Protein AF-0000000083825231 (afdb_homodimer)

Structure (mmCIF, N/CA/C/O backbone):
data_AF-0000000083825231-model_v1
#
loop_
_entity.id
_entity.type
_entity.pdbx_description
1 polymer 'Heat shock protein 4a'
#
loop_
_atom_site.group_PDB
_atom_site.id
_atom_site.type_symbol
_atom_site.label_atom_id
_atom_site.label_alt_id
_atom_site.label_comp_id
_atom_site.label_asym_id
_atom_site.label_entity_id
_atom_site.label_seq_id
_atom_site.pdbx_PDB_ins_code
_atom_site.Cartn_x
_atom_site.Cartn_y
_atom_site.Cartn_z
_atom_site.occupancy
_atom_site.B_iso_or_equiv
_atom_site.auth_seq_id
_atom_site.auth_comp_id
_atom_site.auth_asym_id
_atom_site.auth_atom_id
_atom_site.pdbx_PDB_model_num
ATOM 1 N N . MET A 1 1 ? 21.328 23.125 -15.773 1 60.28 1 MET A N 1
ATOM 2 C CA . MET A 1 1 ? 21.047 23 -14.344 1 60.28 1 MET A CA 1
ATOM 3 C C . MET A 1 1 ? 19.672 22.359 -14.117 1 60.28 1 MET A C 1
ATOM 5 O O . MET A 1 1 ? 18.734 22.625 -14.867 1 60.28 1 MET A O 1
ATOM 9 N N . SER A 1 2 ? 19.531 21.344 -13.203 1 77.12 2 SER A N 1
ATOM 10 C CA . SER A 1 2 ? 18.281 20.594 -13.016 1 77.12 2 SER A CA 1
ATOM 11 C C . SER A 1 2 ? 17.312 21.359 -12.117 1 77.12 2 SER A C 1
ATOM 13 O O . SER A 1 2 ? 17.734 22.125 -11.242 1 77.12 2 SER A O 1
ATOM 15 N N . VAL A 1 3 ? 16.078 21.453 -12.57 1 84.31 3 VAL A N 1
ATOM 16 C CA . VAL A 1 3 ? 14.977 22.078 -11.836 1 84.31 3 VAL A CA 1
ATOM 17 C C . VAL A 1 3 ? 14.312 21.031 -10.938 1 84.31 3 VAL A C 1
ATOM 19 O O . VAL A 1 3 ? 13.758 20.047 -11.43 1 84.31 3 VAL A O 1
ATOM 22 N N . VAL A 1 4 ? 14.5 21.297 -9.57 1 93.75 4 VAL A N 1
ATOM 23 C CA . VAL A 1 4 ? 13.922 20.328 -8.641 1 93.75 4 VAL A CA 1
ATOM 24 C C . VAL A 1 4 ? 13.109 21.062 -7.578 1 93.75 4 VAL A C 1
ATOM 26 O O . VAL A 1 4 ? 13.422 22.203 -7.219 1 93.75 4 VAL A O 1
ATOM 29 N N . ALA A 1 5 ? 12.07 20.422 -7.18 1 97.19 5 ALA A N 1
ATOM 30 C CA . ALA A 1 5 ? 11.219 20.969 -6.129 1 97.19 5 ALA A CA 1
ATOM 31 C C . ALA A 1 5 ? 11.016 19.953 -5.008 1 97.19 5 ALA A C 1
ATOM 33 O O . ALA A 1 5 ? 10.898 18.75 -5.262 1 97.19 5 ALA A O 1
ATOM 34 N N . PHE A 1 6 ? 11.008 20.484 -3.814 1 97.88 6 PHE A N 1
ATOM 35 C CA . PHE A 1 6 ? 10.797 19.641 -2.643 1 97.88 6 PHE A CA 1
ATOM 36 C C . PHE A 1 6 ? 9.562 20.078 -1.868 1 97.88 6 PHE A C 1
ATOM 38 O O . PHE A 1 6 ? 9.5 21.219 -1.381 1 97.88 6 PHE A O 1
ATOM 45 N N . ASP A 1 7 ? 8.602 19.203 -1.784 1 97.75 7 ASP A N 1
ATOM 46 C CA . ASP A 1 7 ? 7.547 19.359 -0.787 1 97.75 7 ASP A CA 1
ATOM 47 C C . ASP A 1 7 ? 7.98 18.812 0.567 1 97.75 7 ASP A C 1
ATOM 49 O O . ASP A 1 7 ? 7.891 17.609 0.809 1 97.75 7 ASP A O 1
ATOM 53 N N . LEU A 1 8 ? 8.406 19.656 1.373 1 97.06 8 LEU A N 1
ATOM 54 C CA . LEU A 1 8 ? 8.852 19.281 2.707 1 97.06 8 LEU A CA 1
ATOM 55 C C . LEU A 1 8 ? 7.68 19.172 3.672 1 97.06 8 LEU A C 1
ATOM 57 O O . LEU A 1 8 ? 7.406 20.109 4.426 1 97.06 8 LEU A O 1
ATOM 61 N N . GLY A 1 9 ? 7.086 18 3.721 1 94.31 9 GLY A N 1
ATOM 62 C CA . GLY A 1 9 ? 5.945 17.812 4.605 1 94.31 9 GLY A CA 1
ATOM 63 C C . GLY A 1 9 ? 6.348 17.5 6.031 1 94.31 9 GLY A C 1
ATOM 64 O O . GLY A 1 9 ? 7.52 17.219 6.309 1 94.31 9 GLY A O 1
ATOM 65 N N . PHE A 1 10 ? 5.348 17.547 6.953 1 95.56 10 PHE A N 1
ATOM 66 C CA . PHE A 1 10 ? 5.59 17.266 8.367 1 95.56 10 PHE A CA 1
ATOM 67 C C . PHE A 1 10 ? 5.852 15.789 8.586 1 95.56 10 PHE A C 1
ATOM 69 O O . PHE A 1 10 ? 6.613 15.414 9.484 1 95.56 10 PHE A O 1
ATOM 76 N N . GLN A 1 11 ? 5.227 14.961 7.777 1 94.75 11 GLN A N 1
ATOM 77 C CA . GLN A 1 11 ? 5.375 13.516 7.941 1 94.75 11 GLN A CA 1
ATOM 78 C C . GLN A 1 11 ? 6.008 12.883 6.703 1 94.75 11 GLN A C 1
ATOM 80 O O . GLN A 1 11 ? 6.684 11.859 6.801 1 94.75 11 GLN A O 1
ATOM 85 N N . SER A 1 12 ? 5.703 13.492 5.582 1 95.19 12 SER A N 1
ATOM 86 C CA . SER A 1 12 ? 6.176 12.914 4.328 1 95.19 12 SER A CA 1
ATOM 87 C C . SER A 1 12 ? 6.629 14.008 3.359 1 95.19 12 SER A C 1
ATOM 89 O O . SER A 1 12 ? 6.145 15.133 3.416 1 95.19 12 SER A O 1
ATOM 91 N N . CYS A 1 13 ? 7.492 13.617 2.508 1 97.62 13 CYS A N 1
ATOM 92 C CA . CYS A 1 13 ? 8.031 14.523 1.499 1 97.62 13 CYS A CA 1
ATOM 93 C C . CYS A 1 13 ? 7.809 13.969 0.096 1 97.62 13 CYS A C 1
ATOM 95 O O . CYS A 1 13 ? 7.664 12.758 -0.085 1 97.62 13 CYS A O 1
ATOM 97 N N . TYR A 1 14 ? 7.746 14.883 -0.874 1 97.31 14 TYR A N 1
ATOM 98 C CA . TYR A 1 14 ? 7.629 14.539 -2.287 1 97.31 14 TYR A CA 1
ATOM 99 C C . TYR A 1 14 ? 8.617 15.336 -3.127 1 97.31 14 TYR A C 1
ATOM 101 O O . TYR A 1 14 ? 8.922 16.484 -2.814 1 97.31 14 TYR A O 1
ATOM 109 N N . ILE A 1 15 ? 9.148 14.734 -4.156 1 97.5 15 ILE A N 1
ATOM 110 C CA . ILE A 1 15 ? 10.102 15.359 -5.07 1 97.5 15 ILE A CA 1
ATOM 111 C C . ILE A 1 15 ? 9.492 15.453 -6.465 1 97.5 15 ILE A C 1
ATOM 113 O O . ILE A 1 15 ? 8.945 14.469 -6.98 1 97.5 15 ILE A O 1
ATOM 117 N N . ALA A 1 16 ? 9.531 16.594 -7.02 1 96.75 16 ALA A N 1
ATOM 118 C CA . ALA A 1 16 ? 9.086 16.781 -8.398 1 96.75 16 ALA A CA 1
ATOM 119 C C . ALA A 1 16 ? 10.172 17.469 -9.234 1 96.75 16 ALA A C 1
ATOM 121 O O . ALA A 1 16 ? 10.914 18.312 -8.727 1 96.75 16 ALA A O 1
ATOM 122 N N . VAL A 1 17 ? 10.211 17.094 -10.516 1 93.62 17 VAL A N 1
ATOM 123 C CA . VAL A 1 17 ? 11.219 17.641 -11.414 1 93.62 17 VAL A CA 1
ATOM 124 C C . VAL A 1 17 ? 10.57 18.047 -12.734 1 93.62 17 VAL A C 1
ATOM 126 O O . VAL A 1 17 ? 9.523 17.516 -13.109 1 93.62 17 VAL A O 1
ATOM 129 N N . ALA A 1 18 ? 11.172 19.031 -13.305 1 87 18 ALA A N 1
ATOM 130 C CA . ALA A 1 18 ? 10.758 19.438 -14.648 1 87 18 ALA A CA 1
ATOM 131 C C . ALA A 1 18 ? 11.609 18.766 -15.719 1 87 18 ALA A C 1
ATOM 133 O O . ALA A 1 18 ? 12.836 18.844 -15.68 1 87 18 ALA A O 1
ATOM 134 N N . ARG A 1 19 ? 11 17.922 -16.594 1 78.88 19 ARG A N 1
ATOM 135 C CA . ARG A 1 19 ? 11.664 17.266 -17.719 1 78.88 19 ARG A CA 1
ATOM 136 C C . ARG A 1 19 ? 11.023 17.656 -19.047 1 78.88 19 ARG A C 1
ATOM 138 O O . ARG A 1 19 ? 10.094 18.469 -19.078 1 78.88 19 ARG A O 1
ATOM 145 N N . ALA A 1 20 ? 11.766 16.984 -20.156 1 69.69 20 ALA A N 1
ATOM 146 C CA . ALA A 1 20 ? 11.227 17.219 -21.5 1 69.69 20 ALA A CA 1
ATOM 147 C C . ALA A 1 20 ? 9.82 16.641 -21.625 1 69.69 20 ALA A C 1
ATOM 149 O O . ALA A 1 20 ? 9.594 15.453 -21.406 1 69.69 20 ALA A O 1
ATOM 150 N N . GLY A 1 21 ? 8.852 17.406 -21.359 1 67.88 21 GLY A N 1
ATOM 151 C CA . GLY A 1 21 ? 7.477 16.984 -21.516 1 67.88 21 GLY A CA 1
ATOM 152 C C . GLY A 1 21 ? 6.598 17.359 -20.344 1 67.88 21 GLY A C 1
ATOM 153 O O . GLY A 1 21 ? 5.41 17.016 -20.297 1 67.88 21 GLY A O 1
ATOM 154 N N . GLY A 1 22 ? 7.148 17.797 -19.359 1 82.44 22 GLY A N 1
ATOM 155 C CA . GLY A 1 22 ? 6.301 18.281 -18.281 1 82.44 22 GLY A CA 1
ATOM 156 C C . GLY A 1 22 ? 6.867 17.969 -16.906 1 82.44 22 GLY A C 1
ATOM 157 O O . GLY A 1 22 ? 8.078 17.828 -16.75 1 82.44 22 GLY A O 1
ATOM 158 N N . ILE A 1 23 ? 5.984 18.031 -15.844 1 89.25 23 ILE A N 1
ATOM 159 C CA . ILE A 1 23 ? 6.391 17.828 -14.453 1 89.25 23 ILE A CA 1
ATOM 160 C C . ILE A 1 23 ? 6.203 16.375 -14.062 1 89.25 23 ILE A C 1
ATOM 162 O O . ILE A 1 23 ? 5.156 15.781 -14.336 1 89.25 23 ILE A O 1
ATOM 166 N N . GLU A 1 24 ? 7.258 15.812 -13.492 1 90.38 24 GLU A N 1
ATOM 167 C CA . GLU A 1 24 ? 7.203 14.422 -13.039 1 90.38 24 GLU A CA 1
ATOM 168 C C . GLU A 1 24 ? 7.613 14.305 -11.578 1 90.38 24 GLU A C 1
ATOM 170 O O . GLU A 1 24 ? 8.516 15.016 -11.117 1 90.38 24 GLU A O 1
ATOM 175 N N . THR A 1 25 ? 6.953 13.43 -10.844 1 93.81 25 THR A N 1
ATOM 176 C CA . THR A 1 25 ? 7.352 13.133 -9.477 1 93.81 25 THR A CA 1
ATOM 177 C C . THR A 1 25 ? 8.305 11.945 -9.43 1 93.81 25 THR A C 1
ATOM 179 O O . THR A 1 25 ? 8.172 11.008 -10.211 1 93.81 25 THR A O 1
ATOM 182 N N . ILE A 1 26 ? 9.234 11.953 -8.531 1 93.19 26 ILE A N 1
ATOM 183 C CA . ILE A 1 26 ? 10.312 10.977 -8.477 1 93.19 26 ILE A CA 1
ATOM 184 C C . ILE A 1 26 ? 10.078 10.008 -7.324 1 93.19 26 ILE A C 1
ATOM 186 O O . ILE A 1 26 ? 9.656 10.414 -6.238 1 93.19 26 ILE A O 1
ATOM 190 N N . ALA A 1 27 ? 10.32 8.695 -7.629 1 89.88 27 ALA A N 1
ATOM 191 C CA . ALA A 1 27 ? 10.25 7.672 -6.59 1 89.88 27 ALA A CA 1
ATOM 192 C C . ALA A 1 27 ? 11.586 7.531 -5.867 1 89.88 27 ALA A C 1
ATOM 194 O O . ALA A 1 27 ? 12.648 7.766 -6.453 1 89.88 27 ALA A O 1
ATOM 195 N N . ASN A 1 28 ? 11.578 7.168 -4.598 1 91.31 28 ASN A N 1
ATOM 196 C CA . ASN A 1 28 ? 12.789 6.934 -3.812 1 91.31 28 ASN A CA 1
ATOM 197 C C . ASN A 1 28 ? 13.336 5.531 -4.039 1 91.31 28 ASN A C 1
ATOM 199 O O . ASN A 1 28 ? 12.922 4.836 -4.969 1 91.31 28 ASN A O 1
ATOM 203 N N . GLU A 1 29 ? 14.336 5.102 -3.215 1 84.69 29 GLU A N 1
ATOM 204 C CA . GLU A 1 29 ? 15.047 3.834 -3.391 1 84.69 29 GLU A CA 1
ATOM 205 C C . GLU A 1 29 ? 14.141 2.648 -3.072 1 84.69 29 GLU A C 1
ATOM 207 O O . GLU A 1 29 ? 14.461 1.507 -3.408 1 84.69 29 GLU A O 1
ATOM 212 N N . TYR A 1 30 ? 13.008 2.943 -2.5 1 82.88 30 TYR A N 1
ATOM 213 C CA . TYR A 1 30 ? 12.039 1.896 -2.197 1 82.88 30 TYR A CA 1
ATOM 214 C C . TYR A 1 30 ? 10.898 1.897 -3.209 1 82.88 30 TYR A C 1
ATOM 216 O O . TYR A 1 30 ? 9.836 1.328 -2.955 1 82.88 30 TYR A O 1
ATOM 224 N N . SER A 1 31 ? 11.094 2.645 -4.32 1 80.81 31 SER A N 1
ATOM 225 C CA . SER A 1 31 ? 10.133 2.766 -5.414 1 80.81 31 SER A CA 1
ATOM 226 C C . SER A 1 31 ? 8.836 3.414 -4.941 1 80.81 31 SER A C 1
ATOM 228 O O . SER A 1 31 ? 7.754 3.061 -5.41 1 80.81 31 SER A O 1
ATOM 230 N N . ASP A 1 32 ? 8.93 4.156 -4.035 1 88.94 32 ASP A N 1
ATOM 231 C CA . ASP A 1 32 ? 7.82 4.926 -3.486 1 88.94 32 ASP A CA 1
ATOM 232 C C . ASP A 1 32 ? 7.988 6.418 -3.77 1 88.94 32 ASP A C 1
ATOM 234 O O . ASP A 1 32 ? 9.086 6.957 -3.641 1 88.94 32 ASP A O 1
ATOM 238 N N . ARG A 1 33 ? 6.969 7.066 -4.191 1 91.88 33 ARG A N 1
ATOM 239 C CA . ARG A 1 33 ? 7.031 8.5 -4.453 1 91.88 33 ARG A CA 1
ATOM 240 C C . ARG A 1 33 ? 6.973 9.297 -3.152 1 91.88 33 ARG A C 1
ATOM 242 O O . ARG A 1 33 ? 7.348 10.469 -3.121 1 91.88 33 ARG A O 1
ATOM 249 N N . CYS A 1 34 ? 6.504 8.641 -2.129 1 93.94 34 CYS A N 1
ATOM 250 C CA . CYS A 1 34 ? 6.41 9.25 -0.807 1 93.94 34 CYS A CA 1
ATOM 251 C C . CYS A 1 34 ? 7.645 8.93 0.028 1 93.94 34 CYS A C 1
ATOM 253 O O . CYS A 1 34 ? 7.984 7.766 0.226 1 93.94 34 CYS A O 1
ATOM 255 N N . THR A 1 35 ? 8.398 9.969 0.458 1 96.69 35 THR A N 1
ATOM 256 C CA . THR A 1 35 ? 9.539 9.805 1.352 1 96.69 35 THR A CA 1
ATOM 257 C C . THR A 1 35 ? 9.203 10.312 2.752 1 96.69 35 THR A C 1
ATOM 259 O O . THR A 1 35 ? 8.945 11.5 2.941 1 96.69 35 THR A O 1
ATOM 262 N N . PRO A 1 36 ? 9.289 9.438 3.721 1 97.06 36 PRO A N 1
ATOM 263 C CA . PRO A 1 36 ? 8.977 9.852 5.09 1 97.06 36 PRO A CA 1
ATOM 264 C C . PRO A 1 36 ? 9.953 10.906 5.625 1 97.06 36 PRO A C 1
ATOM 266 O O . PRO A 1 36 ? 11.156 10.82 5.367 1 97.06 36 PRO A O 1
ATOM 269 N N . SER A 1 37 ? 9.422 11.859 6.387 1 97.62 37 SER A N 1
ATOM 270 C CA . SER A 1 37 ? 10.242 12.875 7.035 1 97.62 37 SER A CA 1
ATOM 271 C C . SER A 1 37 ? 10.82 12.359 8.352 1 97.62 37 SER A C 1
ATOM 273 O O . SER A 1 37 ? 10.492 12.875 9.422 1 97.62 37 SER A O 1
ATOM 275 N N . PHE A 1 38 ? 11.773 11.375 8.273 1 97.75 38 PHE A N 1
ATOM 276 C CA . PHE A 1 38 ? 12.375 10.703 9.422 1 97.75 38 PHE A CA 1
ATOM 277 C C . PHE A 1 38 ? 13.891 10.727 9.328 1 97.75 38 PHE A C 1
ATOM 279 O O . PHE A 1 38 ? 14.453 10.617 8.234 1 97.75 38 PHE A O 1
ATOM 286 N N . VAL A 1 39 ? 14.531 10.922 10.406 1 98.25 39 VAL A N 1
ATOM 287 C CA . VAL A 1 39 ? 15.977 10.781 10.531 1 98.25 39 VAL A CA 1
ATOM 288 C C . VAL A 1 39 ? 16.312 9.906 11.727 1 98.25 39 VAL A C 1
ATOM 290 O O . VAL A 1 39 ? 15.875 10.18 12.852 1 98.25 39 VAL A O 1
ATOM 293 N N . SER A 1 40 ? 17.031 8.812 11.508 1 97.81 40 SER A N 1
ATOM 294 C CA . SER A 1 40 ? 17.453 7.906 12.57 1 97.81 40 SER A CA 1
ATOM 295 C C . SER A 1 40 ? 18.953 7.941 12.766 1 97.81 40 SER A C 1
ATOM 297 O O . SER A 1 40 ? 19.719 7.891 11.797 1 97.81 40 SER A O 1
ATOM 299 N N . PHE A 1 41 ? 19.375 8.102 13.992 1 98 41 PHE A N 1
ATOM 300 C CA . PHE A 1 41 ? 20.797 8.164 14.344 1 98 41 PHE A CA 1
ATOM 301 C C . PHE A 1 41 ? 21.266 6.836 14.93 1 98 41 PHE A C 1
ATOM 303 O O . PHE A 1 41 ? 20.734 6.383 15.945 1 98 41 PHE A O 1
ATOM 310 N N . GLY A 1 42 ? 22.25 6.266 14.289 1 94.69 42 GLY A N 1
ATOM 311 C CA . GLY A 1 42 ? 22.766 4.984 14.742 1 94.69 42 GLY A CA 1
ATOM 312 C C . GLY A 1 42 ? 24.172 5.07 15.305 1 94.69 42 GLY A C 1
ATOM 313 O O . GLY A 1 42 ? 24.75 6.152 15.375 1 94.69 42 GLY A O 1
ATOM 314 N N . PRO A 1 43 ? 24.656 3.967 15.734 1 93.06 43 PRO A N 1
ATOM 315 C CA . PRO A 1 43 ? 26 3.934 16.328 1 93.06 43 PRO A CA 1
ATOM 316 C C . PRO A 1 43 ? 27.109 4.113 15.297 1 93.06 43 PRO A C 1
ATOM 318 O O . PRO A 1 43 ? 28.234 4.496 15.641 1 93.06 43 PRO A O 1
ATOM 321 N N . ARG A 1 44 ? 26.797 3.945 14.008 1 91.31 44 ARG A N 1
ATOM 322 C CA . ARG A 1 44 ? 27.859 4.031 13.008 1 91.31 44 ARG A CA 1
ATOM 323 C C . ARG A 1 44 ? 27.469 4.98 11.875 1 91.31 44 ARG A C 1
ATOM 325 O O . ARG A 1 44 ? 28.344 5.492 11.164 1 91.31 44 ARG A O 1
ATOM 332 N N . ASN A 1 45 ? 26.234 5.039 11.633 1 94.19 45 ASN A N 1
ATOM 333 C CA . ASN A 1 45 ? 25.766 5.895 10.547 1 94.19 45 ASN A CA 1
ATOM 334 C C . ASN A 1 45 ? 24.344 6.367 10.789 1 94.19 45 ASN A C 1
ATOM 336 O O . ASN A 1 45 ? 23.703 5.98 11.773 1 94.19 45 ASN A O 1
ATOM 340 N N . ARG A 1 46 ? 23.891 7.191 9.914 1 95.62 46 ARG A N 1
ATOM 341 C CA . ARG A 1 46 ? 22.5 7.672 9.945 1 95.62 46 ARG A CA 1
ATOM 342 C C . ARG A 1 46 ? 21.656 6.969 8.883 1 95.62 46 ARG A C 1
ATOM 344 O O . ARG A 1 46 ? 22.172 6.523 7.859 1 95.62 46 ARG A O 1
ATOM 351 N N . SER A 1 47 ? 20.406 6.855 9.258 1 94.56 47 SER A N 1
ATOM 352 C CA . SER A 1 47 ? 19.391 6.449 8.289 1 94.56 47 SER A CA 1
ATOM 353 C C . SER A 1 47 ? 18.344 7.539 8.102 1 94.56 47 SER A C 1
ATOM 355 O O . SER A 1 47 ? 17.875 8.141 9.078 1 94.56 47 SER A O 1
ATOM 357 N N . ILE A 1 48 ? 18.031 7.84 6.855 1 96.94 48 ILE A N 1
ATOM 358 C CA . ILE A 1 48 ? 17.109 8.938 6.59 1 96.94 48 ILE A CA 1
ATOM 359 C C . ILE A 1 48 ? 15.992 8.469 5.672 1 96.94 48 ILE A C 1
ATOM 361 O O . ILE A 1 48 ? 16.172 7.539 4.879 1 96.94 48 ILE A O 1
ATOM 365 N N . GLY A 1 49 ? 14.789 9.055 5.777 1 95.62 49 GLY A N 1
ATOM 366 C CA . GLY A 1 49 ? 13.656 8.734 4.922 1 95.62 49 GLY A CA 1
ATOM 367 C C . GLY A 1 49 ? 13.016 7.402 5.27 1 95.62 49 GLY A C 1
ATOM 368 O O . GLY A 1 49 ? 12.68 7.152 6.426 1 95.62 49 GLY A O 1
ATOM 369 N N . ALA A 1 50 ? 12.859 6.578 4.266 1 92 50 ALA A N 1
ATOM 370 C CA . ALA A 1 50 ? 12.195 5.289 4.438 1 92 50 ALA A CA 1
ATOM 371 C C . ALA A 1 50 ? 13.008 4.371 5.344 1 92 50 ALA A C 1
ATOM 373 O O . ALA A 1 50 ? 12.438 3.631 6.152 1 92 50 ALA A O 1
ATOM 374 N N . ALA A 1 51 ? 14.297 4.418 5.219 1 90.81 51 ALA A N 1
ATOM 375 C CA . ALA A 1 51 ? 15.172 3.609 6.066 1 90.81 51 ALA A CA 1
ATOM 376 C C . ALA A 1 51 ? 15.016 3.996 7.535 1 90.81 51 ALA A C 1
ATOM 378 O O . ALA A 1 51 ? 15.023 3.131 8.414 1 90.81 51 ALA A O 1
ATOM 379 N N . ALA A 1 52 ? 14.945 5.273 7.762 1 95.75 52 ALA A N 1
ATOM 380 C CA . ALA A 1 52 ? 14.758 5.758 9.125 1 95.75 52 ALA A CA 1
ATOM 381 C C . ALA A 1 52 ? 13.406 5.324 9.688 1 95.75 52 ALA A C 1
ATOM 383 O O . ALA A 1 52 ? 13.305 4.934 10.852 1 95.75 52 ALA A O 1
ATOM 384 N N . LYS A 1 53 ? 12.359 5.422 8.898 1 94.31 53 LYS A N 1
ATOM 385 C CA . LYS A 1 53 ? 11.023 5.035 9.328 1 94.31 53 LYS A CA 1
ATOM 386 C C . LYS A 1 53 ? 10.992 3.576 9.781 1 94.31 53 LYS A C 1
ATOM 388 O O . LYS A 1 53 ? 10.273 3.229 10.727 1 94.31 53 LYS A O 1
ATOM 393 N N . SER A 1 54 ? 11.734 2.754 9.156 1 87.62 54 SER A N 1
ATOM 394 C CA . SER A 1 54 ? 11.781 1.335 9.492 1 87.62 54 SER A CA 1
ATOM 395 C C . SER A 1 54 ? 12.406 1.112 10.867 1 87.62 54 SER A C 1
ATOM 397 O O . SER A 1 54 ? 12.25 0.045 11.461 1 87.62 54 SER A O 1
ATOM 399 N N . GLN A 1 55 ? 13.102 2.098 11.406 1 91.25 55 GLN A N 1
ATOM 400 C CA . GLN A 1 55 ? 13.797 1.979 12.688 1 91.25 55 GLN A CA 1
ATOM 401 C C . GLN A 1 55 ? 13.031 2.705 13.789 1 91.25 55 GLN A C 1
ATOM 403 O O . GLN A 1 55 ? 13.5 2.781 14.93 1 91.25 55 GLN A O 1
ATOM 408 N N . VAL A 1 56 ? 11.875 3.158 13.461 1 92.56 56 VAL A N 1
ATOM 409 C CA . VAL A 1 56 ? 11.148 4.027 14.383 1 92.56 56 VAL A CA 1
ATOM 410 C C . VAL A 1 56 ? 10.797 3.256 15.656 1 92.56 56 VAL A C 1
ATOM 412 O O . VAL A 1 56 ? 10.727 3.834 16.734 1 92.56 56 VAL A O 1
ATOM 415 N N . VAL A 1 57 ? 10.578 1.941 15.578 1 89.44 57 VAL A N 1
ATOM 416 C CA . VAL A 1 57 ? 10.211 1.131 16.734 1 89.44 57 VAL A CA 1
ATOM 417 C C . VAL A 1 57 ? 11.461 0.628 17.438 1 89.44 57 VAL A C 1
ATOM 419 O O . VAL A 1 57 ? 11.586 0.739 18.672 1 89.44 57 VAL A O 1
ATOM 422 N N . THR A 1 58 ? 12.523 0.172 16.719 1 87.56 58 THR A N 1
ATOM 423 C CA . THR A 1 58 ? 13.711 -0.451 17.281 1 87.56 58 THR A CA 1
ATOM 424 C C . THR A 1 58 ? 14.664 0.607 17.828 1 87.56 58 THR A C 1
ATOM 426 O O . THR A 1 58 ? 15.414 0.349 18.781 1 87.56 58 THR A O 1
ATOM 429 N N . ASN A 1 59 ? 14.672 1.757 17.188 1 93.12 59 ASN A N 1
ATOM 430 C CA . ASN A 1 59 ? 15.523 2.873 17.594 1 93.12 59 ASN A CA 1
ATOM 431 C C . ASN A 1 59 ? 14.703 4.117 17.906 1 93.12 59 ASN A C 1
ATOM 433 O O . ASN A 1 59 ? 15.031 5.219 17.469 1 93.12 59 ASN A O 1
ATOM 437 N N . TYR A 1 60 ? 13.68 3.859 18.734 1 92.69 60 TYR A N 1
ATOM 438 C CA . TYR A 1 60 ? 12.648 4.875 18.953 1 92.69 60 TYR A CA 1
ATOM 439 C C . TYR A 1 60 ? 13.242 6.113 19.609 1 92.69 60 TYR A C 1
ATOM 441 O O . TYR A 1 60 ? 12.773 7.23 19.391 1 92.69 60 TYR A O 1
ATOM 449 N N . LYS A 1 61 ? 14.312 6.051 20.375 1 94.88 61 LYS A N 1
ATOM 450 C CA . LYS A 1 61 ? 14.883 7.18 21.094 1 94.88 61 LYS A CA 1
ATOM 451 C C . LYS A 1 61 ? 15.695 8.07 20.172 1 94.88 61 LYS A C 1
ATOM 453 O O . LYS A 1 61 ? 15.883 9.258 20.438 1 94.88 61 LYS A O 1
ATOM 458 N N . ASN A 1 62 ? 16.156 7.445 19.094 1 97.44 62 ASN A N 1
ATOM 459 C CA . ASN A 1 62 ? 17.078 8.18 18.234 1 97.44 62 ASN A CA 1
ATOM 460 C C . ASN A 1 62 ? 16.516 8.367 16.844 1 97.44 62 ASN A C 1
ATOM 462 O O . ASN A 1 62 ? 17.234 8.719 15.906 1 97.44 62 ASN A O 1
ATOM 466 N N . THR A 1 63 ? 15.281 7.996 16.641 1 97.31 63 THR A N 1
ATOM 467 C CA . THR A 1 63 ? 14.602 8.258 15.367 1 97.31 63 THR A CA 1
ATOM 468 C C . THR A 1 63 ? 13.648 9.438 15.5 1 97.31 63 THR A C 1
ATOM 470 O O . THR A 1 63 ? 12.664 9.367 16.234 1 97.31 63 THR A O 1
ATOM 473 N N . VAL A 1 64 ? 14 10.445 14.781 1 97.56 64 VAL A N 1
ATOM 474 C CA . VAL A 1 64 ? 13.281 11.711 14.938 1 97.56 64 VAL A CA 1
ATOM 475 C C . VAL A 1 64 ? 12.289 11.883 13.789 1 97.56 64 VAL A C 1
ATOM 477 O O . VAL A 1 64 ? 12.594 11.555 12.641 1 97.56 64 VAL A O 1
ATOM 480 N N . GLN A 1 65 ? 11.055 12.367 14.172 1 95.19 65 GLN A N 1
ATOM 481 C CA . GLN A 1 65 ? 10.008 12.641 13.195 1 95.19 65 GLN A CA 1
ATOM 482 C C . GLN A 1 65 ? 9.242 13.914 13.562 1 95.19 65 GLN A C 1
ATOM 484 O O . GLN A 1 65 ? 9.289 14.367 14.703 1 95.19 65 GLN A O 1
ATOM 489 N N . GLY A 1 66 ? 8.617 14.578 12.648 1 93.31 66 GLY A N 1
ATOM 490 C CA . GLY A 1 66 ? 7.773 15.742 12.867 1 93.31 66 GLY A CA 1
ATOM 491 C C . GLY A 1 66 ? 8.555 16.969 13.32 1 93.31 66 GLY A C 1
ATOM 492 O O . GLY A 1 66 ? 8.016 17.828 14.016 1 93.31 66 GLY A O 1
ATOM 493 N N . PHE A 1 67 ? 9.766 17.125 13.016 1 96.88 67 PHE A N 1
ATOM 494 C CA . PHE A 1 67 ? 10.617 18.172 13.547 1 96.88 67 PHE A CA 1
ATOM 495 C C . PHE A 1 67 ? 10.43 19.469 12.758 1 96.88 67 PHE A C 1
ATOM 497 O O . PHE A 1 67 ? 10.859 20.531 13.195 1 96.88 67 PHE A O 1
ATOM 504 N N . LYS A 1 68 ? 9.742 19.438 11.625 1 96.25 68 LYS A N 1
ATOM 505 C CA . LYS A 1 68 ? 9.477 20.641 10.844 1 96.25 68 LYS A CA 1
ATOM 506 C C . LYS A 1 68 ? 8.727 21.672 11.68 1 96.25 68 LYS A C 1
ATOM 508 O O . LYS A 1 68 ? 8.898 22.891 11.484 1 96.25 68 LYS A O 1
ATOM 513 N N . ARG A 1 69 ? 7.949 21.281 12.641 1 94.81 69 ARG A N 1
ATOM 514 C CA . ARG A 1 69 ? 7.121 22.156 13.453 1 94.81 69 ARG A CA 1
ATOM 515 C C . ARG A 1 69 ? 7.969 22.922 14.461 1 94.81 69 ARG A C 1
ATOM 517 O O . ARG A 1 69 ? 7.5 23.891 15.062 1 94.81 69 ARG A O 1
ATOM 524 N N . PHE A 1 70 ? 9.25 22.594 14.57 1 96.62 70 PHE A N 1
ATOM 525 C CA . PHE A 1 70 ? 10.086 23.203 15.609 1 96.62 70 PHE A CA 1
ATOM 526 C C . PHE A 1 70 ? 11.008 24.266 15.008 1 96.62 70 PHE A C 1
ATOM 528 O O . PHE A 1 70 ? 11.781 24.891 15.734 1 96.62 70 PHE A O 1
ATOM 535 N N . HIS A 1 71 ? 10.875 24.5 13.758 1 96.31 71 HIS A N 1
ATOM 536 C CA . HIS A 1 71 ? 11.742 25.469 13.109 1 96.31 71 HIS A CA 1
ATOM 537 C C . HIS A 1 71 ? 11.562 26.859 13.719 1 96.31 71 HIS A C 1
ATOM 539 O O . HIS A 1 71 ? 10.438 27.328 13.906 1 96.31 71 HIS A O 1
ATOM 545 N N . GLY A 1 72 ? 12.68 27.516 14.008 1 94.25 72 GLY A N 1
ATOM 546 C CA . GLY A 1 72 ? 12.695 28.906 14.414 1 94.25 72 GLY A CA 1
ATOM 547 C C . GLY A 1 72 ? 12.055 29.141 15.773 1 94.25 72 GLY A C 1
ATOM 548 O O . GLY A 1 72 ? 11.664 30.266 16.094 1 94.25 72 GLY A O 1
ATOM 549 N N . ARG A 1 73 ? 11.922 28.125 16.562 1 95.31 73 ARG A N 1
ATOM 550 C CA . ARG A 1 73 ? 11.227 28.266 17.828 1 95.31 73 ARG A CA 1
ATOM 551 C C . ARG A 1 73 ? 12.188 28.078 19 1 95.31 73 ARG A C 1
ATOM 553 O O . ARG A 1 73 ? 13.086 27.25 18.953 1 95.31 73 ARG A O 1
ATOM 560 N N . ALA A 1 74 ? 11.906 28.891 19.953 1 95.19 74 ALA A N 1
ATOM 561 C CA . ALA A 1 74 ? 12.703 28.797 21.188 1 95.19 74 ALA A CA 1
ATOM 562 C C . ALA A 1 74 ? 12.289 27.594 22.016 1 95.19 74 ALA A C 1
ATOM 564 O O . ALA A 1 74 ? 11.133 27.172 21.984 1 95.19 74 ALA A O 1
ATOM 565 N N . PHE A 1 75 ? 13.258 27.031 22.781 1 95.69 75 PHE A N 1
ATOM 566 C CA . PHE A 1 75 ? 12.977 25.891 23.641 1 95.69 75 PHE A CA 1
ATOM 567 C C . PHE A 1 75 ? 11.945 26.25 24.703 1 95.69 75 PHE A C 1
ATOM 569 O O . PHE A 1 75 ? 11.156 25.406 25.125 1 95.69 75 PHE A O 1
ATOM 576 N N . SER A 1 76 ? 11.891 27.484 25.062 1 94.31 76 SER A N 1
ATOM 577 C CA . SER A 1 76 ? 10.992 27.969 26.109 1 94.31 76 SER A CA 1
ATOM 578 C C . SER A 1 76 ? 9.594 28.234 25.562 1 94.31 76 SER A C 1
ATOM 580 O O . SER A 1 76 ? 8.672 28.547 26.328 1 94.31 76 SER A O 1
ATOM 582 N N . ASP A 1 77 ? 9.43 28.156 24.25 1 94.31 77 ASP A N 1
ATOM 583 C CA . ASP A 1 77 ? 8.125 28.328 23.609 1 94.31 77 ASP A CA 1
ATOM 584 C C . ASP A 1 77 ? 7.094 27.359 24.188 1 94.31 77 ASP A C 1
ATOM 586 O O . ASP A 1 77 ? 7.348 26.156 24.266 1 94.31 77 ASP A O 1
ATOM 590 N N . PRO A 1 78 ? 5.953 27.891 24.625 1 92.31 78 PRO A N 1
ATOM 591 C CA . PRO A 1 78 ? 4.91 27.031 25.172 1 92.31 78 PRO A CA 1
ATOM 592 C C . PRO A 1 78 ? 4.484 25.922 24.203 1 92.31 78 PRO A C 1
ATOM 594 O O . PRO A 1 78 ? 4.152 24.812 24.641 1 92.31 78 PRO A O 1
ATOM 597 N N . TYR A 1 79 ? 4.453 26.25 22.984 1 92.06 79 TYR A N 1
ATOM 598 C CA . TYR A 1 79 ? 4.137 25.25 21.969 1 92.06 79 TYR A CA 1
ATOM 599 C C . TYR A 1 79 ? 5.109 24.078 22.047 1 92.06 79 TYR A C 1
ATOM 601 O O . TYR A 1 79 ? 4.703 22.922 21.969 1 92.06 79 TYR A O 1
ATOM 609 N N . ILE A 1 80 ? 6.363 24.344 22.172 1 94.88 80 ILE A N 1
ATOM 610 C CA . ILE A 1 80 ? 7.41 23.328 22.234 1 94.88 80 ILE A CA 1
ATOM 611 C C . ILE A 1 80 ? 7.273 22.516 23.516 1 94.88 80 ILE A C 1
ATOM 613 O O . ILE A 1 80 ? 7.434 21.297 23.516 1 94.88 80 ILE A O 1
ATOM 617 N N . GLN A 1 81 ? 6.934 23.188 24.562 1 93.31 81 GLN A N 1
ATOM 618 C CA . GLN A 1 81 ? 6.793 22.516 25.859 1 93.31 81 GLN A CA 1
ATOM 619 C C . GLN A 1 81 ? 5.633 21.516 25.828 1 93.31 81 GLN A C 1
ATOM 621 O O . GLN A 1 81 ? 5.742 20.422 26.375 1 93.31 81 GLN A O 1
ATOM 626 N N . THR A 1 82 ? 4.625 21.906 25.172 1 90.19 82 THR A N 1
ATOM 627 C CA . THR A 1 82 ? 3.479 21.016 25.031 1 90.19 82 THR A CA 1
ATOM 628 C C . THR A 1 82 ? 3.811 19.828 24.141 1 90.19 82 THR A C 1
ATOM 630 O O . THR A 1 82 ? 3.422 18.703 24.422 1 90.19 82 THR A O 1
ATOM 633 N N . ALA A 1 83 ? 4.5 20.094 23.094 1 89.81 83 ALA A N 1
ATOM 634 C CA . ALA A 1 83 ? 4.855 19.062 22.125 1 89.81 83 ALA A CA 1
ATOM 635 C C . ALA A 1 83 ? 5.824 18.047 22.75 1 89.81 83 ALA A C 1
ATOM 637 O O . ALA A 1 83 ? 5.77 16.859 22.438 1 89.81 83 ALA A O 1
ATOM 638 N N . LYS A 1 84 ? 6.688 18.484 23.641 1 91.38 84 LYS A N 1
ATOM 639 C CA . LYS A 1 84 ? 7.73 17.672 24.266 1 91.38 84 LYS A CA 1
ATOM 640 C C . LYS A 1 84 ? 7.129 16.516 25.047 1 91.38 84 LYS A C 1
ATOM 642 O O . LYS A 1 84 ? 7.68 15.406 25.047 1 91.38 84 LYS A O 1
ATOM 647 N N . SER A 1 85 ? 5.926 16.641 25.594 1 85 85 SER A N 1
ATOM 648 C CA . SER A 1 85 ? 5.301 15.641 26.453 1 85 85 SER A CA 1
ATOM 649 C C . SER A 1 85 ? 4.766 14.469 25.641 1 85 85 SER A C 1
ATOM 651 O O . SER A 1 85 ? 4.617 13.359 26.156 1 85 85 SER A O 1
ATOM 653 N N . ASN A 1 86 ? 4.598 14.68 24.406 1 82.69 86 ASN A N 1
ATOM 654 C CA . ASN A 1 86 ? 3.986 13.648 23.594 1 82.69 86 ASN A CA 1
ATOM 655 C C . ASN A 1 86 ? 5.004 13.008 22.641 1 82.69 86 ASN A C 1
ATOM 657 O O . ASN A 1 86 ? 4.645 12.172 21.812 1 82.69 86 ASN A O 1
ATOM 661 N N . LEU A 1 87 ? 6.246 13.391 22.812 1 90.38 87 LEU A N 1
ATOM 662 C CA . LEU A 1 87 ? 7.281 12.867 21.938 1 90.38 87 LEU A CA 1
ATOM 663 C C . LEU A 1 87 ? 8.031 11.719 22.594 1 90.38 87 LEU A C 1
ATOM 665 O O . LEU A 1 87 ? 8.172 11.688 23.812 1 90.38 87 LEU A O 1
ATOM 669 N N . VAL A 1 88 ? 8.453 10.781 21.828 1 91.88 88 VAL A N 1
ATOM 670 C CA . VAL A 1 88 ? 9.203 9.641 22.328 1 91.88 88 VAL A CA 1
ATOM 671 C C . VAL A 1 88 ? 10.688 9.992 22.406 1 91.88 88 VAL A C 1
ATOM 673 O O . VAL A 1 88 ? 11.406 9.508 23.281 1 91.88 88 VAL A O 1
ATOM 676 N N . TYR A 1 89 ? 11.172 10.82 21.422 1 95.31 89 TYR A N 1
ATOM 677 C CA . TYR A 1 89 ? 12.547 11.289 21.484 1 95.31 89 TYR A CA 1
ATOM 678 C C . TYR A 1 89 ? 12.664 12.555 22.328 1 95.31 89 TYR A C 1
ATOM 680 O O . TYR A 1 89 ? 11.648 13.148 22.703 1 95.31 89 TYR A O 1
ATOM 688 N N . GLU A 1 90 ? 13.898 13.039 22.547 1 96.06 90 GLU A N 1
ATOM 689 C CA . GLU A 1 90 ? 14.102 14.117 23.5 1 96.06 90 GLU A CA 1
ATOM 690 C C . GLU A 1 90 ? 14.5 15.414 22.797 1 96.06 90 GLU A C 1
ATOM 692 O O . GLU A 1 90 ? 15.359 15.406 21.922 1 96.06 90 GLU A O 1
ATOM 697 N N . LEU A 1 91 ? 13.789 16.469 23.203 1 97.25 91 LEU A N 1
ATOM 698 C CA . LEU A 1 91 ? 14.188 17.812 22.781 1 97.25 91 LEU A CA 1
ATOM 699 C C . LEU A 1 91 ? 15.133 18.438 23.812 1 97.25 91 LEU A C 1
ATOM 701 O O . LEU A 1 91 ? 15.117 18.078 24.984 1 97.25 91 LEU A O 1
ATOM 705 N N . ALA A 1 92 ? 15.992 19.281 23.297 1 97.12 92 ALA A N 1
ATOM 706 C CA . ALA A 1 92 ? 16.938 19.969 24.172 1 97.12 92 ALA A CA 1
ATOM 707 C C . ALA A 1 92 ? 17.172 21.406 23.734 1 97.12 92 ALA A C 1
ATOM 709 O O . ALA A 1 92 ? 16.859 21.766 22.594 1 97.12 92 ALA A O 1
ATOM 710 N N . GLN A 1 93 ? 17.672 22.188 24.656 1 96.38 93 GLN A N 1
ATOM 711 C CA . GLN A 1 93 ? 17.953 23.578 24.375 1 96.38 93 GLN A CA 1
ATOM 712 C C . GLN A 1 93 ? 19.344 23.75 23.766 1 96.38 93 GLN A C 1
ATOM 714 O O . GLN A 1 93 ? 20.328 23.234 24.312 1 96.38 93 GLN A O 1
ATOM 719 N N . MET A 1 94 ? 19.359 24.453 22.688 1 94.69 94 MET A N 1
ATOM 720 C CA . MET A 1 94 ? 20.641 24.812 22.078 1 94.69 94 MET A CA 1
ATOM 721 C C . MET A 1 94 ? 21.312 25.953 22.844 1 94.69 94 MET A C 1
ATOM 723 O O . MET A 1 94 ? 20.656 26.672 23.609 1 94.69 94 MET A O 1
ATOM 727 N N . PRO A 1 95 ? 22.609 26.172 22.594 1 90.62 95 PRO A N 1
ATOM 728 C CA . PRO A 1 95 ? 23.281 27.297 23.25 1 90.62 95 PRO A CA 1
ATOM 729 C C . PRO A 1 95 ? 22.656 28.641 22.875 1 90.62 95 PRO A C 1
ATOM 731 O O . PRO A 1 95 ? 22.656 29.578 23.688 1 90.62 95 PRO A O 1
ATOM 734 N N . SER A 1 96 ? 22.109 28.719 21.75 1 88.94 96 SER A N 1
ATOM 735 C CA . SER A 1 96 ? 21.484 29.953 21.281 1 88.94 96 SER A CA 1
ATOM 736 C C . SER A 1 96 ? 20.125 30.156 21.938 1 88.94 96 SER A C 1
ATOM 738 O O . SER A 1 96 ? 19.578 31.266 21.891 1 88.94 96 SER A O 1
ATOM 740 N N . GLY A 1 97 ? 19.562 29.156 22.562 1 92.19 97 GLY A N 1
ATOM 741 C CA . GLY A 1 97 ? 18.219 29.219 23.141 1 92.19 97 GLY A CA 1
ATOM 742 C C . GLY A 1 97 ? 17.156 28.578 22.266 1 92.19 97 GLY A C 1
ATOM 743 O O . GLY A 1 97 ? 16.047 28.312 22.719 1 92.19 97 GLY A O 1
ATOM 744 N N . SER A 1 98 ? 17.531 28.359 21.031 1 94.25 98 SER A N 1
ATOM 745 C CA . SER A 1 98 ? 16.609 27.719 20.109 1 94.25 98 SER A CA 1
ATOM 746 C C . SER A 1 98 ? 16.406 26.25 20.469 1 94.25 98 SER A C 1
ATOM 748 O O . SER A 1 98 ? 17.062 25.734 21.375 1 94.25 98 SER A O 1
ATOM 750 N N . THR A 1 99 ? 15.461 25.578 19.844 1 96.44 99 THR A N 1
ATOM 751 C CA . THR A 1 99 ? 15.133 24.188 20.125 1 96.44 99 THR A CA 1
ATOM 752 C C . THR A 1 99 ? 16.047 23.25 19.344 1 96.44 99 THR A C 1
ATOM 754 O O . THR A 1 99 ? 16.359 23.516 18.172 1 96.44 99 THR A O 1
ATOM 757 N N . GLY A 1 100 ? 16.578 22.281 20.031 1 97.25 100 GLY A N 1
ATOM 758 C CA . GLY A 1 100 ? 17.375 21.234 19.422 1 97.25 100 GLY A CA 1
ATOM 759 C C . GLY A 1 100 ? 16.875 19.828 19.75 1 97.25 100 GLY A C 1
ATOM 760 O O . GLY A 1 100 ? 15.867 19.672 20.438 1 97.25 100 GLY A O 1
ATOM 761 N N . ILE A 1 101 ? 17.5 18.828 19.156 1 98.06 101 ILE A N 1
ATOM 762 C CA . ILE A 1 101 ? 17.125 17.438 19.375 1 98.06 101 ILE A CA 1
ATOM 763 C C . ILE A 1 101 ? 18.328 16.656 19.938 1 98.06 101 ILE A C 1
ATOM 765 O O . ILE A 1 101 ? 19.422 16.688 19.359 1 98.06 101 ILE A O 1
ATOM 769 N N . LYS A 1 102 ? 18.094 16.047 21.047 1 98 102 LYS A N 1
ATOM 770 C CA . LYS A 1 102 ? 19.125 15.258 21.703 1 98 102 LYS A CA 1
ATOM 771 C C . LYS A 1 102 ? 19.047 13.797 21.281 1 98 102 LYS A C 1
ATOM 773 O O . LYS A 1 102 ? 18 13.156 21.422 1 98 102 LYS A O 1
ATOM 778 N N . VAL A 1 103 ? 20.141 13.219 20.719 1 97.88 103 VAL A N 1
ATOM 779 C CA . VAL A 1 103 ? 20.156 11.844 20.234 1 97.88 103 VAL A CA 1
ATOM 780 C C . VAL A 1 103 ? 21.516 11.203 20.531 1 97.88 103 VAL A C 1
ATOM 782 O O . VAL A 1 103 ? 22.469 11.898 20.891 1 97.88 103 VAL A O 1
ATOM 785 N N . MET A 1 104 ? 21.516 9.883 20.5 1 97.56 104 MET A N 1
ATOM 786 C CA . MET A 1 104 ? 22.766 9.125 20.547 1 97.56 104 MET A CA 1
ATOM 787 C C . MET A 1 104 ? 23.281 8.828 19.141 1 97.56 104 MET A C 1
ATOM 789 O O . MET A 1 104 ? 22.656 8.078 18.406 1 97.56 104 MET A O 1
ATOM 793 N N . TYR A 1 105 ? 24.359 9.531 18.75 1 96.56 105 TYR A N 1
ATOM 794 C CA . TYR A 1 105 ? 24.969 9.328 17.453 1 96.56 105 TYR A CA 1
ATOM 795 C C . TYR A 1 105 ? 26.438 8.922 17.594 1 96.56 105 TYR A C 1
ATOM 797 O O . TYR A 1 105 ? 27.188 9.547 18.344 1 96.56 105 TYR A O 1
ATOM 805 N N . MET A 1 106 ? 26.844 7.848 16.969 1 95.38 106 MET A N 1
ATOM 806 C CA . MET A 1 106 ? 28.219 7.328 17.078 1 95.38 106 MET A CA 1
ATOM 807 C C . MET A 1 106 ? 28.562 7.031 18.531 1 95.38 106 MET A C 1
ATOM 809 O O . MET A 1 106 ? 29.641 7.402 19 1 95.38 106 MET A O 1
ATOM 813 N N . GLU A 1 107 ? 27.578 6.625 19.297 1 93.5 107 GLU A N 1
ATOM 814 C CA . GLU A 1 107 ? 27.703 6.207 20.688 1 93.5 107 GLU A CA 1
ATOM 815 C C . GLU A 1 107 ? 28.016 7.391 21.594 1 93.5 107 GLU A C 1
ATOM 817 O O . GLU A 1 107 ? 28.562 7.219 22.688 1 93.5 107 GLU A O 1
ATOM 822 N N . GLU A 1 108 ? 27.688 8.516 21.062 1 96.44 108 GLU A N 1
ATOM 823 C CA . GLU A 1 108 ? 27.828 9.734 21.844 1 96.44 108 GLU A CA 1
ATOM 824 C C . GLU A 1 108 ? 26.531 10.539 21.844 1 96.44 108 GLU A C 1
ATOM 826 O O . GLU A 1 108 ? 25.828 10.578 20.828 1 96.44 108 GLU A O 1
ATOM 831 N N . GLU A 1 109 ? 26.297 11.156 22.953 1 96.81 109 GLU A N 1
ATOM 832 C CA . GLU A 1 109 ? 25.141 12.031 23.031 1 96.81 109 GLU A CA 1
ATOM 833 C C . GLU A 1 109 ? 25.391 13.344 22.297 1 96.81 109 GLU A C 1
ATOM 835 O O . GLU A 1 109 ? 26.375 14.031 22.547 1 96.81 109 GLU A O 1
ATOM 840 N N . LYS A 1 110 ? 24.625 13.641 21.391 1 96.81 110 LYS A N 1
ATOM 841 C CA . LYS A 1 110 ? 24.75 14.859 20.609 1 96.81 110 LYS A CA 1
ATOM 842 C C . LYS A 1 110 ? 23.422 15.625 20.562 1 96.81 110 LYS A C 1
ATOM 844 O O . LYS A 1 110 ? 22.344 15.023 20.656 1 96.81 110 LYS A O 1
ATOM 849 N N . VAL A 1 111 ? 23.562 16.922 20.438 1 97.5 111 VAL A N 1
ATOM 850 C CA . VAL A 1 111 ? 22.391 17.766 20.234 1 97.5 111 VAL A CA 1
ATOM 851 C C . VAL A 1 111 ? 22.469 18.453 18.875 1 97.5 111 VAL A C 1
ATOM 853 O O . VAL A 1 111 ? 23.422 19.172 18.578 1 97.5 111 VAL A O 1
ATOM 856 N N . PHE A 1 112 ? 21.516 18.203 18.094 1 98 112 PHE A N 1
ATOM 857 C CA . PHE A 1 112 ? 21.453 18.812 16.766 1 98 112 PHE A CA 1
ATOM 858 C C . PHE A 1 112 ? 20.359 19.891 16.719 1 98 112 PHE A C 1
ATOM 860 O O . PHE A 1 112 ? 19.297 19.734 17.328 1 98 112 PHE A O 1
ATOM 867 N N . SER A 1 113 ? 20.672 20.953 16.016 1 97.44 113 SER A N 1
ATOM 868 C CA . SER A 1 113 ? 19.641 21.938 15.773 1 97.44 113 SER A CA 1
ATOM 869 C C . SER A 1 113 ? 18.594 21.438 14.789 1 97.44 113 SER A C 1
ATOM 871 O O . SER A 1 113 ? 18.828 20.438 14.086 1 97.44 113 SER A O 1
ATOM 873 N N . ILE A 1 114 ? 17.469 22.094 14.781 1 97.81 114 ILE A N 1
ATOM 874 C CA . ILE A 1 114 ? 16.391 21.703 13.859 1 97.81 114 ILE A CA 1
ATOM 875 C C . ILE A 1 114 ? 16.859 21.922 12.422 1 97.81 114 ILE A C 1
ATOM 877 O O . ILE A 1 114 ? 16.531 21.125 11.539 1 97.81 114 ILE A O 1
ATOM 881 N N . GLU A 1 115 ? 17.594 22.953 12.18 1 97.81 115 GLU A N 1
ATOM 882 C CA . GLU A 1 115 ? 18.141 23.25 10.859 1 97.81 115 GLU A CA 1
ATOM 883 C C . GLU A 1 115 ? 19.047 22.125 10.367 1 97.81 115 GLU A C 1
ATOM 885 O O . GLU A 1 115 ? 18.984 21.734 9.203 1 97.81 115 GLU A O 1
ATOM 890 N N . GLN A 1 116 ? 19.797 21.625 11.281 1 98.12 116 GLN A N 1
ATOM 891 C CA . GLN A 1 116 ? 20.703 20.531 10.93 1 98.12 116 GLN A CA 1
ATOM 892 C C . GLN A 1 116 ? 19.922 19.281 10.555 1 98.12 116 GLN A C 1
ATOM 894 O O . GLN A 1 116 ? 20.219 18.641 9.547 1 98.12 116 GLN A O 1
ATOM 899 N N . VAL A 1 117 ? 18.953 18.938 11.375 1 98.44 117 VAL A N 1
ATOM 900 C CA . VAL A 1 117 ? 18.156 17.734 11.133 1 98.44 117 VAL A CA 1
ATOM 901 C C . VAL A 1 117 ? 17.422 17.875 9.805 1 98.44 117 VAL A C 1
ATOM 903 O O . VAL A 1 117 ? 17.375 16.922 9.008 1 98.44 117 VAL A O 1
ATOM 906 N N . THR A 1 118 ? 16.812 19 9.609 1 98.56 118 THR A N 1
ATOM 907 C CA . THR A 1 118 ? 16.125 19.25 8.344 1 98.56 118 THR A CA 1
ATOM 908 C C . THR A 1 118 ? 17.109 19.219 7.18 1 98.56 118 THR A C 1
ATOM 910 O O . THR A 1 118 ? 16.781 18.75 6.09 1 98.56 118 THR A O 1
ATOM 913 N N . GLY A 1 119 ? 18.297 19.797 7.418 1 98.38 119 GLY A N 1
ATOM 914 C CA . GLY A 1 119 ? 19.328 19.719 6.406 1 98.38 119 GLY A CA 1
ATOM 915 C C . GLY A 1 119 ? 19.688 18.297 6.02 1 98.38 119 GLY A C 1
ATOM 916 O O . GLY A 1 119 ? 19.938 18 4.848 1 98.38 119 GLY A O 1
ATOM 917 N N . MET A 1 120 ? 19.703 17.422 7.012 1 98.56 120 MET A N 1
ATOM 918 C CA . MET A 1 120 ? 19.969 16 6.746 1 98.56 120 MET A CA 1
ATOM 919 C C . MET A 1 120 ? 18.906 15.422 5.816 1 98.56 120 MET A C 1
ATOM 921 O O . MET A 1 120 ? 19.234 14.688 4.883 1 98.56 120 MET A O 1
ATOM 925 N N . LEU A 1 121 ? 17.672 15.695 6.121 1 98.44 121 LEU A N 1
ATOM 926 C CA . LEU A 1 121 ? 16.562 15.211 5.305 1 98.44 121 LEU A CA 1
ATOM 927 C C . LEU A 1 121 ? 16.656 15.766 3.885 1 98.44 121 LEU A C 1
ATOM 929 O O . LEU A 1 121 ? 16.469 15.023 2.914 1 98.44 121 LEU A O 1
ATOM 933 N N . LEU A 1 122 ? 16.969 17.047 3.768 1 98.38 122 LEU A N 1
ATOM 934 C CA . LEU A 1 122 ? 17.094 17.688 2.459 1 98.38 122 LEU A CA 1
ATOM 935 C C . LEU A 1 122 ? 18.25 17.078 1.67 1 98.38 122 LEU A C 1
ATOM 937 O O . LEU A 1 122 ? 18.172 16.953 0.445 1 98.38 122 LEU A O 1
ATOM 941 N N . THR A 1 123 ? 19.297 16.766 2.381 1 97.81 123 THR A N 1
ATOM 942 C CA . THR A 1 123 ? 20.406 16.094 1.733 1 97.81 123 THR A CA 1
ATOM 943 C C . THR A 1 123 ? 19.953 14.781 1.104 1 97.81 123 THR A C 1
ATOM 945 O O . THR A 1 123 ? 20.328 14.469 -0.028 1 97.81 123 THR A O 1
ATOM 948 N N . LYS A 1 124 ? 19.172 14.031 1.843 1 97.25 124 LYS A N 1
ATOM 949 C CA . LYS A 1 124 ? 18.656 12.758 1.335 1 97.25 124 LYS A CA 1
ATOM 950 C C . LYS A 1 124 ? 17.766 12.977 0.114 1 97.25 124 LYS A C 1
ATOM 952 O O . LYS A 1 124 ? 17.844 12.227 -0.863 1 97.25 124 LYS A O 1
ATOM 957 N N . LEU A 1 125 ? 16.906 13.938 0.156 1 97.69 125 LEU A N 1
ATOM 958 C CA . LEU A 1 125 ? 16.031 14.242 -0.969 1 97.69 125 LEU A CA 1
ATOM 959 C C . LEU A 1 125 ? 16.844 14.672 -2.188 1 97.69 125 LEU A C 1
ATOM 961 O O . LEU A 1 125 ? 16.531 14.289 -3.314 1 97.69 125 LEU A O 1
ATOM 965 N N . LYS A 1 126 ? 17.828 15.484 -1.927 1 96.81 126 LYS A N 1
ATOM 966 C CA . LYS A 1 126 ? 18.734 15.914 -2.984 1 96.81 126 LYS A CA 1
ATOM 967 C C . LYS A 1 126 ? 19.422 14.719 -3.652 1 96.81 126 LYS A C 1
ATOM 969 O O . LYS A 1 126 ? 19.453 14.625 -4.879 1 96.81 126 LYS A O 1
ATOM 974 N N . GLU A 1 127 ? 19.875 13.82 -2.828 1 95.06 127 GLU A N 1
ATOM 975 C CA . GLU A 1 127 ? 20.531 12.625 -3.344 1 95.06 127 GLU A CA 1
ATOM 976 C C . GLU A 1 127 ? 19.562 11.789 -4.191 1 95.06 127 GLU A C 1
ATOM 978 O O . GLU A 1 127 ? 19.953 11.258 -5.23 1 95.06 127 GLU A O 1
ATOM 983 N N . THR A 1 128 ? 18.391 11.609 -3.746 1 94.81 128 THR A N 1
ATOM 984 C CA . THR A 1 128 ? 17.375 10.859 -4.48 1 94.81 128 THR A CA 1
ATOM 985 C C . THR A 1 128 ? 17.094 11.508 -5.836 1 94.81 128 THR A C 1
ATOM 987 O O . THR A 1 128 ? 17 10.82 -6.852 1 94.81 128 THR A O 1
ATOM 990 N N . ALA A 1 129 ? 16.969 12.828 -5.824 1 95.44 129 ALA A N 1
ATOM 991 C CA . ALA A 1 129 ? 16.734 13.555 -7.062 1 95.44 129 ALA A CA 1
ATOM 992 C C . ALA A 1 129 ? 17.906 13.414 -8.016 1 95.44 129 ALA A C 1
ATOM 994 O O . ALA A 1 129 ? 17.734 13.211 -9.219 1 95.44 129 ALA A O 1
ATOM 995 N N . GLU A 1 130 ? 19.078 13.508 -7.512 1 94.94 130 GLU A N 1
ATOM 996 C CA . GLU A 1 130 ? 20.297 13.391 -8.32 1 94.94 130 GLU A CA 1
ATOM 997 C C . GLU A 1 130 ? 20.422 11.992 -8.93 1 94.94 130 GLU A C 1
ATOM 999 O O . GLU A 1 130 ? 20.828 11.852 -10.086 1 94.94 130 GLU A O 1
ATOM 1004 N N . SER A 1 131 ? 20.109 11.055 -8.141 1 90.5 131 SER A N 1
ATOM 1005 C CA . SER A 1 131 ? 20.156 9.68 -8.625 1 90.5 131 SER A CA 1
ATOM 1006 C C . SER A 1 131 ? 19.172 9.445 -9.758 1 90.5 131 SER A C 1
ATOM 1008 O O . SER A 1 131 ? 19.453 8.695 -10.695 1 90.5 131 SER A O 1
ATOM 1010 N N . ALA A 1 132 ? 18.031 10.008 -9.656 1 87.56 132 ALA A N 1
ATOM 1011 C CA . ALA A 1 132 ? 17 9.852 -10.68 1 87.56 132 ALA A CA 1
ATOM 1012 C C . ALA A 1 132 ? 17.344 10.641 -11.938 1 87.56 132 ALA A C 1
ATOM 1014 O O . ALA A 1 132 ? 17.094 10.18 -13.055 1 87.56 132 ALA A O 1
ATOM 1015 N N . LEU A 1 133 ? 17.953 11.852 -11.766 1 89.5 133 LEU A N 1
ATOM 1016 C CA . LEU A 1 133 ? 18.25 12.742 -12.883 1 89.5 133 LEU A CA 1
ATOM 1017 C C . LEU A 1 133 ? 19.6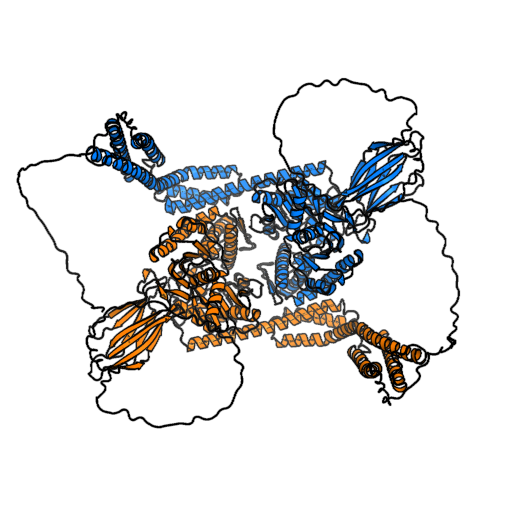25 12.445 -13.469 1 89.5 133 LEU A C 1
ATOM 1019 O O . LEU A 1 133 ? 19.922 12.836 -14.602 1 89.5 133 LEU A O 1
ATOM 1023 N N . LYS A 1 134 ? 20.484 11.812 -12.688 1 89.38 134 LYS A N 1
ATOM 1024 C CA . LYS A 1 134 ? 21.875 11.547 -13.055 1 89.38 134 LYS A CA 1
ATOM 1025 C C . LYS A 1 134 ? 22.641 12.844 -13.305 1 89.38 134 LYS A C 1
ATOM 1027 O O . LYS A 1 134 ? 23.453 12.922 -14.227 1 89.38 134 LYS A O 1
ATOM 1032 N N . LYS A 1 135 ? 22.156 13.906 -12.656 1 90.19 135 LYS A N 1
ATOM 1033 C CA . LYS A 1 135 ? 22.781 15.227 -12.664 1 90.19 135 LYS A CA 1
ATOM 1034 C C . LYS A 1 135 ? 22.781 15.844 -11.266 1 90.19 135 LYS A C 1
ATOM 1036 O O . LYS A 1 135 ? 21.922 15.523 -10.438 1 90.19 135 LYS A O 1
ATOM 1041 N N . PRO A 1 136 ? 23.75 16.641 -11.023 1 91.88 136 PRO A N 1
ATOM 1042 C CA . PRO A 1 136 ? 23.75 17.312 -9.719 1 91.88 136 PRO A CA 1
ATOM 1043 C C . PRO A 1 136 ? 22.578 18.297 -9.57 1 91.88 136 PRO A C 1
ATOM 1045 O O . PRO A 1 136 ? 22.188 18.938 -10.539 1 91.88 136 PRO A O 1
ATOM 1048 N N . VAL A 1 137 ? 22.109 18.422 -8.398 1 92.88 137 VAL A N 1
ATOM 1049 C CA . VAL A 1 137 ? 20.984 19.281 -8.07 1 92.88 137 VAL A CA 1
ATOM 1050 C C . VAL A 1 137 ? 21.422 20.375 -7.102 1 92.88 137 VAL A C 1
ATOM 1052 O O . VAL A 1 137 ? 21.938 20.078 -6.02 1 92.88 137 VAL A O 1
ATOM 1055 N N . VAL A 1 138 ? 21.25 21.641 -7.48 1 92.5 138 VAL A N 1
ATOM 1056 C CA . VAL A 1 138 ? 21.625 22.766 -6.617 1 92.5 138 VAL A CA 1
ATOM 1057 C C . VAL A 1 138 ? 20.438 23.688 -6.422 1 92.5 138 VAL A C 1
ATOM 1059 O O . VAL A 1 138 ? 20.016 23.953 -5.289 1 92.5 138 VAL A O 1
ATOM 1062 N N . ASP A 1 139 ? 19.828 24.156 -7.531 1 92.94 139 ASP A N 1
ATOM 1063 C CA . ASP A 1 139 ? 18.688 25.078 -7.473 1 92.94 139 ASP A CA 1
ATOM 1064 C C . ASP A 1 139 ? 17.406 24.328 -7.168 1 92.94 139 ASP A C 1
ATOM 1066 O O . ASP A 1 139 ? 17.125 23.281 -7.758 1 92.94 139 ASP A O 1
ATOM 1070 N N . CYS A 1 140 ? 16.688 24.875 -6.199 1 95.88 140 CYS A N 1
ATOM 1071 C CA . CYS A 1 140 ? 15.453 24.188 -5.852 1 95.88 140 CYS A CA 1
ATOM 1072 C C . CYS A 1 140 ? 14.43 25.172 -5.293 1 95.88 140 CYS A C 1
ATOM 1074 O O . CYS A 1 140 ? 14.766 26.312 -4.973 1 95.88 140 CYS A O 1
ATOM 1076 N N . VAL A 1 141 ? 13.203 24.781 -5.332 1 97.56 141 VAL A N 1
ATOM 1077 C CA . VAL A 1 141 ? 12.117 25.438 -4.625 1 97.56 141 VAL A CA 1
ATOM 1078 C C . VAL A 1 141 ? 11.586 24.547 -3.516 1 97.56 141 VAL A C 1
ATOM 1080 O O . VAL A 1 141 ? 11.445 23.328 -3.705 1 97.56 141 VAL A O 1
ATOM 1083 N N . ILE A 1 142 ? 11.383 25.062 -2.332 1 98.25 142 ILE A N 1
ATOM 1084 C CA . ILE A 1 142 ? 10.938 24.297 -1.172 1 98.25 142 ILE A CA 1
ATOM 1085 C C . ILE A 1 142 ? 9.602 24.844 -0.675 1 98.25 142 ILE A C 1
ATOM 1087 O O . ILE A 1 142 ? 9.406 26.062 -0.607 1 98.25 142 ILE A O 1
ATOM 1091 N N . SER A 1 143 ? 8.727 23.969 -0.371 1 97.81 143 SER A N 1
ATOM 1092 C CA . SER A 1 143 ? 7.422 24.391 0.118 1 97.81 143 SER A CA 1
ATOM 1093 C C . SER A 1 143 ? 7.445 24.625 1.624 1 97.81 143 SER A C 1
ATOM 1095 O O . SER A 1 143 ? 8.156 23.938 2.355 1 97.81 143 SER A O 1
ATOM 1097 N N . VAL A 1 144 ? 6.691 25.578 2.082 1 97.69 144 VAL A N 1
ATOM 1098 C CA . VAL A 1 144 ? 6.492 25.844 3.502 1 97.69 144 VAL A CA 1
ATOM 1099 C C . VAL A 1 144 ? 5.027 26.188 3.764 1 97.69 144 VAL A C 1
ATOM 1101 O O . VAL A 1 144 ? 4.316 26.625 2.857 1 97.69 144 VAL A O 1
ATOM 1104 N N . PRO A 1 145 ? 4.57 25.953 4.98 1 97.06 145 PRO A N 1
ATOM 1105 C CA . PRO A 1 145 ? 3.211 26.406 5.305 1 97.06 145 PRO A CA 1
ATOM 1106 C C . PRO A 1 145 ? 3.041 27.922 5.172 1 97.06 145 PRO A C 1
ATOM 1108 O O . PRO A 1 145 ? 3.979 28.672 5.438 1 97.06 145 PRO A O 1
ATOM 1111 N N . SER A 1 146 ? 1.846 28.375 4.844 1 95.94 146 SER A N 1
ATOM 1112 C CA . SER A 1 146 ? 1.583 29.797 4.641 1 95.94 146 SER A CA 1
ATOM 1113 C C . SER A 1 146 ? 1.678 30.562 5.953 1 95.94 146 SER A C 1
ATOM 1115 O O . SER A 1 146 ? 1.92 31.781 5.953 1 95.94 146 SER A O 1
ATOM 1117 N N . TYR A 1 147 ? 1.55 29.906 7.066 1 96.31 147 TYR A N 1
ATOM 1118 C CA . TYR A 1 147 ? 1.49 30.609 8.344 1 96.31 147 TYR A CA 1
ATOM 1119 C C . TYR A 1 147 ? 2.879 30.734 8.961 1 96.31 147 TYR A C 1
ATOM 1121 O O . TYR A 1 147 ? 3.033 31.297 10.047 1 96.31 147 TYR A O 1
ATOM 1129 N N . PHE A 1 148 ? 3.939 30.234 8.344 1 96.94 148 PHE A N 1
ATOM 1130 C CA . PHE A 1 148 ? 5.293 30.359 8.867 1 96.94 148 PHE A CA 1
ATOM 1131 C C . PHE A 1 148 ? 5.688 31.828 8.984 1 96.94 148 PHE A C 1
ATOM 1133 O O . PHE A 1 148 ? 5.445 32.625 8.07 1 96.94 148 PHE A O 1
ATOM 1140 N N . THR A 1 149 ? 6.262 32.219 10.078 1 95.94 149 THR A N 1
ATOM 1141 C CA . THR A 1 149 ? 6.77 33.562 10.297 1 95.94 149 THR A CA 1
ATOM 1142 C C . THR A 1 149 ? 8.133 33.75 9.633 1 95.94 149 THR A C 1
ATOM 1144 O O . THR A 1 149 ? 8.68 32.781 9.062 1 95.94 149 THR A O 1
ATOM 1147 N N . ASP A 1 150 ? 8.586 34.938 9.719 1 96.12 150 ASP A N 1
ATOM 1148 C CA . ASP A 1 150 ? 9.883 35.25 9.148 1 96.12 150 ASP A CA 1
ATOM 1149 C C . ASP A 1 150 ? 10.984 34.375 9.734 1 96.12 150 ASP A C 1
ATOM 1151 O O . ASP A 1 150 ? 11.797 33.812 9 1 96.12 150 ASP A O 1
ATOM 1155 N N . ALA A 1 151 ? 10.961 34.219 11.047 1 94.81 151 ALA A N 1
ATOM 1156 C CA . ALA A 1 151 ? 11.977 33.438 11.734 1 94.81 151 ALA A CA 1
ATOM 1157 C C . ALA A 1 151 ? 11.938 31.969 11.273 1 94.81 151 ALA A C 1
ATOM 1159 O O . ALA A 1 151 ? 12.977 31.344 11.078 1 94.81 151 ALA A O 1
ATOM 1160 N N . GLU A 1 152 ? 10.781 31.422 11.172 1 96.44 152 GLU A N 1
ATOM 1161 C CA . GLU A 1 152 ? 10.625 30.031 10.75 1 96.44 152 GLU A CA 1
ATOM 1162 C C . GLU A 1 152 ? 11.102 29.828 9.312 1 96.44 152 GLU A C 1
ATOM 1164 O O . GLU A 1 152 ? 11.758 28.828 9.008 1 96.44 152 GLU A O 1
ATOM 1169 N N . ARG A 1 153 ? 10.75 30.719 8.469 1 97.38 153 ARG A N 1
ATOM 1170 C CA . ARG A 1 153 ? 11.156 30.641 7.07 1 97.38 153 ARG A CA 1
ATOM 1171 C C . ARG A 1 153 ? 12.68 30.719 6.945 1 97.38 153 ARG A C 1
ATOM 1173 O O . ARG A 1 153 ? 13.273 29.953 6.184 1 97.38 153 ARG A O 1
ATOM 1180 N N . ARG A 1 154 ? 13.297 31.625 7.637 1 96.19 154 ARG A N 1
ATOM 1181 C CA . ARG A 1 154 ? 14.75 31.766 7.598 1 96.19 154 ARG A CA 1
ATOM 1182 C C . ARG A 1 154 ? 15.43 30.5 8.109 1 96.19 154 ARG A C 1
ATOM 1184 O O . ARG A 1 154 ? 16.5 30.109 7.621 1 96.19 154 ARG A O 1
ATOM 1191 N N . SER A 1 155 ? 14.797 29.938 9.141 1 96.5 155 SER A N 1
ATOM 1192 C CA . SER A 1 155 ? 15.312 28.672 9.656 1 96.5 155 SER A CA 1
ATOM 1193 C C . SER A 1 155 ? 15.328 27.594 8.578 1 96.5 155 SER A C 1
ATOM 1195 O O . SER A 1 155 ? 16.281 26.828 8.469 1 96.5 155 SER A O 1
ATOM 1197 N N . VAL A 1 156 ? 14.312 27.516 7.738 1 97.94 156 VAL A N 1
ATOM 1198 C CA . VAL A 1 156 ? 14.234 26.531 6.656 1 97.94 156 VAL A CA 1
ATOM 1199 C C . VAL A 1 156 ? 15.281 26.859 5.594 1 97.94 156 VAL A C 1
ATOM 1201 O O . VAL A 1 156 ? 15.914 25.969 5.031 1 97.94 156 VAL A O 1
ATOM 1204 N N . MET A 1 157 ? 15.469 28.094 5.312 1 96.94 157 MET A N 1
ATOM 1205 C CA . MET A 1 157 ? 16.469 28.5 4.34 1 96.94 157 MET A CA 1
ATOM 1206 C C . MET A 1 157 ? 17.875 28.094 4.789 1 96.94 157 MET A C 1
ATOM 1208 O O . MET A 1 157 ? 18.688 27.641 3.973 1 96.94 157 MET A O 1
ATOM 1212 N N . ASP A 1 158 ? 18.094 28.297 6.098 1 97 158 ASP A N 1
ATOM 1213 C CA . ASP A 1 158 ? 19.375 27.844 6.648 1 97 158 ASP A CA 1
ATOM 1214 C C . ASP A 1 158 ? 19.562 26.344 6.457 1 97 158 ASP A C 1
ATOM 1216 O O . ASP A 1 158 ? 20.672 25.891 6.148 1 97 158 ASP A O 1
ATOM 1220 N N . ALA A 1 159 ? 18.531 25.609 6.707 1 98.06 159 ALA A N 1
ATOM 1221 C CA . ALA A 1 159 ? 18.594 24.172 6.516 1 98.06 159 ALA A CA 1
ATOM 1222 C C . ALA A 1 159 ? 18.938 23.828 5.074 1 98.06 159 ALA A C 1
ATOM 1224 O O . ALA A 1 159 ? 19.688 22.875 4.816 1 98.06 159 ALA A O 1
ATOM 1225 N N . ALA A 1 160 ? 18.312 24.516 4.125 1 97.94 160 ALA A N 1
ATOM 1226 C CA . ALA A 1 160 ? 18.594 24.297 2.711 1 97.94 160 ALA A CA 1
ATOM 1227 C C . ALA A 1 160 ? 20.078 24.531 2.41 1 97.94 160 ALA A C 1
ATOM 1229 O O . ALA A 1 160 ? 20.688 23.781 1.653 1 97.94 160 ALA A O 1
ATOM 1230 N N . GLN A 1 161 ? 20.641 25.562 2.994 1 97.12 161 GLN A N 1
ATOM 1231 C CA . GLN A 1 161 ? 22.062 25.875 2.789 1 97.12 161 GLN A CA 1
ATOM 1232 C C . GLN A 1 161 ? 22.953 24.781 3.369 1 97.12 161 GLN A C 1
ATOM 1234 O O . GLN A 1 161 ? 23.984 24.438 2.789 1 97.12 161 GLN A O 1
ATOM 1239 N N . ILE A 1 162 ? 22.594 24.328 4.504 1 97.88 162 ILE A N 1
ATOM 1240 C CA . ILE A 1 162 ? 23.359 23.25 5.145 1 97.88 162 ILE A CA 1
ATOM 1241 C C . ILE A 1 162 ? 23.438 22.047 4.215 1 97.88 162 ILE A C 1
ATOM 1243 O O . ILE A 1 162 ? 24.469 21.359 4.16 1 97.88 162 ILE A O 1
ATOM 1247 N N . ALA A 1 163 ? 22.344 21.812 3.467 1 97.75 163 ALA A N 1
ATOM 1248 C CA . ALA A 1 163 ? 22.281 20.672 2.545 1 97.75 163 ALA A CA 1
ATOM 1249 C C . ALA A 1 163 ? 23 21 1.233 1 97.75 163 ALA A C 1
ATOM 1251 O O . ALA A 1 163 ? 23.062 20.156 0.336 1 97.75 163 ALA A O 1
ATOM 1252 N N . GLY A 1 164 ? 23.484 22.188 1.075 1 95.38 164 GLY A N 1
ATOM 1253 C CA . GLY A 1 164 ? 24.156 22.594 -0.152 1 95.38 164 GLY A CA 1
ATOM 1254 C C . GLY A 1 164 ? 23.188 22.953 -1.267 1 95.38 164 GLY A C 1
ATOM 1255 O O . GLY A 1 164 ? 23.516 22.797 -2.447 1 95.38 164 GLY A O 1
ATOM 1256 N N . LEU A 1 165 ? 22.031 23.391 -0.918 1 96.5 165 LEU A N 1
ATOM 1257 C CA . LEU A 1 165 ? 21.016 23.766 -1.894 1 96.5 165 LEU A CA 1
ATOM 1258 C C . LEU A 1 165 ? 20.891 25.281 -1.998 1 96.5 165 LEU A C 1
ATOM 1260 O O . LEU A 1 165 ? 21.109 25.984 -1.016 1 96.5 165 LEU A O 1
ATOM 1264 N N . ASN A 1 166 ? 20.656 25.641 -3.174 1 94.56 166 ASN A N 1
ATOM 1265 C CA . ASN A 1 166 ? 20.312 27.031 -3.426 1 94.56 166 ASN A CA 1
ATOM 1266 C C . ASN A 1 166 ? 18.797 27.203 -3.604 1 94.56 166 ASN A C 1
ATOM 1268 O O . ASN A 1 166 ? 18.281 27.016 -4.703 1 94.56 166 ASN A O 1
ATOM 1272 N N . CYS A 1 167 ? 18.234 27.641 -2.578 1 95.69 167 CYS A N 1
ATOM 1273 C CA . CYS A 1 167 ? 16.781 27.812 -2.604 1 95.69 167 CYS A CA 1
ATOM 1274 C C . CYS A 1 167 ? 16.391 29.062 -3.365 1 95.69 167 CYS A C 1
ATOM 1276 O O . CYS A 1 167 ? 16.641 30.188 -2.902 1 95.69 167 CYS A O 1
ATOM 1278 N N . LEU A 1 168 ? 15.734 28.891 -4.461 1 95 168 LEU A N 1
ATOM 1279 C CA . LEU A 1 168 ? 15.32 30.016 -5.285 1 95 168 LEU A CA 1
ATOM 1280 C C . LEU A 1 168 ? 14.078 30.688 -4.699 1 95 168 LEU A C 1
ATOM 1282 O O . LEU A 1 168 ? 13.875 31.891 -4.887 1 95 168 LEU A O 1
ATOM 1286 N N . ARG A 1 169 ? 13.281 29.844 -4.062 1 96.75 169 ARG A N 1
ATOM 1287 C CA . ARG A 1 169 ? 12.07 30.375 -3.443 1 96.75 169 ARG A CA 1
ATOM 1288 C C . ARG A 1 169 ? 11.547 29.422 -2.373 1 96.75 169 ARG A C 1
ATOM 1290 O O . ARG A 1 169 ? 11.523 28.203 -2.572 1 96.75 169 ARG A O 1
ATOM 1297 N N . LEU A 1 170 ? 11.234 29.984 -1.257 1 97.81 170 LEU A N 1
ATOM 1298 C CA . LEU A 1 170 ? 10.32 29.297 -0.339 1 97.81 170 LEU A CA 1
ATOM 1299 C C . LEU A 1 170 ? 8.867 29.562 -0.721 1 97.81 170 LEU A C 1
ATOM 1301 O O . LEU A 1 170 ? 8.398 30.703 -0.654 1 97.81 170 LEU A O 1
ATOM 1305 N N . MET A 1 171 ? 8.203 28.562 -1.087 1 97.62 171 MET A N 1
ATOM 1306 C CA . MET A 1 171 ? 6.867 28.766 -1.638 1 97.62 171 MET A CA 1
ATOM 1307 C C . MET A 1 171 ? 5.801 28.266 -0.67 1 97.62 171 MET A C 1
ATOM 1309 O O . MET A 1 171 ? 5.926 27.172 -0.108 1 97.62 171 MET A O 1
ATOM 1313 N N . ASN A 1 172 ? 4.766 29.141 -0.458 1 97.81 172 ASN A N 1
ATOM 1314 C CA . ASN A 1 172 ? 3.639 28.703 0.35 1 97.81 172 ASN A CA 1
ATOM 1315 C C . ASN A 1 172 ? 2.951 27.484 -0.269 1 97.81 172 ASN A C 1
ATOM 1317 O O . ASN A 1 172 ? 2.715 27.453 -1.478 1 97.81 172 ASN A O 1
ATOM 1321 N N . GLU A 1 173 ? 2.652 26.516 0.527 1 96.88 173 GLU A N 1
ATOM 1322 C CA . GLU A 1 173 ? 1.993 25.297 0.059 1 96.88 173 GLU A CA 1
ATOM 1323 C C . GLU A 1 173 ? 0.696 25.625 -0.676 1 96.88 173 GLU A C 1
ATOM 1325 O O . GLU A 1 173 ? 0.405 25.031 -1.721 1 96.88 173 GLU A O 1
ATOM 1330 N N . THR A 1 174 ? -0.045 26.562 -0.162 1 95.44 174 THR A N 1
ATOM 1331 C CA . THR A 1 174 ? -1.313 26.953 -0.77 1 95.44 174 THR A CA 1
ATOM 1332 C C . THR A 1 174 ? -1.09 27.547 -2.156 1 95.44 174 THR A C 1
ATOM 1334 O O . THR A 1 174 ? -1.831 27.25 -3.094 1 95.44 174 THR A O 1
ATOM 1337 N N . THR A 1 175 ? -0.098 28.375 -2.285 1 96.94 175 THR A N 1
ATOM 1338 C CA . THR A 1 175 ? 0.214 28.984 -3.57 1 96.94 175 THR A CA 1
ATOM 1339 C C . THR A 1 175 ? 0.695 27.938 -4.57 1 96.94 175 THR A C 1
ATOM 1341 O O . THR A 1 175 ? 0.375 28 -5.758 1 96.94 175 THR A O 1
ATOM 1344 N N . ALA A 1 176 ? 1.504 27.031 -4.062 1 96.69 176 ALA A N 1
ATOM 1345 C CA . ALA A 1 176 ? 1.991 25.953 -4.922 1 96.69 176 ALA A CA 1
ATOM 1346 C C . ALA A 1 176 ? 0.832 25.156 -5.504 1 96.69 176 ALA A C 1
ATOM 1348 O O . ALA A 1 176 ? 0.811 24.875 -6.703 1 96.69 176 ALA A O 1
ATOM 1349 N N . VAL A 1 177 ? -0.119 24.781 -4.707 1 95.81 177 VAL A N 1
ATOM 1350 C CA . VAL A 1 177 ? -1.28 24.016 -5.145 1 95.81 177 VAL A CA 1
ATOM 1351 C C . VAL A 1 177 ? -2.082 24.812 -6.164 1 95.81 177 VAL A C 1
ATOM 1353 O O . VAL A 1 177 ? -2.559 24.281 -7.16 1 95.81 177 VAL A O 1
ATOM 1356 N N . THR A 1 178 ? -2.219 26.109 -5.875 1 95.38 178 THR A N 1
ATOM 1357 C CA . THR A 1 178 ? -2.953 27 -6.758 1 95.38 178 THR A CA 1
ATOM 1358 C C . THR A 1 178 ? -2.295 27.062 -8.133 1 95.38 178 THR A C 1
ATOM 1360 O O . THR A 1 178 ? -2.98 27.047 -9.156 1 95.38 178 THR A O 1
ATOM 1363 N N . LEU A 1 179 ? -1.03 27.156 -8.125 1 94.25 179 LEU A N 1
ATOM 1364 C CA . LEU A 1 179 ? -0.282 27.188 -9.375 1 94.25 179 LEU A CA 1
ATOM 1365 C C . LEU A 1 179 ? -0.458 25.891 -10.148 1 94.25 179 LEU A C 1
ATOM 1367 O O . LEU A 1 179 ? -0.656 25.906 -11.367 1 94.25 179 LEU A O 1
ATOM 1371 N N . ALA A 1 180 ? -0.333 24.766 -9.469 1 93.12 180 ALA A N 1
ATOM 1372 C CA . ALA A 1 180 ? -0.5 23.453 -10.102 1 93.12 180 ALA A CA 1
ATOM 1373 C C . ALA A 1 180 ? -1.884 23.328 -10.734 1 93.12 180 ALA A C 1
ATOM 1375 O O . ALA A 1 180 ? -2.043 22.672 -11.766 1 93.12 180 ALA A O 1
ATOM 1376 N N . TYR A 1 181 ? -2.854 23.938 -10.133 1 92.25 181 TYR A N 1
ATOM 1377 C CA . TYR A 1 181 ? -4.227 23.922 -10.625 1 92.25 181 TYR A CA 1
ATOM 1378 C C . TYR A 1 181 ? -4.379 24.828 -11.836 1 92.25 181 TYR A C 1
ATOM 1380 O O . TYR A 1 181 ? -4.941 24.422 -12.859 1 92.25 181 TYR A O 1
ATOM 1388 N N . GLY A 1 182 ? -3.939 26.016 -11.859 1 88.12 182 GLY A N 1
ATOM 1389 C CA . GLY A 1 182 ? -4.242 27.094 -12.797 1 88.12 182 GLY A CA 1
ATOM 1390 C C . GLY A 1 182 ? -3.475 26.984 -14.102 1 88.12 182 GLY A C 1
ATOM 1391 O O . GLY A 1 182 ? -4 27.312 -15.164 1 88.12 182 GLY A O 1
ATOM 1392 N N . ILE A 1 183 ? -2.377 26.531 -14.039 1 81.88 183 ILE A N 1
ATOM 1393 C CA . ILE A 1 183 ? -1.488 26.609 -15.188 1 81.88 183 ILE A CA 1
ATOM 1394 C C . ILE A 1 183 ? -2.004 25.703 -16.297 1 81.88 183 ILE A C 1
ATOM 1396 O O . ILE A 1 183 ? -1.786 25.969 -17.484 1 81.88 183 ILE A O 1
ATOM 1400 N N . TYR A 1 184 ? -2.691 24.625 -15.938 1 77.81 184 TYR A N 1
ATOM 1401 C CA . TYR A 1 184 ? -3.129 23.656 -16.938 1 77.81 184 TYR A CA 1
ATOM 1402 C C . TYR A 1 184 ? -4.555 23.953 -17.391 1 77.81 184 TYR A C 1
ATOM 1404 O O . TYR A 1 184 ? -5.043 23.344 -18.359 1 77.81 184 TYR A O 1
ATOM 1412 N N . LYS A 1 185 ? -5.172 24.938 -16.781 1 84.56 185 LYS A N 1
ATOM 1413 C CA . LYS A 1 185 ? -6.547 25.266 -17.141 1 84.56 185 LYS A CA 1
ATOM 1414 C C . LYS A 1 185 ? -6.59 26.203 -18.344 1 84.56 185 LYS A C 1
ATOM 1416 O O . LYS A 1 185 ? -5.934 27.25 -18.359 1 84.56 185 LYS A O 1
ATOM 1421 N N . GLN A 1 186 ? -7.328 25.844 -19.375 1 82.06 186 GLN A N 1
ATOM 1422 C CA . GLN A 1 186 ? -7.398 26.609 -20.625 1 82.06 186 GLN A CA 1
ATOM 1423 C C . GLN A 1 186 ? -8.625 27.5 -20.641 1 82.06 186 GLN A C 1
ATOM 1425 O O . GLN A 1 186 ? -8.695 28.453 -21.422 1 82.06 186 GLN A O 1
ATOM 1430 N N . ASP A 1 187 ? -9.5 27.25 -19.812 1 87.94 187 ASP A N 1
ATOM 1431 C CA . ASP A 1 187 ? -10.773 27.969 -19.844 1 87.94 187 ASP A CA 1
ATOM 1432 C C . ASP A 1 187 ? -10.797 29.094 -18.828 1 87.94 187 ASP A C 1
ATOM 1434 O O . ASP A 1 187 ? -11.859 29.453 -18.297 1 87.94 187 ASP A O 1
ATOM 1438 N N . LEU A 1 188 ? -9.664 29.734 -18.562 1 90.69 188 LEU A N 1
ATOM 1439 C CA . LEU A 1 188 ? -9.625 30.844 -17.609 1 90.69 188 LEU A CA 1
ATOM 1440 C C . LEU A 1 188 ? -10.062 32.156 -18.281 1 90.69 188 LEU A C 1
ATOM 1442 O O . LEU A 1 188 ? -9.828 32.344 -19.484 1 90.69 188 LEU A O 1
ATOM 1446 N N . PRO A 1 189 ? -10.656 33 -17.516 1 93.5 189 PRO A N 1
ATOM 1447 C CA . PRO A 1 189 ? -11.078 34.281 -18.078 1 93.5 189 PRO A CA 1
ATOM 1448 C C . PRO A 1 189 ? -9.906 35.156 -18.531 1 93.5 189 PRO A C 1
ATOM 1450 O O . PRO A 1 189 ? -8.82 35.062 -17.953 1 93.5 189 PRO A O 1
ATOM 1453 N N . ALA A 1 190 ? -10.203 36 -19.5 1 91.12 190 ALA A N 1
ATOM 1454 C CA . ALA A 1 190 ? -9.188 36.938 -20 1 91.12 190 ALA A CA 1
ATOM 1455 C C . ALA A 1 190 ? -8.797 37.938 -18.922 1 91.12 190 ALA A C 1
ATOM 1457 O O . ALA A 1 190 ? -9.531 38.156 -17.953 1 91.12 190 ALA A O 1
ATOM 1458 N N . PRO A 1 191 ? -7.676 38.594 -19.016 1 88 191 PRO A N 1
ATOM 1459 C CA . PRO A 1 191 ? -7.164 39.5 -17.984 1 88 191 PRO A CA 1
ATOM 1460 C C . PRO A 1 191 ? -8.117 40.656 -17.703 1 88 191 PRO A C 1
ATOM 1462 O O . PRO A 1 191 ? -8.133 41.188 -16.594 1 88 191 PRO A O 1
ATOM 1465 N N . GLU A 1 192 ? -9.008 40.969 -18.719 1 89 192 GLU A N 1
ATOM 1466 C CA . GLU A 1 192 ? -9.898 42.094 -18.578 1 89 192 GLU A CA 1
ATOM 1467 C C . GLU A 1 192 ? -11.25 41.688 -18.016 1 89 192 GLU A C 1
ATOM 1469 O O . GLU A 1 192 ? -12.023 42.531 -17.547 1 89 192 GLU A O 1
ATOM 1474 N N . GLU A 1 193 ? -11.375 40.406 -17.906 1 91.5 193 GLU A N 1
ATOM 1475 C CA . GLU A 1 193 ? -12.648 39.875 -17.422 1 91.5 193 GLU A CA 1
ATOM 1476 C C . GLU A 1 193 ? -12.602 39.625 -15.914 1 91.5 193 GLU A C 1
ATOM 1478 O O . GLU A 1 193 ? -11.531 39.688 -15.305 1 91.5 193 GLU A O 1
ATOM 1483 N N . LYS A 1 194 ? -13.797 39.406 -15.406 1 93.06 194 LYS A N 1
ATOM 1484 C CA . LYS A 1 194 ? -13.883 39.062 -13.992 1 93.06 194 LYS A CA 1
ATOM 1485 C C . LYS A 1 194 ? -13.156 37.75 -13.703 1 93.06 194 LYS A C 1
ATOM 1487 O O . LYS A 1 194 ? -13.359 36.75 -14.398 1 93.06 194 LYS A O 1
ATOM 1492 N N . PRO A 1 195 ? -12.297 37.844 -12.703 1 95.44 195 PRO A N 1
ATOM 1493 C CA . PRO A 1 195 ? -11.508 36.656 -12.414 1 95.44 195 PRO A CA 1
ATOM 1494 C C . PRO A 1 195 ? -12.352 35.5 -11.883 1 95.44 195 PRO A C 1
ATOM 1496 O O . PRO A 1 195 ? -13.422 35.719 -11.32 1 95.44 195 PRO A O 1
ATOM 1499 N N . ARG A 1 196 ? -11.875 34.344 -12.102 1 95.88 196 ARG A N 1
ATOM 1500 C CA . ARG A 1 196 ? -12.461 33.156 -11.523 1 95.88 196 ARG A CA 1
ATOM 1501 C C . ARG A 1 196 ? -11.922 32.906 -10.117 1 95.88 196 ARG A C 1
ATOM 1503 O O . ARG A 1 196 ? -10.711 32.812 -9.914 1 95.88 196 ARG A O 1
ATOM 1510 N N . ILE A 1 197 ? -12.828 32.781 -9.18 1 97.12 197 ILE A N 1
ATOM 1511 C CA . ILE A 1 197 ? -12.43 32.656 -7.785 1 97.12 197 ILE A CA 1
ATOM 1512 C C . ILE A 1 197 ? -12.508 31.172 -7.363 1 97.12 197 ILE A C 1
ATOM 1514 O O . ILE A 1 197 ? -13.57 30.547 -7.465 1 97.12 197 ILE A O 1
ATOM 1518 N N . VAL A 1 198 ? -11.453 30.688 -6.91 1 96.38 198 VAL A N 1
ATOM 1519 C CA . VAL A 1 198 ? -11.383 29.297 -6.465 1 96.38 198 VAL A CA 1
ATOM 1520 C C . VAL A 1 198 ? -10.828 29.234 -5.043 1 96.38 198 VAL A C 1
ATOM 1522 O O . VAL A 1 198 ? -9.922 29.984 -4.691 1 96.38 198 VAL A O 1
ATOM 1525 N N . VAL A 1 199 ? -11.367 28.359 -4.215 1 97.38 199 VAL A N 1
ATOM 1526 C CA . VAL A 1 199 ? -10.898 28.156 -2.848 1 97.38 199 VAL A CA 1
ATOM 1527 C C . VAL A 1 199 ? -10.109 26.859 -2.752 1 97.38 199 VAL A C 1
ATOM 1529 O O . VAL A 1 199 ? -10.523 25.828 -3.305 1 97.38 199 VAL A O 1
ATOM 1532 N N . PHE A 1 200 ? -9 26.953 -2.137 1 96.88 200 PHE A N 1
ATOM 1533 C CA . PHE A 1 200 ? -8.18 25.766 -1.908 1 96.88 200 PHE A CA 1
ATOM 1534 C C . PHE A 1 200 ? -8.109 25.438 -0.423 1 96.88 200 PHE A C 1
ATOM 1536 O O . PHE A 1 200 ? -7.723 26.281 0.391 1 96.88 200 PHE A O 1
ATOM 1543 N N . VAL A 1 201 ? -8.5 24.234 -0.031 1 96.81 201 VAL A N 1
ATOM 1544 C CA . VAL A 1 201 ? -8.477 23.75 1.349 1 96.81 201 VAL A CA 1
ATOM 1545 C C . VAL A 1 201 ? -7.441 22.641 1.493 1 96.81 201 VAL A C 1
ATOM 1547 O O . VAL A 1 201 ? -7.555 21.594 0.852 1 96.81 201 VAL A O 1
ATOM 1550 N N . ASP A 1 202 ? -6.438 22.875 2.334 1 95.94 202 ASP A N 1
ATOM 1551 C CA . ASP A 1 202 ? -5.355 21.922 2.537 1 95.94 202 ASP A CA 1
ATOM 1552 C C . ASP A 1 202 ? -5.281 21.469 3.996 1 95.94 202 ASP A C 1
ATOM 1554 O O . ASP A 1 202 ? -4.852 22.234 4.863 1 95.94 202 ASP A O 1
ATOM 1558 N N . LEU A 1 203 ? -5.715 20.312 4.227 1 95.88 203 LEU A N 1
ATOM 1559 C CA . LEU A 1 203 ? -5.566 19.734 5.555 1 95.88 203 LEU A CA 1
ATOM 1560 C C . LEU A 1 203 ? -4.555 18.594 5.543 1 95.88 203 LEU A C 1
ATOM 1562 O O . LEU A 1 203 ? -4.863 17.484 5.086 1 95.88 203 LEU A O 1
ATOM 1566 N N . GLY A 1 204 ? -3.385 18.844 6.125 1 94.19 204 GLY A N 1
ATOM 1567 C CA . GLY A 1 204 ? -2.311 17.875 6.141 1 94.19 204 GLY A CA 1
ATOM 1568 C C . GLY A 1 204 ? -2.174 17.156 7.473 1 94.19 204 GLY A C 1
ATOM 1569 O O . GLY A 1 204 ? -3.148 17.031 8.219 1 94.19 204 GLY A O 1
ATOM 1570 N N . HIS A 1 205 ? -0.98 16.703 7.754 1 94.69 205 HIS A N 1
ATOM 1571 C CA . HIS A 1 205 ? -0.691 15.938 8.953 1 94.69 205 HIS A CA 1
ATOM 1572 C C . HIS A 1 205 ? -0.692 16.828 10.195 1 94.69 205 HIS A C 1
ATOM 1574 O O . HIS A 1 205 ? -1.187 16.422 11.25 1 94.69 205 HIS A O 1
ATOM 1580 N N . SER A 1 206 ? -0.117 18.031 10.07 1 93.94 206 SER A N 1
ATOM 1581 C CA . SER A 1 206 ? 0.037 18.859 11.258 1 93.94 206 SER A CA 1
ATOM 1582 C C . SER A 1 206 ? -0.435 20.297 11 1 93.94 206 SER A C 1
ATOM 1584 O O . SER A 1 206 ? -0.164 21.188 11.797 1 93.94 206 SER A O 1
ATOM 1586 N N . GLY A 1 207 ? -1.139 20.469 9.898 1 94 207 GLY A N 1
ATOM 1587 C CA . GLY A 1 207 ? -1.546 21.828 9.578 1 94 207 GLY A CA 1
ATOM 1588 C C . GLY A 1 207 ? -2.785 21.891 8.711 1 94 207 GLY A C 1
ATOM 1589 O O . GLY A 1 207 ? -2.99 21.031 7.848 1 94 207 GLY A O 1
ATOM 1590 N N . TYR A 1 208 ? -3.562 22.953 9.016 1 96.81 208 TYR A N 1
ATOM 1591 C CA . TYR A 1 208 ? -4.777 23.25 8.266 1 96.81 208 TYR A CA 1
ATOM 1592 C C . TYR A 1 208 ? -4.73 24.641 7.672 1 96.81 208 TYR A C 1
ATOM 1594 O O . TYR A 1 208 ? -4.516 25.625 8.391 1 96.81 208 TYR A O 1
ATOM 1602 N N . GLN A 1 209 ? -4.805 24.688 6.293 1 97.5 209 GLN A N 1
ATOM 1603 C CA . GLN A 1 209 ? -4.688 25.953 5.602 1 97.5 209 GLN A CA 1
ATOM 1604 C C . GLN A 1 209 ? -5.762 26.109 4.527 1 97.5 209 GLN A C 1
ATOM 1606 O O . GLN A 1 209 ? -6.109 25.141 3.855 1 97.5 209 GLN A O 1
ATOM 1611 N N . VAL A 1 210 ? -6.215 27.328 4.41 1 97.75 210 VAL A N 1
ATOM 1612 C CA . VAL A 1 210 ? -7.203 27.672 3.389 1 97.75 210 VAL A CA 1
ATOM 1613 C C . VAL A 1 210 ? -6.773 28.938 2.658 1 97.75 210 VAL A C 1
ATOM 1615 O O . VAL A 1 210 ? -6.23 29.859 3.27 1 97.75 210 VAL A O 1
ATOM 1618 N N . SER A 1 211 ? -6.953 28.953 1.35 1 97.62 211 SER A N 1
ATOM 1619 C CA . SER A 1 211 ? -6.641 30.141 0.564 1 97.62 211 SER A CA 1
ATOM 1620 C C . SER A 1 211 ? -7.695 30.391 -0.512 1 97.62 211 SER A C 1
ATOM 1622 O O . SER A 1 211 ? -8.328 29.453 -0.988 1 97.62 211 SER A O 1
ATOM 1624 N N . VAL A 1 212 ? -7.926 31.609 -0.793 1 97.69 212 VAL A N 1
ATOM 1625 C CA . VAL A 1 212 ? -8.805 32.031 -1.882 1 97.69 212 VAL A CA 1
ATOM 1626 C C . VAL A 1 212 ? -7.977 32.688 -2.979 1 97.69 212 VAL A C 1
ATOM 1628 O O . VAL A 1 212 ? -7.184 33.594 -2.703 1 97.69 212 VAL A O 1
ATOM 1631 N N . CYS A 1 213 ? -8.242 32.25 -4.164 1 97.25 213 CYS A N 1
ATOM 1632 C CA . CYS A 1 213 ? -7.41 32.719 -5.27 1 97.25 213 CYS A CA 1
ATOM 1633 C C . CYS A 1 213 ? -8.273 33.219 -6.422 1 97.25 213 CYS A C 1
ATOM 1635 O O . CYS A 1 213 ? -9.344 32.656 -6.684 1 97.25 213 CYS A O 1
ATOM 1637 N N . ALA A 1 214 ? -7.766 34.25 -7.059 1 96.88 214 ALA A N 1
ATOM 1638 C CA . ALA A 1 214 ? -8.367 34.781 -8.281 1 96.88 214 ALA A CA 1
ATOM 1639 C C . ALA A 1 214 ? -7.523 34.406 -9.5 1 96.88 214 ALA A C 1
ATOM 1641 O O . ALA A 1 214 ? -6.316 34.656 -9.523 1 96.88 214 ALA A O 1
ATOM 1642 N N . PHE A 1 215 ? -8.234 33.844 -10.523 1 95.94 215 PHE A N 1
ATOM 1643 C CA . PHE A 1 215 ? -7.535 33.406 -11.719 1 95.94 215 PHE A CA 1
ATOM 1644 C C . PHE A 1 215 ? -7.949 34.219 -12.93 1 95.94 215 PHE A C 1
ATOM 1646 O O . PHE A 1 215 ? -9.141 34.469 -13.141 1 95.94 215 PHE A O 1
ATOM 1653 N N . ASN A 1 216 ? -7.027 34.688 -13.602 1 94.94 216 ASN A N 1
ATOM 1654 C CA . ASN A 1 216 ? -7.129 35.156 -14.977 1 94.94 216 ASN A CA 1
ATOM 1655 C C . ASN A 1 216 ? -6.113 34.469 -15.891 1 94.94 216 ASN A C 1
ATOM 1657 O O . ASN A 1 216 ? -5.199 33.812 -15.414 1 94.94 216 ASN A O 1
ATOM 1661 N N . LYS A 1 217 ? -6.324 34.625 -17.141 1 90.75 217 LYS A N 1
ATOM 1662 C CA . LYS A 1 217 ? -5.383 34 -18.062 1 90.75 217 LYS A CA 1
ATOM 1663 C C . LYS A 1 217 ? -3.957 34.5 -17.812 1 90.75 217 LYS A C 1
ATOM 1665 O O . LYS A 1 217 ? -3.68 35.688 -17.875 1 90.75 217 LYS A O 1
ATOM 1670 N N . GLY A 1 218 ? -3.096 33.562 -17.328 1 89.06 218 GLY A N 1
ATOM 1671 C CA . GLY A 1 218 ? -1.68 33.844 -17.141 1 89.06 218 GLY A CA 1
ATOM 1672 C C . GLY A 1 218 ? -1.361 34.469 -15.789 1 89.06 218 GLY A C 1
ATOM 1673 O O . GLY A 1 218 ? -0.218 34.844 -15.531 1 89.06 218 GLY A O 1
ATOM 1674 N N . LYS A 1 219 ? -2.396 34.594 -15.07 1 92.44 219 LYS A N 1
ATOM 1675 C CA . LYS A 1 219 ? -2.15 35.25 -13.797 1 92.44 219 LYS A CA 1
ATOM 1676 C C . LYS A 1 219 ? -2.945 34.594 -12.672 1 92.44 219 LYS A C 1
ATOM 1678 O O . LYS A 1 219 ? -4.094 34.219 -12.867 1 92.44 219 LYS A O 1
ATOM 1683 N N . LEU A 1 220 ? -2.283 34.469 -11.531 1 94.81 220 LEU A N 1
ATOM 1684 C CA . LEU A 1 220 ? -2.961 34.031 -10.305 1 94.81 220 LEU A CA 1
ATOM 1685 C C . LEU A 1 220 ? -2.662 35 -9.164 1 94.81 220 LEU A C 1
ATOM 1687 O O . LEU A 1 220 ? -1.54 35.5 -9.039 1 94.81 220 LEU A O 1
ATOM 1691 N N . LYS A 1 221 ? -3.648 35.344 -8.43 1 96.25 221 LYS A N 1
ATOM 1692 C CA . LYS A 1 221 ? -3.518 36.25 -7.293 1 96.25 221 LYS A CA 1
ATOM 1693 C C . LYS A 1 221 ? -4.203 35.688 -6.055 1 96.25 221 LYS A C 1
ATOM 1695 O O . LYS A 1 221 ? -5.41 35.438 -6.059 1 96.25 221 LYS A O 1
ATOM 1700 N N . ILE A 1 222 ? -3.408 35.531 -5.027 1 97.75 222 ILE A N 1
ATOM 1701 C CA . ILE A 1 222 ? -3.99 35.094 -3.758 1 97.75 222 ILE A CA 1
ATOM 1702 C C . ILE A 1 222 ? -4.672 36.281 -3.08 1 97.75 222 ILE A C 1
ATOM 1704 O O . ILE A 1 222 ? -4.059 37.344 -2.895 1 97.75 222 ILE A O 1
ATOM 1708 N N . LEU A 1 223 ? -5.891 36.125 -2.742 1 97.31 223 LEU A N 1
ATOM 1709 C CA . LEU A 1 223 ? -6.66 37.188 -2.15 1 97.31 223 LEU A CA 1
ATOM 1710 C C . LEU A 1 223 ? -6.539 37.188 -0.629 1 97.31 223 LEU A C 1
ATOM 1712 O O . LEU A 1 223 ? -6.496 38.25 0.005 1 97.31 223 LEU A O 1
ATOM 1716 N N . ALA A 1 224 ? -6.605 36 -0.094 1 97.31 224 ALA A N 1
ATOM 1717 C CA . ALA A 1 224 ? -6.527 35.844 1.356 1 97.31 224 ALA A CA 1
ATOM 1718 C C . ALA A 1 224 ? -6.121 34.438 1.737 1 97.31 224 ALA A C 1
ATOM 1720 O O . ALA A 1 224 ? -6.289 33.5 0.948 1 97.31 224 ALA A O 1
ATOM 1721 N N . THR A 1 225 ? -5.551 34.312 2.93 1 96.75 225 THR A N 1
ATOM 1722 C CA . THR A 1 225 ? -5.207 33 3.492 1 96.75 225 THR A CA 1
ATOM 1723 C C . THR A 1 225 ? -5.652 32.906 4.949 1 96.75 225 THR A C 1
ATOM 1725 O O . THR A 1 225 ? -5.672 33.938 5.664 1 96.75 225 THR A O 1
ATOM 1728 N N . ALA A 1 226 ? -6.109 31.828 5.363 1 97.12 226 ALA A N 1
ATOM 1729 C CA . ALA A 1 226 ? -6.461 31.516 6.742 1 97.12 226 ALA A CA 1
ATOM 1730 C C . ALA A 1 226 ? -5.949 30.125 7.125 1 97.12 226 ALA A C 1
ATOM 1732 O O . ALA A 1 226 ? -5.73 29.281 6.258 1 97.12 226 ALA A O 1
ATOM 1733 N N . PHE A 1 227 ? -5.723 29.969 8.43 1 97.19 227 PHE A N 1
ATOM 1734 C CA . PHE A 1 227 ? -5.105 28.703 8.805 1 97.19 227 PHE A CA 1
ATOM 1735 C C . PHE A 1 227 ? -5.391 28.375 10.266 1 97.19 227 PHE A C 1
ATOM 1737 O O . PHE A 1 227 ? -5.859 29.219 11.023 1 97.19 227 PHE A O 1
ATOM 1744 N N . ASP A 1 228 ? -5.258 27.141 10.609 1 95.94 228 ASP A N 1
ATOM 1745 C CA . ASP A 1 228 ? -5.152 26.594 11.953 1 95.94 228 ASP A CA 1
ATOM 1746 C C . ASP A 1 228 ? -3.922 25.703 12.086 1 95.94 228 ASP A C 1
ATOM 1748 O O . ASP A 1 228 ? -3.959 24.531 11.711 1 95.94 228 ASP A O 1
ATOM 1752 N N . SER A 1 229 ? -2.838 26.234 12.711 1 93.19 229 SER A N 1
ATOM 1753 C CA . SER A 1 229 ? -1.558 25.531 12.789 1 93.19 229 SER A CA 1
ATOM 1754 C C . SER A 1 229 ? -1.606 24.406 13.805 1 93.19 229 SER A C 1
ATOM 1756 O O . SER A 1 229 ? -0.673 23.594 13.891 1 93.19 229 SER A O 1
ATOM 1758 N N . GLU A 1 230 ? -2.709 24.219 14.531 1 91.56 230 GLU A N 1
ATOM 1759 C CA . GLU A 1 230 ? -2.799 23.188 15.57 1 91.56 230 GLU A CA 1
ATOM 1760 C C . GLU A 1 230 ? -3.793 22.109 15.172 1 91.56 230 GLU A C 1
ATOM 1762 O O . GLU A 1 230 ? -4.184 21.281 16.016 1 91.56 230 GLU A O 1
ATOM 1767 N N . LEU A 1 231 ? -4.203 22.219 13.977 1 95.31 231 LEU A N 1
ATOM 1768 C CA . LEU A 1 231 ? -5.133 21.203 13.492 1 95.31 231 LEU A CA 1
ATOM 1769 C C . LEU A 1 231 ? -4.531 20.422 12.328 1 95.31 231 LEU A C 1
ATOM 1771 O O . LEU A 1 231 ? -4.109 21.016 11.336 1 95.31 231 LEU A O 1
ATOM 1775 N N . GLY A 1 232 ? -4.488 19.141 12.477 1 95.56 232 GLY A N 1
ATOM 1776 C CA . GLY A 1 232 ? -3.992 18.266 11.43 1 95.56 232 GLY A CA 1
ATOM 1777 C C . GLY A 1 232 ? -4.332 16.812 11.656 1 95.56 232 GLY A C 1
ATOM 1778 O O . GLY A 1 232 ? -4.98 16.469 12.648 1 95.56 232 GLY A O 1
ATOM 1779 N N . GLY A 1 233 ? -3.953 15.984 10.727 1 95.62 233 GLY A N 1
ATOM 1780 C CA . GLY A 1 233 ? -4.219 14.555 10.836 1 95.62 233 GLY A CA 1
ATOM 1781 C C . GLY A 1 233 ? -3.67 13.945 12.109 1 95.62 233 GLY A C 1
ATOM 1782 O O . GLY A 1 233 ? -4.238 12.984 12.641 1 95.62 233 GLY A O 1
ATOM 1783 N N . LYS A 1 234 ? -2.631 14.461 12.609 1 94.75 234 LYS A N 1
ATOM 1784 C CA . LYS A 1 234 ? -1.99 13.945 13.82 1 94.75 234 LYS A CA 1
ATOM 1785 C C . LYS A 1 234 ? -2.918 14.055 15.023 1 94.75 234 LYS A C 1
ATOM 1787 O O . LYS A 1 234 ? -2.889 13.211 15.914 1 94.75 234 LYS A O 1
ATOM 1792 N N . ASP A 1 235 ? -3.713 15.07 15.016 1 96.12 235 ASP A N 1
ATOM 1793 C CA . ASP A 1 235 ? -4.617 15.281 16.141 1 96.12 235 ASP A CA 1
ATOM 1794 C C . ASP A 1 235 ? -5.715 14.219 16.172 1 96.12 235 ASP A C 1
ATOM 1796 O O . ASP A 1 235 ? -6.148 13.797 17.25 1 96.12 235 ASP A O 1
ATOM 1800 N N . PHE A 1 236 ? -6.105 13.836 15 1 97.06 236 PHE A N 1
ATOM 1801 C CA . PHE A 1 236 ? -7.062 12.742 14.914 1 97.06 236 PHE A CA 1
ATOM 1802 C C . PHE A 1 236 ? -6.426 11.43 15.359 1 97.06 236 PHE A C 1
ATOM 1804 O O . PHE A 1 236 ? -7.074 10.609 16.016 1 97.06 236 PHE A O 1
ATOM 1811 N N . ASP A 1 237 ? -5.203 11.242 15.008 1 96.5 237 ASP A N 1
ATOM 1812 C CA . ASP A 1 237 ? -4.465 10.07 15.461 1 96.5 237 ASP A CA 1
ATOM 1813 C C . ASP A 1 237 ? -4.359 10.047 16.984 1 96.5 237 ASP A C 1
ATOM 1815 O O . ASP A 1 237 ? -4.477 8.984 17.594 1 96.5 237 ASP A O 1
ATOM 1819 N N . ASP A 1 238 ? -4.137 11.18 17.562 1 95.06 238 ASP A N 1
ATOM 1820 C CA . ASP A 1 238 ? -3.996 11.281 19.016 1 95.06 238 ASP A CA 1
ATOM 1821 C C . ASP A 1 238 ? -5.273 10.836 19.719 1 95.06 238 ASP A C 1
ATOM 1823 O O . ASP A 1 238 ? -5.211 10.18 20.766 1 95.06 238 ASP A O 1
ATOM 1827 N N . ILE A 1 239 ? -6.363 11.219 19.172 1 95.38 239 ILE A N 1
ATOM 1828 C CA . ILE A 1 239 ? -7.641 10.836 19.766 1 95.38 239 ILE A CA 1
ATOM 1829 C C . ILE A 1 239 ? -7.789 9.312 19.703 1 95.38 239 ILE A C 1
ATOM 1831 O O . ILE A 1 239 ? -8.211 8.688 20.688 1 95.38 239 ILE A O 1
ATOM 1835 N N . LEU A 1 240 ? -7.441 8.688 18.578 1 96.12 240 LEU A N 1
ATOM 1836 C CA . LEU A 1 240 ? -7.512 7.234 18.422 1 96.12 240 LEU A CA 1
ATOM 1837 C C . LEU A 1 240 ? -6.57 6.539 19.406 1 96.12 240 LEU A C 1
ATOM 1839 O O . LEU A 1 240 ? -6.957 5.566 20.062 1 96.12 240 LEU A O 1
ATOM 1843 N N . VAL A 1 241 ? -5.359 7.031 19.516 1 96.06 241 VAL A N 1
ATOM 1844 C CA . VAL A 1 241 ? -4.355 6.434 20.391 1 96.06 241 VAL A CA 1
ATOM 1845 C C . VAL A 1 241 ? -4.828 6.492 21.828 1 96.06 241 VAL A C 1
ATOM 1847 O O . VAL A 1 241 ? -4.719 5.508 22.562 1 96.06 241 VAL A O 1
ATOM 1850 N N . ASN A 1 242 ? -5.348 7.668 22.203 1 94 242 ASN A N 1
ATOM 1851 C CA . ASN A 1 242 ? -5.848 7.809 23.562 1 94 242 ASN A CA 1
ATOM 1852 C C . ASN A 1 242 ? -7.004 6.852 23.844 1 94 242 ASN A C 1
ATOM 1854 O O . ASN A 1 242 ? -7.086 6.258 24.922 1 94 242 ASN A O 1
ATOM 1858 N N . HIS A 1 243 ? -7.852 6.742 22.875 1 92.62 243 HIS A N 1
ATOM 1859 C CA . HIS A 1 243 ? -8.984 5.828 23 1 92.62 243 HIS A CA 1
ATOM 1860 C C . HIS A 1 243 ? -8.508 4.395 23.219 1 92.62 243 HIS A C 1
ATOM 1862 O O . HIS A 1 243 ? -8.984 3.711 24.125 1 92.62 243 HIS A O 1
ATOM 1868 N N . PHE A 1 244 ? -7.613 3.898 22.453 1 95.12 244 PHE A N 1
ATOM 1869 C CA . PHE A 1 244 ? -7.164 2.512 22.531 1 95.12 244 PHE A CA 1
ATOM 1870 C C . PHE A 1 244 ? -6.281 2.299 23.766 1 95.12 244 PHE A C 1
ATOM 1872 O O . PHE A 1 244 ? -6.258 1.206 24.328 1 95.12 244 PHE A O 1
ATOM 1879 N N . CYS A 1 245 ? -5.52 3.365 24.172 1 94.44 245 CYS A N 1
ATOM 1880 C CA . CYS A 1 245 ? -4.773 3.264 25.422 1 94.44 245 CYS A CA 1
ATOM 1881 C C . CYS A 1 245 ? -5.711 2.982 26.594 1 94.44 245 CYS A C 1
ATOM 1883 O O . CYS A 1 245 ? -5.422 2.131 27.422 1 94.44 245 CYS A O 1
ATOM 1885 N N . GLU A 1 246 ? -6.805 3.736 26.562 1 90 246 GLU A N 1
ATOM 1886 C CA . GLU A 1 246 ? -7.789 3.535 27.625 1 90 246 GLU A CA 1
ATOM 1887 C C . GLU A 1 246 ? -8.43 2.154 27.531 1 90 246 GLU A C 1
ATOM 1889 O O . GLU A 1 246 ? -8.578 1.455 28.531 1 90 246 GLU A O 1
ATOM 1894 N N . GLN A 1 247 ? -8.781 1.763 26.359 1 89.44 247 GLN A N 1
ATOM 1895 C CA . GLN A 1 247 ? -9.438 0.479 26.141 1 89.44 247 GLN A CA 1
ATOM 1896 C C . GLN A 1 247 ? -8.516 -0.681 26.5 1 89.44 247 GLN A C 1
ATOM 1898 O O . GLN A 1 247 ? -8.93 -1.641 27.141 1 89.44 247 GLN A O 1
ATOM 1903 N N . PHE A 1 248 ? -7.289 -0.658 26.078 1 93.06 248 PHE A N 1
ATOM 1904 C CA . PHE A 1 248 ? -6.344 -1.743 26.312 1 93.06 248 PHE A CA 1
ATOM 1905 C C . PHE A 1 248 ? -5.93 -1.781 27.781 1 93.06 248 PHE A C 1
ATOM 1907 O O . PHE A 1 248 ? -5.574 -2.84 28.312 1 93.06 248 PHE A O 1
ATOM 1914 N N . GLY A 1 249 ? -5.91 -0.587 28.391 1 90.81 249 GLY A N 1
ATOM 1915 C CA . GLY A 1 249 ? -5.695 -0.55 29.828 1 90.81 249 GLY A CA 1
ATOM 1916 C C . GLY A 1 249 ? -6.762 -1.29 30.609 1 90.81 249 GLY A C 1
ATOM 1917 O O . GLY A 1 249 ? -6.461 -1.946 31.609 1 90.81 249 GLY A O 1
ATOM 1918 N N . LYS A 1 250 ? -7.965 -1.155 30.125 1 84.5 250 LYS A N 1
ATOM 1919 C CA . LYS A 1 250 ? -9.086 -1.794 30.797 1 84.5 250 LYS A CA 1
ATOM 1920 C C . LYS A 1 250 ? -9.227 -3.256 30.391 1 84.5 250 LYS A C 1
ATOM 1922 O O . LYS A 1 250 ? -9.398 -4.133 31.234 1 84.5 250 LYS A O 1
ATOM 1927 N N . LYS A 1 251 ? -9.078 -3.471 29.109 1 85 251 LYS A N 1
ATOM 1928 C CA . LYS A 1 251 ? -9.32 -4.789 28.531 1 85 251 LYS A CA 1
ATOM 1929 C C . LYS A 1 251 ? -8.18 -5.75 28.844 1 85 251 LYS A C 1
ATOM 1931 O O . LYS A 1 251 ? -8.414 -6.926 29.125 1 85 251 LYS A O 1
ATOM 1936 N N . TYR A 1 252 ? -6.918 -5.266 28.75 1 90.5 252 TYR A N 1
ATOM 1937 C CA . TYR A 1 252 ? -5.754 -6.133 28.891 1 90.5 252 TYR A CA 1
ATOM 1938 C C . TYR A 1 252 ? -4.906 -5.727 30.094 1 90.5 252 TYR A C 1
ATOM 1940 O O . TYR A 1 252 ? -3.875 -6.344 30.359 1 90.5 252 TYR A O 1
ATOM 1948 N N . LYS A 1 253 ? -5.301 -4.66 30.812 1 90.12 253 LYS A N 1
ATOM 1949 C CA . LYS A 1 253 ? -4.59 -4.156 32 1 90.12 253 LYS A CA 1
ATOM 1950 C C . LYS A 1 253 ? -3.17 -3.73 31.641 1 90.12 253 LYS A C 1
ATOM 1952 O O . LYS A 1 253 ? -2.217 -4.09 32.344 1 90.12 253 LYS A O 1
ATOM 1957 N N . LEU A 1 254 ? -3.059 -3.127 30.469 1 92.94 254 LEU A N 1
ATOM 1958 C CA . LEU A 1 254 ? -1.771 -2.656 29.969 1 92.94 254 LEU A CA 1
ATOM 1959 C C . LEU A 1 254 ? -1.657 -1.141 30.109 1 92.94 254 LEU A C 1
ATOM 1961 O O . LEU A 1 254 ? -2.623 -0.417 29.844 1 92.94 254 LEU A O 1
ATOM 1965 N N . ASP A 1 255 ? -0.539 -0.735 30.609 1 93.12 255 ASP A N 1
ATOM 1966 C CA . ASP A 1 255 ? -0.235 0.692 30.609 1 93.12 255 ASP A CA 1
ATOM 1967 C C . ASP A 1 255 ? 0.616 1.062 29.391 1 93.12 255 ASP A C 1
ATOM 1969 O O . ASP A 1 255 ? 1.833 1.221 29.5 1 93.12 255 ASP A O 1
ATOM 1973 N N . VAL A 1 256 ? 0.011 1.351 28.359 1 92.38 256 VAL A N 1
ATOM 1974 C CA . VAL A 1 256 ? 0.662 1.525 27.062 1 92.38 256 VAL A CA 1
ATOM 1975 C C . VAL A 1 256 ? 1.476 2.816 27.062 1 92.38 256 VAL A C 1
ATOM 1977 O O . VAL A 1 256 ? 2.559 2.877 26.469 1 92.38 256 VAL A O 1
ATOM 1980 N N . LYS A 1 257 ? 1.044 3.873 27.766 1 90.88 257 LYS A N 1
ATOM 1981 C CA . LYS A 1 257 ? 1.674 5.191 27.75 1 90.88 257 LYS A CA 1
ATOM 1982 C C . LYS A 1 257 ? 3.039 5.156 28.438 1 90.88 257 LYS A C 1
ATOM 1984 O O . LYS A 1 257 ? 3.893 6.008 28.172 1 90.88 257 LYS A O 1
ATOM 1989 N N . SER A 1 258 ? 3.229 4.113 29.203 1 91.19 258 SER A N 1
ATOM 1990 C CA . SER A 1 258 ? 4.488 4.008 29.938 1 91.19 258 SER A CA 1
ATOM 1991 C C . SER A 1 258 ? 5.559 3.314 29.094 1 91.19 258 SER A C 1
ATOM 1993 O O . SER A 1 258 ? 6.746 3.373 29.422 1 91.19 258 SER A O 1
ATOM 1995 N N . LYS A 1 259 ? 5.176 2.684 28.062 1 91.94 259 LYS A N 1
ATOM 1996 C CA . LYS A 1 259 ? 6.109 1.972 27.188 1 91.94 259 LYS A CA 1
ATOM 1997 C C . LYS A 1 259 ? 6.191 2.625 25.812 1 91.94 259 LYS A C 1
ATOM 1999 O O . LYS A 1 259 ? 5.344 2.379 24.953 1 91.94 259 LYS A O 1
ATOM 2004 N N . PRO A 1 260 ? 7.32 3.34 25.578 1 91.62 260 PRO A N 1
ATOM 2005 C CA . PRO A 1 260 ? 7.426 4.109 24.328 1 91.62 260 PRO A CA 1
ATOM 2006 C C . PRO A 1 260 ? 7.332 3.234 23.078 1 91.62 260 PRO A C 1
ATOM 2008 O O . PRO A 1 260 ? 6.75 3.648 22.078 1 91.62 260 PRO A O 1
ATOM 2011 N N . ARG A 1 261 ? 7.902 2.115 23.156 1 90.31 261 ARG A N 1
ATOM 2012 C CA . ARG A 1 261 ? 7.871 1.228 22 1 90.31 261 ARG A CA 1
ATOM 2013 C C . ARG A 1 261 ? 6.438 0.853 21.641 1 90.31 261 ARG A C 1
ATOM 2015 O O . ARG A 1 261 ? 6.062 0.874 20.469 1 90.31 261 ARG A O 1
ATOM 2022 N N . ALA A 1 262 ? 5.688 0.428 22.625 1 92.81 262 ALA A N 1
ATOM 2023 C CA . ALA A 1 262 ? 4.285 0.079 22.422 1 92.81 262 ALA A CA 1
ATOM 2024 C C . ALA A 1 262 ? 3.488 1.279 21.922 1 92.81 262 ALA A C 1
ATOM 2026 O O . ALA A 1 262 ? 2.621 1.137 21.062 1 92.81 262 ALA A O 1
ATOM 2027 N N . LEU A 1 263 ? 3.822 2.391 22.453 1 93.69 263 LEU A N 1
ATOM 2028 C CA . LEU A 1 263 ? 3.127 3.611 22.062 1 93.69 263 LEU A CA 1
ATOM 2029 C C . LEU A 1 263 ? 3.359 3.926 20.578 1 93.69 263 LEU A C 1
ATOM 2031 O O . LEU A 1 263 ? 2.422 4.289 19.875 1 93.69 263 LEU A O 1
ATOM 2035 N N . VAL A 1 264 ? 4.598 3.818 20.109 1 93.56 264 VAL A N 1
ATOM 2036 C CA . VAL A 1 264 ? 4.938 4.102 18.719 1 93.56 264 VAL A CA 1
ATOM 2037 C C . VAL A 1 264 ? 4.203 3.131 17.797 1 93.56 264 VAL A C 1
ATOM 2039 O O . VAL A 1 264 ? 3.686 3.529 16.75 1 93.56 264 VAL A O 1
ATOM 2042 N N . ARG A 1 265 ? 4.137 1.904 18.141 1 93.25 265 ARG A N 1
ATOM 2043 C CA . ARG A 1 265 ? 3.432 0.898 17.359 1 93.25 265 ARG A CA 1
ATOM 2044 C C . ARG A 1 265 ? 1.941 1.209 17.281 1 93.25 265 ARG A C 1
ATOM 2046 O O . ARG A 1 265 ? 1.321 1.038 16.219 1 93.25 265 ARG A O 1
ATOM 2053 N N . LEU A 1 266 ? 1.41 1.562 18.406 1 95.38 266 LEU A N 1
ATOM 2054 C CA . LEU A 1 266 ? -0.004 1.92 18.438 1 95.38 266 LEU A CA 1
ATOM 2055 C C . LEU A 1 266 ? -0.287 3.107 17.516 1 95.38 266 LEU A C 1
ATOM 2057 O O . LEU A 1 266 ? -1.302 3.131 16.812 1 95.38 266 LEU A O 1
ATOM 2061 N N . TYR A 1 267 ? 0.586 4.117 17.516 1 94.88 267 TYR A N 1
ATOM 2062 C CA . TYR A 1 267 ? 0.431 5.262 16.625 1 94.88 267 TYR A CA 1
ATOM 2063 C C . TYR A 1 267 ? 0.404 4.82 15.164 1 94.88 267 TYR A C 1
ATOM 2065 O O . TYR A 1 267 ? -0.416 5.305 14.383 1 94.88 267 TYR A O 1
ATOM 2073 N N . GLN A 1 268 ? 1.278 3.947 14.812 1 93.44 268 GLN A N 1
ATOM 2074 C CA . GLN A 1 268 ? 1.349 3.463 13.438 1 93.44 268 GLN A CA 1
ATOM 2075 C C . GLN A 1 268 ? 0.057 2.754 13.039 1 93.44 268 GLN A C 1
ATOM 2077 O O . GLN A 1 268 ? -0.478 2.99 11.953 1 93.44 268 GLN A O 1
ATOM 2082 N N . GLU A 1 269 ? -0.444 1.931 13.891 1 94.31 269 GLU A N 1
ATOM 2083 C CA . GLU A 1 269 ? -1.654 1.173 13.586 1 94.31 269 GLU A CA 1
ATOM 2084 C C . GLU A 1 269 ? -2.881 2.08 13.555 1 94.31 269 GLU A C 1
ATOM 2086 O O . GLU A 1 269 ? -3.814 1.847 12.789 1 94.31 269 GLU A O 1
ATOM 2091 N N . CYS A 1 270 ? -2.912 3.039 14.438 1 96.12 270 CYS A N 1
ATOM 2092 C CA . CYS A 1 270 ? -4.027 3.979 14.469 1 96.12 270 CYS A CA 1
ATOM 2093 C C . CYS A 1 270 ? -4.074 4.816 13.203 1 96.12 270 CYS A C 1
ATOM 2095 O O . CYS A 1 270 ? -5.152 5.117 12.688 1 96.12 270 CYS A O 1
ATOM 2097 N N . GLU A 1 271 ? -2.91 5.273 12.742 1 94.81 271 GLU A N 1
ATOM 2098 C CA . GLU A 1 271 ? -2.859 6.004 11.484 1 94.81 271 GLU A CA 1
ATOM 2099 C C . GLU A 1 271 ? -3.404 5.164 10.336 1 94.81 271 GLU A C 1
ATOM 2101 O O . GLU A 1 271 ? -4.172 5.656 9.508 1 94.81 271 GLU A O 1
ATOM 2106 N N . LYS A 1 272 ? -2.969 3.936 10.289 1 92.44 272 LYS A N 1
ATOM 2107 C CA . LYS A 1 272 ? -3.469 3.023 9.266 1 92.44 272 LYS A CA 1
ATOM 2108 C C . LYS A 1 272 ? -4.984 2.859 9.367 1 92.44 272 LYS A C 1
ATOM 2110 O O . LYS A 1 272 ? -5.68 2.852 8.352 1 92.44 272 LYS A O 1
ATOM 2115 N N . LEU A 1 273 ? -5.488 2.658 10.555 1 94.44 273 LEU A N 1
ATOM 2116 C CA . LEU A 1 273 ? -6.914 2.482 10.805 1 94.44 273 LEU A CA 1
ATOM 2117 C C . LEU A 1 273 ? -7.699 3.705 10.344 1 94.44 273 LEU A C 1
ATOM 2119 O O . LEU A 1 273 ? -8.766 3.568 9.734 1 94.44 273 LEU A O 1
ATOM 2123 N N . LYS A 1 274 ? -7.199 4.867 10.68 1 95 274 LYS A N 1
ATOM 2124 C CA . LYS A 1 274 ? -7.824 6.117 10.25 1 95 274 LYS A CA 1
ATOM 2125 C C . LYS A 1 274 ? -7.953 6.176 8.734 1 95 274 LYS A C 1
ATOM 2127 O O . LYS A 1 274 ? -9 6.559 8.211 1 95 274 LYS A O 1
ATOM 2132 N N . LYS A 1 275 ? -6.922 5.855 8.016 1 91.75 275 LYS A N 1
ATOM 2133 C CA . LYS A 1 275 ? -6.941 5.863 6.559 1 91.75 275 LYS A CA 1
ATOM 2134 C C . LYS A 1 275 ? -7.957 4.863 6.016 1 91.75 275 LYS A C 1
ATOM 2136 O O . LYS A 1 275 ? -8.688 5.164 5.07 1 91.75 275 LYS A O 1
ATOM 2141 N N . LEU A 1 276 ? -8.008 3.719 6.617 1 89.12 276 LEU A N 1
ATOM 2142 C CA . LEU A 1 276 ? -8.961 2.697 6.199 1 89.12 276 LEU A CA 1
ATOM 2143 C C . LEU A 1 276 ? -10.391 3.158 6.434 1 89.12 276 LEU A C 1
ATOM 2145 O O . LEU A 1 276 ? -11.273 2.908 5.609 1 89.12 276 LEU A O 1
ATOM 2149 N N . MET A 1 277 ? -10.609 3.812 7.5 1 91.94 277 MET A N 1
ATOM 2150 C CA . MET A 1 277 ? -11.945 4.289 7.844 1 91.94 277 MET A CA 1
ATOM 2151 C C . MET A 1 277 ? -12.383 5.414 6.906 1 91.94 277 MET A C 1
ATOM 2153 O O . MET A 1 277 ? -13.578 5.668 6.75 1 91.94 277 MET A O 1
ATOM 2157 N N . SER A 1 278 ? -11.391 6.086 6.367 1 89.56 278 SER A N 1
ATOM 2158 C CA . SER A 1 278 ? -11.719 7.121 5.395 1 89.56 278 SER A CA 1
ATOM 2159 C C . SER A 1 278 ? -12.328 6.523 4.133 1 89.56 278 SER A C 1
ATOM 2161 O O . SER A 1 278 ? -13.141 7.16 3.465 1 89.56 278 SER A O 1
ATOM 2163 N N . ALA A 1 279 ? -11.953 5.371 3.869 1 80.19 279 ALA A N 1
ATOM 2164 C CA . ALA A 1 279 ? -12.43 4.711 2.656 1 80.19 279 ALA A CA 1
ATOM 2165 C C . ALA A 1 279 ? -13.625 3.809 2.955 1 80.19 279 ALA A C 1
ATOM 2167 O O . ALA A 1 279 ? -14.438 3.527 2.07 1 80.19 279 ALA A O 1
ATOM 2168 N N . ASN A 1 280 ? -13.68 3.338 4.254 1 78.31 280 ASN A N 1
ATOM 2169 C CA . ASN A 1 280 ? -14.672 2.334 4.613 1 78.31 280 ASN A CA 1
ATOM 2170 C C . ASN A 1 280 ? -15.43 2.729 5.879 1 78.31 280 ASN A C 1
ATOM 2172 O O . ASN A 1 280 ? -14.836 3.207 6.844 1 78.31 280 ASN A O 1
ATOM 2176 N N . SER A 1 281 ? -16.75 2.408 5.836 1 79 281 SER A N 1
ATOM 2177 C CA . SER A 1 281 ? -17.562 2.809 6.977 1 79 281 SER A CA 1
ATOM 2178 C C . SER A 1 281 ? -17.844 1.625 7.898 1 79 281 SER A C 1
ATOM 2180 O O . SER A 1 281 ? -18.375 1.798 8.992 1 79 281 SER A O 1
ATOM 2182 N N . SER A 1 282 ? -17.438 0.464 7.484 1 77 282 SER A N 1
ATOM 2183 C CA . SER A 1 282 ? -17.734 -0.743 8.25 1 77 282 SER A CA 1
ATOM 2184 C C . SER A 1 282 ? -16.781 -0.894 9.43 1 77 282 SER A C 1
ATOM 2186 O O . SER A 1 282 ? -15.867 -0.085 9.609 1 77 282 SER A O 1
ATOM 2188 N N . ASP A 1 283 ? -17.094 -1.8 10.258 1 82.81 283 ASP A N 1
ATOM 2189 C CA . ASP A 1 283 ? -16.219 -2.119 11.383 1 82.81 283 ASP A CA 1
ATOM 2190 C C . ASP A 1 283 ? -14.875 -2.643 10.891 1 82.81 283 ASP A C 1
ATOM 2192 O O . ASP A 1 283 ? -14.82 -3.57 10.078 1 82.81 283 ASP A O 1
ATOM 2196 N N . LEU A 1 284 ? -13.906 -1.925 11.375 1 85.94 284 LEU A N 1
ATOM 2197 C CA . LEU A 1 284 ? -12.555 -2.299 10.984 1 85.94 284 LEU A CA 1
ATOM 2198 C C . LEU A 1 284 ? -11.742 -2.766 12.188 1 85.94 284 LEU A C 1
ATOM 2200 O O . LEU A 1 284 ? -11.859 -2.199 13.273 1 85.94 284 LEU A O 1
ATOM 2204 N N . PRO A 1 285 ? -10.992 -3.812 11.984 1 86.31 285 PRO A N 1
ATOM 2205 C CA . PRO A 1 285 ? -10.219 -4.355 13.102 1 86.31 285 PRO A CA 1
ATOM 2206 C C . PRO A 1 285 ? -8.883 -3.648 13.289 1 86.31 285 PRO A C 1
ATOM 2208 O O . PRO A 1 285 ? -8.312 -3.125 12.328 1 86.31 285 PRO A O 1
ATOM 2211 N N . LEU A 1 286 ? -8.414 -3.559 14.477 1 90.44 286 LEU A N 1
ATOM 2212 C CA . LEU A 1 286 ? -7.062 -3.186 14.875 1 90.44 286 LEU A CA 1
ATOM 2213 C C . LEU A 1 286 ? -6.387 -4.32 15.641 1 90.44 286 LEU A C 1
ATOM 2215 O O . LEU A 1 286 ? -6.871 -4.738 16.688 1 90.44 286 LEU A O 1
ATOM 2219 N N . ASN A 1 287 ? -5.34 -4.906 15.008 1 88.31 287 ASN A N 1
ATOM 2220 C CA . ASN A 1 287 ? -4.605 -6.008 15.617 1 88.31 287 ASN A CA 1
ATOM 2221 C C . ASN A 1 287 ? -3.109 -5.719 15.688 1 88.31 287 ASN A C 1
ATOM 2223 O O . ASN A 1 287 ? -2.506 -5.312 14.695 1 88.31 287 ASN A O 1
ATOM 2227 N N . ILE A 1 288 ? -2.521 -5.781 16.859 1 89.56 288 ILE A N 1
ATOM 2228 C CA . ILE A 1 288 ? -1.08 -5.633 17.031 1 89.56 288 ILE A CA 1
ATOM 2229 C C . ILE A 1 288 ? -0.516 -6.863 17.75 1 89.56 288 ILE A C 1
ATOM 2231 O O . ILE A 1 288 ? -0.915 -7.176 18.859 1 89.56 288 ILE A O 1
ATOM 2235 N N . GLU A 1 289 ? 0.411 -7.52 17.062 1 83.75 289 GLU A N 1
ATOM 2236 C CA . GLU A 1 289 ? 1.043 -8.703 17.656 1 83.75 289 GLU A CA 1
ATOM 2237 C C . GLU A 1 289 ? 2.164 -8.312 18.609 1 83.75 289 GLU A C 1
ATOM 2239 O O . GLU A 1 289 ? 2.898 -7.352 18.359 1 83.75 289 GLU A O 1
ATOM 2244 N N . CYS A 1 290 ? 2.273 -9.117 19.688 1 83.31 290 CYS A N 1
ATOM 2245 C CA . CYS A 1 290 ? 3.33 -8.891 20.656 1 83.31 290 CYS A CA 1
ATOM 2246 C C . CYS A 1 290 ? 3.434 -7.418 21.031 1 83.31 290 CYS A C 1
ATOM 2248 O O . CYS A 1 290 ? 4.512 -6.824 20.938 1 83.31 290 CYS A O 1
ATOM 2250 N N . PHE A 1 291 ? 2.309 -6.91 21.453 1 87.75 291 PHE A N 1
ATOM 2251 C CA . PHE A 1 291 ? 2.172 -5.477 21.688 1 87.75 291 PHE A CA 1
ATOM 2252 C C . PHE A 1 291 ? 2.965 -5.051 22.922 1 87.75 291 PHE A C 1
ATOM 2254 O O . PHE A 1 291 ? 3.742 -4.098 22.859 1 87.75 291 PHE A O 1
ATOM 2261 N N . MET A 1 292 ? 2.771 -5.703 23.891 1 86.81 292 MET A N 1
ATOM 2262 C CA . MET A 1 292 ? 3.424 -5.445 25.172 1 86.81 292 MET A CA 1
ATOM 2263 C C . MET A 1 292 ? 3.373 -6.676 26.078 1 86.81 292 MET A C 1
ATOM 2265 O O . MET A 1 292 ? 2.33 -7.32 26.203 1 86.81 292 MET A O 1
ATOM 2269 N N . ASN A 1 293 ? 4.555 -7.004 26.688 1 83.31 293 ASN A N 1
ATOM 2270 C CA . ASN A 1 293 ? 4.637 -8.156 27.578 1 83.31 293 ASN A CA 1
ATOM 2271 C C . ASN A 1 293 ? 4.16 -9.43 26.906 1 83.31 293 ASN A C 1
ATOM 2273 O O . ASN A 1 293 ? 3.414 -10.219 27.5 1 83.31 293 ASN A O 1
ATOM 2277 N N . ASP A 1 294 ? 4.387 -9.562 25.578 1 79.25 294 ASP A N 1
ATOM 2278 C CA . ASP A 1 294 ? 4.09 -10.742 24.781 1 79.25 294 ASP A CA 1
ATOM 2279 C C . ASP A 1 294 ? 2.582 -10.945 24.625 1 79.25 294 ASP A C 1
ATOM 2281 O O . ASP A 1 294 ? 2.111 -12.07 24.469 1 79.25 294 ASP A O 1
ATOM 2285 N N . ILE A 1 295 ? 1.853 -9.859 24.766 1 87.25 295 ILE A N 1
ATOM 2286 C CA . ILE A 1 295 ? 0.403 -9.938 24.625 1 87.25 295 ILE A CA 1
ATOM 2287 C C . ILE A 1 295 ? -0.008 -9.344 23.266 1 87.25 295 ILE A C 1
ATOM 2289 O O . ILE A 1 295 ? 0.493 -8.289 22.875 1 87.25 295 ILE A O 1
ATOM 2293 N N . ASP A 1 296 ? -0.897 -10.07 22.562 1 87 296 ASP A N 1
ATOM 2294 C CA . ASP A 1 296 ? -1.532 -9.539 21.359 1 87 296 ASP A CA 1
ATOM 2295 C C . ASP A 1 296 ? -2.795 -8.758 21.703 1 87 296 ASP A C 1
ATOM 2297 O O . ASP A 1 296 ? -3.541 -9.141 22.609 1 87 296 ASP A O 1
ATOM 2301 N N . VAL A 1 297 ? -2.938 -7.676 21.109 1 91.5 297 VAL A N 1
ATOM 2302 C CA . VAL A 1 297 ? -4.125 -6.875 21.391 1 91.5 297 VAL A CA 1
ATOM 2303 C C . VAL A 1 297 ? -4.992 -6.777 20.141 1 91.5 297 VAL A C 1
ATOM 2305 O O . VAL A 1 297 ? -4.477 -6.816 19.016 1 91.5 297 VAL A O 1
ATOM 2308 N N . SER A 1 298 ? -6.262 -6.77 20.344 1 87.75 298 SER A N 1
ATOM 2309 C CA . SER A 1 298 ? -7.215 -6.66 19.25 1 87.75 298 SER A CA 1
ATOM 2310 C C . SER A 1 298 ? -8.406 -5.789 19.625 1 87.75 298 SER A C 1
ATOM 2312 O O . SER A 1 298 ? -8.805 -5.758 20.797 1 87.75 298 SER A O 1
ATOM 2314 N N . SER A 1 299 ? -8.883 -4.996 18.703 1 88.81 299 SER A N 1
ATOM 2315 C CA . SER A 1 299 ? -10.07 -4.164 18.875 1 88.81 299 SER A CA 1
ATOM 2316 C C . SER A 1 299 ? -10.719 -3.85 17.531 1 88.81 299 SER A C 1
ATOM 2318 O O . SER A 1 299 ? -10.211 -4.254 16.484 1 88.81 299 SER A O 1
ATOM 2320 N N . THR A 1 300 ? -11.906 -3.264 17.609 1 85.69 300 THR A N 1
ATOM 2321 C CA . THR A 1 300 ? -12.633 -2.861 16.406 1 85.69 300 THR A CA 1
ATOM 2322 C C . THR A 1 300 ? -13.156 -1.436 16.547 1 85.69 300 THR A C 1
ATOM 2324 O O . THR A 1 300 ? -13.469 -0.989 17.656 1 85.69 300 THR A O 1
ATOM 2327 N N . LEU A 1 301 ? -13.148 -0.701 15.453 1 90.06 301 LEU A N 1
ATOM 2328 C CA . LEU A 1 301 ? -13.68 0.656 15.414 1 90.06 301 LEU A CA 1
ATOM 2329 C C . LEU A 1 301 ? -14.312 0.951 14.062 1 90.06 301 LEU A C 1
ATOM 2331 O O . LEU A 1 301 ? -13.875 0.423 13.039 1 90.06 301 LEU A O 1
ATOM 2335 N N . ASN A 1 302 ? -15.367 1.703 14.047 1 87.94 302 ASN A N 1
ATOM 2336 C CA . ASN A 1 302 ? -15.969 2.123 12.789 1 87.94 302 ASN A CA 1
ATOM 2337 C C . ASN A 1 302 ? -15.945 3.641 12.633 1 87.94 302 ASN A C 1
ATOM 2339 O O . ASN A 1 302 ? -15.656 4.363 13.586 1 87.94 302 ASN A O 1
ATOM 2343 N N . ARG A 1 303 ? -16.234 4.125 11.445 1 90.12 303 ARG A N 1
ATOM 2344 C CA . ARG A 1 303 ? -16.109 5.535 11.094 1 90.12 303 ARG A CA 1
ATOM 2345 C C . ARG A 1 303 ? -17.078 6.387 11.906 1 90.12 303 ARG A C 1
ATOM 2347 O O . ARG A 1 303 ? -16.719 7.48 12.359 1 90.12 303 ARG A O 1
ATOM 2354 N N . GLY A 1 304 ? -18.297 5.938 12.039 1 87.56 304 GLY A N 1
ATOM 2355 C CA . GLY A 1 304 ? -19.297 6.711 12.773 1 87.56 304 GLY A CA 1
ATOM 2356 C C . GLY A 1 304 ? -18.859 7.043 14.188 1 87.56 304 GLY A C 1
ATOM 2357 O O . GLY A 1 304 ? -18.938 8.195 14.617 1 87.56 304 GLY A O 1
ATOM 2358 N N . HIS A 1 305 ? -18.375 6.031 14.859 1 87.19 305 HIS A N 1
ATOM 2359 C CA . HIS A 1 305 ? -17.891 6.215 16.219 1 87.19 305 HIS A CA 1
ATOM 2360 C C . HIS A 1 305 ? -16.672 7.133 16.25 1 87.19 305 HIS A C 1
ATOM 2362 O O . HIS A 1 305 ? -16.531 7.961 17.156 1 87.19 305 HIS A O 1
ATOM 2368 N N . PHE A 1 306 ? -15.859 6.93 15.336 1 94.69 306 PHE A N 1
ATOM 2369 C CA . PHE A 1 306 ? -14.656 7.75 15.242 1 94.69 306 PHE A CA 1
ATOM 2370 C C . PHE A 1 306 ? -15.016 9.219 15.055 1 94.69 306 PHE A C 1
ATOM 2372 O O . PHE A 1 306 ? -14.453 10.086 15.719 1 94.69 306 PHE A O 1
ATOM 2379 N N . GLU A 1 307 ? -15.906 9.484 14.172 1 91.88 307 GLU A N 1
ATOM 2380 C CA . GLU A 1 307 ? -16.328 10.852 13.898 1 91.88 307 GLU A CA 1
ATOM 2381 C C . GLU A 1 307 ? -16.969 11.492 15.125 1 91.88 307 GLU A C 1
ATOM 2383 O O . GLU A 1 307 ? -16.812 12.688 15.375 1 91.88 307 GLU A O 1
ATOM 2388 N N . GLU A 1 308 ? -17.609 10.703 15.875 1 86.94 308 GLU A N 1
ATOM 2389 C CA . GLU A 1 308 ? -18.219 11.195 17.109 1 86.94 308 GLU A CA 1
ATOM 2390 C C . GLU A 1 308 ? -17.141 11.578 18.125 1 86.94 308 GLU A C 1
ATOM 2392 O O . GLU A 1 308 ? -17.25 12.617 18.797 1 86.94 308 GLU A O 1
ATOM 2397 N N . MET A 1 309 ? -16.141 10.758 18.219 1 89.69 309 MET A N 1
ATOM 2398 C CA . MET A 1 309 ? -15.031 11.031 19.125 1 89.69 309 MET A CA 1
ATOM 2399 C C . MET A 1 309 ? -14.289 12.305 18.734 1 89.69 309 MET A C 1
ATOM 2401 O O . MET A 1 309 ? -13.766 13.016 19.594 1 89.69 309 MET A O 1
ATOM 2405 N N . CYS A 1 310 ? -14.32 12.602 17.391 1 93.44 310 CYS A N 1
ATOM 2406 C CA . CYS A 1 310 ? -13.539 13.719 16.875 1 93.44 310 CYS A CA 1
ATOM 2407 C C . CYS A 1 310 ? -14.422 14.945 16.672 1 93.44 310 CYS A C 1
ATOM 2409 O O . CYS A 1 310 ? -14.031 15.891 15.992 1 93.44 310 CYS A O 1
ATOM 2411 N N . ALA A 1 311 ? -15.562 15.07 17.266 1 89.88 311 ALA A N 1
ATOM 2412 C CA . ALA A 1 311 ? -16.547 16.125 17 1 89.88 311 ALA A CA 1
ATOM 2413 C C . ALA A 1 311 ? -15.961 17.5 17.297 1 89.88 311 ALA A C 1
ATOM 2415 O O . ALA A 1 311 ? -16.172 18.453 16.547 1 89.88 311 ALA A O 1
ATOM 2416 N N . GLU A 1 312 ? -15.25 17.578 18.375 1 89.81 312 GLU A N 1
ATOM 2417 C CA . GLU A 1 312 ? -14.664 18.859 18.766 1 89.81 312 GLU A CA 1
ATOM 2418 C C . GLU A 1 312 ? -13.633 19.328 17.734 1 89.81 312 GLU A C 1
ATOM 2420 O O . GLU A 1 312 ? -13.57 20.516 17.406 1 89.81 312 GLU A O 1
ATOM 2425 N N . LEU A 1 313 ? -12.805 18.438 17.297 1 94.31 313 LEU A N 1
ATOM 2426 C CA . LEU A 1 313 ? -11.797 18.781 16.297 1 94.31 313 LEU A CA 1
ATOM 2427 C C . LEU A 1 313 ? -12.453 19.125 14.969 1 94.31 313 LEU A C 1
ATOM 2429 O O . LEU A 1 313 ? -12 20.047 14.273 1 94.31 313 LEU A O 1
ATOM 2433 N N . LEU A 1 314 ? -13.508 18.406 14.641 1 95.19 314 LEU A N 1
ATOM 2434 C CA . LEU A 1 314 ? -14.203 18.625 13.383 1 95.19 314 LEU A CA 1
ATOM 2435 C C . LEU A 1 314 ? -14.875 20 13.367 1 95.19 314 LEU A C 1
ATOM 2437 O O . LEU A 1 314 ? -14.984 20.641 12.32 1 95.19 314 LEU A O 1
ATOM 2441 N N . ALA A 1 315 ? -15.25 20.453 14.492 1 93 315 ALA A N 1
ATOM 2442 C CA . ALA A 1 315 ? -15.883 21.766 14.602 1 93 315 ALA A CA 1
ATOM 2443 C C . ALA A 1 315 ? -14.898 22.891 14.266 1 93 315 ALA A C 1
ATOM 2445 O O . ALA A 1 315 ? -15.289 23.938 13.766 1 93 315 ALA A O 1
ATOM 2446 N N . LYS A 1 316 ? -13.664 22.641 14.43 1 95.62 316 LYS A N 1
ATOM 2447 C CA . LYS A 1 316 ? -12.633 23.641 14.195 1 95.62 316 LYS A CA 1
ATOM 2448 C C . LYS A 1 316 ? -12.422 23.875 12.703 1 95.62 316 LYS A C 1
ATOM 2450 O O . LYS A 1 316 ? -11.82 24.875 12.305 1 95.62 316 LYS A O 1
ATOM 2455 N N . VAL A 1 317 ? -12.945 23 11.859 1 96.19 317 VAL A N 1
ATOM 2456 C CA . VAL A 1 317 ? -12.719 23.062 10.422 1 96.19 317 VAL A CA 1
ATOM 2457 C C . VAL A 1 317 ? -13.375 24.312 9.844 1 96.19 317 VAL A C 1
ATOM 2459 O O . VAL A 1 317 ? -12.875 24.906 8.891 1 96.19 317 VAL A O 1
ATOM 2462 N N . GLU A 1 318 ? -14.383 24.828 10.398 1 96.19 318 GLU A N 1
ATOM 2463 C CA . GLU A 1 318 ? -15.148 25.938 9.844 1 96.19 318 GLU A CA 1
ATOM 2464 C C . GLU A 1 318 ? -14.492 27.281 10.164 1 96.19 318 GLU A C 1
ATOM 2466 O O . GLU A 1 318 ? -14.695 28.25 9.445 1 96.19 318 GLU A O 1
ATOM 2471 N N . GLY A 1 319 ? -13.719 27.312 11.164 1 96.06 319 GLY A N 1
ATOM 2472 C CA . GLY A 1 319 ? -13.078 28.562 11.57 1 96.06 319 GLY A CA 1
ATOM 2473 C C . GLY A 1 319 ? -12.305 29.219 10.445 1 96.06 319 GLY A C 1
ATOM 2474 O O . GLY A 1 319 ? -12.648 30.328 10.016 1 96.06 319 GLY A O 1
ATOM 2475 N N . PRO A 1 320 ? -11.32 28.531 9.938 1 97.12 320 PRO A N 1
ATOM 2476 C CA . PRO A 1 320 ? -10.531 29.125 8.852 1 97.12 320 PRO A CA 1
ATOM 2477 C C . PRO A 1 320 ? -11.367 29.391 7.602 1 97.12 320 PRO A C 1
ATOM 2479 O O . PRO A 1 320 ? -11.078 30.344 6.863 1 97.12 320 PRO A O 1
ATOM 2482 N N . LEU A 1 321 ? -12.391 28.609 7.355 1 97.69 321 LEU A N 1
ATOM 2483 C CA . LEU A 1 321 ? -13.258 28.844 6.207 1 97.69 321 LEU A CA 1
ATOM 2484 C C . LEU A 1 321 ? -13.992 30.172 6.336 1 97.69 321 LEU A C 1
ATOM 2486 O O . LEU A 1 321 ? -14.055 30.953 5.383 1 97.69 321 LEU A O 1
ATOM 2490 N N . ARG A 1 322 ? -14.469 30.453 7.477 1 96.88 322 ARG A N 1
ATOM 2491 C CA . ARG A 1 322 ? -15.156 31.719 7.734 1 96.88 322 ARG A CA 1
ATOM 2492 C C . ARG A 1 322 ? -14.188 32.906 7.672 1 96.88 322 ARG A C 1
ATOM 2494 O O . ARG A 1 322 ? -14.492 33.938 7.086 1 96.88 322 ARG A O 1
ATOM 2501 N N . SER A 1 323 ? -13.078 32.688 8.195 1 96.31 323 SER A N 1
ATOM 2502 C CA . SER A 1 323 ? -12.078 33.75 8.273 1 96.31 323 SER A CA 1
ATOM 2503 C C . SER A 1 323 ? -11.625 34.188 6.887 1 96.31 323 SER A C 1
ATOM 2505 O O . SER A 1 323 ? -11.5 35.406 6.617 1 96.31 323 SER A O 1
ATOM 2507 N N . VAL A 1 324 ? -11.391 33.219 6.043 1 96.88 324 VAL A N 1
ATOM 2508 C CA . VAL A 1 324 ? -10.867 33.531 4.723 1 96.88 324 VAL A CA 1
ATOM 2509 C C . VAL A 1 324 ? -11.938 34.281 3.906 1 96.88 324 VAL A C 1
ATOM 2511 O O . VAL A 1 324 ? -11.625 35.188 3.139 1 96.88 324 VAL A O 1
ATOM 2514 N N . MET A 1 325 ? -13.156 33.938 4.086 1 96.75 325 MET A N 1
ATOM 2515 C CA . MET A 1 325 ? -14.258 34.594 3.381 1 96.75 325 MET A CA 1
ATOM 2516 C C . MET A 1 325 ? -14.453 36.031 3.875 1 96.75 325 MET A C 1
ATOM 2518 O O . MET A 1 325 ? -14.695 36.938 3.08 1 96.75 325 MET A O 1
ATOM 2522 N N . GLU A 1 326 ? -14.328 36.188 5.121 1 96.31 326 GLU A N 1
ATOM 2523 C CA . GLU A 1 326 ? -14.445 37.5 5.711 1 96.31 326 GLU A CA 1
ATOM 2524 C C . GLU A 1 326 ? -13.305 38.406 5.258 1 96.31 326 GLU A C 1
ATOM 2526 O O . GLU A 1 326 ? -13.523 39.594 4.922 1 96.31 326 GLU A O 1
ATOM 2531 N N . GLN A 1 327 ? -12.156 37.844 5.23 1 96.12 327 GLN A N 1
ATOM 2532 C CA . GLN A 1 327 ? -10.984 38.625 4.832 1 96.12 327 GLN A CA 1
ATOM 2533 C C . GLN A 1 327 ? -11.078 39.062 3.371 1 96.12 327 GLN A C 1
ATOM 2535 O O . GLN A 1 327 ? -10.719 40.188 3.029 1 96.12 327 GLN A O 1
ATOM 2540 N N . ALA A 1 328 ? -11.5 38.125 2.574 1 95.81 328 ALA A N 1
ATOM 2541 C CA . ALA A 1 328 ? -11.578 38.406 1.14 1 95.81 328 ALA A CA 1
ATOM 2542 C C . ALA A 1 328 ? -12.852 39.156 0.793 1 95.81 328 ALA A C 1
ATOM 2544 O O . ALA A 1 328 ? -13.023 39.625 -0.337 1 95.81 328 ALA A O 1
ATOM 2545 N N . LYS A 1 329 ? -13.75 39.312 1.709 1 95 329 LYS A N 1
ATOM 2546 C CA . LYS A 1 329 ? -15.023 40 1.517 1 95 329 LYS A CA 1
ATOM 2547 C C . LYS A 1 329 ? -15.82 39.375 0.368 1 95 329 LYS A C 1
ATOM 2549 O O . LYS A 1 329 ? -16.266 40.094 -0.538 1 95 329 LYS A O 1
ATOM 2554 N N . LEU A 1 330 ? -15.867 38.094 0.417 1 95.62 330 LEU A N 1
ATOM 2555 C CA . LEU A 1 330 ? -16.562 37.344 -0.617 1 95.62 330 LEU A CA 1
ATOM 2556 C C . LEU A 1 330 ? -17.781 36.625 -0.041 1 95.62 330 LEU A C 1
ATOM 2558 O O . LEU A 1 330 ? -17.844 36.375 1.161 1 95.62 330 LEU A O 1
ATOM 2562 N N . LYS A 1 331 ? -18.688 36.406 -0.951 1 94 331 LYS A N 1
ATOM 2563 C CA . LYS A 1 331 ? -19.844 35.562 -0.629 1 94 331 LYS A CA 1
ATOM 2564 C C . LYS A 1 331 ? -19.703 34.156 -1.196 1 94 331 LYS A C 1
ATOM 2566 O O . LYS A 1 331 ? -18.875 33.938 -2.088 1 94 331 LYS A O 1
ATOM 2571 N N . LYS A 1 332 ? -20.484 33.312 -0.689 1 93.56 332 LYS A N 1
ATOM 2572 C CA . LYS A 1 332 ? -20.391 31.906 -1.098 1 93.56 332 LYS A CA 1
ATOM 2573 C C . LYS A 1 332 ? -20.703 31.734 -2.582 1 93.56 332 LYS A C 1
ATOM 2575 O O . LYS A 1 332 ? -20.141 30.875 -3.252 1 93.56 332 LYS A O 1
ATOM 2580 N N . GLU A 1 333 ? -21.5 32.594 -3.068 1 92.19 333 GLU A N 1
ATOM 2581 C CA . GLU A 1 333 ? -21.922 32.531 -4.465 1 92.19 333 GLU A CA 1
ATOM 2582 C C . GLU A 1 333 ? -20.812 33 -5.402 1 92.19 333 GLU A C 1
ATOM 2584 O O . GLU A 1 333 ? -20.812 32.656 -6.586 1 92.19 333 GLU A O 1
ATOM 2589 N N . ASP A 1 334 ? -19.922 33.719 -4.891 1 94.75 334 ASP A N 1
ATOM 2590 C CA . ASP A 1 334 ? -18.828 34.25 -5.699 1 94.75 334 ASP A CA 1
ATOM 2591 C C . ASP A 1 334 ? -17.797 33.156 -6.008 1 94.75 334 ASP A C 1
ATOM 2593 O O . ASP A 1 334 ? -16.969 33.312 -6.906 1 94.75 334 ASP A O 1
ATOM 2597 N N . ILE A 1 335 ? -17.859 32.125 -5.281 1 96.5 335 ILE A N 1
ATOM 2598 C CA . ILE A 1 335 ? -16.859 31.062 -5.391 1 96.5 335 ILE A CA 1
ATOM 2599 C C . ILE A 1 335 ? -17.219 30.141 -6.559 1 96.5 335 ILE A C 1
ATOM 2601 O O . ILE A 1 335 ? -18.328 29.609 -6.617 1 96.5 335 ILE A O 1
ATOM 2605 N N . TYR A 1 336 ? -16.297 29.984 -7.43 1 94.81 336 TYR A N 1
ATOM 2606 C CA . TYR A 1 336 ? -16.5 29.125 -8.586 1 94.81 336 TYR A CA 1
ATOM 2607 C C . TYR A 1 336 ? -16.359 27.656 -8.203 1 94.81 336 TYR A C 1
ATOM 2609 O O . TYR A 1 336 ? -17.219 26.828 -8.562 1 94.81 336 TYR A O 1
ATOM 2617 N N . ALA A 1 337 ? -15.25 27.359 -7.527 1 94.94 337 ALA A N 1
ATOM 2618 C CA . ALA A 1 337 ? -14.984 25.969 -7.156 1 94.94 337 ALA A CA 1
ATOM 2619 C C . ALA A 1 337 ? -14.195 25.891 -5.855 1 94.94 337 ALA A C 1
ATOM 2621 O O . ALA A 1 337 ? -13.523 26.844 -5.469 1 94.94 337 ALA A O 1
ATOM 2622 N N . VAL A 1 338 ? -14.328 24.75 -5.199 1 96.38 338 VAL A N 1
ATOM 2623 C CA . VAL A 1 338 ? -13.57 24.453 -3.984 1 96.38 338 VAL A CA 1
ATOM 2624 C C . VAL A 1 338 ? -12.719 23.203 -4.195 1 96.38 338 VAL A C 1
ATOM 2626 O O . VAL A 1 338 ? -13.25 22.125 -4.48 1 96.38 338 VAL A O 1
ATOM 2629 N N . GLU A 1 339 ? -11.438 23.438 -4.109 1 95.12 339 GLU A N 1
ATOM 2630 C CA . GLU A 1 339 ? -10.5 22.328 -4.281 1 95.12 339 GLU A CA 1
ATOM 2631 C C . GLU A 1 339 ? -9.93 21.875 -2.943 1 95.12 339 GLU A C 1
ATOM 2633 O O . GLU A 1 339 ? -9.586 22.703 -2.096 1 95.12 339 GLU A O 1
ATOM 2638 N N . ILE A 1 340 ? -9.867 20.562 -2.748 1 94.5 340 ILE A N 1
ATOM 2639 C CA . ILE A 1 340 ? -9.367 20 -1.496 1 94.5 340 ILE A CA 1
ATOM 2640 C C . ILE A 1 340 ? -8.062 19.25 -1.749 1 94.5 340 ILE A C 1
ATOM 2642 O O . ILE A 1 340 ? -7.93 18.531 -2.742 1 94.5 340 ILE A O 1
ATOM 2646 N N . VAL A 1 341 ? -7.105 19.484 -0.913 1 92.94 341 VAL A N 1
ATOM 2647 C CA . VAL A 1 341 ? -5.816 18.812 -0.999 1 92.94 341 VAL A CA 1
ATOM 2648 C C . VAL A 1 341 ? -5.355 18.406 0.397 1 92.94 341 VAL A C 1
ATOM 2650 O O . VAL A 1 341 ? -5.965 18.781 1.398 1 92.94 341 VAL A O 1
ATOM 2653 N N . GLY A 1 342 ? -4.348 17.453 0.479 1 91.81 342 GLY A N 1
ATOM 2654 C CA . GLY A 1 342 ? -3.838 16.969 1.753 1 91.81 342 GLY A CA 1
ATOM 2655 C C . GLY A 1 342 ? -4.379 15.609 2.137 1 91.81 342 GLY A C 1
ATOM 2656 O O . GLY A 1 342 ? -5.535 15.289 1.851 1 91.81 342 GLY A O 1
ATOM 2657 N N . GLY A 1 343 ? -3.635 14.906 2.898 1 90.06 343 GLY A N 1
ATOM 2658 C CA . GLY A 1 343 ? -3.998 13.547 3.266 1 90.06 343 GLY A CA 1
ATOM 2659 C C . GLY A 1 343 ? -5.191 13.484 4.199 1 90.06 343 GLY A C 1
ATOM 2660 O O . GLY A 1 343 ? -6.062 12.625 4.043 1 90.06 343 GLY A O 1
ATOM 2661 N N . ALA A 1 344 ? -5.258 14.352 5.168 1 93.38 344 ALA A N 1
ATOM 2662 C CA . ALA A 1 344 ? -6.309 14.305 6.184 1 93.38 344 ALA A CA 1
ATOM 2663 C C . ALA A 1 344 ? -7.641 14.789 5.617 1 93.38 344 ALA A C 1
ATOM 2665 O O . ALA A 1 344 ? -8.703 14.523 6.191 1 93.38 344 ALA A O 1
ATOM 2666 N N . SER A 1 345 ? -7.637 15.516 4.512 1 92.88 345 SER A N 1
ATOM 2667 C CA . SER A 1 345 ? -8.859 16 3.885 1 92.88 345 SER A CA 1
ATOM 2668 C C . SER A 1 345 ? -9.656 14.852 3.266 1 92.88 345 SER A C 1
ATOM 2670 O O . SER A 1 345 ? -10.828 15.023 2.926 1 92.88 345 SER A O 1
ATOM 2672 N N . ARG A 1 346 ? -9.07 13.742 3.174 1 90.56 346 ARG A N 1
ATOM 2673 C CA . ARG A 1 346 ? -9.719 12.578 2.582 1 90.56 346 ARG A CA 1
ATOM 2674 C C . ARG A 1 346 ? -10.82 12.039 3.498 1 90.56 346 ARG A C 1
ATOM 2676 O O . ARG A 1 346 ? -11.672 11.266 3.064 1 90.56 346 ARG A O 1
ATOM 2683 N N . MET A 1 347 ? -10.781 12.438 4.75 1 94.19 347 MET A N 1
ATOM 2684 C CA . MET A 1 347 ? -11.812 11.992 5.68 1 94.19 347 MET A CA 1
ATOM 2685 C C . MET A 1 347 ? -13.188 12.5 5.25 1 94.19 347 MET A C 1
ATOM 2687 O O . MET A 1 347 ? -13.375 13.695 5.031 1 94.19 347 MET A O 1
ATOM 2691 N N . PRO A 1 348 ? -14.133 11.68 5.121 1 93.25 348 PRO A N 1
ATOM 2692 C CA . PRO A 1 348 ? -15.461 12.078 4.645 1 93.25 348 PRO A CA 1
ATOM 2693 C C . PRO A 1 348 ? -16.094 13.164 5.504 1 93.25 348 PRO A C 1
ATOM 2695 O O . PRO A 1 348 ? -16.766 14.062 4.98 1 93.25 348 PRO A O 1
ATOM 2698 N N . ALA A 1 349 ? -15.914 13.109 6.781 1 95.12 349 ALA A N 1
ATOM 2699 C CA . ALA A 1 349 ? -16.5 14.102 7.68 1 95.12 349 ALA A CA 1
ATOM 2700 C C . ALA A 1 349 ? -15.969 15.5 7.371 1 95.12 349 ALA A C 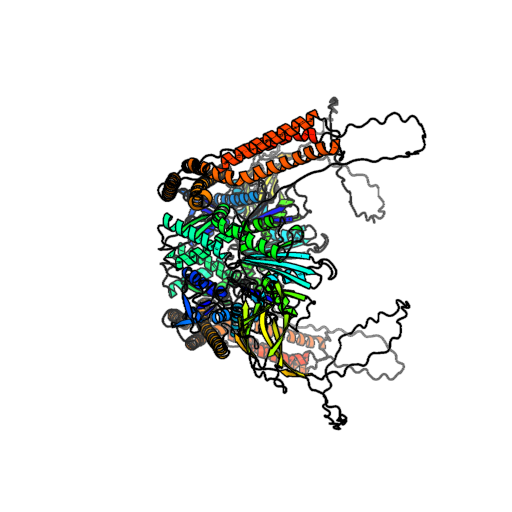1
ATOM 2702 O O . ALA A 1 349 ? -16.703 16.484 7.48 1 95.12 349 ALA A O 1
ATOM 2703 N N . ILE A 1 350 ? -14.742 15.594 7 1 96.06 350 ILE A N 1
ATOM 2704 C CA . ILE A 1 350 ? -14.117 16.875 6.652 1 96.06 350 ILE A CA 1
ATOM 2705 C C . ILE A 1 350 ? -14.672 17.359 5.316 1 96.06 350 ILE A C 1
ATOM 2707 O O . ILE A 1 350 ? -15.039 18.531 5.184 1 96.06 350 ILE A O 1
ATOM 2711 N N . LYS A 1 351 ? -14.742 16.516 4.383 1 94.5 351 LYS A N 1
ATOM 2712 C CA . LYS A 1 351 ? -15.273 16.859 3.066 1 94.5 351 LYS A CA 1
ATOM 2713 C C . LYS A 1 351 ? -16.719 17.359 3.162 1 94.5 351 LYS A C 1
ATOM 2715 O O . LYS A 1 351 ? -17.078 18.344 2.535 1 94.5 351 LYS A O 1
ATOM 2720 N N . GLU A 1 352 ? -17.422 16.672 3.961 1 94.5 352 GLU A N 1
ATOM 2721 C CA . GLU A 1 352 ? -18.828 17.016 4.121 1 94.5 352 GLU A CA 1
ATOM 2722 C C . GLU A 1 352 ? -18.984 18.391 4.762 1 94.5 352 GLU A C 1
ATOM 2724 O O . GLU A 1 352 ? -19.844 19.188 4.359 1 94.5 352 GLU A O 1
ATOM 2729 N N . ARG A 1 353 ? -18.234 18.656 5.688 1 95.12 353 ARG A N 1
ATOM 2730 C CA . ARG A 1 353 ? -18.297 19.938 6.375 1 95.12 353 ARG A CA 1
ATOM 2731 C C . ARG A 1 353 ? -17.922 21.094 5.441 1 95.12 353 ARG A C 1
ATOM 2733 O O . ARG A 1 353 ? -18.547 22.156 5.457 1 95.12 353 ARG A O 1
ATOM 2740 N N . ILE A 1 354 ? -16.891 20.891 4.684 1 96.44 354 ILE A N 1
ATOM 2741 C CA . ILE A 1 354 ? -16.453 21.906 3.738 1 96.44 354 ILE A CA 1
ATOM 2742 C C . ILE A 1 354 ? -17.516 22.125 2.664 1 96.44 354 ILE A C 1
ATOM 2744 O O . ILE A 1 354 ? -17.844 23.25 2.314 1 96.44 354 ILE A O 1
ATOM 2748 N N . SER A 1 355 ? -18.031 21.016 2.16 1 95.62 355 SER A N 1
ATOM 2749 C CA . SER A 1 355 ? -19.078 21.078 1.144 1 95.62 355 SER A CA 1
ATOM 2750 C C . SER A 1 355 ? -20.328 21.797 1.672 1 95.62 355 SER A C 1
ATOM 2752 O O . SER A 1 355 ? -20.922 22.609 0.974 1 95.62 355 SER A O 1
ATOM 2754 N N . ARG A 1 356 ? -20.688 21.484 2.869 1 93.88 356 ARG A N 1
ATOM 2755 C CA . ARG A 1 356 ? -21.859 22.094 3.498 1 93.88 356 ARG A CA 1
ATOM 2756 C C . ARG A 1 356 ? -21.641 23.578 3.727 1 93.88 356 ARG A C 1
ATOM 2758 O O . ARG A 1 356 ? -22.578 24.375 3.582 1 93.88 356 ARG A O 1
ATOM 2765 N N . PHE A 1 357 ? -20.531 24 4.109 1 95.94 357 PHE A N 1
ATOM 2766 C CA . PHE A 1 357 ? -20.219 25.406 4.363 1 95.94 357 PHE A CA 1
ATOM 2767 C C . PHE A 1 357 ? -20.391 26.234 3.096 1 95.94 357 PHE A C 1
ATOM 2769 O O . PHE A 1 357 ? -20.984 27.312 3.127 1 95.94 357 PHE A O 1
ATOM 2776 N N . PHE A 1 358 ? -19.828 25.703 2.006 1 95.88 358 PHE A N 1
ATOM 2777 C CA . PHE A 1 358 ? -19.844 26.469 0.764 1 95.88 358 PHE A CA 1
ATOM 2778 C C . PHE A 1 358 ? -21.109 26.188 -0.039 1 95.88 358 PHE A C 1
ATOM 2780 O O . PHE A 1 358 ? -21.453 26.938 -0.952 1 95.88 358 PHE A O 1
ATOM 2787 N N . GLY A 1 359 ? -21.75 25.062 0.278 1 92.12 359 GLY A N 1
ATOM 2788 C CA . GLY A 1 359 ? -22.938 24.656 -0.473 1 92.12 359 GLY A CA 1
ATOM 2789 C C . GLY A 1 359 ? -22.609 24.219 -1.887 1 92.12 359 GLY A C 1
ATOM 2790 O O . GLY A 1 359 ? -23.375 24.484 -2.816 1 92.12 359 GLY A O 1
ATOM 2791 N N . LYS A 1 360 ? -21.422 23.766 -2.064 1 92.25 360 LYS A N 1
ATOM 2792 C CA . LYS A 1 360 ? -20.938 23.328 -3.373 1 92.25 360 LYS A CA 1
ATOM 2793 C C . LYS A 1 360 ? -20.266 21.953 -3.283 1 92.25 360 LYS A C 1
ATOM 2795 O O . LYS A 1 360 ? -19.781 21.578 -2.223 1 92.25 360 LYS A O 1
ATOM 2800 N N . GLU A 1 361 ? -20.312 21.266 -4.43 1 91.69 361 GLU A N 1
ATOM 2801 C CA . GLU A 1 361 ? -19.578 20 -4.516 1 91.69 361 GLU A CA 1
ATOM 2802 C C . GLU A 1 361 ? -18.078 20.25 -4.617 1 91.69 361 GLU A C 1
ATOM 2804 O O . GLU A 1 361 ? -17.625 21.156 -5.312 1 91.69 361 GLU A O 1
ATOM 2809 N N . LEU A 1 362 ? -17.375 19.453 -3.967 1 92.94 362 LEU A N 1
ATOM 2810 C CA . LEU A 1 362 ? -15.922 19.609 -3.914 1 92.94 362 LEU A CA 1
ATOM 2811 C C . LEU A 1 362 ? -15.266 19.047 -5.172 1 92.94 362 LEU A C 1
ATOM 2813 O O . LEU A 1 362 ? -15.719 18.047 -5.715 1 92.94 362 LEU A O 1
ATOM 2817 N N . SER A 1 363 ? -14.297 19.719 -5.582 1 87.25 363 SER A N 1
ATOM 2818 C CA . SER A 1 363 ? -13.539 19.281 -6.754 1 87.25 363 SER A CA 1
ATOM 2819 C C . SER A 1 363 ? -12.266 18.547 -6.355 1 87.25 363 SER A C 1
ATOM 2821 O O . SER A 1 363 ? -11.578 18.953 -5.418 1 87.25 363 SER A O 1
ATOM 2823 N N . THR A 1 364 ? -12 17.312 -6.98 1 80.94 364 THR A N 1
ATOM 2824 C CA . THR A 1 364 ? -10.805 16.516 -6.699 1 80.94 364 THR A CA 1
ATOM 2825 C C . THR A 1 364 ? -10.008 16.281 -7.977 1 80.94 364 THR A C 1
ATOM 2827 O O . THR A 1 364 ? -9.594 15.148 -8.25 1 80.94 364 THR A O 1
ATOM 2830 N N . THR A 1 365 ? -9.695 17.266 -8.656 1 78.38 365 THR A N 1
ATOM 2831 C CA . THR A 1 365 ? -9.016 17.141 -9.938 1 78.38 365 THR A CA 1
ATOM 2832 C C . THR A 1 365 ? -7.512 17 -9.75 1 78.38 365 THR A C 1
ATOM 2834 O O . THR A 1 365 ? -6.809 16.516 -10.641 1 78.38 365 THR A O 1
ATOM 2837 N N . LEU A 1 366 ? -6.988 17.406 -8.641 1 81.19 366 LEU A N 1
ATOM 2838 C CA . LEU A 1 366 ? -5.559 17.375 -8.359 1 81.19 366 LEU A CA 1
ATOM 2839 C C . LEU A 1 366 ? -5.199 16.109 -7.574 1 81.19 366 LEU A C 1
ATOM 2841 O O . LEU A 1 366 ? -6.02 15.594 -6.816 1 81.19 366 LEU A O 1
ATOM 2845 N N . ASN A 1 367 ? -3.951 15.555 -7.93 1 83.06 367 ASN A N 1
ATOM 2846 C CA . ASN A 1 367 ? -3.426 14.547 -7.016 1 83.06 367 ASN A CA 1
ATOM 2847 C C . ASN A 1 367 ? -3.104 15.141 -5.648 1 83.06 367 ASN A C 1
ATOM 2849 O O . ASN A 1 367 ? -2.127 15.883 -5.508 1 83.06 367 ASN A O 1
ATOM 2853 N N . ALA A 1 368 ? -3.809 14.82 -4.727 1 85.06 368 ALA A N 1
ATOM 2854 C CA . ALA A 1 368 ? -3.791 15.469 -3.42 1 85.06 368 ALA A CA 1
ATOM 2855 C C . ALA A 1 368 ? -2.416 15.344 -2.766 1 85.06 368 ALA A C 1
ATOM 2857 O O . ALA A 1 368 ? -2 16.234 -2.014 1 85.06 368 ALA A O 1
ATOM 2858 N N . ASP A 1 369 ? -1.654 14.391 -3.061 1 88.06 369 ASP A N 1
ATOM 2859 C CA . ASP A 1 369 ? -0.375 14.164 -2.395 1 88.06 369 ASP A CA 1
ATOM 2860 C C . ASP A 1 369 ? 0.764 14.844 -3.15 1 88.06 369 ASP A C 1
ATOM 2862 O O . ASP A 1 369 ? 1.737 15.297 -2.543 1 88.06 369 ASP A O 1
ATOM 2866 N N . GLU A 1 370 ? 0.632 15.023 -4.379 1 92.19 370 GLU A N 1
ATOM 2867 C CA . GLU A 1 370 ? 1.756 15.477 -5.191 1 92.19 370 GLU A CA 1
ATOM 2868 C C . GLU A 1 370 ? 1.548 16.906 -5.668 1 92.19 370 GLU A C 1
ATOM 2870 O O . GLU A 1 370 ? 2.465 17.531 -6.215 1 92.19 370 GLU A O 1
ATOM 2875 N N . ALA A 1 371 ? 0.435 17.469 -5.414 1 93.88 371 ALA A N 1
ATOM 2876 C CA . ALA A 1 371 ? 0.067 18.781 -5.965 1 93.88 371 ALA A CA 1
ATOM 2877 C C . ALA A 1 371 ? 1.049 19.859 -5.523 1 93.88 371 ALA A C 1
ATOM 2879 O O . ALA A 1 371 ? 1.453 20.703 -6.324 1 93.88 371 ALA A O 1
ATOM 2880 N N . VAL A 1 372 ? 1.417 19.844 -4.332 1 96.5 372 VAL A N 1
ATOM 2881 C CA . VAL A 1 372 ? 2.32 20.859 -3.799 1 96.5 372 VAL A CA 1
ATOM 2882 C C . VAL A 1 372 ? 3.682 20.75 -4.484 1 96.5 372 VAL A C 1
ATOM 2884 O O . VAL A 1 372 ? 4.25 21.766 -4.914 1 96.5 372 VAL A O 1
ATOM 2887 N N . ALA A 1 373 ? 4.215 19.562 -4.535 1 97.12 373 ALA A N 1
ATOM 2888 C CA . ALA A 1 373 ? 5.512 19.344 -5.172 1 97.12 373 ALA A CA 1
ATOM 2889 C C . ALA A 1 373 ? 5.477 19.766 -6.641 1 97.12 373 ALA A C 1
ATOM 2891 O O . ALA A 1 373 ? 6.426 20.359 -7.141 1 97.12 373 ALA A O 1
ATOM 2892 N N . ARG A 1 374 ? 4.438 19.484 -7.301 1 94.75 374 ARG A N 1
ATOM 2893 C CA . ARG A 1 374 ? 4.289 19.844 -8.711 1 94.75 374 ARG A CA 1
ATOM 2894 C C . ARG A 1 374 ? 4.242 21.359 -8.891 1 94.75 374 ARG A C 1
ATOM 2896 O O . ARG A 1 374 ? 4.855 21.906 -9.812 1 94.75 374 ARG A O 1
ATOM 2903 N N . GLY A 1 375 ? 3.512 22 -8.047 1 95.62 375 GLY A N 1
ATOM 2904 C CA . GLY A 1 375 ? 3.482 23.453 -8.094 1 95.62 375 GLY A CA 1
ATOM 2905 C C . GLY A 1 375 ? 4.844 24.078 -7.875 1 95.62 375 GLY A C 1
ATOM 2906 O O . GLY A 1 375 ? 5.203 25.047 -8.555 1 95.62 375 GLY A O 1
ATOM 2907 N N . CYS A 1 376 ? 5.543 23.578 -6.945 1 96.62 376 CYS A N 1
ATOM 2908 C CA . CYS A 1 376 ? 6.883 24.078 -6.668 1 96.62 376 CYS A CA 1
ATOM 2909 C C . CYS A 1 376 ? 7.812 23.844 -7.855 1 96.62 376 CYS A C 1
ATOM 2911 O O . CYS A 1 376 ? 8.672 24.688 -8.148 1 96.62 376 CYS A O 1
ATOM 2913 N N . ALA A 1 377 ? 7.668 22.703 -8.422 1 95 377 ALA A N 1
ATOM 2914 C CA . ALA A 1 377 ? 8.5 22.406 -9.594 1 95 377 ALA A CA 1
ATOM 2915 C C . ALA A 1 377 ? 8.203 23.391 -10.727 1 95 377 ALA A C 1
ATOM 2917 O O . ALA A 1 377 ? 9.125 23.812 -11.438 1 95 377 ALA A O 1
ATOM 2918 N N . LEU A 1 378 ? 6.984 23.719 -10.93 1 92.44 378 LEU A N 1
ATOM 2919 C CA . LEU A 1 378 ? 6.594 24.703 -11.938 1 92.44 378 LEU A CA 1
ATOM 2920 C C . LEU A 1 378 ? 7.227 26.062 -11.641 1 92.44 378 LEU A C 1
ATOM 2922 O O . LEU A 1 378 ? 7.738 26.719 -12.547 1 92.44 378 LEU A O 1
ATOM 2926 N N . GLN A 1 379 ? 7.152 26.422 -10.406 1 93.19 379 GLN A N 1
ATOM 2927 C CA . GLN A 1 379 ? 7.77 27.688 -9.992 1 93.19 379 GLN A CA 1
ATOM 2928 C C . GLN A 1 379 ? 9.273 27.656 -10.25 1 93.19 379 GLN A C 1
ATOM 2930 O O . GLN A 1 379 ? 9.852 28.672 -10.664 1 93.19 379 GLN A O 1
ATOM 2935 N N . CYS A 1 380 ? 9.859 26.578 -9.898 1 92.19 380 CYS A N 1
ATOM 2936 C CA . CYS A 1 380 ? 11.297 26.453 -10.117 1 92.19 380 CYS A CA 1
ATOM 2937 C C . CYS A 1 380 ? 11.633 26.578 -11.594 1 92.19 380 CYS A C 1
ATOM 2939 O O . CYS A 1 380 ? 12.641 27.188 -11.953 1 92.19 380 CYS A O 1
ATOM 2941 N N . ALA A 1 381 ? 10.859 26.031 -12.43 1 89.88 381 ALA A N 1
ATOM 2942 C CA . ALA A 1 381 ? 11.055 26.125 -13.875 1 89.88 381 ALA A CA 1
ATOM 2943 C C . ALA A 1 381 ? 10.906 27.562 -14.367 1 89.88 381 ALA A C 1
ATOM 2945 O O . ALA A 1 381 ? 11.633 28 -15.258 1 89.88 381 ALA A O 1
ATOM 2946 N N . ILE A 1 382 ? 9.984 28.266 -13.844 1 87.75 382 ILE A N 1
ATOM 2947 C CA . ILE A 1 382 ? 9.719 29.656 -14.219 1 87.75 382 ILE A CA 1
ATOM 2948 C C . ILE A 1 382 ? 10.914 30.516 -13.836 1 87.75 382 ILE A C 1
ATOM 2950 O O . ILE A 1 382 ? 11.273 31.453 -14.57 1 87.75 382 ILE A O 1
ATOM 2954 N N . LEU A 1 383 ? 11.531 30.219 -12.727 1 88.38 383 LEU A N 1
ATOM 2955 C CA . LEU A 1 383 ? 12.633 31.016 -12.219 1 88.38 383 LEU A CA 1
ATOM 2956 C C . LEU A 1 383 ? 13.945 30.625 -12.891 1 88.38 383 LEU A C 1
ATOM 2958 O O . LEU A 1 383 ? 14.914 31.391 -12.867 1 88.38 383 LEU A O 1
ATOM 2962 N N . SER A 1 384 ? 13.914 29.406 -13.375 1 82.62 384 SER A N 1
ATOM 2963 C CA . SER A 1 384 ? 15.141 28.922 -13.984 1 82.62 384 SER A CA 1
ATOM 2964 C C . SER A 1 384 ? 15.289 29.406 -15.414 1 82.62 384 SER A C 1
ATOM 2966 O O . SER A 1 384 ? 14.32 29.422 -16.172 1 82.62 384 SER A O 1
ATOM 2968 N N . PRO A 1 385 ? 16.469 29.844 -15.797 1 78.12 385 PRO A N 1
ATOM 2969 C CA . PRO A 1 385 ? 16.703 30.297 -17.172 1 78.12 385 PRO A CA 1
ATOM 2970 C C . PRO A 1 385 ? 16.781 29.141 -18.156 1 78.12 385 PRO A C 1
ATOM 2972 O O . PRO A 1 385 ? 16.641 29.359 -19.375 1 78.12 385 PRO A O 1
ATOM 2975 N N . ALA A 1 386 ? 16.906 27.984 -17.672 1 70.69 386 ALA A N 1
ATOM 2976 C CA . ALA A 1 386 ? 17.141 26.828 -18.531 1 70.69 386 ALA A CA 1
ATOM 2977 C C . ALA A 1 386 ? 15.844 26.359 -19.188 1 70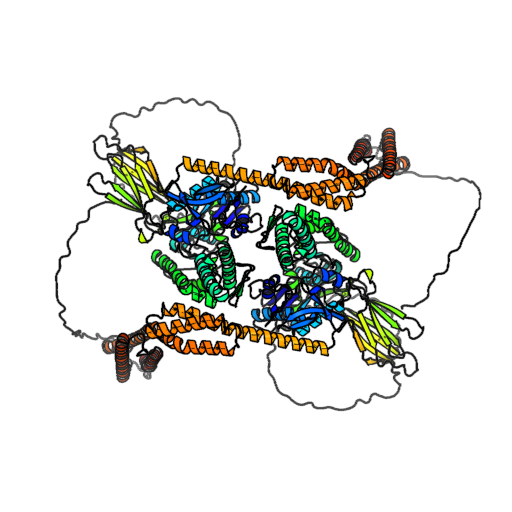.69 386 ALA A C 1
ATOM 2979 O O . ALA A 1 386 ? 15.875 25.672 -20.203 1 70.69 386 ALA A O 1
ATOM 2980 N N . PHE A 1 387 ? 14.688 26.766 -18.625 1 74.69 387 PHE A N 1
ATOM 2981 C CA . PHE A 1 387 ? 13.422 26.266 -19.141 1 74.69 387 PHE A CA 1
ATOM 2982 C C . PHE A 1 387 ? 12.562 27.406 -19.672 1 74.69 387 PHE A C 1
ATOM 2984 O O . PHE A 1 387 ? 12.508 28.469 -19.078 1 74.69 387 PHE A O 1
ATOM 2991 N N . LYS A 1 388 ? 12.094 27.234 -20.906 1 74 388 LYS A N 1
ATOM 2992 C CA . LYS A 1 388 ? 11.117 28.172 -21.438 1 74 388 LYS A CA 1
ATOM 2993 C C . LYS A 1 388 ? 9.703 27.812 -20.984 1 74 388 LYS A C 1
ATOM 2995 O O . LYS A 1 388 ? 9.172 26.766 -21.344 1 74 388 LYS A O 1
ATOM 3000 N N . VAL A 1 389 ? 9.25 28.484 -19.984 1 74.12 389 VAL A N 1
ATOM 3001 C CA . VAL A 1 389 ? 7.914 28.234 -19.469 1 74.12 389 VAL A CA 1
ATOM 3002 C C . VAL A 1 389 ? 7.004 29.422 -19.781 1 74.12 389 VAL A C 1
ATOM 3004 O O . VAL A 1 389 ? 7.473 30.562 -19.906 1 74.12 389 VAL A O 1
ATOM 3007 N N . ARG A 1 390 ? 5.762 29.031 -20.125 1 75.19 390 ARG A N 1
ATOM 3008 C CA . ARG A 1 390 ? 4.746 30.062 -20.328 1 75.19 390 ARG A CA 1
ATOM 3009 C C . ARG A 1 390 ? 4.738 31.062 -19.156 1 75.19 390 ARG A C 1
ATOM 3011 O O . ARG A 1 390 ? 4.93 30.672 -18 1 75.19 390 ARG A O 1
ATOM 3018 N N . GLU A 1 391 ? 4.613 32.25 -19.578 1 75.56 391 GLU A N 1
ATOM 3019 C CA . GLU A 1 391 ? 4.629 33.312 -18.562 1 75.56 391 GLU A CA 1
ATOM 3020 C C . GLU A 1 391 ? 3.4 33.219 -17.656 1 75.56 391 GLU A C 1
ATOM 3022 O O . GLU A 1 391 ? 2.271 33.125 -18.141 1 75.56 391 GLU A O 1
ATOM 3027 N N . PHE A 1 392 ? 3.578 33.031 -16.422 1 84.81 392 PHE A N 1
ATOM 3028 C CA . PHE A 1 392 ? 2.52 32.938 -15.422 1 84.81 392 PHE A CA 1
ATOM 3029 C C . PHE A 1 392 ? 2.875 33.781 -14.188 1 84.81 392 PHE A C 1
ATOM 3031 O O . PHE A 1 392 ? 3.836 33.469 -13.484 1 84.81 392 PHE A O 1
ATOM 3038 N N . SER A 1 393 ? 2.127 34.906 -14 1 90.94 393 SER A N 1
ATOM 3039 C CA . SER A 1 393 ? 2.406 35.812 -12.883 1 90.94 393 SER A CA 1
ATOM 3040 C C . SER A 1 393 ? 1.763 35.312 -11.594 1 90.94 393 SER A C 1
ATOM 3042 O O . SER A 1 393 ? 0.578 34.969 -11.578 1 90.94 393 SER A O 1
ATOM 3044 N N . ILE A 1 394 ? 2.611 35.25 -10.594 1 94.5 394 ILE A N 1
ATOM 3045 C CA . ILE A 1 394 ? 2.141 34.781 -9.297 1 94.5 394 ILE A CA 1
ATOM 3046 C C . ILE A 1 394 ? 2.229 35.875 -8.258 1 94.5 394 ILE A C 1
ATOM 3048 O O . ILE A 1 394 ? 3.303 36.438 -8.031 1 94.5 394 ILE A O 1
ATOM 3052 N N . THR A 1 395 ? 1.103 36.188 -7.672 1 95.44 395 THR A N 1
ATOM 3053 C CA . THR A 1 395 ? 1.073 37.156 -6.586 1 95.44 395 THR A CA 1
ATOM 3054 C C . THR A 1 395 ? 0.607 36.5 -5.285 1 95.44 395 THR A C 1
ATOM 3056 O O . THR A 1 395 ? -0.542 36.094 -5.18 1 95.44 395 THR A O 1
ATOM 3059 N N . ASP A 1 396 ? 1.49 36.469 -4.336 1 96.19 396 ASP A N 1
ATOM 3060 C CA . ASP A 1 396 ? 1.18 35.938 -3.018 1 96.19 396 ASP A CA 1
ATOM 3061 C C . ASP A 1 396 ? 0.752 37.031 -2.053 1 96.19 396 ASP A C 1
ATOM 3063 O O . ASP A 1 396 ? 0.608 38.188 -2.449 1 96.19 396 ASP A O 1
ATOM 3067 N N . VAL A 1 397 ? 0.494 36.688 -0.784 1 95.69 397 VAL A N 1
ATOM 3068 C CA . VAL A 1 397 ? 0.06 37.688 0.196 1 95.69 397 VAL A CA 1
ATOM 3069 C C . VAL A 1 397 ? 0.881 37.531 1.476 1 95.69 397 VAL A C 1
ATOM 3071 O O . VAL A 1 397 ? 1.438 36.469 1.745 1 95.69 397 VAL A O 1
ATOM 3074 N N . VAL A 1 398 ? 0.967 38.625 2.207 1 94.81 398 VAL A N 1
ATOM 3075 C CA . VAL A 1 398 ? 1.574 38.594 3.535 1 94.81 398 VAL A CA 1
ATOM 3076 C C . VAL A 1 398 ? 0.548 38.156 4.57 1 94.81 398 VAL A C 1
ATOM 3078 O O . VAL A 1 398 ? -0.498 38.781 4.734 1 94.81 398 VAL A O 1
ATOM 3081 N N . PRO A 1 399 ? 0.829 37.094 5.238 1 94 399 PRO A N 1
ATOM 3082 C CA . PRO A 1 399 ? -0.169 36.531 6.164 1 94 399 PRO A CA 1
ATOM 3083 C C . PRO A 1 399 ? -0.309 37.375 7.438 1 94 399 PRO A C 1
ATOM 3085 O O . PRO A 1 399 ? -1.354 37.344 8.094 1 94 399 PRO A O 1
ATOM 3088 N N . TYR A 1 400 ? 0.724 38.156 7.832 1 96.56 400 TYR A N 1
ATOM 3089 C CA . TYR A 1 400 ? 0.732 38.969 9.039 1 96.56 400 TYR A CA 1
ATOM 3090 C C . TYR A 1 400 ? 1.111 40.406 8.719 1 96.56 400 TYR A C 1
ATOM 3092 O O . TYR A 1 400 ? 1.991 40.656 7.895 1 96.56 400 TYR A O 1
ATOM 3100 N N . SER A 1 401 ? 0.47 41.281 9.391 1 95.94 401 SER A N 1
ATOM 3101 C CA . SER A 1 401 ? 0.808 42.688 9.195 1 95.94 401 SER A CA 1
ATOM 3102 C C . SER A 1 401 ? 2.184 43.031 9.766 1 95.94 401 SER A C 1
ATOM 3104 O O . SER A 1 401 ? 2.508 42.625 10.883 1 95.94 401 SER A O 1
ATOM 3106 N N . ILE A 1 402 ? 2.986 43.812 9.016 1 96.94 402 ILE A N 1
ATOM 3107 C CA . ILE A 1 402 ? 4.34 44.156 9.422 1 96.94 402 ILE A CA 1
ATOM 3108 C C . ILE A 1 402 ? 4.438 45.688 9.641 1 96.94 402 ILE A C 1
ATOM 3110 O O . ILE A 1 402 ? 4.02 46.469 8.781 1 96.94 402 ILE A O 1
ATOM 3114 N N . SER A 1 403 ? 4.992 46.031 10.758 1 96.38 403 SER A N 1
ATOM 3115 C CA . SER A 1 403 ? 5.172 47.438 11.094 1 96.38 403 SER A CA 1
ATOM 3116 C C . SER A 1 403 ? 6.625 47.719 11.438 1 96.38 403 SER A C 1
ATOM 3118 O O . SER A 1 403 ? 7.398 46.812 11.75 1 96.38 403 SER A O 1
ATOM 3120 N N . LEU A 1 404 ? 7 49 11.289 1 95.31 404 LEU A N 1
ATOM 3121 C CA . LEU A 1 404 ? 8.32 49.5 11.664 1 95.31 404 LEU A CA 1
ATOM 3122 C C . LEU A 1 404 ? 8.203 50.531 12.766 1 95.31 404 LEU A C 1
ATOM 3124 O O . LEU A 1 404 ? 7.289 51.375 12.758 1 95.31 404 LEU A O 1
ATOM 3128 N N . LYS A 1 405 ? 9.016 50.438 13.719 1 94.19 405 LYS A N 1
ATOM 3129 C CA . LYS A 1 405 ? 9.086 51.469 14.758 1 94.19 405 LYS A CA 1
ATOM 3130 C C . LYS A 1 405 ? 10.492 52.062 14.859 1 94.19 405 LYS A C 1
ATOM 3132 O O . LYS A 1 405 ? 11.477 51.375 14.586 1 94.19 405 LYS A O 1
ATOM 3137 N N . TRP A 1 406 ? 10.617 53.312 15.07 1 91.06 406 TRP A N 1
ATOM 3138 C CA . TRP A 1 406 ? 11.898 54 15.195 1 91.06 406 TRP A CA 1
ATOM 3139 C C . TRP A 1 406 ? 11.797 55.156 16.203 1 91.06 406 TRP A C 1
ATOM 3141 O O . TRP A 1 406 ? 10.695 55.531 16.609 1 91.06 406 TRP A O 1
ATOM 3151 N N . ASN A 1 407 ? 12.992 55.562 16.766 1 85.44 407 ASN A N 1
ATOM 3152 C CA . ASN A 1 407 ? 13.031 56.688 17.688 1 85.44 407 ASN A CA 1
ATOM 3153 C C . ASN A 1 407 ? 12.906 58.031 16.938 1 85.44 407 ASN A C 1
ATOM 3155 O O . ASN A 1 407 ? 13.578 58.25 15.938 1 85.44 407 ASN A O 1
ATOM 3159 N N . SER A 1 408 ? 11.805 58.875 17.188 1 72.75 408 SER A N 1
ATOM 3160 C CA . SER A 1 408 ? 11.578 60.156 16.516 1 72.75 408 SER A CA 1
ATOM 3161 C C . SER A 1 408 ? 12.609 61.188 16.938 1 72.75 408 SER A C 1
ATOM 3163 O O . SER A 1 408 ? 13.07 61.188 18.078 1 72.75 408 SER A O 1
ATOM 3165 N N . ALA A 1 409 ? 13.375 61.906 16 1 59.91 409 ALA A N 1
ATOM 3166 C CA . ALA A 1 409 ? 14.359 62.938 16.281 1 59.91 409 ALA A CA 1
ATOM 3167 C C . ALA A 1 409 ? 13.742 64.062 17.109 1 59.91 409 ALA A C 1
ATOM 3169 O O . ALA A 1 409 ? 14.406 64.688 17.953 1 59.91 409 ALA A O 1
ATOM 3170 N N . ALA A 1 410 ? 12.586 64.688 16.641 1 54.03 410 ALA A N 1
ATOM 3171 C CA . ALA A 1 410 ? 12.07 65.938 17.234 1 54.03 410 ALA A CA 1
ATOM 3172 C C . ALA A 1 410 ? 11.539 65.625 18.656 1 54.03 410 ALA A C 1
ATOM 3174 O O . ALA A 1 410 ? 11.719 66.5 19.547 1 54.03 410 ALA A O 1
ATOM 3175 N N . GLU A 1 411 ? 10.461 64.812 18.797 1 49.56 411 GLU A N 1
ATOM 3176 C CA . GLU A 1 411 ? 9.828 64.562 20.094 1 49.56 411 GLU A CA 1
ATOM 3177 C C . GLU A 1 411 ? 10.195 63.219 20.688 1 49.56 411 GLU A C 1
ATOM 3179 O O . GLU A 1 411 ? 10.523 62.281 19.953 1 49.56 411 GLU A O 1
ATOM 3184 N N . ASP A 1 412 ? 10.703 63.188 21.969 1 54.41 412 ASP A N 1
ATOM 3185 C CA . ASP A 1 412 ? 11.07 62.094 22.859 1 54.41 412 ASP A CA 1
ATOM 3186 C C . ASP A 1 412 ? 10.141 60.906 22.672 1 54.41 412 ASP A C 1
ATOM 3188 O O . ASP A 1 412 ? 10 60.062 23.578 1 54.41 412 ASP A O 1
ATOM 3192 N N . GLY A 1 413 ? 9.516 60.562 21.438 1 68.56 413 GLY A N 1
ATOM 3193 C CA . GLY A 1 413 ? 8.578 59.469 21.453 1 68.56 413 GLY A CA 1
ATOM 3194 C C . GLY A 1 413 ? 8.875 58.406 20.391 1 68.56 413 GLY A C 1
ATOM 3195 O O . GLY A 1 413 ? 9.797 58.594 19.594 1 68.56 413 GLY A O 1
ATOM 3196 N N . VAL A 1 414 ? 8.43 57.125 20.484 1 81 414 VAL A N 1
ATOM 3197 C CA . VAL A 1 414 ? 8.508 56 19.578 1 81 414 VAL A CA 1
ATOM 3198 C C . VAL A 1 414 ? 7.43 56.125 18.5 1 81 414 VAL A C 1
ATOM 3200 O O . VAL A 1 414 ? 6.25 56.281 18.812 1 81 414 VAL A O 1
ATOM 3203 N N . SER A 1 415 ? 7.852 56.375 17.266 1 86 415 SER A N 1
ATOM 3204 C CA . SER A 1 415 ? 6.926 56.406 16.125 1 86 415 SER A CA 1
ATOM 3205 C C . SER A 1 415 ? 6.836 55 15.484 1 86 415 SER A C 1
ATOM 3207 O O . SER A 1 415 ? 7.785 54.219 15.539 1 86 415 SER A O 1
ATOM 3209 N N . ASP A 1 416 ? 5.598 54.625 15.047 1 89.69 416 ASP A N 1
ATOM 3210 C CA . ASP A 1 416 ? 5.391 53.344 14.383 1 89.69 416 ASP A CA 1
ATOM 3211 C C . ASP A 1 416 ? 4.566 53.531 13.109 1 89.69 416 ASP A C 1
ATOM 3213 O O . ASP A 1 416 ? 3.785 54.469 12.984 1 89.69 416 ASP A O 1
ATOM 3217 N N . CYS A 1 417 ? 4.863 52.75 12.094 1 92.5 417 CYS A N 1
ATOM 3218 C CA . CYS A 1 417 ? 4.148 52.75 10.82 1 92.5 417 CYS A CA 1
ATOM 3219 C C . CYS A 1 417 ? 3.902 51.344 10.312 1 92.5 417 CYS A C 1
ATOM 3221 O O . CYS A 1 417 ? 4.828 50.531 10.258 1 92.5 417 CYS A O 1
ATOM 3223 N N . GLU A 1 418 ? 2.668 51.125 9.961 1 94.69 418 GLU A N 1
ATOM 3224 C CA . GLU A 1 418 ? 2.346 49.844 9.312 1 94.69 418 GLU A CA 1
ATOM 3225 C C . GLU A 1 418 ? 2.768 49.844 7.844 1 94.69 418 GLU A C 1
ATOM 3227 O O . GLU A 1 418 ? 2.209 50.594 7.035 1 94.69 418 GLU A O 1
ATOM 3232 N N . VAL A 1 419 ? 3.713 49.094 7.492 1 95.31 419 VAL A N 1
ATOM 3233 C CA . VAL A 1 419 ? 4.289 49.094 6.152 1 95.31 419 VAL A CA 1
ATOM 3234 C C . VAL A 1 419 ? 3.514 48.156 5.246 1 95.31 419 VAL A C 1
ATOM 3236 O O . VAL A 1 419 ? 3.127 48.5 4.133 1 95.31 419 VAL A O 1
ATOM 3239 N N . PHE A 1 420 ? 3.361 46.906 5.719 1 96.75 420 PHE A N 1
ATOM 3240 C CA . PHE A 1 420 ? 2.623 45.906 4.949 1 96.75 420 PHE A CA 1
ATOM 3241 C C . PHE A 1 420 ? 1.438 45.406 5.75 1 96.75 420 PHE A C 1
ATOM 3243 O O . PHE A 1 420 ? 1.61 44.594 6.664 1 96.75 420 PHE A O 1
ATOM 3250 N N . PRO A 1 421 ? 0.228 45.75 5.41 1 95.5 421 PRO A N 1
ATOM 3251 C CA . PRO A 1 421 ? -0.953 45.219 6.102 1 95.5 421 PRO A CA 1
ATOM 3252 C C . PRO A 1 421 ? -1.241 43.781 5.75 1 95.5 421 PRO A C 1
ATOM 3254 O O . PRO A 1 421 ? -0.646 43.219 4.816 1 95.5 421 PRO A O 1
ATOM 3257 N N . LYS A 1 422 ? -2.121 43.219 6.488 1 95.06 422 LYS A N 1
ATOM 3258 C CA . LYS A 1 422 ? -2.521 41.844 6.25 1 95.06 422 LYS A CA 1
ATOM 3259 C C . LYS A 1 422 ? -3.084 41.656 4.844 1 95.06 422 LYS A C 1
ATOM 3261 O O . LYS A 1 422 ? -3.865 42.5 4.375 1 95.06 422 LYS A O 1
ATOM 3266 N N . ASN A 1 423 ? -2.648 40.594 4.113 1 95.12 423 ASN A N 1
ATOM 3267 C CA . ASN A 1 423 ? -3.072 40.219 2.771 1 95.12 423 ASN A CA 1
ATOM 3268 C C . ASN A 1 423 ? -2.51 41.156 1.711 1 95.12 423 ASN A C 1
ATOM 3270 O O . ASN A 1 423 ? -2.988 41.156 0.576 1 95.12 423 ASN A O 1
ATOM 3274 N N . HIS A 1 424 ? -1.529 41.938 2.127 1 95.62 424 HIS A N 1
ATOM 3275 C CA . HIS A 1 424 ? -0.829 42.75 1.134 1 95.62 424 HIS A CA 1
ATOM 3276 C C . HIS A 1 424 ? -0.08 41.875 0.138 1 95.62 424 HIS A C 1
ATOM 3278 O O . HIS A 1 424 ? 0.415 40.781 0.499 1 95.62 424 HIS A O 1
ATOM 3284 N N . ALA A 1 425 ? 0.027 42.312 -1.061 1 95.25 425 ALA A N 1
ATOM 3285 C CA . ALA A 1 425 ? 0.685 41.562 -2.119 1 95.25 425 ALA A CA 1
ATOM 3286 C C . ALA A 1 425 ? 2.16 41.344 -1.802 1 95.25 425 ALA A C 1
ATOM 3288 O O . ALA A 1 425 ? 2.824 42.219 -1.264 1 95.25 425 ALA A O 1
ATOM 3289 N N . ALA A 1 426 ? 2.664 40.281 -2.049 1 95.12 426 ALA A N 1
ATOM 3290 C CA . ALA A 1 426 ? 4.07 39.906 -1.908 1 95.12 426 ALA A CA 1
ATOM 3291 C C . ALA A 1 426 ? 4.555 39.125 -3.127 1 95.12 426 ALA A C 1
ATOM 3293 O O . ALA A 1 426 ? 3.807 38.312 -3.703 1 95.12 426 ALA A O 1
ATOM 3294 N N . PRO A 1 427 ? 5.672 39.281 -3.496 1 94.81 427 PRO A N 1
ATOM 3295 C CA . PRO A 1 427 ? 6.703 40.188 -3.008 1 94.81 427 PRO A CA 1
ATOM 3296 C C . PRO A 1 427 ? 6.402 41.656 -3.352 1 94.81 427 PRO A C 1
ATOM 3298 O O . PRO A 1 427 ? 5.688 41.938 -4.32 1 94.81 427 PRO A O 1
ATOM 3301 N N . PHE A 1 428 ? 6.914 42.562 -2.531 1 95.75 428 PHE A N 1
ATOM 3302 C CA . PHE A 1 428 ? 6.66 44 -2.74 1 95.75 428 PHE A CA 1
ATOM 3303 C C . PHE A 1 428 ? 7.699 44.844 -2.02 1 95.75 428 PHE A C 1
ATOM 3305 O O . PHE A 1 428 ? 8.195 44.438 -0.96 1 95.75 428 PHE A O 1
ATOM 3312 N N . SER A 1 429 ? 8.039 45.969 -2.615 1 96 429 SER A N 1
ATOM 3313 C CA . SER A 1 429 ? 8.977 46.938 -2.021 1 96 429 SER A CA 1
ATOM 3314 C C . SER A 1 429 ? 8.328 48.281 -1.773 1 96 429 SER A C 1
ATOM 3316 O O . SER A 1 429 ? 7.492 48.719 -2.564 1 96 429 SER A O 1
ATOM 3318 N N . LYS A 1 430 ? 8.57 48.844 -0.686 1 95.38 430 LYS A N 1
ATOM 3319 C CA . LYS A 1 430 ? 8.125 50.188 -0.323 1 95.38 430 LYS A CA 1
ATOM 3320 C C . LYS A 1 430 ? 9.297 51.094 0.078 1 95.38 430 LYS A C 1
ATOM 3322 O O . LYS A 1 430 ? 10.281 50.594 0.645 1 95.38 430 LYS A O 1
ATOM 3327 N N . VAL A 1 431 ? 9.195 52.375 -0.276 1 95 431 VAL A N 1
ATOM 3328 C CA . VAL A 1 431 ? 10.242 53.312 0.085 1 95 431 VAL A CA 1
ATOM 3329 C C . VAL A 1 431 ? 9.727 54.281 1.152 1 95 431 VAL A C 1
ATOM 3331 O O . VAL A 1 431 ? 8.672 54.875 0.982 1 95 431 VAL A O 1
ATOM 3334 N N . LEU A 1 432 ? 10.352 54.344 2.229 1 93.56 432 LEU A N 1
ATOM 3335 C CA . LEU A 1 432 ? 10.023 55.25 3.324 1 93.56 432 LEU A CA 1
ATOM 3336 C C . LEU A 1 432 ? 11.047 56.375 3.424 1 93.56 432 LEU A C 1
ATOM 3338 O O . LEU A 1 432 ? 12.242 56.156 3.209 1 93.56 432 LEU A O 1
ATOM 3342 N N . THR A 1 433 ? 10.523 57.531 3.787 1 92.5 433 THR A N 1
ATOM 3343 C CA . THR A 1 433 ? 11.406 58.688 3.9 1 92.5 433 THR A CA 1
ATOM 3344 C C . THR A 1 433 ? 11.516 59.125 5.352 1 92.5 433 THR A C 1
ATOM 3346 O O . THR A 1 433 ? 10.5 59.375 6.012 1 92.5 433 THR A O 1
ATOM 3349 N N . PHE A 1 434 ? 12.727 59.281 5.789 1 90.44 434 PHE A N 1
ATOM 3350 C CA . PHE A 1 434 ? 13.008 59.75 7.148 1 90.44 434 PHE A CA 1
ATOM 3351 C C . PHE A 1 434 ? 13.859 61 7.137 1 90.44 434 PHE A C 1
ATOM 3353 O O . PHE A 1 434 ? 14.727 61.156 6.277 1 90.44 434 PHE A O 1
ATOM 3360 N N . TYR A 1 435 ? 13.594 61.875 8.086 1 88.31 435 TYR A N 1
ATOM 3361 C CA . TYR A 1 435 ? 14.445 63.031 8.281 1 88.31 435 TYR A CA 1
ATOM 3362 C C . TYR A 1 435 ? 15.25 62.938 9.57 1 88.31 435 TYR A C 1
ATOM 3364 O O . TYR A 1 435 ? 14.688 62.906 10.664 1 88.31 435 TYR A O 1
ATOM 3372 N N . ARG A 1 436 ? 16.609 62.781 9.367 1 89.06 436 ARG A N 1
ATOM 3373 C CA . ARG A 1 436 ? 17.453 62.469 10.516 1 89.06 436 ARG A CA 1
ATOM 3374 C C . ARG A 1 436 ? 18.781 63.188 10.43 1 89.06 436 ARG A C 1
ATOM 3376 O O . ARG A 1 436 ? 19.234 63.531 9.336 1 89.06 436 ARG A O 1
ATOM 3383 N N . LYS A 1 437 ? 19.391 63.344 11.641 1 88 437 LYS A N 1
ATOM 3384 C CA . LYS A 1 437 ? 20.719 63.969 11.711 1 88 437 LYS A CA 1
ATOM 3385 C C . LYS A 1 437 ? 21.781 62.938 12.102 1 88 437 LYS A C 1
ATOM 3387 O O . LYS A 1 437 ? 22.969 63.188 11.922 1 88 437 LYS A O 1
ATOM 3392 N N . GLU A 1 438 ? 21.375 61.875 12.641 1 89.44 438 GLU A N 1
ATOM 3393 C CA . GLU A 1 438 ? 22.266 60.844 13.125 1 89.44 438 GLU A CA 1
ATOM 3394 C C . GLU A 1 438 ? 21.734 59.438 12.742 1 89.44 438 GLU A C 1
ATOM 3396 O O . GLU A 1 438 ? 20.578 59.312 12.352 1 89.44 438 GLU A O 1
ATOM 3401 N N . PRO A 1 439 ? 22.656 58.531 12.812 1 91 439 PRO A N 1
ATOM 3402 C CA . PRO A 1 439 ? 22.188 57.156 12.57 1 91 439 PRO A CA 1
ATOM 3403 C C . PRO A 1 439 ? 21.016 56.75 13.461 1 91 439 PRO A C 1
ATOM 3405 O O . PRO A 1 439 ? 20.922 57.219 14.602 1 91 439 PRO A O 1
ATOM 3408 N N . PHE A 1 440 ? 20.156 55.906 12.953 1 91 440 PHE A N 1
ATOM 3409 C CA . PHE A 1 440 ? 18.969 55.5 13.711 1 91 440 PHE A CA 1
ATOM 3410 C C . PHE A 1 440 ? 18.625 54.031 13.422 1 91 440 PHE A C 1
ATOM 3412 O O . PHE A 1 440 ? 19.094 53.469 12.422 1 91 440 PHE A O 1
ATOM 3419 N N . THR A 1 441 ? 17.906 53.531 14.336 1 93.31 441 THR A N 1
ATOM 3420 C CA . THR A 1 441 ? 17.562 52.094 14.258 1 93.31 441 THR A CA 1
ATOM 3421 C C . THR A 1 441 ? 16.078 51.906 13.945 1 93.31 441 THR A C 1
ATOM 3423 O O . THR A 1 441 ? 15.234 52.625 14.5 1 93.31 441 THR A O 1
ATOM 3426 N N . LEU A 1 442 ? 15.836 51 12.938 1 93.75 442 LEU A N 1
ATOM 3427 C CA . LEU A 1 442 ? 14.484 50.594 12.617 1 93.75 442 LEU A CA 1
ATOM 3428 C C . LEU A 1 442 ? 14.195 49.188 13.195 1 93.75 442 LEU A C 1
ATOM 3430 O O . LEU A 1 442 ? 15.008 48.281 13.047 1 93.75 442 LEU A O 1
ATOM 3434 N N . GLU A 1 443 ? 13.109 49.125 13.844 1 95 443 GLU A N 1
ATOM 3435 C CA . GLU A 1 443 ? 12.695 47.812 14.367 1 95 443 GLU A CA 1
ATOM 3436 C C . GLU A 1 443 ? 11.438 47.312 13.672 1 95 443 GLU A C 1
ATOM 3438 O O . GLU A 1 443 ? 10.398 47.969 13.688 1 95 443 GLU A O 1
ATOM 3443 N N . ALA A 1 444 ? 11.562 46.188 13.039 1 96.06 444 ALA A N 1
ATOM 3444 C CA . ALA A 1 444 ? 10.422 45.562 12.367 1 96.06 444 ALA A CA 1
ATOM 3445 C C . ALA A 1 444 ? 9.742 44.562 13.273 1 96.06 444 ALA A C 1
ATOM 3447 O O . ALA A 1 444 ? 10.414 43.781 13.969 1 96.06 444 ALA A O 1
ATOM 3448 N N . TYR A 1 445 ? 8.406 44.531 13.367 1 96 445 TYR A N 1
ATOM 3449 C CA . TYR A 1 445 ? 7.656 43.594 14.203 1 96 445 TYR A CA 1
ATOM 3450 C C . TYR A 1 445 ? 6.266 43.344 13.633 1 96 445 TYR A C 1
ATOM 3452 O O . TYR A 1 445 ? 5.793 44.125 12.781 1 96 445 TYR A O 1
ATOM 3460 N N . TYR A 1 446 ? 5.617 42.312 14.008 1 95.94 446 TYR A N 1
ATOM 3461 C CA . TYR A 1 446 ? 4.234 42 13.656 1 95.94 446 TYR A CA 1
ATOM 3462 C C . TYR A 1 446 ? 3.268 42.781 14.539 1 95.94 446 TYR A C 1
ATOM 3464 O O . TYR A 1 446 ? 3.365 42.75 15.773 1 95.94 446 TYR A O 1
ATOM 3472 N N . ASN A 1 447 ? 2.283 43.406 14 1 92.12 447 ASN A N 1
ATOM 3473 C CA . ASN A 1 447 ? 1.417 44.344 14.711 1 92.12 447 ASN A CA 1
ATOM 3474 C C . ASN A 1 447 ? 0.293 43.625 15.453 1 92.12 447 ASN A C 1
ATOM 3476 O O . ASN A 1 447 ? -0.266 44.156 16.406 1 92.12 447 ASN A O 1
ATOM 3480 N N . ASN A 1 448 ? -0.086 42.438 15.016 1 91.25 448 ASN A N 1
ATOM 3481 C CA . ASN A 1 448 ? -1.207 41.75 15.633 1 91.25 448 ASN A CA 1
ATOM 3482 C C . ASN A 1 448 ? -0.761 40.438 16.297 1 91.25 448 ASN A C 1
ATOM 3484 O O . ASN A 1 448 ? -0.916 39.375 15.719 1 91.25 448 ASN A O 1
ATOM 3488 N N . PRO A 1 449 ? -0.408 40.531 17.562 1 90.81 449 PRO A N 1
ATOM 3489 C CA . PRO A 1 449 ? 0.116 39.344 18.266 1 90.81 449 PRO A CA 1
ATOM 3490 C C . PRO A 1 449 ? -0.939 38.25 18.453 1 90.81 449 PRO A C 1
ATOM 3492 O O . PRO A 1 449 ? -0.603 37.062 18.562 1 90.81 449 PRO A O 1
ATOM 3495 N N . LYS A 1 450 ? -2.199 38.625 18.5 1 87.75 450 LYS A N 1
ATOM 3496 C CA . LYS A 1 450 ? -3.27 37.656 18.75 1 87.75 450 LYS A CA 1
ATOM 3497 C C . LYS A 1 450 ? -3.434 36.688 17.578 1 87.75 450 LYS A C 1
ATOM 3499 O O . LYS A 1 450 ? -3.834 35.531 17.766 1 87.75 450 LYS A O 1
ATOM 3504 N N . GLU A 1 451 ? -3.094 37.125 16.469 1 88.94 451 GLU A N 1
ATOM 3505 C CA . GLU A 1 451 ? -3.262 36.312 15.273 1 88.94 451 GLU A CA 1
ATOM 3506 C C . GLU A 1 451 ? -1.979 35.562 14.93 1 88.94 451 GLU A C 1
ATOM 3508 O O . GLU A 1 451 ? -1.967 34.719 14.031 1 88.94 451 GLU A O 1
ATOM 3513 N N . LEU A 1 452 ? -0.995 35.75 15.719 1 91.56 452 LEU A N 1
ATOM 3514 C CA . LEU A 1 452 ? 0.317 35.188 15.43 1 91.56 452 LEU A CA 1
ATOM 3515 C C . LEU A 1 452 ? 0.522 33.875 16.172 1 91.56 452 LEU A C 1
ATOM 3517 O O . LEU A 1 452 ? 0.518 33.875 17.406 1 91.56 452 LEU A O 1
ATOM 3521 N N . PRO A 1 453 ? 0.589 32.719 15.43 1 90.06 453 PRO A N 1
ATOM 3522 C CA . PRO A 1 453 ? 0.883 31.453 16.094 1 90.06 453 PRO A CA 1
ATOM 3523 C C . PRO A 1 453 ? 2.35 31.328 16.5 1 90.06 453 PRO A C 1
ATOM 3525 O O . PRO A 1 453 ? 2.975 30.297 16.266 1 90.06 453 PRO A O 1
ATOM 3528 N N . TYR A 1 454 ? 2.906 32.406 17.031 1 89.31 454 TYR A N 1
ATOM 3529 C CA . TYR A 1 454 ? 4.301 32.531 17.438 1 89.31 454 TYR A CA 1
ATOM 3530 C C . TYR A 1 454 ? 4.422 33.469 18.625 1 89.31 454 TYR A C 1
ATOM 3532 O O . TYR A 1 454 ? 3.721 34.5 18.719 1 89.31 454 TYR A O 1
ATOM 3540 N N . PRO A 1 455 ? 5.215 33.156 19.562 1 88.62 455 PRO A N 1
ATOM 3541 C CA . PRO A 1 455 ? 5.242 33.938 20.812 1 88.62 455 PRO A CA 1
ATOM 3542 C C . PRO A 1 455 ? 5.891 35.312 20.641 1 88.62 455 PRO A C 1
ATOM 3544 O O . PRO A 1 455 ? 5.492 36.25 21.312 1 88.62 455 PRO A O 1
ATOM 3547 N N . SER A 1 456 ? 6.895 35.469 19.828 1 89.31 456 SER A N 1
ATOM 3548 C CA . SER A 1 456 ? 7.582 36.719 19.641 1 89.31 456 SER A CA 1
ATOM 3549 C C . SER A 1 456 ? 7.078 37.469 18.406 1 89.31 456 SER A C 1
ATOM 3551 O O . SER A 1 456 ? 6.867 36.844 17.359 1 89.31 456 SER A O 1
ATOM 3553 N N . THR A 1 457 ? 6.914 38.75 18.562 1 93 457 THR A N 1
ATOM 3554 C CA . THR A 1 457 ? 6.461 39.531 17.422 1 93 457 THR A CA 1
ATOM 3555 C C . THR A 1 457 ? 7.645 40.156 16.688 1 93 457 THR A C 1
ATOM 3557 O O . THR A 1 457 ? 7.492 40.688 15.594 1 93 457 THR A O 1
ATOM 3560 N N . THR A 1 458 ? 8.789 40 17.219 1 93.31 458 THR A N 1
ATOM 3561 C CA . THR A 1 458 ? 9.969 40.688 16.688 1 93.31 458 THR A CA 1
ATOM 3562 C C . THR A 1 458 ? 10.477 40.031 15.422 1 93.31 458 THR A C 1
ATOM 3564 O O . THR A 1 458 ? 10.641 38.781 15.391 1 93.31 458 THR A O 1
ATOM 3567 N N . ILE A 1 459 ? 10.688 40.781 14.414 1 94.94 459 ILE A N 1
ATOM 3568 C CA . ILE A 1 459 ? 11.297 40.312 13.18 1 94.94 459 ILE A CA 1
ATOM 3569 C C . ILE A 1 459 ? 12.797 40.594 13.195 1 94.94 459 ILE A C 1
ATOM 3571 O O . ILE A 1 459 ? 13.609 39.688 12.969 1 94.94 459 ILE A O 1
ATOM 3575 N N . GLY A 1 460 ? 13.141 41.875 13.453 1 94 460 GLY A N 1
ATOM 3576 C CA . GLY A 1 460 ? 14.547 42.25 13.5 1 94 460 GLY A CA 1
ATOM 3577 C C . GLY A 1 460 ? 14.758 43.75 13.648 1 94 460 GLY A C 1
ATOM 3578 O O . GLY A 1 460 ? 13.797 44.531 13.664 1 94 460 GLY A O 1
ATOM 3579 N N . GLN A 1 461 ? 16.031 44.062 13.844 1 94.38 461 GLN A N 1
ATOM 3580 C CA . GLN A 1 461 ? 16.469 45.438 13.945 1 94.38 461 GLN A CA 1
ATOM 3581 C C . GLN A 1 461 ? 17.438 45.812 12.836 1 94.38 461 GLN A C 1
ATOM 3583 O O . GLN A 1 461 ? 18.281 45 12.453 1 94.38 461 GLN A O 1
ATOM 3588 N N . PHE A 1 462 ? 17.234 46.969 12.352 1 94.81 462 PHE A N 1
ATOM 3589 C CA . PHE A 1 462 ? 18.062 47.438 11.25 1 94.81 462 PHE A CA 1
ATOM 3590 C C . PHE A 1 462 ? 18.641 48.812 11.57 1 94.81 462 PHE A C 1
ATOM 3592 O O . PHE A 1 462 ? 17.922 49.812 11.672 1 94.81 462 PHE A O 1
ATOM 3599 N N . LEU A 1 463 ? 19.953 48.875 11.664 1 94 463 LEU A N 1
ATOM 3600 C CA . LEU A 1 463 ? 20.641 50.125 11.961 1 94 463 LEU A CA 1
ATOM 3601 C C . LEU A 1 463 ? 21.141 50.812 10.688 1 94 463 LEU A C 1
ATOM 3603 O O . LEU A 1 463 ? 21.953 50.219 9.953 1 94 463 LEU A O 1
ATOM 3607 N N . ILE A 1 464 ? 20.609 51.938 10.414 1 93.44 464 ILE A N 1
ATOM 3608 C CA . ILE A 1 464 ? 21.062 52.719 9.281 1 93.44 464 ILE A CA 1
ATOM 3609 C C . ILE A 1 464 ? 22.25 53.594 9.703 1 93.44 464 ILE A C 1
ATOM 3611 O O . ILE A 1 464 ? 22.078 54.531 10.484 1 93.44 464 ILE A O 1
ATOM 3615 N N . GLN A 1 465 ? 23.312 53.375 9.086 1 92.38 465 GLN A N 1
ATOM 3616 C CA . GLN A 1 465 ? 24.547 54 9.531 1 92.38 465 GLN A CA 1
ATOM 3617 C C . GLN A 1 465 ? 24.891 55.219 8.648 1 92.38 465 GLN A C 1
ATOM 3619 O O . GLN A 1 465 ? 24.266 55.406 7.605 1 92.38 465 GLN A O 1
ATOM 3624 N N . ASN A 1 466 ? 25.812 56.031 9.062 1 90.38 466 ASN A N 1
ATOM 3625 C CA . ASN A 1 466 ? 26.484 57.094 8.352 1 90.38 466 ASN A CA 1
ATOM 3626 C C . ASN A 1 466 ? 25.516 58.188 7.922 1 90.38 466 ASN A C 1
ATOM 3628 O O . ASN A 1 466 ? 25.594 58.719 6.809 1 90.38 466 ASN A O 1
ATOM 3632 N N . VAL A 1 467 ? 24.547 58.344 8.758 1 90.19 467 VAL A N 1
ATOM 3633 C CA . VAL A 1 467 ? 23.641 59.469 8.5 1 90.19 467 VAL A CA 1
ATOM 3634 C C . VAL A 1 467 ? 24.25 60.75 9.039 1 90.19 467 VAL A C 1
ATOM 3636 O O . VAL A 1 467 ? 24.609 60.844 10.219 1 90.19 467 VAL A O 1
ATOM 3639 N N . VAL A 1 468 ? 24.453 61.75 8.172 1 87.62 468 VAL A N 1
ATOM 3640 C CA . VAL A 1 468 ? 25.047 63.031 8.57 1 87.62 468 VAL A CA 1
ATOM 3641 C C . VAL A 1 468 ? 24.078 64.188 8.227 1 87.62 468 VAL A C 1
ATOM 3643 O O . VAL A 1 468 ? 23.312 64.062 7.27 1 87.62 468 VAL A O 1
ATOM 3646 N N . PRO A 1 469 ? 24.094 65.188 9.039 1 87.56 469 PRO A N 1
ATOM 3647 C CA . PRO A 1 469 ? 23.234 66.312 8.727 1 87.56 469 PRO A CA 1
ATOM 3648 C C . PRO A 1 469 ? 23.656 67 7.445 1 87.56 469 PRO A C 1
ATOM 3650 O O . PRO A 1 469 ? 24.781 66.875 6.977 1 87.56 469 PRO A O 1
ATOM 3653 N N . GLN A 1 470 ? 22.781 67.75 7.055 1 83 470 GLN A N 1
ATOM 3654 C CA . GLN A 1 470 ? 23.094 68.625 5.895 1 83 470 GLN A CA 1
ATOM 3655 C C . GLN A 1 470 ? 24.125 69.688 6.242 1 83 470 GLN A C 1
ATOM 3657 O O . GLN A 1 470 ? 24.406 69.875 7.418 1 83 470 GLN A O 1
ATOM 3662 N N . ALA A 1 471 ? 24.656 70.25 5.301 1 80.06 471 ALA A N 1
ATOM 3663 C CA . ALA A 1 471 ? 25.656 71.312 5.508 1 80.06 471 ALA A CA 1
ATOM 3664 C C . ALA A 1 471 ? 25.078 72.438 6.32 1 80.06 471 ALA A C 1
ATOM 3666 O O . ALA A 1 471 ? 25.797 73.125 7.07 1 80.06 471 ALA A O 1
ATOM 3667 N N . SER A 1 472 ? 23.781 72.688 6.184 1 83 472 SER A N 1
ATOM 3668 C CA . SER A 1 472 ? 23.078 73.75 6.895 1 83 472 SER A CA 1
ATOM 3669 C C . SER A 1 472 ? 22.859 73.375 8.352 1 83 472 SER A C 1
ATOM 3671 O O . SER A 1 472 ? 22.453 74.25 9.156 1 83 472 SER A O 1
ATOM 3673 N N . GLY A 1 473 ? 23.172 72.125 8.633 1 81.5 473 GLY A N 1
ATOM 3674 C CA . GLY A 1 473 ? 22.938 71.688 9.992 1 81.5 473 GLY A CA 1
ATOM 3675 C C . GLY A 1 473 ? 21.578 71.062 10.195 1 81.5 473 GLY A C 1
ATOM 3676 O O . GLY A 1 473 ? 21.312 70.438 11.242 1 81.5 473 GLY A O 1
ATOM 3677 N N . GLU A 1 474 ? 20.75 71.188 9.164 1 83.75 474 GLU A N 1
ATOM 3678 C CA . GLU A 1 474 ? 19.406 70.688 9.258 1 83.75 474 GLU A CA 1
ATOM 3679 C C . GLU A 1 474 ? 19.422 69.125 9.039 1 83.75 474 GLU A C 1
ATOM 3681 O O . GLU A 1 474 ? 20.438 68.562 8.648 1 83.75 474 GLU A O 1
ATOM 3686 N N . SER A 1 475 ? 18.234 68.5 9.359 1 88.12 475 SER A N 1
ATOM 3687 C CA . SER A 1 475 ? 18.109 67.062 9.195 1 88.12 475 SER A CA 1
ATOM 3688 C C . SER A 1 475 ? 18.25 66.625 7.73 1 88.12 475 SER A C 1
ATOM 3690 O O . SER A 1 475 ? 17.797 67.375 6.836 1 88.12 475 SER A O 1
ATOM 3692 N N . ALA A 1 476 ? 18.906 65.562 7.465 1 86.69 476 ALA A N 1
ATOM 3693 C CA . ALA A 1 476 ? 19.047 64.938 6.129 1 86.69 476 ALA A CA 1
ATOM 3694 C C . ALA A 1 476 ? 17.875 64.062 5.777 1 86.69 476 ALA A C 1
ATOM 3696 O O . ALA A 1 476 ? 17.297 63.438 6.656 1 86.69 476 ALA A O 1
ATOM 3697 N N . LYS A 1 477 ? 17.5 64.188 4.562 1 89.94 477 LYS A N 1
ATOM 3698 C CA . LYS A 1 477 ? 16.453 63.312 4.043 1 89.94 477 LYS A CA 1
ATOM 3699 C C . LYS A 1 477 ? 17 61.938 3.693 1 89.94 477 LYS A C 1
ATOM 3701 O O . LYS A 1 477 ? 17.844 61.781 2.805 1 89.94 477 LYS A O 1
ATOM 3706 N N . VAL A 1 478 ? 16.547 60.906 4.43 1 91.88 478 VAL A N 1
ATOM 3707 C CA . VAL A 1 478 ? 17 59.531 4.227 1 91.88 478 VAL A CA 1
ATOM 3708 C C . VAL A 1 478 ? 15.852 58.688 3.664 1 91.88 478 VAL A C 1
ATOM 3710 O O . VAL A 1 478 ? 14.789 58.594 4.277 1 91.88 478 VAL A O 1
ATOM 3713 N N . LYS A 1 479 ? 16.062 58.094 2.492 1 93.44 479 LYS A N 1
ATOM 3714 C CA . LYS A 1 479 ? 15.102 57.156 1.88 1 93.44 479 LYS A CA 1
ATOM 3715 C C . LYS A 1 479 ? 15.469 55.719 2.16 1 93.44 479 LYS A C 1
ATOM 3717 O O . LYS A 1 479 ? 16.562 55.281 1.821 1 93.44 479 LYS A O 1
ATOM 3722 N N . VAL A 1 480 ? 14.586 55.062 2.809 1 94.75 480 VAL A N 1
ATOM 3723 C CA . VAL A 1 480 ? 14.812 53.656 3.154 1 94.75 480 VAL A CA 1
ATOM 3724 C C . VAL A 1 480 ? 13.852 52.781 2.369 1 94.75 480 VAL A C 1
ATOM 3726 O O . VAL A 1 480 ? 12.633 52.969 2.424 1 94.75 480 VAL A O 1
ATOM 3729 N N . LYS A 1 481 ? 14.398 51.812 1.647 1 95 481 LYS A N 1
ATOM 3730 C CA . LYS A 1 481 ? 13.609 50.844 0.89 1 95 481 LYS A CA 1
ATOM 3731 C C . LYS A 1 481 ? 13.414 49.562 1.681 1 95 481 LYS A C 1
ATOM 3733 O O . LYS A 1 481 ? 14.391 48.875 2.006 1 95 481 LYS A O 1
ATOM 3738 N N . VAL A 1 482 ? 12.227 49.25 2.021 1 95.88 482 VAL A N 1
ATOM 3739 C CA . VAL A 1 482 ? 11.891 48.031 2.727 1 95.88 482 VAL A CA 1
ATOM 3740 C C . VAL A 1 482 ? 11.156 47.094 1.781 1 95.88 482 VAL A C 1
ATOM 3742 O O . VAL A 1 482 ? 10.484 47.531 0.85 1 95.88 482 VAL A O 1
ATOM 3745 N N . ARG A 1 483 ? 11.367 45.719 2.047 1 96.25 483 ARG A N 1
ATOM 3746 C CA . ARG A 1 483 ? 10.789 44.75 1.101 1 96.25 483 ARG A CA 1
ATOM 3747 C C . ARG A 1 483 ? 10.445 43.438 1.788 1 96.25 483 ARG A C 1
ATOM 3749 O O . ARG A 1 483 ? 11.094 43.062 2.758 1 96.25 483 ARG A O 1
ATOM 3756 N N . VAL A 1 484 ? 9.344 42.875 1.329 1 96.44 484 VAL A N 1
ATOM 3757 C CA . VAL A 1 484 ? 9.102 41.438 1.494 1 96.44 484 VAL A CA 1
ATOM 3758 C C . VAL A 1 484 ? 9.492 40.688 0.216 1 96.44 484 VAL A C 1
ATOM 3760 O O . VAL A 1 484 ? 8.898 40.938 -0.843 1 96.44 484 VAL A O 1
ATOM 3763 N N . ASN A 1 485 ? 10.406 39.875 0.361 1 95.12 485 ASN A N 1
ATOM 3764 C CA . ASN A 1 485 ? 10.992 39.281 -0.841 1 95.12 485 ASN A CA 1
ATOM 3765 C C . ASN A 1 485 ? 10.227 38.031 -1.282 1 95.12 485 ASN A C 1
ATOM 3767 O O . ASN A 1 485 ? 9.133 37.75 -0.778 1 95.12 485 ASN A O 1
ATOM 3771 N N . ILE A 1 486 ? 10.75 37.344 -2.223 1 94.44 486 ILE A N 1
ATOM 3772 C CA . ILE A 1 486 ? 10.094 36.219 -2.869 1 94.44 486 ILE A CA 1
ATOM 3773 C C . ILE A 1 486 ? 9.984 35.031 -1.885 1 94.44 486 ILE A C 1
ATOM 3775 O O . ILE A 1 486 ? 9.125 34.156 -2.043 1 94.44 486 ILE A O 1
ATOM 3779 N N . HIS A 1 487 ? 10.852 34.969 -0.856 1 96.31 487 HIS A N 1
ATOM 3780 C CA . HIS A 1 487 ? 10.82 33.906 0.157 1 96.31 487 HIS A CA 1
ATOM 3781 C C . HIS A 1 487 ? 9.789 34.219 1.238 1 96.31 487 HIS A C 1
ATOM 3783 O O . HIS A 1 487 ? 9.539 33.406 2.113 1 96.31 487 HIS A O 1
ATOM 3789 N N . GLY A 1 488 ? 9.188 35.406 1.147 1 95.56 488 GLY A N 1
ATOM 3790 C CA . GLY A 1 488 ? 8.234 35.844 2.156 1 95.56 488 GLY A CA 1
ATOM 3791 C C . GLY A 1 488 ? 8.898 36.406 3.402 1 95.56 488 GLY A C 1
ATOM 3792 O O . GLY A 1 488 ? 8.305 36.406 4.48 1 95.56 488 GLY A O 1
ATOM 3793 N N . VAL A 1 489 ? 10.141 36.844 3.289 1 96.19 489 VAL A N 1
ATOM 3794 C CA . VAL A 1 489 ? 10.875 37.375 4.438 1 96.19 489 VAL A CA 1
ATOM 3795 C C . VAL A 1 489 ? 11.07 38.875 4.281 1 96.19 489 VAL A C 1
ATOM 3797 O O . VAL A 1 489 ? 11.25 39.375 3.168 1 96.19 489 VAL A O 1
ATOM 3800 N N . PHE A 1 490 ? 11.055 39.562 5.363 1 96.38 490 PHE A N 1
ATOM 3801 C CA . PHE A 1 490 ? 11.195 41.031 5.402 1 96.38 490 PHE A CA 1
ATOM 3802 C C . PHE A 1 490 ? 12.664 41.438 5.422 1 96.38 490 PHE A C 1
ATOM 3804 O O . PHE A 1 490 ? 13.484 40.781 6.059 1 96.38 490 PHE A O 1
ATOM 3811 N N . SER A 1 491 ? 13.016 42.469 4.68 1 94.06 491 SER A N 1
ATOM 3812 C CA . SER A 1 491 ? 14.375 43.031 4.699 1 94.06 491 SER A CA 1
ATOM 3813 C C . SER A 1 491 ? 14.383 44.5 4.355 1 94.06 491 SER A C 1
ATOM 3815 O O . SER A 1 491 ? 13.43 45.031 3.754 1 94.06 491 SER A O 1
ATOM 3817 N N . VAL A 1 492 ? 15.344 45.125 4.875 1 93.88 492 VAL A N 1
ATOM 3818 C CA . VAL A 1 492 ? 15.656 46.5 4.43 1 93.88 492 VAL A CA 1
ATOM 3819 C C . VAL A 1 492 ? 16.672 46.438 3.293 1 93.88 492 VAL A C 1
ATOM 3821 O O . VAL A 1 492 ? 17.859 46.156 3.523 1 93.88 492 VAL A O 1
ATOM 3824 N N . SER A 1 493 ? 16.203 46.688 2.174 1 90.81 493 SER A N 1
ATOM 3825 C CA . SER A 1 493 ? 17 46.469 0.975 1 90.81 493 SER A CA 1
ATOM 3826 C C . SER A 1 493 ? 18.078 47.531 0.81 1 90.81 493 SER A C 1
ATOM 3828 O O . SER A 1 493 ? 19.203 47.219 0.441 1 90.81 493 SER A O 1
ATOM 3830 N N . SER A 1 494 ? 17.625 48.844 0.964 1 92.12 494 SER A N 1
ATOM 3831 C CA . SER A 1 494 ? 18.594 49.906 0.767 1 92.12 494 SER A CA 1
ATOM 3832 C C . SER A 1 494 ? 18.172 51.188 1.514 1 92.12 494 SER A C 1
ATOM 3834 O O . SER A 1 494 ? 17.016 51.312 1.9 1 92.12 494 SER A O 1
ATOM 3836 N N . ALA A 1 495 ? 19.203 51.938 1.817 1 93 495 ALA A N 1
ATOM 3837 C CA . ALA A 1 495 ? 19.031 53.281 2.408 1 93 495 ALA A CA 1
ATOM 3838 C C . ALA A 1 495 ? 19.922 54.312 1.721 1 93 495 ALA A C 1
ATOM 3840 O O . ALA A 1 495 ? 21.078 54 1.394 1 93 495 ALA A O 1
ATOM 3841 N N . SER A 1 496 ? 19.281 55.438 1.379 1 92.31 496 SER A N 1
ATOM 3842 C CA . SER A 1 496 ? 20.047 56.469 0.666 1 92.31 496 SER A CA 1
ATOM 3843 C C . SER A 1 496 ? 19.797 57.844 1.237 1 92.31 496 SER A C 1
ATOM 3845 O O . SER A 1 496 ? 18.672 58.156 1.65 1 92.31 496 SER A O 1
ATOM 3847 N N . LEU A 1 497 ? 20.859 58.656 1.231 1 88.94 497 LEU A N 1
ATOM 3848 C CA . LEU A 1 497 ? 20.797 60.062 1.625 1 88.94 497 LEU A CA 1
ATOM 3849 C C . LEU A 1 497 ? 20.641 60.969 0.405 1 88.94 497 LEU A C 1
ATOM 3851 O O . LEU A 1 497 ? 21.391 60.844 -0.57 1 88.94 497 LEU A O 1
ATOM 3855 N N . VAL A 1 498 ? 19.688 61.812 0.443 1 83.69 498 VAL A N 1
ATOM 3856 C CA . VAL A 1 498 ? 19.453 62.719 -0.679 1 83.69 498 VAL A CA 1
ATOM 3857 C C . VAL A 1 498 ? 19.984 64.125 -0.352 1 83.69 498 VAL A C 1
ATOM 3859 O O . VAL A 1 498 ? 19.578 64.75 0.635 1 83.69 498 VAL A O 1
ATOM 3862 N N . GLU A 1 499 ? 21.078 64.562 -1.07 1 74.81 499 GLU A N 1
ATOM 3863 C CA . GLU A 1 499 ? 21.641 65.875 -0.895 1 74.81 499 GLU A CA 1
ATOM 3864 C C . GLU A 1 499 ? 21.266 66.812 -2.066 1 74.81 499 GLU A C 1
ATOM 3866 O O . GLU A 1 499 ? 21.312 66.375 -3.223 1 74.81 499 GLU A O 1
ATOM 3871 N N . VAL A 1 500 ? 20.719 67.938 -1.841 1 65.94 500 VAL A N 1
ATOM 3872 C CA . VAL A 1 500 ? 20.422 68.938 -2.867 1 65.94 500 VAL A CA 1
ATOM 3873 C C . VAL A 1 500 ? 21.672 69.75 -3.195 1 65.94 500 VAL A C 1
ATOM 3875 O O . VAL A 1 500 ? 22.312 70.312 -2.303 1 65.94 500 VAL A O 1
ATOM 3878 N N . ILE A 1 501 ? 22.359 69.5 -4.41 1 58.06 501 ILE A N 1
ATOM 3879 C CA . ILE A 1 501 ? 23.516 70.312 -4.816 1 58.06 501 ILE A CA 1
ATOM 3880 C C . ILE A 1 501 ? 23.031 71.625 -5.43 1 58.06 501 ILE A C 1
ATOM 3882 O O . ILE A 1 501 ? 22.25 71.625 -6.387 1 58.06 501 ILE A O 1
ATOM 3886 N N . LYS A 1 502 ? 23.141 72.625 -4.863 1 49.06 502 LYS A N 1
ATOM 3887 C CA . LYS A 1 502 ? 22.906 73.938 -5.461 1 49.06 502 LYS A CA 1
ATOM 3888 C C . LYS A 1 502 ? 23.891 74.25 -6.59 1 49.06 502 LYS A C 1
ATOM 3890 O O . LYS A 1 502 ? 25.109 74.125 -6.402 1 49.06 502 LYS A O 1
ATOM 3895 N N . THR A 1 503 ? 23.562 73.938 -7.836 1 45.06 503 THR A N 1
ATOM 3896 C CA . THR A 1 503 ? 24.406 74.312 -8.977 1 45.06 503 THR A CA 1
ATOM 3897 C C . THR A 1 503 ? 24.844 75.75 -8.906 1 45.06 503 THR A C 1
ATOM 3899 O O . THR A 1 503 ? 24 76.688 -8.828 1 45.06 503 THR A O 1
ATOM 3902 N N . PRO A 1 504 ? 26.016 76.062 -8.508 1 40.12 504 PRO A N 1
ATOM 3903 C CA . PRO A 1 504 ? 26.453 77.375 -8.797 1 40.12 504 PRO A CA 1
ATOM 3904 C C . PRO A 1 504 ? 26.281 77.812 -10.266 1 40.12 504 PRO A C 1
ATOM 3906 O O . PRO A 1 504 ? 26.25 76.938 -11.133 1 40.12 504 PRO A O 1
ATOM 3909 N N . GLU A 1 505 ? 25.906 79 -10.648 1 36.97 505 GLU A N 1
ATOM 3910 C CA . GLU A 1 505 ? 25.641 79.625 -11.953 1 36.97 505 GLU A CA 1
ATOM 3911 C C . GLU A 1 505 ? 26.797 79.375 -12.914 1 36.97 505 GLU A C 1
ATOM 3913 O O . GLU A 1 505 ? 26.672 79.625 -14.117 1 36.97 505 GLU A O 1
ATOM 3918 N N . GLY A 1 506 ? 28.047 79.438 -12.43 1 30.55 506 GLY A N 1
ATOM 3919 C CA . GLY A 1 506 ? 29.031 80 -13.359 1 30.55 506 GLY A CA 1
ATOM 3920 C C . GLY A 1 506 ? 29.312 79.062 -14.523 1 30.55 506 GLY A C 1
ATOM 3921 O O . GLY A 1 506 ? 29.359 79.5 -15.68 1 30.55 506 GLY A O 1
ATOM 3922 N N . GLU A 1 507 ? 30.219 77.938 -14.352 1 29.03 507 GLU A N 1
ATOM 3923 C CA . GLU A 1 507 ? 31.281 77.562 -15.289 1 29.03 507 GLU A CA 1
ATOM 3924 C C . GLU A 1 507 ? 30.719 76.812 -16.469 1 29.03 507 GLU A C 1
ATOM 3926 O O . GLU A 1 507 ? 29.828 75.938 -16.297 1 29.03 507 GLU A O 1
ATOM 3931 N N . GLU A 1 508 ? 30.906 77.375 -17.766 1 29.59 508 GLU A N 1
ATOM 3932 C CA . GLU A 1 508 ? 30.688 76.875 -19.125 1 29.59 508 GLU A CA 1
ATOM 3933 C C . GLU A 1 508 ? 31.359 75.5 -19.359 1 29.59 508 GLU A C 1
ATOM 3935 O O . GLU A 1 508 ? 32.531 75.375 -19.031 1 29.59 508 GLU A O 1
ATOM 3940 N N . PRO A 1 509 ? 30.641 74.438 -19.391 1 27.3 509 PRO A N 1
ATOM 3941 C CA . PRO A 1 509 ? 31.219 73.125 -19.547 1 27.3 509 PRO A CA 1
ATOM 3942 C C . PRO A 1 509 ? 32.125 73 -20.766 1 27.3 509 PRO A C 1
ATOM 3944 O O . PRO A 1 509 ? 31.781 73.438 -21.859 1 27.3 509 PRO A O 1
ATOM 3947 N N . MET A 1 510 ? 33.469 73.188 -20.625 1 22.02 510 MET A N 1
ATOM 3948 C CA . MET A 1 510 ? 34.5 73.125 -21.656 1 22.02 510 MET A CA 1
ATOM 3949 C C . MET A 1 510 ? 34.438 71.75 -22.344 1 22.02 510 MET A C 1
ATOM 3951 O O . MET A 1 510 ? 34.25 70.75 -21.688 1 22.02 510 MET A O 1
ATOM 3955 N N . GLU A 1 511 ? 34.312 71.625 -23.703 1 22.47 511 GLU A N 1
ATOM 3956 C CA . GLU A 1 511 ? 34.125 70.625 -24.75 1 22.47 511 GLU A CA 1
ATOM 3957 C C . GLU A 1 511 ? 35.406 69.812 -24.906 1 22.47 511 GLU A C 1
ATOM 3959 O O . GLU A 1 511 ? 36.125 69.938 -25.906 1 22.47 511 GLU A O 1
ATOM 3964 N N . THR A 1 512 ? 36.031 69.312 -23.875 1 19.02 512 THR A N 1
ATOM 3965 C CA . THR A 1 512 ? 37.312 68.75 -24.188 1 19.02 512 THR A CA 1
ATOM 3966 C C . THR A 1 512 ? 37.156 67.562 -25.125 1 19.02 512 THR A C 1
ATOM 3968 O O . THR A 1 512 ? 36.312 66.688 -24.891 1 19.02 512 THR A O 1
ATOM 3971 N N . ASP A 1 513 ? 37.781 67.562 -26.375 1 20.23 513 ASP A N 1
ATOM 3972 C CA . ASP A 1 513 ? 37.906 66.875 -27.672 1 20.23 513 ASP A CA 1
ATOM 3973 C C . ASP A 1 513 ? 38.656 65.562 -27.531 1 20.23 513 ASP A C 1
ATOM 3975 O O . ASP A 1 513 ? 39.031 64.938 -28.531 1 20.23 513 ASP A O 1
ATOM 3979 N N . GLN A 1 514 ? 38.812 64.938 -26.359 1 18.08 514 GLN A N 1
ATOM 3980 C CA . GLN A 1 514 ? 40 64.062 -26.484 1 18.08 514 GLN A CA 1
ATOM 3981 C C . GLN A 1 514 ? 39.75 62.969 -27.531 1 18.08 514 GLN A C 1
ATOM 3983 O O . GLN A 1 514 ? 38.625 62.469 -27.656 1 18.08 514 GLN A O 1
ATOM 3988 N N . THR A 1 515 ? 40.719 62.719 -28.375 1 18.86 515 THR A N 1
ATOM 3989 C CA . THR A 1 515 ? 41.094 62.031 -29.594 1 18.86 515 THR A CA 1
ATOM 3990 C C . THR A 1 515 ? 41.188 60.5 -29.359 1 18.86 515 THR A C 1
ATOM 3992 O O . THR A 1 515 ? 42.25 59.969 -29.094 1 18.86 515 THR A O 1
ATOM 3995 N N . VAL A 1 516 ? 40.219 59.906 -28.656 1 18.17 516 VAL A N 1
ATOM 3996 C CA . VAL A 1 516 ? 40.531 58.5 -28.484 1 18.17 516 VAL A CA 1
ATOM 3997 C C . VAL A 1 516 ? 40.625 57.812 -29.844 1 18.17 516 VAL A C 1
ATOM 3999 O O . VAL A 1 516 ? 39.688 57.844 -30.641 1 18.17 516 VAL A O 1
ATOM 4002 N N . LYS A 1 517 ? 41.688 57.594 -30.203 1 18.31 517 LYS A N 1
ATOM 4003 C CA . LYS A 1 517 ? 42.188 56.906 -31.406 1 18.31 517 LYS A CA 1
ATOM 4004 C C . LYS A 1 517 ? 41.625 55.5 -31.484 1 18.31 517 LYS A C 1
ATOM 4006 O O . LYS A 1 517 ? 41.375 54.844 -30.453 1 18.31 517 LYS A O 1
ATOM 4011 N N . GLU A 1 518 ? 41.312 54.875 -32.688 1 16.97 518 GLU A N 1
ATOM 4012 C CA . GLU A 1 518 ? 40.594 53.938 -33.531 1 16.97 518 GLU A CA 1
ATOM 4013 C C . GLU A 1 518 ? 41.094 52.5 -33.375 1 16.97 518 GLU A C 1
ATOM 4015 O O . GLU A 1 518 ? 40.562 51.562 -33.938 1 16.97 518 GLU A O 1
ATOM 4020 N N . GLU A 1 519 ? 42.094 52.156 -32.562 1 17.73 519 GLU A N 1
ATOM 4021 C CA . GLU A 1 519 ? 42.719 51.125 -33.375 1 17.73 519 GLU A CA 1
ATOM 4022 C C . GLU A 1 519 ? 41.781 49.906 -33.5 1 17.73 519 GLU A C 1
ATOM 4024 O O . GLU A 1 519 ? 40.906 49.688 -32.688 1 17.73 519 GLU A O 1
ATOM 4029 N N . GLU A 1 520 ? 42.156 48.844 -34.375 1 17.34 520 GLU A N 1
ATOM 4030 C CA . GLU A 1 520 ? 41.75 47.969 -35.469 1 17.34 520 GLU A CA 1
ATOM 4031 C C . GLU A 1 520 ? 41.312 46.594 -34.969 1 17.34 520 GLU A C 1
ATOM 4033 O O . GLU A 1 520 ? 41.125 45.688 -35.75 1 17.34 520 GLU A O 1
ATOM 4038 N N . VAL A 1 521 ? 40.844 46.531 -33.781 1 16.81 521 VAL A N 1
ATOM 4039 C CA . VAL A 1 521 ? 41 45.156 -33.406 1 16.81 521 VAL A CA 1
ATOM 4040 C C . VAL A 1 521 ? 40.062 44.25 -34.188 1 16.81 521 VAL A C 1
ATOM 4042 O O . VAL A 1 521 ? 38.906 44.625 -34.438 1 16.81 521 VAL A O 1
ATOM 4045 N N . GLY A 1 522 ? 40.406 43.094 -34.594 1 16.72 522 GLY A N 1
ATOM 4046 C CA . GLY A 1 522 ? 40.188 42.062 -35.625 1 16.72 522 GLY A CA 1
ATOM 4047 C C . GLY A 1 522 ? 38.875 41.344 -35.469 1 16.72 522 GLY A C 1
ATOM 4048 O O . GLY A 1 522 ? 38.031 41.344 -36.375 1 16.72 522 GLY A O 1
ATOM 4049 N N . ASN A 1 523 ? 38.812 40.25 -34.812 1 16.55 523 ASN A N 1
ATOM 4050 C CA . ASN A 1 523 ? 38.344 39.094 -35.594 1 16.55 523 ASN A CA 1
ATOM 4051 C C . ASN A 1 523 ? 36.844 38.938 -35.5 1 16.55 523 ASN A C 1
ATOM 4053 O O . ASN A 1 523 ? 36.188 39.5 -34.625 1 16.55 523 ASN A O 1
ATOM 4057 N N . PRO A 1 524 ? 36.188 37.781 -35.062 1 16.81 524 PRO A N 1
ATOM 4058 C CA . PRO A 1 524 ? 35.438 36.844 -35.875 1 16.81 524 PRO A CA 1
ATOM 4059 C C . PRO A 1 524 ? 33.906 36.969 -35.719 1 16.81 524 PRO A C 1
ATOM 4061 O O . PRO A 1 524 ? 33.219 37.375 -36.656 1 16.81 524 PRO A O 1
ATOM 4064 N N . LYS A 1 525 ? 33.188 35.812 -35.094 1 16.86 525 LYS A N 1
ATOM 4065 C CA . LYS A 1 525 ? 32.219 34.969 -35.781 1 16.86 525 LYS A CA 1
ATOM 4066 C C . LYS A 1 525 ? 30.812 35.469 -35.562 1 16.86 525 LYS A C 1
ATOM 4068 O O . LYS A 1 525 ? 30.562 36.281 -34.656 1 16.86 525 LYS A O 1
ATOM 4073 N N . ILE A 1 526 ? 29.734 34.688 -34.969 1 17.05 526 ILE A N 1
ATOM 4074 C CA . ILE A 1 526 ? 28.562 34.125 -35.625 1 17.05 526 ILE A CA 1
ATOM 4075 C C . ILE A 1 526 ? 27.312 34.875 -35.188 1 17.05 526 ILE A C 1
ATOM 4077 O O . ILE A 1 526 ? 27.141 35.156 -34 1 17.05 526 ILE A O 1
ATOM 4081 N N . GLN A 1 527 ? 26.422 35.312 -36.094 1 16.2 527 GLN A N 1
ATOM 4082 C CA . GLN A 1 527 ? 25.328 36.281 -36.281 1 16.2 527 GLN A CA 1
ATOM 4083 C C . GLN A 1 527 ? 24 35.688 -35.844 1 16.2 527 GLN A C 1
ATOM 4085 O O . GLN A 1 527 ? 23.203 35.219 -36.656 1 16.2 527 GLN A O 1
ATOM 4090 N N . SER A 1 528 ? 23.828 34.969 -34.688 1 17.56 528 SER A N 1
ATOM 4091 C CA . SER A 1 528 ? 22.562 34.25 -34.688 1 17.56 528 SER A CA 1
ATOM 4092 C C . SER A 1 528 ? 21.375 35.188 -34.625 1 17.56 528 SER A C 1
ATOM 4094 O O . SER A 1 528 ? 21.438 36.25 -33.969 1 17.56 528 SER A O 1
ATOM 4096 N N . THR A 1 529 ? 20.266 35.031 -35.406 1 16.55 529 THR A N 1
ATOM 4097 C CA . THR A 1 529 ? 19.156 35.688 -36.094 1 16.55 529 THR A CA 1
ATOM 4098 C C . THR A 1 529 ? 17.938 35.781 -35.188 1 16.55 529 THR A C 1
ATOM 4100 O O . THR A 1 529 ? 16.875 36.219 -35.594 1 16.55 529 THR A O 1
ATOM 4103 N N . VAL A 1 530 ? 17.891 35.75 -33.875 1 16.75 530 VAL A N 1
ATOM 4104 C CA . VAL A 1 530 ? 16.594 35.375 -33.312 1 16.75 530 VAL A CA 1
ATOM 4105 C C . VAL A 1 530 ? 15.594 36.531 -33.531 1 16.75 530 VAL A C 1
ATOM 4107 O O . VAL A 1 530 ? 15.883 37.688 -33.219 1 16.75 530 VAL A O 1
ATOM 4110 N N . LYS A 1 531 ? 14.445 36.25 -34.25 1 16.36 531 LYS A N 1
ATOM 4111 C CA . LYS A 1 531 ? 13.344 36.969 -34.875 1 16.36 531 LYS A CA 1
ATOM 4112 C C . LYS A 1 531 ? 12.398 37.562 -33.844 1 16.36 531 LYS A C 1
ATOM 4114 O O . LYS A 1 531 ? 11.875 36.844 -33 1 16.36 531 LYS A O 1
ATOM 4119 N N . GLN A 1 532 ? 12.422 38.875 -33.5 1 16.53 532 GLN A N 1
ATOM 4120 C CA . GLN A 1 532 ? 11.758 39.719 -32.531 1 16.53 532 GLN A CA 1
ATOM 4121 C C . GLN A 1 532 ? 10.32 40 -32.938 1 16.53 532 GLN A C 1
ATOM 4123 O O . GLN A 1 532 ? 10.086 40.844 -33.812 1 16.53 532 GLN A O 1
ATOM 4128 N N . SER A 1 533 ? 9.43 39.062 -33.094 1 16.94 533 SER A N 1
ATOM 4129 C CA . SER A 1 533 ? 8.164 39.406 -33.719 1 16.94 533 SER A CA 1
ATOM 4130 C C . SER A 1 533 ? 7.391 40.406 -32.875 1 16.94 533 SER A C 1
ATOM 4132 O O . SER A 1 533 ? 7.352 40.344 -31.656 1 16.94 533 SER A O 1
ATOM 4134 N N . SER A 1 534 ? 7.016 41.656 -33.344 1 17.91 534 SER A N 1
ATOM 4135 C CA . SER A 1 534 ? 6.543 43 -33 1 17.91 534 SER A CA 1
ATOM 4136 C C . SER A 1 534 ? 5.031 43 -32.812 1 17.91 534 SER A C 1
ATOM 4138 O O . SER A 1 534 ? 4.438 44.094 -32.625 1 17.91 534 SER A O 1
ATOM 4140 N N . VAL A 1 535 ? 4.34 42.062 -32.281 1 16.69 535 VAL A N 1
ATOM 4141 C CA . VAL A 1 535 ? 2.934 42.125 -32.688 1 16.69 535 VAL A CA 1
ATOM 4142 C C . VAL A 1 535 ? 2.24 43.281 -31.969 1 16.69 535 VAL A C 1
ATOM 4144 O O . VAL A 1 535 ? 1.881 43.188 -30.781 1 16.69 535 VAL A O 1
ATOM 4147 N N . THR A 1 536 ? 2.799 44.531 -31.672 1 16.34 536 THR A N 1
ATOM 4148 C CA . THR A 1 536 ? 2.088 45.5 -30.859 1 16.34 536 THR A CA 1
ATOM 4149 C C . THR A 1 536 ? 0.834 46 -31.578 1 16.34 536 THR A C 1
ATOM 4151 O O . THR A 1 536 ? 0.901 46.438 -32.719 1 16.34 536 THR A O 1
ATOM 4154 N N . PHE A 1 537 ? -0.476 45.594 -31.172 1 16.73 537 PHE A N 1
ATOM 4155 C CA . PHE A 1 537 ? -1.856 45.719 -31.609 1 16.73 537 PHE A CA 1
ATOM 4156 C C . PHE A 1 537 ? -2.24 47.188 -31.781 1 16.73 537 PHE A C 1
ATOM 4158 O O . PHE A 1 537 ? -1.378 48.062 -31.766 1 16.73 537 PHE A O 1
ATOM 4165 N N . LEU A 1 538 ? -3.377 47.75 -30.938 1 16.39 538 LEU A N 1
ATOM 4166 C CA . LEU A 1 538 ? -4.664 48.406 -31.078 1 16.39 538 LEU A CA 1
ATOM 4167 C C . LEU A 1 538 ? -4.496 49.938 -31.016 1 16.39 538 LEU A C 1
ATOM 4169 O O . LEU A 1 538 ? -3.932 50.469 -30.062 1 16.39 538 LEU A O 1
ATOM 4173 N N . THR A 1 539 ? -4.695 50.781 -32.125 1 17.67 539 THR A N 1
ATOM 4174 C CA . THR A 1 539 ? -4.742 52.156 -32.594 1 17.67 539 THR A CA 1
ATOM 4175 C C . THR A 1 539 ? -6.059 52.812 -32.188 1 17.67 539 THR A C 1
ATOM 4177 O O . THR A 1 539 ? -6.184 54.031 -32.25 1 17.67 539 THR A O 1
ATOM 4180 N N . THR A 1 540 ? -7.27 52.469 -31.656 1 18.97 540 THR A N 1
ATOM 4181 C CA . THR A 1 540 ? -8.289 53.25 -32.344 1 18.97 540 THR A CA 1
ATOM 4182 C C . THR A 1 540 ? -8.273 54.688 -31.906 1 18.97 540 THR A C 1
ATOM 4184 O O . THR A 1 540 ? -8.289 54.969 -30.703 1 18.97 540 THR A O 1
ATOM 4187 N N . GLU A 1 541 ? -7.984 55.75 -32.812 1 17.39 541 GLU A N 1
ATOM 4188 C CA . GLU A 1 541 ? -7.727 57.156 -33.031 1 17.39 541 GLU A CA 1
ATOM 4189 C C . GLU A 1 541 ? -9.016 57.969 -32.969 1 17.39 541 GLU A C 1
ATOM 4191 O O . GLU A 1 541 ? -9.008 59.188 -33.219 1 17.39 541 GLU A O 1
ATOM 4196 N N . ASP A 1 542 ? -10.094 57.906 -32.219 1 19.23 542 ASP A N 1
ATOM 4197 C CA . ASP A 1 542 ? -11.07 58.969 -32.5 1 19.23 542 ASP A CA 1
ATOM 4198 C C . ASP A 1 542 ? -10.594 60.312 -31.969 1 19.23 542 ASP A C 1
ATOM 4200 O O . ASP A 1 542 ? -11.328 61 -31.266 1 19.23 542 ASP A O 1
ATOM 4204 N N . ALA A 1 543 ? -9.422 60.719 -32.062 1 17.95 543 ALA A N 1
ATOM 4205 C CA . ALA A 1 543 ? -8.844 62.031 -31.828 1 17.95 543 ALA A CA 1
ATOM 4206 C C . ALA A 1 543 ? -9.438 63.062 -32.812 1 17.95 543 ALA A C 1
ATOM 4208 O O . ALA A 1 543 ? -9.148 63.031 -34 1 17.95 543 ALA A O 1
ATOM 4209 N N . ARG A 1 544 ? -10.648 63.469 -32.562 1 20.66 544 ARG A N 1
ATOM 4210 C CA . ARG A 1 544 ? -11.234 64.75 -32.969 1 20.66 544 ARG A CA 1
ATOM 4211 C C . ARG A 1 544 ? -10.281 65.875 -32.688 1 20.66 544 ARG A C 1
ATOM 4213 O O . ARG A 1 544 ? -9.414 65.812 -31.812 1 20.66 544 ARG A O 1
ATOM 4220 N N . GLN A 1 545 ? -10.398 67.188 -33.406 1 19.06 545 GLN A N 1
ATOM 4221 C CA . GLN A 1 545 ? -9.719 68.375 -33.906 1 19.06 545 GLN A CA 1
ATOM 4222 C C . GLN A 1 545 ? -9.555 69.438 -32.812 1 19.06 545 GLN A C 1
ATOM 4224 O O . GLN A 1 545 ? -9.547 70.625 -33.094 1 19.06 545 GLN A O 1
ATOM 4229 N N . GLU A 1 546 ? -9.461 69.312 -31.562 1 19.47 546 GLU A N 1
ATOM 4230 C CA . GLU A 1 546 ? -9.453 70.562 -30.844 1 19.47 546 GLU A CA 1
ATOM 4231 C C . GLU A 1 546 ? -8.305 71.438 -31.312 1 19.47 546 GLU A C 1
ATOM 4233 O O . GLU A 1 546 ? -7.207 70.938 -31.594 1 19.47 546 GLU A O 1
ATOM 4238 N N . LYS A 1 547 ? -8.688 72.75 -31.828 1 22.02 547 LYS A N 1
ATOM 4239 C CA . LYS A 1 547 ? -7.879 73.875 -32.25 1 22.02 547 LYS A CA 1
ATOM 4240 C C . LYS A 1 547 ? -6.883 74.312 -31.172 1 22.02 547 LYS A C 1
ATOM 4242 O O . LYS A 1 547 ? -7.234 74.375 -29.984 1 22.02 547 LYS A O 1
ATOM 4247 N N . LYS A 1 548 ? -5.586 74.188 -31.453 1 23.55 548 LYS A N 1
ATOM 4248 C CA . LYS A 1 548 ? -4.266 74.5 -30.891 1 23.55 548 LYS A CA 1
ATOM 4249 C C . LYS A 1 548 ? -4.102 75.938 -30.562 1 23.55 548 LYS A C 1
ATOM 4251 O O . LYS A 1 548 ? -3.842 76.75 -31.453 1 23.55 548 LYS A O 1
ATOM 4256 N N . ASN A 1 549 ? -5.082 76.5 -29.719 1 23.3 549 ASN A N 1
ATOM 4257 C CA . ASN A 1 549 ? -4.648 77.812 -29.469 1 23.3 549 ASN A CA 1
ATOM 4258 C C . ASN A 1 549 ? -3.254 77.875 -28.844 1 23.3 549 ASN A C 1
ATOM 4260 O O . ASN A 1 549 ? -2.891 77 -28.062 1 23.3 549 ASN A O 1
ATOM 4264 N N . ASP A 1 550 ? -2.199 78.562 -29.438 1 24.23 550 ASP A N 1
ATOM 4265 C CA . ASP A 1 550 ? -0.779 78.938 -29.453 1 24.23 550 ASP A CA 1
ATOM 4266 C C . ASP A 1 550 ? -0.348 79.562 -28.109 1 24.23 550 ASP A C 1
ATOM 4268 O O . ASP A 1 550 ? 0.645 80.25 -28.047 1 24.23 550 ASP A O 1
ATOM 4272 N N . GLN A 1 551 ? -0.995 79.188 -26.922 1 26.8 551 GLN A N 1
ATOM 4273 C CA . GLN A 1 551 ? -0.501 80.125 -25.891 1 26.8 551 GLN A CA 1
ATOM 4274 C C . GLN A 1 551 ? 0.94 79.812 -25.516 1 26.8 551 GLN A C 1
ATOM 4276 O O . GLN A 1 551 ? 1.354 78.625 -25.562 1 26.8 551 GLN A O 1
ATOM 4281 N N . PRO A 1 552 ? 2.01 80.75 -25.297 1 30.42 552 PRO A N 1
ATOM 4282 C CA . PRO A 1 552 ? 3.471 80.688 -25.25 1 30.42 552 PRO A CA 1
ATOM 4283 C C . PRO A 1 552 ? 3.977 79.812 -24.125 1 30.42 552 PRO A C 1
ATOM 4285 O O . PRO A 1 552 ? 3.283 79.625 -23.125 1 30.42 552 PRO A O 1
ATOM 4288 N N . PRO A 1 553 ? 4.91 78.812 -24.328 1 31.19 553 PRO A N 1
ATOM 4289 C CA . PRO A 1 553 ? 5.496 77.75 -23.5 1 31.19 553 PRO A CA 1
ATOM 4290 C C . PRO A 1 553 ? 6.121 78.25 -22.219 1 31.19 553 PRO A C 1
ATOM 4292 O O . PRO A 1 553 ? 6.887 79.25 -22.25 1 31.19 553 PRO A O 1
ATOM 4295 N N . GLN A 1 554 ? 5.406 78.312 -21.109 1 28.62 554 GLN A N 1
ATOM 4296 C CA . GLN A 1 554 ? 5.93 78.812 -19.859 1 28.62 554 GLN A CA 1
ATOM 4297 C C . GLN A 1 554 ? 7.25 78.188 -19.484 1 28.62 554 GLN A C 1
ATOM 4299 O O . GLN A 1 554 ? 7.449 77 -19.734 1 28.62 554 GLN A O 1
ATOM 4304 N N . ALA A 1 555 ? 8.414 78.875 -19.031 1 32.47 555 ALA A N 1
ATOM 4305 C CA . ALA A 1 555 ? 9.836 78.688 -18.734 1 32.47 555 ALA A CA 1
ATOM 4306 C C . ALA A 1 555 ? 10.039 77.625 -17.672 1 32.47 555 ALA A C 1
ATOM 4308 O O . ALA A 1 555 ? 9.359 77.625 -16.641 1 32.47 555 ALA A O 1
ATOM 4309 N N . LYS A 1 556 ? 10.578 76.5 -18.031 1 33.34 556 LYS A N 1
ATOM 4310 C CA . LYS A 1 556 ? 10.969 75.312 -17.281 1 33.34 556 LYS A CA 1
ATOM 4311 C C . LYS A 1 556 ? 11.867 75.688 -16.094 1 33.34 556 LYS A C 1
ATOM 4313 O O . LYS A 1 556 ? 12.859 76.375 -16.266 1 33.34 556 LYS A O 1
ATOM 4318 N N . LYS A 1 557 ? 11.422 75.688 -14.844 1 38.56 557 LYS A N 1
ATOM 4319 C CA . LYS A 1 557 ? 12.164 75.938 -13.617 1 38.56 557 LYS A CA 1
ATOM 4320 C C . LYS A 1 557 ? 13.375 75 -13.516 1 38.56 557 LYS A C 1
ATOM 4322 O O . LYS A 1 557 ? 13.336 73.875 -13.969 1 38.56 557 LYS A O 1
ATOM 4327 N N . PRO A 1 558 ? 14.695 75.438 -13.312 1 38.22 558 PRO A N 1
ATOM 4328 C CA . PRO A 1 558 ? 16 74.75 -13.289 1 38.22 558 PRO A CA 1
ATOM 4329 C C . PRO A 1 558 ? 16.031 73.562 -12.352 1 38.22 558 PRO A C 1
ATOM 4331 O O . PRO A 1 558 ? 15.469 73.625 -11.258 1 38.22 558 PRO A O 1
ATOM 4334 N N . LYS A 1 559 ? 16.156 72.25 -12.773 1 42.47 559 LYS A N 1
ATOM 4335 C CA . LYS A 1 559 ? 16.266 70.938 -12.133 1 42.47 559 LYS A CA 1
ATOM 4336 C C . LYS A 1 559 ? 17.375 70.938 -11.078 1 42.47 559 LYS A C 1
ATOM 4338 O O . LYS A 1 559 ? 18.531 71.25 -11.383 1 42.47 559 LYS A O 1
ATOM 4343 N N . VAL A 1 560 ? 17.047 71.188 -9.828 1 49.97 560 VAL A N 1
ATOM 4344 C CA . VAL A 1 560 ? 17.984 71.062 -8.719 1 49.97 560 VAL A CA 1
ATOM 4345 C C . VAL A 1 560 ? 18.609 69.688 -8.711 1 49.97 560 VAL A C 1
ATOM 4347 O O . VAL A 1 560 ? 17.875 68.688 -8.719 1 49.97 560 VAL A O 1
ATOM 4350 N N . LYS A 1 561 ? 19.781 69.375 -9.188 1 57.09 561 LYS A N 1
ATOM 4351 C CA . LYS A 1 561 ? 20.562 68.125 -9.242 1 57.09 561 LYS A CA 1
ATOM 4352 C C . LYS A 1 561 ? 20.75 67.562 -7.848 1 57.09 561 LYS A C 1
ATOM 4354 O O . LYS A 1 561 ? 21.219 68.25 -6.938 1 57.09 561 LYS A O 1
ATOM 4359 N N . THR A 1 562 ? 20 66.5 -7.359 1 69.19 562 THR A N 1
ATOM 4360 C CA . THR A 1 562 ? 20.125 65.875 -6.066 1 69.19 562 THR A CA 1
ATOM 4361 C C . THR A 1 562 ? 21.109 64.688 -6.148 1 69.19 562 THR A C 1
ATOM 4363 O O . THR A 1 562 ? 21.141 63.969 -7.141 1 69.19 562 THR A O 1
ATOM 4366 N N . LYS A 1 563 ? 22.25 64.688 -5.453 1 76.62 563 LYS A N 1
ATOM 4367 C CA . LYS A 1 563 ? 23.188 63.562 -5.324 1 76.62 563 LYS A CA 1
ATOM 4368 C C . LYS A 1 563 ? 22.75 62.594 -4.25 1 76.62 563 LYS A C 1
ATOM 4370 O O . LYS A 1 563 ? 22.375 63 -3.146 1 76.62 563 LYS A O 1
ATOM 4375 N N . THR A 1 564 ? 22.578 61.25 -4.633 1 83.38 564 THR A N 1
ATOM 4376 C CA . THR A 1 564 ? 22.141 60.219 -3.705 1 83.38 564 THR A CA 1
ATOM 4377 C C . THR A 1 564 ? 23.328 59.375 -3.234 1 83.38 564 THR A C 1
ATOM 4379 O O . THR A 1 564 ? 24.125 58.906 -4.051 1 83.38 564 THR A O 1
ATOM 4382 N N . VAL A 1 565 ? 23.609 59.344 -1.923 1 87.25 565 VAL A N 1
ATOM 4383 C CA . VAL A 1 565 ? 24.672 58.531 -1.343 1 87.25 565 VAL A CA 1
ATOM 4384 C C . VAL A 1 565 ? 24.062 57.312 -0.642 1 87.25 565 VAL A C 1
ATOM 4386 O O . VAL A 1 565 ? 23.156 57.438 0.187 1 87.25 565 VAL A O 1
ATOM 4389 N N . GLU A 1 566 ? 24.594 56.156 -0.963 1 90.25 566 GLU A N 1
ATOM 4390 C CA . GLU A 1 566 ? 24.109 54.906 -0.347 1 90.25 566 GLU A CA 1
ATOM 4391 C C . GLU A 1 566 ? 24.656 54.75 1.07 1 90.25 566 GLU A C 1
ATOM 4393 O O . GLU A 1 566 ? 25.828 55.031 1.324 1 90.25 566 GLU A O 1
ATOM 4398 N N . LEU A 1 567 ? 23.734 54.375 1.999 1 92.56 567 LEU A N 1
ATOM 4399 C CA . LEU A 1 567 ? 24.094 54.188 3.4 1 92.56 567 LEU A CA 1
ATOM 4400 C C . LEU A 1 567 ? 24.188 52.719 3.768 1 92.56 567 LEU A C 1
ATOM 4402 O O . LEU A 1 567 ? 23.359 51.906 3.324 1 92.56 567 LEU A O 1
ATOM 4406 N N . PRO A 1 568 ? 25.156 52.344 4.488 1 92.44 568 PRO A N 1
ATOM 4407 C CA . PRO A 1 568 ? 25.25 50.969 4.953 1 92.44 568 PRO A CA 1
ATOM 4408 C C . PRO A 1 568 ? 24.203 50.625 6.004 1 92.44 568 PRO A C 1
ATOM 4410 O O . PRO A 1 568 ? 23.875 51.469 6.852 1 92.44 568 PRO A O 1
ATOM 4413 N N . ILE A 1 569 ? 23.703 49.375 5.906 1 93.12 569 ILE A N 1
ATOM 4414 C CA . ILE A 1 569 ? 22.672 48.906 6.832 1 93.12 569 ILE A CA 1
ATOM 4415 C C . ILE A 1 569 ? 23.188 47.719 7.609 1 93.12 569 ILE A C 1
ATOM 4417 O O . ILE A 1 569 ? 23.688 46.75 7.016 1 93.12 569 ILE A O 1
ATOM 4421 N N . GLU A 1 570 ? 23.156 47.719 8.875 1 90.94 570 GLU A N 1
ATOM 4422 C CA . GLU A 1 570 ? 23.469 46.594 9.727 1 90.94 570 GLU A CA 1
ATOM 4423 C C . GLU A 1 570 ? 22.219 45.844 10.18 1 90.94 570 GLU A C 1
ATOM 4425 O O . GLU A 1 570 ? 21.359 46.438 10.844 1 90.94 570 GLU A O 1
ATOM 4430 N N . ASN A 1 571 ? 22.188 44.594 9.812 1 90 571 ASN A N 1
ATOM 4431 C CA . ASN A 1 571 ? 21 43.781 10.094 1 90 571 ASN A CA 1
ATOM 4432 C C . ASN A 1 571 ? 21.188 42.938 11.336 1 90 571 ASN A C 1
ATOM 4434 O O . ASN A 1 571 ? 22.234 42.344 11.539 1 90 571 ASN A O 1
ATOM 4438 N N . SER A 1 572 ? 20.234 42.938 12.258 1 89.31 572 SER A N 1
ATOM 4439 C CA . SER A 1 572 ? 20.125 42.031 13.398 1 89.31 572 SER A CA 1
ATOM 4440 C C . SER A 1 572 ? 18.766 41.344 13.43 1 89.31 572 SER A C 1
ATOM 4442 O O . SER A 1 572 ? 17.797 41.875 13.977 1 89.31 572 SER A O 1
ATOM 4444 N N . LEU A 1 573 ? 18.797 40.219 12.859 1 88.06 573 LEU A N 1
ATOM 4445 C CA . LEU A 1 573 ? 17.531 39.5 12.711 1 88.06 573 LEU A CA 1
ATOM 4446 C C . LEU A 1 573 ? 17.312 38.531 13.859 1 88.06 573 LEU A C 1
ATOM 4448 O O . LEU A 1 573 ? 18.281 38 14.438 1 88.06 573 LEU A O 1
ATOM 4452 N N . HIS A 1 574 ? 16.062 38.281 14.164 1 83.69 574 HIS A N 1
ATOM 4453 C CA . HIS A 1 574 ? 15.688 37.406 15.266 1 83.69 574 HIS A CA 1
ATOM 4454 C C . HIS A 1 574 ? 16 35.938 14.93 1 83.69 574 HIS A C 1
ATOM 4456 O O . HIS A 1 574 ? 15.523 35.406 13.922 1 83.69 574 HIS A O 1
ATOM 4462 N N . TRP A 1 575 ? 16.859 35.188 15.656 1 78.19 575 TRP A N 1
ATOM 4463 C CA . TRP A 1 575 ? 17.141 33.75 15.625 1 78.19 575 TRP A CA 1
ATOM 4464 C C . TRP A 1 575 ? 17.922 33.375 14.375 1 78.19 575 TRP A C 1
ATOM 4466 O O . TRP A 1 575 ? 18.031 32.219 14.031 1 78.19 575 TRP A O 1
ATOM 4476 N N . GLN A 1 576 ? 18.375 34.312 13.664 1 82.88 576 GLN A N 1
ATOM 4477 C CA . GLN A 1 576 ? 19.156 33.969 12.469 1 82.88 576 GLN A CA 1
ATOM 4478 C C . GLN A 1 576 ? 20.531 33.438 12.852 1 82.88 576 GLN A C 1
ATOM 4480 O O . GLN A 1 576 ? 21.172 33.938 13.758 1 82.88 576 GLN A O 1
ATOM 4485 N N . LEU A 1 577 ? 20.891 32.406 12.203 1 89.25 577 LEU A N 1
ATOM 4486 C CA . LEU A 1 577 ? 22.203 31.812 12.43 1 89.25 577 LEU A CA 1
ATOM 4487 C C . LEU A 1 577 ? 23.297 32.688 11.836 1 89.25 577 LEU A C 1
ATOM 4489 O O . LEU A 1 577 ? 23.125 33.25 10.75 1 89.25 577 LEU A O 1
ATOM 4493 N N . SER A 1 578 ? 24.344 32.781 12.555 1 90 578 SER A N 1
ATOM 4494 C CA . SER A 1 578 ? 25.484 33.5 12.016 1 90 578 SER A CA 1
ATOM 4495 C C . SER A 1 578 ? 26.156 32.719 10.891 1 90 578 SER A C 1
ATOM 4497 O O . SER A 1 578 ? 25.984 31.484 10.797 1 90 578 SER A O 1
ATOM 4499 N N . SER A 1 579 ? 26.812 33.406 10.117 1 91.38 579 SER A N 1
ATOM 4500 C CA . SER A 1 579 ? 27.516 32.781 9 1 91.38 579 SER A CA 1
ATOM 4501 C C . SER A 1 579 ? 28.531 31.75 9.492 1 91.38 579 SER A C 1
ATOM 4503 O O . SER A 1 579 ? 28.734 30.719 8.859 1 91.38 579 SER A O 1
ATOM 4505 N N . GLU A 1 580 ? 29.125 32.062 10.57 1 92.88 580 GLU A N 1
ATOM 4506 C CA . GLU A 1 580 ? 30.125 31.141 11.133 1 92.88 580 GLU A CA 1
ATOM 4507 C C . GLU A 1 580 ? 29.484 29.828 11.586 1 92.88 580 GLU A C 1
ATOM 4509 O O . GLU A 1 580 ? 30 28.75 11.297 1 92.88 580 GLU A O 1
ATOM 4514 N N . VAL A 1 581 ? 28.422 30.016 12.258 1 93.75 581 VAL A N 1
ATOM 4515 C CA . VAL A 1 581 ? 27.719 28.828 12.734 1 93.75 581 VAL A CA 1
ATOM 4516 C C . VAL A 1 581 ? 27.188 28.031 11.555 1 93.75 581 VAL A C 1
ATOM 4518 O O . VAL A 1 581 ? 27.25 26.797 11.539 1 93.75 581 VAL A O 1
ATOM 4521 N N . LEU A 1 582 ? 26.625 28.703 10.602 1 95.38 582 LEU A N 1
ATOM 4522 C CA . LEU A 1 582 ? 26.094 28.062 9.406 1 95.38 582 LEU A CA 1
ATOM 4523 C C . LEU A 1 582 ? 27.188 27.281 8.68 1 95.38 582 LEU A C 1
ATOM 4525 O O . LEU A 1 582 ? 26.953 26.141 8.25 1 95.38 582 LEU A O 1
ATOM 4529 N N . ASN A 1 583 ? 28.312 27.828 8.523 1 95.38 583 ASN A N 1
ATOM 4530 C CA . ASN A 1 583 ? 29.422 27.141 7.871 1 95.38 583 ASN A CA 1
ATOM 4531 C C . ASN A 1 583 ? 29.859 25.906 8.648 1 95.38 583 ASN A C 1
ATOM 4533 O O . ASN A 1 583 ? 30.234 24.891 8.047 1 95.38 583 ASN A O 1
ATOM 4537 N N . MET A 1 584 ? 29.859 26.078 9.875 1 96.06 584 MET A N 1
ATOM 4538 C CA . MET A 1 584 ? 30.172 24.922 10.719 1 96.06 584 MET A CA 1
ATOM 4539 C C . MET A 1 584 ? 29.172 23.797 10.508 1 96.06 584 MET A C 1
ATOM 4541 O O . MET A 1 584 ? 29.562 22.625 10.422 1 96.06 584 MET A O 1
ATOM 4545 N N . PHE A 1 585 ? 27.922 24.156 10.445 1 96.81 585 PHE A N 1
ATOM 4546 C CA . PHE A 1 585 ? 26.891 23.156 10.227 1 96.81 585 PHE A CA 1
ATOM 4547 C C . PHE A 1 585 ? 27.047 22.5 8.859 1 96.81 585 PHE A C 1
ATOM 4549 O O . PHE A 1 585 ? 26.812 21.297 8.719 1 96.81 585 PHE A O 1
ATOM 4556 N N . VAL A 1 586 ? 27.391 23.266 7.879 1 97.12 586 VAL A N 1
ATOM 4557 C CA . VAL A 1 586 ? 27.641 22.734 6.539 1 97.12 586 VAL A CA 1
ATOM 4558 C C . VAL A 1 586 ? 28.781 21.734 6.574 1 97.12 586 VAL A C 1
ATOM 4560 O O . VAL A 1 586 ? 28.703 20.656 5.969 1 97.12 586 VAL A O 1
ATOM 4563 N N . GLU A 1 587 ? 29.812 22.094 7.281 1 96.81 587 GLU A N 1
ATOM 4564 C CA . GLU A 1 587 ? 30.969 21.203 7.414 1 96.81 587 GLU A CA 1
ATOM 4565 C C . GLU A 1 587 ? 30.594 19.922 8.156 1 96.81 587 GLU A C 1
ATOM 4567 O O . GLU A 1 587 ? 31.031 18.828 7.766 1 96.81 587 GLU A O 1
ATOM 4572 N N . ASN A 1 588 ? 29.906 20.125 9.188 1 96.5 588 ASN A N 1
ATOM 4573 C CA . ASN A 1 588 ? 29.469 18.953 9.953 1 96.5 588 ASN A CA 1
ATOM 4574 C C . ASN A 1 588 ? 28.625 18.016 9.102 1 96.5 588 ASN A C 1
ATOM 4576 O O . ASN A 1 588 ? 28.75 16.781 9.211 1 96.5 588 ASN A O 1
ATOM 4580 N N . GLU A 1 589 ? 27.719 18.578 8.32 1 97.81 589 GLU A N 1
ATOM 4581 C CA . GLU A 1 589 ? 26.906 17.766 7.422 1 97.81 589 GLU A CA 1
ATOM 4582 C C . GLU A 1 589 ? 27.781 17 6.426 1 97.81 589 GLU A C 1
ATOM 4584 O O . GLU A 1 589 ? 27.547 15.836 6.141 1 97.81 589 GLU A O 1
ATOM 4589 N N . GLY A 1 590 ? 28.781 17.656 5.926 1 96.75 590 GLY A N 1
ATOM 4590 C CA . GLY A 1 590 ? 29.719 17 5.027 1 96.75 590 GLY A CA 1
ATOM 4591 C C . GLY A 1 590 ? 30.422 15.812 5.668 1 96.75 590 GLY A C 1
ATOM 4592 O O . GLY A 1 590 ? 30.594 14.766 5.035 1 96.75 590 GLY A O 1
ATOM 4593 N N . LYS A 1 591 ? 30.844 16 6.906 1 96.62 591 LYS A N 1
ATOM 4594 C CA . LYS A 1 591 ? 31.5 14.93 7.645 1 96.62 591 LYS A CA 1
ATOM 4595 C C . LYS A 1 591 ? 30.562 13.75 7.848 1 96.62 591 LYS A C 1
ATOM 4597 O O . LYS A 1 591 ? 30.984 12.594 7.758 1 96.62 591 LYS A O 1
ATOM 4602 N N . MET A 1 592 ? 29.391 14.07 8.18 1 97 592 MET A N 1
ATOM 4603 C CA . MET A 1 592 ? 28.406 13.008 8.43 1 97 592 MET A CA 1
ATOM 4604 C C . MET A 1 592 ? 28.078 12.266 7.141 1 97 592 MET A C 1
ATOM 4606 O O . MET A 1 592 ? 27.891 11.047 7.156 1 97 592 MET A O 1
ATOM 4610 N N . ILE A 1 593 ? 27.984 13 6.039 1 96.94 593 ILE A N 1
ATOM 4611 C CA . ILE A 1 593 ? 27.766 12.367 4.742 1 96.94 593 ILE A CA 1
ATOM 4612 C C . ILE A 1 593 ? 28.906 11.398 4.441 1 96.94 593 ILE A C 1
ATOM 4614 O O . ILE A 1 593 ? 28.672 10.281 3.973 1 96.94 593 ILE A O 1
ATOM 4618 N N . MET A 1 594 ? 30.141 11.805 4.691 1 96.12 594 MET A N 1
ATOM 4619 C CA . MET A 1 594 ? 31.328 10.977 4.449 1 96.12 594 MET A CA 1
ATOM 4620 C C . MET A 1 594 ? 31.312 9.742 5.348 1 96.12 594 MET A C 1
ATOM 4622 O O . MET A 1 594 ? 31.672 8.648 4.914 1 96.12 594 MET A O 1
ATOM 4626 N N . GLN A 1 595 ? 30.938 9.992 6.582 1 95.75 595 GLN A N 1
ATOM 4627 C CA . GLN A 1 595 ? 30.844 8.875 7.512 1 95.75 595 GLN A CA 1
ATOM 4628 C C . GLN A 1 595 ? 29.828 7.844 7.023 1 95.75 595 GLN A C 1
ATOM 4630 O O . GLN A 1 595 ? 30.062 6.641 7.098 1 95.75 595 GLN A O 1
ATOM 4635 N N . ASP A 1 596 ? 28.656 8.312 6.578 1 95.5 596 ASP A N 1
ATOM 4636 C CA . ASP A 1 596 ? 27.641 7.422 6.023 1 95.5 596 ASP A CA 1
ATOM 4637 C C . ASP A 1 596 ? 28.203 6.625 4.844 1 95.5 596 ASP A C 1
ATOM 4639 O O . ASP A 1 596 ? 27.922 5.434 4.707 1 95.5 596 ASP A O 1
ATOM 4643 N N . LYS A 1 597 ? 28.906 7.297 3.986 1 93.94 597 LYS A N 1
ATOM 4644 C CA . LYS A 1 597 ? 29.484 6.66 2.805 1 93.94 597 LYS A CA 1
ATOM 4645 C C . LYS A 1 597 ? 30.5 5.594 3.199 1 93.94 597 LYS A C 1
ATOM 4647 O O . LYS A 1 597 ? 30.531 4.508 2.613 1 93.94 597 LYS A O 1
ATOM 4652 N N . LEU A 1 598 ? 31.344 5.922 4.145 1 94.19 598 LEU A N 1
ATOM 4653 C CA . LEU A 1 598 ? 32.344 4.988 4.621 1 94.19 598 LEU A CA 1
ATOM 4654 C C . LEU A 1 598 ? 31.719 3.736 5.207 1 94.19 598 LEU A C 1
ATOM 4656 O O . LEU A 1 598 ? 32.156 2.619 4.938 1 94.19 598 LEU A O 1
ATOM 4660 N N . GLU A 1 599 ? 30.719 3.959 6.012 1 93.31 599 GLU A N 1
ATOM 4661 C CA . GLU A 1 599 ? 30.031 2.816 6.602 1 93.31 599 GLU A CA 1
ATOM 4662 C C . GLU A 1 599 ? 29.328 1.978 5.535 1 93.31 599 GLU A C 1
ATOM 4664 O O . GLU A 1 599 ? 29.297 0.749 5.633 1 93.31 599 GLU A O 1
ATOM 4669 N N . LYS A 1 600 ? 28.75 2.617 4.582 1 90.69 600 LYS A N 1
ATOM 4670 C CA . LYS A 1 600 ? 28.109 1.897 3.48 1 90.69 600 LYS A CA 1
ATOM 4671 C C . LYS A 1 600 ? 29.125 1.037 2.734 1 90.69 600 LYS A C 1
ATOM 4673 O O . LYS A 1 600 ? 28.859 -0.125 2.426 1 90.69 600 LYS A O 1
ATOM 4678 N N . GLU A 1 601 ? 30.266 1.573 2.428 1 93.38 601 GLU A N 1
ATOM 4679 C CA . GLU A 1 601 ? 31.297 0.837 1.724 1 93.38 601 GLU A CA 1
ATOM 4680 C C . GLU A 1 601 ? 31.797 -0.342 2.553 1 93.38 601 GLU A C 1
ATOM 4682 O O . GLU A 1 601 ? 32.094 -1.407 2.01 1 93.38 601 GLU A O 1
ATOM 4687 N N . ARG A 1 602 ? 31.938 -0.054 3.805 1 94.19 602 ARG A N 1
ATOM 4688 C CA . ARG A 1 602 ? 32.344 -1.128 4.707 1 94.19 602 ARG A CA 1
ATOM 4689 C C . ARG A 1 602 ? 31.344 -2.27 4.688 1 94.19 602 ARG A C 1
ATOM 4691 O O . ARG A 1 602 ? 31.719 -3.436 4.555 1 94.19 602 ARG A O 1
ATOM 4698 N N . ASN A 1 603 ? 30.125 -1.899 4.84 1 89.06 603 ASN A N 1
ATOM 4699 C CA . ASN A 1 603 ? 29.062 -2.902 4.82 1 89.06 603 ASN A CA 1
ATOM 4700 C C . ASN A 1 603 ? 28.984 -3.619 3.477 1 89.06 603 ASN A C 1
ATOM 4702 O O . ASN A 1 603 ? 28.703 -4.816 3.42 1 89.06 603 ASN A O 1
ATOM 4706 N N . ASP A 1 604 ? 29.172 -2.883 2.426 1 89.56 604 ASP A N 1
ATOM 4707 C CA . ASP A 1 604 ? 29.203 -3.496 1.101 1 89.56 604 ASP A CA 1
ATOM 4708 C C . ASP A 1 604 ? 30.312 -4.539 0.994 1 89.56 604 ASP A C 1
ATOM 4710 O O . ASP A 1 604 ? 30.109 -5.613 0.422 1 89.56 604 ASP A O 1
ATOM 4714 N N . ALA A 1 605 ? 31.438 -4.141 1.471 1 93.69 605 ALA A N 1
ATOM 4715 C CA . ALA A 1 605 ? 32.562 -5.074 1.463 1 93.69 605 ALA A CA 1
ATOM 4716 C C . ALA A 1 605 ? 32.25 -6.34 2.252 1 93.69 605 ALA A C 1
ATOM 4718 O O . ALA A 1 605 ? 32.562 -7.449 1.824 1 93.69 605 ALA A O 1
ATOM 4719 N N . LYS A 1 606 ? 31.688 -6.148 3.402 1 91.94 606 LYS A N 1
ATOM 4720 C CA . LYS A 1 606 ? 31.25 -7.285 4.215 1 91.94 606 LYS A CA 1
ATOM 4721 C C . LYS A 1 606 ? 30.25 -8.156 3.459 1 91.94 606 LYS A C 1
ATOM 4723 O O . LYS A 1 606 ? 30.391 -9.383 3.424 1 91.94 606 LYS A O 1
ATOM 4728 N N . ASN A 1 607 ? 29.281 -7.531 2.846 1 86.19 607 ASN A N 1
ATOM 4729 C CA . ASN A 1 607 ? 28.25 -8.234 2.092 1 86.19 607 ASN A CA 1
ATOM 4730 C C . ASN A 1 607 ? 28.844 -8.992 0.907 1 86.19 607 ASN A C 1
ATOM 4732 O O . ASN A 1 607 ? 28.344 -10.062 0.545 1 86.19 607 ASN A O 1
ATOM 4736 N N . ASN A 1 608 ? 29.781 -8.414 0.32 1 90.69 608 ASN A N 1
ATOM 4737 C CA . ASN A 1 608 ? 30.438 -9.078 -0.802 1 90.69 608 ASN A CA 1
ATOM 4738 C C . ASN A 1 608 ? 31.094 -10.391 -0.375 1 90.69 608 ASN A C 1
ATOM 4740 O O . ASN A 1 608 ? 31.062 -11.367 -1.116 1 90.69 608 ASN A O 1
ATOM 4744 N N . VAL A 1 609 ? 31.688 -10.312 0.779 1 93.81 609 VAL A N 1
ATOM 4745 C CA . VAL A 1 609 ? 32.281 -11.531 1.304 1 93.81 609 VAL A CA 1
ATOM 4746 C C . VAL A 1 609 ? 31.203 -12.578 1.558 1 93.81 609 VAL A C 1
ATOM 4748 O O . VAL A 1 609 ? 31.344 -13.742 1.181 1 93.81 609 VAL A O 1
ATOM 4751 N N . GLU A 1 610 ? 30.188 -12.109 2.225 1 88.31 610 GLU A N 1
ATOM 4752 C CA . GLU A 1 610 ? 29.078 -13 2.547 1 88.31 610 GLU A CA 1
ATOM 4753 C C . GLU A 1 610 ? 28.469 -13.594 1.282 1 88.31 610 GLU A C 1
ATOM 4755 O O . GLU A 1 610 ? 28.203 -14.797 1.22 1 88.31 610 GLU A O 1
ATOM 4760 N N . GLU A 1 611 ? 28.266 -12.797 0.332 1 85.69 611 GLU A N 1
ATOM 4761 C CA . GLU A 1 611 ? 27.688 -13.227 -0.939 1 85.69 611 GLU A CA 1
ATOM 4762 C C . GLU A 1 611 ? 28.578 -14.25 -1.633 1 85.69 611 GLU A C 1
ATOM 4764 O O . GLU A 1 611 ? 28.094 -15.242 -2.18 1 85.69 611 GLU A O 1
ATOM 4769 N N . TYR A 1 612 ? 29.844 -13.945 -1.663 1 92.25 612 TYR A N 1
ATOM 4770 C CA . TYR A 1 612 ? 30.781 -14.852 -2.305 1 92.25 612 TYR A CA 1
ATOM 4771 C C . TYR A 1 612 ? 30.781 -16.219 -1.622 1 92.25 612 TYR A C 1
ATOM 4773 O O . TYR A 1 612 ? 30.844 -17.25 -2.289 1 92.25 612 TYR A O 1
ATOM 4781 N N . VAL A 1 613 ? 30.75 -16.172 -0.322 1 91.81 613 VAL A N 1
ATOM 4782 C CA . VAL A 1 613 ? 30.766 -17.406 0.451 1 91.81 613 VAL A CA 1
ATOM 4783 C C . VAL A 1 613 ? 29.547 -18.25 0.089 1 91.81 613 VAL A C 1
ATOM 4785 O O . VAL A 1 613 ? 29.656 -19.453 -0.184 1 91.81 613 VAL A O 1
ATOM 4788 N N . TYR A 1 614 ? 28.422 -17.672 0.039 1 82.44 614 TYR A N 1
ATOM 4789 C CA . TYR A 1 614 ? 27.203 -18.391 -0.267 1 82.44 614 TYR A CA 1
ATOM 4790 C C . TYR A 1 614 ? 27.203 -18.875 -1.714 1 82.44 614 TYR A C 1
ATOM 4792 O O . TYR A 1 614 ? 26.797 -20 -1.998 1 82.44 614 TYR A O 1
ATOM 4800 N N . ASP A 1 615 ? 27.656 -18.094 -2.578 1 85.62 615 ASP A N 1
ATOM 4801 C CA . ASP A 1 615 ? 27.688 -18.406 -4.004 1 85.62 615 ASP A CA 1
ATOM 4802 C C . ASP A 1 615 ? 28.625 -19.578 -4.289 1 85.62 615 ASP A C 1
ATOM 4804 O O . ASP A 1 615 ? 28.234 -20.516 -4.984 1 85.62 615 ASP A O 1
ATOM 4808 N N . MET A 1 616 ? 29.75 -19.453 -3.727 1 91.38 616 MET A N 1
ATOM 4809 C CA . MET A 1 616 ? 30.766 -20.469 -3.984 1 91.38 616 MET A CA 1
ATOM 4810 C C . MET A 1 616 ? 30.391 -21.781 -3.314 1 91.38 616 MET A C 1
ATOM 4812 O O . MET A 1 616 ? 30.688 -22.859 -3.838 1 91.38 616 MET A O 1
ATOM 4816 N N . ARG A 1 617 ? 29.891 -21.672 -2.193 1 88.81 617 ARG A N 1
ATOM 4817 C CA . ARG A 1 617 ? 29.469 -22.891 -1.521 1 88.81 617 ARG A CA 1
ATOM 4818 C C . ARG A 1 617 ? 28.438 -23.656 -2.363 1 88.81 617 ARG A C 1
ATOM 4820 O O . ARG A 1 617 ? 28.531 -24.875 -2.506 1 88.81 617 ARG A O 1
ATOM 4827 N N . ASP A 1 618 ? 27.531 -22.969 -2.941 1 83.38 618 ASP A N 1
ATOM 4828 C CA . ASP A 1 618 ? 26.5 -23.562 -3.783 1 83.38 618 ASP A CA 1
ATOM 4829 C C . ASP A 1 618 ? 27.094 -24.109 -5.078 1 83.38 618 ASP A C 1
ATOM 4831 O O . ASP A 1 618 ? 26.766 -25.219 -5.5 1 83.38 618 ASP A O 1
ATOM 4835 N N . LYS A 1 619 ? 28.016 -23.391 -5.633 1 88.75 619 LYS A N 1
ATOM 4836 C CA . LYS A 1 619 ? 28.578 -23.75 -6.926 1 88.75 619 LYS A CA 1
ATOM 4837 C C . LYS A 1 619 ? 29.562 -24.906 -6.789 1 88.75 619 LYS A C 1
ATOM 4839 O O . LYS A 1 619 ? 29.719 -25.719 -7.699 1 88.75 619 LYS A O 1
ATOM 4844 N N . LEU A 1 620 ? 30.281 -24.922 -5.664 1 92.5 620 LEU A N 1
ATOM 4845 C CA . LEU A 1 620 ? 31.297 -25.953 -5.438 1 92.5 620 LEU A CA 1
ATOM 4846 C C . LEU A 1 620 ? 30.672 -27.344 -5.43 1 92.5 620 LEU A C 1
ATOM 4848 O O . LEU A 1 620 ? 31.328 -28.328 -5.805 1 92.5 620 LEU A O 1
ATOM 4852 N N . HIS A 1 621 ? 29.469 -27.453 -5.07 1 87 621 HIS A N 1
ATOM 4853 C CA . HIS A 1 621 ? 28.781 -28.734 -5.051 1 87 621 HIS A CA 1
ATOM 4854 C C . HIS A 1 621 ? 27.766 -28.828 -6.18 1 87 621 HIS A C 1
ATOM 4856 O O . HIS A 1 621 ? 26.875 -29.672 -6.156 1 87 621 HIS A O 1
ATOM 4862 N N . GLY A 1 622 ? 27.859 -27.984 -7.047 1 87.62 622 GLY A N 1
ATOM 4863 C CA . GLY A 1 622 ? 27.016 -27.953 -8.219 1 87.62 622 GLY A CA 1
ATOM 4864 C C . GLY A 1 622 ? 27.781 -27.922 -9.523 1 87.62 622 GLY A C 1
ATOM 4865 O O . GLY A 1 622 ? 28.438 -28.891 -9.898 1 87.62 622 GLY A O 1
ATOM 4866 N N . VAL A 1 623 ? 27.859 -26.719 -10.102 1 87.25 623 VAL A N 1
ATOM 4867 C CA . VAL A 1 623 ? 28.375 -26.562 -11.453 1 87.25 623 VAL A CA 1
ATOM 4868 C C . VAL A 1 623 ? 29.906 -26.656 -11.438 1 87.25 623 VAL A C 1
ATOM 4870 O O . VAL A 1 623 ? 30.516 -27 -12.453 1 87.25 623 VAL A O 1
ATOM 4873 N N . LEU A 1 624 ? 30.547 -26.391 -10.266 1 93.88 624 LEU A N 1
ATOM 4874 C CA . LEU A 1 624 ? 32 -26.328 -10.219 1 93.88 624 LEU A CA 1
ATOM 4875 C C . LEU A 1 624 ? 32.594 -27.641 -9.711 1 93.88 624 LEU A C 1
ATOM 4877 O O . LEU A 1 624 ? 33.812 -27.812 -9.688 1 93.88 624 LEU A O 1
ATOM 4881 N N . GLU A 1 625 ? 31.766 -28.547 -9.352 1 92.06 625 GLU A N 1
ATOM 4882 C CA . GLU A 1 625 ? 32.188 -29.781 -8.727 1 92.06 625 GLU A CA 1
ATOM 4883 C C . GLU A 1 625 ? 33.188 -30.547 -9.625 1 92.06 625 GLU A C 1
ATOM 4885 O O . GLU A 1 625 ? 34.156 -31.109 -9.148 1 92.06 625 GLU A O 1
ATOM 4890 N N . LYS A 1 626 ? 32.969 -30.516 -10.953 1 93.5 626 LYS A N 1
ATOM 4891 C CA . LYS A 1 626 ? 33.781 -31.266 -11.906 1 93.5 626 LYS A CA 1
ATOM 4892 C C . LYS A 1 626 ? 35.094 -30.562 -12.156 1 93.5 626 LYS A C 1
ATOM 4894 O O . LYS A 1 626 ? 36.031 -31.172 -12.688 1 93.5 626 LYS A O 1
ATOM 4899 N N . PHE A 1 627 ? 35.312 -29.422 -11.656 1 95.56 627 PHE A N 1
ATOM 4900 C CA . PHE A 1 627 ? 36.469 -28.625 -12.023 1 95.56 627 PHE A CA 1
ATOM 4901 C C . PHE A 1 627 ? 37.406 -28.469 -10.828 1 95.56 627 PHE A C 1
ATOM 4903 O O . PHE A 1 627 ? 38.312 -27.656 -10.859 1 95.56 627 PHE A O 1
ATOM 4910 N N . VAL A 1 628 ? 37.156 -29.156 -9.781 1 95.06 628 VAL A N 1
ATOM 4911 C CA . VAL A 1 628 ? 37.969 -29.141 -8.586 1 95.06 628 VAL A CA 1
ATOM 4912 C C . VAL A 1 628 ? 38.125 -30.547 -8.023 1 95.06 628 VAL A C 1
ATOM 4914 O O . VAL A 1 628 ? 37.156 -31.328 -8.039 1 95.06 628 VAL A O 1
ATOM 4917 N N . ASN A 1 629 ? 39.375 -30.844 -7.645 1 93.38 629 ASN A N 1
ATOM 4918 C CA . ASN A 1 629 ? 39.531 -32.156 -7.043 1 93.38 629 ASN A CA 1
ATOM 4919 C C . ASN A 1 629 ? 38.906 -32.25 -5.656 1 93.38 629 ASN A C 1
ATOM 4921 O O . ASN A 1 629 ? 38.688 -31.219 -5.016 1 93.38 629 ASN A O 1
ATOM 4925 N N . GLU A 1 630 ? 38.688 -33.344 -5.141 1 92.94 630 GLU A N 1
ATOM 4926 C CA . GLU A 1 630 ? 37.906 -33.594 -3.922 1 92.94 630 GLU A CA 1
ATOM 4927 C C . GLU A 1 630 ? 38.625 -32.969 -2.707 1 92.94 630 GLU A C 1
ATOM 4929 O O . GLU A 1 630 ? 37.969 -32.375 -1.844 1 92.94 630 GLU A O 1
ATOM 4934 N N . ALA A 1 631 ? 39.906 -33.125 -2.695 1 93.69 631 ALA A N 1
ATOM 4935 C CA . ALA A 1 631 ? 40.656 -32.625 -1.558 1 93.69 631 ALA A CA 1
ATOM 4936 C C . ALA A 1 631 ? 40.594 -31.094 -1.499 1 93.69 631 ALA A C 1
ATOM 4938 O O . ALA A 1 631 ? 40.375 -30.516 -0.43 1 93.69 631 ALA A O 1
ATOM 4939 N N . ASP A 1 632 ? 40.75 -30.516 -2.65 1 94.56 632 ASP A N 1
ATOM 4940 C CA . ASP A 1 632 ? 40.688 -29.062 -2.721 1 94.56 632 ASP A CA 1
ATOM 4941 C C . ASP A 1 632 ? 39.281 -28.547 -2.469 1 94.56 632 ASP A C 1
ATOM 4943 O O . ASP A 1 632 ? 39.094 -27.484 -1.868 1 94.56 632 ASP A O 1
ATOM 4947 N N . ARG A 1 633 ? 38.312 -29.234 -2.988 1 95.38 633 ARG A N 1
ATOM 4948 C CA . ARG A 1 633 ? 36.906 -28.859 -2.781 1 95.38 633 ARG A CA 1
ATOM 4949 C C . ARG A 1 633 ? 36.562 -28.859 -1.297 1 95.38 633 ARG A C 1
ATOM 4951 O O . ARG A 1 633 ? 35.969 -27.891 -0.802 1 95.38 633 ARG A O 1
ATOM 4958 N N . ASP A 1 634 ? 37.031 -29.859 -0.634 1 95.06 634 ASP A N 1
ATOM 4959 C CA . ASP A 1 634 ? 36.75 -29.984 0.791 1 95.06 634 ASP A CA 1
ATOM 4960 C C . ASP A 1 634 ? 37.469 -28.922 1.596 1 95.06 634 ASP A C 1
ATOM 4962 O O . ASP A 1 634 ? 36.938 -28.344 2.537 1 95.06 634 ASP A O 1
ATOM 4966 N N . ALA A 1 635 ? 38.719 -28.719 1.239 1 95.56 635 ALA A N 1
ATOM 4967 C CA . ALA A 1 635 ? 39.5 -27.703 1.921 1 95.56 635 ALA A CA 1
ATOM 4968 C C . ALA A 1 635 ? 38.875 -26.312 1.727 1 95.56 635 ALA A C 1
ATOM 4970 O O . ALA A 1 635 ? 38.844 -25.516 2.664 1 95.56 635 ALA A O 1
ATOM 4971 N N . PHE A 1 636 ? 38.469 -26.062 0.523 1 96.44 636 PHE A N 1
ATOM 4972 C CA . PHE A 1 636 ? 37.875 -24.766 0.233 1 96.44 636 PHE A CA 1
ATOM 4973 C C . PHE A 1 636 ? 36.531 -24.625 0.923 1 96.44 636 PHE A C 1
ATOM 4975 O O . PHE A 1 636 ? 36.188 -23.562 1.416 1 96.44 636 PHE A O 1
ATOM 4982 N N . SER A 1 637 ? 35.75 -25.703 0.907 1 95.56 637 SER A N 1
ATOM 4983 C CA . SER A 1 637 ? 34.438 -25.688 1.577 1 95.56 637 SER A CA 1
ATOM 4984 C C . SER A 1 637 ? 34.594 -25.391 3.064 1 95.56 637 SER A C 1
ATOM 4986 O O . SER A 1 637 ? 33.781 -24.641 3.633 1 95.56 637 SER A O 1
ATOM 4988 N N . LEU A 1 638 ? 35.594 -25.969 3.656 1 95.62 638 LEU A N 1
ATOM 4989 C CA . LEU A 1 638 ? 35.875 -25.719 5.066 1 95.62 638 LEU A CA 1
ATOM 4990 C C . LEU A 1 638 ? 36.281 -24.266 5.301 1 95.62 638 LEU A C 1
ATOM 4992 O O . LEU A 1 638 ? 35.875 -23.656 6.285 1 95.62 638 LEU A O 1
ATOM 4996 N N . LYS A 1 639 ? 37.094 -23.75 4.402 1 96.38 639 LYS A N 1
ATOM 4997 C CA . LYS A 1 639 ? 37.5 -22.359 4.512 1 96.38 639 LYS A CA 1
ATOM 4998 C C . LYS A 1 639 ? 36.312 -21.422 4.391 1 96.38 639 LYS A C 1
ATOM 5000 O O . LYS A 1 639 ? 36.219 -20.406 5.086 1 96.38 639 LYS A O 1
ATOM 5005 N N . LEU A 1 640 ? 35.375 -21.719 3.467 1 96.38 640 LEU A N 1
ATOM 5006 C CA . LEU A 1 640 ? 34.156 -20.922 3.295 1 96.38 640 LEU A CA 1
ATOM 5007 C C . LEU A 1 640 ? 33.312 -20.969 4.555 1 96.38 640 LEU A C 1
ATOM 5009 O O . LEU A 1 640 ? 32.781 -19.938 4.984 1 96.38 640 LEU A O 1
ATOM 5013 N N . GLU A 1 641 ? 33.188 -22.094 5.105 1 92 641 GLU A N 1
ATOM 5014 C CA . GLU A 1 641 ? 32.438 -22.266 6.34 1 92 641 GLU A CA 1
ATOM 5015 C C . GLU A 1 641 ? 33.062 -21.469 7.484 1 92 641 GLU A C 1
ATOM 5017 O O . GLU A 1 641 ? 32.375 -20.844 8.273 1 92 641 GLU A O 1
ATOM 5022 N N . ASP A 1 642 ? 34.312 -21.531 7.555 1 94.69 642 ASP A N 1
ATOM 5023 C CA . ASP A 1 642 ? 35.062 -20.797 8.578 1 94.69 642 ASP A CA 1
ATOM 5024 C C . ASP A 1 642 ? 34.875 -19.297 8.406 1 94.69 642 ASP A C 1
ATOM 5026 O O . ASP A 1 642 ? 34.75 -18.562 9.391 1 94.69 642 ASP A O 1
ATOM 5030 N N . THR A 1 643 ? 34.906 -18.891 7.211 1 95.62 643 THR A N 1
ATOM 5031 C CA . THR A 1 643 ? 34.719 -17.484 6.934 1 95.62 643 THR A CA 1
ATOM 5032 C C . THR A 1 643 ? 33.312 -17.031 7.301 1 95.62 643 THR A C 1
ATOM 5034 O O . THR A 1 643 ? 33.125 -15.914 7.801 1 95.62 643 THR A O 1
ATOM 5037 N N . GLU A 1 644 ? 32.344 -17.828 6.977 1 90.56 644 GLU A N 1
ATOM 5038 C CA . GLU A 1 644 ? 30.969 -17.516 7.336 1 90.56 644 GLU A CA 1
ATOM 5039 C C . GLU A 1 644 ? 30.828 -17.359 8.844 1 90.56 644 GLU A C 1
ATOM 5041 O O . GLU A 1 644 ? 30.188 -16.406 9.312 1 90.56 644 GLU A O 1
ATOM 5046 N N . ASN A 1 645 ? 31.422 -18.281 9.586 1 88.56 645 ASN A N 1
ATOM 5047 C CA . ASN A 1 645 ? 31.391 -18.203 11.039 1 88.56 645 ASN A CA 1
ATOM 5048 C C . ASN A 1 645 ? 32.125 -16.953 11.547 1 88.56 645 ASN A C 1
ATOM 5050 O O . ASN A 1 645 ? 31.656 -16.312 12.5 1 88.56 645 ASN A O 1
ATOM 5054 N N . TRP A 1 646 ? 33.188 -16.688 10.891 1 93.75 646 TRP A N 1
ATOM 5055 C CA . TRP A 1 646 ? 33.969 -15.516 11.242 1 93.75 646 TRP A CA 1
ATOM 5056 C C . TRP A 1 646 ? 33.125 -14.242 11.039 1 93.75 646 TRP A C 1
ATOM 5058 O O . TRP A 1 646 ? 33.188 -13.328 11.875 1 93.75 646 TRP A O 1
ATOM 5068 N N . LEU A 1 647 ? 32.375 -14.18 9.992 1 92.31 647 LEU A N 1
ATOM 5069 C CA . LEU A 1 647 ? 31.594 -13 9.641 1 92.31 647 LEU A CA 1
ATOM 5070 C C . LEU A 1 647 ? 30.609 -12.656 10.758 1 92.31 647 LEU A C 1
ATOM 5072 O O . LEU A 1 647 ? 30.328 -11.484 11 1 92.31 647 LEU A O 1
ATOM 5076 N N . TYR A 1 648 ? 30.094 -13.672 11.523 1 86.31 648 TYR A N 1
ATOM 5077 C CA . TYR A 1 648 ? 29.031 -13.445 12.477 1 86.31 648 TYR A CA 1
ATOM 5078 C C . TYR A 1 648 ? 29.562 -13.422 13.906 1 86.31 648 TYR A C 1
ATOM 5080 O O . TYR A 1 648 ? 28.812 -13.156 14.852 1 86.31 648 TYR A O 1
ATOM 5088 N N . GLU A 1 649 ? 30.812 -13.633 14.055 1 88.69 649 GLU A N 1
ATOM 5089 C CA . GLU A 1 649 ? 31.453 -13.57 15.367 1 88.69 649 GLU A CA 1
ATOM 5090 C C . GLU A 1 649 ? 32.5 -12.477 15.406 1 88.69 649 GLU A C 1
ATOM 5092 O O . GLU A 1 649 ? 32.188 -11.289 15.43 1 88.69 649 GLU A O 1
ATOM 5097 N N . ASP A 1 650 ? 33.75 -12.883 15.062 1 88.88 650 ASP A N 1
ATOM 5098 C CA . ASP A 1 650 ? 34.844 -11.953 15.172 1 88.88 650 ASP A CA 1
ATOM 5099 C C . ASP A 1 650 ? 34.875 -10.977 14 1 88.88 650 ASP A C 1
ATOM 5101 O O . ASP A 1 650 ? 35.469 -9.891 14.094 1 88.88 650 ASP A O 1
ATOM 5105 N N . GLY A 1 651 ? 34.25 -11.336 13.031 1 89.88 651 GLY A N 1
ATOM 5106 C CA . GLY A 1 651 ? 34.281 -10.539 11.82 1 89.88 651 GLY A CA 1
ATOM 5107 C C . GLY A 1 651 ? 33.125 -9.562 11.695 1 89.88 651 GLY A C 1
ATOM 5108 O O . GLY A 1 651 ? 33.031 -8.859 10.695 1 89.88 651 GLY A O 1
ATOM 5109 N N . GLU A 1 652 ? 32.281 -9.406 12.625 1 84.81 652 GLU A N 1
ATOM 5110 C CA . GLU A 1 652 ? 31.078 -8.594 12.508 1 84.81 652 GLU A CA 1
ATOM 5111 C C . GLU A 1 652 ? 31.406 -7.109 12.422 1 84.81 652 GLU A C 1
ATOM 5113 O O . GLU A 1 652 ? 30.75 -6.363 11.695 1 84.81 652 GLU A O 1
ATOM 5118 N N . ASP A 1 653 ? 32.406 -6.629 13.164 1 87.12 653 ASP A N 1
ATOM 5119 C CA . ASP A 1 653 ? 32.75 -5.207 13.219 1 87.12 653 ASP A CA 1
ATOM 5120 C C . ASP A 1 653 ? 34.188 -4.953 12.859 1 87.12 653 ASP A C 1
ATOM 5122 O O . ASP A 1 653 ? 34.938 -4.324 13.633 1 87.12 653 ASP A O 1
ATOM 5126 N N . GLN A 1 654 ? 34.531 -5.402 11.602 1 93.12 654 GLN A N 1
ATOM 5127 C CA . GLN A 1 654 ? 35.906 -5.188 11.148 1 93.12 654 GLN A CA 1
ATOM 5128 C C . GLN A 1 654 ? 36 -4.016 10.18 1 93.12 654 GLN A C 1
ATOM 5130 O O . GLN A 1 654 ? 34.969 -3.498 9.734 1 93.12 654 GLN A O 1
ATOM 5135 N N . GLN A 1 655 ? 37.188 -3.611 9.93 1 94 655 GLN A N 1
ATOM 5136 C CA . GLN A 1 655 ? 37.406 -2.52 8.992 1 94 655 GLN A CA 1
ATOM 5137 C C . GLN A 1 655 ? 37.188 -2.982 7.551 1 94 655 GLN A C 1
ATOM 5139 O O . GLN A 1 655 ? 37.312 -4.176 7.254 1 94 655 GLN A O 1
ATOM 5144 N N . LYS A 1 656 ? 36.969 -2.033 6.734 1 95.25 656 LYS A N 1
ATOM 5145 C CA . LYS A 1 656 ? 36.688 -2.289 5.324 1 95.25 656 LYS A CA 1
ATOM 5146 C C . LYS A 1 656 ? 37.781 -3.129 4.68 1 95.25 656 LYS A C 1
ATOM 5148 O O . LYS A 1 656 ? 37.5 -4.098 3.977 1 95.25 656 LYS A O 1
ATOM 5153 N N . GLN A 1 657 ? 39 -2.828 5 1 95.69 657 GLN A N 1
ATOM 5154 C CA . GLN A 1 657 ? 40.125 -3.471 4.363 1 95.69 657 GLN A CA 1
ATOM 5155 C C . GLN A 1 657 ? 40.219 -4.945 4.742 1 95.69 657 GLN A C 1
ATOM 5157 O O . GLN A 1 657 ? 40.656 -5.777 3.934 1 95.69 657 GLN A O 1
ATOM 5162 N N . VAL A 1 658 ? 39.812 -5.215 5.906 1 96.69 658 VAL A N 1
ATOM 5163 C CA . VAL A 1 658 ? 39.844 -6.602 6.363 1 96.69 658 VAL A CA 1
ATOM 5164 C C . VAL A 1 658 ? 38.875 -7.449 5.52 1 96.69 658 VAL A C 1
ATOM 5166 O O . VAL A 1 658 ? 39.219 -8.578 5.148 1 96.69 658 VAL A O 1
ATOM 5169 N N . TYR A 1 659 ? 37.75 -6.938 5.227 1 96.81 659 TYR A N 1
ATOM 5170 C CA . TYR A 1 659 ? 36.781 -7.652 4.398 1 96.81 659 TYR A CA 1
ATOM 5171 C C . TYR A 1 659 ? 37.312 -7.82 2.975 1 96.81 659 TYR A C 1
ATOM 5173 O O . TYR A 1 659 ? 37.156 -8.883 2.371 1 96.81 659 TYR A O 1
ATOM 5181 N N . ILE A 1 660 ? 37.906 -6.766 2.457 1 96.75 660 ILE A N 1
ATOM 5182 C CA . ILE A 1 660 ? 38.469 -6.797 1.109 1 96.75 660 ILE A CA 1
ATOM 5183 C C . ILE A 1 660 ? 39.562 -7.871 1.023 1 96.75 660 ILE A C 1
ATOM 5185 O O . ILE A 1 660 ? 39.594 -8.633 0.058 1 96.75 660 ILE A O 1
ATOM 5189 N N . ASP A 1 661 ? 40.344 -7.906 2.053 1 96.5 661 ASP A N 1
ATOM 5190 C CA . ASP A 1 661 ? 41.438 -8.883 2.088 1 96.5 661 ASP A CA 1
ATOM 5191 C C . ASP A 1 661 ? 40.875 -10.305 2.209 1 96.5 661 ASP A C 1
ATOM 5193 O O . ASP A 1 661 ? 41.406 -11.227 1.585 1 96.5 661 ASP A O 1
ATOM 5197 N N . LYS A 1 662 ? 39.938 -10.414 3.086 1 96.38 662 LYS A N 1
ATOM 5198 C CA . LYS A 1 662 ? 39.344 -11.727 3.254 1 96.38 662 LYS A CA 1
ATOM 5199 C C . LYS A 1 662 ? 38.75 -12.234 1.939 1 96.38 662 LYS A C 1
ATOM 5201 O O . LYS A 1 662 ? 38.875 -13.414 1.608 1 96.38 662 LYS A O 1
ATOM 5206 N N . LEU A 1 663 ? 38.094 -11.375 1.178 1 96.75 663 LEU A N 1
ATOM 5207 C CA . LEU A 1 663 ? 37.5 -11.727 -0.111 1 96.75 663 LEU A CA 1
ATOM 5208 C C . LEU A 1 663 ? 38.594 -12.086 -1.119 1 96.75 663 LEU A C 1
ATOM 5210 O O . LEU A 1 663 ? 38.438 -13.055 -1.875 1 96.75 663 LEU A O 1
ATOM 5214 N N . ALA A 1 664 ? 39.656 -11.312 -1.074 1 96.5 664 ALA A N 1
ATOM 5215 C CA . ALA A 1 664 ? 40.781 -11.57 -1.979 1 96.5 664 ALA A CA 1
ATOM 5216 C C . ALA A 1 664 ? 41.406 -12.938 -1.706 1 96.5 664 ALA A C 1
ATOM 5218 O O . ALA A 1 664 ? 41.781 -13.641 -2.637 1 96.5 664 ALA A O 1
ATOM 5219 N N . GLU A 1 665 ? 41.5 -13.25 -0.49 1 96.12 665 GLU A N 1
ATOM 5220 C CA . GLU A 1 665 ? 42.031 -14.555 -0.091 1 96.12 665 GLU A CA 1
ATOM 5221 C C . GLU A 1 665 ? 41.156 -15.688 -0.615 1 96.12 665 GLU A C 1
ATOM 5223 O O . GLU A 1 665 ? 41.656 -16.703 -1.094 1 96.12 665 GLU A O 1
ATOM 5228 N N . LEU A 1 666 ? 39.875 -15.531 -0.478 1 97.12 666 LEU A N 1
ATOM 5229 C CA . LEU A 1 666 ? 38.938 -16.547 -0.958 1 97.12 666 LEU A CA 1
ATOM 5230 C C . LEU A 1 666 ? 38.969 -16.641 -2.48 1 97.12 666 LEU A C 1
ATOM 5232 O O . LEU A 1 666 ? 38.906 -17.734 -3.041 1 97.12 666 LEU A O 1
ATOM 5236 N N . LYS A 1 667 ? 39.062 -15.5 -3.131 1 96.31 667 LYS A N 1
ATOM 5237 C CA . LYS A 1 667 ? 39.062 -15.453 -4.59 1 96.31 667 LYS A CA 1
ATOM 5238 C C . LYS A 1 667 ? 40.312 -16.094 -5.164 1 96.31 667 LYS A C 1
ATOM 5240 O O . LYS A 1 667 ? 40.312 -16.625 -6.27 1 96.31 667 LYS A O 1
ATOM 5245 N N . LYS A 1 668 ? 41.438 -15.992 -4.453 1 95.62 668 LYS A N 1
ATOM 5246 C CA . LYS A 1 668 ? 42.688 -16.625 -4.879 1 95.62 668 LYS A CA 1
ATOM 5247 C C . LYS A 1 668 ? 42.5 -18.141 -5.055 1 95.62 668 LYS A C 1
ATOM 5249 O O . LYS A 1 668 ? 43.125 -18.75 -5.93 1 95.62 668 LYS A O 1
ATOM 5254 N N . ILE A 1 669 ? 41.656 -18.641 -4.266 1 95.19 669 ILE A N 1
ATOM 5255 C CA . ILE A 1 669 ? 41.375 -20.078 -4.324 1 95.19 669 ILE A CA 1
ATOM 5256 C C . ILE A 1 669 ? 40.25 -20.359 -5.301 1 95.19 669 ILE A C 1
ATOM 5258 O O . ILE A 1 669 ? 40.344 -21.266 -6.121 1 95.19 669 ILE A O 1
ATOM 5262 N N . GLY A 1 670 ? 39.219 -19.625 -5.238 1 95.12 670 GLY A N 1
ATOM 5263 C CA . GLY A 1 670 ? 38 -19.891 -5.984 1 95.12 670 GLY A CA 1
ATOM 5264 C C . GLY A 1 670 ? 38.094 -19.453 -7.438 1 95.12 670 GLY A C 1
ATOM 5265 O O . GLY A 1 670 ? 37.469 -20.062 -8.305 1 95.12 670 GLY A O 1
ATOM 5266 N N . GLN A 1 671 ? 38.812 -18.438 -7.742 1 94.56 671 GLN A N 1
ATOM 5267 C CA . GLN A 1 671 ? 38.844 -17.828 -9.07 1 94.56 671 GLN A CA 1
ATOM 5268 C C . GLN A 1 671 ? 39.375 -18.812 -10.109 1 94.56 671 GLN A C 1
ATOM 5270 O O . GLN A 1 671 ? 38.844 -18.922 -11.211 1 94.56 671 GLN A O 1
ATOM 5275 N N . PRO A 1 672 ? 40.438 -19.469 -9.766 1 94.69 672 PRO A N 1
ATOM 5276 C CA . PRO A 1 672 ? 40.938 -20.453 -10.734 1 94.69 672 PRO A CA 1
ATOM 5277 C C . PRO A 1 672 ? 39.938 -21.547 -11.062 1 94.69 672 PRO A C 1
ATOM 5279 O O . PRO A 1 672 ? 39.844 -21.984 -12.211 1 94.69 672 PRO A O 1
ATOM 5282 N N . ILE A 1 673 ? 39.281 -21.969 -10.094 1 95.19 673 ILE A N 1
ATOM 5283 C CA . ILE A 1 673 ? 38.25 -22.984 -10.297 1 95.19 673 ILE A CA 1
ATOM 5284 C C . ILE A 1 673 ? 37.156 -22.438 -11.211 1 95.19 673 ILE A C 1
ATOM 5286 O O . ILE A 1 673 ? 36.719 -23.125 -12.141 1 95.19 673 ILE A O 1
ATOM 5290 N N . TYR A 1 674 ? 36.75 -21.25 -10.906 1 94.12 674 TYR A N 1
ATOM 5291 C CA . TYR A 1 674 ? 35.719 -20.609 -11.68 1 94.12 674 TYR A CA 1
ATOM 5292 C C . TYR A 1 674 ? 36.156 -20.375 -13.117 1 94.12 674 TYR A C 1
ATOM 5294 O O . TYR A 1 674 ? 35.375 -20.547 -14.055 1 94.12 674 TYR A O 1
ATOM 5302 N N . GLU A 1 675 ? 37.375 -20.016 -13.312 1 93.81 675 GLU A N 1
ATOM 5303 C CA . GLU A 1 675 ? 37.938 -19.766 -14.641 1 93.81 675 GLU A CA 1
ATOM 5304 C C . GLU A 1 675 ? 37.969 -21.047 -15.469 1 93.81 675 GLU A C 1
ATOM 5306 O O . GLU A 1 675 ? 37.719 -21.016 -16.672 1 93.81 675 GLU A O 1
ATOM 5311 N N . ARG A 1 676 ? 38.281 -22.141 -14.812 1 94.38 676 ARG A N 1
ATOM 5312 C CA . ARG A 1 676 ? 38.25 -23.422 -15.492 1 94.38 676 ARG A CA 1
ATOM 5313 C C . ARG A 1 676 ? 36.875 -23.75 -16.016 1 94.38 676 ARG A C 1
ATOM 5315 O O . ARG A 1 676 ? 36.719 -24.266 -17.125 1 94.38 676 ARG A O 1
ATOM 5322 N N . TYR A 1 677 ? 35.938 -23.453 -15.172 1 93.69 677 TYR A N 1
ATOM 5323 C CA . TYR A 1 677 ? 34.531 -23.688 -15.547 1 93.69 677 TYR A CA 1
ATOM 5324 C C . TYR A 1 677 ? 34.156 -22.828 -16.75 1 93.69 677 TYR A C 1
ATOM 5326 O O . TYR A 1 677 ? 33.594 -23.328 -17.719 1 93.69 677 TYR A O 1
ATOM 5334 N N . ILE A 1 678 ? 34.469 -21.516 -16.688 1 93.56 678 ILE A N 1
ATOM 5335 C CA . ILE A 1 678 ? 34.094 -20.562 -17.75 1 93.56 678 ILE A CA 1
ATOM 5336 C C . ILE A 1 678 ? 34.781 -20.969 -19.047 1 93.56 678 ILE A C 1
ATOM 5338 O O . ILE A 1 678 ? 34.156 -20.922 -20.125 1 93.56 678 ILE A O 1
ATOM 5342 N N . GLU A 1 679 ? 36 -21.375 -18.969 1 93.5 679 GLU A N 1
ATOM 5343 C CA . GLU A 1 679 ? 36.781 -21.812 -20.141 1 93.5 679 GLU A CA 1
ATOM 5344 C C . GLU A 1 679 ? 36.125 -23.031 -20.797 1 93.5 679 GLU A C 1
ATOM 5346 O O . GLU A 1 679 ? 36.062 -23.125 -22.016 1 93.5 679 GLU A O 1
ATOM 5351 N N . SER A 1 680 ? 35.75 -23.844 -19.938 1 92.88 680 SER A N 1
ATOM 5352 C CA . SER A 1 680 ? 35.125 -25.062 -20.438 1 92.88 680 SER A CA 1
ATOM 5353 C C . SER A 1 680 ? 33.781 -24.781 -21.109 1 92.88 680 SER A C 1
ATOM 5355 O O . SER A 1 680 ? 33.406 -25.438 -22.094 1 92.88 680 SER A O 1
ATOM 5357 N N . GLU A 1 681 ? 33.094 -23.812 -20.625 1 91 681 GLU A N 1
ATOM 5358 C CA . GLU A 1 681 ? 31.781 -23.484 -21.156 1 91 681 GLU A CA 1
ATOM 5359 C C . GLU A 1 681 ? 31.906 -22.688 -22.453 1 91 681 GLU A C 1
ATOM 5361 O O . GLU A 1 681 ? 31.062 -22.828 -23.344 1 91 681 GLU A O 1
ATOM 5366 N N . GLU A 1 682 ? 32.969 -21.906 -22.562 1 93.19 682 GLU A N 1
ATOM 5367 C CA . GLU A 1 682 ? 33.125 -21 -23.703 1 93.19 682 GLU A CA 1
ATOM 5368 C C . GLU A 1 682 ? 33.938 -21.625 -24.828 1 93.19 682 GLU A C 1
ATOM 5370 O O . GLU A 1 682 ? 33.812 -21.219 -25.984 1 93.19 682 GLU A O 1
ATOM 5375 N N . ARG A 1 683 ? 34.688 -22.641 -24.578 1 93.12 683 ARG A N 1
ATOM 5376 C CA . ARG A 1 683 ? 35.625 -23.219 -25.531 1 93.12 683 ARG A CA 1
ATOM 5377 C C . ARG A 1 683 ? 34.906 -23.844 -26.703 1 93.12 683 ARG A C 1
ATOM 5379 O O . ARG A 1 683 ? 35.281 -23.625 -27.859 1 93.12 683 ARG A O 1
ATOM 5386 N N . PRO A 1 684 ? 33.812 -24.578 -26.406 1 91.69 684 PRO A N 1
ATOM 5387 C CA . PRO A 1 684 ? 33.125 -25.172 -27.547 1 91.69 684 PRO A CA 1
ATOM 5388 C C . PRO A 1 684 ? 32.562 -24.109 -28.516 1 91.69 684 PRO A C 1
ATOM 5390 O O . PRO A 1 684 ? 32.625 -24.297 -29.719 1 91.69 684 PRO A O 1
ATOM 5393 N N . LYS A 1 685 ? 32.188 -23.062 -28.047 1 92.44 685 LYS A N 1
ATOM 5394 C CA . LYS A 1 685 ? 31.688 -21.984 -28.906 1 92.44 685 LYS A CA 1
ATOM 5395 C C . LYS A 1 685 ? 32.844 -21.359 -29.703 1 92.44 685 LYS A C 1
ATOM 5397 O O . LYS A 1 685 ? 32.656 -21.016 -30.891 1 92.44 685 LYS A O 1
ATOM 5402 N N . ALA A 1 686 ? 33.969 -21.234 -29.094 1 94.06 686 ALA A N 1
ATOM 5403 C CA . ALA A 1 686 ? 35.156 -20.672 -29.766 1 94.06 686 ALA A CA 1
ATOM 5404 C C . ALA A 1 686 ? 35.625 -21.578 -30.875 1 94.06 686 ALA A C 1
ATOM 5406 O O . ALA A 1 686 ? 36 -21.109 -31.969 1 94.06 686 ALA A O 1
ATOM 5407 N N . PHE A 1 687 ? 35.594 -22.828 -30.688 1 93.69 687 PHE A N 1
ATOM 5408 C CA . PHE A 1 687 ? 36 -23.812 -31.703 1 93.69 687 PHE A CA 1
ATOM 5409 C C . PHE A 1 687 ? 34.969 -23.859 -32.844 1 93.69 687 PHE A C 1
ATOM 5411 O O . PHE A 1 687 ? 35.344 -24.047 -34 1 93.69 687 PHE A O 1
ATOM 5418 N N . GLU A 1 688 ? 33.781 -23.688 -32.406 1 92.56 688 GLU A N 1
ATOM 5419 C CA . GLU A 1 688 ? 32.719 -23.656 -33.438 1 92.56 688 GLU A CA 1
ATOM 5420 C C . GLU A 1 688 ? 32.906 -22.453 -34.375 1 92.56 688 GLU A C 1
ATOM 5422 O O . GLU A 1 688 ? 32.75 -22.578 -35.594 1 92.56 688 GLU A O 1
ATOM 5427 N N . ASP A 1 689 ? 33.281 -21.406 -33.812 1 93.94 689 ASP A N 1
ATOM 5428 C CA . ASP A 1 689 ? 33.5 -20.203 -34.625 1 93.94 689 ASP A CA 1
ATOM 5429 C C . ASP A 1 689 ? 34.719 -20.375 -35.531 1 93.94 689 ASP A C 1
ATOM 5431 O O . ASP A 1 689 ? 34.688 -19.984 -36.719 1 93.94 689 ASP A O 1
ATOM 5435 N N . LEU A 1 690 ? 35.75 -20.922 -35.031 1 94.88 690 LEU A N 1
ATOM 5436 C CA . LEU A 1 690 ? 36.938 -21.203 -35.812 1 94.88 690 LEU A CA 1
ATOM 5437 C C . LEU A 1 690 ? 36.656 -22.219 -36.906 1 94.88 690 LEU A C 1
ATOM 5439 O O . LEU A 1 690 ? 37.094 -22.047 -38.062 1 94.88 690 LEU A O 1
ATOM 5443 N N . GLY A 1 691 ? 35.844 -23.156 -36.531 1 92.81 691 GLY A N 1
ATOM 5444 C CA . GLY A 1 691 ? 35.406 -24.156 -37.5 1 92.81 691 GLY A CA 1
ATOM 5445 C C . GLY A 1 691 ? 34.562 -23.578 -38.625 1 92.81 691 GLY A C 1
ATOM 5446 O O . GLY A 1 691 ? 34.75 -23.938 -39.781 1 92.81 691 GLY A O 1
ATOM 5447 N N . ARG A 1 692 ? 33.812 -22.703 -38.281 1 93.56 692 ARG A N 1
ATOM 5448 C CA . ARG A 1 692 ? 32.969 -22.047 -39.281 1 93.56 692 ARG A CA 1
ATOM 5449 C C . ARG A 1 692 ? 33.844 -21.266 -40.281 1 93.56 692 ARG A C 1
ATOM 5451 O O . ARG A 1 692 ? 33.594 -21.281 -41.469 1 93.56 692 ARG A O 1
ATOM 5458 N N . GLN A 1 693 ? 34.812 -20.625 -39.781 1 93.12 693 GLN A N 1
ATOM 5459 C CA . GLN A 1 693 ? 35.719 -19.844 -40.625 1 93.12 693 GLN A CA 1
ATOM 5460 C C . GLN A 1 693 ? 36.531 -20.75 -41.531 1 93.12 693 GLN A C 1
ATOM 5462 O O . GLN A 1 693 ? 36.75 -20.469 -42.719 1 93.12 693 GLN A O 1
ATOM 5467 N N . LEU A 1 694 ? 36.938 -21.812 -40.969 1 94.06 694 LEU A N 1
ATOM 5468 C CA . LEU A 1 694 ? 37.719 -22.797 -41.719 1 94.06 694 LEU A CA 1
ATOM 5469 C C . LEU A 1 694 ? 36.906 -23.391 -42.844 1 94.06 694 LEU A C 1
ATOM 5471 O O . LEU A 1 694 ? 37.375 -23.531 -44 1 94.06 694 LEU A O 1
ATOM 5475 N N . GLN A 1 695 ? 35.688 -23.641 -42.5 1 92.44 695 GLN A N 1
ATOM 5476 C CA . GLN A 1 695 ? 34.781 -24.203 -43.5 1 92.44 695 GLN A CA 1
ATOM 5477 C C . GLN A 1 695 ? 34.5 -23.188 -44.594 1 92.44 695 GLN A C 1
ATOM 5479 O O . GLN A 1 695 ? 34.406 -23.562 -45.781 1 92.44 695 GLN A O 1
ATOM 5484 N N . MET A 1 696 ? 34.438 -22.062 -44.25 1 92.5 696 MET A N 1
ATOM 5485 C CA . MET A 1 696 ? 34.188 -21 -45.25 1 92.5 696 MET A CA 1
ATOM 5486 C C . MET A 1 696 ? 35.344 -20.891 -46.219 1 92.5 696 MET A C 1
ATOM 5488 O O . MET A 1 696 ? 35.156 -20.875 -47.438 1 92.5 696 MET A O 1
ATOM 5492 N N . TYR A 1 697 ? 36.562 -20.859 -45.781 1 93.19 697 TYR A N 1
ATOM 5493 C CA . TYR A 1 697 ? 37.75 -20.719 -46.625 1 93.19 697 TYR A CA 1
ATOM 5494 C C . TYR A 1 697 ? 37.969 -21.984 -47.438 1 93.19 697 TYR A C 1
ATOM 5496 O O . TYR A 1 697 ? 38.406 -21.922 -48.594 1 93.19 697 TYR A O 1
ATOM 5504 N N . MET A 1 698 ? 37.625 -23.094 -46.812 1 91.56 698 MET A N 1
ATOM 5505 C CA . MET A 1 698 ? 37.719 -24.359 -47.531 1 91.56 698 MET A CA 1
ATOM 5506 C C . MET A 1 698 ? 36.781 -24.391 -48.719 1 91.56 698 MET A C 1
ATOM 5508 O O . MET A 1 698 ? 37.125 -24.875 -49.812 1 91.56 698 MET A O 1
ATOM 5512 N N . LYS A 1 699 ? 35.656 -23.891 -48.469 1 90.31 699 LYS A N 1
ATOM 5513 C CA . LYS A 1 699 ? 34.688 -23.828 -49.531 1 90.31 699 LYS A CA 1
ATOM 5514 C C . LYS A 1 699 ? 35.156 -22.922 -50.656 1 90.31 699 LYS A C 1
ATOM 5516 O O . LYS A 1 699 ? 35 -23.234 -51.844 1 90.31 699 LYS A O 1
ATOM 5521 N N . ILE A 1 700 ? 35.781 -21.938 -50.312 1 88.5 700 ILE A N 1
ATOM 5522 C CA . ILE A 1 700 ? 36.312 -20.984 -51.281 1 88.5 700 ILE A CA 1
ATOM 5523 C C . ILE A 1 700 ? 37.469 -21.609 -52.062 1 88.5 700 ILE A C 1
ATOM 5525 O O . ILE A 1 700 ? 37.562 -21.469 -53.281 1 88.5 700 ILE A O 1
ATOM 5529 N N . ILE A 1 701 ? 38.281 -22.281 -51.406 1 88.69 701 ILE A N 1
ATOM 5530 C CA . ILE A 1 701 ? 39.438 -22.953 -52.031 1 88.69 701 ILE A CA 1
ATOM 5531 C C . ILE A 1 701 ? 38.969 -24.062 -52.969 1 88.69 701 ILE A C 1
ATOM 5533 O O . ILE A 1 701 ? 39.469 -24.219 -54.062 1 88.69 701 ILE A O 1
ATOM 5537 N N . GLU A 1 702 ? 37.938 -24.734 -52.5 1 87.25 702 GLU A N 1
ATOM 5538 C CA . GLU A 1 702 ? 37.375 -25.781 -53.344 1 87.25 702 GLU A CA 1
ATOM 5539 C C . GLU A 1 702 ? 36.719 -25.203 -54.594 1 87.25 702 GLU A C 1
ATOM 5541 O O . GLU A 1 702 ? 36.844 -25.75 -55.688 1 87.25 702 GLU A O 1
ATOM 5546 N N . ALA A 1 703 ? 36.094 -24.172 -54.406 1 85.75 703 ALA A N 1
ATOM 5547 C CA . ALA A 1 703 ? 35.5 -23.484 -55.562 1 85.75 703 ALA A CA 1
ATOM 5548 C C . ALA A 1 703 ? 36.562 -23 -56.531 1 85.75 703 ALA A C 1
ATOM 5550 O O . ALA A 1 703 ? 36.375 -23.047 -57.75 1 85.75 703 ALA A O 1
ATOM 5551 N N . TYR A 1 704 ? 37.625 -22.547 -56.094 1 85.69 704 TYR A N 1
ATOM 5552 C CA . TYR A 1 704 ? 38.75 -22.094 -56.906 1 85.69 704 TYR A CA 1
ATOM 5553 C C . TYR A 1 704 ? 39.344 -23.266 -57.688 1 85.69 704 TYR A C 1
ATOM 5555 O O . TYR A 1 704 ? 39.656 -23.141 -58.875 1 85.69 704 TYR A O 1
ATOM 5563 N N . LYS A 1 705 ? 39.5 -24.328 -57.094 1 80.25 705 LYS A N 1
ATOM 5564 C CA . LYS A 1 705 ? 40.094 -25.5 -57.719 1 80.25 705 LYS A CA 1
ATOM 5565 C C . LYS A 1 705 ? 39.156 -26.094 -58.781 1 80.25 705 LYS A C 1
ATOM 5567 O O . LYS A 1 705 ? 39.594 -26.547 -59.812 1 80.25 705 LYS A O 1
ATOM 5572 N N . LEU A 1 706 ? 37.844 -26.031 -58.438 1 75.38 706 LEU A N 1
ATOM 5573 C CA . LEU A 1 706 ? 36.875 -26.5 -59.406 1 75.38 706 LEU A CA 1
ATOM 5574 C C . LEU A 1 706 ? 36.688 -25.516 -60.562 1 75.38 706 LEU A C 1
ATOM 5576 O O . LEU A 1 706 ? 36.438 -25.906 -61.688 1 75.38 706 LEU A O 1
ATOM 5580 N N . GLY A 1 707 ? 36.688 -24.234 -60.344 1 63.59 707 GLY A N 1
ATOM 5581 C CA . GLY A 1 707 ? 36.5 -23.188 -61.312 1 63.59 707 GLY A CA 1
ATOM 5582 C C . GLY A 1 707 ? 37.656 -23.094 -62.312 1 63.59 707 GLY A C 1
ATOM 5583 O O . GLY A 1 707 ? 37.531 -22.422 -63.344 1 63.59 707 GLY A O 1
ATOM 5584 N N . ARG A 1 708 ? 38.938 -23.219 -62.062 1 57.06 708 ARG A N 1
ATOM 5585 C CA . ARG A 1 708 ? 39.906 -23.375 -63.125 1 57.06 708 ARG A CA 1
ATOM 5586 C C . ARG A 1 708 ? 39.406 -24.328 -64.188 1 57.06 708 ARG A C 1
ATOM 5588 O O . ARG A 1 708 ? 39.844 -24.281 -65.312 1 57.06 708 ARG A O 1
ATOM 5595 N N . THR A 1 709 ? 38.406 -25.188 -63.875 1 51.28 709 THR A N 1
ATOM 5596 C CA . THR A 1 709 ? 37.75 -26.016 -64.938 1 51.28 709 THR A CA 1
ATOM 5597 C C . THR A 1 709 ? 36.375 -25.484 -65.25 1 51.28 709 THR A C 1
ATOM 5599 O O . THR A 1 709 ? 35.906 -25.609 -66.375 1 51.28 709 THR A O 1
ATOM 5602 N N . GLN A 1 710 ? 35.438 -25.031 -64.25 1 51.44 710 GLN A N 1
ATOM 5603 C CA . GLN A 1 710 ? 34.094 -24.672 -64.562 1 51.44 710 GLN A CA 1
ATOM 5604 C C . GLN A 1 710 ? 33.719 -23.312 -64 1 51.44 710 GLN A C 1
ATOM 5606 O O . GLN A 1 710 ? 33.031 -22.516 -64.688 1 51.44 710 GLN A O 1
ATOM 5611 N N . ASN A 1 711 ? 33.531 -23.062 -62.594 1 52 711 ASN A N 1
ATOM 5612 C CA . ASN A 1 711 ? 32.844 -21.969 -61.938 1 52 711 ASN A CA 1
ATOM 5613 C C . ASN A 1 711 ? 33.75 -20.766 -61.719 1 52 711 ASN A C 1
ATOM 5615 O O . ASN A 1 711 ? 34.75 -20.844 -61 1 52 711 ASN A O 1
ATOM 5619 N N . LYS A 1 712 ? 33.688 -19.578 -62.375 1 59.38 712 LYS A N 1
ATOM 5620 C CA . LYS A 1 712 ? 34.531 -18.438 -62.719 1 59.38 712 LYS A CA 1
ATOM 5621 C C . LYS A 1 712 ? 34.562 -17.422 -61.562 1 59.38 712 LYS A C 1
ATOM 5623 O O . LYS A 1 712 ? 35.156 -16.344 -61.688 1 59.38 712 LYS A O 1
ATOM 5628 N N . THR A 1 713 ? 33.906 -17.625 -60.344 1 67.62 713 THR A N 1
ATOM 5629 C CA . THR A 1 713 ? 33.719 -16.531 -59.406 1 67.62 713 THR A CA 1
ATOM 5630 C C . THR A 1 713 ? 35.062 -16.188 -58.719 1 67.62 713 THR A C 1
ATOM 5632 O O . THR A 1 713 ? 35.344 -15.008 -58.469 1 67.62 713 THR A O 1
ATOM 5635 N N . TYR A 1 714 ? 36.094 -17.094 -58.594 1 73.56 714 TYR A N 1
ATOM 5636 C CA . TYR A 1 714 ? 37.344 -16.844 -57.875 1 73.56 714 TYR A CA 1
ATOM 5637 C C . TYR A 1 714 ? 38.562 -17.109 -58.75 1 73.56 714 TYR A C 1
ATOM 5639 O O . TYR A 1 714 ? 39.688 -17.234 -58.281 1 73.56 714 TYR A O 1
ATOM 5647 N N . ALA A 1 715 ? 38.219 -17.266 -60 1 75.06 715 ALA A N 1
ATOM 5648 C CA . ALA A 1 715 ? 39.219 -17.625 -61 1 75.06 715 ALA A CA 1
ATOM 5649 C C . ALA 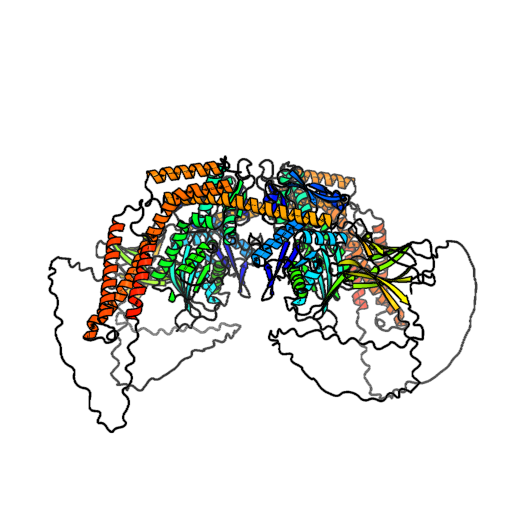A 1 715 ? 40.281 -16.531 -61.125 1 75.06 715 ALA A C 1
ATOM 5651 O O . ALA A 1 715 ? 41.375 -16.781 -61.594 1 75.06 715 ALA A O 1
ATOM 5652 N N . HIS A 1 716 ? 39.875 -15.328 -60.75 1 78.5 716 HIS A N 1
ATOM 5653 C CA . HIS A 1 716 ? 40.781 -14.195 -60.906 1 78.5 716 HIS A CA 1
ATOM 5654 C C . HIS A 1 716 ? 41.875 -14.211 -59.844 1 78.5 716 HIS A C 1
ATOM 5656 O O . HIS A 1 716 ? 42.844 -13.438 -59.906 1 78.5 716 HIS A O 1
ATOM 5662 N N . LEU A 1 717 ? 41.844 -15.047 -58.906 1 82.38 717 LEU A N 1
ATOM 5663 C CA . LEU A 1 717 ? 42.781 -15.039 -57.781 1 82.38 717 LEU A CA 1
ATOM 5664 C C . LEU A 1 717 ? 44.094 -15.695 -58.188 1 82.38 717 LEU A C 1
ATOM 5666 O O . LEU A 1 717 ? 44.125 -16.609 -59 1 82.38 717 LEU A O 1
ATOM 5670 N N . ASP A 1 718 ? 45.156 -15.172 -57.719 1 84.19 718 ASP A N 1
ATOM 5671 C CA . ASP A 1 718 ? 46.5 -15.672 -58.062 1 84.19 718 ASP A CA 1
ATOM 5672 C C . ASP A 1 718 ? 46.719 -17.062 -57.438 1 84.19 718 ASP A C 1
ATOM 5674 O O . ASP A 1 718 ? 46.406 -17.297 -56.281 1 84.19 718 ASP A O 1
ATOM 5678 N N . GLU A 1 719 ? 47.156 -17.969 -58.219 1 82.94 719 GLU A N 1
ATOM 5679 C CA . GLU A 1 719 ? 47.312 -19.359 -57.812 1 82.94 719 GLU A CA 1
ATOM 5680 C C . GLU A 1 719 ? 48.25 -19.484 -56.625 1 82.94 719 GLU A C 1
ATOM 5682 O O . GLU A 1 719 ? 48.031 -20.312 -55.719 1 82.94 719 GLU A O 1
ATOM 5687 N N . LEU A 1 720 ? 49.312 -18.656 -56.562 1 87.44 720 LEU A N 1
ATOM 5688 C CA . LEU A 1 720 ? 50.281 -18.719 -55.469 1 87.44 720 LEU A CA 1
ATOM 5689 C C . LEU A 1 720 ? 49.625 -18.25 -54.156 1 87.44 720 LEU A C 1
ATOM 5691 O O . LEU A 1 720 ? 49.875 -18.844 -53.094 1 87.44 720 LEU A O 1
ATOM 5695 N N . GLU A 1 721 ? 48.719 -17.328 -54.281 1 88.44 721 GLU A N 1
ATOM 5696 C CA . GLU A 1 721 ? 48.031 -16.812 -53.094 1 88.44 721 GLU A CA 1
ATOM 5697 C C . GLU A 1 721 ? 47 -17.797 -52.562 1 88.44 721 GLU A C 1
ATOM 5699 O O . GLU A 1 721 ? 46.875 -17.969 -51.344 1 88.44 721 GLU A O 1
ATOM 5704 N N . VAL A 1 722 ? 46.406 -18.391 -53.438 1 88.94 722 VAL A N 1
ATOM 5705 C CA . VAL A 1 722 ? 45.375 -19.359 -53.031 1 88.94 722 VAL A CA 1
ATOM 5706 C C . VAL A 1 722 ? 46.031 -20.578 -52.406 1 88.94 722 VAL A C 1
ATOM 5708 O O . VAL A 1 722 ? 45.531 -21.156 -51.438 1 88.94 722 VAL A O 1
ATOM 5711 N N . THR A 1 723 ? 47.188 -20.906 -52.969 1 89.81 723 THR A N 1
ATOM 5712 C CA . THR A 1 723 ? 47.938 -22.016 -52.375 1 89.81 723 THR A CA 1
ATOM 5713 C C . THR A 1 723 ? 48.406 -21.688 -50.969 1 89.81 723 THR A C 1
ATOM 5715 O O . THR A 1 723 ? 48.406 -22.547 -50.094 1 89.81 723 THR A O 1
ATOM 5718 N N . ARG A 1 724 ? 48.719 -20.422 -50.75 1 90.81 724 ARG A N 1
ATOM 5719 C CA . ARG A 1 724 ? 49.125 -19.969 -49.438 1 90.81 724 ARG A CA 1
ATOM 5720 C C . ARG A 1 724 ? 47.969 -20.031 -48.438 1 90.81 724 ARG A C 1
ATOM 5722 O O . ARG A 1 724 ? 48.125 -20.422 -47.281 1 90.81 724 ARG A O 1
ATOM 5729 N N . VAL A 1 725 ? 46.812 -19.625 -48.844 1 92.94 725 VAL A N 1
ATOM 5730 C CA . VAL A 1 725 ? 45.594 -19.672 -48.031 1 92.94 725 VAL A CA 1
ATOM 5731 C C . VAL A 1 725 ? 45.25 -21.125 -47.688 1 92.94 725 VAL A C 1
ATOM 5733 O O . VAL A 1 725 ? 44.875 -21.438 -46.562 1 92.94 725 VAL A O 1
ATOM 5736 N N . ASP A 1 726 ? 45.406 -21.938 -48.719 1 92.44 726 ASP A N 1
ATOM 5737 C CA . ASP A 1 726 ? 45.125 -23.359 -48.531 1 92.44 726 ASP A CA 1
ATOM 5738 C C . ASP A 1 726 ? 46.031 -23.953 -47.469 1 92.44 726 ASP A C 1
ATOM 5740 O O . ASP A 1 726 ? 45.625 -24.734 -46.625 1 92.44 726 ASP A O 1
ATOM 5744 N N . LYS A 1 727 ? 47.25 -23.594 -47.531 1 92.31 727 LYS A N 1
ATOM 5745 C CA . LYS A 1 727 ? 48.219 -24.078 -46.562 1 92.31 727 LYS A CA 1
ATOM 5746 C C . LYS A 1 727 ? 47.906 -23.562 -45.156 1 92.31 727 LYS A C 1
ATOM 5748 O O . LYS A 1 727 ? 47.969 -24.328 -44.188 1 92.31 727 LYS A O 1
ATOM 5753 N N . HIS A 1 728 ? 47.531 -22.328 -45.031 1 93.25 728 HIS A N 1
ATOM 5754 C CA . HIS A 1 728 ? 47.219 -21.734 -43.719 1 93.25 728 HIS A CA 1
ATOM 5755 C C . HIS A 1 728 ? 45.969 -22.391 -43.125 1 93.25 728 HIS A C 1
ATOM 5757 O O . HIS A 1 728 ? 45.906 -22.609 -41.906 1 93.25 728 HIS A O 1
ATOM 5763 N N . VAL A 1 729 ? 44.969 -22.594 -43.875 1 94.5 729 VAL A N 1
ATOM 5764 C CA . VAL A 1 729 ? 43.719 -23.219 -43.438 1 94.5 729 VAL A CA 1
ATOM 5765 C C . VAL A 1 729 ? 43.969 -24.641 -42.969 1 94.5 729 VAL A C 1
ATOM 5767 O O . VAL A 1 729 ? 43.469 -25.047 -41.906 1 94.5 729 VAL A O 1
ATOM 5770 N N . ASN A 1 730 ? 44.844 -25.328 -43.781 1 93.44 730 ASN A N 1
ATOM 5771 C CA . ASN A 1 730 ? 45.188 -26.703 -43.375 1 93.44 730 ASN A CA 1
ATOM 5772 C C . ASN A 1 730 ? 46 -26.734 -42.094 1 93.44 730 ASN A C 1
ATOM 5774 O O . ASN A 1 730 ? 45.781 -27.594 -41.25 1 93.44 730 ASN A O 1
ATOM 5778 N N . ASP A 1 731 ? 46.906 -25.812 -42 1 94.19 731 ASP A N 1
ATOM 5779 C CA . ASP A 1 731 ? 47.719 -25.719 -40.781 1 94.19 731 ASP A CA 1
ATOM 5780 C C . ASP A 1 731 ? 46.844 -25.422 -39.562 1 94.19 731 ASP A C 1
ATOM 5782 O O . ASP A 1 731 ? 47.062 -26 -38.5 1 94.19 731 ASP A O 1
ATOM 5786 N N . THR A 1 732 ? 45.938 -24.516 -39.656 1 95.31 732 THR A N 1
ATOM 5787 C CA . THR A 1 732 ? 45.031 -24.156 -38.594 1 95.31 732 THR A CA 1
ATOM 5788 C C . THR A 1 732 ? 44.094 -25.312 -38.219 1 95.31 732 THR A C 1
ATOM 5790 O O . THR A 1 732 ? 43.75 -25.5 -37.062 1 95.31 732 THR A O 1
ATOM 5793 N N . MET A 1 733 ? 43.656 -26.031 -39.188 1 94.38 733 MET A N 1
ATOM 5794 C CA . MET A 1 733 ? 42.812 -27.188 -38.969 1 94.38 733 MET A CA 1
ATOM 5795 C C . MET A 1 733 ? 43.531 -28.266 -38.188 1 94.38 733 MET A C 1
ATOM 5797 O O . MET A 1 733 ? 42.969 -28.875 -37.281 1 94.38 733 MET A O 1
ATOM 5801 N N . VAL A 1 734 ? 44.812 -28.5 -38.594 1 94.38 734 VAL A N 1
ATOM 5802 C CA . VAL A 1 734 ? 45.625 -29.469 -37.875 1 94.38 734 VAL A CA 1
ATOM 5803 C C . VAL A 1 734 ? 45.844 -29.016 -36.438 1 94.38 734 VAL A C 1
ATOM 5805 O O . VAL A 1 734 ? 45.75 -29.812 -35.5 1 94.38 734 VAL A O 1
ATOM 5808 N N . TRP A 1 735 ? 46.062 -27.75 -36.25 1 95.62 735 TRP A N 1
ATOM 5809 C CA . TRP A 1 735 ? 46.219 -27.172 -34.938 1 95.62 735 TRP A CA 1
ATOM 5810 C C . TRP A 1 735 ? 44.969 -27.359 -34.094 1 95.62 735 TRP A C 1
ATOM 5812 O O . TRP A 1 735 ? 45.031 -27.781 -32.938 1 95.62 735 TRP A O 1
ATOM 5822 N N . MET A 1 736 ? 43.812 -26.969 -34.594 1 95.12 736 MET A N 1
ATOM 5823 C CA . MET A 1 736 ? 42.531 -27.078 -33.906 1 95.12 736 MET A CA 1
ATOM 5824 C C . MET A 1 736 ? 42.281 -28.516 -33.469 1 95.12 736 MET A C 1
ATOM 5826 O O . MET A 1 736 ? 41.906 -28.766 -32.312 1 95.12 736 MET A O 1
ATOM 5830 N N . ASN A 1 737 ? 42.531 -29.453 -34.438 1 93.56 737 ASN A N 1
ATOM 5831 C CA . ASN A 1 737 ? 42.281 -30.859 -34.125 1 93.56 737 ASN A CA 1
ATOM 5832 C C . ASN A 1 737 ? 43.219 -31.391 -33.062 1 93.56 737 ASN A C 1
ATOM 5834 O O . ASN A 1 737 ? 42.844 -32.188 -32.219 1 93.56 737 ASN A O 1
ATOM 5838 N N . SER A 1 738 ? 44.438 -30.938 -33.188 1 94.12 738 SER A N 1
ATOM 5839 C CA . SER A 1 738 ? 45.438 -31.344 -32.188 1 94.12 738 SER A CA 1
ATOM 5840 C C . SER A 1 738 ? 45.062 -30.844 -30.797 1 94.12 738 SER A C 1
ATOM 5842 O O . SER A 1 738 ? 45.094 -31.594 -29.828 1 94.12 738 SER A O 1
ATOM 5844 N N . LYS A 1 739 ? 44.75 -29.609 -30.719 1 94.75 739 LYS A N 1
ATOM 5845 C CA . LYS A 1 739 ? 44.406 -29 -29.438 1 94.75 739 LYS A CA 1
ATOM 5846 C C . LYS A 1 739 ? 43.125 -29.562 -28.875 1 94.75 739 LYS A C 1
ATOM 5848 O O . LYS A 1 739 ? 42.969 -29.75 -27.672 1 94.75 739 LYS A O 1
ATOM 5853 N N . MET A 1 740 ? 42.156 -29.828 -29.688 1 93.12 740 MET A N 1
ATOM 5854 C CA . MET A 1 740 ? 40.875 -30.406 -29.266 1 93.12 740 MET A CA 1
ATOM 5855 C C . MET A 1 740 ? 41.094 -31.797 -28.672 1 93.12 740 MET A C 1
ATOM 5857 O O . MET A 1 740 ? 40.5 -32.125 -27.641 1 93.12 740 MET A O 1
ATOM 5861 N N . ASN A 1 741 ? 41.969 -32.562 -29.344 1 92.62 741 ASN A N 1
ATOM 5862 C CA . ASN A 1 741 ? 42.25 -33.906 -28.859 1 92.62 741 ASN A CA 1
ATOM 5863 C C . ASN A 1 741 ? 43 -33.875 -27.531 1 92.62 741 ASN A C 1
ATOM 5865 O O . ASN A 1 741 ? 42.688 -34.688 -26.641 1 92.62 741 ASN A O 1
ATOM 5869 N N . GLN A 1 742 ? 43.938 -33 -27.438 1 93.38 742 GLN A N 1
ATOM 5870 C CA . GLN A 1 742 ? 44.688 -32.844 -26.188 1 93.38 742 GLN A CA 1
ATOM 5871 C C . GLN A 1 742 ? 43.75 -32.406 -25.047 1 93.38 742 GLN A C 1
ATOM 5873 O O . GLN A 1 742 ? 43.875 -32.875 -23.922 1 93.38 742 GLN A O 1
ATOM 5878 N N . GLN A 1 743 ? 42.938 -31.484 -25.359 1 93.25 743 GLN A N 1
ATOM 5879 C CA . GLN A 1 743 ? 42 -30.953 -24.359 1 93.25 743 GLN A CA 1
ATOM 5880 C C . GLN A 1 743 ? 41 -32.031 -23.922 1 93.25 743 GLN A C 1
ATOM 5882 O O . GLN A 1 743 ? 40.656 -32.094 -22.734 1 93.25 743 GLN A O 1
ATOM 5887 N N . ASN A 1 744 ? 40.531 -32.812 -24.812 1 90.38 744 ASN A N 1
ATOM 5888 C CA . ASN A 1 744 ? 39.562 -33.875 -24.516 1 90.38 744 ASN A CA 1
ATOM 5889 C C . ASN A 1 744 ? 40.156 -34.906 -23.562 1 90.38 744 ASN A C 1
ATOM 5891 O O . ASN A 1 744 ? 39.438 -35.562 -22.828 1 90.38 744 ASN A O 1
ATOM 5895 N N . SER A 1 745 ? 41.5 -35.031 -23.578 1 90.5 745 SER A N 1
ATOM 5896 C CA . SER A 1 745 ? 42.188 -36 -22.719 1 90.5 745 SER A CA 1
ATOM 5897 C C . SER A 1 745 ? 42.625 -35.375 -21.406 1 90.5 745 SER A C 1
ATOM 5899 O O . SER A 1 745 ? 43.062 -36.062 -20.5 1 90.5 745 SER A O 1
ATOM 5901 N N . GLN A 1 746 ? 42.438 -34.062 -21.266 1 91 746 GLN A N 1
ATOM 5902 C CA . GLN A 1 746 ? 42.875 -33.344 -20.078 1 91 746 GLN A CA 1
ATOM 5903 C C . GLN A 1 746 ? 41.812 -33.375 -18.984 1 91 746 GLN A C 1
ATOM 5905 O O . GLN A 1 746 ? 40.625 -33.281 -19.266 1 91 746 GLN A O 1
ATOM 5910 N N . ASN A 1 747 ? 42.344 -33.625 -17.75 1 91.81 747 ASN A N 1
ATOM 5911 C CA . ASN A 1 747 ? 41.438 -33.594 -16.594 1 91.81 747 ASN A CA 1
ATOM 5912 C C . ASN A 1 747 ? 40.875 -32.188 -16.375 1 91.81 747 ASN A C 1
ATOM 5914 O O . ASN A 1 747 ? 41.594 -31.203 -16.453 1 91.81 747 ASN A O 1
ATOM 5918 N N . LEU A 1 748 ? 39.594 -32.062 -16.125 1 93.12 748 LEU A N 1
ATOM 5919 C CA . LEU A 1 748 ? 38.875 -30.781 -15.992 1 93.12 748 LEU A CA 1
ATOM 5920 C C . LEU A 1 748 ? 39.375 -30.016 -14.766 1 93.12 748 LEU A C 1
ATOM 5922 O O . LEU A 1 748 ? 39.125 -28.797 -14.664 1 93.12 748 LEU A O 1
ATOM 5926 N N . THR A 1 749 ? 40 -30.734 -13.828 1 93.88 749 THR A N 1
ATOM 5927 C CA . THR A 1 749 ? 40.469 -30.094 -12.602 1 93.88 749 THR A CA 1
ATOM 5928 C C . THR A 1 749 ? 41.812 -29.422 -12.828 1 93.88 749 THR A C 1
ATOM 5930 O O . THR A 1 749 ? 42.312 -28.688 -11.953 1 93.88 749 THR A O 1
ATOM 5933 N N . MET A 1 750 ? 42.375 -29.594 -14.016 1 92.44 750 MET A N 1
ATOM 5934 C CA . MET A 1 750 ? 43.656 -29.016 -14.352 1 92.44 750 MET A CA 1
ATOM 5935 C C . MET A 1 750 ? 43.5 -27.844 -15.328 1 92.44 750 MET A C 1
ATOM 5937 O O . MET A 1 750 ? 42.406 -27.641 -15.875 1 92.44 750 MET A O 1
ATOM 5941 N N . GLU A 1 751 ? 44.531 -27.062 -15.469 1 91.88 751 GLU A N 1
ATOM 5942 C CA . GLU A 1 751 ? 44.5 -25.938 -16.406 1 91.88 751 GLU A CA 1
ATOM 5943 C C . GLU A 1 751 ? 44.281 -26.422 -17.828 1 91.88 751 GLU A C 1
ATOM 5945 O O . GLU A 1 751 ? 44.812 -27.453 -18.25 1 91.88 751 GLU A O 1
ATOM 5950 N N . PRO A 1 752 ? 43.406 -25.766 -18.5 1 93.38 752 PRO A N 1
ATOM 5951 C CA . PRO A 1 752 ? 43.125 -26.188 -19.875 1 93.38 752 PRO A CA 1
ATOM 5952 C C . PRO A 1 752 ? 44.344 -26.125 -20.781 1 93.38 752 PRO A C 1
ATOM 5954 O O . PRO A 1 752 ? 45.25 -25.312 -20.562 1 93.38 752 PRO A O 1
ATOM 5957 N N . VAL A 1 753 ? 44.344 -27.031 -21.734 1 93.25 753 VAL A N 1
ATOM 5958 C CA . VAL A 1 753 ? 45.469 -27.141 -22.672 1 93.25 753 VAL A CA 1
ATOM 5959 C C . VAL A 1 753 ? 45.438 -25.938 -23.609 1 93.25 753 VAL A C 1
ATOM 5961 O O . VAL A 1 753 ? 46.5 -25.438 -24.016 1 93.25 753 VAL A O 1
ATOM 5964 N N . VAL A 1 754 ? 44.281 -25.5 -23.938 1 94.25 754 VAL A N 1
ATOM 5965 C CA . VAL A 1 754 ? 44.094 -24.344 -24.812 1 94.25 754 VAL A CA 1
ATOM 5966 C C . VAL A 1 754 ? 43.031 -23.406 -24.219 1 94.25 754 VAL A C 1
ATOM 5968 O O . VAL A 1 754 ? 41.938 -23.844 -23.859 1 94.25 754 VAL A O 1
ATOM 5971 N N . LYS A 1 755 ? 43.469 -22.188 -24.156 1 94.88 755 LYS A N 1
ATOM 5972 C CA . LYS A 1 755 ? 42.531 -21.188 -23.594 1 94.88 755 LYS A CA 1
ATOM 5973 C C . LYS A 1 755 ? 41.688 -20.547 -24.688 1 94.88 755 LYS A C 1
ATOM 5975 O O . LYS A 1 755 ? 42.094 -20.516 -25.844 1 94.88 755 LYS A O 1
ATOM 5980 N N . VAL A 1 756 ? 40.562 -20.094 -24.359 1 95.25 756 VAL A N 1
ATOM 5981 C CA . VAL A 1 756 ? 39.625 -19.453 -25.281 1 95.25 756 VAL A CA 1
ATOM 5982 C C . VAL A 1 756 ? 40.312 -18.266 -25.953 1 95.25 756 VAL A C 1
ATOM 5984 O O . VAL A 1 756 ? 40.125 -18.031 -27.156 1 95.25 756 VAL A O 1
ATOM 5987 N N . GLU A 1 757 ? 41.125 -17.609 -25.234 1 94.81 757 GLU A N 1
ATOM 5988 C CA . GLU A 1 757 ? 41.844 -16.453 -25.781 1 94.81 757 GLU A CA 1
ATOM 5989 C C . GLU A 1 757 ? 42.781 -16.859 -26.906 1 94.81 757 GLU A C 1
ATOM 5991 O O . GLU A 1 757 ? 42.938 -16.125 -27.891 1 94.81 757 GLU A O 1
ATOM 5996 N N . GLU A 1 758 ? 43.312 -17.938 -26.812 1 94.19 758 GLU A N 1
ATOM 5997 C CA . GLU A 1 758 ? 44.219 -18.453 -27.844 1 94.19 758 GLU A CA 1
ATOM 5998 C C . GLU A 1 758 ? 43.469 -18.844 -29.094 1 94.19 758 GLU A C 1
ATOM 6000 O O . GLU A 1 758 ? 43.938 -18.641 -30.219 1 94.19 758 GLU A O 1
ATOM 6005 N N . ILE A 1 759 ? 42.344 -19.438 -28.859 1 95.44 759 ILE A N 1
ATOM 6006 C CA . ILE A 1 759 ? 41.5 -19.828 -30 1 95.44 759 ILE A CA 1
ATOM 6007 C C . ILE A 1 759 ? 41.031 -18.594 -30.75 1 95.44 759 ILE A C 1
ATOM 6009 O O . ILE A 1 759 ? 41.031 -18.547 -31.969 1 95.44 759 ILE A O 1
ATOM 6013 N N . LYS A 1 760 ? 40.688 -17.672 -30.047 1 95.31 760 LYS A N 1
ATOM 6014 C CA . LYS A 1 760 ? 40.25 -16.422 -30.656 1 95.31 760 LYS A CA 1
ATOM 6015 C C . LYS A 1 760 ? 41.406 -15.742 -31.406 1 95.31 760 LYS A C 1
ATOM 6017 O O . LYS A 1 760 ? 41.188 -15.164 -32.469 1 95.31 760 LYS A O 1
ATOM 6022 N N . ALA A 1 761 ? 42.5 -15.82 -30.766 1 94.69 761 ALA A N 1
ATOM 6023 C CA . ALA A 1 761 ? 43.688 -15.266 -31.422 1 94.69 761 ALA A CA 1
ATOM 6024 C C . ALA A 1 761 ? 44 -15.992 -32.719 1 94.69 761 ALA A C 1
ATOM 6026 O O . ALA A 1 761 ? 44.375 -15.359 -33.719 1 94.69 761 ALA A O 1
ATOM 6027 N N . LYS A 1 762 ? 43.844 -17.297 -32.75 1 94.69 762 LYS A N 1
ATOM 6028 C CA . LYS A 1 762 ? 44.031 -18.109 -33.969 1 94.69 762 LYS A CA 1
ATOM 6029 C C . LYS A 1 762 ? 43 -17.781 -35.031 1 94.69 762 LYS A C 1
ATOM 6031 O O . LYS A 1 762 ? 43.281 -17.781 -36.219 1 94.69 762 LYS A O 1
ATOM 6036 N N . THR A 1 763 ? 41.812 -17.516 -34.562 1 94.25 763 THR A N 1
ATOM 6037 C CA . THR A 1 763 ? 40.75 -17.125 -35.469 1 94.25 763 THR A CA 1
ATOM 6038 C C . THR A 1 763 ? 41.031 -15.781 -36.125 1 94.25 763 THR A C 1
ATOM 6040 O O . THR A 1 763 ? 40.812 -15.602 -37.312 1 94.25 763 THR A O 1
ATOM 6043 N N . LYS A 1 764 ? 41.625 -14.961 -35.344 1 94.44 764 LYS A N 1
ATOM 6044 C CA . LYS A 1 764 ? 41.969 -13.648 -35.844 1 94.44 764 LYS A CA 1
ATOM 6045 C C . LYS A 1 764 ? 43.156 -13.75 -36.844 1 94.44 764 LYS A C 1
ATOM 6047 O O . LYS A 1 764 ? 43.188 -13.039 -37.844 1 94.44 764 LYS A O 1
ATOM 6052 N N . GLU A 1 765 ? 44.062 -14.477 -36.5 1 94.19 765 GLU A N 1
ATOM 6053 C CA . GLU A 1 765 ? 45.219 -14.711 -37.375 1 94.19 765 GLU A CA 1
ATOM 6054 C C . GLU A 1 765 ? 44.75 -15.289 -38.719 1 94.19 765 GLU A C 1
ATOM 6056 O O . GLU A 1 765 ? 45.25 -14.867 -39.781 1 94.19 765 GLU A O 1
ATOM 6061 N N . LEU A 1 766 ? 43.812 -16.234 -38.688 1 93.75 766 LEU A N 1
ATOM 6062 C CA . LEU A 1 766 ? 43.281 -16.828 -39.906 1 93.75 766 LEU A CA 1
ATOM 6063 C C . LEU A 1 766 ? 42.562 -15.781 -40.75 1 93.75 766 LEU A C 1
ATOM 6065 O O . LEU A 1 766 ? 42.719 -15.719 -41.969 1 93.75 766 LEU A O 1
ATOM 6069 N N . TYR A 1 767 ? 41.875 -15 -40.062 1 93.19 767 TYR A N 1
ATOM 6070 C CA . TYR A 1 767 ? 41.125 -13.953 -40.75 1 93.19 767 TYR A CA 1
ATOM 6071 C C . TYR A 1 767 ? 42.062 -12.945 -41.406 1 93.19 767 TYR A C 1
ATOM 6073 O O . TYR A 1 767 ? 41.875 -12.547 -42.562 1 93.19 767 TYR A O 1
ATOM 6081 N N . SER A 1 768 ? 43.062 -12.586 -40.719 1 92.94 768 SER A N 1
ATOM 6082 C CA . SER A 1 768 ? 44.031 -11.586 -41.219 1 92.94 768 SER A CA 1
ATOM 6083 C C . SER A 1 768 ? 44.844 -12.141 -42.375 1 92.94 768 SER A C 1
ATOM 6085 O O . SER A 1 768 ? 45.25 -11.383 -43.281 1 92.94 768 SER A O 1
ATOM 6087 N N . ALA A 1 769 ? 45.062 -13.375 -42.406 1 91.69 769 ALA A N 1
ATOM 6088 C CA . ALA A 1 769 ? 45.906 -14 -43.438 1 91.69 769 ALA A CA 1
ATOM 6089 C C . ALA A 1 769 ? 45.094 -14.352 -44.688 1 91.69 769 ALA A C 1
ATOM 6091 O O . ALA A 1 769 ? 45.594 -14.234 -45.812 1 91.69 769 ALA A O 1
ATOM 6092 N N . CYS A 1 770 ? 43.844 -14.672 -44.5 1 91.75 770 CYS A N 1
ATOM 6093 C CA . CYS A 1 770 ? 43.094 -15.25 -45.625 1 91.75 770 CYS A CA 1
ATOM 6094 C C . CYS A 1 770 ? 42.094 -14.242 -46.188 1 91.75 770 CYS A C 1
ATOM 6096 O O . CYS A 1 770 ? 41.875 -14.219 -47.406 1 91.75 770 CYS A O 1
ATOM 6098 N N . ASN A 1 771 ? 41.594 -13.414 -45.375 1 89.5 771 ASN A N 1
ATOM 6099 C CA . ASN A 1 771 ? 40.5 -12.57 -45.812 1 89.5 771 ASN A CA 1
ATOM 6100 C C . ASN A 1 771 ? 40.938 -11.586 -46.875 1 89.5 771 ASN A C 1
ATOM 6102 O O . ASN A 1 771 ? 40.25 -11.375 -47.875 1 89.5 771 ASN A O 1
ATOM 6106 N N . PRO A 1 772 ? 42.125 -11.031 -46.812 1 89.38 772 PRO A N 1
ATOM 6107 C CA . PRO A 1 772 ? 42.562 -10.109 -47.844 1 89.38 772 PRO A CA 1
ATOM 6108 C C . PRO A 1 772 ? 42.812 -10.797 -49.188 1 89.38 772 PRO A C 1
ATOM 6110 O O . PRO A 1 772 ? 42.656 -10.164 -50.25 1 89.38 772 PRO A O 1
ATOM 6113 N N . VAL A 1 773 ? 43.094 -12.016 -49.281 1 88.75 773 VAL A N 1
ATOM 6114 C CA . VAL A 1 773 ? 43.375 -12.766 -50.5 1 88.75 773 VAL A CA 1
ATOM 6115 C C . VAL A 1 773 ? 42.062 -13.156 -51.188 1 88.75 773 VAL A C 1
ATOM 6117 O O . VAL A 1 773 ? 41.938 -13.008 -52.375 1 88.75 773 VAL A O 1
ATOM 6120 N N . VAL A 1 774 ? 41.125 -13.508 -50.406 1 84 774 VAL A N 1
ATOM 6121 C CA . VAL A 1 774 ? 39.906 -14.078 -50.938 1 84 774 VAL A CA 1
ATOM 6122 C C . VAL A 1 774 ? 38.938 -12.953 -51.344 1 84 774 VAL A C 1
ATOM 6124 O O . VAL A 1 774 ? 38.062 -13.133 -52.156 1 84 774 VAL A O 1
ATOM 6127 N N . THR A 1 775 ? 39.094 -11.781 -50.75 1 80.31 775 THR A N 1
ATOM 6128 C CA . THR A 1 775 ? 38.188 -10.68 -51.062 1 80.31 775 THR A CA 1
ATOM 6129 C C . THR A 1 775 ? 38.812 -9.727 -52.062 1 80.31 775 THR A C 1
ATOM 6131 O O . THR A 1 775 ? 38.281 -8.633 -52.312 1 80.31 775 THR A O 1
ATOM 6134 N N . LYS A 1 776 ? 39.938 -10.086 -52.688 1 77.62 776 LYS A N 1
ATOM 6135 C CA . LYS A 1 776 ? 40.562 -9.258 -53.719 1 77.62 776 LYS A CA 1
ATOM 6136 C C . LYS A 1 776 ? 39.625 -9.086 -54.906 1 77.62 776 LYS A C 1
ATOM 6138 O O . LYS A 1 776 ? 39.062 -10.055 -55.406 1 77.62 776 LYS A O 1
ATOM 6143 N N . PRO A 1 777 ? 39.344 -7.926 -55.312 1 76.44 777 PRO A N 1
ATOM 6144 C CA . PRO A 1 777 ? 38.438 -7.684 -56.438 1 76.44 777 PRO A CA 1
ATOM 6145 C C . PRO A 1 777 ? 38.969 -8.188 -57.75 1 76.44 777 PRO A C 1
ATOM 6147 O O . PRO A 1 777 ? 40.188 -8.273 -57.938 1 76.44 777 PRO A O 1
ATOM 6150 N N . LYS A 1 778 ? 38.312 -8.586 -58.812 1 70.06 778 LYS A N 1
ATOM 6151 C CA . LYS A 1 778 ? 38.688 -9.008 -60.156 1 70.06 778 LYS A CA 1
ATOM 6152 C C . LYS A 1 778 ? 39.406 -7.887 -60.906 1 70.06 778 LYS A C 1
ATOM 6154 O O . LYS A 1 778 ? 39.031 -6.719 -60.812 1 70.06 778 LYS A O 1
ATOM 6159 N N . PRO A 1 779 ? 40.625 -8.047 -61.375 1 62.56 779 PRO A N 1
ATOM 6160 C CA . PRO A 1 779 ? 41.25 -6.969 -62.156 1 62.56 779 PRO A CA 1
ATOM 6161 C C . PRO A 1 779 ? 40.312 -6.398 -63.219 1 62.56 779 PRO A C 1
ATOM 6163 O O . PRO A 1 779 ? 39.531 -7.148 -63.812 1 62.56 779 PRO A O 1
ATOM 6166 N N . LYS A 1 780 ? 40.156 -5.156 -63.219 1 48.78 780 LYS A N 1
ATOM 6167 C CA . LYS A 1 780 ? 39.406 -4.504 -64.25 1 48.78 780 LYS A CA 1
ATOM 6168 C C . LYS A 1 780 ? 40 -4.793 -65.625 1 48.78 780 LYS A C 1
ATOM 6170 O O . LYS A 1 780 ? 41.188 -4.543 -65.875 1 48.78 780 LYS A O 1
ATOM 6175 N N . VAL A 1 781 ? 39.781 -5.656 -66.438 1 46.56 781 VAL A N 1
ATOM 6176 C CA . VAL A 1 781 ? 40.188 -5.762 -67.812 1 46.56 781 VAL A CA 1
ATOM 6177 C C . VAL A 1 781 ? 39.938 -4.438 -68.562 1 46.56 781 VAL A C 1
ATOM 6179 O O . VAL A 1 781 ? 38.844 -3.891 -68.5 1 46.56 781 VAL A O 1
ATOM 6182 N N . GLU A 1 782 ? 41 -3.572 -68.625 1 41.94 782 GLU A N 1
ATOM 6183 C CA . GLU A 1 782 ? 40.812 -2.445 -69.562 1 41.94 782 GLU A CA 1
ATOM 6184 C C . GLU A 1 782 ? 40.094 -2.875 -70.812 1 41.94 782 GLU A C 1
ATOM 6186 O O . GLU A 1 782 ? 40.406 -3.904 -71.438 1 41.94 782 GLU A O 1
ATOM 6191 N N . PRO A 1 783 ? 39.062 -2.27 -71.125 1 39.22 783 PRO A N 1
ATOM 6192 C CA . PRO A 1 783 ? 38.469 -2.627 -72.438 1 39.22 783 PRO A CA 1
ATOM 6193 C C . PRO A 1 783 ? 39.406 -2.48 -73.625 1 39.22 783 PRO A C 1
ATOM 6195 O O . PRO A 1 783 ? 40.281 -1.591 -73.625 1 39.22 783 PRO A O 1
ATOM 6198 N N . PRO A 1 784 ? 39.969 -3.365 -74.25 1 34.78 784 PRO A N 1
ATOM 6199 C CA . PRO A 1 784 ? 40.688 -3.027 -75.5 1 34.78 784 PRO A CA 1
ATOM 6200 C C . PRO A 1 784 ? 40.031 -1.86 -76.188 1 34.78 784 PRO A C 1
ATOM 6202 O O . PRO A 1 784 ? 38.844 -1.59 -76.062 1 34.78 784 PRO A O 1
ATOM 6205 N N . LYS A 1 785 ? 40.812 -0.924 -76.625 1 32.97 785 LYS A N 1
ATOM 6206 C CA . LYS A 1 785 ? 40.312 0.116 -77.562 1 32.97 785 LYS A CA 1
ATOM 6207 C C . LYS A 1 785 ? 39.344 -0.464 -78.562 1 32.97 785 LYS A C 1
ATOM 6209 O O . LYS A 1 785 ? 39.625 -1.482 -79.188 1 32.97 785 LYS A O 1
ATOM 6214 N N . GLU A 1 786 ? 38.188 -0.105 -78.562 1 25.69 786 GLU A N 1
ATOM 6215 C CA . GLU A 1 786 ? 37.156 -0.447 -79.562 1 25.69 786 GLU A CA 1
ATOM 6216 C C . GLU A 1 786 ? 37.625 -0.098 -81 1 25.69 786 GLU A C 1
ATOM 6218 O O . GLU A 1 786 ? 37.781 1.078 -81.312 1 25.69 786 GLU A O 1
ATOM 6223 N N . GLU A 1 787 ? 38.719 -0.458 -81.625 1 26.77 787 GLU A N 1
ATOM 6224 C CA . GLU A 1 787 ? 38.438 -0.251 -83 1 26.77 787 GLU A CA 1
ATOM 6225 C C . GLU A 1 787 ? 37.031 -0.774 -83.375 1 26.77 787 GLU A C 1
ATOM 6227 O O . GLU A 1 787 ? 36.531 -1.715 -82.75 1 26.77 787 GLU A O 1
ATOM 6232 N N . LYS A 1 788 ? 36.281 0.131 -84.062 1 26.56 788 LYS A N 1
ATOM 6233 C CA . LYS A 1 788 ? 34.938 0.006 -84.625 1 26.56 788 LYS A CA 1
ATOM 6234 C C . LYS A 1 788 ? 34.75 -1.324 -85.312 1 26.56 788 LYS A C 1
ATOM 6236 O O . LYS A 1 788 ? 33.75 -1.527 -86 1 26.56 788 LYS A O 1
ATOM 6241 N N . THR A 1 789 ? 35.656 -2.383 -85.312 1 22.39 789 THR A N 1
ATOM 6242 C CA . THR A 1 789 ? 35.219 -3.305 -86.375 1 22.39 789 THR A CA 1
ATOM 6243 C C . THR A 1 789 ? 33.812 -3.809 -86.062 1 22.39 789 THR A C 1
ATOM 6245 O O . THR A 1 789 ? 33.5 -4.223 -85 1 22.39 789 THR A O 1
ATOM 6248 N N . GLU A 1 790 ? 32.688 -3.283 -86.75 1 23.67 790 GLU A N 1
ATOM 6249 C CA . GLU A 1 790 ? 31.266 -3.672 -86.812 1 23.67 790 GLU A CA 1
ATOM 6250 C C . GLU A 1 790 ? 31.125 -5.176 -87.062 1 23.67 790 GLU A C 1
ATOM 6252 O O . GLU A 1 790 ? 30.016 -5.664 -87.312 1 23.67 790 GLU A O 1
ATOM 6257 N N . ASN A 1 791 ? 32.188 -5.957 -86.812 1 22.03 791 ASN A N 1
ATOM 6258 C CA . ASN A 1 791 ? 32.156 -7.297 -87.375 1 22.03 791 ASN A CA 1
ATOM 6259 C C . ASN A 1 791 ? 30.984 -8.117 -86.875 1 22.03 791 ASN A C 1
ATOM 6261 O O . ASN A 1 791 ? 30.625 -8.008 -85.688 1 22.03 791 ASN A O 1
ATOM 6265 N N . GLY A 1 792 ? 29.812 -8.516 -87.688 1 21.17 792 GLY A N 1
ATOM 6266 C CA . GLY A 1 792 ? 28.578 -9.25 -87.438 1 21.17 792 GLY A CA 1
ATOM 6267 C C . GLY A 1 792 ? 28.797 -10.523 -86.625 1 21.17 792 GLY A C 1
ATOM 6268 O O . GLY A 1 792 ? 29.906 -11.031 -86.562 1 21.17 792 GLY A O 1
ATOM 6269 N N . PRO A 1 793 ? 28.078 -10.938 -85.625 1 19.14 793 PRO A N 1
ATOM 6270 C CA . PRO A 1 793 ? 28.172 -12.086 -84.75 1 19.14 793 PRO A CA 1
ATOM 6271 C C . PRO A 1 793 ? 28.031 -13.422 -85.438 1 19.14 793 PRO A C 1
ATOM 6273 O O . PRO A 1 793 ? 27.859 -14.461 -84.812 1 19.14 793 PRO A O 1
ATOM 6276 N N . VAL A 1 794 ? 28.562 -13.797 -86.562 1 18.62 794 VAL A N 1
ATOM 6277 C CA . VAL A 1 794 ? 28.25 -15.141 -87.062 1 18.62 794 VAL A CA 1
ATOM 6278 C C . VAL A 1 794 ? 28.812 -16.172 -86.062 1 18.62 794 VAL A C 1
ATOM 6280 O O . VAL A 1 794 ? 30.031 -16.266 -85.875 1 18.62 794 VAL A O 1
ATOM 6283 N N . ASN A 1 795 ? 28.547 -16.297 -84.875 1 17.39 795 ASN A N 1
ATOM 6284 C CA . ASN A 1 795 ? 29.266 -17.375 -84.188 1 17.39 795 ASN A CA 1
ATOM 6285 C C . ASN A 1 795 ? 29.016 -18.719 -84.875 1 17.39 795 ASN A C 1
ATOM 6287 O O . ASN A 1 795 ? 27.875 -19.109 -85.062 1 17.39 795 ASN A O 1
ATOM 6291 N N . GLY A 1 796 ? 29.906 -19.438 -85.312 1 16.31 796 GLY A N 1
ATOM 6292 C CA . GLY A 1 796 ? 30.266 -20.484 -86.25 1 16.31 796 GLY A CA 1
ATOM 6293 C C . GLY A 1 796 ? 29.812 -21.859 -85.812 1 16.31 796 GLY A C 1
ATOM 6294 O O . GLY A 1 796 ? 29.453 -22.047 -84.625 1 16.31 796 GLY A O 1
ATOM 6295 N N . GLN A 1 797 ? 30.172 -22.953 -86.5 1 16.45 797 GLN A N 1
ATOM 6296 C CA . GLN A 1 797 ? 29.734 -24.125 -87.188 1 16.45 797 GLN A CA 1
ATOM 6297 C C . GLN A 1 797 ? 29.781 -25.375 -86.312 1 16.45 797 GLN A C 1
ATOM 6299 O O . GLN A 1 797 ? 28.781 -26.094 -86.188 1 16.45 797 GLN A O 1
ATOM 6304 N N . GLU A 1 798 ? 30.734 -26.312 -86.5 1 15.15 798 GLU A N 1
ATOM 6305 C CA . GLU A 1 798 ? 30.578 -27.625 -87.125 1 15.15 798 GLU A CA 1
ATOM 6306 C C . GLU A 1 798 ? 30.531 -28.734 -86.062 1 15.15 798 GLU A C 1
ATOM 6308 O O . GLU A 1 798 ? 29.609 -29.547 -86.062 1 15.15 798 GLU A O 1
ATOM 6313 N N . ALA A 1 799 ? 31.703 -29.719 -86 1 14.7 799 ALA A N 1
ATOM 6314 C CA . ALA A 1 799 ? 31.781 -31.094 -86.438 1 14.7 799 ALA A CA 1
ATOM 6315 C C . ALA A 1 799 ? 31.438 -32.094 -85.375 1 14.7 799 ALA A C 1
ATOM 6317 O O . ALA A 1 799 ? 31.391 -31.703 -84.188 1 14.7 799 ALA A O 1
ATOM 6318 N N . THR A 1 800 ? 32.281 -33.312 -85.25 1 15.19 800 THR A N 1
ATOM 6319 C CA . THR A 1 800 ? 32.188 -34.75 -85.5 1 15.19 800 THR A CA 1
ATOM 6320 C C . THR A 1 800 ? 32.188 -35.562 -84.25 1 15.19 800 THR A C 1
ATOM 6322 O O . THR A 1 800 ? 31.297 -36.406 -84.062 1 15.19 800 THR A O 1
ATOM 6325 N N . GLU A 1 801 ? 33.375 -36.281 -83.812 1 15.17 801 GLU A N 1
ATOM 6326 C CA . GLU A 1 801 ? 33.594 -37.719 -83.938 1 15.17 801 GLU A CA 1
ATOM 6327 C C . GLU A 1 801 ? 33.281 -38.438 -82.625 1 15.17 801 GLU A C 1
ATOM 6329 O O . GLU A 1 801 ? 33.219 -37.844 -81.562 1 15.17 801 GLU A O 1
ATOM 6334 N N . ASN A 1 802 ? 33.938 -39.844 -82.375 1 15.73 802 ASN A N 1
ATOM 6335 C CA . ASN A 1 802 ? 33.656 -41.281 -82.312 1 15.73 802 ASN A CA 1
ATOM 6336 C C . ASN A 1 802 ? 33.844 -41.812 -80.875 1 15.73 802 ASN A C 1
ATOM 6338 O O . ASN A 1 802 ? 32.969 -42.531 -80.375 1 15.73 802 ASN A O 1
ATOM 6342 N N . GLN A 1 803 ? 35.125 -42.125 -80.25 1 14.95 803 GLN A N 1
ATOM 6343 C CA . GLN A 1 803 ? 35.469 -43.531 -80.125 1 14.95 803 GLN A CA 1
ATOM 6344 C C . GLN A 1 803 ? 35.094 -44.094 -78.812 1 14.95 803 GLN A C 1
ATOM 6346 O O . GLN A 1 803 ? 34.594 -43.344 -77.938 1 14.95 803 GLN A O 1
ATOM 6351 N N . PRO A 1 804 ? 36.125 -44.75 -77.938 1 15.66 804 PRO A N 1
ATOM 6352 C CA . PRO A 1 804 ? 36.344 -46.156 -77.688 1 15.66 804 PRO A CA 1
ATOM 6353 C C . PRO A 1 804 ? 35.781 -46.625 -76.312 1 15.66 804 PRO A C 1
ATOM 6355 O O . PRO A 1 804 ? 35.375 -45.781 -75.5 1 15.66 804 PRO A O 1
ATOM 6358 N N . CYS A 1 805 ? 36.469 -47.656 -75.562 1 15.22 805 CYS A N 1
ATOM 6359 C CA . CYS A 1 805 ? 36.375 -49.094 -75.25 1 15.22 805 CYS A CA 1
ATOM 6360 C C . CYS A 1 805 ? 36.094 -49.344 -73.812 1 15.22 805 CYS A C 1
ATOM 6362 O O . CYS A 1 805 ? 35.188 -50.094 -73.438 1 15.22 805 CYS A O 1
ATOM 6364 N N . ASN A 1 806 ? 37.125 -49.406 -72.75 1 15.01 806 ASN A N 1
ATOM 6365 C CA . ASN A 1 806 ? 37.5 -50.719 -72.25 1 15.01 806 ASN A CA 1
ATOM 6366 C C . ASN A 1 806 ? 36.688 -51.062 -71 1 15.01 806 ASN A C 1
ATOM 6368 O O . ASN A 1 806 ? 36.188 -50.188 -70.312 1 15.01 806 ASN A O 1
ATOM 6372 N N . PRO A 1 807 ? 37.156 -52.156 -70 1 15.9 807 PRO A N 1
ATOM 6373 C CA . PRO A 1 807 ? 36.844 -53.531 -69.688 1 15.9 807 PRO A CA 1
ATOM 6374 C C . PRO A 1 807 ? 36.25 -53.656 -68.25 1 15.9 807 PRO A C 1
ATOM 6376 O O . PRO A 1 807 ? 35.156 -54.188 -68.062 1 15.9 807 PRO A O 1
ATOM 6379 N N . ASP A 1 808 ? 37.031 -54.094 -67.062 1 15.01 808 ASP A N 1
ATOM 6380 C CA . ASP A 1 808 ? 37 -55.438 -66.5 1 15.01 808 ASP A CA 1
ATOM 6381 C C . ASP A 1 808 ? 36.156 -55.438 -65.188 1 15.01 808 ASP A C 1
ATOM 6383 O O . ASP A 1 808 ? 35.844 -54.375 -64.688 1 15.01 808 ASP A O 1
ATOM 6387 N N . THR A 1 809 ? 36.625 -56.156 -63.906 1 15.39 809 THR A N 1
ATOM 6388 C CA . THR A 1 809 ? 36.344 -57.438 -63.281 1 15.39 809 THR A CA 1
ATOM 6389 C C . THR A 1 809 ? 35.531 -57.281 -62 1 15.39 809 THR A C 1
ATOM 6391 O O . THR A 1 809 ? 35.406 -56.156 -61.469 1 15.39 809 THR A O 1
ATOM 6394 N N . THR A 1 810 ? 35.812 -58.031 -60.688 1 15.3 810 THR A N 1
ATOM 6395 C CA . THR A 1 810 ? 35.281 -59.25 -60.062 1 15.3 810 THR A CA 1
ATOM 6396 C C . THR A 1 810 ? 34.5 -58.906 -58.781 1 15.3 810 THR A C 1
ATOM 6398 O O . THR A 1 810 ? 33.375 -59.344 -58.594 1 15.3 810 THR A O 1
ATOM 6401 N N . THR A 1 811 ? 35.062 -59.062 -57.312 1 15.35 811 THR A N 1
ATOM 6402 C CA . THR A 1 811 ? 34.844 -60.219 -56.469 1 15.35 811 THR A CA 1
ATOM 6403 C C . THR A 1 811 ? 33.75 -59.938 -55.438 1 15.35 811 THR A C 1
ATOM 6405 O O . THR A 1 811 ? 33.469 -58.781 -55.125 1 15.35 811 THR A O 1
ATOM 6408 N N . SER A 1 812 ? 33.594 -60.75 -54.125 1 15.05 812 SER A N 1
ATOM 6409 C CA . SER A 1 812 ? 32.781 -61.812 -53.5 1 15.05 812 SER A CA 1
ATOM 6410 C C . SER A 1 812 ? 32 -61.281 -52.312 1 15.05 812 SER A C 1
ATOM 6412 O O . SER A 1 812 ? 30.781 -61.469 -52.219 1 15.05 812 SER A O 1
ATOM 6414 N N . THR A 1 813 ? 32.469 -61.125 -50.969 1 15.76 813 THR A N 1
ATOM 6415 C CA . THR A 1 813 ? 32.156 -62.125 -49.938 1 15.76 813 THR A CA 1
ATOM 6416 C C . THR A 1 813 ? 30.938 -61.688 -49.125 1 15.76 813 THR A C 1
ATOM 6418 O O . THR A 1 813 ? 30.547 -60.531 -49.156 1 15.76 813 THR A O 1
ATOM 6421 N N . GLY A 1 814 ? 30.828 -61.844 -47.656 1 15.58 814 GLY A N 1
ATOM 6422 C CA . GLY A 1 814 ? 30.172 -62.812 -46.812 1 15.58 814 GLY A CA 1
ATOM 6423 C C . GLY A 1 814 ? 28.922 -62.281 -46.125 1 15.58 814 GLY A C 1
ATOM 6424 O O . GLY A 1 814 ? 27.922 -62 -46.812 1 15.58 814 GLY A O 1
ATOM 6425 N N . THR A 1 815 ? 28.812 -62.156 -44.688 1 15.84 815 THR A N 1
ATOM 6426 C CA . THR A 1 815 ? 28.078 -63.062 -43.812 1 15.84 815 THR A CA 1
ATOM 6427 C C . THR A 1 815 ? 26.719 -62.469 -43.438 1 15.84 815 THR A C 1
ATOM 6429 O O . THR A 1 815 ? 26.516 -61.25 -43.562 1 15.84 815 THR A O 1
ATOM 6432 N N . GLU A 1 816 ? 26.281 -62.438 -42.031 1 15.68 816 GLU A N 1
ATOM 6433 C CA . GLU A 1 816 ? 25.281 -63.281 -41.344 1 15.68 816 GLU A CA 1
ATOM 6434 C C . GLU A 1 816 ? 24 -62.5 -41.094 1 15.68 816 GLU A C 1
ATOM 6436 O O . GLU A 1 816 ? 23.938 -61.281 -41.281 1 15.68 816 GLU A O 1
ATOM 6441 N N . GLN A 1 817 ? 23.453 -62.344 -39.75 1 16.08 817 GLN A N 1
ATOM 6442 C CA . GLN A 1 817 ? 22.359 -63.125 -39.188 1 16.08 817 GLN A CA 1
ATOM 6443 C C . GLN A 1 817 ? 21.062 -62.344 -39.156 1 16.08 817 GLN A C 1
ATOM 6445 O O . GLN A 1 817 ? 21.078 -61.125 -39.344 1 16.08 817 GLN A O 1
ATOM 6450 N N . GLU A 1 818 ? 20.219 -62.281 -37.969 1 15.64 818 GLU A N 1
ATOM 6451 C CA . GLU A 1 818 ? 18.984 -63 -37.625 1 15.64 818 GLU A CA 1
ATOM 6452 C C . GLU A 1 818 ? 17.812 -62.031 -37.531 1 15.64 818 GLU A C 1
ATOM 6454 O O . GLU A 1 818 ? 16.719 -62.344 -38.031 1 15.64 818 GLU A O 1
ATOM 6459 N N . THR A 1 819 ? 17.812 -60.844 -36.812 1 18.2 819 THR A N 1
ATOM 6460 C CA . THR A 1 819 ? 16.812 -60.969 -35.75 1 18.2 819 THR A CA 1
ATOM 6461 C C . THR A 1 819 ? 15.43 -60.625 -36.281 1 18.2 819 THR A C 1
ATOM 6463 O O . THR A 1 819 ? 15.289 -59.906 -37.25 1 18.2 819 THR A O 1
ATOM 6466 N N . VAL A 1 820 ? 14.297 -60.938 -35.5 1 16.97 820 VAL A N 1
ATOM 6467 C CA . VAL A 1 820 ? 12.961 -61.531 -35.531 1 16.97 820 VAL A CA 1
ATOM 6468 C C . VAL A 1 820 ? 11.93 -60.469 -35.906 1 16.97 820 VAL A C 1
ATOM 6470 O O . VAL A 1 820 ? 12.195 -59.281 -35.781 1 16.97 820 VAL A O 1
ATOM 6473 N N . GLU A 1 821 ? 10.633 -60.688 -35.531 1 15.65 821 GLU A N 1
ATOM 6474 C CA . GLU A 1 821 ? 9.289 -61 -36 1 15.65 821 GLU A CA 1
ATOM 6475 C C . GLU A 1 821 ? 8.328 -59.844 -35.75 1 15.65 821 GLU A C 1
ATOM 6477 O O . GLU A 1 821 ? 7.18 -59.875 -36.188 1 15.65 821 GLU A O 1
ATOM 6482 N N . LYS A 1 822 ? 8.523 -58.594 -35.312 1 18.11 822 LYS A N 1
ATOM 6483 C CA . LYS A 1 822 ? 7.426 -58.156 -34.438 1 18.11 822 LYS A CA 1
ATOM 6484 C C . LYS A 1 822 ? 6.227 -57.688 -35.25 1 18.11 822 LYS A C 1
ATOM 6486 O O . LYS A 1 822 ? 5.27 -57.125 -34.719 1 18.11 822 LYS A O 1
ATOM 6491 N N . LYS A 1 823 ? 5.688 -58.156 -36.344 1 16.45 823 LYS A N 1
ATOM 6492 C CA . LYS A 1 823 ? 4.766 -57.312 -37.062 1 16.45 823 LYS A CA 1
ATOM 6493 C C . LYS A 1 823 ? 3.383 -57.312 -36.438 1 16.45 823 LYS A C 1
ATOM 6495 O O . LYS A 1 823 ? 2.691 -58.344 -36.438 1 16.45 823 LYS A O 1
ATOM 6500 N N . LEU A 1 824 ? 3.334 -56.625 -35.469 1 17.58 824 LEU A N 1
ATOM 6501 C CA . LEU A 1 824 ? 1.972 -56.844 -34.969 1 17.58 824 LEU A CA 1
ATOM 6502 C C . LEU A 1 824 ? 0.957 -56.312 -36 1 17.58 824 LEU A C 1
ATOM 6504 O O . LEU A 1 824 ? 1.271 -55.406 -36.781 1 17.58 824 LEU A O 1
ATOM 6508 N N . PRO A 1 825 ? -0.402 -56.625 -35.812 1 18.09 825 PRO A N 1
ATOM 6509 C CA . PRO A 1 825 ? -1.597 -56.875 -36.625 1 18.09 825 PRO A CA 1
ATOM 6510 C C . PRO A 1 825 ? -2.258 -55.594 -37.125 1 18.09 825 PRO A C 1
ATOM 6512 O O . PRO A 1 825 ? -1.969 -54.531 -36.594 1 18.09 825 PRO A O 1
ATOM 6515 N N . GLN A 1 826 ? -3.6 -55.594 -37.719 1 19 826 GLN A N 1
ATOM 6516 C CA . GLN A 1 826 ? -4.375 -55.281 -38.938 1 19 826 GLN A CA 1
ATOM 6517 C C . GLN A 1 826 ? -5.402 -54.188 -38.656 1 19 826 GLN A C 1
ATOM 6519 O O . GLN A 1 826 ? -6.074 -53.719 -39.562 1 19 826 GLN A O 1
ATOM 6524 N N . MET A 1 827 ? -5.559 -53.406 -37.469 1 22.81 827 MET A N 1
ATOM 6525 C CA . MET A 1 827 ? -6.953 -53 -37.344 1 22.81 827 MET A CA 1
ATOM 6526 C C . MET A 1 827 ? -7.297 -51.875 -38.312 1 22.81 827 MET A C 1
ATOM 6528 O O . MET A 1 827 ? -6.449 -51.031 -38.625 1 22.81 827 MET A O 1
ATOM 6532 N N . ASP A 1 828 ? -8.398 -51.906 -39.156 1 20.89 828 ASP A N 1
ATOM 6533 C CA . ASP A 1 828 ? -8.93 -51.219 -40.344 1 20.89 828 ASP A CA 1
ATOM 6534 C C . ASP A 1 828 ? -9.641 -49.938 -39.969 1 20.89 828 ASP A C 1
ATOM 6536 O O . ASP A 1 828 ? -10.625 -49.938 -39.219 1 20.89 828 ASP A O 1
ATOM 6540 N N . ILE A 1 829 ? -9.055 -48.969 -39.344 1 21.55 829 ILE A N 1
ATOM 6541 C CA . ILE A 1 829 ? -9.781 -47.75 -38.969 1 21.55 829 ILE A CA 1
ATOM 6542 C C . ILE A 1 829 ? -10.25 -47 -40.219 1 21.55 829 ILE A C 1
ATOM 6544 O O . ILE A 1 829 ? -9.43 -46.594 -41.031 1 21.55 829 ILE A O 1
ATOM 6548 N N . ASP A 1 830 ? -11.477 -47.406 -40.812 1 20.34 830 ASP A N 1
ATOM 6549 C CA . ASP A 1 830 ? -12.039 -46.594 -41.875 1 20.34 830 ASP A CA 1
ATOM 6550 C C . ASP A 1 830 ? -12.336 -45.188 -41.406 1 20.34 830 ASP A C 1
ATOM 6552 O O . ASP A 1 830 ? -12.781 -44.969 -40.281 1 20.34 830 ASP A O 1
ATOM 6556 N N . MET B 1 1 ? -29.984 -9.539 -14.594 1 60.69 1 MET B N 1
ATOM 6557 C CA . MET B 1 1 ? -29.047 -10.398 -13.891 1 60.69 1 MET B CA 1
ATOM 6558 C C . MET B 1 1 ? -27.625 -9.828 -13.969 1 60.69 1 MET B C 1
ATOM 6560 O O . MET B 1 1 ? -27.234 -9.258 -14.984 1 60.69 1 MET B O 1
ATOM 6564 N N . SER B 1 2 ? -26.844 -9.766 -12.836 1 77.38 2 SER B N 1
ATOM 6565 C CA . SER B 1 2 ? -25.547 -9.117 -12.797 1 77.38 2 SER B CA 1
ATOM 6566 C C . SER B 1 2 ? -24.453 -10.039 -13.336 1 77.38 2 SER B C 1
ATOM 6568 O O . SER B 1 2 ? -24.547 -11.266 -13.227 1 77.38 2 SER B O 1
ATOM 6570 N N . VAL B 1 3 ? -23.656 -9.508 -14.242 1 84.31 3 VAL B N 1
ATOM 6571 C CA . VAL B 1 3 ? -22.516 -10.188 -14.828 1 84.31 3 VAL B CA 1
ATOM 6572 C C . VAL B 1 3 ? -21.281 -9.969 -13.945 1 84.31 3 VAL B C 1
ATOM 6574 O O . VAL B 1 3 ? -20.828 -8.836 -13.773 1 84.31 3 VAL B O 1
ATOM 6577 N N . VAL B 1 4 ? -20.844 -11.156 -13.328 1 93.88 4 VAL B N 1
ATOM 6578 C CA . VAL B 1 4 ? -19.703 -11.031 -12.43 1 93.88 4 VAL B CA 1
ATOM 6579 C C . VAL B 1 4 ? -18.656 -12.086 -12.789 1 93.88 4 VAL B C 1
ATOM 6581 O O . VAL B 1 4 ? -19 -13.18 -13.242 1 93.88 4 VAL B O 1
ATOM 6584 N N . ALA B 1 5 ? -17.438 -11.711 -12.633 1 97.19 5 ALA B N 1
ATOM 6585 C CA . ALA B 1 5 ? -16.328 -12.625 -12.875 1 97.19 5 ALA B CA 1
ATOM 6586 C C . ALA B 1 5 ? -15.391 -12.68 -11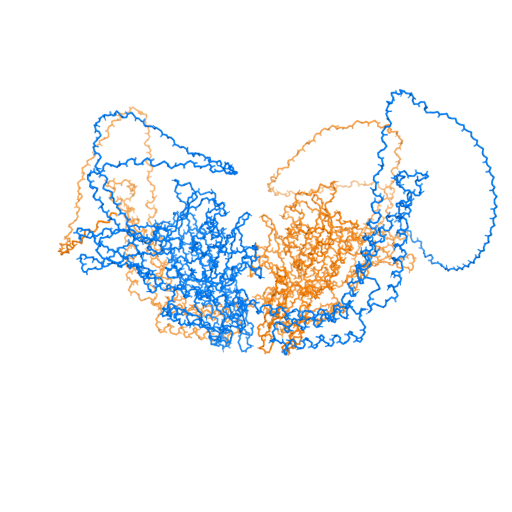.672 1 97.19 5 ALA B C 1
ATOM 6588 O O . ALA B 1 5 ? -15.148 -11.664 -11.023 1 97.19 5 ALA B O 1
ATOM 6589 N N . PHE B 1 6 ? -14.922 -13.883 -11.43 1 97.94 6 PHE B N 1
ATOM 6590 C CA . PHE B 1 6 ? -14 -14.094 -10.32 1 97.94 6 PHE B CA 1
ATOM 6591 C C . PHE B 1 6 ? -12.672 -14.656 -10.828 1 97.94 6 PHE B C 1
ATOM 6593 O O . PHE B 1 6 ? -12.641 -15.75 -11.398 1 97.94 6 PHE B O 1
ATOM 6600 N N . ASP B 1 7 ? -11.617 -13.898 -10.617 1 97.75 7 ASP B N 1
ATOM 6601 C CA . ASP B 1 7 ? -10.281 -14.477 -10.719 1 97.75 7 ASP B CA 1
ATOM 6602 C C . ASP B 1 7 ? -9.875 -15.141 -9.414 1 97.75 7 ASP B C 1
ATOM 6604 O O . ASP B 1 7 ? -9.398 -14.477 -8.492 1 97.75 7 ASP B O 1
ATOM 6608 N N . LEU B 1 8 ? -10.031 -16.375 -9.383 1 97.12 8 LEU B N 1
ATOM 6609 C CA . LEU B 1 8 ? -9.68 -17.156 -8.203 1 97.12 8 LEU B CA 1
ATOM 6610 C C . LEU B 1 8 ? -8.195 -17.5 -8.195 1 97.12 8 LEU B C 1
ATOM 6612 O O . LEU B 1 8 ? -7.809 -18.609 -8.602 1 97.12 8 LEU B O 1
ATOM 6616 N N . GLY B 1 9 ? -7.41 -16.625 -7.633 1 94.38 9 GLY B N 1
ATOM 6617 C CA . GLY B 1 9 ? -5.977 -16.859 -7.586 1 94.38 9 GLY B CA 1
ATOM 6618 C C . GLY B 1 9 ? -5.555 -17.734 -6.422 1 94.38 9 GLY B C 1
ATOM 6619 O O . GLY B 1 9 ? -6.352 -18.016 -5.523 1 94.38 9 GLY B O 1
ATOM 6620 N N . PHE B 1 10 ? -4.27 -18.188 -6.461 1 95.56 10 PHE B N 1
ATOM 6621 C CA . PHE B 1 10 ? -3.729 -19.047 -5.41 1 95.56 10 PHE B CA 1
ATOM 6622 C C . PHE B 1 10 ? -3.51 -18.25 -4.129 1 95.56 10 PHE B C 1
ATOM 6624 O O . PHE B 1 10 ? -3.652 -18.781 -3.027 1 95.56 10 PHE B O 1
ATOM 6631 N N . GLN B 1 11 ? -3.182 -16.984 -4.277 1 94.81 11 GLN B N 1
ATOM 6632 C CA . GLN B 1 11 ? -2.908 -16.156 -3.109 1 94.81 11 GLN B CA 1
ATOM 6633 C C . GLN B 1 11 ? -3.906 -15 -3.008 1 94.81 11 GLN B C 1
ATOM 6635 O O . GLN B 1 11 ? -4.207 -14.531 -1.908 1 94.81 11 GLN B O 1
ATOM 6640 N N . SER B 1 12 ? -4.32 -14.555 -4.164 1 95.31 12 SER B N 1
ATOM 6641 C CA . SER B 1 12 ? -5.199 -13.391 -4.191 1 95.31 12 SER B CA 1
ATOM 6642 C C . SER B 1 12 ? -6.297 -13.555 -5.238 1 95.31 12 SER B C 1
ATOM 6644 O O . SER B 1 12 ? -6.113 -14.25 -6.238 1 95.31 12 SER B O 1
ATOM 6646 N N . CYS B 1 13 ? -7.355 -12.883 -4.992 1 97.69 13 CYS B N 1
ATOM 6647 C CA . CYS B 1 13 ? -8.5 -12.906 -5.887 1 97.69 13 CYS B CA 1
ATOM 6648 C C . CYS B 1 13 ? -8.867 -11.5 -6.344 1 97.69 13 CYS B C 1
ATOM 6650 O O . CYS B 1 13 ? -8.562 -10.523 -5.66 1 97.69 13 CYS B O 1
ATOM 6652 N N . TYR B 1 14 ? -9.492 -11.422 -7.527 1 97.38 14 TYR B N 1
ATOM 6653 C CA . TYR B 1 14 ? -10 -10.172 -8.086 1 97.38 14 TYR B CA 1
ATOM 6654 C C . TYR B 1 14 ? -11.422 -10.344 -8.602 1 97.38 14 TYR B C 1
ATOM 6656 O O . TYR B 1 14 ? -11.789 -11.414 -9.102 1 97.38 14 TYR B O 1
ATOM 6664 N N . ILE B 1 15 ? -12.242 -9.328 -8.461 1 97.56 15 ILE B N 1
ATOM 6665 C CA . ILE B 1 15 ? -13.625 -9.32 -8.914 1 97.56 15 ILE B CA 1
ATOM 6666 C C . ILE B 1 15 ? -13.805 -8.266 -10.008 1 97.56 15 ILE B C 1
ATOM 6668 O O . ILE B 1 15 ? -13.375 -7.125 -9.852 1 97.56 15 ILE B O 1
ATOM 6672 N N . ALA B 1 16 ? -14.359 -8.664 -11.086 1 96.75 16 ALA B N 1
ATOM 6673 C CA . ALA B 1 16 ? -14.695 -7.727 -12.156 1 96.75 16 ALA B CA 1
ATOM 6674 C C . ALA B 1 16 ? -16.172 -7.84 -12.547 1 96.75 16 ALA B C 1
ATOM 6676 O O . ALA B 1 16 ? -16.734 -8.93 -12.508 1 96.75 16 ALA B O 1
ATOM 6677 N N . VAL B 1 17 ? -16.734 -6.688 -12.938 1 93.69 17 VAL B N 1
ATOM 6678 C CA . VAL B 1 17 ? -18.141 -6.656 -13.305 1 93.69 17 VAL B CA 1
ATOM 6679 C C . VAL B 1 17 ? -18.312 -5.855 -14.602 1 93.69 17 VAL B C 1
ATOM 6681 O O . VAL B 1 17 ? -17.484 -5.004 -14.93 1 93.69 17 VAL B O 1
ATOM 6684 N N . ALA B 1 18 ? -19.328 -6.242 -15.297 1 87.12 18 ALA B N 1
ATOM 6685 C CA . ALA B 1 18 ? -19.703 -5.473 -16.484 1 87.12 18 ALA B CA 1
ATOM 6686 C C . ALA B 1 18 ? -20.797 -4.453 -16.141 1 87.12 18 ALA B C 1
ATOM 6688 O O . ALA B 1 18 ? -21.844 -4.801 -15.594 1 87.12 18 ALA B O 1
ATOM 6689 N N . ARG B 1 19 ? -20.516 -3.111 -16.312 1 79.12 19 ARG B N 1
ATOM 6690 C CA . ARG B 1 19 ? -21.469 -2.023 -16.109 1 79.12 19 ARG B CA 1
ATOM 6691 C C . ARG B 1 19 ? -21.656 -1.216 -17.391 1 79.12 19 ARG B C 1
ATOM 6693 O O . ARG B 1 19 ? -21.062 -1.528 -18.422 1 79.12 19 ARG B O 1
ATOM 6700 N N . ALA B 1 20 ? -22.672 -0.131 -17.156 1 69.62 20 ALA B N 1
ATOM 6701 C CA . ALA B 1 20 ? -22.938 0.775 -18.266 1 69.62 20 ALA B CA 1
ATOM 6702 C C . ALA B 1 20 ? -21.672 1.559 -18.641 1 69.62 20 ALA B C 1
ATOM 6704 O O . ALA B 1 20 ? -21.125 2.295 -17.828 1 69.62 20 ALA B O 1
ATOM 6705 N N . GLY B 1 21 ? -20.844 1.033 -19.375 1 67.81 21 GLY B N 1
ATOM 6706 C CA . GLY B 1 21 ? -19.656 1.738 -19.828 1 67.81 21 GLY B CA 1
ATOM 6707 C C . GLY B 1 21 ? -18.438 0.845 -19.922 1 67.81 21 GLY B C 1
ATOM 6708 O O . GLY B 1 21 ? -17.344 1.315 -20.25 1 67.81 21 GLY B O 1
ATOM 6709 N N . GLY B 1 22 ? -18.547 -0.257 -19.5 1 82.44 22 GLY B N 1
ATOM 6710 C CA . GLY B 1 22 ? -17.406 -1.155 -19.688 1 82.44 22 GLY B CA 1
ATOM 6711 C C . GLY B 1 22 ? -17.172 -2.049 -18.484 1 82.44 22 GLY B C 1
ATOM 6712 O O . GLY B 1 22 ? -18.078 -2.328 -17.719 1 82.44 22 GLY B O 1
ATOM 6713 N N . ILE B 1 23 ? -15.922 -2.643 -18.422 1 89.25 23 ILE B N 1
ATOM 6714 C CA . ILE B 1 23 ? -15.562 -3.58 -17.359 1 89.25 23 ILE B CA 1
ATOM 6715 C C . ILE B 1 23 ? -14.883 -2.832 -16.219 1 89.25 23 ILE B C 1
ATOM 6717 O O . ILE B 1 23 ? -13.992 -2.01 -16.453 1 89.25 23 ILE B O 1
ATOM 6721 N N . GLU B 1 24 ? -15.375 -3.078 -15.016 1 90.44 24 GLU B N 1
ATOM 6722 C CA . GLU B 1 24 ? -14.797 -2.447 -13.828 1 90.44 24 GLU B CA 1
ATOM 6723 C C . GLU B 1 24 ? -14.414 -3.488 -12.781 1 90.44 24 GLU B C 1
ATOM 6725 O O . GLU B 1 24 ? -15.109 -4.488 -12.602 1 90.44 24 GLU B O 1
ATOM 6730 N N . THR B 1 25 ? -13.305 -3.26 -12.102 1 93.88 25 THR B N 1
ATOM 6731 C CA . THR B 1 25 ? -12.914 -4.117 -10.984 1 93.88 25 THR B CA 1
ATOM 6732 C C . THR B 1 25 ? -13.438 -3.553 -9.664 1 93.88 25 THR B C 1
ATOM 6734 O O . THR B 1 25 ? -13.477 -2.336 -9.477 1 93.88 25 THR B O 1
ATOM 6737 N N . ILE B 1 26 ? -13.797 -4.391 -8.758 1 93.25 26 ILE B N 1
ATOM 6738 C CA . ILE B 1 26 ? -14.469 -4.008 -7.52 1 93.25 26 ILE B CA 1
ATOM 6739 C C . ILE B 1 26 ? -13.492 -4.109 -6.352 1 93.25 26 ILE B C 1
ATOM 6741 O O . ILE B 1 26 ? -12.703 -5.051 -6.273 1 93.25 26 ILE B O 1
ATOM 6745 N N . ALA B 1 27 ? -13.555 -3.07 -5.477 1 89.81 27 ALA B N 1
ATOM 6746 C CA . ALA B 1 27 ? -12.758 -3.084 -4.25 1 89.81 27 ALA B CA 1
ATOM 6747 C C . ALA B 1 27 ? -13.508 -3.793 -3.125 1 89.81 27 ALA B C 1
ATOM 6749 O O . ALA B 1 27 ? -14.742 -3.775 -3.08 1 89.81 27 ALA B O 1
ATOM 6750 N N . ASN B 1 28 ? -12.805 -4.434 -2.207 1 91.38 28 ASN B N 1
ATOM 6751 C CA . ASN B 1 28 ? -13.391 -5.09 -1.048 1 91.38 28 ASN B CA 1
ATOM 6752 C C . ASN B 1 28 ? -13.648 -4.105 0.087 1 91.38 28 ASN B C 1
ATOM 6754 O O . ASN B 1 28 ? -13.578 -2.891 -0.113 1 91.38 28 ASN B O 1
ATOM 6758 N N . GLU B 1 29 ? -14.016 -4.609 1.301 1 84.88 29 GLU B N 1
ATOM 6759 C CA . GLU B 1 29 ? -14.414 -3.787 2.438 1 84.88 29 GLU B CA 1
ATOM 6760 C C . GLU B 1 29 ? -13.227 -3.006 2.996 1 84.88 29 GLU B C 1
ATOM 6762 O O . GLU B 1 29 ? -13.406 -2.068 3.775 1 84.88 29 GLU B O 1
ATOM 6767 N N . TYR B 1 30 ? -12.062 -3.359 2.537 1 83 30 TYR B N 1
ATOM 6768 C CA . TYR B 1 30 ? -10.859 -2.648 2.963 1 83 30 TYR B CA 1
ATOM 6769 C C . TYR B 1 30 ? -10.383 -1.689 1.878 1 83 30 TYR B C 1
ATOM 6771 O O . TYR B 1 30 ? -9.234 -1.252 1.893 1 83 30 TYR B O 1
ATOM 6779 N N . SER B 1 31 ? -11.25 -1.455 0.869 1 80.94 31 SER B N 1
ATOM 6780 C CA . SER B 1 31 ? -10.984 -0.558 -0.252 1 80.94 31 SER B CA 1
ATOM 6781 C C . SER B 1 31 ? -9.805 -1.043 -1.084 1 80.94 31 SER B C 1
ATOM 6783 O O . SER B 1 31 ? -9.031 -0.236 -1.601 1 80.94 31 SER B O 1
ATOM 6785 N N . ASP B 1 32 ? -9.625 -2.209 -1.09 1 89.12 32 ASP B N 1
ATOM 6786 C CA . ASP B 1 32 ? -8.586 -2.867 -1.88 1 89.12 32 ASP B CA 1
ATOM 6787 C C . ASP B 1 32 ? -9.203 -3.717 -2.99 1 89.12 32 ASP B C 1
ATOM 6789 O O . ASP B 1 32 ? -10.188 -4.418 -2.768 1 89.12 32 ASP B O 1
ATOM 6793 N N . ARG B 1 33 ? -8.688 -3.631 -4.16 1 92.06 33 ARG B N 1
ATOM 6794 C CA . ARG B 1 33 ? -9.188 -4.434 -5.27 1 92.06 33 ARG B CA 1
ATOM 6795 C C . ARG B 1 33 ? -8.688 -5.871 -5.18 1 92.06 33 ARG B C 1
ATOM 6797 O O . ARG B 1 33 ? -9.25 -6.77 -5.809 1 92.06 33 ARG B O 1
ATOM 6804 N N . CYS B 1 34 ? -7.645 -6.039 -4.418 1 93.94 34 CYS B N 1
ATOM 6805 C CA . CYS B 1 34 ? -7.062 -7.355 -4.199 1 93.94 34 CYS B CA 1
ATOM 6806 C C . CYS B 1 34 ? -7.629 -8 -2.941 1 93.94 34 CYS B C 1
ATOM 6808 O O . CYS B 1 34 ? -7.559 -7.43 -1.854 1 93.94 34 CYS B O 1
ATOM 6810 N N . THR B 1 35 ? -8.297 -9.18 -3.072 1 96.69 35 THR B N 1
ATOM 6811 C CA . THR B 1 35 ? -8.797 -9.945 -1.936 1 96.69 35 THR B CA 1
ATOM 6812 C C . THR B 1 35 ? -7.949 -11.195 -1.719 1 96.69 35 THR B C 1
ATOM 6814 O O . THR B 1 35 ? -7.902 -12.078 -2.58 1 96.69 35 THR B O 1
ATOM 6817 N N . PRO B 1 36 ? -7.359 -11.297 -0.557 1 97.06 36 PRO B N 1
ATOM 6818 C CA . PRO B 1 36 ? -6.527 -12.477 -0.286 1 97.06 36 PRO B CA 1
ATOM 6819 C C . PRO B 1 36 ? -7.324 -13.773 -0.27 1 97.06 36 PRO B C 1
ATOM 6821 O O . PRO B 1 36 ? -8.453 -13.805 0.234 1 97.06 36 PRO B O 1
ATOM 6824 N N . SER B 1 37 ? -6.727 -14.844 -0.797 1 97.62 37 SER B N 1
ATOM 6825 C CA . SER B 1 37 ? -7.332 -16.172 -0.773 1 97.62 37 SER B CA 1
ATOM 6826 C C . SER B 1 37 ? -7.074 -16.875 0.555 1 97.62 37 SER B C 1
ATOM 6828 O O . SER B 1 37 ? -6.395 -17.906 0.597 1 97.62 37 SER B O 1
ATOM 6830 N N . PHE B 1 38 ? -7.695 -16.359 1.674 1 97.75 38 PHE B N 1
ATOM 6831 C CA . PHE B 1 38 ? -7.5 -16.844 3.037 1 97.75 38 PHE B CA 1
ATOM 6832 C C . PHE B 1 38 ? -8.836 -17.125 3.707 1 97.75 38 PHE B C 1
ATOM 6834 O O . PHE B 1 38 ? -9.82 -16.422 3.479 1 97.75 38 PHE B O 1
ATOM 6841 N N . VAL B 1 39 ? -8.898 -18.156 4.441 1 98.25 39 VAL B N 1
ATOM 6842 C CA . VAL B 1 39 ? -10.031 -18.484 5.305 1 98.25 39 VAL B CA 1
ATOM 6843 C C . VAL B 1 39 ? -9.539 -18.797 6.715 1 98.25 39 VAL B C 1
ATOM 6845 O O . VAL B 1 39 ? -8.688 -19.672 6.895 1 98.25 39 VAL B O 1
ATOM 6848 N N . SER B 1 40 ? -10 -18.062 7.711 1 97.81 40 SER B N 1
ATOM 6849 C CA . SER B 1 40 ? -9.641 -18.281 9.102 1 97.81 40 SER B CA 1
ATOM 6850 C C . SER B 1 40 ? -10.828 -18.781 9.914 1 97.81 40 SER B C 1
ATOM 6852 O O . SER B 1 40 ? -11.93 -18.234 9.812 1 97.81 40 SER B O 1
ATOM 6854 N N . PHE B 1 41 ? -10.633 -19.844 10.641 1 98 41 PHE B N 1
ATOM 6855 C CA . PHE B 1 41 ? -11.672 -20.438 11.469 1 98 41 PHE B CA 1
ATOM 6856 C C . PHE B 1 41 ? -11.484 -20.062 12.93 1 98 41 PHE B C 1
ATOM 6858 O O . PHE B 1 41 ? -10.438 -20.344 13.523 1 98 41 PHE B O 1
ATOM 6865 N N . GLY B 1 42 ? -12.516 -19.453 13.484 1 94.75 42 GLY B N 1
ATOM 6866 C CA . GLY B 1 42 ? -12.445 -19.016 14.867 1 94.75 42 GLY B CA 1
ATOM 6867 C C . GLY B 1 42 ? -13.383 -19.781 15.789 1 94.75 42 GLY B C 1
ATOM 6868 O O . GLY B 1 42 ? -14.078 -20.688 15.344 1 94.75 42 GLY B O 1
ATOM 6869 N N . PRO B 1 43 ? -13.336 -19.438 17.031 1 93.06 43 PRO B N 1
ATOM 6870 C CA . PRO B 1 43 ? -14.172 -20.125 18.016 1 93.06 43 PRO B CA 1
ATOM 6871 C C . PRO B 1 43 ? -15.656 -19.766 17.875 1 93.06 43 PRO B C 1
ATOM 6873 O O . PRO B 1 43 ? -16.516 -20.516 18.344 1 93.06 43 PRO B O 1
ATOM 6876 N N . ARG B 1 44 ? -15.977 -18.672 17.172 1 91.38 44 ARG B N 1
ATOM 6877 C CA . ARG B 1 44 ? -17.375 -18.266 17.094 1 91.38 44 ARG B CA 1
ATOM 6878 C C . ARG B 1 44 ? -17.812 -18.031 15.648 1 91.38 44 ARG B C 1
ATOM 6880 O O . ARG B 1 44 ? -19 -18.078 15.336 1 91.38 44 ARG B O 1
ATOM 6887 N N . ASN B 1 45 ? -16.891 -17.641 14.891 1 94.31 45 ASN B N 1
ATOM 6888 C CA . ASN B 1 45 ? -17.203 -17.344 13.492 1 94.31 45 ASN B CA 1
ATOM 6889 C C . ASN B 1 45 ? -15.992 -17.516 12.594 1 94.31 45 ASN B C 1
ATOM 6891 O O . ASN B 1 45 ? -14.891 -17.812 13.078 1 94.31 45 ASN B O 1
ATOM 6895 N N . ARG B 1 46 ? -16.219 -17.359 11.336 1 95.69 46 ARG B N 1
ATOM 6896 C CA . ARG B 1 46 ? -15.148 -17.406 10.344 1 95.69 46 ARG B CA 1
ATOM 6897 C C . ARG B 1 46 ? -14.781 -16 9.875 1 95.69 46 ARG B C 1
ATOM 6899 O O . ARG B 1 46 ? -15.617 -15.094 9.906 1 95.69 46 ARG B O 1
ATOM 6906 N N . SER B 1 47 ? -13.508 -15.898 9.539 1 94.56 47 SER B N 1
ATOM 6907 C CA . SER B 1 47 ? -13.031 -14.727 8.828 1 94.56 47 SER B CA 1
ATOM 6908 C C . SER B 1 47 ? -12.477 -15.094 7.457 1 94.56 47 SER B C 1
ATOM 6910 O O . SER B 1 47 ? -11.75 -16.078 7.324 1 94.56 47 SER B O 1
ATOM 6912 N N . ILE B 1 48 ? -12.883 -14.359 6.441 1 96.94 48 ILE B N 1
ATOM 6913 C CA . ILE B 1 48 ? -12.484 -14.711 5.086 1 96.94 48 ILE B CA 1
ATOM 6914 C C . ILE B 1 48 ? -11.867 -13.492 4.391 1 96.94 48 ILE B C 1
ATOM 6916 O O . ILE B 1 48 ? -12.203 -12.352 4.719 1 96.94 48 ILE B O 1
ATOM 6920 N N . GLY B 1 49 ? -10.93 -13.703 3.443 1 95.62 49 GLY B N 1
ATOM 6921 C CA . GLY B 1 49 ? -10.312 -12.633 2.678 1 95.62 49 GLY B CA 1
ATOM 6922 C C . GLY B 1 49 ? -9.305 -11.836 3.477 1 95.62 49 GLY B C 1
ATOM 6923 O O . GLY B 1 49 ? -8.398 -12.406 4.094 1 95.62 49 GLY B O 1
ATOM 6924 N N . ALA B 1 50 ? -9.469 -10.539 3.455 1 92.06 50 ALA B N 1
ATOM 6925 C CA . ALA B 1 50 ? -8.539 -9.641 4.129 1 92.06 50 ALA B CA 1
ATOM 6926 C C . ALA B 1 50 ? -8.578 -9.836 5.641 1 92.06 50 ALA B C 1
ATOM 6928 O O . ALA B 1 50 ? -7.547 -9.781 6.312 1 92.06 50 ALA B O 1
ATOM 6929 N N . ALA B 1 51 ? -9.75 -10.062 6.172 1 90.88 51 ALA B N 1
ATOM 6930 C CA . ALA B 1 51 ? -9.898 -10.305 7.605 1 90.88 51 ALA B CA 1
ATOM 6931 C C . ALA B 1 51 ? -9.148 -11.562 8.031 1 90.88 51 ALA B C 1
ATOM 6933 O O . ALA B 1 51 ? -8.539 -11.594 9.102 1 90.88 51 ALA B O 1
ATOM 6934 N N . ALA B 1 52 ? -9.266 -12.562 7.219 1 95.75 52 ALA B N 1
ATOM 6935 C CA . ALA B 1 52 ? -8.562 -13.812 7.508 1 95.75 52 ALA B CA 1
ATOM 6936 C C . ALA B 1 52 ? -7.051 -13.609 7.449 1 95.75 52 ALA B C 1
ATOM 6938 O O . ALA B 1 52 ? -6.316 -14.141 8.289 1 95.75 52 ALA B O 1
ATOM 6939 N N . LYS B 1 53 ? -6.559 -12.898 6.457 1 94.38 53 LYS B N 1
ATOM 6940 C CA . LYS B 1 53 ? -5.129 -12.641 6.309 1 94.38 53 LYS B CA 1
ATOM 6941 C C . LYS B 1 53 ? -4.559 -11.961 7.551 1 94.38 53 LYS B C 1
ATOM 6943 O O . LYS B 1 53 ? -3.42 -12.227 7.941 1 94.38 53 LYS B O 1
ATOM 6948 N N . SER B 1 54 ? -5.309 -11.133 8.156 1 87.62 54 SER B N 1
ATOM 6949 C CA . SER B 1 54 ? -4.871 -10.414 9.352 1 87.62 54 SER B CA 1
ATOM 6950 C C . SER B 1 54 ? -4.688 -11.367 10.531 1 87.62 54 SER B C 1
ATOM 6952 O O . SER B 1 54 ? -4.023 -11.031 11.516 1 87.62 54 SER B O 1
ATOM 6954 N N . GLN B 1 55 ? -5.223 -12.57 10.461 1 91.31 55 GLN B N 1
ATOM 6955 C CA . GLN B 1 55 ? -5.16 -13.547 11.547 1 91.31 55 GLN B CA 1
ATOM 6956 C C . GLN B 1 55 ? -4.145 -14.641 11.242 1 91.31 55 GLN B C 1
ATOM 6958 O O . GLN B 1 55 ? -4.008 -15.602 12.008 1 91.31 55 GLN B O 1
ATOM 6963 N N . VAL B 1 56 ? -3.43 -14.469 10.203 1 92.62 56 VAL B N 1
ATOM 6964 C CA . VAL B 1 56 ? -2.561 -15.539 9.719 1 92.62 56 VAL B CA 1
ATOM 6965 C C . VAL B 1 56 ? -1.478 -15.828 10.758 1 92.62 56 VAL B C 1
ATOM 6967 O O . VAL B 1 56 ? -1.025 -16.969 10.883 1 92.62 56 VAL B O 1
ATOM 6970 N N . VAL B 1 57 ? -1.034 -14.828 11.539 1 89.5 57 VAL B N 1
ATOM 6971 C CA . VAL B 1 57 ? 0.018 -15.008 12.531 1 89.5 57 VAL B CA 1
ATOM 6972 C C . VAL B 1 57 ? -0.595 -15.445 13.867 1 89.5 57 VAL B C 1
ATOM 6974 O O . VAL B 1 57 ? -0.134 -16.406 14.484 1 89.5 57 VAL B O 1
ATOM 6977 N N . THR B 1 58 ? -1.74 -14.859 14.32 1 87.56 58 THR B N 1
ATOM 6978 C CA . THR B 1 58 ? -2.336 -15.102 15.625 1 87.56 58 THR B CA 1
ATOM 6979 C C . THR B 1 58 ? -3.117 -16.406 15.633 1 87.56 58 THR B C 1
ATOM 6981 O O . THR B 1 58 ? -3.232 -17.062 16.672 1 87.56 58 THR B O 1
ATOM 6984 N N . ASN B 1 59 ? -3.678 -16.75 14.492 1 93.06 59 ASN B N 1
ATOM 6985 C CA . ASN B 1 59 ? -4.457 -17.969 14.328 1 93.06 59 ASN B CA 1
ATOM 6986 C C . ASN B 1 59 ? -3.881 -18.859 13.227 1 93.06 59 ASN B C 1
ATOM 6988 O O . ASN B 1 59 ? -4.625 -19.359 12.391 1 93.06 59 ASN B O 1
ATOM 6992 N N . TYR B 1 60 ? -2.564 -19.031 13.344 1 92.81 60 TYR B N 1
ATOM 6993 C CA . TYR B 1 60 ? -1.816 -19.641 12.25 1 92.81 60 TYR B CA 1
ATOM 6994 C C . TYR B 1 60 ? -2.27 -21.078 12.016 1 92.81 60 TYR B C 1
ATOM 6996 O O . TYR B 1 60 ? -2.223 -21.578 10.883 1 92.81 60 TYR B O 1
ATOM 7004 N N . LYS B 1 61 ? -2.795 -21.797 12.969 1 94.88 61 LYS B N 1
ATOM 7005 C CA . LYS B 1 61 ? -3.176 -23.203 12.828 1 94.88 61 LYS B CA 1
ATOM 7006 C C . LYS B 1 61 ? -4.516 -23.344 12.109 1 94.88 61 LYS B C 1
ATOM 7008 O O . LYS B 1 61 ? -4.801 -24.375 11.508 1 94.88 61 LYS B O 1
ATOM 7013 N N . ASN B 1 62 ? -5.285 -22.281 12.219 1 97.44 62 ASN B N 1
ATOM 7014 C CA . ASN B 1 62 ? -6.645 -22.375 11.703 1 97.44 62 ASN B CA 1
ATOM 7015 C C . ASN B 1 62 ? -6.883 -21.391 10.562 1 97.44 62 ASN B C 1
ATOM 7017 O O . ASN B 1 62 ? -8.031 -21.141 10.18 1 97.44 62 ASN B O 1
ATOM 7021 N N . THR B 1 63 ? -5.859 -20.719 10.125 1 97.31 63 THR B N 1
ATOM 7022 C CA . THR B 1 63 ? -5.961 -19.859 8.953 1 97.31 63 THR B CA 1
ATOM 7023 C C . THR B 1 63 ? -5.352 -20.531 7.727 1 97.31 63 THR B C 1
ATOM 7025 O O . THR B 1 63 ? -4.148 -20.781 7.688 1 97.31 63 THR B O 1
ATOM 7028 N N . VAL B 1 64 ? -6.219 -20.797 6.816 1 97.56 64 VAL B N 1
ATOM 7029 C CA . VAL B 1 64 ? -5.82 -21.594 5.664 1 97.56 64 VAL B CA 1
ATOM 7030 C C . VAL B 1 64 ? -5.578 -20.688 4.461 1 97.56 64 VAL B C 1
ATOM 7032 O O . VAL B 1 64 ? -6.316 -19.719 4.242 1 97.56 64 VAL B O 1
ATOM 7035 N N . GLN B 1 65 ? -4.449 -21 3.723 1 95.19 65 GLN B N 1
ATOM 7036 C CA . GLN B 1 65 ? -4.098 -20.281 2.508 1 95.19 65 GLN B CA 1
ATOM 7037 C C . GLN B 1 65 ? -3.559 -21.219 1.437 1 95.19 65 GLN B C 1
ATOM 7039 O O . GLN B 1 65 ? -3.156 -22.344 1.738 1 95.19 65 GLN B O 1
ATOM 7044 N N . GLY B 1 66 ? -3.621 -20.891 0.185 1 93.38 66 GLY B N 1
ATOM 7045 C CA . GLY B 1 66 ? -3.062 -21.656 -0.923 1 93.38 66 GLY B CA 1
ATOM 7046 C C . GLY B 1 66 ? -3.775 -22.969 -1.163 1 93.38 66 GLY B C 1
ATOM 7047 O O . GLY B 1 66 ? -3.174 -23.922 -1.658 1 93.38 66 GLY B O 1
ATOM 7048 N N . PHE B 1 67 ? -4.98 -23.125 -0.842 1 96.88 67 PHE B N 1
ATOM 7049 C CA . PHE B 1 67 ? -5.684 -24.406 -0.894 1 96.88 67 PHE B CA 1
ATOM 7050 C C . PHE B 1 67 ? -6.195 -24.672 -2.303 1 96.88 67 PHE B C 1
ATOM 7052 O O . PHE B 1 67 ? -6.582 -25.812 -2.617 1 96.88 67 PHE B O 1
ATOM 7059 N N . LYS B 1 68 ? -6.156 -23.719 -3.217 1 96.25 68 LYS B N 1
ATOM 7060 C CA . LYS B 1 68 ? -6.582 -23.938 -4.598 1 96.25 68 LYS B CA 1
ATOM 7061 C C . LYS B 1 68 ? -5.777 -25.047 -5.25 1 96.25 68 LYS B C 1
ATOM 7063 O O . LYS B 1 68 ? -6.289 -25.766 -6.109 1 96.25 68 LYS B O 1
ATOM 7068 N N . ARG B 1 69 ? -4.551 -25.266 -4.852 1 94.81 69 ARG B N 1
ATOM 7069 C CA . ARG B 1 69 ? -3.654 -26.266 -5.445 1 94.81 69 ARG B CA 1
ATOM 7070 C C . ARG B 1 69 ? -4.051 -27.672 -5.035 1 94.81 69 ARG B C 1
ATOM 7072 O O . ARG B 1 69 ? -3.578 -28.656 -5.625 1 94.81 69 ARG B O 1
ATOM 7079 N N . PHE B 1 70 ? -5.016 -27.828 -4.125 1 96.56 70 PHE B N 1
ATOM 7080 C CA . PHE B 1 70 ? -5.355 -29.141 -3.6 1 96.56 70 PHE B CA 1
ATOM 7081 C C . PHE B 1 70 ? -6.66 -29.641 -4.207 1 96.56 70 PHE B C 1
ATOM 7083 O O . PHE B 1 70 ? -7.105 -30.75 -3.904 1 96.56 70 PHE B O 1
ATOM 7090 N N . HIS B 1 71 ? -7.211 -28.891 -5.098 1 96.31 71 HIS B N 1
ATOM 7091 C CA . HIS B 1 71 ? -8.477 -29.281 -5.707 1 96.31 71 HIS B CA 1
ATOM 7092 C C . HIS B 1 71 ? -8.336 -30.609 -6.441 1 96.31 71 HIS B C 1
ATOM 7094 O O . HIS B 1 71 ? -7.398 -30.812 -7.219 1 96.31 71 HIS B O 1
ATOM 7100 N N . GLY B 1 72 ? -9.289 -31.516 -6.211 1 94.25 72 GLY B N 1
ATOM 7101 C CA . GLY B 1 72 ? -9.414 -32.75 -6.969 1 94.25 72 GLY B CA 1
ATOM 7102 C C . GLY B 1 72 ? -8.273 -33.719 -6.734 1 94.25 72 GLY B C 1
ATOM 7103 O O . GLY B 1 72 ? -8.031 -34.625 -7.543 1 94.25 72 GLY B O 1
ATOM 7104 N N . ARG B 1 73 ? -7.547 -33.531 -5.672 1 95.31 73 ARG B N 1
ATOM 7105 C CA . ARG B 1 73 ? -6.375 -34.375 -5.445 1 95.31 73 ARG B CA 1
ATOM 7106 C C . ARG B 1 73 ? -6.578 -35.281 -4.238 1 95.31 73 ARG B C 1
ATOM 7108 O O . ARG B 1 73 ? -7.18 -34.875 -3.242 1 95.31 73 ARG B O 1
ATOM 7115 N N . ALA B 1 74 ? -6.059 -36.469 -4.438 1 95.19 74 ALA B N 1
ATOM 7116 C CA . ALA B 1 74 ? -6.117 -37.438 -3.35 1 95.19 74 ALA B CA 1
ATOM 7117 C C . ALA B 1 74 ? -5.094 -37.094 -2.264 1 95.19 74 ALA B C 1
ATOM 7119 O O . ALA B 1 74 ? -4.031 -36.531 -2.551 1 95.19 74 ALA B O 1
ATOM 7120 N N . PHE B 1 75 ? -5.414 -37.469 -1.006 1 95.75 75 PHE B N 1
ATOM 7121 C CA . PHE B 1 75 ? -4.508 -37.25 0.111 1 95.75 75 PHE B CA 1
ATOM 7122 C C . PHE B 1 75 ? -3.203 -38 -0.081 1 95.75 75 PHE B C 1
ATOM 7124 O O . PHE B 1 75 ? -2.141 -37.562 0.35 1 95.75 75 PHE B O 1
ATOM 7131 N N . SER B 1 76 ? -3.248 -39.094 -0.8 1 94.31 76 SER B N 1
ATOM 7132 C CA . SER B 1 76 ? -2.09 -39.938 -1.021 1 94.31 76 SER B CA 1
ATOM 7133 C C . SER B 1 76 ? -1.231 -39.438 -2.172 1 94.31 76 SER B C 1
ATOM 7135 O O . SER B 1 76 ? -0.153 -39.969 -2.436 1 94.31 76 SER B O 1
ATOM 7137 N N . ASP B 1 77 ? -1.714 -38.406 -2.877 1 94.31 77 ASP B N 1
ATOM 7138 C CA . ASP B 1 77 ? -0.96 -37.812 -3.969 1 94.31 77 ASP B CA 1
ATOM 7139 C C . ASP B 1 77 ? 0.405 -37.312 -3.488 1 94.31 77 ASP B C 1
ATOM 7141 O O . ASP B 1 77 ? 0.5 -36.625 -2.477 1 94.31 77 ASP B O 1
ATOM 7145 N N . PRO B 1 78 ? 1.469 -37.75 -4.176 1 92.31 78 PRO B N 1
ATOM 7146 C CA . PRO B 1 78 ? 2.812 -37.312 -3.785 1 92.31 78 PRO B CA 1
ATOM 7147 C C . PRO B 1 78 ? 2.949 -35.781 -3.725 1 92.31 78 PRO B C 1
ATOM 7149 O O . PRO B 1 78 ? 3.686 -35.25 -2.885 1 92.31 78 PRO B O 1
ATOM 7152 N N . TYR B 1 79 ? 2.309 -35.156 -4.617 1 92.06 79 TYR B N 1
ATOM 7153 C CA . TYR B 1 79 ? 2.314 -33.688 -4.594 1 92.06 79 TYR B CA 1
ATOM 7154 C C . TYR B 1 79 ? 1.783 -33.156 -3.268 1 92.06 79 TYR B C 1
ATOM 7156 O O . TYR B 1 79 ? 2.35 -32.219 -2.689 1 92.06 79 TYR B O 1
ATOM 7164 N N . ILE B 1 80 ? 0.728 -33.719 -2.775 1 94.94 80 ILE B N 1
ATOM 7165 C CA . ILE B 1 80 ? 0.094 -33.312 -1.526 1 94.94 80 ILE B CA 1
ATOM 7166 C C . ILE B 1 80 ? 1.013 -33.625 -0.351 1 94.94 80 ILE B C 1
ATOM 7168 O O . ILE B 1 80 ? 1.15 -32.812 0.577 1 94.94 80 ILE B O 1
ATOM 7172 N N . GLN B 1 81 ? 1.662 -34.719 -0.435 1 93.38 81 GLN B N 1
ATOM 7173 C CA . GLN B 1 81 ? 2.555 -35.156 0.641 1 93.38 81 GLN B CA 1
ATOM 7174 C C . GLN B 1 81 ? 3.744 -34.188 0.767 1 93.38 81 GLN B C 1
ATOM 7176 O O . GLN B 1 81 ? 4.164 -33.875 1.877 1 93.38 81 GLN B O 1
ATOM 7181 N N . THR B 1 82 ? 4.188 -33.75 -0.337 1 90.25 82 THR B N 1
ATOM 7182 C CA . THR B 1 82 ? 5.297 -32.812 -0.335 1 90.25 82 THR B CA 1
ATOM 7183 C C . THR B 1 82 ? 4.844 -31.453 0.184 1 90.25 82 THR B C 1
ATOM 7185 O O . THR B 1 82 ? 5.566 -30.797 0.939 1 90.25 82 THR B O 1
ATOM 7188 N N . ALA B 1 83 ? 3.693 -31.062 -0.214 1 89.94 83 ALA B N 1
ATOM 7189 C CA . ALA B 1 83 ? 3.162 -29.766 0.19 1 89.94 83 ALA B CA 1
ATOM 7190 C C . ALA B 1 83 ? 2.867 -29.734 1.688 1 89.94 83 ALA B C 1
ATOM 7192 O O . ALA B 1 83 ? 3.029 -28.688 2.338 1 89.94 83 ALA B O 1
ATOM 7193 N N . LYS B 1 84 ? 2.467 -30.828 2.268 1 91.5 84 LYS B N 1
ATOM 7194 C CA . LYS B 1 84 ? 2.068 -30.953 3.666 1 91.5 84 LYS B CA 1
ATOM 7195 C C . LYS B 1 84 ? 3.211 -30.578 4.602 1 91.5 84 LYS B C 1
ATOM 7197 O O . LYS B 1 84 ? 2.988 -29.953 5.645 1 91.5 84 LYS B O 1
ATOM 7202 N N . SER B 1 85 ? 4.461 -30.781 4.219 1 85.12 85 SER B N 1
ATOM 7203 C CA . SER B 1 85 ? 5.625 -30.578 5.07 1 85.12 85 SER B CA 1
ATOM 7204 C C . SER B 1 85 ? 5.945 -29.094 5.211 1 85.12 85 SER B C 1
ATOM 7206 O O . SER B 1 85 ? 6.57 -28.672 6.191 1 85.12 85 SER B O 1
ATOM 7208 N N . ASN B 1 86 ? 5.461 -28.344 4.336 1 82.94 86 ASN B N 1
ATOM 7209 C CA . ASN B 1 86 ? 5.812 -26.922 4.34 1 82.94 86 ASN B CA 1
ATOM 7210 C C . ASN B 1 86 ? 4.637 -26.062 4.781 1 82.94 86 ASN B C 1
ATOM 7212 O O . ASN B 1 86 ? 4.73 -24.828 4.77 1 82.94 86 ASN B O 1
ATOM 7216 N N . LEU B 1 87 ? 3.578 -26.719 5.203 1 90.44 87 LEU B N 1
ATOM 7217 C CA . LEU B 1 87 ? 2.391 -25.969 5.605 1 90.44 87 LEU B CA 1
ATOM 7218 C C . LEU B 1 87 ? 2.33 -25.828 7.121 1 90.44 87 LEU B C 1
ATOM 7220 O O . LEU B 1 87 ? 2.805 -26.688 7.855 1 90.44 87 LEU B O 1
ATOM 7224 N N . VAL B 1 88 ? 1.818 -24.734 7.578 1 91.94 88 VAL B N 1
ATOM 7225 C CA . VAL B 1 88 ? 1.681 -24.484 9.008 1 91.94 88 VAL B CA 1
ATOM 7226 C C . VAL B 1 88 ? 0.378 -25.094 9.516 1 91.94 88 VAL B C 1
ATOM 7228 O O . VAL B 1 88 ? 0.298 -25.547 10.664 1 91.94 88 VAL B O 1
ATOM 7231 N N . TYR B 1 89 ? -0.69 -25.094 8.648 1 95.38 89 TYR B N 1
ATOM 7232 C CA . TYR B 1 89 ? -1.934 -25.75 9.023 1 95.38 89 TYR B CA 1
ATOM 7233 C C . TYR B 1 89 ? -1.905 -27.219 8.625 1 95.38 89 TYR B C 1
ATOM 7235 O O . TYR B 1 89 ? -0.997 -27.672 7.922 1 95.38 89 TYR B O 1
ATOM 7243 N N . GLU B 1 90 ? -2.953 -27.969 9.008 1 96.06 90 GLU B N 1
ATOM 7244 C CA . GLU B 1 90 ? -2.902 -29.422 8.859 1 96.06 90 GLU B CA 1
ATOM 7245 C C . GLU B 1 90 ? -3.867 -29.906 7.777 1 96.06 90 GLU B C 1
ATOM 7247 O O . GLU B 1 90 ? -5.02 -29.469 7.73 1 96.06 90 GLU B O 1
ATOM 7252 N N . LEU B 1 91 ? -3.309 -30.75 6.895 1 97.31 91 LEU B N 1
ATOM 7253 C CA . LEU B 1 91 ? -4.148 -31.453 5.93 1 97.31 91 LEU B CA 1
ATOM 7254 C C . LEU B 1 91 ? -4.598 -32.812 6.477 1 97.31 91 LEU B C 1
ATOM 7256 O O . LEU B 1 91 ? -3.934 -33.375 7.336 1 97.31 91 LEU B O 1
ATOM 7260 N N . ALA B 1 92 ? -5.762 -33.188 6.035 1 97.12 92 ALA B N 1
ATOM 7261 C CA . ALA B 1 92 ? -6.297 -34.5 6.477 1 97.12 92 ALA B CA 1
ATOM 7262 C C . ALA B 1 92 ? -7.02 -35.188 5.34 1 97.12 92 ALA B C 1
ATOM 7264 O O . ALA B 1 92 ? -7.387 -34.594 4.34 1 97.12 92 ALA B O 1
ATOM 7265 N N . GLN B 1 93 ? -7.16 -36.5 5.516 1 96.31 93 GLN B N 1
ATOM 7266 C CA . GLN B 1 93 ? -7.848 -37.312 4.516 1 96.31 93 GLN B CA 1
ATOM 7267 C C . GLN B 1 93 ? -9.359 -37.312 4.754 1 96.31 93 GLN B C 1
ATOM 7269 O O . GLN B 1 93 ? -9.812 -37.562 5.871 1 96.31 93 GLN B O 1
ATOM 7274 N N . MET B 1 94 ? -10.055 -37.031 3.717 1 94.62 94 MET B N 1
ATOM 7275 C CA . MET B 1 94 ? -11.508 -37.125 3.766 1 94.62 94 MET B CA 1
ATOM 7276 C C . MET B 1 94 ? -11.961 -38.594 3.688 1 94.62 94 MET B C 1
ATOM 7278 O O . MET B 1 94 ? -11.203 -39.469 3.258 1 94.62 94 MET B O 1
ATOM 7282 N N . PRO B 1 95 ? -13.234 -38.844 4.051 1 90.56 95 PRO B N 1
ATOM 7283 C CA . PRO B 1 95 ? -13.727 -40.219 3.922 1 90.56 95 PRO B CA 1
ATOM 7284 C C . PRO B 1 95 ? -13.695 -40.719 2.48 1 90.56 95 PRO B C 1
ATOM 7286 O O . PRO B 1 95 ? -13.5 -41.938 2.248 1 90.56 95 PRO B O 1
ATOM 7289 N N . SER B 1 96 ? -13.789 -39.875 1.571 1 88.81 96 SER B N 1
ATOM 7290 C CA . SER B 1 96 ? -13.766 -40.25 0.158 1 88.81 96 SER B CA 1
ATOM 7291 C C . SER B 1 96 ? -12.344 -40.531 -0.31 1 88.81 96 SER B C 1
ATOM 7293 O O . SER B 1 96 ? -12.148 -41.125 -1.376 1 88.81 96 SER B O 1
ATOM 7295 N N . GLY B 1 97 ? -11.328 -40.156 0.436 1 92.25 97 GLY B N 1
ATOM 7296 C CA . GLY B 1 97 ? -9.938 -40.312 0.052 1 92.25 97 GLY B CA 1
ATOM 7297 C C . GLY B 1 97 ? -9.32 -39.031 -0.478 1 92.25 97 GLY B C 1
ATOM 7298 O O . GLY B 1 97 ? -8.094 -38.938 -0.591 1 92.25 97 GLY B O 1
ATOM 7299 N N . SER B 1 98 ? -10.188 -38.125 -0.788 1 94.19 98 SER B N 1
ATOM 7300 C CA . SER B 1 98 ? -9.711 -36.812 -1.269 1 94.19 98 SER B CA 1
ATOM 7301 C C . SER B 1 98 ? -9.031 -36.031 -0.153 1 94.19 98 SER B C 1
ATOM 7303 O O . SER B 1 98 ? -9.031 -36.469 1.003 1 94.19 98 SER B O 1
ATOM 7305 N N . THR B 1 99 ? -8.391 -34.938 -0.453 1 96.38 99 THR B N 1
ATOM 7306 C CA . THR B 1 99 ? -7.664 -34.094 0.505 1 96.38 99 THR B CA 1
ATOM 7307 C C . THR B 1 99 ? -8.609 -33.125 1.199 1 96.38 99 THR B C 1
ATOM 7309 O O . THR B 1 99 ? -9.484 -32.531 0.559 1 96.38 99 THR B O 1
ATOM 7312 N N . GLY B 1 100 ? -8.508 -33.062 2.49 1 97.25 100 GLY B N 1
ATOM 7313 C CA . GLY B 1 100 ? -9.242 -32.094 3.297 1 97.25 100 GLY B CA 1
ATOM 7314 C C . GLY B 1 100 ? -8.352 -31.281 4.207 1 97.25 100 GLY B C 1
ATOM 7315 O O . GLY B 1 100 ? -7.129 -31.422 4.188 1 97.25 100 GLY B O 1
ATOM 7316 N N . ILE B 1 101 ? -8.93 -30.328 4.914 1 98.06 101 ILE B N 1
ATOM 7317 C CA . ILE B 1 101 ? -8.203 -29.453 5.828 1 98.06 101 ILE B CA 1
ATOM 7318 C C . ILE B 1 101 ? -8.766 -29.594 7.238 1 98.06 101 ILE B C 1
ATOM 7320 O O . ILE B 1 101 ? -9.977 -29.453 7.449 1 98.06 101 ILE B O 1
ATOM 7324 N N . LYS B 1 102 ? -7.902 -29.891 8.125 1 98 102 LYS B N 1
ATOM 7325 C CA . LYS B 1 102 ? -8.281 -30.031 9.523 1 98 102 LYS B CA 1
ATOM 7326 C C . LYS B 1 102 ? -8.086 -28.734 10.289 1 98 102 LYS B C 1
ATOM 7328 O O . LYS B 1 102 ? -6.992 -28.172 10.305 1 98 102 LYS B O 1
ATOM 7333 N N . VAL B 1 103 ? -9.156 -28.203 10.945 1 97.88 103 VAL B N 1
ATOM 7334 C CA . VAL B 1 103 ? -9.094 -26.938 11.664 1 97.88 103 VAL B CA 1
ATOM 7335 C C . VAL B 1 103 ? -9.953 -27.016 12.922 1 97.88 103 VAL B C 1
ATOM 7337 O O . VAL B 1 103 ? -10.758 -27.938 13.078 1 97.88 103 VAL B O 1
ATOM 7340 N N . MET B 1 104 ? -9.68 -26.094 13.836 1 97.56 104 MET B N 1
ATOM 7341 C CA . MET B 1 104 ? -10.547 -25.891 14.992 1 97.56 104 MET B CA 1
ATOM 7342 C C . MET B 1 104 ? -11.594 -24.828 14.703 1 97.56 104 MET B C 1
ATOM 7344 O O . MET B 1 104 ? -11.258 -23.656 14.531 1 97.56 104 MET B O 1
ATOM 7348 N N . TYR B 1 105 ? -12.859 -25.266 14.547 1 96.56 105 TYR B N 1
ATOM 7349 C CA . TYR B 1 105 ? -13.969 -24.344 14.305 1 96.56 105 TYR B CA 1
ATOM 7350 C C . TYR B 1 105 ? -15.039 -24.5 15.375 1 96.56 105 TYR B C 1
ATOM 7352 O O . TYR B 1 105 ? -15.453 -25.609 15.695 1 96.56 105 TYR B O 1
ATOM 7360 N N . MET B 1 106 ? -15.453 -23.406 16 1 95.44 106 MET B N 1
ATOM 7361 C CA . MET B 1 106 ? -16.438 -23.438 17.094 1 95.44 106 MET B CA 1
ATOM 7362 C C . MET B 1 106 ? -15.961 -24.328 18.234 1 95.44 106 MET B C 1
ATOM 7364 O O . MET B 1 106 ? -16.734 -25.141 18.75 1 95.44 106 MET B O 1
ATOM 7368 N N . GLU B 1 107 ? -14.664 -24.375 18.438 1 93.44 107 GLU B N 1
ATOM 7369 C CA . GLU B 1 107 ? -14 -25.109 19.516 1 93.44 107 GLU B CA 1
ATOM 7370 C C . GLU B 1 107 ? -14.086 -26.609 19.297 1 93.44 107 GLU B C 1
ATOM 7372 O O . GLU B 1 107 ? -13.977 -27.391 20.266 1 93.44 107 GLU B O 1
ATOM 7377 N N . GLU B 1 108 ? -14.328 -26.922 18.078 1 96.38 108 GLU B N 1
ATOM 7378 C CA . GLU B 1 108 ? -14.328 -28.344 17.703 1 96.38 108 GLU B CA 1
ATOM 7379 C C . GLU B 1 108 ? -13.422 -28.594 16.516 1 96.38 108 GLU B C 1
ATOM 7381 O O . GLU B 1 108 ? -13.32 -27.75 15.609 1 96.38 108 GLU B O 1
ATOM 7386 N N . GLU B 1 109 ? -12.82 -29.75 16.547 1 96.81 109 GLU B N 1
ATOM 7387 C CA . GLU B 1 109 ? -12 -30.125 15.414 1 96.81 109 GLU B CA 1
ATOM 7388 C C . GLU B 1 109 ? -12.859 -30.562 14.227 1 96.81 109 GLU B C 1
ATOM 7390 O O . GLU B 1 109 ? -13.727 -31.422 14.359 1 96.81 109 GLU B O 1
ATOM 7395 N N . LYS B 1 110 ? -12.711 -29.953 13.172 1 96.81 110 LYS B N 1
ATOM 7396 C CA . LYS B 1 110 ? -13.477 -30.25 11.969 1 96.81 110 LYS B CA 1
ATOM 7397 C C . LYS B 1 110 ? -12.547 -30.438 10.766 1 96.81 110 LYS B C 1
ATOM 7399 O O . LYS B 1 110 ? -11.453 -29.875 10.719 1 96.81 110 LYS B O 1
ATOM 7404 N N . VAL B 1 111 ? -13.023 -31.266 9.859 1 97.5 111 VAL B N 1
ATOM 7405 C CA . VAL B 1 111 ? -12.32 -31.438 8.594 1 97.5 111 VAL B CA 1
ATOM 7406 C C . VAL B 1 111 ? -13.195 -30.969 7.441 1 97.5 111 VAL B C 1
ATOM 7408 O O . VAL B 1 111 ? -14.305 -31.453 7.25 1 97.5 111 VAL B O 1
ATOM 7411 N N . PHE B 1 112 ? -12.711 -30.047 6.742 1 97.94 112 PHE B N 1
ATOM 7412 C CA . PHE B 1 112 ? -13.43 -29.516 5.59 1 97.94 112 PHE B CA 1
ATOM 7413 C C . PHE B 1 112 ? -12.773 -29.969 4.289 1 97.94 112 PHE B C 1
ATOM 7415 O O . PHE B 1 112 ? -11.547 -30.047 4.199 1 97.94 112 PHE B O 1
ATOM 7422 N N . SER B 1 113 ? -13.617 -30.25 3.322 1 97.38 113 SER B N 1
ATOM 7423 C CA . SER B 1 113 ? -13.078 -30.531 1.994 1 97.38 113 SER B CA 1
ATOM 7424 C C . SER B 1 113 ? -12.555 -29.266 1.332 1 97.38 113 SER B C 1
ATOM 7426 O O . SER B 1 113 ? -12.867 -28.156 1.772 1 97.38 113 SER B O 1
ATOM 7428 N N . ILE B 1 114 ? -11.75 -29.453 0.321 1 97.81 114 ILE B N 1
ATOM 7429 C CA . ILE B 1 114 ? -11.211 -28.312 -0.41 1 97.81 114 ILE B CA 1
ATOM 7430 C C . ILE B 1 114 ? -12.336 -27.547 -1.09 1 97.81 114 ILE B C 1
ATOM 7432 O O . ILE B 1 114 ? -12.312 -26.312 -1.15 1 97.81 114 ILE B O 1
ATOM 7436 N N . GLU B 1 115 ? -13.312 -28.25 -1.589 1 97.81 115 GLU B N 1
ATOM 7437 C CA . GLU B 1 115 ? -14.477 -27.625 -2.225 1 97.81 115 GLU B CA 1
ATOM 7438 C C . GLU B 1 115 ? -15.227 -26.734 -1.25 1 97.81 115 GLU B C 1
ATOM 7440 O O . GLU B 1 115 ? -15.648 -25.625 -1.614 1 97.81 115 GLU B O 1
ATOM 7445 N N . GLN B 1 116 ? -15.312 -27.203 -0.059 1 98.12 116 GLN B N 1
ATOM 7446 C CA . GLN B 1 116 ? -16 -26.422 0.957 1 98.12 116 GLN B CA 1
ATOM 7447 C C . GLN B 1 116 ? -15.242 -25.125 1.26 1 98.12 116 GLN B C 1
ATOM 7449 O O . GLN B 1 116 ? -15.844 -24.047 1.332 1 98.12 116 GLN B O 1
ATOM 7454 N N . VAL B 1 117 ? -13.953 -25.25 1.466 1 98.44 117 VAL B N 1
ATOM 7455 C CA . VAL B 1 117 ? -13.133 -24.094 1.799 1 98.44 117 VAL B CA 1
ATOM 7456 C C . VAL B 1 117 ? -13.172 -23.078 0.65 1 98.44 117 VAL B C 1
ATOM 7458 O O . VAL B 1 117 ? -13.32 -21.875 0.875 1 98.44 117 VAL B O 1
ATOM 7461 N N . THR B 1 118 ? -13.016 -23.578 -0.541 1 98.56 118 THR B N 1
ATOM 7462 C CA . THR B 1 118 ? -13.102 -22.719 -1.706 1 98.56 118 THR B CA 1
ATOM 7463 C C . THR B 1 118 ? -14.492 -22.094 -1.818 1 98.56 118 THR B C 1
ATOM 7465 O O . THR B 1 118 ? -14.633 -20.938 -2.223 1 98.56 118 THR B O 1
ATOM 7468 N N . GLY B 1 119 ? -15.5 -22.906 -1.524 1 98.38 119 GLY B N 1
ATOM 7469 C CA . GLY B 1 119 ? -16.859 -22.375 -1.493 1 98.38 119 GLY B CA 1
ATOM 7470 C C . GLY B 1 119 ? -17.016 -21.219 -0.528 1 98.38 119 GLY B C 1
ATOM 7471 O O . GLY B 1 119 ? -17.734 -20.266 -0.821 1 98.38 119 GLY B O 1
ATOM 7472 N N . MET B 1 120 ? -16.375 -21.328 0.619 1 98.56 120 MET B N 1
ATOM 7473 C CA . MET B 1 120 ? -16.406 -20.25 1.597 1 98.56 120 MET B CA 1
ATOM 7474 C C . MET B 1 120 ? -15.828 -18.969 1.006 1 98.56 120 MET B C 1
ATOM 7476 O O . MET B 1 120 ? -16.391 -17.891 1.183 1 98.56 120 MET B O 1
ATOM 7480 N N . LEU B 1 121 ? -14.695 -19.094 0.368 1 98.5 121 LEU B N 1
ATOM 7481 C CA . LEU B 1 121 ? -14.047 -17.938 -0.26 1 98.5 121 LEU B CA 1
ATOM 7482 C C . LEU B 1 121 ? -14.938 -17.344 -1.342 1 98.5 121 LEU B C 1
ATOM 7484 O O . LEU B 1 121 ? -15.086 -16.125 -1.421 1 98.5 121 LEU B O 1
ATOM 7488 N N . LEU B 1 122 ? -15.531 -18.188 -2.154 1 98.44 122 LEU B N 1
ATOM 7489 C CA . LEU B 1 122 ? -16.422 -17.734 -3.223 1 98.44 122 LEU B CA 1
ATOM 7490 C C . LEU B 1 122 ? -17.641 -17.031 -2.65 1 98.44 122 LEU B C 1
ATOM 7492 O O . LEU B 1 122 ? -18.141 -16.062 -3.244 1 98.44 122 LEU B O 1
ATOM 7496 N N . THR B 1 123 ? -18.109 -17.547 -1.564 1 97.88 123 THR B N 1
ATOM 7497 C CA . THR B 1 123 ? -19.219 -16.891 -0.887 1 97.88 123 THR B CA 1
ATOM 7498 C C . THR B 1 123 ? -18.844 -15.453 -0.514 1 97.88 123 THR B C 1
ATOM 7500 O O . THR B 1 123 ? -19.641 -14.531 -0.705 1 97.88 123 THR B O 1
ATOM 7503 N N . LYS B 1 124 ? -17.656 -15.289 0.027 1 97.25 124 LYS B N 1
ATOM 7504 C CA . LYS B 1 124 ? -17.188 -13.953 0.402 1 97.25 124 LYS B CA 1
ATOM 7505 C C . LYS B 1 124 ? -17.062 -13.047 -0.819 1 97.25 124 LYS B C 1
ATOM 7507 O O . LYS B 1 124 ? -17.438 -11.875 -0.765 1 97.25 124 LYS B O 1
ATOM 7512 N N . LEU B 1 125 ? -16.547 -13.539 -1.879 1 97.69 125 LEU B N 1
ATOM 7513 C CA . LEU B 1 125 ? -16.406 -12.766 -3.107 1 97.69 125 LEU B CA 1
ATOM 7514 C C . LEU B 1 125 ? -17.781 -12.375 -3.654 1 97.69 125 LEU B C 1
ATOM 7516 O O . LEU B 1 125 ? -17.969 -11.258 -4.125 1 97.69 125 LEU B O 1
ATOM 7520 N N . LYS B 1 126 ? -18.672 -13.328 -3.613 1 96.81 126 LYS B N 1
ATOM 7521 C CA . LYS B 1 126 ? -20.047 -13.086 -4.031 1 96.81 126 LYS B CA 1
ATOM 7522 C C . LYS B 1 126 ? -20.672 -11.961 -3.215 1 96.81 126 LYS B C 1
ATOM 7524 O O . LYS B 1 126 ? -21.281 -11.039 -3.773 1 96.81 126 LYS B O 1
ATOM 7529 N N . GLU B 1 127 ? -20.469 -12.023 -1.934 1 95.06 127 GLU B N 1
ATOM 7530 C CA . GLU B 1 127 ? -21 -11 -1.046 1 95.06 127 GLU B CA 1
ATOM 7531 C C . GLU B 1 127 ? -20.406 -9.625 -1.37 1 95.06 127 GLU B C 1
ATOM 7533 O O . GLU B 1 127 ? -21.125 -8.625 -1.352 1 95.06 127 GLU B O 1
ATOM 7538 N N . THR B 1 128 ? -19.156 -9.555 -1.582 1 94.94 128 THR B N 1
ATOM 7539 C CA . THR B 1 128 ? -18.484 -8.305 -1.93 1 94.94 128 THR B CA 1
ATOM 7540 C C . THR B 1 128 ? -19.047 -7.73 -3.229 1 94.94 128 THR B C 1
ATOM 7542 O O . THR B 1 128 ? -19.312 -6.527 -3.328 1 94.94 128 THR B O 1
ATOM 7545 N N . ALA B 1 129 ? -19.234 -8.594 -4.211 1 95.44 129 ALA B N 1
ATOM 7546 C CA . ALA B 1 129 ? -19.797 -8.172 -5.488 1 95.44 129 ALA B CA 1
ATOM 7547 C C . ALA B 1 129 ? -21.234 -7.668 -5.316 1 95.44 129 ALA B C 1
ATOM 7549 O O . ALA B 1 129 ? -21.609 -6.645 -5.891 1 95.44 129 ALA B O 1
ATOM 7550 N N . GLU B 1 130 ? -21.984 -8.352 -4.547 1 95 130 GLU B N 1
ATOM 7551 C CA . GLU B 1 130 ? -23.375 -7.973 -4.305 1 95 130 GLU B CA 1
ATOM 7552 C C . GLU B 1 130 ? -23.469 -6.629 -3.584 1 95 130 GLU B C 1
ATOM 7554 O O . GLU B 1 130 ? -24.344 -5.816 -3.885 1 95 130 GLU B O 1
ATOM 7559 N N . SER B 1 131 ? -22.609 -6.469 -2.664 1 90.62 131 SER B N 1
ATOM 7560 C CA . SER B 1 131 ? -22.578 -5.211 -1.925 1 90.62 131 SER B CA 1
ATOM 7561 C C . SER B 1 131 ? -22.234 -4.039 -2.838 1 90.62 131 SER B C 1
ATOM 7563 O O . SER B 1 131 ? -22.766 -2.936 -2.664 1 90.62 131 SER B O 1
ATOM 7565 N N . ALA B 1 132 ? -21.359 -4.246 -3.723 1 87.69 132 ALA B N 1
ATOM 7566 C CA . ALA B 1 132 ? -20.938 -3.197 -4.648 1 87.69 132 ALA B CA 1
ATOM 7567 C C . ALA B 1 132 ? -22.016 -2.924 -5.695 1 87.69 132 ALA B C 1
ATOM 7569 O O . ALA B 1 132 ? -22.234 -1.771 -6.07 1 87.69 132 ALA B O 1
ATOM 7570 N N . LEU B 1 133 ? -22.703 -3.994 -6.168 1 89.44 133 LEU B N 1
ATOM 7571 C CA . LEU B 1 133 ? -23.688 -3.881 -7.234 1 89.44 133 LEU B CA 1
ATOM 7572 C C . LEU B 1 133 ? -25.078 -3.572 -6.664 1 89.44 133 LEU B C 1
ATOM 7574 O O . LEU B 1 133 ? -25.953 -3.111 -7.391 1 89.44 133 LEU B O 1
ATOM 7578 N N . LYS B 1 134 ? -25.297 -3.883 -5.391 1 89.44 134 LYS B N 1
ATOM 7579 C CA . LYS B 1 134 ? -26.594 -3.76 -4.727 1 89.44 134 LYS B CA 1
ATOM 7580 C C . LYS B 1 134 ? -27.656 -4.629 -5.406 1 89.44 134 LYS B C 1
ATOM 7582 O O . LYS B 1 134 ? -28.812 -4.223 -5.547 1 89.44 134 LYS B O 1
ATOM 7587 N N . LYS B 1 135 ? -27.172 -5.691 -6.043 1 90.19 135 LYS B N 1
ATOM 7588 C CA . LYS B 1 135 ? -27.984 -6.715 -6.676 1 90.19 135 LYS B CA 1
ATOM 7589 C C . LYS B 1 135 ? -27.453 -8.117 -6.371 1 90.19 135 LYS B C 1
ATOM 7591 O O . LYS B 1 135 ? -26.266 -8.289 -6.129 1 90.19 135 LYS B O 1
ATOM 7596 N N . PRO B 1 136 ? -28.328 -9.031 -6.34 1 91.94 136 PRO B N 1
ATOM 7597 C CA . PRO B 1 136 ? -27.859 -10.406 -6.129 1 91.94 136 PRO B CA 1
ATOM 7598 C C . PRO B 1 136 ? -27.016 -10.922 -7.293 1 91.94 136 PRO B C 1
ATOM 7600 O O . PRO B 1 136 ? -27.281 -10.586 -8.453 1 91.94 136 PRO B O 1
ATOM 7603 N N . VAL B 1 137 ? -26.078 -11.719 -6.996 1 93 137 VAL B N 1
ATOM 7604 C CA . VAL B 1 137 ? -25.156 -12.281 -7.973 1 93 137 VAL B CA 1
ATOM 7605 C C . VAL B 1 137 ? -25.297 -13.797 -8.016 1 93 137 VAL B C 1
ATOM 7607 O O . VAL B 1 137 ? -25.141 -14.469 -6.996 1 93 137 VAL B O 1
ATOM 7610 N N . VAL B 1 138 ? -25.625 -14.359 -9.188 1 92.69 138 VAL B N 1
ATOM 7611 C CA . VAL B 1 138 ? -25.766 -15.805 -9.336 1 92.69 138 VAL B CA 1
ATOM 7612 C C . VAL B 1 138 ? -24.875 -16.312 -10.469 1 92.69 138 VAL B C 1
ATOM 7614 O O . VAL B 1 138 ? -24.031 -17.188 -10.25 1 92.69 138 VAL B O 1
ATOM 7617 N N . ASP B 1 139 ? -25.016 -15.719 -11.664 1 93 139 ASP B N 1
ATOM 7618 C CA . ASP B 1 139 ? -24.234 -16.125 -12.828 1 93 139 ASP B CA 1
ATOM 7619 C C . ASP B 1 139 ? -22.828 -15.547 -12.766 1 93 139 ASP B C 1
ATOM 7621 O O . ASP B 1 139 ? -22.656 -14.359 -12.477 1 93 139 ASP B O 1
ATOM 7625 N N . CYS B 1 140 ? -21.875 -16.438 -12.992 1 95.88 140 CYS B N 1
ATOM 7626 C CA . CYS B 1 140 ? -20.5 -15.945 -12.938 1 95.88 140 CYS B CA 1
ATOM 7627 C C . CYS B 1 140 ? -19.594 -16.781 -13.828 1 95.88 140 CYS B C 1
ATOM 7629 O O . CYS B 1 140 ? -19.969 -17.844 -14.289 1 95.88 140 CYS B O 1
ATOM 7631 N N . VAL B 1 141 ? -18.484 -16.203 -14.164 1 97.56 141 VAL B N 1
ATOM 7632 C CA . VAL B 1 141 ? -17.375 -16.906 -14.789 1 97.56 141 VAL B CA 1
ATOM 7633 C C . VAL B 1 141 ? -16.188 -16.969 -13.836 1 97.56 141 VAL B C 1
ATOM 7635 O O . VAL B 1 141 ? -15.891 -15.977 -13.148 1 97.56 141 VAL B O 1
ATOM 7638 N N . ILE B 1 142 ? -15.562 -18.109 -13.672 1 98.25 142 ILE B N 1
ATOM 7639 C CA . ILE B 1 142 ? -14.453 -18.312 -12.75 1 98.25 142 ILE B CA 1
ATOM 7640 C C . ILE B 1 142 ? -13.203 -18.734 -13.516 1 98.25 142 ILE B C 1
ATOM 7642 O O . ILE B 1 142 ? -13.273 -19.562 -14.422 1 98.25 142 ILE B O 1
ATOM 7646 N N . SER B 1 143 ? -12.117 -18.141 -13.164 1 97.88 143 SER B N 1
ATOM 7647 C CA . SER B 1 143 ? -10.867 -18.484 -13.836 1 97.88 143 SER B CA 1
ATOM 7648 C C . SER B 1 143 ? -10.211 -19.703 -13.203 1 97.88 143 SER B C 1
ATOM 7650 O O . SER B 1 143 ? -10.297 -19.906 -11.992 1 97.88 143 SER B O 1
ATOM 7652 N N . VAL B 1 144 ? -9.555 -20.5 -14 1 97.69 144 VAL B N 1
ATOM 7653 C CA . VAL B 1 144 ? -8.766 -21.641 -13.547 1 97.69 144 VAL B CA 1
ATOM 7654 C C . VAL B 1 144 ? -7.473 -21.734 -14.359 1 97.69 144 VAL B C 1
ATOM 7656 O O . VAL B 1 144 ? -7.41 -21.234 -15.484 1 97.69 144 VAL B O 1
ATOM 7659 N N . PRO B 1 145 ? -6.445 -22.328 -13.781 1 97.06 145 PRO B N 1
ATOM 7660 C CA . PRO B 1 145 ? -5.242 -22.547 -14.578 1 97.06 145 PRO B CA 1
ATOM 7661 C C . PRO B 1 145 ? -5.496 -23.438 -15.789 1 97.06 145 PRO B C 1
ATOM 7663 O O . PRO B 1 145 ? -6.328 -24.359 -15.727 1 97.06 145 PRO B O 1
ATOM 7666 N N . SER B 1 146 ? -4.738 -23.266 -16.859 1 96 146 SER B N 1
ATOM 7667 C CA . SER B 1 146 ? -4.934 -24.031 -18.094 1 96 146 SER B CA 1
ATOM 7668 C C . SER B 1 146 ? -4.551 -25.5 -17.891 1 96 146 SER B C 1
ATOM 7670 O O . SER B 1 146 ? -5.023 -26.359 -18.625 1 96 146 SER B O 1
ATOM 7672 N N . TYR B 1 147 ? -3.758 -25.812 -16.922 1 96.31 147 TYR B N 1
ATOM 7673 C CA . TYR B 1 147 ? -3.248 -27.172 -16.766 1 96.31 147 TYR B CA 1
ATOM 7674 C C . TYR B 1 147 ? -4.152 -27.984 -15.867 1 96.31 147 TYR B C 1
ATOM 7676 O O . TYR B 1 147 ? -3.889 -29.172 -15.617 1 96.31 147 TYR B O 1
ATOM 7684 N N . PHE B 1 148 ? -5.234 -27.438 -15.32 1 96.94 148 PHE B N 1
ATOM 7685 C CA . PHE B 1 148 ? -6.156 -28.203 -14.484 1 96.94 148 PHE B CA 1
ATOM 7686 C C . PHE B 1 148 ? -6.766 -29.359 -15.258 1 96.94 148 PHE B C 1
ATOM 7688 O O . PHE B 1 148 ? -7.176 -29.203 -16.406 1 96.94 148 PHE B O 1
ATOM 7695 N N . THR B 1 149 ? -6.805 -30.516 -14.672 1 95.94 149 THR B N 1
ATOM 7696 C CA . THR B 1 149 ? -7.43 -31.703 -15.25 1 95.94 149 THR B CA 1
ATOM 7697 C C . THR B 1 149 ? -8.945 -31.656 -15.07 1 95.94 149 THR B C 1
ATOM 7699 O O . THR B 1 149 ? -9.477 -30.75 -14.43 1 95.94 149 THR B O 1
ATOM 7702 N N . ASP B 1 150 ? -9.555 -32.625 -15.641 1 96.19 150 ASP B N 1
ATOM 7703 C CA . ASP B 1 150 ? -11.008 -32.75 -15.539 1 96.19 150 ASP B CA 1
ATOM 7704 C C . ASP B 1 150 ? -11.453 -32.812 -14.078 1 96.19 150 ASP B C 1
ATOM 7706 O O . ASP B 1 150 ? -12.375 -32.094 -13.68 1 96.19 150 ASP B O 1
ATOM 7710 N N . ALA B 1 151 ? -10.773 -33.594 -13.297 1 94.75 151 ALA B N 1
ATOM 7711 C CA . ALA B 1 151 ? -11.125 -33.781 -11.891 1 94.75 151 ALA B CA 1
ATOM 7712 C C . ALA B 1 151 ? -10.984 -32.469 -11.125 1 94.75 151 ALA B C 1
ATOM 7714 O O . ALA B 1 151 ? -11.828 -32.125 -10.289 1 94.75 151 ALA B O 1
ATOM 7715 N N . GLU B 1 152 ? -9.93 -31.766 -11.352 1 96.44 152 GLU B N 1
ATOM 7716 C CA . GLU B 1 152 ? -9.688 -30.484 -10.672 1 96.44 152 GLU B CA 1
ATOM 7717 C C . GLU B 1 152 ? -10.742 -29.453 -11.062 1 96.44 152 GLU B C 1
ATOM 7719 O O . GLU B 1 152 ? -11.227 -28.703 -10.203 1 96.44 152 GLU B O 1
ATOM 7724 N N . ARG B 1 153 ? -11.055 -29.375 -12.297 1 97.38 153 ARG B N 1
ATOM 7725 C CA . ARG B 1 153 ? -12.062 -28.438 -12.781 1 97.38 153 ARG B CA 1
ATOM 7726 C C . ARG B 1 153 ? -13.422 -28.734 -12.156 1 97.38 153 ARG B C 1
ATOM 7728 O O . ARG B 1 153 ? -14.125 -27.812 -11.727 1 97.38 153 ARG B O 1
ATOM 7735 N N . ARG B 1 154 ? -13.82 -29.969 -12.141 1 96.19 154 ARG B N 1
ATOM 7736 C CA . ARG B 1 154 ? -15.094 -30.359 -11.547 1 96.19 154 ARG B CA 1
ATOM 7737 C C . ARG B 1 154 ? -15.141 -30.016 -10.062 1 96.19 154 ARG B C 1
ATOM 7739 O O . ARG B 1 154 ? -16.188 -29.641 -9.539 1 96.19 154 ARG B O 1
ATOM 7746 N N . SER B 1 155 ? -13.984 -30.219 -9.43 1 96.5 155 SER B N 1
ATOM 7747 C CA . SER B 1 155 ? -13.883 -29.844 -8.023 1 96.5 155 SER B CA 1
ATOM 7748 C C . SER B 1 155 ? -14.18 -28.359 -7.832 1 96.5 155 SER B C 1
ATOM 7750 O O . SER B 1 155 ? -14.875 -27.969 -6.887 1 96.5 155 SER B O 1
ATOM 7752 N N . VAL B 1 156 ? -13.703 -27.484 -8.695 1 97.94 156 VAL B N 1
ATOM 7753 C CA . VAL B 1 156 ? -13.945 -26.047 -8.617 1 97.94 156 VAL B CA 1
ATOM 7754 C C . VAL B 1 156 ? -15.422 -25.75 -8.898 1 97.94 156 VAL B C 1
ATOM 7756 O O . VAL B 1 156 ? -16.031 -24.891 -8.258 1 97.94 156 VAL B O 1
ATOM 7759 N N . MET B 1 157 ? -15.984 -26.438 -9.812 1 96.94 157 MET B N 1
ATOM 7760 C CA . MET B 1 157 ? -17.406 -26.25 -10.125 1 96.94 157 MET B CA 1
ATOM 7761 C C . MET B 1 157 ? -18.266 -26.594 -8.922 1 96.94 157 MET B C 1
ATOM 7763 O O . MET B 1 157 ? -19.25 -25.906 -8.648 1 96.94 157 MET B O 1
ATOM 7767 N N . ASP B 1 158 ? -17.875 -27.688 -8.266 1 97 158 ASP B N 1
ATOM 7768 C CA . ASP B 1 158 ? -18.594 -28.062 -7.051 1 97 158 ASP B CA 1
ATOM 7769 C C . ASP B 1 158 ? -18.516 -26.953 -6.004 1 97 158 ASP B C 1
ATOM 7771 O O . ASP B 1 158 ? -19.484 -26.672 -5.316 1 97 158 ASP B O 1
ATOM 7775 N N . ALA B 1 159 ? -17.359 -26.406 -5.863 1 98.06 159 ALA B N 1
ATOM 7776 C CA . ALA B 1 159 ? -17.172 -25.312 -4.926 1 98.06 159 ALA B CA 1
ATOM 7777 C C . ALA B 1 159 ? -18.078 -24.141 -5.27 1 98.06 159 ALA B C 1
ATOM 7779 O O . ALA B 1 159 ? -18.641 -23.484 -4.375 1 98.06 159 ALA B O 1
ATOM 7780 N N . ALA B 1 160 ? -18.172 -23.797 -6.547 1 97.94 160 ALA B N 1
ATOM 7781 C CA . ALA B 1 160 ? -19.047 -22.734 -6.996 1 97.94 160 ALA B CA 1
ATOM 7782 C C . ALA B 1 160 ? -20.5 -23 -6.602 1 97.94 160 ALA B C 1
ATOM 7784 O O . ALA B 1 160 ? -21.219 -22.094 -6.172 1 97.94 160 ALA B O 1
ATOM 7785 N N . GLN B 1 161 ? -20.922 -24.25 -6.746 1 97.12 161 GLN B N 1
ATOM 7786 C CA . GLN B 1 161 ? -22.281 -24.625 -6.391 1 97.12 161 GLN B CA 1
ATOM 7787 C C . GLN B 1 161 ? -22.516 -24.5 -4.887 1 97.12 161 GLN B C 1
ATOM 7789 O O . GLN B 1 161 ? -23.594 -24.094 -4.457 1 97.12 161 GLN B O 1
ATOM 7794 N N . ILE B 1 162 ? -21.562 -24.891 -4.145 1 97.88 162 ILE B N 1
ATOM 7795 C CA . ILE B 1 162 ? -21.656 -24.781 -2.691 1 97.88 162 ILE B CA 1
ATOM 7796 C C . ILE B 1 162 ? -21.906 -23.328 -2.295 1 97.88 162 ILE B C 1
ATOM 7798 O O . ILE B 1 162 ? -22.656 -23.062 -1.353 1 97.88 162 ILE B O 1
ATOM 7802 N N . ALA B 1 163 ? -21.297 -22.406 -3.045 1 97.75 163 ALA B N 1
ATOM 7803 C CA . ALA B 1 163 ? -21.438 -20.969 -2.766 1 97.75 163 ALA B CA 1
ATOM 7804 C C . ALA B 1 163 ? -22.75 -20.422 -3.328 1 97.75 163 ALA B C 1
ATOM 7806 O O . ALA B 1 163 ? -23.047 -19.234 -3.176 1 97.75 163 ALA B O 1
ATOM 7807 N N . GLY B 1 164 ? -23.5 -21.234 -4.008 1 95.31 164 GLY B N 1
ATOM 7808 C CA . GLY B 1 164 ? -24.75 -20.781 -4.605 1 95.31 164 GLY B CA 1
ATOM 7809 C C . GLY B 1 164 ? -24.562 -20.031 -5.91 1 95.31 164 GLY B C 1
ATOM 7810 O O . GLY B 1 164 ? -25.359 -19.172 -6.258 1 95.31 164 GLY B O 1
ATOM 7811 N N . LEU B 1 165 ? -23.516 -20.328 -6.598 1 96.5 165 LEU B N 1
ATOM 7812 C CA . LEU B 1 165 ? -23.219 -19.672 -7.863 1 96.5 165 LEU B CA 1
ATOM 7813 C C . LEU B 1 165 ? -23.5 -20.594 -9.039 1 96.5 165 LEU B C 1
ATOM 7815 O O . LEU B 1 165 ? -23.359 -21.812 -8.922 1 96.5 165 LEU B O 1
ATOM 7819 N N . ASN B 1 166 ? -23.938 -19.969 -10.023 1 94.62 166 ASN B N 1
ATOM 7820 C CA . ASN B 1 166 ? -24.078 -20.656 -11.305 1 94.62 166 ASN B CA 1
ATOM 7821 C C . ASN B 1 166 ? -22.922 -20.312 -12.25 1 94.62 166 ASN B C 1
ATOM 7823 O O . ASN B 1 166 ? -22.969 -19.297 -12.945 1 94.62 166 ASN B O 1
ATOM 7827 N N . CYS B 1 167 ? -22.047 -21.203 -12.297 1 95.75 167 CYS B N 1
ATOM 7828 C CA . CYS B 1 167 ? -20.875 -20.984 -13.125 1 95.75 167 CYS B CA 1
ATOM 7829 C C . CYS B 1 167 ? -21.188 -21.219 -14.594 1 95.75 167 CYS B C 1
ATOM 7831 O O . CYS B 1 167 ? -21.422 -22.344 -15.016 1 95.75 167 CYS B O 1
ATOM 7833 N N . LEU B 1 168 ? -21.125 -20.172 -15.359 1 95 168 LEU B N 1
ATOM 7834 C CA . LEU B 1 168 ? -21.422 -20.266 -16.781 1 95 168 LEU B CA 1
ATOM 7835 C C . LEU B 1 168 ? -20.234 -20.844 -17.547 1 95 168 LEU B C 1
ATOM 7837 O O . LEU B 1 168 ? -20.422 -21.5 -18.594 1 95 168 LEU B O 1
ATOM 7841 N N . ARG B 1 169 ? -19.062 -20.547 -17.031 1 96.75 169 ARG B N 1
ATOM 7842 C CA . ARG B 1 169 ? -17.859 -21.062 -17.656 1 96.75 169 ARG B CA 1
ATOM 7843 C C . ARG B 1 169 ? -16.688 -21.062 -16.688 1 96.75 169 ARG B C 1
ATOM 7845 O O . ARG B 1 169 ? -16.484 -20.078 -15.961 1 96.75 169 ARG B O 1
ATOM 7852 N N . LEU B 1 170 ? -16 -22.156 -16.641 1 97.81 170 LEU B N 1
ATOM 7853 C CA . LEU B 1 170 ? -14.641 -22.141 -16.125 1 97.81 170 LEU B CA 1
ATOM 7854 C C . LEU B 1 170 ? -13.648 -21.734 -17.203 1 97.81 170 LEU B C 1
ATOM 7856 O O . LEU B 1 170 ? -13.469 -22.438 -18.203 1 97.81 170 LEU B O 1
ATOM 7860 N N . MET B 1 171 ? -13.047 -20.641 -17.016 1 97.62 171 MET B N 1
ATOM 7861 C CA . MET B 1 171 ? -12.227 -20.094 -18.094 1 97.62 171 MET B CA 1
ATOM 7862 C C . MET B 1 171 ? -10.742 -20.188 -17.75 1 97.62 171 MET B C 1
ATOM 7864 O O . MET B 1 171 ? -10.336 -19.875 -16.641 1 97.62 171 MET B O 1
ATOM 7868 N N . ASN B 1 172 ? -9.961 -20.719 -18.766 1 97.88 172 ASN B N 1
ATOM 7869 C CA . ASN B 1 172 ? -8.516 -20.719 -18.562 1 97.88 172 ASN B CA 1
ATOM 7870 C C . ASN B 1 172 ? -7.965 -19.312 -18.375 1 97.88 172 ASN B C 1
ATOM 7872 O O . ASN B 1 172 ? -8.344 -18.391 -19.094 1 97.88 172 ASN B O 1
ATOM 7876 N N . GLU B 1 173 ? -7.109 -19.156 -17.422 1 96.94 173 GLU B N 1
ATOM 7877 C CA . GLU B 1 173 ? -6.508 -17.859 -17.141 1 96.94 173 GLU B CA 1
ATOM 7878 C C . GLU B 1 173 ? -5.836 -17.266 -18.375 1 96.94 173 GLU B C 1
ATOM 7880 O O . GLU B 1 173 ? -5.961 -16.078 -18.656 1 96.94 173 GLU B O 1
ATOM 7885 N N . THR B 1 174 ? -5.168 -18.094 -19.125 1 95.56 174 THR B N 1
ATOM 7886 C CA . THR B 1 174 ? -4.473 -17.656 -20.328 1 95.56 174 THR B CA 1
ATOM 7887 C C . THR B 1 174 ? -5.465 -17.141 -21.359 1 95.56 174 THR B C 1
ATOM 7889 O O . THR B 1 174 ? -5.223 -16.109 -22 1 95.56 174 THR B O 1
ATOM 7892 N N . THR B 1 175 ? -6.555 -17.812 -21.531 1 96.94 175 THR B N 1
ATOM 7893 C CA . THR B 1 175 ? -7.574 -17.391 -22.484 1 96.94 175 THR B CA 1
ATOM 7894 C C . THR B 1 175 ? -8.234 -16.094 -22.031 1 96.94 175 THR B C 1
ATOM 7896 O O . THR B 1 175 ? -8.547 -15.234 -22.859 1 96.94 175 THR B O 1
ATOM 7899 N N . ALA B 1 176 ? -8.461 -16.031 -20.75 1 96.75 176 ALA B N 1
ATOM 7900 C CA . ALA B 1 176 ? -9.047 -14.805 -20.203 1 96.75 176 ALA B CA 1
ATOM 7901 C C . ALA B 1 176 ? -8.172 -13.594 -20.5 1 96.75 176 ALA B C 1
ATOM 7903 O O . ALA B 1 176 ? -8.664 -12.555 -20.938 1 96.75 176 ALA B O 1
ATOM 7904 N N . VAL B 1 177 ? -6.898 -13.68 -20.281 1 95.81 177 VAL B N 1
ATOM 7905 C CA . VAL B 1 177 ? -5.953 -12.594 -20.531 1 95.81 177 VAL B CA 1
ATOM 7906 C C . VAL B 1 177 ? -5.945 -12.25 -22.016 1 95.81 177 VAL B C 1
ATOM 7908 O O . VAL B 1 177 ? -5.902 -11.078 -22.391 1 95.81 177 VAL B O 1
ATOM 7911 N N . THR B 1 178 ? -5.98 -13.289 -22.844 1 95.44 178 THR B N 1
ATOM 7912 C CA . THR B 1 178 ? -5.984 -13.109 -24.281 1 95.44 178 THR B CA 1
ATOM 7913 C C . THR B 1 178 ? -7.223 -12.336 -24.734 1 95.44 178 THR B C 1
ATOM 7915 O O . THR B 1 178 ? -7.133 -11.461 -25.594 1 95.44 178 THR B O 1
ATOM 7918 N N . LEU B 1 179 ? -8.297 -12.688 -24.172 1 94.31 179 LEU B N 1
ATOM 7919 C CA . LEU B 1 179 ? -9.547 -12 -24.5 1 94.31 179 LEU B CA 1
ATOM 7920 C C . LEU B 1 179 ? -9.484 -10.539 -24.078 1 94.31 179 LEU B C 1
ATOM 7922 O O . LEU B 1 179 ? -9.898 -9.648 -24.812 1 94.31 179 LEU B O 1
ATOM 7926 N N . ALA B 1 180 ? -9.008 -10.281 -22.859 1 93.12 180 ALA B N 1
ATOM 7927 C CA . ALA B 1 180 ? -8.875 -8.914 -22.359 1 93.12 180 ALA B CA 1
ATOM 7928 C C . ALA B 1 180 ? -7.98 -8.078 -23.266 1 93.12 180 ALA B C 1
ATOM 7930 O O . ALA B 1 180 ? -8.195 -6.871 -23.422 1 93.12 180 ALA B O 1
ATOM 7931 N N . TYR B 1 181 ? -7.016 -8.695 -23.844 1 92.31 181 TYR B N 1
ATOM 7932 C CA . TYR B 1 181 ? -6.086 -8.031 -24.766 1 92.31 181 TYR B CA 1
ATOM 7933 C C . TYR B 1 181 ? -6.746 -7.766 -26.109 1 92.31 181 TYR B C 1
ATOM 7935 O O . TYR B 1 181 ? -6.672 -6.652 -26.625 1 92.31 181 TYR B O 1
ATOM 7943 N N . GLY B 1 182 ? -7.402 -8.641 -26.734 1 88.19 182 GLY B N 1
ATOM 7944 C CA . GLY B 1 182 ? -7.84 -8.648 -28.125 1 88.19 182 GLY B CA 1
ATOM 7945 C C . GLY B 1 182 ? -9.094 -7.828 -28.359 1 88.19 182 GLY B C 1
ATOM 7946 O O . GLY B 1 182 ? -9.242 -7.195 -29.406 1 88.19 182 GLY B O 1
ATOM 7947 N N . ILE B 1 183 ? -9.883 -7.809 -27.469 1 81.81 183 ILE B N 1
ATOM 7948 C CA . ILE B 1 183 ? -11.211 -7.254 -27.703 1 81.81 183 ILE B CA 1
ATOM 7949 C C . ILE B 1 183 ? -11.109 -5.742 -27.891 1 81.81 183 ILE B C 1
ATOM 7951 O O . ILE B 1 183 ? -11.93 -5.145 -28.594 1 81.81 183 ILE B O 1
ATOM 7955 N N . TYR B 1 184 ? -10.117 -5.121 -27.297 1 77.88 184 TYR B N 1
ATOM 7956 C CA . TYR B 1 184 ? -10.016 -3.666 -27.344 1 77.88 184 TYR B CA 1
ATOM 7957 C C . TYR B 1 184 ? -9.102 -3.227 -28.484 1 77.88 184 TYR B C 1
ATOM 7959 O O . TYR B 1 184 ? -9.008 -2.035 -28.797 1 77.88 184 TYR B O 1
ATOM 7967 N N . LYS B 1 185 ? -8.508 -4.188 -29.156 1 84.56 185 LYS B N 1
ATOM 7968 C CA . LYS B 1 185 ? -7.586 -3.848 -30.234 1 84.56 185 LYS B CA 1
ATOM 7969 C C . LYS B 1 185 ? -8.336 -3.623 -31.547 1 84.56 185 LYS B C 1
ATOM 7971 O O . LYS B 1 185 ? -9.125 -4.469 -31.969 1 84.56 185 LYS B O 1
ATOM 7976 N N . GLN B 1 186 ? -8.125 -2.486 -32.188 1 82.19 186 GLN B N 1
ATOM 7977 C CA . GLN B 1 186 ? -8.836 -2.115 -33.406 1 82.19 186 GLN B CA 1
ATOM 7978 C C . GLN B 1 186 ? -8.008 -2.438 -34.656 1 82.19 186 GLN B C 1
ATOM 7980 O O . GLN B 1 186 ? -8.547 -2.516 -35.75 1 82.19 186 GLN B O 1
ATOM 7985 N N . ASP B 1 187 ? -6.812 -2.66 -34.469 1 87.88 187 ASP B N 1
ATOM 7986 C CA . ASP B 1 187 ? -5.91 -2.838 -35.594 1 87.88 187 ASP B CA 1
ATOM 7987 C C . ASP B 1 187 ? -5.648 -4.316 -35.875 1 87.88 187 ASP B C 1
ATOM 7989 O O . ASP B 1 187 ? -4.578 -4.688 -36.344 1 87.88 187 ASP B O 1
ATOM 7993 N N . LEU B 1 188 ? -6.629 -5.184 -35.625 1 90.69 188 LEU B N 1
ATOM 7994 C CA . LEU B 1 188 ? -6.457 -6.609 -35.906 1 90.69 188 LEU B CA 1
ATOM 7995 C C . LEU B 1 188 ? -6.699 -6.922 -37.375 1 90.69 188 LEU B C 1
ATOM 7997 O O . LEU B 1 188 ? -7.516 -6.27 -38.031 1 90.69 188 LEU B O 1
ATOM 8001 N N . PRO B 1 189 ? -6.012 -7.898 -37.844 1 93.56 189 PRO B N 1
ATOM 8002 C CA . PRO B 1 189 ? -6.207 -8.289 -39.25 1 93.56 189 PRO B CA 1
ATOM 8003 C C . PRO B 1 189 ? -7.609 -8.82 -39.531 1 93.56 189 PRO B C 1
ATOM 8005 O O . PRO B 1 189 ? -8.242 -9.406 -38.625 1 93.56 189 PRO B O 1
ATOM 8008 N N . ALA B 1 190 ? -8.023 -8.672 -40.781 1 91.12 190 ALA B N 1
ATOM 8009 C CA . ALA B 1 190 ? -9.328 -9.172 -41.188 1 91.12 190 ALA B CA 1
ATOM 8010 C C . ALA B 1 190 ? -9.367 -10.695 -41.156 1 91.12 190 ALA B C 1
ATOM 8012 O O . ALA B 1 190 ? -8.32 -11.352 -41.156 1 91.12 190 ALA B O 1
ATOM 8013 N N . PRO B 1 191 ? -10.508 -11.32 -41.125 1 88 191 PRO B N 1
ATOM 8014 C CA . PRO B 1 191 ? -10.641 -12.766 -40.969 1 88 191 PRO B CA 1
ATOM 8015 C C . PRO B 1 191 ? -9.953 -13.547 -42.094 1 88 191 PRO B C 1
ATOM 8017 O O . PRO B 1 191 ? -9.523 -14.68 -41.875 1 88 191 PRO B O 1
ATOM 8020 N N . GLU B 1 192 ? -9.766 -12.828 -43.25 1 89.06 192 GLU B N 1
ATOM 8021 C CA . GLU B 1 192 ? -9.195 -13.508 -44.438 1 89.06 192 GLU B CA 1
ATOM 8022 C C . GLU B 1 192 ? -7.684 -13.32 -44.469 1 89.06 192 GLU B C 1
ATOM 8024 O O . GLU B 1 192 ? -6.992 -14.031 -45.219 1 89.06 192 GLU B O 1
ATOM 8029 N N . GLU B 1 193 ? -7.254 -12.477 -43.594 1 91.56 193 GLU B N 1
ATOM 8030 C CA . GLU B 1 193 ? -5.824 -12.18 -43.594 1 91.56 193 GLU B CA 1
ATOM 8031 C C . GLU B 1 193 ? -5.078 -13.078 -42.594 1 91.56 193 GLU B C 1
ATOM 8033 O O . GLU B 1 193 ? -5.699 -13.789 -41.812 1 91.56 193 GLU B O 1
ATOM 8038 N N . LYS B 1 194 ? -3.77 -13.031 -42.781 1 93.12 194 LYS B N 1
ATOM 8039 C CA . LYS B 1 194 ? -2.934 -13.766 -41.844 1 93.12 194 LYS B CA 1
ATOM 8040 C C . LYS B 1 194 ? -3.113 -13.25 -40.406 1 93.12 194 LYS B C 1
ATOM 8042 O O . LYS B 1 194 ? -3.061 -12.039 -40.188 1 93.12 194 LYS B O 1
ATOM 8047 N N . PRO B 1 195 ? -3.385 -14.195 -39.531 1 95.44 195 PRO B N 1
ATOM 8048 C CA . PRO B 1 195 ? -3.646 -13.773 -38.156 1 95.44 195 PRO B CA 1
ATOM 8049 C C . PRO B 1 195 ? -2.414 -13.18 -37.5 1 95.44 195 PRO B C 1
ATOM 8051 O O . PRO B 1 195 ? -1.283 -13.492 -37.875 1 95.44 195 PRO B O 1
ATOM 8054 N N . ARG B 1 196 ? -2.664 -12.359 -36.562 1 95.88 196 ARG B N 1
ATOM 8055 C CA . ARG B 1 196 ? -1.62 -11.82 -35.688 1 95.88 196 ARG B CA 1
ATOM 8056 C C . ARG B 1 196 ? -1.339 -12.758 -34.531 1 95.88 196 ARG B C 1
ATOM 8058 O O . ARG B 1 196 ? -2.25 -13.109 -33.781 1 95.88 196 ARG B O 1
ATOM 8065 N N . ILE B 1 197 ? -0.089 -13.125 -34.375 1 97.12 197 ILE B N 1
ATOM 8066 C CA . ILE B 1 197 ? 0.274 -14.102 -33.375 1 97.12 197 ILE B CA 1
ATOM 8067 C C . ILE B 1 197 ? 0.871 -13.383 -32.156 1 97.12 197 ILE B C 1
ATOM 8069 O O . ILE B 1 197 ? 1.857 -12.656 -32.281 1 97.12 197 ILE B O 1
ATOM 8073 N N . VAL B 1 198 ? 0.305 -13.609 -31.062 1 96.38 198 VAL B N 1
ATOM 8074 C CA . VAL B 1 198 ? 0.771 -13 -29.828 1 96.38 198 VAL B CA 1
ATOM 8075 C C . VAL B 1 198 ? 1.006 -14.078 -28.766 1 96.38 198 VAL B C 1
ATOM 8077 O O . VAL B 1 198 ? 0.235 -15.031 -28.672 1 96.38 198 VAL B O 1
ATOM 8080 N N . VAL B 1 199 ? 2.057 -13.945 -27.984 1 97.38 199 VAL B N 1
ATOM 8081 C CA . VAL B 1 199 ? 2.371 -14.875 -26.906 1 97.38 199 VAL B CA 1
ATOM 8082 C C . VAL B 1 199 ? 2.037 -14.234 -25.562 1 97.38 199 VAL B C 1
ATOM 8084 O O . VAL B 1 199 ? 2.342 -13.062 -25.328 1 97.38 199 VAL B O 1
ATOM 8087 N N . PHE B 1 200 ? 1.377 -14.977 -24.766 1 96.81 200 PHE B N 1
ATOM 8088 C CA . PHE B 1 200 ? 1.059 -14.523 -23.422 1 96.81 200 PHE B CA 1
ATOM 8089 C C . PHE B 1 200 ? 1.796 -15.352 -22.375 1 96.81 200 PHE B C 1
ATOM 8091 O O . PHE B 1 200 ? 1.669 -16.578 -22.344 1 96.81 200 PHE B O 1
ATOM 8098 N N . VAL B 1 201 ? 2.596 -14.719 -21.5 1 96.88 201 VAL B N 1
ATOM 8099 C CA . VAL B 1 201 ? 3.346 -15.375 -20.438 1 96.88 201 VAL B CA 1
ATOM 8100 C C . VAL B 1 201 ? 2.789 -14.953 -19.078 1 96.88 201 VAL B C 1
ATOM 8102 O O . VAL B 1 201 ? 2.816 -13.773 -18.734 1 96.88 201 VAL B O 1
ATOM 8105 N N . ASP B 1 202 ? 2.287 -15.922 -18.312 1 96 202 ASP B N 1
ATOM 8106 C CA . ASP B 1 202 ? 1.681 -15.664 -17.016 1 96 202 ASP B CA 1
ATOM 8107 C C . ASP B 1 202 ? 2.424 -16.406 -15.906 1 96 202 ASP B C 1
ATOM 8109 O O . ASP B 1 202 ? 2.312 -17.625 -15.781 1 96 202 ASP B O 1
ATOM 8113 N N . LEU B 1 203 ? 3.156 -15.68 -15.188 1 95.94 203 LEU B N 1
ATOM 8114 C CA . LEU B 1 203 ? 3.805 -16.25 -14.008 1 95.94 203 LEU B CA 1
ATOM 8115 C C . LEU B 1 203 ? 3.195 -15.695 -12.727 1 95.94 203 LEU B C 1
ATOM 8117 O O . LEU B 1 203 ? 3.477 -14.555 -12.352 1 95.94 203 LEU B O 1
ATOM 8121 N N . GLY B 1 204 ? 2.441 -16.547 -12.031 1 94.31 204 GLY B N 1
ATOM 8122 C CA . GLY B 1 204 ? 1.759 -16.125 -10.812 1 94.31 204 GLY B CA 1
ATOM 8123 C C . GLY B 1 204 ? 2.445 -16.609 -9.555 1 94.31 204 GLY B C 1
ATOM 8124 O O . GLY B 1 204 ? 3.658 -16.828 -9.547 1 94.31 204 GLY B O 1
ATOM 8125 N N . HIS B 1 205 ? 1.672 -16.766 -8.516 1 94.81 205 HIS B N 1
ATOM 8126 C CA . HIS B 1 205 ? 2.178 -17.156 -7.207 1 94.81 205 HIS B CA 1
ATOM 8127 C C . HIS B 1 205 ? 2.58 -18.625 -7.188 1 94.81 205 HIS B C 1
ATOM 8129 O O . HIS B 1 205 ? 3.607 -18.984 -6.605 1 94.81 205 HIS B O 1
ATOM 8135 N N . SER B 1 206 ? 1.763 -19.484 -7.809 1 94 206 SER B N 1
ATOM 8136 C CA . SER B 1 206 ? 2.021 -20.922 -7.695 1 94 206 SER B CA 1
ATOM 8137 C C . SER B 1 206 ? 1.972 -21.594 -9.062 1 94 206 SER B C 1
ATOM 8139 O O . SER B 1 206 ? 1.914 -22.828 -9.148 1 94 206 SER B O 1
ATOM 8141 N N . GLY B 1 207 ? 2.01 -20.781 -10.094 1 94.06 207 GLY B N 1
ATOM 8142 C CA . GLY B 1 207 ? 1.89 -21.391 -11.414 1 94.06 207 GLY B CA 1
ATOM 8143 C C . GLY B 1 207 ? 2.504 -20.547 -12.516 1 94.06 207 GLY B C 1
ATOM 8144 O O . GLY B 1 207 ? 2.463 -19.312 -12.461 1 94.06 207 GLY B O 1
ATOM 8145 N N . TYR B 1 208 ? 3.068 -21.312 -13.477 1 96.81 208 TYR B N 1
ATOM 8146 C CA . TYR B 1 208 ? 3.666 -20.703 -14.664 1 96.81 208 TYR B CA 1
ATOM 8147 C C . TYR B 1 208 ? 3.023 -21.25 -15.93 1 96.81 208 TYR B C 1
ATOM 8149 O O . TYR B 1 208 ? 2.973 -22.469 -16.141 1 96.81 208 TYR B O 1
ATOM 8157 N N . GLN B 1 209 ? 2.41 -20.297 -16.719 1 97.5 209 GLN B N 1
ATOM 8158 C CA . GLN B 1 209 ? 1.69 -20.703 -17.922 1 97.5 209 GLN B CA 1
ATOM 8159 C C . GLN B 1 209 ? 2.047 -19.797 -19.109 1 97.5 209 GLN B C 1
ATOM 8161 O O . GLN B 1 209 ? 2.23 -18.594 -18.938 1 97.5 209 GLN B O 1
ATOM 8166 N N . VAL B 1 210 ? 2.104 -20.453 -20.25 1 97.75 210 VAL B N 1
ATOM 8167 C CA . VAL B 1 210 ? 2.369 -19.75 -21.5 1 97.75 210 VAL B CA 1
ATOM 8168 C C . VAL B 1 210 ? 1.371 -20.188 -22.562 1 97.75 210 VAL B C 1
ATOM 8170 O O . VAL B 1 210 ? 1.001 -21.359 -22.625 1 97.75 210 VAL B O 1
ATOM 8173 N N . SER B 1 211 ? 0.888 -19.234 -23.344 1 97.69 211 SER B N 1
ATOM 8174 C CA . SER B 1 211 ? -0.022 -19.562 -24.453 1 97.69 211 SER B CA 1
ATOM 8175 C C . SER B 1 211 ? 0.294 -18.734 -25.688 1 97.69 211 SER B C 1
ATOM 8177 O O . SER B 1 211 ? 0.813 -17.625 -25.594 1 97.69 211 SER B O 1
ATOM 8179 N N . VAL B 1 212 ? 0.085 -19.312 -26.797 1 97.69 212 VAL B N 1
ATOM 8180 C CA . VAL B 1 212 ? 0.204 -18.641 -28.094 1 97.69 212 VAL B CA 1
ATOM 8181 C C . VAL B 1 212 ? -1.174 -18.5 -28.734 1 97.69 212 VAL B C 1
ATOM 8183 O O . VAL B 1 212 ? -1.908 -19.484 -28.844 1 97.69 212 VAL B O 1
ATOM 8186 N N . CYS B 1 213 ? -1.424 -17.312 -29.172 1 97.25 213 CYS B N 1
ATOM 8187 C CA . CYS B 1 213 ? -2.764 -17.047 -29.672 1 97.25 213 CYS B CA 1
ATOM 8188 C C . CYS B 1 213 ? -2.705 -16.375 -31.047 1 97.25 213 CYS B C 1
ATOM 8190 O O . CYS B 1 213 ? -1.805 -15.57 -31.312 1 97.25 213 CYS B O 1
ATOM 8192 N N . ALA B 1 214 ? -3.682 -16.734 -31.859 1 96.88 214 ALA B N 1
ATOM 8193 C CA . ALA B 1 214 ? -3.887 -16.109 -33.156 1 96.88 214 ALA B CA 1
ATOM 8194 C C . ALA B 1 214 ? -5.105 -15.188 -33.125 1 96.88 214 ALA B C 1
ATOM 8196 O O . ALA B 1 214 ? -6.195 -15.602 -32.719 1 96.88 214 ALA B O 1
ATOM 8197 N N . PHE B 1 215 ? -4.855 -13.93 -33.594 1 95.94 215 PHE B N 1
ATOM 8198 C CA . PHE B 1 215 ? -5.93 -12.945 -33.594 1 95.94 215 PHE B CA 1
ATOM 8199 C C . PHE B 1 215 ? -6.352 -12.57 -35 1 95.94 215 PHE B C 1
ATOM 8201 O O . PHE B 1 215 ? -5.5 -12.312 -35.844 1 95.94 215 PHE B O 1
ATOM 8208 N N . ASN B 1 216 ? -7.562 -12.586 -35.219 1 94.94 216 ASN B N 1
ATOM 8209 C CA . ASN B 1 216 ? -8.25 -11.93 -36.344 1 94.94 216 ASN B CA 1
ATOM 8210 C C . ASN B 1 216 ? -9.398 -11.055 -35.844 1 94.94 216 ASN B C 1
ATOM 8212 O O . ASN B 1 216 ? -9.789 -11.141 -34.688 1 94.94 216 ASN B O 1
ATOM 8216 N N . LYS B 1 217 ? -9.867 -10.242 -36.719 1 90.81 217 LYS B N 1
ATOM 8217 C CA . LYS B 1 217 ? -10.969 -9.383 -36.312 1 90.81 217 LYS B CA 1
ATOM 8218 C C . LYS B 1 217 ? -12.156 -10.211 -35.812 1 90.81 217 LYS B C 1
ATOM 8220 O O . LYS B 1 217 ? -12.688 -11.039 -36.562 1 90.81 217 LYS B O 1
ATOM 8225 N N . GLY B 1 218 ? -12.445 -10.109 -34.5 1 89 218 GLY B N 1
ATOM 8226 C CA . GLY B 1 218 ? -13.617 -10.742 -33.906 1 89 218 GLY B CA 1
ATOM 8227 C C . GLY B 1 218 ? -13.367 -12.172 -33.469 1 89 218 GLY B C 1
ATOM 8228 O O . GLY B 1 218 ? -14.297 -12.867 -33.031 1 89 218 GLY B O 1
ATOM 8229 N N . LYS B 1 219 ? -12.172 -12.539 -33.688 1 92.5 219 LYS B N 1
ATOM 8230 C CA . LYS B 1 219 ? -11.906 -13.945 -33.375 1 92.5 219 LYS B CA 1
ATOM 8231 C C . LYS B 1 219 ? -10.547 -14.109 -32.719 1 92.5 219 LYS B C 1
ATOM 8233 O O . LYS B 1 219 ? -9.578 -13.438 -33.094 1 92.5 219 LYS B O 1
ATOM 8238 N N . LEU B 1 220 ? -10.531 -14.969 -31.688 1 94.81 220 LEU B N 1
ATOM 8239 C CA . LEU B 1 220 ? -9.266 -15.391 -31.094 1 94.81 220 LEU B CA 1
ATOM 8240 C C . LEU B 1 220 ? -9.18 -16.906 -31.016 1 94.81 220 LEU B C 1
ATOM 8242 O O . LEU B 1 220 ? -10.18 -17.578 -30.766 1 94.81 220 LEU B O 1
ATOM 8246 N N . LYS B 1 221 ? -8.07 -17.438 -31.359 1 96.25 221 LYS B N 1
ATOM 8247 C CA . LYS B 1 221 ? -7.828 -18.875 -31.344 1 96.25 221 LYS B CA 1
ATOM 8248 C C . LYS B 1 221 ? -6.52 -19.203 -30.625 1 96.25 221 LYS B C 1
ATOM 8250 O O . LYS B 1 221 ? -5.445 -18.781 -31.047 1 96.25 221 LYS B O 1
ATOM 8255 N N . ILE B 1 222 ? -6.66 -20 -29.578 1 97.75 222 ILE B N 1
ATOM 8256 C CA . ILE B 1 222 ? -5.457 -20.484 -28.891 1 97.75 222 ILE B CA 1
ATOM 8257 C C . ILE B 1 222 ? -4.816 -21.609 -29.688 1 97.75 222 ILE B C 1
ATOM 8259 O O . ILE B 1 222 ? -5.48 -22.594 -30.031 1 97.75 222 ILE B O 1
ATOM 8263 N N . LEU B 1 223 ? -3.584 -21.438 -30 1 97.31 223 LEU B N 1
ATOM 8264 C CA . LEU B 1 223 ? -2.889 -22.422 -30.828 1 97.31 223 LEU B CA 1
ATOM 8265 C C . LEU B 1 223 ? -2.252 -23.5 -29.953 1 97.31 223 LEU B C 1
ATOM 8267 O O . LEU B 1 223 ? -2.246 -24.688 -30.328 1 97.31 223 LEU B O 1
ATOM 8271 N N . ALA B 1 224 ? -1.68 -23.078 -28.891 1 97.38 224 ALA B N 1
ATOM 8272 C CA . ALA B 1 224 ? -1.011 -24 -27.984 1 97.38 224 ALA B CA 1
ATOM 8273 C C . ALA B 1 224 ? -0.856 -23.406 -26.594 1 97.38 224 ALA B C 1
ATOM 8275 O O . ALA B 1 224 ? -0.893 -22.188 -26.438 1 97.38 224 ALA B O 1
ATOM 8276 N N . THR B 1 225 ? -0.731 -24.281 -25.609 1 96.81 225 THR B N 1
ATOM 8277 C CA . THR B 1 225 ? -0.461 -23.875 -24.234 1 96.81 225 THR B CA 1
ATOM 8278 C C . THR B 1 225 ? 0.64 -24.734 -23.625 1 96.81 225 THR B C 1
ATOM 8280 O O . THR B 1 225 ? 0.772 -25.922 -23.953 1 96.81 225 THR B O 1
ATOM 8283 N N . ALA B 1 226 ? 1.479 -24.188 -22.875 1 97.25 226 ALA B N 1
ATOM 8284 C CA . ALA B 1 226 ? 2.516 -24.859 -22.094 1 97.25 226 ALA B CA 1
ATOM 8285 C C . ALA B 1 226 ? 2.578 -24.312 -20.672 1 97.25 226 ALA B C 1
ATOM 8287 O O . ALA B 1 226 ? 2.164 -23.172 -20.422 1 97.25 226 ALA B O 1
ATOM 8288 N N . PHE B 1 227 ? 3.043 -25.172 -19.766 1 97.19 227 PHE B N 1
ATOM 8289 C CA . PHE B 1 227 ? 2.986 -24.719 -18.375 1 97.19 227 PHE B CA 1
ATOM 8290 C C . PHE B 1 227 ? 4.004 -25.453 -17.516 1 97.19 227 PHE B C 1
ATOM 8292 O O . PHE B 1 227 ? 4.574 -26.453 -17.953 1 97.19 227 PHE B O 1
ATOM 8299 N N . ASP B 1 228 ? 4.34 -24.891 -16.422 1 96 228 ASP B N 1
ATOM 8300 C CA . ASP B 1 228 ? 5.023 -25.484 -15.273 1 96 228 ASP B CA 1
ATOM 8301 C C . ASP B 1 228 ? 4.246 -25.25 -13.977 1 96 228 ASP B C 1
ATOM 8303 O O . ASP B 1 228 ? 4.359 -24.172 -13.375 1 96 228 ASP B O 1
ATOM 8307 N N . SER B 1 229 ? 3.512 -26.281 -13.5 1 93.31 229 SER B N 1
ATOM 8308 C CA . SER B 1 229 ? 2.621 -26.156 -12.352 1 93.31 229 SER B CA 1
ATOM 8309 C C . SER B 1 229 ? 3.408 -26.078 -11.047 1 93.31 229 SER B C 1
ATOM 8311 O O . SER B 1 229 ? 2.84 -25.812 -9.984 1 93.31 229 SER B O 1
ATOM 8313 N N . GLU B 1 230 ? 4.727 -26.234 -11.062 1 91.62 230 GLU B N 1
ATOM 8314 C CA . GLU B 1 230 ? 5.535 -26.234 -9.852 1 91.62 230 GLU B CA 1
ATOM 8315 C C . GLU B 1 230 ? 6.43 -25 -9.773 1 91.62 230 GLU B C 1
ATOM 8317 O O . GLU B 1 230 ? 7.348 -24.938 -8.945 1 91.62 230 GLU B O 1
ATOM 8322 N N . LEU B 1 231 ? 6.18 -24.141 -10.68 1 95.38 231 LEU B N 1
ATOM 8323 C CA . LEU B 1 231 ? 6.957 -22.906 -10.672 1 95.38 231 LEU B CA 1
ATOM 8324 C C . LEU B 1 231 ? 6.055 -21.703 -10.445 1 95.38 231 LEU B C 1
ATOM 8326 O O . LEU B 1 231 ? 5.086 -21.5 -11.188 1 95.38 231 LEU B O 1
ATOM 8330 N N . GLY B 1 232 ? 6.375 -20.953 -9.445 1 95.62 232 GLY B N 1
ATOM 8331 C CA . GLY B 1 232 ? 5.641 -19.734 -9.141 1 95.62 232 GLY B CA 1
ATOM 8332 C C . GLY B 1 232 ? 6.367 -18.828 -8.164 1 95.62 232 GLY B C 1
ATOM 8333 O O . GLY B 1 232 ? 7.473 -19.156 -7.723 1 95.62 232 GLY B O 1
ATOM 8334 N N . GLY B 1 233 ? 5.789 -17.703 -7.887 1 95.69 233 GLY B N 1
ATOM 8335 C CA . GLY B 1 233 ? 6.383 -16.75 -6.961 1 95.69 233 GLY B CA 1
ATOM 8336 C C . GLY B 1 233 ? 6.672 -17.359 -5.598 1 95.69 233 GLY B C 1
ATOM 8337 O O . GLY B 1 233 ? 7.625 -16.953 -4.926 1 95.69 233 GLY B O 1
ATOM 8338 N N . LYS B 1 234 ? 5.922 -18.281 -5.191 1 94.75 234 LYS B N 1
ATOM 8339 C CA . LYS B 1 234 ? 6.078 -18.922 -3.891 1 94.75 234 LYS B CA 1
ATOM 8340 C C . LYS B 1 234 ? 7.422 -19.641 -3.787 1 94.75 234 LYS B C 1
ATOM 8342 O O . LYS B 1 234 ? 8.016 -19.703 -2.711 1 94.75 234 LYS B O 1
ATOM 8347 N N . ASP B 1 235 ? 7.859 -20.141 -4.883 1 96.12 235 ASP B N 1
ATOM 8348 C CA . ASP B 1 235 ? 9.125 -20.875 -4.883 1 96.12 235 ASP B CA 1
ATOM 8349 C C . ASP B 1 235 ? 10.305 -19.938 -4.652 1 96.12 235 ASP B C 1
ATOM 8351 O O . ASP B 1 235 ? 11.281 -20.312 -4.008 1 96.12 235 ASP B O 1
ATOM 8355 N N . PHE B 1 236 ? 10.156 -18.766 -5.184 1 97.06 236 PHE B N 1
ATOM 8356 C CA . PHE B 1 236 ? 11.172 -17.75 -4.926 1 97.06 236 PHE B CA 1
ATOM 8357 C C . PHE B 1 236 ? 11.141 -17.312 -3.465 1 97.06 236 PHE B C 1
ATOM 8359 O O . PHE B 1 236 ? 12.188 -17.094 -2.857 1 97.06 236 PHE B O 1
ATOM 8366 N N . ASP B 1 237 ? 9.977 -17.219 -2.928 1 96.5 237 ASP B N 1
ATOM 8367 C CA . ASP B 1 237 ? 9.836 -16.906 -1.51 1 96.5 237 ASP B CA 1
ATOM 8368 C C . ASP B 1 237 ? 10.492 -17.969 -0.642 1 96.5 237 ASP B C 1
ATOM 8370 O O . ASP B 1 237 ? 11.125 -17.656 0.368 1 96.5 237 ASP B O 1
ATOM 8374 N N . ASP B 1 238 ? 10.328 -19.203 -1.022 1 95.12 238 ASP B N 1
ATOM 8375 C CA . ASP B 1 238 ? 10.891 -20.312 -0.266 1 95.12 238 ASP B CA 1
ATOM 8376 C C . ASP B 1 238 ? 12.414 -20.219 -0.196 1 95.12 238 ASP B C 1
ATOM 8378 O O . ASP B 1 238 ? 13.016 -20.531 0.838 1 95.12 238 ASP B O 1
ATOM 8382 N N . ILE B 1 239 ? 12.977 -19.859 -1.287 1 95.38 239 ILE B N 1
ATOM 8383 C CA . ILE B 1 239 ? 14.43 -19.719 -1.321 1 95.38 239 ILE B CA 1
ATOM 8384 C C . ILE B 1 239 ? 14.875 -18.625 -0.357 1 95.38 239 ILE B C 1
ATOM 8386 O O . ILE B 1 239 ? 15.836 -18.797 0.389 1 95.38 239 ILE B O 1
ATOM 8390 N N . LEU B 1 240 ? 14.164 -17.484 -0.341 1 96.12 240 LEU B N 1
ATOM 8391 C CA . LEU B 1 240 ? 14.469 -16.375 0.562 1 96.12 240 LEU B CA 1
ATOM 8392 C C . LEU B 1 240 ? 14.305 -16.797 2.018 1 96.12 240 LEU B C 1
ATOM 8394 O O . LEU B 1 240 ? 15.164 -16.516 2.854 1 96.12 240 LEU B O 1
ATOM 8398 N N . VAL B 1 241 ? 13.234 -17.484 2.312 1 96.06 241 VAL B N 1
ATOM 8399 C CA . VAL B 1 241 ? 12.938 -17.922 3.676 1 96.06 241 VAL B CA 1
ATOM 8400 C C . VAL B 1 241 ? 14.023 -18.859 4.164 1 96.06 241 VAL B C 1
ATOM 8402 O O . VAL B 1 241 ? 14.508 -18.734 5.293 1 96.06 241 VAL B O 1
ATOM 8405 N N . ASN B 1 242 ? 14.375 -19.797 3.287 1 94 242 ASN B N 1
ATOM 8406 C CA . ASN B 1 242 ? 15.43 -20.75 3.66 1 94 242 ASN B CA 1
ATOM 8407 C C . ASN B 1 242 ? 16.75 -20.031 3.912 1 94 242 ASN B C 1
ATOM 8409 O O . ASN B 1 242 ? 17.469 -20.359 4.855 1 94 242 ASN B O 1
ATOM 8413 N N . HIS B 1 243 ? 17.031 -19.094 3.078 1 92.56 243 HIS B N 1
ATOM 8414 C CA . HIS B 1 243 ? 18.25 -18.297 3.234 1 92.56 243 HIS B CA 1
ATOM 8415 C C . HIS B 1 243 ? 18.281 -17.594 4.582 1 92.56 243 HIS B C 1
ATOM 8417 O O . HIS B 1 243 ? 19.266 -17.656 5.305 1 92.56 243 HIS B O 1
ATOM 8423 N N . PHE B 1 244 ? 17.25 -16.922 4.965 1 95.12 244 PHE B N 1
ATOM 8424 C CA . PHE B 1 244 ? 17.219 -16.125 6.195 1 95.12 244 PHE B CA 1
ATOM 8425 C C . PHE B 1 244 ? 17.125 -17.031 7.414 1 95.12 244 PHE B C 1
ATOM 8427 O O . PHE B 1 244 ? 17.625 -16.703 8.492 1 95.12 244 PHE B O 1
ATOM 8434 N N . CYS B 1 245 ? 16.422 -18.219 7.25 1 94.5 245 CYS B N 1
ATOM 8435 C CA . CYS B 1 245 ? 16.422 -19.188 8.336 1 94.5 245 CYS B CA 1
ATOM 8436 C C . CYS B 1 245 ? 17.844 -19.609 8.695 1 94.5 245 CYS B C 1
ATOM 8438 O O . CYS B 1 245 ? 18.203 -19.688 9.875 1 94.5 245 CYS B O 1
ATOM 8440 N N . GLU B 1 246 ? 18.594 -19.859 7.625 1 89.94 246 GLU B N 1
ATOM 8441 C CA . GLU B 1 246 ? 19.984 -20.25 7.844 1 89.94 246 GLU B CA 1
ATOM 8442 C C . GLU B 1 246 ? 20.797 -19.094 8.445 1 89.94 246 GLU B C 1
ATOM 8444 O O . GLU B 1 246 ? 21.547 -19.297 9.391 1 89.94 246 GLU B O 1
ATOM 8449 N N . GLN B 1 247 ? 20.609 -17.938 7.938 1 89.38 247 GLN B N 1
ATOM 8450 C CA . GLN B 1 247 ? 21.344 -16.766 8.406 1 89.38 247 GLN B CA 1
ATOM 8451 C C . GLN B 1 247 ? 20.984 -16.438 9.852 1 89.38 247 GLN B C 1
ATOM 8453 O O . GLN B 1 247 ? 21.875 -16.156 10.656 1 89.38 247 GLN B O 1
ATOM 8458 N N . PHE B 1 248 ? 19.75 -16.438 10.211 1 93.06 248 PHE B N 1
ATOM 8459 C CA . PHE B 1 248 ? 19.312 -16.078 11.555 1 93.06 248 PHE B CA 1
ATOM 8460 C C . PHE B 1 248 ? 19.688 -17.172 12.555 1 93.06 248 PHE B C 1
ATOM 8462 O O . PHE B 1 248 ? 19.859 -16.891 13.742 1 93.06 248 PHE B O 1
ATOM 8469 N N . GLY B 1 249 ? 19.703 -18.406 12.039 1 90.75 249 GLY B N 1
ATOM 8470 C CA . GLY B 1 249 ? 20.203 -19.484 12.875 1 90.75 249 GLY B CA 1
ATOM 8471 C C . GLY B 1 249 ? 21.656 -19.297 13.281 1 90.75 249 GLY B C 1
ATOM 8472 O O . GLY B 1 249 ? 22.031 -19.609 14.414 1 90.75 249 GLY B O 1
ATOM 8473 N N . LYS B 1 250 ? 22.391 -18.781 12.352 1 84.38 250 LYS B N 1
ATOM 8474 C CA . LYS B 1 250 ? 23.812 -18.562 12.609 1 84.38 250 LYS B CA 1
ATOM 8475 C C . LYS B 1 250 ? 24.062 -17.25 13.352 1 84.38 250 LYS B C 1
ATOM 8477 O O . LYS B 1 250 ? 24.812 -17.219 14.32 1 84.38 250 LYS B O 1
ATOM 8482 N N . LYS B 1 251 ? 23.359 -16.234 12.898 1 84.88 251 LYS B N 1
ATOM 8483 C CA . LYS B 1 251 ? 23.578 -14.891 13.406 1 84.88 251 LYS B CA 1
ATOM 8484 C C . LYS B 1 251 ? 22.984 -14.719 14.797 1 84.88 251 LYS B C 1
ATOM 8486 O O . LYS B 1 251 ? 23.578 -14.062 15.664 1 84.88 251 LYS B O 1
ATOM 8491 N N . TYR B 1 252 ? 21.766 -15.266 15.031 1 90.5 252 TYR B N 1
ATOM 8492 C CA . TYR B 1 252 ? 21.031 -15.031 16.266 1 90.5 252 TYR B CA 1
ATOM 8493 C C . TYR B 1 252 ? 20.812 -16.344 17.031 1 90.5 252 TYR B C 1
ATOM 8495 O O . TYR B 1 252 ? 20.203 -16.344 18.094 1 90.5 252 TYR B O 1
ATOM 8503 N N . LYS B 1 253 ? 21.266 -17.484 16.469 1 90.25 253 LYS B N 1
ATOM 8504 C CA . LYS B 1 253 ? 21.125 -18.797 17.078 1 90.25 253 LYS B CA 1
ATOM 8505 C C . LYS B 1 253 ? 19.656 -19.156 17.281 1 90.25 253 LYS B C 1
ATOM 8507 O O . LYS B 1 253 ? 19.266 -19.609 18.359 1 90.25 253 LYS B O 1
ATOM 8512 N N . LEU B 1 254 ? 18.844 -18.781 16.297 1 93 254 LEU B N 1
ATOM 8513 C CA . LEU B 1 254 ? 17.422 -19.031 16.328 1 93 254 LEU B CA 1
ATOM 8514 C C . LEU B 1 254 ? 17.047 -20.188 15.391 1 93 254 LEU B C 1
ATOM 8516 O O . LEU B 1 254 ? 17.594 -20.281 14.289 1 93 254 LEU B O 1
ATOM 8520 N N . ASP B 1 255 ? 16.25 -21.078 15.914 1 93.19 255 ASP B N 1
ATOM 8521 C CA . ASP B 1 255 ? 15.672 -22.094 15.047 1 93.19 255 ASP B CA 1
ATOM 8522 C C . ASP B 1 255 ? 14.281 -21.688 14.57 1 93.19 255 ASP B C 1
ATOM 8524 O O . ASP B 1 255 ? 13.266 -22.141 15.109 1 93.19 255 ASP B O 1
ATOM 8528 N N . VAL B 1 256 ? 14.234 -21.031 13.531 1 92.44 256 VAL B N 1
ATOM 8529 C CA . VAL B 1 256 ? 13.016 -20.391 13.047 1 92.44 256 VAL B CA 1
ATOM 8530 C C . VAL B 1 256 ? 12.039 -21.438 12.531 1 92.44 256 VAL B C 1
ATOM 8532 O O . VAL B 1 256 ? 10.828 -21.312 12.703 1 92.44 256 VAL B O 1
ATOM 8535 N N . LYS B 1 257 ? 12.508 -22.547 11.953 1 90.94 257 LYS B N 1
ATOM 8536 C CA . LYS B 1 257 ? 11.672 -23.578 11.32 1 90.94 257 LYS B CA 1
ATOM 8537 C C . LYS B 1 257 ? 10.852 -24.328 12.367 1 90.94 257 LYS B C 1
ATOM 8539 O O . LYS B 1 257 ? 9.812 -24.922 12.047 1 90.94 257 LYS B O 1
ATOM 8544 N N . SER B 1 258 ? 11.305 -24.203 13.594 1 91.19 258 SER B N 1
ATOM 8545 C CA . SER B 1 258 ? 10.617 -24.938 14.664 1 91.19 258 SER B CA 1
ATOM 8546 C C . SER B 1 258 ? 9.461 -24.109 15.227 1 91.19 258 SER B C 1
ATOM 8548 O O . SER B 1 258 ? 8.602 -24.656 15.938 1 91.19 258 SER B O 1
ATOM 8550 N N . LYS B 1 259 ? 9.414 -22.875 14.938 1 92 259 LYS B N 1
ATOM 8551 C CA . LYS B 1 259 ? 8.359 -22 15.438 1 92 259 LYS B CA 1
ATOM 8552 C C . LYS B 1 259 ? 7.48 -21.5 14.297 1 92 259 LYS B C 1
ATOM 8554 O O . LYS B 1 259 ? 7.832 -20.531 13.609 1 92 259 LYS B O 1
ATOM 8559 N N . PRO B 1 260 ? 6.25 -22.047 14.211 1 91.62 260 PRO B N 1
ATOM 8560 C CA . PRO B 1 260 ? 5.387 -21.734 13.07 1 91.62 260 PRO B CA 1
ATOM 8561 C C . PRO B 1 260 ? 5.055 -20.234 12.984 1 91.62 260 PRO B C 1
ATOM 8563 O O . PRO B 1 260 ? 4.969 -19.688 11.891 1 91.62 260 PRO B O 1
ATOM 8566 N N . ARG B 1 261 ? 4.867 -19.672 14.094 1 90.31 261 ARG B N 1
ATOM 8567 C CA . ARG B 1 261 ? 4.527 -18.25 14.094 1 90.31 261 ARG B CA 1
ATOM 8568 C C . ARG B 1 261 ? 5.648 -17.422 13.477 1 90.31 261 ARG B C 1
ATOM 8570 O O . ARG B 1 261 ? 5.391 -16.516 12.664 1 90.31 261 ARG B O 1
ATOM 8577 N N . ALA B 1 262 ? 6.859 -17.656 13.93 1 92.81 262 ALA B N 1
ATOM 8578 C CA . ALA B 1 262 ? 8.023 -16.953 13.391 1 92.81 262 ALA B CA 1
ATOM 8579 C C . ALA B 1 262 ? 8.188 -17.234 11.898 1 92.81 262 ALA B C 1
ATOM 8581 O O . ALA B 1 262 ? 8.531 -16.344 11.125 1 92.81 262 ALA B O 1
ATOM 8582 N N . LEU B 1 263 ? 7.914 -18.438 11.562 1 93.69 263 LEU B N 1
ATOM 8583 C CA . LEU B 1 263 ? 8.047 -18.844 10.164 1 93.69 263 LEU B CA 1
ATOM 8584 C C . LEU B 1 263 ? 7.066 -18.062 9.281 1 93.69 263 LEU B C 1
ATOM 8586 O O . LEU B 1 263 ? 7.43 -17.609 8.203 1 93.69 263 LEU B O 1
ATOM 8590 N N . VAL B 1 264 ? 5.809 -17.953 9.711 1 93.62 264 VAL B N 1
ATOM 8591 C CA . VAL B 1 264 ? 4.785 -17.234 8.945 1 93.62 264 VAL B CA 1
ATOM 8592 C C . VAL B 1 264 ? 5.176 -15.773 8.789 1 93.62 264 VAL B C 1
ATOM 8594 O O . VAL B 1 264 ? 5.02 -15.195 7.707 1 93.62 264 VAL B O 1
ATOM 8597 N N . ARG B 1 265 ? 5.668 -15.164 9.789 1 93.25 265 ARG B N 1
ATOM 8598 C CA . ARG B 1 265 ? 6.105 -13.773 9.742 1 93.25 265 ARG B CA 1
ATOM 8599 C C . ARG B 1 265 ? 7.262 -13.594 8.766 1 93.25 265 ARG B C 1
ATOM 8601 O O . ARG B 1 265 ? 7.316 -12.602 8.039 1 93.25 265 ARG B O 1
ATOM 8608 N N . LEU B 1 266 ? 8.172 -14.5 8.844 1 95.44 266 LEU B N 1
ATOM 8609 C CA . LEU B 1 266 ? 9.305 -14.445 7.93 1 95.44 266 LEU B CA 1
ATOM 8610 C C . LEU B 1 266 ? 8.836 -14.547 6.48 1 95.44 266 LEU B C 1
ATOM 8612 O O . LEU B 1 266 ? 9.352 -13.852 5.609 1 95.44 266 LEU B O 1
ATOM 8616 N N . TYR B 1 267 ? 7.875 -15.43 6.195 1 94.94 267 TYR B N 1
ATOM 8617 C CA . TYR B 1 267 ? 7.32 -15.555 4.852 1 94.94 267 TYR B CA 1
ATOM 8618 C C . TYR B 1 267 ? 6.734 -14.227 4.383 1 94.94 267 TYR B C 1
ATOM 8620 O O . TYR B 1 267 ? 6.945 -13.812 3.238 1 94.94 267 TYR B O 1
ATOM 8628 N N . GLN B 1 268 ? 6.027 -13.57 5.234 1 93.44 268 GLN B N 1
ATOM 8629 C CA . GLN B 1 268 ? 5.41 -12.297 4.887 1 93.44 268 GLN B CA 1
ATOM 8630 C C . GLN B 1 268 ? 6.469 -11.25 4.551 1 93.44 268 GLN B C 1
ATOM 8632 O O . GLN B 1 268 ? 6.344 -10.531 3.557 1 93.44 268 GLN B O 1
ATOM 8637 N N . GLU B 1 269 ? 7.484 -11.18 5.328 1 94.31 269 GLU B N 1
ATOM 8638 C CA . GLU B 1 269 ? 8.531 -10.18 5.113 1 94.31 269 GLU B CA 1
ATOM 8639 C C . GLU B 1 269 ? 9.352 -10.5 3.871 1 94.31 269 GLU B C 1
ATOM 8641 O O . GLU B 1 269 ? 9.82 -9.594 3.178 1 94.31 269 GLU B O 1
ATOM 8646 N N . CYS B 1 270 ? 9.586 -11.758 3.645 1 96.19 270 CYS B N 1
ATOM 8647 C CA . CYS B 1 270 ? 10.344 -12.172 2.465 1 96.19 270 CYS B CA 1
ATOM 8648 C C . CYS B 1 270 ? 9.578 -11.836 1.188 1 96.19 270 CYS B C 1
ATOM 8650 O O . CYS B 1 270 ? 10.172 -11.438 0.188 1 96.19 270 CYS B O 1
ATOM 8652 N N . GLU B 1 271 ? 8.273 -12.086 1.194 1 94.81 271 GLU B N 1
ATOM 8653 C CA . GLU B 1 271 ? 7.453 -11.711 0.044 1 94.81 271 GLU B CA 1
ATOM 8654 C C . GLU B 1 271 ? 7.543 -10.211 -0.23 1 94.81 271 GLU B C 1
ATOM 8656 O O . GLU B 1 271 ? 7.684 -9.797 -1.381 1 94.81 271 GLU B O 1
ATOM 8661 N N . LYS B 1 272 ? 7.426 -9.445 0.821 1 92.38 272 LYS B N 1
ATOM 8662 C CA . LYS B 1 272 ? 7.555 -8 0.683 1 92.38 272 LYS B CA 1
ATOM 8663 C C . LYS B 1 272 ? 8.922 -7.621 0.119 1 92.38 272 LYS B C 1
ATOM 8665 O O . LYS B 1 272 ? 9.016 -6.746 -0.747 1 92.38 272 LYS B O 1
ATOM 8670 N N . LEU B 1 273 ? 9.969 -8.211 0.633 1 94.56 273 LEU B N 1
ATOM 8671 C CA . LEU B 1 273 ? 11.336 -7.941 0.196 1 94.56 273 LEU B CA 1
ATOM 8672 C C . LEU B 1 273 ? 11.508 -8.273 -1.283 1 94.56 273 LEU B C 1
ATOM 8674 O O . LEU B 1 273 ? 12.148 -7.52 -2.021 1 94.56 273 LEU B O 1
ATOM 8678 N N . LYS B 1 274 ? 10.984 -9.406 -1.68 1 95 274 LYS B N 1
ATOM 8679 C CA . LYS B 1 274 ? 11.031 -9.82 -3.08 1 95 274 LYS B CA 1
ATOM 8680 C C . LYS B 1 274 ? 10.383 -8.766 -3.982 1 95 274 LYS B C 1
ATOM 8682 O O . LYS B 1 274 ? 10.938 -8.422 -5.027 1 95 274 LYS B O 1
ATOM 8687 N N . LYS B 1 275 ? 9.242 -8.289 -3.625 1 91.81 275 LYS B N 1
ATOM 8688 C CA . LYS B 1 275 ? 8.547 -7.266 -4.406 1 91.81 275 LYS B CA 1
ATOM 8689 C C . LYS B 1 275 ? 9.367 -5.98 -4.48 1 91.81 275 LYS B C 1
ATOM 8691 O O . LYS B 1 275 ? 9.453 -5.355 -5.539 1 91.81 275 LYS B O 1
ATOM 8696 N N . LEU B 1 276 ? 9.953 -5.617 -3.389 1 89.12 276 LEU B N 1
ATOM 8697 C CA . LEU B 1 276 ? 10.781 -4.418 -3.352 1 89.12 276 LEU B CA 1
ATOM 8698 C C . LEU B 1 276 ? 12.008 -4.574 -4.25 1 89.12 276 LEU B C 1
ATOM 8700 O O . LEU B 1 276 ? 12.398 -3.629 -4.934 1 89.12 276 LEU B O 1
ATOM 8704 N N . MET B 1 277 ? 12.562 -5.707 -4.262 1 91.94 277 MET B N 1
ATOM 8705 C CA . MET B 1 277 ? 13.75 -5.973 -5.066 1 91.94 277 MET B CA 1
ATOM 8706 C C . MET B 1 277 ? 13.414 -5.977 -6.551 1 91.94 277 MET B C 1
ATOM 8708 O O . MET B 1 277 ? 14.289 -5.773 -7.395 1 91.94 277 MET B O 1
ATOM 8712 N N . SER B 1 278 ? 12.156 -6.277 -6.824 1 89.56 278 SER B N 1
ATOM 8713 C CA . SER B 1 278 ? 11.734 -6.227 -8.219 1 89.56 278 SER B CA 1
ATOM 8714 C C . SER B 1 278 ? 11.773 -4.797 -8.758 1 89.56 278 SER B C 1
ATOM 8716 O O . SER B 1 278 ? 11.992 -4.578 -9.945 1 89.56 278 SER B O 1
ATOM 8718 N N . ALA B 1 279 ? 11.586 -3.91 -7.898 1 80 279 ALA B N 1
ATOM 8719 C CA . ALA B 1 279 ? 11.547 -2.506 -8.297 1 80 279 ALA B CA 1
ATOM 8720 C C . ALA B 1 279 ? 12.906 -1.839 -8.086 1 80 279 ALA B C 1
ATOM 8722 O O . ALA B 1 279 ? 13.227 -0.849 -8.75 1 80 279 ALA B O 1
ATOM 8723 N N . ASN B 1 280 ? 13.688 -2.418 -7.109 1 78.25 280 ASN B N 1
ATOM 8724 C CA . ASN B 1 280 ? 14.93 -1.77 -6.699 1 78.25 280 ASN B CA 1
ATOM 8725 C C . ASN B 1 280 ? 16.094 -2.756 -6.672 1 78.25 280 ASN B C 1
ATOM 8727 O O . ASN B 1 280 ? 15.945 -3.887 -6.207 1 78.25 280 ASN B O 1
ATOM 8731 N N . SER B 1 281 ? 17.25 -2.219 -7.113 1 79.19 281 SER B N 1
ATOM 8732 C CA . SER B 1 281 ? 18.406 -3.111 -7.188 1 79.19 281 SER B CA 1
ATOM 8733 C C . SER B 1 281 ? 19.359 -2.891 -6.016 1 79.19 281 SER B C 1
ATOM 8735 O O . SER B 1 281 ? 20.297 -3.656 -5.824 1 79.19 281 SER B O 1
ATOM 8737 N N . SER B 1 282 ? 19.062 -1.909 -5.219 1 76.88 282 SER B N 1
ATOM 8738 C CA . SER B 1 282 ? 19.953 -1.563 -4.113 1 76.88 282 SER B CA 1
ATOM 8739 C C . SER B 1 282 ? 19.75 -2.502 -2.93 1 76.88 282 SER B C 1
ATOM 8741 O O . SER B 1 282 ? 18.891 -3.377 -2.963 1 76.88 282 SER B O 1
ATOM 8743 N N . ASP B 1 283 ? 20.625 -2.398 -2.018 1 82.75 283 ASP B N 1
ATOM 8744 C CA . ASP B 1 283 ? 20.5 -3.164 -0.782 1 82.75 283 ASP B CA 1
ATOM 8745 C C . ASP B 1 283 ? 19.25 -2.766 -0.017 1 82.75 283 ASP B C 1
ATOM 8747 O O . ASP B 1 283 ? 19.016 -1.58 0.234 1 82.75 283 ASP B O 1
ATOM 8751 N N . LEU B 1 284 ? 18.516 -3.803 0.193 1 85.81 284 LEU B N 1
ATOM 8752 C CA . LEU B 1 284 ? 17.25 -3.572 0.905 1 85.81 284 LEU B CA 1
ATOM 8753 C C . LEU B 1 284 ? 17.266 -4.277 2.256 1 85.81 284 LEU B C 1
ATOM 8755 O O . LEU B 1 284 ? 17.766 -5.402 2.373 1 85.81 284 LEU B O 1
ATOM 8759 N N . PRO B 1 285 ? 16.766 -3.588 3.248 1 86.19 285 PRO B N 1
ATOM 8760 C CA . PRO B 1 285 ? 16.766 -4.176 4.59 1 86.19 285 PRO B CA 1
ATOM 8761 C C . PRO B 1 285 ? 15.57 -5.086 4.844 1 86.19 285 PRO B C 1
ATOM 8763 O O . PRO B 1 285 ? 14.508 -4.898 4.246 1 86.19 285 PRO B O 1
ATOM 8766 N N . LEU B 1 286 ? 15.727 -6.09 5.625 1 90.5 286 LEU B N 1
ATOM 8767 C CA . LEU B 1 286 ? 14.695 -6.926 6.23 1 90.5 286 LEU B CA 1
ATOM 8768 C C . LEU B 1 286 ? 14.75 -6.84 7.754 1 90.5 286 LEU B C 1
ATOM 8770 O O . LEU B 1 286 ? 15.766 -7.18 8.359 1 90.5 286 LEU B O 1
ATOM 8774 N N . ASN B 1 287 ? 13.688 -6.23 8.344 1 88.31 287 ASN B N 1
ATOM 8775 C CA . ASN B 1 287 ? 13.609 -6.082 9.797 1 88.31 287 ASN B CA 1
ATOM 8776 C C . ASN B 1 287 ? 12.312 -6.66 10.352 1 88.31 287 ASN B C 1
ATOM 8778 O O . ASN B 1 287 ? 11.227 -6.375 9.836 1 88.31 287 ASN B O 1
ATOM 8782 N N . ILE B 1 288 ? 12.391 -7.57 11.297 1 89.62 288 ILE B N 1
ATOM 8783 C CA . ILE B 1 288 ? 11.227 -8.109 11.977 1 89.62 288 ILE B CA 1
ATOM 8784 C C . ILE B 1 288 ? 11.359 -7.902 13.484 1 89.62 288 ILE B C 1
ATOM 8786 O O . ILE B 1 288 ? 12.312 -8.391 14.102 1 89.62 288 ILE B O 1
ATOM 8790 N N . GLU B 1 289 ? 10.406 -7.191 14.047 1 83.75 289 GLU B N 1
ATOM 8791 C CA . GLU B 1 289 ? 10.422 -6.938 15.484 1 83.75 289 GLU B CA 1
ATOM 8792 C C . GLU B 1 289 ? 9.852 -8.125 16.25 1 83.75 289 GLU B C 1
ATOM 8794 O O . GLU B 1 289 ? 8.891 -8.758 15.812 1 83.75 289 GLU B O 1
ATOM 8799 N N . CYS B 1 290 ? 10.445 -8.344 17.438 1 83.31 290 CYS B N 1
ATOM 8800 C CA . CYS B 1 290 ? 9.977 -9.422 18.297 1 83.31 290 CYS B CA 1
ATOM 8801 C C . CYS B 1 290 ? 9.734 -10.695 17.516 1 83.31 290 CYS B C 1
ATOM 8803 O O . CYS B 1 290 ? 8.648 -11.273 17.578 1 83.31 290 CYS B O 1
ATOM 8805 N N . PHE B 1 291 ? 10.797 -11.086 16.828 1 87.69 291 PHE B N 1
ATOM 8806 C CA . PHE B 1 291 ? 10.695 -12.195 15.875 1 87.69 291 PHE B CA 1
ATOM 8807 C C . PHE B 1 291 ? 10.523 -13.523 16.609 1 87.69 291 PHE B C 1
ATOM 8809 O O . PHE B 1 291 ? 9.617 -14.297 16.297 1 87.69 291 PHE B O 1
ATOM 8816 N N . MET B 1 292 ? 11.312 -13.727 17.484 1 86.75 292 MET B N 1
ATOM 8817 C CA . MET B 1 292 ? 11.32 -14.945 18.281 1 86.75 292 MET B CA 1
ATOM 8818 C C . MET B 1 292 ? 12.07 -14.727 19.594 1 86.75 292 MET B C 1
ATOM 8820 O O . MET B 1 292 ? 13.156 -14.148 19.609 1 86.75 292 MET B O 1
ATOM 8824 N N . ASN B 1 293 ? 11.43 -15.188 20.703 1 83.31 293 ASN B N 1
ATOM 8825 C CA . ASN B 1 293 ? 12.047 -15.055 22.031 1 83.31 293 ASN B CA 1
ATOM 8826 C C . ASN B 1 293 ? 12.406 -13.609 22.328 1 83.31 293 ASN B C 1
ATOM 8828 O O . ASN B 1 293 ? 13.5 -13.328 22.828 1 83.31 293 ASN B O 1
ATOM 8832 N N . ASP B 1 294 ? 11.602 -12.641 21.828 1 79.25 294 ASP B N 1
ATOM 8833 C CA . ASP B 1 294 ? 11.727 -11.211 22.109 1 79.25 294 ASP B CA 1
ATOM 8834 C C . ASP B 1 294 ? 12.977 -10.641 21.438 1 79.25 294 ASP B C 1
ATOM 8836 O O . ASP B 1 294 ? 13.547 -9.656 21.906 1 79.25 294 ASP B O 1
ATOM 8840 N N . ILE B 1 295 ? 13.43 -11.305 20.406 1 87.31 295 ILE B N 1
ATOM 8841 C CA . ILE B 1 295 ? 14.602 -10.828 19.672 1 87.31 295 ILE B CA 1
ATOM 8842 C C . ILE B 1 295 ? 14.164 -10.195 18.359 1 87.31 295 ILE B C 1
ATOM 8844 O O . ILE B 1 295 ? 13.312 -10.734 17.641 1 87.31 295 ILE B O 1
ATOM 8848 N N . ASP B 1 296 ? 14.734 -9.008 18.078 1 87 296 ASP B N 1
ATOM 8849 C CA . ASP B 1 296 ? 14.578 -8.383 16.766 1 87 296 ASP B CA 1
ATOM 8850 C C . ASP B 1 296 ? 15.641 -8.883 15.789 1 87 296 ASP B C 1
ATOM 8852 O O . ASP B 1 296 ? 16.797 -9.094 16.172 1 87 296 ASP B O 1
ATOM 8856 N N . VAL B 1 297 ? 15.227 -9.156 14.641 1 91.5 297 VAL B N 1
ATOM 8857 C CA . VAL B 1 297 ? 16.188 -9.633 13.656 1 91.5 297 VAL B CA 1
ATOM 8858 C C . VAL B 1 297 ? 16.281 -8.625 12.508 1 91.5 297 VAL B C 1
ATOM 8860 O O . VAL B 1 297 ? 15.32 -7.922 12.203 1 91.5 297 VAL B O 1
ATOM 8863 N N . SER B 1 298 ? 17.469 -8.508 11.992 1 87.69 298 SER B N 1
ATOM 8864 C CA . SER B 1 298 ? 17.703 -7.598 10.875 1 87.69 298 SER B CA 1
ATOM 8865 C C . SER B 1 298 ? 18.719 -8.188 9.891 1 87.69 298 SER B C 1
ATOM 8867 O O . SER B 1 298 ? 19.609 -8.938 10.281 1 87.69 298 SER B O 1
ATOM 8869 N N . SER B 1 299 ? 18.484 -7.977 8.617 1 88.69 299 SER B N 1
ATOM 8870 C CA . SER B 1 299 ? 19.391 -8.391 7.547 1 88.69 299 SER B CA 1
ATOM 8871 C C . SER B 1 299 ? 19.219 -7.516 6.309 1 88.69 299 SER B C 1
ATOM 8873 O O . SER B 1 299 ? 18.359 -6.625 6.289 1 88.69 299 SER B O 1
ATOM 8875 N N . THR B 1 300 ? 20.141 -7.703 5.371 1 85.56 300 THR B N 1
ATOM 8876 C CA . THR B 1 300 ? 20.078 -6.973 4.109 1 85.56 300 THR B CA 1
ATOM 8877 C C . THR B 1 300 ? 20.281 -7.918 2.93 1 85.56 300 THR B C 1
ATOM 8879 O O . THR B 1 300 ? 20.969 -8.93 3.043 1 85.56 300 THR B O 1
ATOM 8882 N N . LEU B 1 301 ? 19.578 -7.652 1.845 1 90 301 LEU B N 1
ATOM 8883 C CA . LEU B 1 301 ? 19.703 -8.43 0.615 1 90 301 LEU B CA 1
ATOM 8884 C C . LEU B 1 301 ? 19.516 -7.539 -0.61 1 90 301 LEU B C 1
ATOM 8886 O O . LEU B 1 301 ? 18.766 -6.566 -0.568 1 90 301 LEU B O 1
ATOM 8890 N N . ASN B 1 302 ? 20.25 -7.801 -1.659 1 87.88 302 ASN B N 1
ATOM 8891 C CA . ASN B 1 302 ? 20.047 -7.07 -2.906 1 87.88 302 ASN B CA 1
ATOM 8892 C C . ASN B 1 302 ? 19.609 -7.996 -4.039 1 87.88 302 ASN B C 1
ATOM 8894 O O . ASN B 1 302 ? 19.672 -9.219 -3.9 1 87.88 302 ASN B O 1
ATOM 8898 N N . ARG B 1 303 ? 19.172 -7.426 -5.137 1 90 303 ARG B N 1
ATOM 8899 C CA . ARG B 1 303 ? 18.578 -8.156 -6.25 1 90 303 ARG B CA 1
ATOM 8900 C C . ARG B 1 303 ? 19.594 -9.102 -6.887 1 90 303 ARG B C 1
ATOM 8902 O O . ARG B 1 303 ? 19.266 -10.234 -7.238 1 90 303 ARG B O 1
ATOM 8909 N N . GLY B 1 304 ? 20.812 -8.617 -7.098 1 87.56 304 GLY B N 1
ATOM 8910 C CA . GLY B 1 304 ? 21.828 -9.438 -7.734 1 87.56 304 GLY B CA 1
ATOM 8911 C C . GLY B 1 304 ? 22.078 -10.75 -7.012 1 87.56 304 GLY B C 1
ATOM 8912 O O . GLY B 1 304 ? 22.094 -11.812 -7.637 1 87.56 304 GLY B O 1
ATOM 8913 N N . HIS B 1 305 ? 22.203 -10.641 -5.723 1 86.94 305 HIS B N 1
ATOM 8914 C CA . HIS B 1 305 ? 22.406 -11.828 -4.902 1 86.94 305 HIS B CA 1
ATOM 8915 C C . HIS B 1 305 ? 21.188 -12.742 -4.941 1 86.94 305 HIS B C 1
ATOM 8917 O O . HIS B 1 305 ? 21.328 -13.969 -4.98 1 86.94 305 HIS B O 1
ATOM 8923 N N . PHE B 1 306 ? 20.109 -12.156 -4.871 1 94.69 306 PHE B N 1
ATOM 8924 C CA . PHE B 1 306 ? 18.859 -12.914 -4.914 1 94.69 306 PHE B CA 1
ATOM 8925 C C . PHE B 1 306 ? 18.75 -13.695 -6.215 1 94.69 306 PHE B C 1
ATOM 8927 O O . PHE B 1 306 ? 18.406 -14.883 -6.207 1 94.69 306 PHE B O 1
ATOM 8934 N N . GLU B 1 307 ? 19.016 -13.047 -7.305 1 91.81 307 GLU B N 1
ATOM 8935 C CA . GLU B 1 307 ? 18.938 -13.695 -8.609 1 91.81 307 GLU B CA 1
ATOM 8936 C C . GLU B 1 307 ? 19.938 -14.844 -8.727 1 91.81 307 GLU B C 1
ATOM 8938 O O . GLU B 1 307 ? 19.656 -15.867 -9.352 1 91.81 307 GLU B O 1
ATOM 8943 N N . GLU B 1 308 ? 21.016 -14.688 -8.094 1 86.62 308 GLU B N 1
ATOM 8944 C CA . GLU B 1 308 ? 22.016 -15.758 -8.086 1 86.62 308 GLU B CA 1
ATOM 8945 C C . GLU B 1 308 ? 21.516 -16.969 -7.305 1 86.62 308 GLU B C 1
ATOM 8947 O O . GLU B 1 308 ? 21.703 -18.109 -7.738 1 86.62 308 GLU B O 1
ATOM 8952 N N . MET B 1 309 ? 20.875 -16.703 -6.195 1 89.56 309 MET B N 1
ATOM 8953 C CA . MET B 1 309 ? 20.328 -17.766 -5.367 1 89.56 309 MET B CA 1
ATOM 8954 C C . MET B 1 309 ? 19.234 -18.516 -6.109 1 89.56 309 MET B C 1
ATOM 8956 O O . MET B 1 309 ? 19.047 -19.719 -5.902 1 89.56 309 MET B O 1
ATOM 8960 N N . CYS B 1 310 ? 18.531 -17.781 -7.031 1 93.44 310 CYS B N 1
ATOM 8961 C CA . CYS B 1 310 ? 17.375 -18.344 -7.711 1 93.44 310 CYS B CA 1
ATOM 8962 C C . CYS B 1 310 ? 17.75 -18.844 -9.102 1 93.44 310 CYS B C 1
ATOM 8964 O O . CYS B 1 310 ? 16.875 -19.078 -9.938 1 93.44 310 CYS B O 1
ATOM 8966 N N . ALA B 1 311 ? 18.969 -19.078 -9.43 1 89.88 311 ALA B N 1
ATOM 8967 C CA . ALA B 1 311 ? 19.453 -19.406 -10.773 1 89.88 311 ALA B CA 1
ATOM 8968 C C . ALA B 1 311 ? 18.781 -20.672 -11.297 1 89.88 311 ALA B C 1
ATOM 8970 O O . ALA B 1 311 ? 18.391 -20.734 -12.469 1 89.88 311 ALA B O 1
ATOM 8971 N N . GLU B 1 312 ? 18.672 -21.625 -10.453 1 89.94 312 GLU B N 1
ATOM 8972 C CA . GLU B 1 312 ? 18.078 -22.906 -10.867 1 89.94 312 GLU B CA 1
ATOM 8973 C C . GLU B 1 312 ? 16.609 -22.719 -11.234 1 89.94 312 GLU B C 1
ATOM 8975 O O . GLU B 1 312 ? 16.141 -23.312 -12.211 1 89.94 312 GLU B O 1
ATOM 8980 N N . LEU B 1 313 ? 15.891 -22 -10.445 1 94.38 313 LEU B N 1
ATOM 8981 C CA . LEU B 1 313 ? 14.484 -21.75 -10.719 1 94.38 313 LEU B CA 1
ATOM 8982 C C . LEU B 1 313 ? 14.312 -20.906 -11.984 1 94.38 313 LEU B C 1
ATOM 8984 O O . LEU B 1 313 ? 13.391 -21.141 -12.766 1 94.38 313 LEU B O 1
ATOM 8988 N N . LEU B 1 314 ? 15.219 -19.953 -12.148 1 95.19 314 LEU B N 1
ATOM 8989 C CA . LEU B 1 314 ? 15.148 -19.078 -13.305 1 95.19 314 LEU B CA 1
ATOM 8990 C C . LEU B 1 314 ? 15.406 -19.844 -14.602 1 95.19 314 LEU B C 1
ATOM 8992 O O . LEU B 1 314 ? 14.844 -19.516 -15.648 1 95.19 314 LEU B O 1
ATOM 8996 N N . ALA B 1 315 ? 16.156 -20.859 -14.516 1 92.94 315 ALA B N 1
ATOM 8997 C CA . ALA B 1 315 ? 16.453 -21.688 -15.68 1 92.94 315 ALA B CA 1
ATOM 8998 C C . ALA B 1 315 ? 15.211 -22.422 -16.156 1 92.94 315 ALA B C 1
ATOM 9000 O O . ALA B 1 315 ? 15.07 -22.703 -17.359 1 92.94 315 ALA B O 1
ATOM 9001 N N . LYS B 1 316 ? 14.312 -22.656 -15.305 1 95.69 316 LYS B N 1
ATOM 9002 C CA . LYS B 1 316 ? 13.094 -23.391 -15.633 1 95.69 316 LYS B CA 1
ATOM 9003 C C . LYS B 1 316 ? 12.148 -22.547 -16.469 1 95.69 316 LYS B C 1
ATOM 9005 O O . LYS B 1 316 ? 11.227 -23.078 -17.094 1 95.69 316 LYS B O 1
ATOM 9010 N N . VAL B 1 317 ? 12.367 -21.25 -16.562 1 96.19 317 VAL B N 1
ATOM 9011 C CA . VAL B 1 317 ? 11.469 -20.328 -17.25 1 96.19 317 VAL B CA 1
ATOM 9012 C C . VAL B 1 317 ? 11.469 -20.625 -18.75 1 96.19 317 VAL B C 1
ATOM 9014 O O . VAL B 1 317 ? 10.453 -20.469 -19.422 1 96.19 317 VAL B O 1
ATOM 9017 N N . GLU B 1 318 ? 12.469 -21.141 -19.297 1 96.19 318 GLU B N 1
ATOM 9018 C CA . GLU B 1 318 ? 12.609 -21.328 -20.734 1 96.19 318 GLU B CA 1
ATOM 9019 C C . GLU B 1 318 ? 11.906 -22.609 -21.188 1 96.19 318 GLU B C 1
ATOM 9021 O O . GLU B 1 318 ? 11.508 -22.734 -22.359 1 96.19 318 GLU B O 1
ATOM 9026 N N . GLY B 1 319 ? 11.719 -23.516 -20.328 1 96.06 319 GLY B N 1
ATOM 9027 C CA . GLY B 1 319 ? 11.094 -24.781 -20.672 1 96.06 319 GLY B CA 1
ATOM 9028 C C . GLY B 1 319 ? 9.742 -24.625 -21.359 1 96.06 319 GLY B C 1
ATOM 9029 O O . GLY B 1 319 ? 9.586 -24.984 -22.531 1 96.06 319 GLY B O 1
ATOM 9030 N N . PRO B 1 320 ? 8.828 -24.016 -20.672 1 97.19 320 PRO B N 1
ATOM 9031 C CA . PRO B 1 320 ? 7.5 -23.812 -21.266 1 97.19 320 PRO B CA 1
ATOM 9032 C C . PRO B 1 320 ? 7.539 -22.938 -22.531 1 97.19 320 PRO B C 1
ATOM 9034 O O . PRO B 1 320 ? 6.734 -23.141 -23.438 1 97.19 320 PRO B O 1
ATOM 9037 N N . LEU B 1 321 ? 8.469 -22.016 -22.594 1 97.69 321 LEU B N 1
ATOM 9038 C CA . LEU B 1 321 ? 8.594 -21.172 -23.781 1 97.69 321 LEU B CA 1
ATOM 9039 C C . LEU B 1 321 ? 8.984 -22 -25 1 97.69 321 LEU B C 1
ATOM 9041 O O . LEU B 1 321 ? 8.398 -21.844 -26.078 1 97.69 321 LEU B O 1
ATOM 9045 N N . ARG B 1 322 ? 9.875 -22.891 -24.844 1 96.94 322 ARG B N 1
ATOM 9046 C CA . ARG B 1 322 ? 10.297 -23.766 -25.922 1 96.94 322 ARG B CA 1
ATOM 9047 C C . ARG B 1 322 ? 9.188 -24.734 -26.312 1 96.94 322 ARG B C 1
ATOM 9049 O O . ARG B 1 322 ? 8.93 -24.953 -27.484 1 96.94 322 ARG B O 1
ATOM 9056 N N . SER B 1 323 ? 8.547 -25.219 -25.359 1 96.38 323 SER B N 1
ATOM 9057 C CA . SER B 1 323 ? 7.496 -26.219 -25.578 1 96.38 323 SER B CA 1
ATOM 9058 C C . SER B 1 323 ? 6.348 -25.641 -26.391 1 96.38 323 SER B C 1
ATOM 9060 O O . SER B 1 323 ? 5.848 -26.281 -27.312 1 96.38 323 SER B O 1
ATOM 9062 N N . VAL B 1 324 ? 5.957 -24.438 -26.031 1 96.94 324 VAL B N 1
ATOM 9063 C CA . VAL B 1 324 ? 4.801 -23.844 -26.703 1 96.94 324 VAL B CA 1
ATOM 9064 C C . VAL B 1 324 ? 5.148 -23.531 -28.156 1 96.94 324 VAL B C 1
ATOM 9066 O O . VAL B 1 324 ? 4.309 -23.672 -29.047 1 96.94 324 VAL B O 1
ATOM 9069 N N . MET B 1 325 ? 6.344 -23.156 -28.422 1 96.81 325 MET B N 1
ATOM 9070 C CA . MET B 1 325 ? 6.789 -22.859 -29.781 1 96.81 325 MET B CA 1
ATOM 9071 C C . MET B 1 325 ? 6.875 -24.125 -30.625 1 96.81 325 MET B C 1
ATOM 9073 O O . MET B 1 325 ? 6.492 -24.141 -31.781 1 96.81 325 MET B O 1
ATOM 9077 N N . GLU B 1 326 ? 7.336 -25.141 -30.016 1 96.38 326 GLU B N 1
ATOM 9078 C CA . GLU B 1 326 ? 7.418 -26.422 -30.688 1 96.38 326 GLU B CA 1
ATOM 9079 C C . GLU B 1 326 ? 6.031 -26.969 -31.016 1 96.38 326 GLU B C 1
ATOM 9081 O O . GLU B 1 326 ? 5.797 -27.484 -32.125 1 96.38 326 GLU B O 1
ATOM 9086 N N . GLN B 1 327 ? 5.172 -26.828 -30.078 1 96.19 327 GLN B N 1
ATOM 9087 C CA . GLN B 1 327 ? 3.812 -27.328 -30.266 1 96.19 327 GLN B CA 1
ATOM 9088 C C . GLN B 1 327 ? 3.09 -26.578 -31.375 1 96.19 327 GLN B C 1
ATOM 9090 O O . GLN B 1 327 ? 2.373 -27.188 -32.188 1 96.19 327 GLN B O 1
ATOM 9095 N N . ALA B 1 328 ? 3.27 -25.297 -31.359 1 95.81 328 ALA B N 1
ATOM 9096 C CA . ALA B 1 328 ? 2.58 -24.453 -32.344 1 95.81 328 ALA B CA 1
ATOM 9097 C C . ALA B 1 328 ? 3.32 -24.438 -33.656 1 95.81 328 ALA B C 1
ATOM 9099 O O . ALA B 1 328 ? 2.811 -23.922 -34.656 1 95.81 328 ALA B O 1
ATOM 9100 N N . LYS B 1 329 ? 4.5 -24.984 -33.719 1 95.06 329 LYS B N 1
ATOM 9101 C CA . LYS B 1 329 ? 5.328 -25.031 -34.906 1 95.06 329 LYS B CA 1
ATOM 9102 C C . LYS B 1 329 ? 5.582 -23.625 -35.469 1 95.06 329 LYS B C 1
ATOM 9104 O O . LYS B 1 329 ? 5.363 -23.375 -36.656 1 95.06 329 LYS B O 1
ATOM 9109 N N . LEU B 1 330 ? 5.926 -22.781 -34.562 1 95.62 330 LEU B N 1
ATOM 9110 C CA . LEU B 1 330 ? 6.188 -21.391 -34.938 1 95.62 330 LEU B CA 1
ATOM 9111 C C . LEU B 1 330 ? 7.656 -21.047 -34.719 1 95.62 330 LEU B C 1
ATOM 9113 O O . LEU B 1 330 ? 8.352 -21.688 -33.938 1 95.62 330 LEU B O 1
ATOM 9117 N N . LYS B 1 331 ? 8.039 -20.047 -35.469 1 94 331 LYS B N 1
ATOM 9118 C CA . LYS B 1 331 ? 9.359 -19.453 -35.281 1 94 331 LYS B CA 1
ATOM 9119 C C . LYS B 1 331 ? 9.273 -18.125 -34.5 1 94 331 LYS B C 1
ATOM 9121 O O . LYS B 1 331 ? 8.195 -17.531 -34.406 1 94 331 LYS B O 1
ATOM 9126 N N . LYS B 1 332 ? 10.383 -17.734 -34.031 1 93.56 332 LYS B N 1
ATOM 9127 C CA . LYS B 1 332 ? 10.422 -16.516 -33.219 1 93.56 332 LYS B CA 1
ATOM 9128 C C . LYS B 1 332 ? 10 -15.297 -34.031 1 93.56 332 LYS B C 1
ATOM 9130 O O . LYS B 1 332 ? 9.391 -14.367 -33.5 1 93.56 332 LYS B O 1
ATOM 9135 N N . GLU B 1 333 ? 10.25 -15.359 -35.281 1 92.19 333 GLU B N 1
ATOM 9136 C CA . GLU B 1 333 ? 9.945 -14.242 -36.156 1 92.19 333 GLU B CA 1
ATOM 9137 C C . GLU B 1 333 ? 8.445 -14.141 -36.438 1 92.19 333 GLU B C 1
ATOM 9139 O O . GLU B 1 333 ? 7.945 -13.086 -36.812 1 92.19 333 GLU B O 1
ATOM 9144 N N . ASP B 1 334 ? 7.766 -15.195 -36.25 1 94.81 334 ASP B N 1
ATOM 9145 C CA . ASP B 1 334 ? 6.332 -15.234 -36.5 1 94.81 334 ASP B CA 1
ATOM 9146 C C . ASP B 1 334 ? 5.555 -14.508 -35.406 1 94.81 334 ASP B C 1
ATOM 9148 O O . ASP B 1 334 ? 4.383 -14.172 -35.594 1 94.81 334 ASP B O 1
ATOM 9152 N N . ILE B 1 335 ? 6.188 -14.297 -34.312 1 96.5 335 ILE B N 1
ATOM 9153 C CA . ILE B 1 335 ? 5.531 -13.719 -33.156 1 96.5 335 ILE B CA 1
ATOM 9154 C C . ILE B 1 335 ? 5.473 -12.203 -33.281 1 96.5 335 ILE B C 1
ATOM 9156 O O . ILE B 1 335 ? 6.5 -11.555 -33.5 1 96.5 335 ILE B O 1
ATOM 9160 N N . TYR B 1 336 ? 4.312 -11.688 -33.188 1 94.81 336 TYR B N 1
ATOM 9161 C CA . TYR B 1 336 ? 4.109 -10.25 -33.281 1 94.81 336 TYR B CA 1
ATOM 9162 C C . TYR B 1 336 ? 4.508 -9.555 -32 1 94.81 336 TYR B C 1
ATOM 9164 O O . TYR B 1 336 ? 5.234 -8.555 -32.031 1 94.81 336 TYR B O 1
ATOM 9172 N N . ALA B 1 337 ? 3.963 -10.078 -30.891 1 94.88 337 ALA B N 1
ATOM 9173 C CA . ALA B 1 337 ? 4.23 -9.453 -29.594 1 94.88 337 ALA B CA 1
ATOM 9174 C C . ALA B 1 337 ? 4.211 -10.492 -28.469 1 94.88 337 ALA B C 1
ATOM 9176 O O . ALA B 1 337 ? 3.615 -11.562 -28.625 1 94.88 337 ALA B O 1
ATOM 9177 N N . VAL B 1 338 ? 4.895 -10.156 -27.391 1 96.44 338 VAL B N 1
ATOM 9178 C CA . VAL B 1 338 ? 4.91 -10.977 -26.188 1 96.44 338 VAL B CA 1
ATOM 9179 C C . VAL B 1 338 ? 4.367 -10.172 -25.016 1 96.44 338 VAL B C 1
ATOM 9181 O O . VAL B 1 338 ? 4.922 -9.125 -24.656 1 96.44 338 VAL B O 1
ATOM 9184 N N . GLU B 1 339 ? 3.271 -10.672 -24.516 1 95.19 339 GLU B N 1
ATOM 9185 C CA . GLU B 1 339 ? 2.641 -10.016 -23.375 1 95.19 339 GLU B CA 1
ATOM 9186 C C . GLU B 1 339 ? 2.91 -10.766 -22.078 1 95.19 339 GLU B C 1
ATOM 9188 O O . GLU B 1 339 ? 2.838 -12 -22.031 1 95.19 339 GLU B O 1
ATOM 9193 N N . ILE B 1 340 ? 3.248 -10.031 -21.016 1 94.5 340 ILE B N 1
ATOM 9194 C CA . ILE B 1 340 ? 3.553 -10.641 -19.719 1 94.5 340 ILE B CA 1
ATOM 9195 C C . ILE B 1 340 ? 2.49 -10.25 -18.703 1 94.5 340 ILE B C 1
ATOM 9197 O O . ILE B 1 340 ? 2.057 -9.094 -18.656 1 94.5 340 ILE B O 1
ATOM 9201 N N . VAL B 1 341 ? 2.035 -11.211 -17.969 1 93.06 341 VAL B N 1
ATOM 9202 C CA . VAL B 1 341 ? 1.05 -10.984 -16.922 1 93.06 341 VAL B CA 1
ATOM 9203 C C . VAL B 1 341 ? 1.426 -11.781 -15.68 1 93.06 341 VAL B C 1
ATOM 9205 O O . VAL B 1 341 ? 2.336 -12.617 -15.719 1 93.06 341 VAL B O 1
ATOM 9208 N N . GLY B 1 342 ? 0.829 -11.414 -14.477 1 91.94 342 GLY B N 1
ATOM 9209 C CA . GLY B 1 342 ? 1.12 -12.094 -13.227 1 91.94 342 GLY B CA 1
ATOM 9210 C C . GLY B 1 342 ? 2.066 -11.32 -12.328 1 91.94 342 GLY B C 1
ATOM 9211 O O . GLY B 1 342 ? 2.975 -10.641 -12.812 1 91.94 342 GLY B O 1
ATOM 9212 N N . GLY B 1 343 ? 1.966 -11.547 -11.086 1 90.31 343 GLY B N 1
ATOM 9213 C CA . GLY B 1 343 ? 2.754 -10.797 -10.109 1 90.31 343 GLY B CA 1
ATOM 9214 C C . GLY B 1 343 ? 4.23 -11.141 -10.156 1 90.31 343 GLY B C 1
ATOM 9215 O O . GLY B 1 343 ? 5.082 -10.258 -10.062 1 90.31 343 GLY B O 1
ATOM 9216 N N . ALA B 1 344 ? 4.559 -12.406 -10.289 1 93.5 344 ALA B N 1
ATOM 9217 C CA . ALA B 1 344 ? 5.949 -12.852 -10.234 1 93.5 344 ALA B CA 1
ATOM 9218 C C . ALA B 1 344 ? 6.695 -12.477 -11.516 1 93.5 344 ALA B C 1
ATOM 9220 O O . ALA B 1 344 ? 7.93 -12.461 -11.539 1 93.5 344 ALA B O 1
ATOM 9221 N N . SER B 1 345 ? 5.992 -12.195 -12.586 1 92.94 345 SER B N 1
ATOM 9222 C CA . SER B 1 345 ? 6.617 -11.812 -13.852 1 92.94 345 SER B CA 1
ATOM 9223 C C . SER B 1 345 ? 7.246 -10.422 -13.75 1 92.94 345 SER B C 1
ATOM 9225 O O . SER B 1 345 ? 8.031 -10.031 -14.617 1 92.94 345 SER B O 1
ATOM 9227 N N . ARG B 1 346 ? 6.953 -9.734 -12.742 1 90.69 346 ARG B N 1
ATOM 9228 C CA . ARG B 1 346 ? 7.484 -8.391 -12.547 1 90.69 346 ARG B CA 1
ATOM 9229 C C . ARG B 1 346 ? 8.977 -8.43 -12.219 1 90.69 346 ARG B C 1
ATOM 9231 O O . ARG B 1 346 ? 9.664 -7.414 -12.312 1 90.69 346 ARG B O 1
ATOM 9238 N N . MET B 1 347 ? 9.461 -9.594 -11.828 1 94.19 347 MET B N 1
ATOM 9239 C CA . MET B 1 347 ? 10.883 -9.719 -11.531 1 94.19 347 MET B CA 1
ATOM 9240 C C . MET B 1 347 ? 11.719 -9.453 -12.773 1 94.19 347 MET B C 1
ATOM 9242 O O . MET B 1 347 ? 11.508 -10.07 -13.82 1 94.19 347 MET B O 1
ATOM 9246 N N . PRO B 1 348 ? 12.641 -8.586 -12.719 1 93.31 348 PRO B N 1
ATOM 9247 C CA . PRO B 1 348 ? 13.445 -8.219 -13.891 1 93.31 348 PRO B CA 1
ATOM 9248 C C . PRO B 1 348 ? 14.156 -9.422 -14.516 1 93.31 348 PRO B C 1
ATOM 9250 O O . PRO B 1 348 ? 14.258 -9.516 -15.742 1 93.31 348 PRO B O 1
ATOM 9253 N N . ALA B 1 349 ? 14.633 -10.32 -13.727 1 95.12 349 ALA B N 1
ATOM 9254 C CA . ALA B 1 349 ? 15.344 -11.5 -14.234 1 95.12 349 ALA B CA 1
ATOM 9255 C C . ALA B 1 349 ? 14.438 -12.344 -15.117 1 95.12 349 ALA B C 1
ATOM 9257 O O . ALA B 1 349 ? 14.883 -12.922 -16.109 1 95.12 349 ALA B O 1
ATOM 9258 N N . ILE B 1 350 ? 13.188 -12.43 -14.789 1 96.12 350 ILE B N 1
ATOM 9259 C CA . ILE B 1 350 ? 12.211 -13.188 -15.562 1 96.12 350 ILE B CA 1
ATOM 9260 C C . ILE B 1 350 ? 11.922 -12.461 -16.875 1 96.12 350 ILE B C 1
ATOM 9262 O O . ILE B 1 350 ? 11.906 -13.078 -17.938 1 96.12 350 ILE B O 1
ATOM 9266 N N . LYS B 1 351 ? 11.711 -11.203 -16.797 1 94.5 351 LYS B N 1
ATOM 9267 C CA . LYS B 1 351 ? 11.445 -10.398 -17.984 1 94.5 351 LYS B CA 1
ATOM 9268 C C . LYS B 1 351 ? 12.602 -10.477 -18.984 1 94.5 351 LYS B C 1
ATOM 9270 O O . LYS B 1 351 ? 12.391 -10.625 -20.188 1 94.5 351 LYS B O 1
ATOM 9275 N N . GLU B 1 352 ? 13.75 -10.406 -18.422 1 94.5 352 GLU B N 1
ATOM 9276 C CA . GLU B 1 352 ? 14.938 -10.453 -19.266 1 94.5 352 GLU B CA 1
ATOM 9277 C C . GLU B 1 352 ? 15.062 -11.797 -19.969 1 94.5 352 GLU B C 1
ATOM 9279 O O . GLU B 1 352 ? 15.422 -11.852 -21.141 1 94.5 352 GLU B O 1
ATOM 9284 N N . ARG B 1 353 ? 14.82 -12.797 -19.312 1 95.06 353 ARG B N 1
ATOM 9285 C CA . ARG B 1 353 ? 14.922 -14.141 -19.891 1 95.06 353 ARG B CA 1
ATOM 9286 C C . ARG B 1 353 ? 13.891 -14.344 -20.984 1 95.06 353 ARG B C 1
ATOM 9288 O O . ARG B 1 353 ? 14.195 -14.93 -22.031 1 95.06 353 ARG B O 1
ATOM 9295 N N . ILE B 1 354 ? 12.703 -13.898 -20.75 1 96.5 354 ILE B N 1
ATOM 9296 C CA . ILE B 1 354 ? 11.641 -14.031 -21.75 1 96.5 354 ILE B CA 1
ATOM 9297 C C . ILE B 1 354 ? 11.977 -13.18 -22.969 1 96.5 354 ILE B C 1
ATOM 9299 O O . ILE B 1 354 ? 11.828 -13.633 -24.109 1 96.5 354 ILE B O 1
ATOM 9303 N N . SER B 1 355 ? 12.422 -11.953 -22.703 1 95.62 355 SER B N 1
ATOM 9304 C CA . SER B 1 355 ? 12.805 -11.055 -23.797 1 95.62 355 SER B CA 1
ATOM 9305 C C . SER B 1 355 ? 13.953 -11.633 -24.625 1 95.62 355 SER B C 1
ATOM 9307 O O . SER B 1 355 ? 13.93 -11.578 -25.844 1 95.62 355 SER B O 1
ATOM 9309 N N . ARG B 1 356 ? 14.906 -12.188 -23.953 1 93.88 356 ARG B N 1
ATOM 9310 C CA . ARG B 1 356 ? 16.062 -12.781 -24.625 1 93.88 356 ARG B CA 1
ATOM 9311 C C . ARG B 1 356 ? 15.648 -14 -25.438 1 93.88 356 ARG B C 1
ATOM 9313 O O . ARG B 1 356 ? 16.188 -14.242 -26.516 1 93.88 356 ARG B O 1
ATOM 9320 N N . PHE B 1 357 ? 14.797 -14.805 -24.984 1 95.94 357 PHE B N 1
ATOM 9321 C CA . PHE B 1 357 ? 14.336 -16 -25.672 1 95.94 357 PHE B CA 1
ATOM 9322 C C . PHE B 1 357 ? 13.68 -15.641 -27 1 95.94 357 PHE B C 1
ATOM 9324 O O . PHE B 1 357 ? 13.961 -16.25 -28.031 1 95.94 357 PHE B O 1
ATOM 9331 N N . PHE B 1 358 ? 12.812 -14.633 -26.953 1 95.88 358 PHE B N 1
ATOM 9332 C CA . PHE B 1 358 ? 12.055 -14.273 -28.156 1 95.88 358 PHE B CA 1
ATOM 9333 C C . PHE B 1 358 ? 12.797 -13.234 -28.984 1 95.88 358 PHE B C 1
ATOM 9335 O O . PHE B 1 358 ? 12.484 -13.023 -30.156 1 95.88 358 PHE B O 1
ATOM 9342 N N . GLY B 1 359 ? 13.75 -12.547 -28.344 1 92.06 359 GLY B N 1
ATOM 9343 C CA . GLY B 1 359 ? 14.477 -11.484 -29.016 1 92.06 359 GLY B CA 1
ATOM 9344 C C . GLY B 1 359 ? 13.625 -10.258 -29.297 1 92.06 359 GLY B C 1
ATOM 9345 O O . GLY B 1 359 ? 13.758 -9.625 -30.344 1 92.06 359 GLY B O 1
ATOM 9346 N N . LYS B 1 360 ? 12.633 -10.102 -28.5 1 92.31 360 LYS B N 1
ATOM 9347 C CA . LYS B 1 360 ? 11.688 -8.992 -28.656 1 92.31 360 LYS B CA 1
ATOM 9348 C C . LYS B 1 360 ? 11.469 -8.281 -27.328 1 92.31 360 LYS B C 1
ATOM 9350 O O . LYS B 1 360 ? 11.656 -8.867 -26.25 1 92.31 360 LYS B O 1
ATOM 9355 N N . GLU B 1 361 ? 11.109 -7.004 -27.453 1 91.75 361 GLU B N 1
ATOM 9356 C CA . GLU B 1 361 ? 10.727 -6.254 -26.266 1 91.75 361 GLU B CA 1
ATOM 9357 C C . GLU B 1 361 ? 9.352 -6.68 -25.766 1 91.75 361 GLU B C 1
ATOM 9359 O O . GLU B 1 361 ? 8.438 -6.918 -26.562 1 91.75 361 GLU B O 1
ATOM 9364 N N . LEU B 1 362 ? 9.242 -6.762 -24.531 1 92.81 362 LEU B N 1
ATOM 9365 C CA . LEU B 1 362 ? 8.008 -7.23 -23.906 1 92.81 362 LEU B CA 1
ATOM 9366 C C . LEU B 1 362 ? 6.969 -6.113 -23.844 1 92.81 362 LEU B C 1
ATOM 9368 O O . LEU B 1 362 ? 7.32 -4.945 -23.672 1 92.81 362 LEU B O 1
ATOM 9372 N N . SER B 1 363 ? 5.805 -6.492 -24.062 1 87.38 363 SER B N 1
ATOM 9373 C CA . SER B 1 363 ? 4.691 -5.551 -24 1 87.38 363 SER B CA 1
ATOM 9374 C C . SER B 1 363 ? 3.977 -5.613 -22.656 1 87.38 363 SER B C 1
ATOM 9376 O O . SER B 1 363 ? 3.756 -6.699 -22.125 1 87.38 363 SER B O 1
ATOM 9378 N N . THR B 1 364 ? 3.729 -4.402 -22 1 80.94 364 THR B N 1
ATOM 9379 C CA . THR B 1 364 ? 3.031 -4.328 -20.719 1 80.94 364 THR B CA 1
ATOM 9380 C C . THR B 1 364 ? 1.792 -3.443 -20.828 1 80.94 364 THR B C 1
ATOM 9382 O O . THR B 1 364 ? 1.566 -2.574 -19.984 1 80.94 364 THR B O 1
ATOM 9385 N N . THR B 1 365 ? 0.968 -3.699 -21.719 1 78.69 365 THR B N 1
ATOM 9386 C CA . THR B 1 365 ? -0.196 -2.859 -21.969 1 78.69 365 THR B CA 1
ATOM 9387 C C . THR B 1 365 ? -1.351 -3.234 -21.047 1 78.69 365 THR B C 1
ATOM 9389 O O . THR B 1 365 ? -2.273 -2.443 -20.844 1 78.69 365 THR B O 1
ATOM 9392 N N . LEU B 1 366 ? -1.347 -4.41 -20.516 1 81.44 366 LEU B N 1
ATOM 9393 C CA . LEU B 1 366 ? -2.412 -4.898 -19.641 1 81.44 366 LEU B CA 1
ATOM 9394 C C . LEU B 1 366 ? -2.061 -4.676 -18.172 1 81.44 366 LEU B C 1
ATOM 9396 O O . LEU B 1 366 ? -0.883 -4.664 -17.812 1 81.44 366 LEU B O 1
ATOM 9400 N N . ASN B 1 367 ? -3.17 -4.324 -17.359 1 83.19 367 ASN B N 1
ATOM 9401 C CA . ASN B 1 367 ? -2.945 -4.395 -15.922 1 83.19 367 ASN B CA 1
ATOM 9402 C C . ASN B 1 367 ? -2.689 -5.828 -15.469 1 83.19 367 ASN B C 1
ATOM 9404 O O . ASN B 1 367 ? -3.611 -6.645 -15.422 1 83.19 367 ASN B O 1
ATOM 9408 N N . ALA B 1 368 ? -1.562 -6.094 -15.102 1 85.38 368 ALA B N 1
ATOM 9409 C CA . ALA B 1 368 ? -1.086 -7.453 -14.867 1 85.38 368 ALA B CA 1
ATOM 9410 C C . ALA B 1 368 ? -1.899 -8.141 -13.773 1 85.38 368 ALA B C 1
ATOM 9412 O O . ALA B 1 368 ? -2.08 -9.359 -13.797 1 85.38 368 ALA B O 1
ATOM 9413 N N . ASP B 1 369 ? -2.473 -7.457 -12.883 1 88.31 369 ASP B N 1
ATOM 9414 C CA . ASP B 1 369 ? -3.18 -8.062 -11.758 1 88.31 369 ASP B CA 1
ATOM 9415 C C . ASP B 1 369 ? -4.66 -8.25 -12.078 1 88.31 369 ASP B C 1
ATOM 9417 O O . ASP B 1 369 ? -5.285 -9.203 -11.609 1 88.31 369 ASP B O 1
ATOM 9421 N N . GLU B 1 370 ? -5.195 -7.465 -12.906 1 92.25 370 GLU B N 1
ATOM 9422 C CA . GLU B 1 370 ? -6.641 -7.457 -13.102 1 92.25 370 GLU B CA 1
ATOM 9423 C C . GLU B 1 370 ? -7.016 -8.047 -14.453 1 92.25 370 GLU B C 1
ATOM 9425 O O . GLU B 1 370 ? -8.195 -8.281 -14.727 1 92.25 370 GLU B O 1
ATOM 9430 N N . ALA B 1 371 ? -6.078 -8.359 -15.258 1 93.94 371 ALA B N 1
ATOM 9431 C CA . ALA B 1 371 ? -6.324 -8.773 -16.641 1 93.94 371 ALA B CA 1
ATOM 9432 C C . ALA B 1 371 ? -7.184 -10.031 -16.688 1 93.94 371 ALA B C 1
ATOM 9434 O O . ALA B 1 371 ? -8.102 -10.133 -17.516 1 93.94 371 ALA B O 1
ATOM 9435 N N . VAL B 1 372 ? -6.922 -10.953 -15.883 1 96.56 372 VAL B N 1
ATOM 9436 C CA . VAL B 1 372 ? -7.656 -12.211 -15.883 1 96.56 372 VAL B CA 1
ATOM 9437 C C . VAL B 1 372 ? -9.117 -11.961 -15.5 1 96.56 372 VAL B C 1
ATOM 9439 O O . VAL B 1 372 ? -10.031 -12.469 -16.156 1 96.56 372 VAL B O 1
ATOM 9442 N N . ALA B 1 373 ? -9.32 -11.234 -14.43 1 97.12 373 ALA B N 1
ATOM 9443 C CA . ALA B 1 373 ? -10.68 -10.938 -13.984 1 97.12 373 ALA B CA 1
ATOM 9444 C C . ALA B 1 373 ? -11.453 -10.18 -15.062 1 97.12 373 ALA B C 1
ATOM 9446 O O . ALA B 1 373 ? -12.633 -10.445 -15.289 1 97.12 373 ALA B O 1
ATOM 9447 N N . ARG B 1 374 ? -10.828 -9.297 -15.719 1 94.88 374 ARG B N 1
ATOM 9448 C CA . ARG B 1 374 ? -11.469 -8.516 -16.781 1 94.88 374 ARG B CA 1
ATOM 9449 C C . ARG B 1 374 ? -11.852 -9.406 -17.953 1 94.88 374 ARG B C 1
ATOM 9451 O O . ARG B 1 374 ? -12.938 -9.258 -18.516 1 94.88 374 ARG B O 1
ATOM 9458 N N . GLY B 1 375 ? -10.969 -10.258 -18.328 1 95.69 375 GLY B N 1
ATOM 9459 C CA . GLY B 1 375 ? -11.289 -11.203 -19.375 1 95.69 375 GLY B CA 1
ATOM 9460 C C . GLY B 1 375 ? -12.477 -12.086 -19.047 1 95.69 375 GLY B C 1
ATOM 9461 O O . GLY B 1 375 ? -13.328 -12.344 -19.906 1 95.69 375 GLY B O 1
ATOM 9462 N N . CYS B 1 376 ? -12.508 -12.555 -17.875 1 96.62 376 CYS B N 1
ATOM 9463 C CA . CYS B 1 376 ? -13.625 -13.391 -17.438 1 96.62 376 CYS B CA 1
ATOM 9464 C C . CYS B 1 376 ? -14.93 -12.609 -17.438 1 96.62 376 CYS B C 1
ATOM 9466 O O . CYS B 1 376 ? -15.984 -13.156 -17.766 1 96.62 376 CYS B O 1
ATOM 9468 N N . ALA B 1 377 ? -14.828 -11.406 -17 1 95 377 ALA B N 1
ATOM 9469 C CA . ALA B 1 377 ? -16.031 -10.57 -17.016 1 95 377 ALA B CA 1
ATOM 9470 C C . ALA B 1 377 ? -16.547 -10.367 -18.422 1 95 377 ALA B C 1
ATOM 9472 O O . ALA B 1 377 ? -17.766 -10.367 -18.656 1 95 377 ALA B O 1
ATOM 9473 N N . LEU B 1 378 ? -15.68 -10.18 -19.359 1 92.44 378 LEU B N 1
ATOM 9474 C CA . LEU B 1 378 ? -16.062 -10.047 -20.766 1 92.44 378 LEU B CA 1
ATOM 9475 C C . LEU B 1 378 ? -16.75 -11.312 -21.266 1 92.44 378 LEU B C 1
ATOM 9477 O O . LEU B 1 378 ? -17.781 -11.242 -21.938 1 92.44 378 LEU B O 1
ATOM 9481 N N . GLN B 1 379 ? -16.188 -12.422 -20.906 1 93.12 379 GLN B N 1
ATOM 9482 C CA . GLN B 1 379 ? -16.781 -13.695 -21.266 1 93.12 379 GLN B CA 1
ATOM 9483 C C . GLN B 1 379 ? -18.172 -13.836 -20.656 1 93.12 379 GLN B C 1
ATOM 9485 O O . GLN B 1 379 ? -19.094 -14.359 -21.297 1 93.12 379 GLN B O 1
ATOM 9490 N N . CYS B 1 380 ? -18.25 -13.477 -19.438 1 92.19 380 CYS B N 1
ATOM 9491 C CA . CYS B 1 380 ? -19.547 -13.555 -18.766 1 92.19 380 CYS B CA 1
ATOM 9492 C C . CYS B 1 380 ? -20.578 -12.68 -19.453 1 92.19 380 CYS B C 1
ATOM 9494 O O . CYS B 1 380 ? -21.75 -13.062 -19.594 1 92.19 380 CYS B O 1
ATOM 9496 N N . ALA B 1 381 ? -20.203 -11.562 -19.891 1 89.81 381 ALA B N 1
ATOM 9497 C CA . ALA B 1 381 ? -21.094 -10.648 -20.609 1 89.81 381 ALA B CA 1
ATOM 9498 C C . ALA B 1 381 ? -21.516 -11.242 -21.953 1 89.81 381 ALA B C 1
ATOM 9500 O O . ALA B 1 381 ? -22.672 -11.086 -22.375 1 89.81 381 ALA B O 1
ATOM 9501 N N . ILE B 1 382 ? -20.656 -11.883 -22.625 1 87.69 382 ILE B N 1
ATOM 9502 C CA . ILE B 1 382 ? -20.922 -12.508 -23.922 1 87.69 382 ILE B CA 1
ATOM 9503 C C . ILE B 1 382 ? -21.938 -13.625 -23.75 1 87.69 382 ILE B C 1
ATOM 9505 O O . ILE B 1 382 ? -22.812 -13.812 -24.609 1 87.69 382 ILE B O 1
ATOM 9509 N N . LEU B 1 383 ? -21.859 -14.336 -22.656 1 88.25 383 LEU B N 1
ATOM 9510 C CA . LEU B 1 383 ? -22.719 -15.477 -22.406 1 88.25 383 LEU B CA 1
ATOM 9511 C C . LEU B 1 383 ? -24.062 -15.039 -21.859 1 88.25 383 LEU B C 1
ATOM 9513 O O . LEU B 1 383 ? -25.047 -15.789 -21.906 1 88.25 383 LEU B O 1
ATOM 9517 N N . SER B 1 384 ? -24 -13.852 -21.266 1 82.5 384 SER B N 1
ATOM 9518 C CA . SER B 1 384 ? -25.219 -13.367 -20.641 1 82.5 384 SER B CA 1
ATOM 9519 C C . SER B 1 384 ? -26.156 -12.734 -21.672 1 82.5 384 SER B C 1
ATOM 9521 O O . SER B 1 384 ? -25.703 -11.992 -22.547 1 82.5 384 SER B O 1
ATOM 9523 N N . PRO B 1 385 ? -27.422 -13.031 -21.609 1 78 385 PRO B N 1
ATOM 9524 C CA . PRO B 1 385 ? -28.391 -12.43 -22.531 1 78 385 PRO B CA 1
ATOM 9525 C C . PRO B 1 385 ? -28.688 -10.969 -22.203 1 78 385 PRO B C 1
ATOM 9527 O O . PRO B 1 385 ? -29.203 -10.242 -23.062 1 78 385 PRO B O 1
ATOM 9530 N N . ALA B 1 386 ? -28.312 -10.547 -21.078 1 70.38 386 ALA B N 1
ATOM 9531 C CA . ALA B 1 386 ? -28.656 -9.211 -20.609 1 70.38 386 ALA B CA 1
ATOM 9532 C C . ALA B 1 386 ? -27.781 -8.148 -21.25 1 70.38 386 ALA B C 1
ATOM 9534 O O . ALA B 1 386 ? -28.141 -6.973 -21.281 1 70.38 386 ALA B O 1
ATOM 9535 N N . PHE B 1 387 ? -26.609 -8.547 -21.797 1 74.38 387 PHE B N 1
ATOM 9536 C CA . PHE B 1 387 ? -25.672 -7.566 -22.328 1 74.38 387 PHE B CA 1
ATOM 9537 C C . PHE B 1 387 ? -25.453 -7.773 -23.812 1 74.38 387 PHE B C 1
ATOM 9539 O O . PHE B 1 387 ? -25.328 -8.914 -24.281 1 74.38 387 PHE B O 1
ATOM 9546 N N . LYS B 1 388 ? -25.625 -6.703 -24.578 1 73.75 388 LYS B N 1
ATOM 9547 C CA . LYS B 1 388 ? -25.25 -6.758 -25.984 1 73.75 388 LYS B CA 1
ATOM 9548 C C . LYS B 1 388 ? -23.75 -6.527 -26.172 1 73.75 388 LYS B C 1
ATOM 9550 O O . LYS B 1 388 ? -23.25 -5.445 -25.875 1 73.75 388 LYS B O 1
ATOM 9555 N N . VAL B 1 389 ? -23.047 -7.59 -26.359 1 74.06 389 VAL B N 1
ATOM 9556 C CA . VAL B 1 389 ? -21.609 -7.492 -26.547 1 74.06 389 VAL B CA 1
ATOM 9557 C C . VAL B 1 389 ? -21.25 -7.863 -27.984 1 74.06 389 VAL B C 1
ATOM 9559 O O . VAL B 1 389 ? -21.953 -8.648 -28.625 1 74.06 389 VAL B O 1
ATOM 9562 N N . ARG B 1 390 ? -20.297 -7.055 -28.5 1 75 390 ARG B N 1
ATOM 9563 C CA . ARG B 1 390 ? -19.766 -7.387 -29.812 1 75 390 ARG B CA 1
ATOM 9564 C C . ARG B 1 390 ? -19.406 -8.867 -29.906 1 75 390 ARG B C 1
ATOM 9566 O O . ARG B 1 390 ? -18.922 -9.453 -28.938 1 75 390 ARG B O 1
ATOM 9573 N N . GLU B 1 391 ? -19.766 -9.375 -31.031 1 75.5 391 GLU B N 1
ATOM 9574 C CA . GLU B 1 391 ? -19.516 -10.797 -31.234 1 75.5 391 GLU B CA 1
ATOM 9575 C C . GLU B 1 391 ? -18.016 -11.094 -31.281 1 75.5 391 GLU B C 1
ATOM 9577 O O . GLU B 1 391 ? -17.281 -10.445 -32.031 1 75.5 391 GLU B O 1
ATOM 9582 N N . PHE B 1 392 ? -17.516 -11.859 -30.406 1 84.88 392 PHE B N 1
ATOM 9583 C CA . PHE B 1 392 ? -16.125 -12.273 -30.344 1 84.88 392 PHE B CA 1
ATOM 9584 C C . PHE B 1 392 ? -16.016 -13.773 -30.109 1 84.88 392 PHE B C 1
ATOM 9586 O O . PHE B 1 392 ? -16.422 -14.273 -29.062 1 84.88 392 PHE B O 1
ATOM 9593 N N . SER B 1 393 ? -15.555 -14.508 -31.172 1 90.81 393 SER B N 1
ATOM 9594 C CA . SER B 1 393 ? -15.453 -15.961 -31.078 1 90.81 393 SER B CA 1
ATOM 9595 C C . SER B 1 393 ? -14.172 -16.375 -30.375 1 90.81 393 SER B C 1
ATOM 9597 O O . SER B 1 393 ? -13.086 -15.898 -30.688 1 90.81 393 SER B O 1
ATOM 9599 N N . ILE B 1 394 ? -14.391 -17.25 -29.406 1 94.56 394 ILE B N 1
ATOM 9600 C CA . ILE B 1 394 ? -13.258 -17.719 -28.609 1 94.56 394 ILE B CA 1
ATOM 9601 C C . ILE B 1 394 ? -13.078 -19.234 -28.797 1 94.56 394 ILE B C 1
ATOM 9603 O O . ILE B 1 394 ? -14 -20 -28.547 1 94.56 394 ILE B O 1
ATOM 9607 N N . THR B 1 395 ? -11.922 -19.594 -29.266 1 95.44 395 THR B N 1
ATOM 9608 C CA . THR B 1 395 ? -11.586 -21.016 -29.391 1 95.44 395 THR B CA 1
ATOM 9609 C C . THR B 1 395 ? -10.422 -21.375 -28.469 1 95.44 395 THR B C 1
ATOM 9611 O O . THR B 1 395 ? -9.297 -20.891 -28.672 1 95.44 395 THR B O 1
ATOM 9614 N N . ASP B 1 396 ? -10.695 -22.234 -27.531 1 96.12 396 ASP B N 1
ATOM 9615 C CA . ASP B 1 396 ? -9.672 -22.719 -26.609 1 96.12 396 ASP B CA 1
ATOM 9616 C C . ASP B 1 396 ? -9.094 -24.047 -27.078 1 96.12 396 ASP B C 1
ATOM 9618 O O . ASP B 1 396 ? -9.422 -24.516 -28.172 1 96.12 396 ASP B O 1
ATOM 9622 N N . VAL B 1 397 ? -8.18 -24.641 -26.297 1 95.69 397 VAL B N 1
ATOM 9623 C CA . VAL B 1 397 ? -7.559 -25.891 -26.688 1 95.69 397 VAL B CA 1
ATOM 9624 C C . VAL B 1 397 ? -7.602 -26.875 -25.516 1 95.69 397 VAL B C 1
ATOM 9626 O O . VAL B 1 397 ? -7.711 -26.469 -24.359 1 95.69 397 VAL B O 1
ATOM 9629 N N . VAL B 1 398 ? -7.559 -28.156 -25.859 1 94.88 398 VAL B N 1
ATOM 9630 C CA . VAL B 1 398 ? -7.43 -29.219 -24.859 1 94.88 398 VAL B CA 1
ATOM 9631 C C . VAL B 1 398 ? -5.957 -29.406 -24.5 1 94.88 398 VAL B C 1
ATOM 9633 O O . VAL B 1 398 ? -5.133 -29.719 -25.359 1 94.88 398 VAL B O 1
ATOM 9636 N N . PRO B 1 399 ? -5.641 -29.219 -23.266 1 94.12 399 PRO B N 1
ATOM 9637 C CA . PRO B 1 399 ? -4.227 -29.266 -22.875 1 94.12 399 PRO B CA 1
ATOM 9638 C C . PRO B 1 399 ? -3.676 -30.703 -22.859 1 94.12 399 PRO B C 1
ATOM 9640 O O . PRO B 1 399 ? -2.467 -30.891 -22.984 1 94.12 399 PRO B O 1
ATOM 9643 N N . TYR B 1 400 ? -4.523 -31.734 -22.703 1 96.62 400 TYR B N 1
ATOM 9644 C CA . TYR B 1 400 ? -4.129 -33.156 -22.641 1 96.62 400 TYR B CA 1
ATOM 9645 C C . TYR B 1 400 ? -4.926 -33.969 -23.641 1 96.62 400 TYR B C 1
ATOM 9647 O O . TYR B 1 400 ? -6.125 -33.75 -23.812 1 96.62 400 TYR B O 1
ATOM 9655 N N . SER B 1 401 ? -4.254 -34.906 -24.203 1 96 401 SER B N 1
ATOM 9656 C CA . SER B 1 401 ? -4.949 -35.781 -25.141 1 96 401 SER B CA 1
ATOM 9657 C C . SER B 1 401 ? -5.91 -36.719 -24.391 1 96 401 SER B C 1
ATOM 9659 O O . SER B 1 401 ? -5.551 -37.312 -23.375 1 96 401 SER B O 1
ATOM 9661 N N . ILE B 1 402 ? -7.129 -36.906 -24.953 1 97 402 ILE B N 1
ATOM 9662 C CA . ILE B 1 402 ? -8.156 -37.719 -24.344 1 97 402 ILE B CA 1
ATOM 9663 C C . ILE B 1 402 ? -8.469 -38.906 -25.234 1 97 402 ILE B C 1
ATOM 9665 O O . ILE B 1 402 ? -8.703 -38.75 -26.438 1 97 402 ILE B O 1
ATOM 9669 N N . SER B 1 403 ? -8.477 -40.062 -24.609 1 96.38 403 SER B N 1
ATOM 9670 C CA . SER B 1 403 ? -8.781 -41.312 -25.344 1 96.38 403 SER B CA 1
ATOM 9671 C C . SER B 1 403 ? -9.914 -42.062 -24.672 1 96.38 403 SER B C 1
ATOM 9673 O O . SER B 1 403 ? -10.211 -41.844 -23.484 1 96.38 403 SER B O 1
ATOM 9675 N N . LEU B 1 404 ? -10.586 -42.906 -25.438 1 95.38 404 LEU B N 1
ATOM 9676 C CA . LEU B 1 404 ? -11.633 -43.812 -24.953 1 95.38 404 LEU B CA 1
ATOM 9677 C C . LEU B 1 404 ? -11.234 -45.281 -25.172 1 95.38 404 LEU B C 1
ATOM 9679 O O . LEU B 1 404 ? -10.648 -45.625 -26.203 1 95.38 404 LEU B O 1
ATOM 9683 N N . LYS B 1 405 ? -11.43 -46.031 -24.203 1 94.25 405 LYS B N 1
ATOM 9684 C CA . LYS B 1 405 ? -11.211 -47.469 -24.328 1 94.25 405 LYS B CA 1
ATOM 9685 C C . LYS B 1 405 ? -12.484 -48.25 -24.016 1 94.25 405 LYS B C 1
ATOM 9687 O O . LYS B 1 405 ? -13.305 -47.812 -23.203 1 94.25 405 LYS B O 1
ATOM 9692 N N . TRP B 1 406 ? -12.773 -49.281 -24.734 1 91.19 406 TRP B N 1
ATOM 9693 C CA . TRP B 1 406 ? -13.945 -50.156 -24.531 1 91.19 406 TRP B CA 1
ATOM 9694 C C . TRP B 1 406 ? -13.625 -51.594 -24.859 1 91.19 406 TRP B C 1
ATOM 9696 O O . TRP B 1 406 ? -12.602 -51.906 -25.469 1 91.19 406 TRP B O 1
ATOM 9706 N N . ASN B 1 407 ? -14.469 -52.531 -24.281 1 85.62 407 ASN B N 1
ATOM 9707 C CA . ASN B 1 407 ? -14.312 -53.969 -24.578 1 85.62 407 ASN B CA 1
ATOM 9708 C C . ASN B 1 407 ? -14.859 -54.312 -25.953 1 85.62 407 ASN B C 1
ATOM 9710 O O . ASN B 1 407 ? -15.969 -53.906 -26.312 1 85.62 407 ASN B O 1
ATOM 9714 N N . SER B 1 408 ? -14.008 -54.812 -26.969 1 72.94 408 SER B N 1
ATOM 9715 C CA . SER B 1 408 ? -14.422 -55.156 -28.312 1 72.94 408 SER B CA 1
ATOM 9716 C C . SER B 1 408 ? -15.344 -56.375 -28.328 1 72.94 408 SER B C 1
ATOM 9718 O O . SER B 1 408 ? -15.195 -57.281 -27.5 1 72.94 408 SER B O 1
ATOM 9720 N N . ALA B 1 409 ? -16.609 -56.344 -28.953 1 60.69 409 ALA B N 1
ATOM 9721 C CA . ALA B 1 409 ? -17.547 -57.469 -29.047 1 60.69 409 ALA B CA 1
ATOM 9722 C C . ALA B 1 409 ? -16.891 -58.688 -29.703 1 60.69 409 ALA B C 1
ATOM 9724 O O . ALA B 1 409 ? -17.203 -59.812 -29.344 1 60.69 409 ALA B O 1
ATOM 9725 N N . ALA B 1 410 ? -16.281 -58.531 -30.938 1 54.72 410 ALA B N 1
ATOM 9726 C CA . ALA B 1 410 ? -15.82 -59.688 -31.719 1 54.72 410 ALA B CA 1
ATOM 9727 C C . ALA B 1 410 ? -14.648 -60.406 -31.016 1 54.72 410 ALA B C 1
ATOM 9729 O O . ALA B 1 410 ? -14.562 -61.625 -31.031 1 54.72 410 ALA B O 1
ATOM 9730 N N . GLU B 1 411 ? -13.461 -59.688 -30.875 1 50.06 411 GLU B N 1
ATOM 9731 C CA . GLU B 1 411 ? -12.242 -60.312 -30.359 1 50.06 411 GLU B CA 1
ATOM 9732 C C . GLU B 1 411 ? -11.969 -59.875 -28.906 1 50.06 411 GLU B C 1
ATOM 9734 O O . GLU B 1 411 ? -12.398 -58.812 -28.484 1 50.06 411 GLU B O 1
ATOM 9739 N N . ASP B 1 412 ? -11.766 -60.875 -27.969 1 55.06 412 ASP B N 1
ATOM 9740 C CA . ASP B 1 412 ? -11.391 -60.812 -26.562 1 55.06 412 ASP B CA 1
ATOM 9741 C C . ASP B 1 412 ? -10.43 -59.656 -26.281 1 55.06 412 ASP B C 1
ATOM 9743 O O . ASP B 1 412 ? -9.703 -59.688 -25.281 1 55.06 412 ASP B O 1
ATOM 9747 N N . GLY B 1 413 ? -10.406 -58.438 -27.031 1 69 413 GLY B N 1
ATOM 9748 C CA . GLY B 1 413 ? -9.352 -57.5 -26.719 1 69 413 GLY B CA 1
ATOM 9749 C C . GLY B 1 413 ? -9.883 -56.094 -26.391 1 69 413 GLY B C 1
ATOM 9750 O O . GLY B 1 413 ? -11.094 -55.875 -26.484 1 69 413 GLY B O 1
ATOM 9751 N N . VAL B 1 414 ? -9.156 -55.188 -25.656 1 81.06 414 VAL B N 1
ATOM 9752 C CA . VAL B 1 414 ? -9.406 -53.812 -25.297 1 81.06 414 VAL B CA 1
A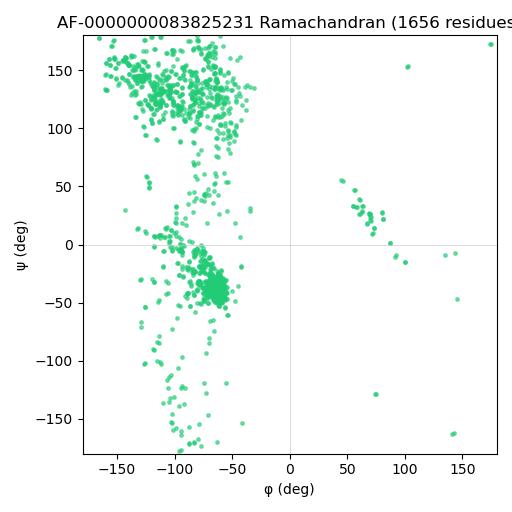TOM 9753 C C . VAL B 1 414 ? -9.047 -52.906 -26.453 1 81.06 414 VAL B C 1
ATOM 9755 O O . VAL B 1 414 ? -7.941 -52.969 -27 1 81.06 414 VAL B O 1
ATOM 9758 N N . SER B 1 415 ? -10.07 -52.281 -27.094 1 86.19 415 SER B N 1
ATOM 9759 C CA . SER B 1 415 ? -9.836 -51.312 -28.141 1 86.19 415 SER B CA 1
ATOM 9760 C C . SER B 1 415 ? -9.758 -49.906 -27.562 1 86.19 415 SER B C 1
ATOM 9762 O O . SER B 1 415 ? -10.359 -49.625 -26.516 1 86.19 415 SER B O 1
ATOM 9764 N N . ASP B 1 416 ? -8.844 -49.062 -28.125 1 89.88 416 ASP B N 1
ATOM 9765 C CA . ASP B 1 416 ? -8.695 -47.688 -27.672 1 89.88 416 ASP B CA 1
ATOM 9766 C C . ASP B 1 416 ? -8.656 -46.719 -28.859 1 89.88 416 ASP B C 1
ATOM 9768 O O . ASP B 1 416 ? -8.273 -47.125 -29.969 1 89.88 416 ASP B O 1
ATOM 9772 N N . CYS B 1 417 ? -9.219 -45.531 -28.703 1 92.56 417 CYS B N 1
ATOM 9773 C CA . CYS B 1 417 ? -9.242 -44.5 -29.734 1 92.56 417 CYS B CA 1
ATOM 9774 C C . CYS B 1 417 ? -8.961 -43.125 -29.125 1 92.56 417 CYS B C 1
ATOM 9776 O O . CYS B 1 417 ? -9.586 -42.75 -28.141 1 92.56 417 CYS B O 1
ATOM 9778 N N . GLU B 1 418 ? -8.031 -42.469 -29.734 1 94.75 418 GLU B N 1
ATOM 9779 C CA . GLU B 1 418 ? -7.789 -41.062 -29.328 1 94.75 418 GLU B CA 1
ATOM 9780 C C . GLU B 1 418 ? -8.859 -40.125 -29.906 1 94.75 418 GLU B C 1
ATOM 9782 O O . GLU B 1 418 ? -8.945 -39.938 -31.109 1 94.75 418 GLU B O 1
ATOM 9787 N N . VAL B 1 419 ? -9.656 -39.594 -29.094 1 95.44 419 VAL B N 1
ATOM 9788 C CA . VAL B 1 419 ? -10.797 -38.781 -29.531 1 95.44 419 VAL B CA 1
ATOM 9789 C C . VAL B 1 419 ? -10.367 -37.344 -29.719 1 95.44 419 VAL B C 1
ATOM 9791 O O . VAL B 1 419 ? -10.656 -36.719 -30.734 1 95.44 419 VAL B O 1
ATOM 9794 N N . PHE B 1 420 ? -9.742 -36.781 -28.672 1 96.75 420 PHE B N 1
ATOM 9795 C CA . PHE B 1 420 ? -9.266 -35.406 -28.75 1 96.75 420 PHE B CA 1
ATOM 9796 C C . PHE B 1 420 ? -7.758 -35.344 -28.531 1 96.75 420 PHE B C 1
ATOM 9798 O O . PHE B 1 420 ? -7.281 -35.5 -27.406 1 96.75 420 PHE B O 1
ATOM 9805 N N . PRO B 1 421 ? -6.973 -35.094 -29.547 1 95.56 421 PRO B N 1
ATOM 9806 C CA . PRO B 1 421 ? -5.523 -34.938 -29.391 1 95.56 421 PRO B CA 1
ATOM 9807 C C . PRO B 1 421 ? -5.125 -33.656 -28.688 1 95.56 421 PRO B C 1
ATOM 9809 O O . PRO B 1 421 ? -5.969 -32.75 -28.5 1 95.56 421 PRO B O 1
ATOM 9812 N N . LYS B 1 422 ? -3.9 -33.594 -28.344 1 95.12 422 LYS B N 1
ATOM 9813 C CA . LYS B 1 422 ? -3.369 -32.406 -27.688 1 95.12 422 LYS B CA 1
ATOM 9814 C C . LYS B 1 422 ? -3.539 -31.172 -28.578 1 95.12 422 LYS B C 1
ATOM 9816 O O . LYS B 1 422 ? -3.299 -31.234 -29.781 1 95.12 422 LYS B O 1
ATOM 9821 N N . ASN B 1 423 ? -4.016 -30.031 -28 1 95.19 423 ASN B N 1
ATOM 9822 C CA . ASN B 1 423 ? -4.219 -28.734 -28.641 1 95.19 423 ASN B CA 1
ATOM 9823 C C . ASN B 1 423 ? -5.422 -28.75 -29.578 1 95.19 423 ASN B C 1
ATOM 9825 O O . ASN B 1 423 ? -5.574 -27.859 -30.422 1 95.19 423 ASN B O 1
ATOM 9829 N N . HIS B 1 424 ? -6.223 -29.781 -29.438 1 95.62 424 HIS B N 1
ATOM 9830 C CA . HIS B 1 424 ? -7.477 -29.797 -30.188 1 95.62 424 HIS B CA 1
ATOM 9831 C C . HIS B 1 424 ? -8.398 -28.672 -29.719 1 95.62 424 HIS B C 1
ATOM 9833 O O . HIS B 1 424 ? -8.398 -28.297 -28.547 1 95.62 424 HIS B O 1
ATOM 9839 N N . ALA B 1 425 ? -9.172 -28.156 -30.609 1 95.25 425 ALA B N 1
ATOM 9840 C CA . ALA B 1 425 ? -10.07 -27.047 -30.312 1 95.25 425 ALA B CA 1
ATOM 9841 C C . ALA B 1 425 ? -11.117 -27.453 -29.281 1 95.25 425 ALA B C 1
ATOM 9843 O O . ALA B 1 425 ? -11.617 -28.578 -29.312 1 95.25 425 ALA B O 1
ATOM 9844 N N . ALA B 1 426 ? -11.438 -26.656 -28.406 1 95.25 426 ALA B N 1
ATOM 9845 C CA . ALA B 1 426 ? -12.469 -26.812 -27.391 1 95.25 426 ALA B CA 1
ATOM 9846 C C . ALA B 1 426 ? -13.297 -25.547 -27.25 1 95.25 426 ALA B C 1
ATOM 9848 O O . ALA B 1 426 ? -12.773 -24.438 -27.375 1 95.25 426 ALA B O 1
ATOM 9849 N N . PRO B 1 427 ? -14.469 -25.641 -27.016 1 94.81 427 PRO B N 1
ATOM 9850 C CA . PRO B 1 427 ? -15.297 -26.844 -26.906 1 94.81 427 PRO B CA 1
ATOM 9851 C C . PRO B 1 427 ? -15.539 -27.531 -28.25 1 94.81 427 PRO B C 1
ATOM 9853 O O . PRO B 1 427 ? -15.461 -26.875 -29.297 1 94.81 427 PRO B O 1
ATOM 9856 N N . PHE B 1 428 ? -15.781 -28.844 -28.219 1 95.88 428 PHE B N 1
ATOM 9857 C CA . PHE B 1 428 ? -15.977 -29.594 -29.438 1 95.88 428 PHE B CA 1
ATOM 9858 C C . PHE B 1 428 ? -16.703 -30.906 -29.156 1 95.88 428 PHE B C 1
ATOM 9860 O O . PHE B 1 428 ? -16.516 -31.5 -28.094 1 95.88 428 PHE B O 1
ATOM 9867 N N . SER B 1 429 ? -17.531 -31.359 -30.109 1 96 429 SER B N 1
ATOM 9868 C CA . SER B 1 429 ? -18.25 -32.625 -30 1 96 429 SER B CA 1
ATOM 9869 C C . SER B 1 429 ? -17.875 -33.562 -31.141 1 96 429 SER B C 1
ATOM 9871 O O . SER B 1 429 ? -17.656 -33.125 -32.281 1 96 429 SER B O 1
ATOM 9873 N N . LYS B 1 430 ? -17.688 -34.781 -30.859 1 95.44 430 LYS B N 1
ATOM 9874 C CA . LYS B 1 430 ? -17.422 -35.844 -31.828 1 95.44 430 LYS B CA 1
ATOM 9875 C C . LYS B 1 430 ? -18.422 -36.969 -31.656 1 95.44 430 LYS B C 1
ATOM 9877 O O . LYS B 1 430 ? -18.859 -37.281 -30.547 1 95.44 430 LYS B O 1
ATOM 9882 N N . VAL B 1 431 ? -18.797 -37.594 -32.781 1 95 431 VAL B N 1
ATOM 9883 C CA . VAL B 1 431 ? -19.719 -38.719 -32.75 1 95 431 VAL B CA 1
ATOM 9884 C C . VAL B 1 431 ? -18.969 -40 -33.125 1 95 431 VAL B C 1
ATOM 9886 O O . VAL B 1 431 ? -18.297 -40.062 -34.156 1 95 431 VAL B O 1
ATOM 9889 N N . LEU B 1 432 ? -19 -40.938 -32.281 1 93.69 432 LEU B N 1
ATOM 9890 C CA . LEU B 1 432 ? -18.391 -42.25 -32.5 1 93.69 432 LEU B CA 1
ATOM 9891 C C . LEU B 1 432 ? -19.453 -43.312 -32.75 1 93.69 432 LEU B C 1
ATOM 9893 O O . LEU B 1 432 ? -20.516 -43.281 -32.125 1 93.69 432 LEU B O 1
ATOM 9897 N N . THR B 1 433 ? -19.109 -44.219 -33.625 1 92.56 433 THR B N 1
ATOM 9898 C CA . THR B 1 433 ? -20.062 -45.281 -33.969 1 92.56 433 THR B CA 1
ATOM 9899 C C . THR B 1 433 ? -19.547 -46.625 -33.469 1 92.56 433 THR B C 1
ATOM 9901 O O . THR B 1 433 ? -18.422 -47.031 -33.781 1 92.56 433 THR B O 1
ATOM 9904 N N . PHE B 1 434 ? -20.391 -47.312 -32.75 1 90.5 434 PHE B N 1
ATOM 9905 C CA . PHE B 1 434 ? -20.078 -48.625 -32.219 1 90.5 434 PHE B CA 1
ATOM 9906 C C . PHE B 1 434 ? -21.078 -49.656 -32.688 1 90.5 434 PHE B C 1
ATOM 9908 O O . PHE B 1 434 ? -22.266 -49.375 -32.844 1 90.5 434 PHE B O 1
ATOM 9915 N N . TYR B 1 435 ? -20.594 -50.875 -32.938 1 88.38 435 TYR B N 1
ATOM 9916 C CA . TYR B 1 435 ? -21.484 -52 -33.25 1 88.38 435 TYR B CA 1
ATOM 9917 C C . TYR B 1 435 ? -21.516 -52.969 -32.094 1 88.38 435 TYR B C 1
ATOM 9919 O O . TYR B 1 435 ? -20.5 -53.625 -31.797 1 88.38 435 TYR B O 1
ATOM 9927 N N . ARG B 1 436 ? -22.719 -53.062 -31.453 1 89.12 436 ARG B N 1
ATOM 9928 C CA . ARG B 1 436 ? -22.797 -53.844 -30.219 1 89.12 436 ARG B CA 1
ATOM 9929 C C . ARG B 1 436 ? -24.125 -54.562 -30.125 1 89.12 436 ARG B C 1
ATOM 9931 O O . ARG B 1 436 ? -25.125 -54.125 -30.734 1 89.12 436 ARG B O 1
ATOM 9938 N N . LYS B 1 437 ? -24.094 -55.656 -29.297 1 88 437 LYS B N 1
ATOM 9939 C CA . LYS B 1 437 ? -25.312 -56.406 -29.047 1 88 437 LYS B CA 1
ATOM 9940 C C . LYS B 1 437 ? -25.797 -56.219 -27.625 1 88 437 LYS B C 1
ATOM 9942 O O . LYS B 1 437 ? -26.953 -56.531 -27.297 1 88 437 LYS B O 1
ATOM 9947 N N . GLU B 1 438 ? -24.953 -55.812 -26.797 1 89.44 438 GLU B N 1
ATOM 9948 C CA . GLU B 1 438 ? -25.234 -55.625 -25.375 1 89.44 438 GLU B CA 1
ATOM 9949 C C . GLU B 1 438 ? -24.672 -54.312 -24.859 1 89.44 438 GLU B C 1
ATOM 9951 O O . GLU B 1 438 ? -23.844 -53.656 -25.531 1 89.44 438 GLU B O 1
ATOM 9956 N N . PRO B 1 439 ? -25.219 -53.938 -23.719 1 91.12 439 PRO B N 1
ATOM 9957 C CA . PRO B 1 439 ? -24.641 -52.719 -23.109 1 91.12 439 PRO B CA 1
ATOM 9958 C C . PRO B 1 439 ? -23.125 -52.812 -22.938 1 91.12 439 PRO B C 1
ATOM 9960 O O . PRO B 1 439 ? -22.594 -53.906 -22.719 1 91.12 439 PRO B O 1
ATOM 9963 N N . PHE B 1 440 ? -22.438 -51.688 -23.047 1 91.06 440 PHE B N 1
ATOM 9964 C CA . PHE B 1 440 ? -20.984 -51.688 -22.938 1 91.06 440 PHE B CA 1
ATOM 9965 C C . PHE B 1 440 ? -20.516 -50.406 -22.234 1 91.06 440 PHE B C 1
ATOM 9967 O O . PHE B 1 440 ? -21.25 -49.438 -22.141 1 91.06 440 PHE B O 1
ATOM 9974 N N . THR B 1 441 ? -19.344 -50.562 -21.734 1 93.38 441 THR B N 1
ATOM 9975 C CA . THR B 1 441 ? -18.766 -49.469 -20.938 1 93.38 441 THR B CA 1
ATOM 9976 C C . THR B 1 441 ? -17.625 -48.781 -21.703 1 93.38 441 THR B C 1
ATOM 9978 O O . THR B 1 441 ? -16.797 -49.469 -22.312 1 93.38 441 THR B O 1
ATOM 9981 N N . LEU B 1 442 ? -17.703 -47.406 -21.703 1 93.88 442 LEU B N 1
ATOM 9982 C CA . LEU B 1 442 ? -16.609 -46.594 -22.234 1 93.88 442 LEU B CA 1
ATOM 9983 C C . LEU B 1 442 ? -15.781 -46 -21.094 1 93.88 442 LEU B C 1
ATOM 9985 O O . LEU B 1 442 ? -16.344 -45.438 -20.141 1 93.88 442 LEU B O 1
ATOM 9989 N N . GLU B 1 443 ? -14.531 -46.156 -21.219 1 95.06 443 GLU B N 1
ATOM 9990 C CA . GLU B 1 443 ? -13.633 -45.531 -20.234 1 95.06 443 GLU B CA 1
ATOM 9991 C C . GLU B 1 443 ? -12.797 -44.406 -20.859 1 95.06 443 GLU B C 1
ATOM 9993 O O . GLU B 1 443 ? -12.055 -44.656 -21.812 1 95.06 443 GLU B O 1
ATOM 9998 N N . ALA B 1 444 ? -12.961 -43.25 -20.359 1 96 444 ALA B N 1
ATOM 9999 C CA . ALA B 1 444 ? -12.195 -42.094 -20.828 1 96 444 ALA B CA 1
ATOM 10000 C C . ALA B 1 444 ? -10.953 -41.906 -19.969 1 96 444 ALA B C 1
ATOM 10002 O O . ALA B 1 444 ? -11.008 -42 -18.734 1 96 444 ALA B O 1
ATOM 10003 N N . TYR B 1 445 ? -9.766 -41.656 -20.562 1 96.06 445 TYR B N 1
ATOM 10004 C CA . TYR B 1 445 ? -8.516 -41.438 -19.828 1 96.06 445 TYR B CA 1
ATOM 10005 C C . TYR B 1 445 ? -7.566 -40.562 -20.641 1 96.06 445 TYR B C 1
ATOM 10007 O O . TYR B 1 445 ? -7.75 -40.375 -21.844 1 96.06 445 TYR B O 1
ATOM 10015 N N . TYR B 1 446 ? -6.609 -39.969 -20 1 96 446 TYR B N 1
ATOM 10016 C CA . TYR B 1 446 ? -5.543 -39.219 -20.656 1 96 446 TYR B CA 1
ATOM 10017 C C . TYR B 1 446 ? -4.473 -40.125 -21.203 1 96 446 TYR B C 1
ATOM 10019 O O . TYR B 1 446 ? -3.953 -41 -20.484 1 96 446 TYR B O 1
ATOM 10027 N N . ASN B 1 447 ? -4.031 -39.969 -22.406 1 92.19 447 ASN B N 1
ATOM 10028 C CA . ASN B 1 447 ? -3.166 -40.906 -23.125 1 92.19 447 ASN B CA 1
ATOM 10029 C C . ASN B 1 447 ? -1.697 -40.688 -22.766 1 92.19 447 ASN B C 1
ATOM 10031 O O . ASN B 1 447 ? -0.876 -41.594 -22.922 1 92.19 447 ASN B O 1
ATOM 10035 N N . ASN B 1 448 ? -1.325 -39.5 -22.359 1 91.38 448 ASN B N 1
ATOM 10036 C CA . ASN B 1 448 ? 0.078 -39.188 -22.094 1 91.38 448 ASN B CA 1
ATOM 10037 C C . ASN B 1 448 ? 0.312 -38.875 -20.609 1 91.38 448 ASN B C 1
ATOM 10039 O O . ASN B 1 448 ? 0.4 -37.719 -20.234 1 91.38 448 ASN B O 1
ATOM 10043 N N . PRO B 1 449 ? 0.617 -39.906 -19.828 1 90.88 449 PRO B N 1
ATOM 10044 C CA . PRO B 1 449 ? 0.772 -39.719 -18.391 1 90.88 449 PRO B CA 1
ATOM 10045 C C . PRO B 1 449 ? 2.004 -38.875 -18.031 1 90.88 449 PRO B C 1
ATOM 10047 O O . PRO B 1 449 ? 2.031 -38.25 -16.984 1 90.88 449 PRO B O 1
ATOM 10050 N N . LYS B 1 450 ? 3.014 -38.875 -18.875 1 88 450 LYS B N 1
ATOM 10051 C CA . LYS B 1 450 ? 4.258 -38.156 -18.578 1 88 450 LYS B CA 1
ATOM 10052 C C . LYS B 1 450 ? 4.043 -36.656 -18.594 1 88 450 LYS B C 1
ATOM 10054 O O . LYS B 1 450 ? 4.73 -35.906 -17.891 1 88 450 LYS B O 1
ATOM 10059 N N . GLU B 1 451 ? 3.113 -36.25 -19.328 1 89 451 GLU B N 1
ATOM 10060 C CA . GLU B 1 451 ? 2.857 -34.812 -19.453 1 89 451 GLU B CA 1
ATOM 10061 C C . GLU B 1 451 ? 1.772 -34.344 -18.484 1 89 451 GLU B C 1
ATOM 10063 O O . GLU B 1 451 ? 1.505 -33.156 -18.375 1 89 451 GLU B O 1
ATOM 10068 N N . LEU B 1 452 ? 1.285 -35.25 -17.734 1 91.75 452 LEU B N 1
ATOM 10069 C CA . LEU B 1 452 ? 0.159 -34.969 -16.859 1 91.75 452 LEU B CA 1
ATOM 10070 C C . LEU B 1 452 ? 0.639 -34.656 -15.445 1 91.75 452 LEU B C 1
ATOM 10072 O O . LEU B 1 452 ? 1.24 -35.5 -14.789 1 91.75 452 LEU B O 1
ATOM 10076 N N . PRO B 1 453 ? 0.473 -33.344 -14.992 1 90.19 453 PRO B N 1
ATOM 10077 C CA . PRO B 1 453 ? 0.831 -33.031 -13.609 1 90.19 453 PRO B CA 1
ATOM 10078 C C . PRO B 1 453 ? -0.185 -33.562 -12.602 1 90.19 453 PRO B C 1
ATOM 10080 O O . PRO B 1 453 ? -0.611 -32.812 -11.711 1 90.19 453 PRO B O 1
ATOM 10083 N N . TYR B 1 454 ? -0.633 -34.781 -12.789 1 89.56 454 TYR B N 1
ATOM 10084 C CA . TYR B 1 454 ? -1.653 -35.469 -12.016 1 89.56 454 TYR B CA 1
ATOM 10085 C C . TYR B 1 454 ? -1.384 -36.969 -11.984 1 89.56 454 TYR B C 1
ATOM 10087 O O . TYR B 1 454 ? -0.983 -37.562 -12.992 1 89.56 454 TYR B O 1
ATOM 10095 N N . PRO B 1 455 ? -1.524 -37.594 -10.883 1 88.75 455 PRO B N 1
ATOM 10096 C CA . PRO B 1 455 ? -1.117 -39 -10.758 1 88.75 455 PRO B CA 1
ATOM 10097 C C . PRO B 1 455 ? -2.055 -39.938 -11.5 1 88.75 455 PRO B C 1
ATOM 10099 O O . PRO B 1 455 ? -1.609 -40.969 -12.023 1 88.75 455 PRO B O 1
ATOM 10102 N N . SER B 1 456 ? -3.336 -39.688 -11.547 1 89.56 456 SER B N 1
ATOM 10103 C CA . SER B 1 456 ? -4.293 -40.562 -12.203 1 89.56 456 SER B CA 1
ATOM 10104 C C . SER B 1 456 ? -4.629 -40.094 -13.602 1 89.56 456 SER B C 1
ATOM 10106 O O . SER B 1 456 ? -4.828 -38.875 -13.82 1 89.56 456 SER B O 1
ATOM 10108 N N . THR B 1 457 ? -4.699 -41.031 -14.5 1 93.12 457 THR B N 1
ATOM 10109 C CA . THR B 1 457 ? -5.047 -40.656 -15.867 1 93.12 457 THR B CA 1
ATOM 10110 C C . THR B 1 457 ? -6.543 -40.844 -16.109 1 93.12 457 THR B C 1
ATOM 10112 O O . THR B 1 457 ? -7.066 -40.406 -17.141 1 93.12 457 THR B O 1
ATOM 10115 N N . THR B 1 458 ? -7.219 -41.375 -15.18 1 93.31 458 THR B N 1
ATOM 10116 C CA . THR B 1 458 ? -8.617 -41.719 -15.367 1 93.31 458 THR B CA 1
ATOM 10117 C C . THR B 1 458 ? -9.516 -40.5 -15.312 1 93.31 458 THR B C 1
ATOM 10119 O O . THR B 1 458 ? -9.398 -39.688 -14.391 1 93.31 458 THR B O 1
ATOM 10122 N N . ILE B 1 459 ? -10.359 -40.375 -16.281 1 94.94 459 ILE B N 1
ATOM 10123 C CA . ILE B 1 459 ? -11.359 -39.312 -16.281 1 94.94 459 ILE B CA 1
ATOM 10124 C C . ILE B 1 459 ? -12.68 -39.844 -15.75 1 94.94 459 ILE B C 1
ATOM 10126 O O . ILE B 1 459 ? -13.273 -39.25 -14.836 1 94.94 459 ILE B O 1
ATOM 10130 N N . GLY B 1 460 ? -13.141 -40.969 -16.344 1 94 460 GLY B N 1
ATOM 10131 C CA . GLY B 1 460 ? -14.391 -41.562 -15.906 1 94 460 GLY B CA 1
ATOM 10132 C C . GLY B 1 460 ? -14.836 -42.75 -16.766 1 94 460 GLY B C 1
ATOM 10133 O O . GLY B 1 460 ? -14.188 -43.062 -17.766 1 94 460 GLY B O 1
ATOM 10134 N N . GLN B 1 461 ? -15.883 -43.375 -16.266 1 94.44 461 GLN B N 1
ATOM 10135 C CA . GLN B 1 461 ? -16.516 -44.5 -16.984 1 94.44 461 GLN B CA 1
ATOM 10136 C C . GLN B 1 461 ? -17.953 -44.156 -17.344 1 94.44 461 GLN B C 1
ATOM 10138 O O . GLN B 1 461 ? -18.672 -43.531 -16.562 1 94.44 461 GLN B O 1
ATOM 10143 N N . PHE B 1 462 ? -18.266 -44.562 -18.516 1 94.81 462 PHE B N 1
ATOM 10144 C CA . PHE B 1 462 ? -19.609 -44.312 -19.031 1 94.81 462 PHE B CA 1
ATOM 10145 C C . PHE B 1 462 ? -20.266 -45.562 -19.531 1 94.81 462 PHE B C 1
ATOM 10147 O O . PHE B 1 462 ? -19.828 -46.156 -20.531 1 94.81 462 PHE B O 1
ATOM 10154 N N . LEU B 1 463 ? -21.328 -45.969 -18.875 1 94.06 463 LEU B N 1
ATOM 10155 C CA . LEU B 1 463 ? -22.047 -47.188 -19.25 1 94.06 463 LEU B CA 1
ATOM 10156 C C . LEU B 1 463 ? -23.234 -46.844 -20.156 1 94.06 463 LEU B C 1
ATOM 10158 O O . LEU B 1 463 ? -24.141 -46.125 -19.75 1 94.06 463 LEU B O 1
ATOM 10162 N N . ILE B 1 464 ? -23.156 -47.312 -21.359 1 93.5 464 ILE B N 1
ATOM 10163 C CA . ILE B 1 464 ? -24.281 -47.156 -22.281 1 93.5 464 ILE B CA 1
ATOM 10164 C C . ILE B 1 464 ? -25.266 -48.312 -22.109 1 93.5 464 ILE B C 1
ATOM 10166 O O . ILE B 1 464 ? -24.953 -49.469 -22.438 1 93.5 464 ILE B O 1
ATOM 10170 N N . GLN B 1 465 ? -26.422 -47.969 -21.75 1 92.56 465 GLN B N 1
ATOM 10171 C CA . GLN B 1 465 ? -27.391 -48.969 -21.359 1 92.56 465 GLN B CA 1
ATOM 10172 C C . GLN B 1 465 ? -28.375 -49.25 -22.5 1 92.56 465 GLN B C 1
ATOM 10174 O O . GLN B 1 465 ? -28.406 -48.531 -23.5 1 92.56 465 GLN B O 1
ATOM 10179 N N . ASN B 1 466 ? -29.141 -50.312 -22.422 1 90.5 466 ASN B N 1
ATOM 10180 C CA . ASN B 1 466 ? -30.297 -50.688 -23.219 1 90.5 466 ASN B CA 1
ATOM 10181 C C . ASN B 1 466 ? -29.922 -50.906 -24.672 1 90.5 466 ASN B C 1
ATOM 10183 O O . ASN B 1 466 ? -30.656 -50.5 -25.578 1 90.5 466 ASN B O 1
ATOM 10187 N N . VAL B 1 467 ? -28.75 -51.375 -24.797 1 90.31 467 VAL B N 1
ATOM 10188 C CA . VAL B 1 467 ? -28.359 -51.75 -26.156 1 90.31 467 VAL B CA 1
ATOM 10189 C C . VAL B 1 467 ? -28.906 -53.156 -26.484 1 90.31 467 VAL B C 1
ATOM 10191 O O . VAL B 1 467 ? -28.641 -54.094 -25.75 1 90.31 467 VAL B O 1
ATOM 10194 N N . VAL B 1 468 ? -29.703 -53.281 -27.547 1 87.69 468 VAL B N 1
ATOM 10195 C CA . VAL B 1 468 ? -30.297 -54.531 -27.953 1 87.69 468 VAL B CA 1
ATOM 10196 C C . VAL B 1 468 ? -29.891 -54.875 -29.391 1 87.69 468 VAL B C 1
ATOM 10198 O O . VAL B 1 468 ? -29.688 -53.938 -30.203 1 87.69 468 VAL B O 1
ATOM 10201 N N . PRO B 1 469 ? -29.734 -56.094 -29.641 1 87.75 469 PRO B N 1
ATOM 10202 C CA . PRO B 1 469 ? -29.422 -56.469 -31.016 1 87.75 469 PRO B CA 1
ATOM 10203 C C . PRO B 1 469 ? -30.562 -56.156 -32 1 87.75 469 PRO B C 1
ATOM 10205 O O . PRO B 1 469 ? -31.703 -55.969 -31.562 1 87.75 469 PRO B O 1
ATOM 10208 N N . GLN B 1 470 ? -30.156 -56.188 -33.156 1 83.25 470 GLN B N 1
ATOM 10209 C CA . GLN B 1 470 ? -31.172 -56 -34.188 1 83.25 470 GLN B CA 1
ATOM 10210 C C . GLN B 1 470 ? -32.094 -57.219 -34.25 1 83.25 470 GLN B C 1
ATOM 10212 O O . GLN B 1 470 ? -31.828 -58.25 -33.656 1 83.25 470 GLN B O 1
ATOM 10217 N N . ALA B 1 471 ? -33.156 -57.062 -34.875 1 80.19 471 ALA B N 1
ATOM 10218 C CA . ALA B 1 471 ? -34.125 -58.156 -35.031 1 80.19 471 ALA B CA 1
ATOM 10219 C C . ALA B 1 471 ? -33.5 -59.375 -35.688 1 80.19 471 ALA B C 1
ATOM 10221 O O . ALA B 1 471 ? -33.906 -60.5 -35.406 1 80.19 471 ALA B O 1
ATOM 10222 N N . SER B 1 472 ? -32.531 -59.125 -36.562 1 83.12 472 SER B N 1
ATOM 10223 C CA . SER B 1 472 ? -31.844 -60.188 -37.25 1 83.12 472 SER B CA 1
ATOM 10224 C C . SER B 1 472 ? -30.844 -60.906 -36.344 1 83.12 472 SER B C 1
ATOM 10226 O O . SER B 1 472 ? -30.312 -61.969 -36.719 1 83.12 472 SER B O 1
ATOM 10228 N N . GLY B 1 473 ? -30.703 -60.375 -35.188 1 81.62 473 GLY B N 1
ATOM 10229 C CA . GLY B 1 473 ? -29.75 -60.969 -34.281 1 81.62 473 GLY B CA 1
ATOM 10230 C C . GLY B 1 473 ? -28.359 -60.344 -34.406 1 81.62 473 GLY B C 1
ATOM 10231 O O . GLY B 1 473 ? -27.484 -60.625 -33.562 1 81.62 473 GLY B O 1
ATOM 10232 N N . GLU B 1 474 ? -28.203 -59.562 -35.438 1 83.75 474 GLU B N 1
ATOM 10233 C CA . GLU B 1 474 ? -26.891 -58.938 -35.656 1 83.75 474 GLU B CA 1
ATOM 10234 C C . GLU B 1 474 ? -26.672 -57.75 -34.719 1 83.75 474 GLU B C 1
ATOM 10236 O O . GLU B 1 474 ? -27.594 -57.344 -34.031 1 83.75 474 GLU B O 1
ATOM 10241 N N . SER B 1 475 ? -25.375 -57.281 -34.688 1 88.25 475 SER B N 1
ATOM 10242 C CA . SER B 1 475 ? -25.016 -56.156 -33.812 1 88.25 475 SER B CA 1
ATOM 10243 C C . SER B 1 475 ? -25.766 -54.906 -34.219 1 88.25 475 SER B C 1
ATOM 10245 O O . SER B 1 475 ? -25.984 -54.656 -35.406 1 88.25 475 SER B O 1
ATOM 10247 N N . ALA B 1 476 ? -26.203 -54.125 -33.25 1 86.88 476 ALA B N 1
ATOM 10248 C CA . ALA B 1 476 ? -26.859 -52.812 -33.5 1 86.88 476 ALA B CA 1
ATOM 10249 C C . ALA B 1 476 ? -25.828 -51.688 -33.625 1 86.88 476 ALA B C 1
ATOM 10251 O O . ALA B 1 476 ? -24.766 -51.75 -32.969 1 86.88 476 ALA B O 1
ATOM 10252 N N . LYS B 1 477 ? -26.109 -50.844 -34.5 1 90 477 LYS B N 1
ATOM 10253 C CA . LYS B 1 477 ? -25.281 -49.656 -34.688 1 90 477 LYS B CA 1
ATOM 10254 C C . LYS B 1 477 ? -25.609 -48.594 -33.625 1 90 477 LYS B C 1
ATOM 10256 O O . LYS B 1 477 ? -26.719 -48.062 -33.594 1 90 477 LYS B O 1
ATOM 10261 N N . VAL B 1 478 ? -24.641 -48.312 -32.75 1 91.94 478 VAL B N 1
ATOM 10262 C CA . VAL B 1 478 ? -24.812 -47.344 -31.672 1 91.94 478 VAL B CA 1
ATOM 10263 C C . VAL B 1 478 ? -23.938 -46.125 -31.938 1 91.94 478 VAL B C 1
ATOM 10265 O O . VAL B 1 478 ? -22.719 -46.25 -32.062 1 91.94 478 VAL B O 1
ATOM 10268 N N . LYS B 1 479 ? -24.531 -44.938 -32.031 1 93.62 479 LYS B N 1
ATOM 10269 C CA . LYS B 1 479 ? -23.812 -43.656 -32.156 1 93.62 479 LYS B CA 1
ATOM 10270 C C . LYS B 1 479 ? -23.672 -42.969 -30.828 1 93.62 479 LYS B C 1
ATOM 10272 O O . LYS B 1 479 ? -24.656 -42.656 -30.156 1 93.62 479 LYS B O 1
ATOM 10277 N N . VAL B 1 480 ? -22.469 -42.781 -30.453 1 94.81 480 VAL B N 1
ATOM 10278 C CA . VAL B 1 480 ? -22.172 -42.125 -29.188 1 94.81 480 VAL B CA 1
ATOM 10279 C C . VAL B 1 480 ? -21.547 -40.75 -29.438 1 94.81 480 VAL B C 1
ATOM 10281 O O . VAL B 1 480 ? -20.531 -40.656 -30.141 1 94.81 480 VAL B O 1
ATOM 10284 N N . LYS B 1 481 ? -22.156 -39.719 -28.875 1 95.06 481 LYS B N 1
ATOM 10285 C CA . LYS B 1 481 ? -21.641 -38.344 -28.984 1 95.06 481 LYS B CA 1
ATOM 10286 C C . LYS B 1 481 ? -20.797 -38 -27.766 1 95.06 481 LYS B C 1
ATOM 10288 O O . LYS B 1 481 ? -21.312 -37.969 -26.641 1 95.06 481 LYS B O 1
ATOM 10293 N N . VAL B 1 482 ? -19.562 -37.781 -27.953 1 96 482 VAL B N 1
ATOM 10294 C CA . VAL B 1 482 ? -18.656 -37.344 -26.875 1 96 482 VAL B CA 1
ATOM 10295 C C . VAL B 1 482 ? -18.281 -35.875 -27.062 1 96 482 VAL B C 1
ATOM 10297 O O . VAL B 1 482 ? -18.25 -35.375 -28.188 1 96 482 VAL B O 1
ATOM 10300 N N . ARG B 1 483 ? -18.016 -35.188 -25.859 1 96.31 483 ARG B N 1
ATOM 10301 C CA . ARG B 1 483 ? -17.781 -33.75 -25.969 1 96.31 483 ARG B CA 1
ATOM 10302 C C . ARG B 1 483 ? -16.859 -33.25 -24.859 1 96.31 483 ARG B C 1
ATOM 10304 O O . ARG B 1 483 ? -16.859 -33.812 -23.766 1 96.31 483 ARG B O 1
ATOM 10311 N N . VAL B 1 484 ? -16.016 -32.312 -25.234 1 96.44 484 VAL B N 1
ATOM 10312 C CA . VAL B 1 484 ? -15.414 -31.391 -24.266 1 96.44 484 VAL B CA 1
ATOM 10313 C C . VAL B 1 484 ? -16.203 -30.078 -24.219 1 96.44 484 VAL B C 1
ATOM 10315 O O . VAL B 1 484 ? -16.281 -29.359 -25.234 1 96.44 484 VAL B O 1
ATOM 10318 N N . ASN B 1 485 ? -16.734 -29.812 -23.109 1 95.19 485 ASN B N 1
ATOM 10319 C CA . ASN B 1 485 ? -17.672 -28.703 -23.047 1 95.19 485 ASN B CA 1
ATOM 10320 C C . ASN B 1 485 ? -16.969 -27.391 -22.781 1 95.19 485 ASN B C 1
ATOM 10322 O O . ASN B 1 485 ? -15.734 -27.312 -22.844 1 95.19 485 ASN B O 1
ATOM 10326 N N . ILE B 1 486 ? -17.719 -26.375 -22.531 1 94.44 486 ILE B N 1
ATOM 10327 C CA . ILE B 1 486 ? -17.219 -25 -22.391 1 94.44 486 ILE B CA 1
ATOM 10328 C C . ILE B 1 486 ? -16.391 -24.875 -21.125 1 94.44 486 ILE B C 1
ATOM 10330 O O . ILE B 1 486 ? -15.547 -23.984 -21 1 94.44 486 ILE B O 1
ATOM 10334 N N . HIS B 1 487 ? -16.609 -25.734 -20.109 1 96.31 487 HIS B N 1
ATOM 10335 C CA . HIS B 1 487 ? -15.859 -25.734 -18.859 1 96.31 487 HIS B CA 1
ATOM 10336 C C . HIS B 1 487 ? -14.531 -26.469 -19 1 96.31 487 HIS B C 1
ATOM 10338 O O . HIS B 1 487 ? -13.711 -26.469 -18.078 1 96.31 487 HIS B O 1
ATOM 10344 N N . GLY B 1 488 ? -14.32 -27.078 -20.172 1 95.62 488 GLY B N 1
ATOM 10345 C CA . GLY B 1 488 ? -13.125 -27.859 -20.406 1 95.62 488 GLY B CA 1
ATOM 10346 C C . GLY B 1 488 ? -13.203 -29.25 -19.828 1 95.62 488 GLY B C 1
ATOM 10347 O O . GLY B 1 488 ? -12.18 -29.875 -19.547 1 95.62 488 GLY B O 1
ATOM 10348 N N . VAL B 1 489 ? -14.414 -29.766 -19.594 1 96.25 489 VAL B N 1
ATOM 10349 C CA . VAL B 1 489 ? -14.594 -31.094 -19.016 1 96.25 489 VAL B CA 1
ATOM 10350 C C . VAL B 1 489 ? -15.172 -32.031 -20.047 1 96.25 489 VAL B C 1
ATOM 10352 O O . VAL B 1 489 ? -15.984 -31.641 -20.891 1 96.25 489 VAL B O 1
ATOM 10355 N N . PHE B 1 490 ? -14.789 -33.25 -19.969 1 96.31 490 PHE B N 1
ATOM 10356 C CA . PHE B 1 490 ? -15.211 -34.312 -20.906 1 96.31 490 PHE B CA 1
ATOM 10357 C C . PHE B 1 490 ? -16.531 -34.938 -20.469 1 96.31 490 PHE B C 1
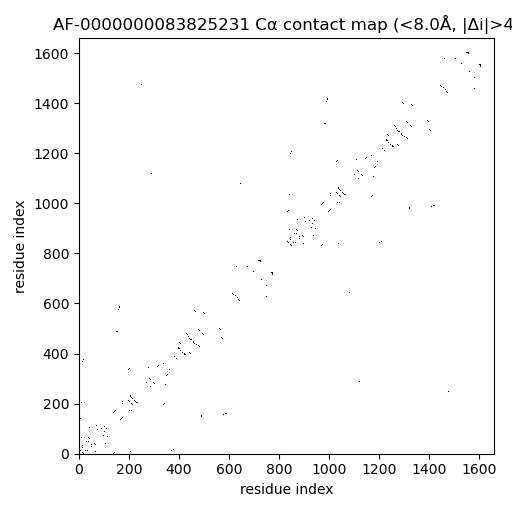ATOM 10359 O O . PHE B 1 490 ? -16.766 -35.125 -19.281 1 96.31 490 PHE B O 1
ATOM 10366 N N . SER B 1 491 ? -17.422 -35.188 -21.422 1 94.12 491 SER B N 1
ATOM 10367 C CA . SER B 1 491 ? -18.688 -35.875 -21.125 1 94.12 491 SER B CA 1
ATOM 10368 C C . SER B 1 491 ? -19.188 -36.656 -22.344 1 94.12 491 SER B C 1
ATOM 10370 O O . SER B 1 491 ? -18.781 -36.375 -23.484 1 94.12 491 SER B O 1
ATOM 10372 N N . VAL B 1 492 ? -19.891 -37.656 -22.047 1 94 492 VAL B N 1
ATOM 10373 C CA . VAL B 1 492 ? -20.672 -38.344 -23.078 1 94 492 VAL B CA 1
ATOM 10374 C C . VAL B 1 492 ? -22.062 -37.719 -23.141 1 94 492 VAL B C 1
ATOM 10376 O O . VAL B 1 492 ? -22.891 -37.969 -22.25 1 94 492 VAL B O 1
ATOM 10379 N N . SER B 1 493 ? -22.266 -37 -24.141 1 90.88 493 SER B N 1
ATOM 10380 C CA . SER B 1 493 ? -23.469 -36.188 -24.219 1 90.88 493 SER B CA 1
ATOM 10381 C C . SER B 1 493 ? -24.703 -37.031 -24.531 1 90.88 493 SER B C 1
ATOM 10383 O O . SER B 1 493 ? -25.766 -36.844 -23.938 1 90.88 493 SER B O 1
ATOM 10385 N N . SER B 1 494 ? -24.531 -37.938 -25.578 1 92.06 494 SER B N 1
ATOM 10386 C CA . SER B 1 494 ? -25.688 -38.75 -25.969 1 92.06 494 SER B CA 1
ATOM 10387 C C . SER B 1 494 ? -25.25 -40.031 -26.656 1 92.06 494 SER B C 1
ATOM 10389 O O . SER B 1 494 ? -24.109 -40.156 -27.125 1 92.06 494 SER B O 1
ATOM 10391 N N . ALA B 1 495 ? -26.156 -41 -26.547 1 93.25 495 ALA B N 1
ATOM 10392 C CA . ALA B 1 495 ? -26.016 -42.25 -27.25 1 93.25 495 ALA B CA 1
ATOM 10393 C C . ALA B 1 495 ? -27.328 -42.688 -27.906 1 93.25 495 ALA B C 1
ATOM 10395 O O . ALA B 1 495 ? -28.406 -42.5 -27.312 1 93.25 495 ALA B O 1
ATOM 10396 N N . SER B 1 496 ? -27.203 -43.062 -29.188 1 92.44 496 SER B N 1
ATOM 10397 C CA . SER B 1 496 ? -28.438 -43.438 -29.906 1 92.44 496 SER B CA 1
ATOM 10398 C C . SER B 1 496 ? -28.25 -44.719 -30.703 1 92.44 496 SER B C 1
ATOM 10400 O O . SER B 1 496 ? -27.172 -44.969 -31.25 1 92.44 496 SER B O 1
ATOM 10402 N N . LEU B 1 497 ? -29.344 -45.5 -30.734 1 89.12 497 LEU B N 1
ATOM 10403 C CA . LEU B 1 497 ? -29.406 -46.719 -31.531 1 89.12 497 LEU B CA 1
ATOM 10404 C C . LEU B 1 497 ? -30.062 -46.438 -32.875 1 89.12 497 LEU B C 1
ATOM 10406 O O . LEU B 1 497 ? -31.141 -45.812 -32.938 1 89.12 497 LEU B O 1
ATOM 10410 N N . VAL B 1 498 ? -29.422 -46.812 -33.938 1 84 498 VAL B N 1
ATOM 10411 C CA . VAL B 1 498 ? -29.969 -46.594 -35.25 1 84 498 VAL B CA 1
ATOM 10412 C C . VAL B 1 498 ? -30.578 -47.875 -35.812 1 84 498 VAL B C 1
ATOM 10414 O O . VAL B 1 498 ? -29.875 -48.906 -35.906 1 84 498 VAL B O 1
ATOM 10417 N N . GLU B 1 499 ? -31.953 -47.938 -35.938 1 74.94 499 GLU B N 1
ATOM 10418 C CA . GLU B 1 499 ? -32.625 -49.094 -36.531 1 74.94 499 GLU B CA 1
ATOM 10419 C C . GLU B 1 499 ? -33.094 -48.812 -37.938 1 74.94 499 GLU B C 1
ATOM 10421 O O . GLU B 1 499 ? -33.594 -47.719 -38.219 1 74.94 499 GLU B O 1
ATOM 10426 N N . VAL B 1 500 ? -32.75 -49.594 -38.875 1 66.12 500 VAL B N 1
ATOM 10427 C CA . VAL B 1 500 ? -33.25 -49.5 -40.25 1 66.12 500 VAL B CA 1
ATOM 10428 C C . VAL B 1 500 ? -34.625 -50.094 -40.375 1 66.12 500 VAL B C 1
ATOM 10430 O O . VAL B 1 500 ? -34.844 -51.25 -40 1 66.12 500 VAL B O 1
ATOM 10433 N N . ILE B 1 501 ? -35.75 -49.219 -40.469 1 58.22 501 ILE B N 1
ATOM 10434 C CA . ILE B 1 501 ? -37.094 -49.719 -40.688 1 58.22 501 ILE B CA 1
ATOM 10435 C C . ILE B 1 501 ? -37.312 -50.062 -42.156 1 58.22 501 ILE B C 1
ATOM 10437 O O . ILE B 1 501 ? -37.125 -49.219 -43.031 1 58.22 501 ILE B O 1
ATOM 10441 N N . LYS B 1 502 ? -37.312 -51.219 -42.531 1 49.22 502 LYS B N 1
ATOM 10442 C CA . LYS B 1 502 ? -37.719 -51.594 -43.875 1 49.22 502 LYS B CA 1
ATOM 10443 C C . LYS B 1 502 ? -39.188 -51.219 -44.156 1 49.22 502 LYS B C 1
ATOM 10445 O O . LYS B 1 502 ? -40.094 -51.531 -43.375 1 49.22 502 LYS B O 1
ATOM 10450 N N . THR B 1 503 ? -39.406 -50.062 -44.781 1 44.59 503 THR B N 1
ATOM 10451 C CA . THR B 1 503 ? -40.781 -49.688 -45.188 1 44.59 503 THR B CA 1
ATOM 10452 C C . THR B 1 503 ? -41.469 -50.812 -45.906 1 44.59 503 THR B C 1
ATOM 10454 O O . THR B 1 503 ? -40.969 -51.312 -46.938 1 44.59 503 THR B O 1
ATOM 10457 N N . PRO B 1 504 ? -42.25 -51.562 -45.312 1 39.72 504 PRO B N 1
ATOM 10458 C CA . PRO B 1 504 ? -43.125 -52.344 -46.188 1 39.72 504 PRO B CA 1
ATOM 10459 C C . PRO B 1 504 ? -43.812 -51.5 -47.25 1 39.72 504 PRO B C 1
ATOM 10461 O O . PRO B 1 504 ? -43.969 -50.281 -47.062 1 39.72 504 PRO B O 1
ATOM 10464 N N . GLU B 1 505 ? -44.031 -51.938 -48.5 1 36.34 505 GLU B N 1
ATOM 10465 C CA . GLU B 1 505 ? -44.625 -51.312 -49.656 1 36.34 505 GLU B CA 1
ATOM 10466 C C . GLU B 1 505 ? -45.938 -50.625 -49.312 1 36.34 505 GLU B C 1
ATOM 10468 O O . GLU B 1 505 ? -46.375 -49.719 -50 1 36.34 505 GLU B O 1
ATOM 10473 N N . GLY B 1 506 ? -46.812 -51.375 -48.594 1 29.94 506 GLY B N 1
ATOM 10474 C CA . GLY B 1 506 ? -48.219 -51.188 -48.906 1 29.94 506 GLY B CA 1
ATOM 10475 C C . GLY B 1 506 ? -48.75 -49.812 -48.562 1 29.94 506 GLY B C 1
ATOM 10476 O O . GLY B 1 506 ? -49.469 -49.188 -49.312 1 29.94 506 GLY B O 1
ATOM 10477 N N . GLU B 1 507 ? -48.969 -49.531 -47.188 1 28.48 507 GLU B N 1
ATOM 10478 C CA . GLU B 1 507 ? -50.188 -48.844 -46.719 1 28.48 507 GLU B CA 1
ATOM 10479 C C . GLU B 1 507 ? -50.125 -47.344 -46.969 1 28.48 507 GLU B C 1
ATOM 10481 O O . GLU B 1 507 ? -49.062 -46.75 -46.781 1 28.48 507 GLU B O 1
ATOM 10486 N N . GLU B 1 508 ? -51.031 -46.781 -47.906 1 29.25 508 GLU B N 1
ATOM 10487 C CA . GLU B 1 508 ? -51.375 -45.438 -48.25 1 29.25 508 GLU B CA 1
ATOM 10488 C C . GLU B 1 508 ? -51.625 -44.562 -47.031 1 29.25 508 GLU B C 1
ATOM 10490 O O . GLU B 1 508 ? -52.344 -44.969 -46.125 1 29.25 508 GLU B O 1
ATOM 10495 N N . PRO B 1 509 ? -50.688 -43.719 -46.656 1 26.5 509 PRO B N 1
ATOM 10496 C CA . PRO B 1 509 ? -50.844 -42.938 -45.438 1 26.5 509 PRO B CA 1
ATOM 10497 C C . PRO B 1 509 ? -52.156 -42.188 -45.375 1 26.5 509 PRO B C 1
ATOM 10499 O O . PRO B 1 509 ? -52.531 -41.5 -46.344 1 26.5 509 PRO B O 1
ATOM 10502 N N . MET B 1 510 ? -53.219 -42.75 -44.781 1 21.62 510 MET B N 1
ATOM 10503 C CA . MET B 1 510 ? -54.531 -42.125 -44.594 1 21.62 510 MET B CA 1
ATOM 10504 C C . MET B 1 510 ? -54.406 -40.781 -43.906 1 21.62 510 MET B C 1
ATOM 10506 O O . MET B 1 510 ? -53.594 -40.625 -43 1 21.62 510 MET B O 1
ATOM 10510 N N . GLU B 1 511 ? -54.906 -39.625 -44.5 1 22 511 GLU B N 1
ATOM 10511 C CA . GLU B 1 511 ? -54.969 -38.188 -44.25 1 22 511 GLU B CA 1
ATOM 10512 C C . GLU B 1 511 ? -55.812 -37.906 -43 1 22 511 GLU B C 1
ATOM 10514 O O . GLU B 1 511 ? -57.031 -37.906 -43.062 1 22 511 GLU B O 1
ATOM 10519 N N . THR B 1 512 ? -55.531 -38.5 -41.906 1 18.2 512 THR B N 1
ATOM 10520 C CA . THR B 1 512 ? -56.531 -38.25 -40.875 1 18.2 512 THR B CA 1
ATOM 10521 C C . THR B 1 512 ? -56.688 -36.781 -40.594 1 18.2 512 THR B C 1
ATOM 10523 O O . THR B 1 512 ? -55.75 -36 -40.812 1 18.2 512 THR B O 1
ATOM 10526 N N . ASP B 1 513 ? -57.781 -36.312 -39.75 1 18.12 513 ASP B N 1
ATOM 10527 C CA . ASP B 1 513 ? -58.938 -35.406 -39.594 1 18.12 513 ASP B CA 1
ATOM 10528 C C . ASP B 1 513 ? -58.531 -34.156 -38.812 1 18.12 513 ASP B C 1
ATOM 10530 O O . ASP B 1 513 ? -58.906 -33.062 -39.188 1 18.12 513 ASP B O 1
ATOM 10534 N N . GLN B 1 514 ? -58.094 -34.219 -37.5 1 17.7 514 GLN B N 1
ATOM 10535 C CA . GLN B 1 514 ? -58.875 -33.531 -36.469 1 17.7 514 GLN B CA 1
ATOM 10536 C C . GLN B 1 514 ? -58.438 -32.062 -36.312 1 17.7 514 GLN B C 1
ATOM 10538 O O . GLN B 1 514 ? -57.219 -31.812 -36.188 1 17.7 514 GLN B O 1
ATOM 10543 N N . THR B 1 515 ? -59.312 -31.141 -36.594 1 18.77 515 THR B N 1
ATOM 10544 C CA . THR B 1 515 ? -59.469 -29.688 -36.625 1 18.77 515 THR B CA 1
ATOM 10545 C C . THR B 1 515 ? -59.406 -29.109 -35.219 1 18.77 515 THR B C 1
ATOM 10547 O O . THR B 1 515 ? -59.625 -27.906 -35.031 1 18.77 515 THR B O 1
ATOM 10550 N N . VAL B 1 516 ? -58.656 -29.562 -34.281 1 16.64 516 VAL B N 1
ATOM 10551 C CA . VAL B 1 516 ? -59.125 -29.031 -33.031 1 16.64 516 VAL B CA 1
ATOM 10552 C C . VAL B 1 516 ? -58.844 -27.531 -32.969 1 16.64 516 VAL B C 1
ATOM 10554 O O . VAL B 1 516 ? -57.75 -27.094 -33.25 1 16.64 516 VAL B O 1
ATOM 10557 N N . LYS B 1 517 ? -59.875 -26.797 -32.812 1 18 517 LYS B N 1
ATOM 10558 C CA . LYS B 1 517 ? -60.188 -25.375 -32.719 1 18 517 LYS B CA 1
ATOM 10559 C C . LYS B 1 517 ? -59.594 -24.766 -31.469 1 18 517 LYS B C 1
ATOM 10561 O O . LYS B 1 517 ? -60.125 -24.953 -30.375 1 18 517 LYS B O 1
ATOM 10566 N N . GLU B 1 518 ? -58.25 -24.969 -31.234 1 16.09 518 GLU B N 1
ATOM 10567 C CA . GLU B 1 518 ? -57.906 -24.312 -29.969 1 16.09 518 GLU B CA 1
ATOM 10568 C C . GLU B 1 518 ? -58.312 -22.844 -29.984 1 16.09 518 GLU B C 1
ATOM 10570 O O . GLU B 1 518 ? -58.188 -22.172 -31.016 1 16.09 518 GLU B O 1
ATOM 10575 N N . GLU B 1 519 ? -58.938 -22.422 -28.922 1 17.64 519 GLU B N 1
ATOM 10576 C CA . GLU B 1 519 ? -59.656 -21.25 -28.438 1 17.64 519 GLU B CA 1
ATOM 10577 C C . GLU B 1 519 ? -58.75 -20.016 -28.438 1 17.64 519 GLU B C 1
ATOM 10579 O O . GLU B 1 519 ? -57.531 -20.141 -28.453 1 17.64 519 GLU B O 1
ATOM 10584 N N . GLU B 1 520 ? -59.312 -18.875 -28.016 1 17.47 520 GLU B N 1
ATOM 10585 C CA . GLU B 1 520 ? -59.5 -17.453 -28.312 1 17.47 520 GLU B CA 1
ATOM 10586 C C . GLU B 1 520 ? -58.469 -16.594 -27.609 1 17.47 520 GLU B C 1
ATOM 10588 O O . GLU B 1 520 ? -58.406 -15.375 -27.828 1 17.47 520 GLU B O 1
ATOM 10593 N N . VAL B 1 521 ? -57.562 -17.125 -26.766 1 18.23 521 VAL B N 1
ATOM 10594 C CA . VAL B 1 521 ? -57.469 -16.156 -25.688 1 18.23 521 VAL B CA 1
ATOM 10595 C C . VAL B 1 521 ? -56.812 -14.875 -26.219 1 18.23 521 VAL B C 1
ATOM 10597 O O . VAL B 1 521 ? -55.938 -14.93 -27.109 1 18.23 521 VAL B O 1
ATOM 10600 N N . GLY B 1 522 ? -57.094 -13.648 -25.688 1 16.89 522 GLY B N 1
ATOM 10601 C CA . GLY B 1 522 ? -57.281 -12.219 -25.906 1 16.89 522 GLY B CA 1
ATOM 10602 C C . GLY B 1 522 ? -55.969 -11.445 -25.906 1 16.89 522 GLY B C 1
ATOM 10603 O O . GLY B 1 522 ? -55.875 -10.414 -26.578 1 16.89 522 GLY B O 1
ATOM 10604 N N . ASN B 1 523 ? -55.031 -11.75 -25.016 1 17.66 523 ASN B N 1
ATOM 10605 C CA . ASN B 1 523 ? -54.531 -10.508 -24.422 1 17.66 523 ASN B CA 1
ATOM 10606 C C . ASN B 1 523 ? -53.531 -9.812 -25.344 1 17.66 523 ASN B C 1
ATOM 10608 O O . ASN B 1 523 ? -52.594 -10.445 -25.828 1 17.66 523 ASN B O 1
ATOM 10612 N N . PRO B 1 524 ? -53.594 -8.555 -25.766 1 16.83 524 PRO B N 1
ATOM 10613 C CA . PRO B 1 524 ? -53.125 -7.676 -26.844 1 16.83 524 PRO B CA 1
ATOM 10614 C C . PRO B 1 524 ? -51.656 -7.293 -26.703 1 16.83 524 PRO B C 1
ATOM 10616 O O . PRO B 1 524 ? -50.969 -7.027 -27.703 1 16.83 524 PRO B O 1
ATOM 10619 N N . LYS B 1 525 ? -51.094 -7.043 -25.469 1 17.33 525 LYS B N 1
ATOM 10620 C CA . LYS B 1 525 ? -50.562 -5.688 -25.359 1 17.33 525 LYS B CA 1
ATOM 10621 C C . LYS B 1 525 ? -49.312 -5.516 -26.234 1 17.33 525 LYS B C 1
ATOM 10623 O O . LYS B 1 525 ? -49.188 -4.551 -26.984 1 17.33 525 LYS B O 1
ATOM 10628 N N . ILE B 1 526 ? -48.031 -5.863 -25.828 1 17.47 526 ILE B N 1
ATOM 10629 C CA . ILE B 1 526 ? -47.031 -4.812 -25.672 1 17.47 526 ILE B CA 1
ATOM 10630 C C . ILE B 1 526 ? -46.281 -4.609 -26.984 1 17.47 526 ILE B C 1
ATOM 10632 O O . ILE B 1 526 ? -46.094 -5.555 -27.75 1 17.47 526 ILE B O 1
ATOM 10636 N N . GLN B 1 527 ? -45.656 -3.32 -27.297 1 16.45 527 GLN B N 1
ATOM 10637 C CA . GLN B 1 527 ? -45.312 -2.34 -28.312 1 16.45 527 GLN B CA 1
ATOM 10638 C C . GLN B 1 527 ? -43.938 -2.641 -28.891 1 16.45 527 GLN B C 1
ATOM 10640 O O . GLN B 1 527 ? -42.938 -2.758 -28.156 1 16.45 527 GLN B O 1
ATOM 10645 N N . SER B 1 528 ? -43.688 -3.039 -30.188 1 16.92 528 SER B N 1
ATOM 10646 C CA . SER B 1 528 ? -42.5 -3.629 -30.781 1 16.92 528 SER B CA 1
ATOM 10647 C C . SER B 1 528 ? -41.469 -2.557 -31.156 1 16.92 528 SER B C 1
ATOM 10649 O O . SER B 1 528 ? -40.344 -2.873 -31.531 1 16.92 528 SER B O 1
ATOM 10651 N N . THR B 1 529 ? -40.906 -1.551 -30.766 1 16.3 529 THR B N 1
ATOM 10652 C CA . THR B 1 529 ? -40.594 -0.629 -31.844 1 16.3 529 THR B CA 1
ATOM 10653 C C . THR B 1 529 ? -39.375 -1.143 -32.625 1 16.3 529 THR B C 1
ATOM 10655 O O . THR B 1 529 ? -39.156 -0.711 -33.781 1 16.3 529 THR B O 1
ATOM 10658 N N . VAL B 1 530 ? -38.438 -2.016 -32.531 1 16.64 530 VAL B N 1
ATOM 10659 C CA . VAL B 1 530 ? -37.125 -1.613 -32.969 1 16.64 530 VAL B CA 1
ATOM 10660 C C . VAL B 1 530 ? -37.062 -1.616 -34.5 1 16.64 530 VAL B C 1
ATOM 10662 O O . VAL B 1 530 ? -37.625 -2.5 -35.156 1 16.64 530 VAL B O 1
ATOM 10665 N N . LYS B 1 531 ? -36.406 -0.588 -35.25 1 16.14 531 LYS B N 1
ATOM 10666 C CA . LYS B 1 531 ? -36.25 -0.232 -36.656 1 16.14 531 LYS B CA 1
ATOM 10667 C C . LYS B 1 531 ? -35.375 -1.229 -37.406 1 16.14 531 LYS B C 1
ATOM 10669 O O . LYS B 1 531 ? -34.219 -1.428 -37.031 1 16.14 531 LYS B O 1
ATOM 10674 N N . GLN B 1 532 ? -35.812 -2.201 -38.188 1 15.33 532 GLN B N 1
ATOM 10675 C CA . GLN B 1 532 ? -35.219 -3.271 -38.969 1 15.33 532 GLN B CA 1
ATOM 10676 C C . GLN B 1 532 ? -34.688 -2.75 -40.281 1 15.33 532 GLN B C 1
ATOM 10678 O O . GLN B 1 532 ? -35.469 -2.414 -41.188 1 15.33 532 GLN B O 1
ATOM 10683 N N . SER B 1 533 ? -33.562 -1.915 -40.375 1 16.02 533 SER B N 1
ATOM 10684 C CA . SER B 1 533 ? -33.219 -1.309 -41.656 1 16.02 533 SER B CA 1
ATOM 10685 C C . SER B 1 533 ? -32.906 -2.371 -42.688 1 16.02 533 SER B C 1
ATOM 10687 O O . SER B 1 533 ? -32.125 -3.281 -42.438 1 16.02 533 SER B O 1
ATOM 10689 N N . SER B 1 534 ? -33.625 -2.672 -43.75 1 15.84 534 SER B N 1
ATOM 10690 C CA . SER B 1 534 ? -33.719 -3.584 -44.906 1 15.84 534 SER B CA 1
ATOM 10691 C C . SER B 1 534 ? -32.812 -3.143 -46.031 1 15.84 534 SER B C 1
ATOM 10693 O O . SER B 1 534 ? -33.281 -2.633 -47.062 1 15.84 534 SER B O 1
ATOM 10695 N N . VAL B 1 535 ? -31.469 -2.957 -45.906 1 15.32 535 VAL B N 1
ATOM 10696 C CA . VAL B 1 535 ? -30.828 -2.504 -47.125 1 15.32 535 VAL B CA 1
ATOM 10697 C C . VAL B 1 535 ? -30.984 -3.566 -48.219 1 15.32 535 VAL B C 1
ATOM 10699 O O . VAL B 1 535 ? -30.641 -4.734 -48 1 15.32 535 VAL B O 1
ATOM 10702 N N . THR B 1 536 ? -31.781 -3.457 -49.344 1 15.91 536 THR B N 1
ATOM 10703 C CA . THR B 1 536 ? -32.156 -4.125 -50.594 1 15.91 536 THR B CA 1
ATOM 10704 C C . THR B 1 536 ? -31.031 -4.098 -51.594 1 15.91 536 THR B C 1
ATOM 10706 O O . THR B 1 536 ? -31.203 -4.488 -52.75 1 15.91 536 THR B O 1
ATOM 10709 N N . PHE B 1 537 ? -29.656 -4.34 -51.312 1 15.65 537 PHE B N 1
ATOM 10710 C CA . PHE B 1 537 ? -28.797 -4.141 -52.469 1 15.65 537 PHE B CA 1
ATOM 10711 C C . PHE B 1 537 ? -29.125 -5.148 -53.562 1 15.65 537 PHE B C 1
ATOM 10713 O O . PHE B 1 537 ? -29.297 -6.336 -53.281 1 15.65 537 PHE B O 1
ATOM 10720 N N . LEU B 1 538 ? -29.469 -4.859 -54.906 1 16.2 538 LEU B N 1
ATOM 10721 C CA . LEU B 1 538 ? -30.031 -5.238 -56.188 1 16.2 538 LEU B CA 1
ATOM 10722 C C . LEU B 1 538 ? -29.109 -6.199 -56.938 1 16.2 538 LEU B C 1
ATOM 10724 O O . LEU B 1 538 ? -28.062 -6.57 -56.406 1 16.2 538 LEU B O 1
ATOM 10728 N N . THR B 1 539 ? -28.641 -6.043 -58.281 1 16.25 539 THR B N 1
ATOM 10729 C CA . THR B 1 539 ? -28.969 -6.77 -59.5 1 16.25 539 THR B CA 1
ATOM 10730 C C . THR B 1 539 ? -27.984 -7.914 -59.75 1 16.25 539 THR B C 1
ATOM 10732 O O . THR B 1 539 ? -28.391 -9.062 -59.906 1 16.25 539 THR B O 1
ATOM 10735 N N . THR B 1 540 ? -26.797 -7.879 -60.625 1 16.09 540 THR B N 1
ATOM 10736 C CA . THR B 1 540 ? -26.656 -8.234 -62.031 1 16.09 540 THR B CA 1
ATOM 10737 C C . THR B 1 540 ? -25.75 -9.461 -62.188 1 16.09 540 THR B C 1
ATOM 10739 O O . THR B 1 540 ? -25.938 -10.25 -63.094 1 16.09 540 THR B O 1
ATOM 10742 N N . GLU B 1 541 ? -24.609 -9.812 -61.719 1 16.12 541 GLU B N 1
ATOM 10743 C CA . GLU B 1 541 ? -23.641 -10.203 -62.719 1 16.12 541 GLU B CA 1
ATOM 10744 C C . GLU B 1 541 ? -24.016 -11.555 -63.344 1 16.12 541 GLU B C 1
ATOM 10746 O O . GLU B 1 541 ? -24.797 -12.305 -62.781 1 16.12 541 GLU B O 1
ATOM 10751 N N . ASP B 1 542 ? -23 -12.68 -63.875 1 17.3 542 ASP B N 1
ATOM 10752 C CA . ASP B 1 542 ? -22.531 -13.125 -65.188 1 17.3 542 ASP B CA 1
ATOM 10753 C C . ASP B 1 542 ? -23.234 -14.406 -65.625 1 17.3 542 ASP B C 1
ATOM 10755 O O . ASP B 1 542 ? -23.672 -15.195 -64.75 1 17.3 542 ASP B O 1
ATOM 10759 N N . ALA B 1 543 ? -23.406 -14.758 -67.062 1 18.08 543 ALA B N 1
ATOM 10760 C CA . ALA B 1 543 ? -24.047 -15.477 -68.188 1 18.08 543 ALA B CA 1
ATOM 10761 C C . ALA B 1 543 ? -23.469 -16.875 -68.312 1 18.08 543 ALA B C 1
ATOM 10763 O O . ALA B 1 543 ? -24.203 -17.812 -68.688 1 18.08 543 ALA B O 1
ATOM 10764 N N . ARG B 1 544 ? -22.141 -17.219 -68.5 1 18.86 544 ARG B N 1
ATOM 10765 C CA . ARG B 1 544 ? -21.734 -18.031 -69.625 1 18.86 544 ARG B CA 1
ATOM 10766 C C . ARG B 1 544 ? -22.203 -19.469 -69.5 1 18.86 544 ARG B C 1
ATOM 10768 O O . ARG B 1 544 ? -22.406 -19.938 -68.375 1 18.86 544 ARG B O 1
ATOM 10775 N N . GLN B 1 545 ? -22.203 -20.453 -70.688 1 18.58 545 GLN B N 1
ATOM 10776 C CA . GLN B 1 545 ? -22.906 -21.438 -71.5 1 18.58 545 GLN B CA 1
ATOM 10777 C C . GLN B 1 545 ? -22.531 -22.859 -71.125 1 18.58 545 GLN B C 1
ATOM 10779 O O . GLN B 1 545 ? -23 -23.828 -71.688 1 18.58 545 GLN B O 1
ATOM 10784 N N . GLU B 1 546 ? -21.844 -23.297 -70.125 1 18.41 546 GLU B N 1
ATOM 10785 C CA . GLU B 1 546 ? -21.406 -24.672 -70.312 1 18.41 546 GLU B CA 1
ATOM 10786 C C . GLU B 1 546 ? -22.594 -25.594 -70.562 1 18.41 546 GLU B C 1
ATOM 10788 O O . GLU B 1 546 ? -23.641 -25.453 -69.875 1 18.41 546 GLU B O 1
ATOM 10793 N N . LYS B 1 547 ? -22.625 -26.344 -71.812 1 21.52 547 LYS B N 1
ATOM 10794 C CA . LYS B 1 547 ? -23.484 -27.359 -72.438 1 21.52 547 LYS B CA 1
ATOM 10795 C C . LYS B 1 547 ? -23.609 -28.594 -71.562 1 21.52 547 LYS B C 1
ATOM 10797 O O . LYS B 1 547 ? -22.656 -29.328 -71.375 1 21.52 547 LYS B O 1
ATOM 10802 N N . LYS B 1 548 ? -24.125 -28.453 -70.438 1 22.09 548 LYS B N 1
ATOM 10803 C CA . LYS B 1 548 ? -24.312 -29.703 -69.688 1 22.09 548 LYS B CA 1
ATOM 10804 C C . LYS B 1 548 ? -25.234 -30.656 -70.5 1 22.09 548 LYS B C 1
ATOM 10806 O O . LYS B 1 548 ? -26.312 -30.25 -70.938 1 22.09 548 LYS B O 1
ATOM 10811 N N . ASN B 1 549 ? -24.609 -31.641 -71.125 1 22.12 549 ASN B N 1
ATOM 10812 C CA . ASN B 1 549 ? -25.156 -32.875 -71.688 1 22.12 549 ASN B CA 1
ATOM 10813 C C . ASN B 1 549 ? -26.109 -33.562 -70.688 1 22.12 549 ASN B C 1
ATOM 10815 O O . ASN B 1 549 ? -25.875 -33.5 -69.5 1 22.12 549 ASN B O 1
ATOM 10819 N N . ASP B 1 550 ? -27.391 -33.812 -71.062 1 23.88 550 ASP B N 1
ATOM 10820 C CA . ASP B 1 550 ? -28.703 -34.25 -70.562 1 23.88 550 ASP B CA 1
ATOM 10821 C C . ASP B 1 550 ? -28.672 -35.656 -70 1 23.88 550 ASP B C 1
ATOM 10823 O O . ASP B 1 550 ? -29.422 -36.531 -70.438 1 23.88 550 ASP B O 1
ATOM 10827 N N . GLN B 1 551 ? -27.516 -36.188 -69.5 1 25.56 551 GLN B N 1
ATOM 10828 C CA . GLN B 1 551 ? -27.719 -37.625 -69.312 1 25.56 551 GLN B CA 1
ATOM 10829 C C . GLN B 1 551 ? -28.766 -37.906 -68.25 1 25.56 551 GLN B C 1
ATOM 10831 O O . GLN B 1 551 ? -28.922 -37.094 -67.312 1 25.56 551 GLN B O 1
ATOM 10836 N N . PRO B 1 552 ? -29.844 -38.844 -68.375 1 29.42 552 PRO B N 1
ATOM 10837 C CA . PRO B 1 552 ? -31.094 -39.062 -67.688 1 29.42 552 PRO B CA 1
ATOM 10838 C C . PRO B 1 552 ? -30.906 -39.25 -66.188 1 29.42 552 PRO B C 1
ATOM 10840 O O . PRO B 1 552 ? -29.812 -39.656 -65.75 1 29.42 552 PRO B O 1
ATOM 10843 N N . PRO B 1 553 ? -31.719 -38.625 -65.25 1 30.67 553 PRO B N 1
ATOM 10844 C CA . PRO B 1 553 ? -31.797 -38.531 -63.812 1 30.67 553 PRO B CA 1
ATOM 10845 C C . PRO B 1 553 ? -31.828 -39.875 -63.125 1 30.67 553 PRO B C 1
ATOM 10847 O O . PRO B 1 553 ? -32.688 -40.719 -63.469 1 30.67 553 PRO B O 1
ATOM 10850 N N . GLN B 1 554 ? -30.688 -40.531 -62.906 1 27.81 554 GLN B N 1
ATOM 10851 C CA . GLN B 1 554 ? -30.703 -41.875 -62.344 1 27.81 554 GLN B CA 1
ATOM 10852 C C . GLN B 1 554 ? -31.578 -41.906 -61.062 1 27.81 554 GLN B C 1
ATOM 10854 O O . GLN B 1 554 ? -31.656 -40.906 -60.344 1 27.81 554 GLN B O 1
ATOM 10859 N N . ALA B 1 555 ? -32.562 -42.938 -60.844 1 29.84 555 ALA B N 1
ATOM 10860 C CA . ALA B 1 555 ? -33.625 -43.25 -59.906 1 29.84 555 ALA B CA 1
ATOM 10861 C C . ALA B 1 555 ? -33.125 -43.188 -58.469 1 29.84 555 ALA B C 1
ATOM 10863 O O . ALA B 1 555 ? -32.031 -43.625 -58.156 1 29.84 555 ALA B O 1
ATOM 10864 N N . LYS B 1 556 ? -33.719 -42.25 -57.688 1 30.66 556 LYS B N 1
ATOM 10865 C CA . LYS B 1 556 ? -33.562 -41.969 -56.25 1 30.66 556 LYS B CA 1
ATOM 10866 C C . LYS B 1 556 ? -33.781 -43.25 -55.406 1 30.66 556 LYS B C 1
ATOM 10868 O O . LYS B 1 556 ? -34.812 -43.906 -55.531 1 30.66 556 LYS B O 1
ATOM 10873 N N . LYS B 1 557 ? -32.75 -44.094 -55.156 1 35.72 557 LYS B N 1
ATOM 10874 C CA . LYS B 1 557 ? -32.844 -45.281 -54.312 1 35.72 557 LYS B CA 1
ATOM 10875 C C . LYS B 1 557 ? -33.656 -45 -53.062 1 35.72 557 LYS B C 1
ATOM 10877 O O . LYS B 1 557 ? -33.625 -43.875 -52.531 1 35.72 557 LYS B O 1
ATOM 10882 N N . PRO B 1 558 ? -34.812 -45.656 -52.719 1 38.62 558 PRO B N 1
ATOM 10883 C CA . PRO B 1 558 ? -35.781 -45.531 -51.625 1 38.62 558 PRO B CA 1
ATOM 10884 C C . PRO B 1 558 ? -35.094 -45.312 -50.281 1 38.62 558 PRO B C 1
ATOM 10886 O O . PRO B 1 558 ? -34.062 -45.969 -50 1 38.62 558 PRO B O 1
ATOM 10889 N N . LYS B 1 559 ? -35.094 -44.094 -49.625 1 42.56 559 LYS B N 1
ATOM 10890 C CA . LYS B 1 559 ? -34.594 -43.656 -48.312 1 42.56 559 LYS B CA 1
ATOM 10891 C C . LYS B 1 559 ? -35.031 -44.594 -47.219 1 42.56 559 LYS B C 1
ATOM 10893 O O . LYS B 1 559 ? -36.219 -44.875 -47.031 1 42.56 559 LYS B O 1
ATOM 10898 N N . VAL B 1 560 ? -34.219 -45.625 -46.969 1 49.41 560 VAL B N 1
ATOM 10899 C CA . VAL B 1 560 ? -34.438 -46.5 -45.812 1 49.41 560 VAL B CA 1
ATOM 10900 C C . VAL B 1 560 ? -34.656 -45.656 -44.562 1 49.41 560 VAL B C 1
ATOM 10902 O O . VAL B 1 560 ? -33.812 -44.781 -44.219 1 49.41 560 VAL B O 1
ATOM 10905 N N . LYS B 1 561 ? -35.844 -45.344 -44.094 1 57.09 561 LYS B N 1
ATOM 10906 C CA . LYS B 1 561 ? -36.25 -44.625 -42.906 1 57.09 561 LYS B CA 1
ATOM 10907 C C . LYS B 1 561 ? -35.625 -45.219 -41.656 1 57.09 561 LYS B C 1
ATOM 10909 O O . LYS B 1 561 ? -35.719 -46.438 -41.438 1 57.09 561 LYS B O 1
ATOM 10914 N N . THR B 1 562 ? -34.5 -44.688 -41.094 1 68.5 562 THR B N 1
ATOM 10915 C CA . THR B 1 562 ? -33.844 -45.156 -39.875 1 68.5 562 THR B CA 1
ATOM 10916 C C . THR B 1 562 ? -34.438 -44.531 -38.625 1 68.5 562 THR B C 1
ATOM 10918 O O . THR B 1 562 ? -34.781 -43.344 -38.656 1 68.5 562 THR B O 1
ATOM 10921 N N . LYS B 1 563 ? -35.094 -45.25 -37.75 1 77 563 LYS B N 1
ATOM 10922 C CA . LYS B 1 563 ? -35.594 -44.812 -36.438 1 77 563 LYS B CA 1
ATOM 10923 C C . LYS B 1 563 ? -34.469 -44.781 -35.406 1 77 563 LYS B C 1
ATOM 10925 O O . LYS B 1 563 ? -33.719 -45.719 -35.281 1 77 563 LYS B O 1
ATOM 10930 N N . THR B 1 564 ? -34.219 -43.562 -34.781 1 83.5 564 THR B N 1
ATOM 10931 C CA . THR B 1 564 ? -33.156 -43.406 -33.781 1 83.5 564 THR B CA 1
ATOM 10932 C C . THR B 1 564 ? -33.75 -43.438 -32.375 1 83.5 564 THR B C 1
ATOM 10934 O O . THR B 1 564 ? -34.719 -42.719 -32.094 1 83.5 564 THR B O 1
ATOM 10937 N N . VAL B 1 565 ? -33.344 -44.375 -31.531 1 87.38 565 VAL B N 1
ATOM 10938 C CA . VAL B 1 565 ? -33.781 -44.469 -30.141 1 87.38 565 VAL B CA 1
ATOM 10939 C C . VAL B 1 565 ? -32.656 -44 -29.219 1 87.38 565 VAL B C 1
ATOM 10941 O O . VAL B 1 565 ? -31.516 -44.469 -29.328 1 87.38 565 VAL B O 1
ATOM 10944 N N . GLU B 1 566 ? -33 -43.094 -28.328 1 90.31 566 GLU B N 1
ATOM 10945 C CA . GLU B 1 566 ? -32.031 -42.594 -27.391 1 90.31 566 GLU B CA 1
ATOM 10946 C C . GLU B 1 566 ? -31.75 -43.594 -26.266 1 90.31 566 GLU B C 1
ATOM 10948 O O . GLU B 1 566 ? -32.688 -44.219 -25.75 1 90.31 566 GLU B O 1
ATOM 10953 N N . LEU B 1 567 ? -30.453 -43.781 -25.953 1 92.62 567 LEU B N 1
ATOM 10954 C CA . LEU B 1 567 ? -30.031 -44.719 -24.922 1 92.62 567 LEU B CA 1
ATOM 10955 C C . LEU B 1 567 ? -29.609 -44 -23.656 1 92.62 567 LEU B C 1
ATOM 10957 O O . LEU B 1 567 ? -28.938 -42.969 -23.719 1 92.62 567 LEU B O 1
ATOM 10961 N N . PRO B 1 568 ? -30 -44.469 -22.547 1 92.44 568 PRO B N 1
ATOM 10962 C CA . PRO B 1 568 ? -29.547 -43.875 -21.281 1 92.44 568 PRO B CA 1
ATOM 10963 C C . PRO B 1 568 ? -28.062 -44.156 -21 1 92.44 568 PRO B C 1
ATOM 10965 O O . PRO B 1 568 ? -27.562 -45.25 -21.312 1 92.44 568 PRO B O 1
ATOM 10968 N N . ILE B 1 569 ? -27.406 -43.125 -20.438 1 93.19 569 ILE B N 1
ATOM 10969 C CA . ILE B 1 569 ? -25.984 -43.219 -20.125 1 93.19 569 ILE B CA 1
ATOM 10970 C C . ILE B 1 569 ? -25.781 -43.062 -18.625 1 93.19 569 ILE B C 1
ATOM 10972 O O . ILE B 1 569 ? -26.266 -42.125 -18.016 1 93.19 569 ILE B O 1
ATOM 10976 N N . GLU B 1 570 ? -25.125 -43.969 -17.984 1 91.06 570 GLU B N 1
ATOM 10977 C CA . GLU B 1 570 ? -24.734 -43.875 -16.594 1 91.06 570 GLU B CA 1
ATOM 10978 C C . GLU B 1 570 ? -23.281 -43.406 -16.453 1 91.06 570 GLU B C 1
ATOM 10980 O O . GLU B 1 570 ? -22.375 -44.062 -16.938 1 91.06 570 GLU B O 1
ATOM 10985 N N . ASN B 1 571 ? -23.172 -42.281 -15.773 1 90 571 ASN B N 1
ATOM 10986 C CA . ASN B 1 571 ? -21.844 -41.688 -15.648 1 90 571 ASN B CA 1
ATOM 10987 C C . ASN B 1 571 ? -21.203 -42 -14.305 1 90 571 ASN B C 1
ATOM 10989 O O . ASN B 1 571 ? -21.875 -41.969 -13.266 1 90 571 ASN B O 1
ATOM 10993 N N . SER B 1 572 ? -19.969 -42.438 -14.266 1 89.31 572 SER B N 1
ATOM 10994 C CA . SER B 1 572 ? -19.109 -42.594 -13.086 1 89.31 572 SER B CA 1
ATOM 10995 C C . SER B 1 572 ? -17.797 -41.844 -13.25 1 89.31 572 SER B C 1
ATOM 10997 O O . SER B 1 572 ? -16.828 -42.406 -13.797 1 89.31 572 SER B O 1
ATOM 10999 N N . LEU B 1 573 ? -17.844 -40.688 -12.742 1 87.88 573 LEU B N 1
ATOM 11000 C CA . LEU B 1 573 ? -16.688 -39.812 -12.938 1 87.88 573 LEU B CA 1
ATOM 11001 C C . LEU B 1 573 ? -15.727 -39.938 -11.758 1 87.88 573 LEU B C 1
ATOM 11003 O O . LEU B 1 573 ? -16.156 -40.188 -10.633 1 87.88 573 LEU B O 1
ATOM 11007 N N . HIS B 1 574 ? -14.477 -39.688 -12.023 1 83.19 574 HIS B N 1
ATOM 11008 C CA . HIS B 1 574 ? -13.43 -39.781 -11.016 1 83.19 574 HIS B CA 1
ATOM 11009 C C . HIS B 1 574 ? -13.531 -38.625 -10.016 1 83.19 574 HIS B C 1
ATOM 11011 O O . HIS B 1 574 ? -13.492 -37.469 -10.406 1 83.19 574 HIS B O 1
ATOM 11017 N N . TRP B 1 575 ? -13.727 -38.812 -8.695 1 78.25 575 TRP B N 1
ATOM 11018 C CA . TRP B 1 575 ? -13.664 -37.906 -7.566 1 78.25 575 TRP B CA 1
ATOM 11019 C C . TRP B 1 575 ? -14.844 -36.938 -7.578 1 78.25 575 TRP B C 1
ATOM 11021 O O . TRP B 1 575 ? -14.844 -35.938 -6.867 1 78.25 575 TRP B O 1
ATOM 11031 N N . GLN B 1 576 ? -15.773 -37.125 -8.383 1 82.81 576 GLN B N 1
ATOM 11032 C CA . GLN B 1 576 ? -16.938 -36.25 -8.398 1 82.81 576 GLN B CA 1
ATOM 11033 C C . GLN B 1 576 ? -17.797 -36.469 -7.152 1 82.81 576 GLN B C 1
ATOM 11035 O O . GLN B 1 576 ? -18.031 -37.594 -6.727 1 82.81 576 GLN B O 1
ATOM 11040 N N . LEU B 1 577 ? -18.172 -35.375 -6.59 1 89.38 577 LEU B N 1
ATOM 11041 C CA . LEU B 1 577 ? -19.047 -35.438 -5.426 1 89.38 577 LEU B CA 1
ATOM 11042 C C . LEU B 1 577 ? -20.453 -35.844 -5.828 1 89.38 577 LEU B C 1
ATOM 11044 O O . LEU B 1 577 ? -20.953 -35.438 -6.875 1 89.38 577 LEU B O 1
ATOM 11048 N N . SER B 1 578 ? -21.016 -36.656 -5 1 90 578 SER B N 1
ATOM 11049 C CA . SER B 1 578 ? -22.406 -37 -5.234 1 90 578 SER B CA 1
ATOM 11050 C C . SER B 1 578 ? -23.344 -35.844 -4.953 1 90 578 SER B C 1
ATOM 11052 O O . SER B 1 578 ? -22.984 -34.906 -4.227 1 90 578 SER B O 1
ATOM 11054 N N . SER B 1 579 ? -24.438 -35.938 -5.535 1 91.31 579 SER B N 1
ATOM 11055 C CA . SER B 1 579 ? -25.438 -34.875 -5.34 1 91.31 579 SER B CA 1
ATOM 11056 C C . SER B 1 579 ? -25.828 -34.75 -3.871 1 91.31 579 SER B C 1
ATOM 11058 O O . SER B 1 579 ? -26.078 -33.656 -3.381 1 91.31 579 SER B O 1
ATOM 11060 N N . GLU B 1 580 ? -25.875 -35.844 -3.225 1 92.81 580 GLU B N 1
ATOM 11061 C CA . GLU B 1 580 ? -26.234 -35.844 -1.81 1 92.81 580 GLU B CA 1
ATOM 11062 C C . GLU B 1 580 ? -25.188 -35.125 -0.969 1 92.81 580 GLU B C 1
ATOM 11064 O O . GLU B 1 580 ? -25.516 -34.312 -0.113 1 92.81 580 GLU B O 1
ATOM 11069 N N . VAL B 1 581 ? -24 -35.5 -1.243 1 93.75 581 VAL B N 1
ATOM 11070 C CA . VAL B 1 581 ? -22.922 -34.875 -0.503 1 93.75 581 VAL B CA 1
ATOM 11071 C C . VAL B 1 581 ? -22.859 -33.375 -0.827 1 93.75 581 VAL B C 1
ATOM 11073 O O . VAL B 1 581 ? -22.641 -32.562 0.064 1 93.75 581 VAL B O 1
ATOM 11076 N N . LEU B 1 582 ? -23 -33.031 -2.061 1 95.38 582 LEU B N 1
ATOM 11077 C CA . LEU B 1 582 ? -22.984 -31.641 -2.494 1 95.38 582 LEU B CA 1
ATOM 11078 C C . LEU B 1 582 ? -24.094 -30.844 -1.802 1 95.38 582 LEU B C 1
ATOM 11080 O O . LEU B 1 582 ? -23.859 -29.719 -1.341 1 95.38 582 LEU B O 1
ATOM 11084 N N . ASN B 1 583 ? -25.234 -31.344 -1.725 1 95.38 583 ASN B N 1
ATOM 11085 C CA . ASN B 1 583 ? -26.344 -30.688 -1.053 1 95.38 583 ASN B CA 1
ATOM 11086 C C . ASN B 1 583 ? -26.062 -30.484 0.433 1 95.38 583 ASN B C 1
ATOM 11088 O O . ASN B 1 583 ? -26.422 -29.453 1.008 1 95.38 583 ASN B O 1
ATOM 11092 N N . MET B 1 584 ? -25.5 -31.469 0.957 1 96.12 584 MET B N 1
ATOM 11093 C CA . MET B 1 584 ? -25.109 -31.344 2.359 1 96.12 584 MET B CA 1
ATOM 11094 C C . MET B 1 584 ? -24.109 -30.203 2.553 1 96.12 584 MET B C 1
ATOM 11096 O O . MET B 1 584 ? -24.219 -29.438 3.516 1 96.12 584 MET B O 1
ATOM 11100 N N . PHE B 1 585 ? -23.172 -30.125 1.665 1 96.88 585 PHE B N 1
ATOM 11101 C CA . PHE B 1 585 ? -22.172 -29.062 1.742 1 96.88 585 PHE B CA 1
ATOM 11102 C C . PHE B 1 585 ? -22.812 -27.703 1.571 1 96.88 585 PHE B C 1
ATOM 11104 O O . PHE B 1 585 ? -22.422 -26.734 2.223 1 96.88 585 PHE B O 1
ATOM 11111 N N . VAL B 1 586 ? -23.766 -27.609 0.694 1 97.12 586 VAL B N 1
ATOM 11112 C CA . VAL B 1 586 ? -24.5 -26.359 0.48 1 97.12 586 VAL B CA 1
ATOM 11113 C C . VAL B 1 586 ? -25.219 -25.969 1.761 1 97.12 586 VAL B C 1
ATOM 11115 O O . VAL B 1 586 ? -25.203 -24.797 2.156 1 97.12 586 VAL B O 1
ATOM 11118 N N . GLU B 1 587 ? -25.828 -26.922 2.381 1 96.81 587 GLU B N 1
ATOM 11119 C CA . GLU B 1 587 ? -26.547 -26.688 3.629 1 96.81 587 GLU B CA 1
ATOM 11120 C C . GLU B 1 587 ? -25.594 -26.25 4.738 1 96.81 587 GLU B C 1
ATOM 11122 O O . GLU B 1 587 ? -25.891 -25.328 5.508 1 96.81 587 GLU B O 1
ATOM 11127 N N . ASN B 1 588 ? -24.547 -26.969 4.816 1 96.5 588 ASN B N 1
ATOM 11128 C CA . ASN B 1 588 ? -23.547 -26.609 5.816 1 96.5 588 ASN B CA 1
ATOM 11129 C C . ASN B 1 588 ? -23.031 -25.188 5.625 1 96.5 588 ASN B C 1
ATOM 11131 O O . ASN B 1 588 ? -22.812 -24.469 6.602 1 96.5 588 ASN B O 1
ATOM 11135 N N . GLU B 1 589 ? -22.766 -24.828 4.367 1 97.81 589 GLU B N 1
ATOM 11136 C CA . GLU B 1 589 ? -22.344 -23.453 4.078 1 97.81 589 GLU B CA 1
ATOM 11137 C C . GLU B 1 589 ? -23.391 -22.438 4.508 1 97.81 589 GLU B C 1
ATOM 11139 O O . GLU B 1 589 ? -23.062 -21.391 5.062 1 97.81 589 GLU B O 1
ATOM 11144 N N . GLY B 1 590 ? -24.625 -22.75 4.281 1 96.75 590 GLY B N 1
ATOM 11145 C CA . GLY B 1 590 ? -25.703 -21.875 4.73 1 96.75 590 GLY B CA 1
ATOM 11146 C C . GLY B 1 590 ? -25.719 -21.688 6.234 1 96.75 590 GLY B C 1
ATOM 11147 O O . GLY B 1 590 ? -25.938 -20.578 6.715 1 96.75 590 GLY B O 1
ATOM 11148 N N . LYS B 1 591 ? -25.531 -22.781 6.953 1 96.62 591 LYS B N 1
ATOM 11149 C CA . LYS B 1 591 ? -25.484 -22.719 8.414 1 96.62 591 LYS B CA 1
ATOM 11150 C C . LYS B 1 591 ? -24.328 -21.844 8.891 1 96.62 591 LYS B C 1
ATOM 11152 O O . LYS B 1 591 ? -24.469 -21.094 9.852 1 96.62 591 LYS B O 1
ATOM 11157 N N . MET B 1 592 ? -23.234 -22.031 8.266 1 97 592 MET B N 1
ATOM 11158 C CA . MET B 1 592 ? -22.062 -21.266 8.672 1 97 592 MET B CA 1
ATOM 11159 C C . MET B 1 592 ? -22.234 -19.781 8.359 1 97 592 MET B C 1
ATOM 11161 O O . MET B 1 592 ? -21.797 -18.938 9.125 1 97 592 MET B O 1
ATOM 11165 N N . ILE B 1 593 ? -22.844 -19.5 7.219 1 96.94 593 ILE B N 1
ATOM 11166 C CA . ILE B 1 593 ? -23.156 -18.109 6.875 1 96.94 593 ILE B CA 1
ATOM 11167 C C . ILE B 1 593 ? -24.047 -17.5 7.949 1 96.94 593 ILE B C 1
ATOM 11169 O O . ILE B 1 593 ? -23.828 -16.359 8.375 1 96.94 593 ILE B O 1
ATOM 11173 N N . MET B 1 594 ? -25.062 -18.219 8.398 1 96.19 594 MET B N 1
ATOM 11174 C CA . MET B 1 594 ? -25.984 -17.75 9.43 1 96.19 594 MET B CA 1
ATOM 11175 C C . MET B 1 594 ? -25.266 -17.547 10.758 1 96.19 594 MET B C 1
ATOM 11177 O O . MET B 1 594 ? -25.531 -16.578 11.469 1 96.19 594 MET B O 1
ATOM 11181 N N . GLN B 1 595 ? -24.422 -18.5 11.039 1 95.81 595 GLN B N 1
ATOM 11182 C CA . GLN B 1 595 ? -23.625 -18.375 12.266 1 95.81 595 GLN B CA 1
ATOM 11183 C C . GLN B 1 595 ? -22.781 -17.109 12.242 1 95.81 595 GLN B C 1
ATOM 11185 O O . GLN B 1 595 ? -22.672 -16.391 13.242 1 95.81 595 GLN B O 1
ATOM 11190 N N . ASP B 1 596 ? -22.109 -16.844 11.109 1 95.56 596 ASP B N 1
ATOM 11191 C CA . ASP B 1 596 ? -21.328 -15.633 10.953 1 95.56 596 ASP B CA 1
ATOM 11192 C C . ASP B 1 596 ? -22.188 -14.391 11.164 1 95.56 596 ASP B C 1
ATOM 11194 O O . ASP B 1 596 ? -21.75 -13.422 11.797 1 95.56 596 ASP B O 1
ATOM 11198 N N . LYS B 1 597 ? -23.359 -14.406 10.602 1 93.94 597 LYS B N 1
ATOM 11199 C CA . LYS B 1 597 ? -24.281 -13.273 10.711 1 93.94 597 LYS B CA 1
ATOM 11200 C C . LYS B 1 597 ? -24.719 -13.055 12.156 1 93.94 597 LYS B C 1
ATOM 11202 O O . LYS B 1 597 ? -24.781 -11.922 12.625 1 93.94 597 LYS B O 1
ATOM 11207 N N . LEU B 1 598 ? -25.031 -14.125 12.82 1 94.25 598 LEU B N 1
ATOM 11208 C CA . LEU B 1 598 ? -25.453 -14.055 14.219 1 94.25 598 LEU B CA 1
ATOM 11209 C C . LEU B 1 598 ? -24.344 -13.469 15.094 1 94.25 598 LEU B C 1
ATOM 11211 O O . LEU B 1 598 ? -24.609 -12.625 15.953 1 94.25 598 LEU B O 1
ATOM 11215 N N . GLU B 1 599 ? -23.172 -13.969 14.875 1 93.38 599 GLU B N 1
ATOM 11216 C CA . GLU B 1 599 ? -22.031 -13.453 15.648 1 93.38 599 GLU B CA 1
ATOM 11217 C C . GLU B 1 599 ? -21.781 -11.984 15.344 1 93.38 599 GLU B C 1
ATOM 11219 O O . GLU B 1 599 ? -21.438 -11.203 16.234 1 93.38 599 GLU B O 1
ATOM 11224 N N . LYS B 1 600 ? -21.875 -11.617 14.109 1 90.75 600 LYS B N 1
ATOM 11225 C CA . LYS B 1 600 ? -21.719 -10.219 13.734 1 90.75 600 LYS B CA 1
ATOM 11226 C C . LYS B 1 600 ? -22.75 -9.336 14.438 1 90.75 600 LYS B C 1
ATOM 11228 O O . LYS B 1 600 ? -22.406 -8.266 14.953 1 90.75 600 LYS B O 1
ATOM 11233 N N . GLU B 1 601 ? -23.969 -9.734 14.445 1 93.38 601 GLU B N 1
ATOM 11234 C CA . GLU B 1 601 ? -25.031 -8.977 15.102 1 93.38 601 GLU B CA 1
ATOM 11235 C C . GLU B 1 601 ? -24.797 -8.875 16.609 1 93.38 601 GLU B C 1
ATOM 11237 O O . GLU B 1 601 ? -25.062 -7.836 17.219 1 93.38 601 GLU B O 1
ATOM 11242 N N . ARG B 1 602 ? -24.375 -9.969 17.125 1 94.31 602 ARG B N 1
ATOM 11243 C CA . ARG B 1 602 ? -24.031 -9.969 18.547 1 94.31 602 ARG B CA 1
ATOM 11244 C C . ARG B 1 602 ? -22.938 -8.953 18.844 1 94.31 602 ARG B C 1
ATOM 11246 O O . ARG B 1 602 ? -23.047 -8.156 19.781 1 94.31 602 ARG B O 1
ATOM 11253 N N . ASN B 1 603 ? -21.906 -9.039 18.078 1 89.19 603 ASN B N 1
ATOM 11254 C CA . ASN B 1 603 ? -20.797 -8.117 18.25 1 89.19 603 ASN B CA 1
ATOM 11255 C C . ASN B 1 603 ? -21.219 -6.672 18.016 1 89.19 603 ASN B C 1
ATOM 11257 O O . ASN B 1 603 ? -20.75 -5.758 18.703 1 89.19 603 ASN B O 1
ATOM 11261 N N . ASP B 1 604 ? -22.062 -6.473 17.047 1 89.69 604 ASP B N 1
ATOM 11262 C CA . ASP B 1 604 ? -22.578 -5.133 16.797 1 89.69 604 ASP B CA 1
ATOM 11263 C C . ASP B 1 604 ? -23.344 -4.602 18.016 1 89.69 604 ASP B C 1
ATOM 11265 O O . ASP B 1 604 ? -23.203 -3.43 18.359 1 89.69 604 ASP B O 1
ATOM 11269 N N . ALA B 1 605 ? -24.156 -5.445 18.531 1 93.69 605 ALA B N 1
ATOM 11270 C CA . ALA B 1 605 ? -24.906 -5.062 19.719 1 93.69 605 ALA B CA 1
ATOM 11271 C C . ALA B 1 605 ? -23.969 -4.688 20.859 1 93.69 605 ALA B C 1
ATOM 11273 O O . ALA B 1 605 ? -24.188 -3.705 21.578 1 93.69 605 ALA B O 1
ATOM 11274 N N . LYS B 1 606 ? -22.984 -5.5 21.062 1 92 606 LYS B N 1
ATOM 11275 C CA . LYS B 1 606 ? -21.969 -5.207 22.078 1 92 606 LYS B CA 1
ATOM 11276 C C . LYS B 1 606 ? -21.297 -3.863 21.812 1 92 606 LYS B C 1
ATOM 11278 O O . LYS B 1 606 ? -21.156 -3.041 22.719 1 92 606 LYS B O 1
ATOM 11283 N N . ASN B 1 607 ? -20.906 -3.646 20.578 1 86.25 607 ASN B N 1
ATOM 11284 C CA . ASN B 1 607 ? -20.234 -2.41 20.172 1 86.25 607 ASN B CA 1
ATOM 11285 C C . ASN B 1 607 ? -21.141 -1.197 20.375 1 86.25 607 ASN B C 1
ATOM 11287 O O . ASN B 1 607 ? -20.672 -0.11 20.703 1 86.25 607 ASN B O 1
ATOM 11291 N N . ASN B 1 608 ? -22.359 -1.389 20.109 1 90.81 608 ASN B N 1
ATOM 11292 C CA . ASN B 1 608 ? -23.312 -0.298 20.297 1 90.81 608 ASN B CA 1
ATOM 11293 C C . ASN B 1 608 ? -23.359 0.146 21.766 1 90.81 608 ASN B C 1
ATOM 11295 O O . ASN B 1 608 ? -23.469 1.34 22.047 1 90.81 608 ASN B O 1
ATOM 11299 N N . VAL B 1 609 ? -23.328 -0.84 22.609 1 93.88 609 VAL B N 1
ATOM 11300 C CA . VAL B 1 609 ? -23.297 -0.515 24.031 1 93.88 609 VAL B CA 1
ATOM 11301 C C . VAL B 1 609 ? -22.031 0.255 24.359 1 93.88 609 VAL B C 1
ATOM 11303 O O . VAL B 1 609 ? -22.078 1.275 25.062 1 93.88 609 VAL B O 1
ATOM 11306 N N . GLU B 1 610 ? -20.953 -0.307 23.891 1 88.5 610 GLU B N 1
ATOM 11307 C CA . GLU B 1 610 ? -19.656 0.32 24.156 1 88.5 610 GLU B CA 1
ATOM 11308 C C . GLU B 1 610 ? -19.625 1.746 23.609 1 88.5 610 GLU B C 1
ATOM 11310 O O . GLU B 1 610 ? -19.156 2.664 24.297 1 88.5 610 GLU B O 1
ATOM 11315 N N . GLU B 1 611 ? -20.078 1.917 22.453 1 85.75 611 GLU B N 1
ATOM 11316 C CA . GLU B 1 611 ? -20.109 3.229 21.812 1 85.75 611 GLU B CA 1
ATOM 11317 C C . GLU B 1 611 ? -20.984 4.207 22.609 1 85.75 611 GLU B C 1
ATOM 11319 O O . GLU B 1 611 ? -20.609 5.371 22.781 1 85.75 611 GLU B O 1
ATOM 11324 N N . TYR B 1 612 ? -22.125 3.746 22.984 1 92.31 612 TYR B N 1
ATOM 11325 C CA . TYR B 1 612 ? -23.031 4.598 23.75 1 92.31 612 TYR B CA 1
ATOM 11326 C C . TYR B 1 612 ? -22.391 5.043 25.062 1 92.31 612 TYR B C 1
ATOM 11328 O O . TYR B 1 612 ? -22.547 6.199 25.469 1 92.31 612 TYR B O 1
ATOM 11336 N N . VAL B 1 613 ? -21.75 4.109 25.703 1 91.88 613 VAL B N 1
ATOM 11337 C CA . VAL B 1 613 ? -21.109 4.402 26.969 1 91.88 613 VAL B CA 1
ATOM 11338 C C . VAL B 1 613 ? -20.062 5.5 26.781 1 91.88 613 VAL B C 1
ATOM 11340 O O . VAL B 1 613 ? -20.031 6.473 27.531 1 91.88 613 VAL B O 1
ATOM 11343 N N . TYR B 1 614 ? -19.281 5.371 25.797 1 82.69 614 TYR B N 1
ATOM 11344 C CA . TYR B 1 614 ? -18.234 6.348 25.547 1 82.69 614 TYR B CA 1
ATOM 11345 C C . TYR B 1 614 ? -18.812 7.688 25.125 1 82.69 614 TYR B C 1
ATOM 11347 O O . TYR B 1 614 ? -18.359 8.742 25.578 1 82.69 614 TYR B O 1
ATOM 11355 N N . ASP B 1 615 ? -19.797 7.668 24.344 1 85.44 615 ASP B N 1
ATOM 11356 C CA . ASP B 1 615 ? -20.453 8.875 23.828 1 85.44 615 ASP B CA 1
ATOM 11357 C C . ASP B 1 615 ? -21.109 9.664 24.953 1 85.44 615 ASP B C 1
ATOM 11359 O O . ASP B 1 615 ? -20.906 10.875 25.078 1 85.44 615 ASP B O 1
ATOM 11363 N N . MET B 1 616 ? -21.812 8.938 25.719 1 91.38 616 MET B N 1
ATOM 11364 C CA . MET B 1 616 ? -22.562 9.586 26.781 1 91.38 616 MET B CA 1
ATOM 11365 C C . MET B 1 616 ? -21.641 10.094 27.875 1 91.38 616 MET B C 1
ATOM 11367 O O . MET B 1 616 ? -21.906 11.117 28.5 1 91.38 616 MET B O 1
ATOM 11371 N N . ARG B 1 617 ? -20.688 9.336 28.141 1 88.88 617 ARG B N 1
ATOM 11372 C CA . ARG B 1 617 ? -19.734 9.789 29.141 1 88.88 617 ARG B CA 1
ATOM 11373 C C . ARG B 1 617 ? -19.094 11.117 28.734 1 88.88 617 ARG B C 1
ATOM 11375 O O . ARG B 1 617 ? -18.969 12.031 29.562 1 88.88 617 ARG B O 1
ATOM 11382 N N . ASP B 1 618 ? -18.766 11.25 27.5 1 83.38 618 ASP B N 1
ATOM 11383 C CA . ASP B 1 618 ? -18.172 12.477 26.984 1 83.38 618 ASP B CA 1
ATOM 11384 C C . ASP B 1 618 ? -19.172 13.617 26.969 1 83.38 618 ASP B C 1
ATOM 11386 O O . ASP B 1 618 ? -18.859 14.742 27.375 1 83.38 618 ASP B O 1
ATOM 11390 N N . LYS B 1 619 ? -20.375 13.328 26.641 1 88.88 619 LYS B N 1
ATOM 11391 C CA . LYS B 1 619 ? -21.406 14.352 26.484 1 88.88 619 LYS B CA 1
ATOM 11392 C C . LYS B 1 619 ? -21.922 14.82 27.844 1 88.88 619 LYS B C 1
ATOM 11394 O O . LYS B 1 619 ? -22.281 15.984 28.016 1 88.88 619 LYS B O 1
ATOM 11399 N N . LEU B 1 620 ? -21.969 13.898 28.797 1 92.5 620 LEU B N 1
ATOM 11400 C CA . LEU B 1 620 ? -22.484 14.203 30.125 1 92.5 620 LEU B CA 1
ATOM 11401 C C . LEU B 1 620 ? -21.641 15.281 30.797 1 92.5 620 LEU B C 1
ATOM 11403 O O . LEU B 1 620 ? -22.156 16.062 31.609 1 92.5 620 LEU B O 1
ATOM 11407 N N . HIS B 1 621 ? -20.438 15.352 30.469 1 87.06 621 HIS B N 1
ATOM 11408 C CA . HIS B 1 621 ? -19.562 16.359 31.047 1 87.06 621 HIS B CA 1
ATOM 11409 C C . HIS B 1 621 ? -19.219 17.438 30.016 1 87.06 621 HIS B C 1
ATOM 11411 O O . HIS B 1 621 ? -18.266 18.188 30.203 1 87.06 621 HIS B O 1
ATOM 11417 N N . GLY B 1 622 ? -19.906 17.453 29.031 1 87.62 622 GLY B N 1
ATOM 11418 C CA . GLY B 1 622 ? -19.766 18.438 27.969 1 87.62 622 GLY B CA 1
ATOM 11419 C C . GLY B 1 622 ? -21.062 19.156 27.641 1 87.62 622 GLY B C 1
ATOM 11420 O O . GLY B 1 622 ? -21.562 19.938 28.438 1 87.62 622 GLY B O 1
ATOM 11421 N N . VAL B 1 623 ? -21.672 18.75 26.547 1 87.38 623 VAL B N 1
ATOM 11422 C CA . VAL B 1 623 ? -22.797 19.484 25.984 1 87.38 623 VAL B CA 1
ATOM 11423 C C . VAL B 1 623 ? -24.047 19.203 26.797 1 87.38 623 VAL B C 1
ATOM 11425 O O . VAL B 1 623 ? -25 20 26.797 1 87.38 623 VAL B O 1
ATOM 11428 N N . LEU B 1 624 ? -24.094 18.047 27.531 1 93.88 624 LEU B N 1
ATOM 11429 C CA . LEU B 1 624 ? -25.312 17.641 28.219 1 93.88 624 LEU B CA 1
ATOM 11430 C C . LEU B 1 624 ? -25.281 18.047 29.688 1 93.88 624 LEU B C 1
ATOM 11432 O O . LEU B 1 624 ? -26.25 17.875 30.406 1 93.88 624 LEU B O 1
ATOM 11436 N N . GLU B 1 625 ? -24.188 18.594 30.109 1 92.19 625 GLU B N 1
ATOM 11437 C CA . GLU B 1 625 ? -23.984 18.891 31.516 1 92.19 625 GLU B CA 1
ATOM 11438 C C . GLU B 1 625 ? -25.062 19.828 32.031 1 92.19 625 GLU B C 1
ATOM 11440 O O . GLU B 1 625 ? -25.547 19.656 33.156 1 92.19 625 GLU B O 1
ATOM 11445 N N . LYS B 1 626 ? -25.531 20.781 31.219 1 93.5 626 LYS B N 1
ATOM 11446 C CA . LYS B 1 626 ? -26.516 21.781 31.641 1 93.5 626 LYS B CA 1
ATOM 11447 C C . LYS B 1 626 ? -27.922 21.188 31.672 1 93.5 626 LYS B C 1
ATOM 11449 O O . LYS B 1 626 ? -28.828 21.766 32.281 1 93.5 626 LYS B O 1
ATOM 11454 N N . PHE B 1 627 ? -28.109 20.031 31.234 1 95.62 627 PHE B N 1
ATOM 11455 C CA . PHE B 1 627 ? -29.438 19.484 31.047 1 95.62 627 PHE B CA 1
ATOM 11456 C C . PHE B 1 627 ? -29.703 18.344 32.031 1 95.62 627 PHE B C 1
ATOM 11458 O O . PHE B 1 627 ? -30.688 17.609 31.875 1 95.62 627 PHE B O 1
ATOM 11465 N N . VAL B 1 628 ? -28.812 18.125 32.906 1 95.12 628 VAL B N 1
ATOM 11466 C CA . VAL B 1 628 ? -28.938 17.094 33.938 1 95.12 628 VAL B CA 1
ATOM 11467 C C . VAL B 1 628 ? -28.469 17.625 35.281 1 95.12 628 VAL B C 1
ATOM 11469 O O . VAL B 1 628 ? -27.484 18.375 35.344 1 95.12 628 VAL B O 1
ATOM 11472 N N . ASN B 1 629 ? -29.281 17.297 36.312 1 93.44 629 ASN B N 1
ATOM 11473 C CA . ASN B 1 629 ? -28.844 17.719 37.625 1 93.44 629 ASN B CA 1
ATOM 11474 C C . ASN B 1 629 ? -27.625 16.938 38.094 1 93.44 629 ASN B C 1
ATOM 11476 O O . ASN B 1 629 ? -27.359 15.836 37.594 1 93.44 629 ASN B O 1
ATOM 11480 N N . GLU B 1 630 ? -26.922 17.375 39.031 1 93 630 GLU B N 1
ATOM 11481 C CA . GLU B 1 630 ? -25.641 16.844 39.469 1 93 630 GLU B CA 1
ATOM 11482 C C . GLU B 1 630 ? -25.781 15.422 40.031 1 93 630 GLU B C 1
ATOM 11484 O O . GLU B 1 630 ? -24.953 14.555 39.75 1 93 630 GLU B O 1
ATOM 11489 N N . ALA B 1 631 ? -26.828 15.234 40.75 1 93.69 631 ALA B N 1
ATOM 11490 C CA . ALA B 1 631 ? -27.047 13.922 41.344 1 93.69 631 ALA B CA 1
ATOM 11491 C C . ALA B 1 631 ? -27.297 12.867 40.281 1 93.69 631 ALA B C 1
ATOM 11493 O O . ALA B 1 631 ? -26.734 11.773 40.344 1 93.69 631 ALA B O 1
ATOM 11494 N N . ASP B 1 632 ? -28.109 13.25 39.344 1 94.56 632 ASP B N 1
ATOM 11495 C CA . ASP B 1 632 ? -28.438 12.32 38.281 1 94.56 632 ASP B CA 1
ATOM 11496 C C . ASP B 1 632 ? -27.234 12.109 37.344 1 94.56 632 ASP B C 1
ATOM 11498 O O . ASP B 1 632 ? -27.016 11.008 36.844 1 94.56 632 ASP B O 1
ATOM 11502 N N . ARG B 1 633 ? -26.5 13.148 37.094 1 95.38 633 ARG B N 1
ATOM 11503 C CA . ARG B 1 633 ? -25.297 13.062 36.281 1 95.38 633 ARG B CA 1
ATOM 11504 C C . ARG B 1 633 ? -24.297 12.086 36.875 1 95.38 633 ARG B C 1
ATOM 11506 O O . ARG B 1 633 ? -23.766 11.227 36.188 1 95.38 633 ARG B O 1
ATOM 11513 N N . ASP B 1 634 ? -24.156 12.203 38.156 1 95.06 634 ASP B N 1
ATOM 11514 C CA . ASP B 1 634 ? -23.188 11.352 38.844 1 95.06 634 ASP B CA 1
ATOM 11515 C C . ASP B 1 634 ? -23.672 9.898 38.875 1 95.06 634 ASP B C 1
ATOM 11517 O O . ASP B 1 634 ? -22.875 8.977 38.688 1 95.06 634 ASP B O 1
ATOM 11521 N N . ALA B 1 635 ? -24.922 9.742 39.156 1 95.5 635 ALA B N 1
ATOM 11522 C CA . ALA B 1 635 ? -25.5 8.398 39.188 1 95.5 635 ALA B CA 1
ATOM 11523 C C . ALA B 1 635 ? -25.375 7.734 37.812 1 95.5 635 ALA B C 1
ATOM 11525 O O . ALA B 1 635 ? -25.047 6.547 37.719 1 95.5 635 ALA B O 1
ATOM 11526 N N . PHE B 1 636 ? -25.672 8.492 36.781 1 96.38 636 PHE B N 1
ATOM 11527 C CA . PHE B 1 636 ? -25.594 7.953 35.438 1 96.38 636 PHE B CA 1
ATOM 11528 C C . PHE B 1 636 ? -24.141 7.676 35.062 1 96.38 636 PHE B C 1
ATOM 11530 O O . PHE B 1 636 ? -23.859 6.676 34.406 1 96.38 636 PHE B O 1
ATOM 11537 N N . SER B 1 637 ? -23.25 8.594 35.406 1 95.56 637 SER B N 1
ATOM 11538 C CA . SER B 1 637 ? -21.828 8.406 35.125 1 95.56 637 SER B CA 1
ATOM 11539 C C . SER B 1 637 ? -21.312 7.125 35.781 1 95.56 637 SER B C 1
ATOM 11541 O O . SER B 1 637 ? -20.531 6.395 35.156 1 95.56 637 SER B O 1
ATOM 11543 N N . LEU B 1 638 ? -21.75 6.883 36.969 1 95.56 638 LEU B N 1
ATOM 11544 C CA . LEU B 1 638 ? -21.344 5.668 37.688 1 95.56 638 LEU B CA 1
ATOM 11545 C C . LEU B 1 638 ? -21.906 4.43 36.969 1 95.56 638 LEU B C 1
ATOM 11547 O O . LEU B 1 638 ? -21.219 3.412 36.875 1 95.56 638 LEU B O 1
ATOM 11551 N N . LYS B 1 639 ? -23.125 4.527 36.531 1 96.38 639 LYS B N 1
ATOM 11552 C CA . LYS B 1 639 ? -23.734 3.412 35.812 1 96.38 639 LYS B CA 1
ATOM 11553 C C . LYS B 1 639 ? -22.984 3.123 34.531 1 96.38 639 LYS B C 1
ATOM 11555 O O . LYS B 1 639 ? -22.812 1.962 34.156 1 96.38 639 LYS B O 1
ATOM 11560 N N . LEU B 1 640 ? -22.609 4.168 33.781 1 96.31 640 LEU B N 1
ATOM 11561 C CA . LEU B 1 640 ? -21.844 4.02 32.562 1 96.31 640 LEU B CA 1
ATOM 11562 C C . LEU B 1 640 ? -20.484 3.357 32.844 1 96.31 640 LEU B C 1
ATOM 11564 O O . LEU B 1 640 ? -20.062 2.477 32.094 1 96.31 640 LEU B O 1
ATOM 11568 N N . GLU B 1 641 ? -19.875 3.783 33.875 1 92 641 GLU B N 1
ATOM 11569 C CA . GLU B 1 641 ? -18.594 3.195 34.25 1 92 641 GLU B CA 1
ATOM 11570 C C . GLU B 1 641 ? -18.75 1.72 34.594 1 92 641 GLU B C 1
ATOM 11572 O O . GLU B 1 641 ? -17.906 0.894 34.25 1 92 641 GLU B O 1
ATOM 11577 N N . ASP B 1 642 ? -19.766 1.426 35.312 1 94.69 642 ASP B N 1
ATOM 11578 C CA . ASP B 1 642 ? -20.047 0.043 35.688 1 94.69 642 ASP B CA 1
ATOM 11579 C C . ASP B 1 642 ? -20.312 -0.816 34.438 1 94.69 642 ASP B C 1
ATOM 11581 O O . ASP B 1 642 ? -19.891 -1.977 34.375 1 94.69 642 ASP B O 1
ATOM 11585 N N . THR B 1 643 ? -21.016 -0.249 33.562 1 95.62 643 THR B N 1
ATOM 11586 C CA . THR B 1 643 ? -21.312 -0.979 32.344 1 95.62 643 THR B CA 1
ATOM 11587 C C . THR B 1 643 ? -20.047 -1.232 31.516 1 95.62 643 THR B C 1
ATOM 11589 O O . THR B 1 643 ? -19.891 -2.295 30.922 1 95.62 643 THR B O 1
ATOM 11592 N N . GLU B 1 644 ? -19.203 -0.251 31.453 1 90.56 644 GLU B N 1
ATOM 11593 C CA . GLU B 1 644 ? -17.938 -0.404 30.75 1 90.56 644 GLU B CA 1
ATOM 11594 C C . GLU B 1 644 ? -17.109 -1.538 31.359 1 90.56 644 GLU B C 1
ATOM 11596 O O . GLU B 1 644 ? -16.562 -2.371 30.625 1 90.56 644 GLU B O 1
ATOM 11601 N N . ASN B 1 645 ? -17.062 -1.562 32.688 1 88.56 645 ASN B N 1
ATOM 11602 C CA . ASN B 1 645 ? -16.344 -2.629 33.375 1 88.56 645 ASN B CA 1
ATOM 11603 C C . ASN B 1 645 ? -16.984 -3.99 33.125 1 88.56 645 ASN B C 1
ATOM 11605 O O . ASN B 1 645 ? -16.297 -4.988 32.938 1 88.56 645 ASN B O 1
ATOM 11609 N N . TRP B 1 646 ? -18.25 -3.932 33.094 1 93.81 646 TRP B N 1
ATOM 11610 C CA . TRP B 1 646 ? -19 -5.152 32.844 1 93.81 646 TRP B CA 1
ATOM 11611 C C . TRP B 1 646 ? -18.688 -5.695 31.438 1 93.81 646 TRP B C 1
ATOM 11613 O O . TRP B 1 646 ? -18.531 -6.902 31.266 1 93.81 646 TRP B O 1
ATOM 11623 N N . LEU B 1 647 ? -18.578 -4.844 30.469 1 92.44 647 LEU B N 1
ATOM 11624 C CA . LEU B 1 647 ? -18.344 -5.215 29.078 1 92.44 647 LEU B CA 1
ATOM 11625 C C . LEU B 1 647 ? -17.047 -6.012 28.953 1 92.44 647 LEU B C 1
ATOM 11627 O O . LEU B 1 647 ? -16.953 -6.91 28.125 1 92.44 647 LEU B O 1
ATOM 11631 N N . TYR B 1 648 ? -16.016 -5.73 29.812 1 86.31 648 TYR B N 1
ATOM 11632 C CA . TYR B 1 648 ? -14.695 -6.316 29.641 1 86.31 648 TYR B CA 1
ATOM 11633 C C . TYR B 1 648 ? -14.461 -7.457 30.625 1 86.31 648 TYR B C 1
ATOM 11635 O O . TYR B 1 648 ? -13.43 -8.133 30.578 1 86.31 648 TYR B O 1
ATOM 11643 N N . GLU B 1 649 ? -15.414 -7.703 31.469 1 88.75 649 GLU B N 1
ATOM 11644 C CA . GLU B 1 649 ? -15.336 -8.812 32.406 1 88.75 649 GLU B CA 1
ATOM 11645 C C . GLU B 1 649 ? -16.469 -9.82 32.188 1 88.75 649 GLU B C 1
ATOM 11647 O O . GLU B 1 649 ? -16.438 -10.555 31.188 1 88.75 649 GLU B O 1
ATOM 11652 N N . ASP B 1 650 ? -17.562 -9.586 32.875 1 89.06 650 ASP B N 1
ATOM 11653 C CA . ASP B 1 650 ? -18.656 -10.547 32.844 1 89.06 650 ASP B CA 1
ATOM 11654 C C . ASP B 1 650 ? -19.469 -10.383 31.547 1 89.06 650 ASP B C 1
ATOM 11656 O O . ASP B 1 650 ? -20.156 -11.305 31.109 1 89.06 650 ASP B O 1
ATOM 11660 N N . GLY B 1 651 ? -19.312 -9.305 30.984 1 90.06 651 GLY B N 1
ATOM 11661 C CA . GLY B 1 651 ? -20.125 -9.008 29.812 1 90.06 651 GLY B CA 1
ATOM 11662 C C . GLY B 1 651 ? -19.422 -9.312 28.5 1 90.06 651 GLY B C 1
ATOM 11663 O O . GLY B 1 651 ? -19.953 -9.055 27.422 1 90.06 651 GLY B O 1
ATOM 11664 N N . GLU B 1 652 ? -18.297 -9.891 28.469 1 85 652 GLU B N 1
ATOM 11665 C CA . GLU B 1 652 ? -17.5 -10.086 27.266 1 85 652 GLU B CA 1
ATOM 11666 C C . GLU B 1 652 ? -18.156 -11.102 26.328 1 85 652 GLU B C 1
ATOM 11668 O O . GLU B 1 652 ? -18.125 -10.945 25.109 1 85 652 GLU B O 1
ATOM 11673 N N . ASP B 1 653 ? -18.75 -12.172 26.859 1 87.31 653 ASP B N 1
ATOM 11674 C CA . ASP B 1 653 ? -19.312 -13.242 26.047 1 87.31 653 ASP B CA 1
ATOM 11675 C C . ASP B 1 653 ? -20.781 -13.492 26.391 1 87.31 653 ASP B C 1
ATOM 11677 O O . ASP B 1 653 ? -21.156 -14.617 26.719 1 87.31 653 ASP B O 1
ATOM 11681 N N . GLN B 1 654 ? -21.578 -12.383 26.219 1 93.25 654 GLN B N 1
ATOM 11682 C CA . GLN B 1 654 ? -23.016 -12.516 26.5 1 93.25 654 GLN B CA 1
ATOM 11683 C C . GLN B 1 654 ? -23.812 -12.648 25.203 1 93.25 654 GLN B C 1
ATOM 11685 O O . GLN B 1 654 ? -23.266 -12.453 24.109 1 93.25 654 GLN B O 1
ATOM 11690 N N . GLN B 1 655 ? -25.031 -13.016 25.359 1 94.06 655 GLN B N 1
ATOM 11691 C CA . GLN B 1 655 ? -25.922 -13.148 24.219 1 94.06 655 GLN B CA 1
ATOM 11692 C C . GLN B 1 655 ? -26.344 -11.781 23.688 1 94.06 655 GLN B C 1
ATOM 11694 O O . GLN B 1 655 ? -26.312 -10.789 24.422 1 94.06 655 GLN B O 1
ATOM 11699 N N . LYS B 1 656 ? -26.766 -11.805 22.484 1 95.31 656 LYS B N 1
ATOM 11700 C CA . LYS B 1 656 ? -27.141 -10.578 21.781 1 95.31 656 LYS B CA 1
ATOM 11701 C C . LYS B 1 656 ? -28.203 -9.805 22.578 1 95.31 656 LYS B C 1
ATOM 11703 O O . LYS B 1 656 ? -28.078 -8.586 22.75 1 95.31 656 LYS B O 1
ATOM 11708 N N . GLN B 1 657 ? -29.141 -10.492 23.125 1 95.62 657 GLN B N 1
ATOM 11709 C CA . GLN B 1 657 ? -30.266 -9.867 23.797 1 95.62 657 GLN B CA 1
ATOM 11710 C C . GLN B 1 657 ? -29.828 -9.148 25.062 1 95.62 657 GLN B C 1
ATOM 11712 O O . GLN B 1 657 ? -30.391 -8.117 25.438 1 95.62 657 GLN B O 1
ATOM 11717 N N . VAL B 1 658 ? -28.844 -9.695 25.656 1 96.69 658 VAL B N 1
ATOM 11718 C CA . VAL B 1 658 ? -28.344 -9.086 26.891 1 96.69 658 VAL B CA 1
ATOM 11719 C C . VAL B 1 658 ? -27.766 -7.707 26.578 1 96.69 658 VAL B C 1
ATOM 11721 O O . VAL B 1 658 ? -27.969 -6.758 27.344 1 96.69 658 VAL B O 1
ATOM 11724 N N . TYR B 1 659 ? -27.062 -7.602 25.516 1 96.88 659 TYR B N 1
ATOM 11725 C CA . TYR B 1 659 ? -26.484 -6.32 25.125 1 96.88 659 TYR B CA 1
ATOM 11726 C C . TYR B 1 659 ? -27.578 -5.324 24.75 1 96.88 659 TYR B C 1
ATOM 11728 O O . TYR B 1 659 ? -27.5 -4.148 25.094 1 96.88 659 TYR B O 1
ATOM 11736 N N . ILE B 1 660 ? -28.562 -5.809 24.031 1 96.75 660 ILE B N 1
ATOM 11737 C CA . ILE B 1 660 ? -29.688 -4.965 23.625 1 96.75 660 ILE B CA 1
ATOM 11738 C C . ILE B 1 660 ? -30.406 -4.422 24.844 1 96.75 660 ILE B C 1
ATOM 11740 O O . ILE B 1 660 ? -30.734 -3.236 24.906 1 96.75 660 ILE B O 1
ATOM 11744 N N . ASP B 1 661 ? -30.578 -5.289 25.797 1 96.5 661 ASP B N 1
ATOM 11745 C CA . ASP B 1 661 ? -31.25 -4.895 27.016 1 96.5 661 ASP B CA 1
ATOM 11746 C C . ASP B 1 661 ? -30.422 -3.896 27.812 1 96.5 661 ASP B C 1
ATOM 11748 O O . ASP B 1 661 ? -30.953 -2.945 28.391 1 96.5 661 ASP B O 1
ATOM 11752 N N . LYS B 1 662 ? -29.172 -4.227 27.906 1 96.31 662 LYS B N 1
ATOM 11753 C CA . LYS B 1 662 ? -28.266 -3.318 28.609 1 96.31 662 LYS B CA 1
ATOM 11754 C C . LYS B 1 662 ? -28.297 -1.926 27.984 1 96.31 662 LYS B C 1
ATOM 11756 O O . LYS B 1 662 ? -28.297 -0.92 28.703 1 96.31 662 LYS B O 1
ATOM 11761 N N . LEU B 1 663 ? -28.312 -1.826 26.672 1 96.81 663 LEU B N 1
ATOM 11762 C CA . LEU B 1 663 ? -28.359 -0.553 25.953 1 96.81 663 LEU B CA 1
ATOM 11763 C C . LEU B 1 663 ? -29.688 0.16 26.203 1 96.81 663 LEU B C 1
ATOM 11765 O O . LEU B 1 663 ? -29.703 1.375 26.422 1 96.81 663 LEU B O 1
ATOM 11769 N N . ALA B 1 664 ? -30.75 -0.635 26.203 1 96.5 664 ALA B N 1
ATOM 11770 C CA . ALA B 1 664 ? -32.062 -0.075 26.469 1 96.5 664 ALA B CA 1
ATOM 11771 C C . ALA B 1 664 ? -32.156 0.522 27.859 1 96.5 664 ALA B C 1
ATOM 11773 O O . ALA B 1 664 ? -32.781 1.567 28.062 1 96.5 664 ALA B O 1
ATOM 11774 N N . GLU B 1 665 ? -31.578 -0.141 28.766 1 96.06 665 GLU B N 1
ATOM 11775 C CA . GLU B 1 665 ? -31.547 0.34 30.141 1 96.06 665 GLU B CA 1
ATOM 11776 C C . GLU B 1 665 ? -30.797 1.671 30.25 1 96.06 665 GLU B C 1
ATOM 11778 O O . GLU B 1 665 ? -31.234 2.578 30.953 1 96.06 665 GLU B O 1
ATOM 11783 N N . LEU B 1 666 ? -29.672 1.758 29.578 1 97.12 666 LEU B N 1
ATOM 11784 C CA . LEU B 1 666 ? -28.891 2.99 29.594 1 97.12 666 LEU B CA 1
ATOM 11785 C C . LEU B 1 666 ? -29.625 4.113 28.875 1 97.12 666 LEU B C 1
ATOM 11787 O O . LEU B 1 666 ? -29.609 5.262 29.312 1 97.12 666 LEU B O 1
ATOM 11791 N N . LYS B 1 667 ? -30.281 3.773 27.781 1 96.38 667 LYS B N 1
ATOM 11792 C CA . LYS B 1 667 ? -31 4.766 26.984 1 96.38 667 LYS B CA 1
ATOM 11793 C C . LYS B 1 667 ? -32.219 5.316 27.75 1 96.38 667 LYS B C 1
ATOM 11795 O O . LYS B 1 667 ? -32.594 6.465 27.531 1 96.38 667 LYS B O 1
ATOM 11800 N N . LYS B 1 668 ? -32.844 4.512 28.594 1 95.62 668 LYS B N 1
ATOM 11801 C CA . LYS B 1 668 ? -33.938 4.969 29.422 1 95.62 668 LYS B CA 1
ATOM 11802 C C . LYS B 1 668 ? -33.531 6.152 30.297 1 95.62 668 LYS B C 1
ATOM 11804 O O . LYS B 1 668 ? -34.344 7.035 30.562 1 95.62 668 LYS B O 1
ATOM 11809 N N . ILE B 1 669 ? -32.312 6.137 30.656 1 95.19 669 ILE B N 1
ATOM 11810 C CA . ILE B 1 669 ? -31.812 7.203 31.5 1 95.19 669 ILE B CA 1
ATOM 11811 C C . ILE B 1 669 ? -31.25 8.328 30.625 1 95.19 669 ILE B C 1
ATOM 11813 O O . ILE B 1 669 ? -31.516 9.508 30.891 1 95.19 669 ILE B O 1
ATOM 11817 N N . GLY B 1 670 ? -30.516 8.016 29.641 1 95.19 670 GLY B N 1
ATOM 11818 C CA . GLY B 1 670 ? -29.781 8.984 28.844 1 95.19 670 GLY B CA 1
ATOM 11819 C C . GLY B 1 670 ? -30.656 9.703 27.828 1 95.19 670 GLY B C 1
ATOM 11820 O O . GLY B 1 670 ? -30.406 10.859 27.5 1 95.19 670 GLY B O 1
ATOM 11821 N N . GLN B 1 671 ? -31.641 9.055 27.297 1 94.56 671 GLN B N 1
ATOM 11822 C CA . GLN B 1 671 ? -32.438 9.578 26.188 1 94.56 671 GLN B CA 1
ATOM 11823 C C . GLN B 1 671 ? -33.188 10.844 26.594 1 94.56 671 GLN B C 1
ATOM 11825 O O . GLN B 1 671 ? -33.25 11.82 25.844 1 94.56 671 GLN B O 1
ATOM 11830 N N . PRO B 1 672 ? -33.75 10.836 27.75 1 94.69 672 PRO B N 1
ATOM 11831 C CA . PRO B 1 672 ? -34.438 12.062 28.188 1 94.69 672 PRO B CA 1
ATOM 11832 C C . PRO B 1 672 ? -33.5 13.25 28.281 1 94.69 672 PRO B C 1
ATOM 11834 O O . PRO B 1 672 ? -33.875 14.375 27.953 1 94.69 672 PRO B O 1
ATOM 11837 N N . ILE B 1 673 ? -32.375 13.008 28.75 1 95.19 673 ILE B N 1
ATOM 11838 C CA . ILE B 1 673 ? -31.375 14.07 28.859 1 95.19 673 ILE B CA 1
ATOM 11839 C C . ILE B 1 673 ? -31.016 14.578 27.469 1 95.19 673 ILE B C 1
ATOM 11841 O O . ILE B 1 673 ? -30.953 15.797 27.25 1 95.19 673 ILE B O 1
ATOM 11845 N N . TYR B 1 674 ? -30.812 13.648 26.609 1 94.12 674 TYR B N 1
ATOM 11846 C CA . TYR B 1 674 ? -30.438 13.984 25.25 1 94.12 674 TYR B CA 1
ATOM 11847 C C . TYR B 1 674 ? -31.562 14.734 24.547 1 94.12 674 TYR B C 1
ATOM 11849 O O . TYR B 1 674 ? -31.328 15.688 23.797 1 94.12 674 TYR B O 1
ATOM 11857 N N . GLU B 1 675 ? -32.781 14.352 24.797 1 93.94 675 GLU B N 1
ATOM 11858 C CA . GLU B 1 675 ? -33.938 14.992 24.188 1 93.94 675 GLU B CA 1
ATOM 11859 C C . GLU B 1 675 ? -34.062 16.438 24.672 1 93.94 675 GLU B C 1
ATOM 11861 O O . GLU B 1 675 ? -34.438 17.328 23.891 1 93.94 675 GLU B O 1
ATOM 11866 N N . ARG B 1 676 ? -33.781 16.656 25.922 1 94.44 676 ARG B N 1
ATOM 11867 C CA . ARG B 1 676 ? -33.812 18.016 26.453 1 94.44 676 ARG B CA 1
ATOM 11868 C C . ARG B 1 676 ? -32.812 18.891 25.734 1 94.44 676 ARG B C 1
ATOM 11870 O O . ARG B 1 676 ? -33.094 20.062 25.438 1 94.44 676 ARG B O 1
ATOM 11877 N N . TYR B 1 677 ? -31.672 18.328 25.5 1 93.81 677 TYR B N 1
ATOM 11878 C CA . TYR B 1 677 ? -30.625 19.047 24.797 1 93.81 677 TYR B CA 1
ATOM 11879 C C . TYR B 1 677 ? -31.062 19.391 23.375 1 93.81 677 TYR B C 1
ATOM 11881 O O . TYR B 1 677 ? -30.953 20.531 22.938 1 93.81 677 TYR B O 1
ATOM 11889 N N . ILE B 1 678 ? -31.609 18.391 22.641 1 93.69 678 ILE B N 1
ATOM 11890 C CA . ILE B 1 678 ? -32 18.578 21.25 1 93.69 678 ILE B CA 1
ATOM 11891 C C . ILE B 1 678 ? -33.125 19.609 21.172 1 93.69 678 ILE B C 1
ATOM 11893 O O . ILE B 1 678 ? -33.156 20.469 20.281 1 93.69 678 ILE B O 1
ATOM 11897 N N . GLU B 1 679 ? -34.031 19.562 22.109 1 93.56 679 GLU B N 1
ATOM 11898 C CA . GLU B 1 679 ? -35.156 20.5 22.172 1 93.56 679 GLU B CA 1
ATOM 11899 C C . GLU B 1 679 ? -34.656 21.938 22.359 1 93.56 679 GLU B C 1
ATOM 11901 O O . GLU B 1 679 ? -35.188 22.875 21.766 1 93.56 679 GLU B O 1
ATOM 11906 N N . SER B 1 680 ? -33.719 21.969 23.188 1 92.88 680 SER B N 1
ATOM 11907 C CA . SER B 1 680 ? -33.156 23.297 23.484 1 92.88 680 SER B CA 1
ATOM 11908 C C . SER B 1 680 ? -32.438 23.859 22.281 1 92.88 680 SER B C 1
ATOM 11910 O O . SER B 1 680 ? -32.438 25.078 22.062 1 92.88 680 SER B O 1
ATOM 11912 N N . GLU B 1 681 ? -31.828 23.016 21.531 1 91 681 GLU B N 1
ATOM 11913 C CA . GLU B 1 681 ? -31.047 23.438 20.375 1 91 681 GLU B CA 1
ATOM 11914 C C . GLU B 1 681 ? -31.953 23.797 19.203 1 91 681 GLU B C 1
ATOM 11916 O O . GLU B 1 681 ? -31.641 24.703 18.422 1 91 681 GLU B O 1
ATOM 11921 N N . GLU B 1 682 ? -33.094 23.109 19.109 1 93.12 682 GLU B N 1
ATOM 11922 C CA . GLU B 1 682 ? -33.969 23.25 17.953 1 93.12 682 GLU B CA 1
ATOM 11923 C C . GLU B 1 682 ? -35.031 24.297 18.203 1 93.12 682 GLU B C 1
ATOM 11925 O O . GLU B 1 682 ? -35.594 24.844 17.25 1 93.12 682 GLU B O 1
ATOM 11930 N N . ARG B 1 683 ? -35.344 24.641 19.406 1 93.12 683 ARG B N 1
ATOM 11931 C CA . ARG B 1 683 ? -36.469 25.5 19.781 1 93.12 683 ARG B CA 1
ATOM 11932 C C . ARG B 1 683 ? -36.281 26.906 19.234 1 93.12 683 ARG B C 1
ATOM 11934 O O . ARG B 1 683 ? -37.188 27.484 18.656 1 93.12 683 ARG B O 1
ATOM 11941 N N . PRO B 1 684 ? -35.031 27.406 19.375 1 91.69 684 PRO B N 1
ATOM 11942 C CA . PRO B 1 684 ? -34.844 28.766 18.859 1 91.69 684 PRO B CA 1
ATOM 11943 C C . PRO B 1 684 ? -35.094 28.859 17.344 1 91.69 684 PRO B C 1
ATOM 11945 O O . PRO B 1 684 ? -35.688 29.828 16.875 1 91.69 684 PRO B O 1
ATOM 11948 N N . LYS B 1 685 ? -34.781 27.906 16.656 1 92.44 685 LYS B N 1
ATOM 11949 C CA . LYS B 1 685 ? -35.031 27.891 15.211 1 92.44 685 LYS B CA 1
ATOM 11950 C C . LYS B 1 685 ? -36.531 27.781 14.914 1 92.44 685 LYS B C 1
ATOM 11952 O O . LYS B 1 685 ? -37.031 28.422 13.984 1 92.44 685 LYS B O 1
ATOM 11957 N N . ALA B 1 686 ? -37.219 27.016 15.695 1 94.06 686 ALA B N 1
ATOM 11958 C CA . ALA B 1 686 ? -38.656 26.844 15.531 1 94.06 686 ALA B CA 1
ATOM 11959 C C . ALA B 1 686 ? -39.406 28.141 15.82 1 94.06 686 ALA B C 1
ATOM 11961 O O . ALA B 1 686 ? -40.344 28.516 15.094 1 94.06 686 ALA B O 1
ATOM 11962 N N . PHE B 1 687 ? -39 28.859 16.781 1 93.75 687 PHE B N 1
ATOM 11963 C CA . PHE B 1 687 ? -39.594 30.141 17.125 1 93.75 687 PHE B CA 1
ATOM 11964 C C . PHE B 1 687 ? -39.25 31.203 16.078 1 93.75 687 PHE B C 1
ATOM 11966 O O . PHE B 1 687 ? -40.094 32.062 15.766 1 93.75 687 PHE B O 1
ATOM 11973 N N . GLU B 1 688 ? -38.094 31.047 15.586 1 92.5 688 GLU B N 1
ATOM 11974 C CA . GLU B 1 688 ? -37.719 31.984 14.523 1 92.5 688 GLU B CA 1
ATOM 11975 C C . GLU B 1 688 ? -38.562 31.781 13.281 1 92.5 688 GLU B C 1
ATOM 11977 O O . GLU B 1 688 ? -39 32.75 12.648 1 92.5 688 GLU B O 1
ATOM 11982 N N . ASP B 1 689 ? -38.875 30.609 13.008 1 93.94 689 ASP B N 1
ATOM 11983 C CA . ASP B 1 689 ? -39.719 30.312 11.867 1 93.94 689 ASP B CA 1
ATOM 11984 C C . ASP B 1 689 ? -41.125 30.812 12.086 1 93.94 689 ASP B C 1
ATOM 11986 O O . ASP B 1 689 ? -41.75 31.375 11.172 1 93.94 689 ASP B O 1
ATOM 11990 N N . LEU B 1 690 ? -41.656 30.594 13.242 1 94.88 690 LEU B N 1
ATOM 11991 C CA . LEU B 1 690 ? -42.969 31.078 13.609 1 94.88 690 LEU B CA 1
ATOM 11992 C C . LEU B 1 690 ? -43 32.625 13.594 1 94.88 690 LEU B C 1
ATOM 11994 O O . LEU B 1 690 ? -43.969 33.219 13.086 1 94.88 690 LEU B O 1
ATOM 11998 N N . GLY B 1 691 ? -41.906 33.156 14.062 1 92.88 691 GLY B N 1
ATOM 11999 C CA . GLY B 1 691 ? -41.812 34.594 14.047 1 92.88 691 GLY B CA 1
ATOM 12000 C C . GLY B 1 691 ? -41.75 35.188 12.648 1 92.88 691 GLY B C 1
ATOM 12001 O O . GLY B 1 691 ? -42.375 36.219 12.383 1 92.88 691 GLY B O 1
ATOM 12002 N N . ARG B 1 692 ? -41.156 34.531 11.844 1 93.62 692 ARG B N 1
ATOM 12003 C CA . ARG B 1 692 ? -41.094 34.969 10.461 1 93.62 692 ARG B CA 1
ATOM 12004 C C . ARG B 1 692 ? -42.469 34.938 9.805 1 93.62 692 ARG B C 1
ATOM 12006 O O . ARG B 1 692 ? -42.812 35.844 9.062 1 93.62 692 ARG B O 1
ATOM 12013 N N . GLN B 1 693 ? -43.188 33.938 10.078 1 93.12 693 GLN B N 1
ATOM 12014 C CA . GLN B 1 693 ? -44.531 33.812 9.523 1 93.12 693 GLN B CA 1
ATOM 12015 C C . GLN B 1 693 ? -45.469 34.875 10.094 1 93.12 693 GLN B C 1
ATOM 12017 O O . GLN B 1 693 ? -46.281 35.469 9.367 1 93.12 693 GLN B O 1
ATOM 12022 N N . LEU B 1 694 ? -45.312 35.125 11.328 1 94 694 LEU B N 1
ATOM 12023 C CA . LEU B 1 694 ? -46.094 36.156 11.992 1 94 694 LEU B CA 1
ATOM 12024 C C . LEU B 1 694 ? -45.812 37.531 11.422 1 94 694 LEU B C 1
ATOM 12026 O O . LEU B 1 694 ? -46.719 38.312 11.156 1 94 694 LEU B O 1
ATOM 12030 N N . GLN B 1 695 ? -44.531 37.688 11.195 1 92.5 695 GLN B N 1
ATOM 12031 C CA . GLN B 1 695 ? -44.156 38.969 10.633 1 92.5 695 GLN B CA 1
ATOM 12032 C C . GLN B 1 695 ? -44.656 39.125 9.203 1 92.5 695 GLN B C 1
ATOM 12034 O O . GLN B 1 695 ? -45.062 40.219 8.797 1 92.5 695 GLN B O 1
ATOM 12039 N N . MET B 1 696 ? -44.719 38.125 8.562 1 92.5 696 MET B N 1
ATOM 12040 C CA . MET B 1 696 ? -45.219 38.156 7.191 1 92.5 696 MET B CA 1
ATOM 12041 C C . MET B 1 696 ? -46.688 38.531 7.164 1 92.5 696 MET B C 1
ATOM 12043 O O . MET B 1 696 ? -47.094 39.406 6.41 1 92.5 696 MET B O 1
ATOM 12047 N N . TYR B 1 697 ? -47.5 37.938 7.957 1 93.25 697 TYR B N 1
ATOM 12048 C CA . TYR B 1 697 ? -48.938 38.188 7.988 1 93.25 697 TYR B CA 1
ATOM 12049 C C . TYR B 1 697 ? -49.25 39.562 8.562 1 93.25 697 TYR B C 1
ATOM 12051 O O . TYR B 1 697 ? -50.188 40.25 8.117 1 93.25 697 TYR B O 1
ATOM 12059 N N . MET B 1 698 ? -48.406 39.938 9.484 1 91.62 698 MET B N 1
ATOM 12060 C CA . MET B 1 698 ? -48.562 41.281 10.047 1 91.62 698 MET B CA 1
ATOM 12061 C C . MET B 1 698 ? -48.312 42.344 8.984 1 91.62 698 MET B C 1
ATOM 12063 O O . MET B 1 698 ? -49 43.375 8.93 1 91.62 698 MET B O 1
ATOM 12067 N N . LYS B 1 699 ? -47.344 42.062 8.227 1 90.31 699 LYS B N 1
ATOM 12068 C CA . LYS B 1 699 ? -47.031 43 7.137 1 90.31 699 LYS B CA 1
ATOM 12069 C C . LYS B 1 699 ? -48.188 43.062 6.145 1 90.31 699 LYS B C 1
ATOM 12071 O O . LYS B 1 699 ? -48.562 44.156 5.664 1 90.31 699 LYS B O 1
ATOM 12076 N N . ILE B 1 700 ? -48.812 42.031 5.949 1 88.44 700 ILE B N 1
ATOM 12077 C CA . ILE B 1 700 ? -49.906 41.938 5.016 1 88.44 700 ILE B CA 1
ATOM 12078 C C . ILE B 1 700 ? -51.125 42.656 5.613 1 88.44 700 ILE B C 1
ATOM 12080 O O . ILE B 1 700 ? -51.812 43.406 4.918 1 88.44 700 ILE B O 1
ATOM 12084 N N . ILE B 1 701 ? -51.344 42.5 6.828 1 88.62 701 ILE B N 1
ATOM 12085 C CA . ILE B 1 701 ? -52.469 43.125 7.523 1 88.62 701 ILE B CA 1
ATOM 12086 C C . ILE B 1 701 ? -52.281 44.656 7.582 1 88.62 701 ILE B C 1
ATOM 12088 O O . ILE B 1 701 ? -53.219 45.406 7.363 1 88.62 701 ILE B O 1
ATOM 12092 N N . GLU B 1 702 ? -51.031 45 7.797 1 87.25 702 GLU B N 1
ATOM 12093 C CA . GLU B 1 702 ? -50.719 46.406 7.812 1 87.25 702 GLU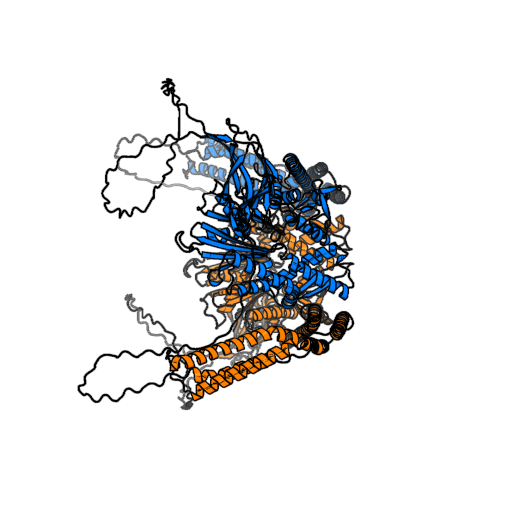 B CA 1
ATOM 12094 C C . GLU B 1 702 ? -50.875 47.031 6.426 1 87.25 702 GLU B C 1
ATOM 12096 O O . GLU B 1 702 ? -51.406 48.156 6.293 1 87.25 702 GLU B O 1
ATOM 12101 N N . ALA B 1 703 ? -50.531 46.344 5.504 1 85.69 703 ALA B N 1
ATOM 12102 C CA . ALA B 1 703 ? -50.719 46.812 4.133 1 85.69 703 ALA B CA 1
ATOM 12103 C C . ALA B 1 703 ? -52.188 46.938 3.793 1 85.69 703 ALA B C 1
ATOM 12105 O O . ALA B 1 703 ? -52.594 47.844 3.094 1 85.69 703 ALA B O 1
ATOM 12106 N N . TYR B 1 704 ? -52.969 46.094 4.227 1 85.75 704 TYR B N 1
ATOM 12107 C CA . TYR B 1 704 ? -54.406 46.125 4.016 1 85.75 704 TYR B CA 1
ATOM 12108 C C . TYR B 1 704 ? -55.031 47.344 4.723 1 85.75 704 TYR B C 1
ATOM 12110 O O . TYR B 1 704 ? -55.875 48.031 4.148 1 85.75 704 TYR B O 1
ATOM 12118 N N . LYS B 1 705 ? -54.625 47.594 5.852 1 80.25 705 LYS B N 1
ATOM 12119 C CA . LYS B 1 705 ? -55.188 48.719 6.629 1 80.25 705 LYS B CA 1
ATOM 12120 C C . LYS B 1 705 ? -54.75 50.062 6.035 1 80.25 705 LYS B C 1
ATOM 12122 O O . LYS B 1 705 ? -55.531 51 6.008 1 80.25 705 LYS B O 1
ATOM 12127 N N . LEU B 1 706 ? -53.5 50.062 5.508 1 75.38 706 LEU B N 1
ATOM 12128 C CA . LEU B 1 706 ? -53 51.25 4.855 1 75.38 706 LEU B CA 1
ATOM 12129 C C . LEU B 1 706 ? -53.656 51.438 3.479 1 75.38 706 LEU B C 1
ATOM 12131 O O . LEU B 1 706 ? -53.875 52.562 3.027 1 75.38 706 LEU B O 1
ATOM 12135 N N . GLY B 1 707 ? -53.781 50.438 2.662 1 63.91 707 GLY B N 1
ATOM 12136 C CA . GLY B 1 707 ? -54.344 50.438 1.319 1 63.91 707 GLY B CA 1
ATOM 12137 C C . GLY B 1 707 ? -55.812 50.844 1.287 1 63.91 707 GLY B C 1
ATOM 12138 O O . GLY B 1 707 ? -56.344 51.188 0.226 1 63.91 707 GLY B O 1
ATOM 12139 N N . ARG B 1 708 ? -56.75 50.469 2.123 1 56.72 708 ARG B N 1
ATOM 12140 C CA . ARG B 1 708 ? -58.062 51.125 2.137 1 56.72 708 ARG B CA 1
ATOM 12141 C C . ARG B 1 708 ? -57.938 52.656 2 1 56.72 708 ARG B C 1
ATOM 12143 O O . ARG B 1 708 ? -58.844 53.312 1.544 1 56.72 708 ARG B O 1
ATOM 12150 N N . THR B 1 709 ? -56.719 53.188 2.27 1 51.19 709 THR B N 1
ATOM 12151 C CA . THR B 1 709 ? -56.5 54.594 1.986 1 51.19 709 THR B CA 1
ATOM 12152 C C . THR B 1 709 ? -55.594 54.781 0.772 1 51.19 709 THR B C 1
ATOM 12154 O O . THR B 1 709 ? -55.688 55.75 0.027 1 51.19 709 THR B O 1
ATOM 12157 N N . GLN B 1 710 ? -54.406 53.969 0.564 1 51.06 710 GLN B N 1
ATOM 12158 C CA . GLN B 1 710 ? -53.469 54.25 -0.533 1 51.06 710 GLN B CA 1
ATOM 12159 C C . GLN B 1 710 ? -53.188 53 -1.349 1 51.06 710 GLN B C 1
ATOM 12161 O O . GLN B 1 710 ? -53.094 53.062 -2.576 1 51.06 710 GLN B O 1
ATOM 12166 N N . ASN B 1 711 ? -52.5 51.875 -0.822 1 52.44 711 ASN B N 1
ATOM 12167 C CA . ASN B 1 711 ? -51.844 50.781 -1.56 1 52.44 711 ASN B CA 1
ATOM 12168 C C . ASN B 1 711 ? -52.812 49.656 -1.86 1 52.44 711 ASN B C 1
ATOM 12170 O O . ASN B 1 711 ? -53.281 48.969 -0.943 1 52.44 711 ASN B O 1
ATOM 12174 N N . LYS B 1 712 ? -53.312 49.312 -3.078 1 59.66 712 LYS B N 1
ATOM 12175 C CA . LYS B 1 712 ? -54.469 48.594 -3.623 1 59.66 712 LYS B CA 1
ATOM 12176 C C . LYS B 1 712 ? -54.156 47.094 -3.707 1 59.66 712 LYS B C 1
ATOM 12178 O O . LYS B 1 712 ? -54.969 46.312 -4.238 1 59.66 712 LYS B O 1
ATOM 12183 N N . THR B 1 713 ? -52.969 46.531 -3.26 1 67.88 713 THR B N 1
ATOM 12184 C CA . THR B 1 713 ? -52.625 45.156 -3.594 1 67.88 713 THR B CA 1
ATOM 12185 C C . THR B 1 713 ? -53.5 44.156 -2.846 1 67.88 713 THR B C 1
ATOM 12187 O O . THR B 1 713 ? -53.875 43.125 -3.396 1 67.88 713 THR B O 1
ATOM 12190 N N . TYR B 1 714 ? -54.094 44.469 -1.619 1 73.81 714 TYR B N 1
ATOM 12191 C CA . TYR B 1 714 ? -54.844 43.531 -0.799 1 73.81 714 TYR B CA 1
ATOM 12192 C C . TYR B 1 714 ? -56.25 44.062 -0.497 1 73.81 714 TYR B C 1
ATOM 12194 O O . TYR B 1 714 ? -56.938 43.594 0.396 1 73.81 714 TYR B O 1
ATOM 12202 N N . ALA B 1 715 ? -56.531 45.125 -1.215 1 75.38 715 ALA B N 1
ATOM 12203 C CA . ALA B 1 715 ? -57.781 45.844 -0.999 1 75.38 715 ALA B CA 1
ATOM 12204 C C . ALA B 1 715 ? -59 44.969 -1.326 1 75.38 715 ALA B C 1
ATOM 12206 O O . ALA B 1 715 ? -60.094 45.25 -0.852 1 75.38 715 ALA B O 1
ATOM 12207 N N . HIS B 1 716 ? -58.719 43.969 -2.156 1 78.5 716 HIS B N 1
ATOM 12208 C CA . HIS B 1 716 ? -59.812 43.125 -2.598 1 78.5 716 HIS B CA 1
ATOM 12209 C C . HIS B 1 716 ? -60.25 42.156 -1.502 1 78.5 716 HIS B C 1
ATOM 12211 O O . HIS B 1 716 ? -61.281 41.469 -1.616 1 78.5 716 HIS B O 1
ATOM 12217 N N . LEU B 1 717 ? -59.594 42.062 -0.439 1 82.44 717 LEU B N 1
ATOM 12218 C CA . LEU B 1 717 ? -59.844 41.094 0.593 1 82.44 717 LEU B CA 1
ATOM 12219 C C . LEU B 1 717 ? -61 41.5 1.491 1 82.44 717 LEU B C 1
ATOM 12221 O O . LEU B 1 717 ? -61.219 42.719 1.703 1 82.44 717 LEU B O 1
ATOM 12225 N N . ASP B 1 718 ? -61.812 40.625 1.851 1 84.19 718 ASP B N 1
ATOM 12226 C CA . ASP B 1 718 ? -63 40.875 2.68 1 84.19 718 ASP B CA 1
ATOM 12227 C C . ASP B 1 718 ? -62.594 41.375 4.074 1 84.19 718 ASP B C 1
ATOM 12229 O O . ASP B 1 718 ? -61.688 40.781 4.691 1 84.19 718 ASP B O 1
ATOM 12233 N N . GLU B 1 719 ? -63.094 42.406 4.512 1 83.06 719 GLU B N 1
ATOM 12234 C CA . GLU B 1 719 ? -62.719 43.062 5.781 1 83.06 719 GLU B CA 1
ATOM 12235 C C . GLU B 1 719 ? -62.906 42.094 6.949 1 83.06 719 GLU B C 1
ATOM 12237 O O . GLU B 1 719 ? -62.094 42.062 7.879 1 83.06 719 GLU B O 1
ATOM 12242 N N . LEU B 1 720 ? -64 41.25 6.922 1 87.62 720 LEU B N 1
ATOM 12243 C CA . LEU B 1 720 ? -64.25 40.312 8 1 87.62 720 LEU B CA 1
ATOM 12244 C C . LEU B 1 720 ? -63.188 39.219 8.055 1 87.62 720 LEU B C 1
ATOM 12246 O O . LEU B 1 720 ? -62.781 38.812 9.141 1 87.62 720 LEU B O 1
ATOM 12250 N N . GLU B 1 721 ? -62.656 38.875 6.891 1 88.5 721 GLU B N 1
ATOM 12251 C CA . GLU B 1 721 ? -61.656 37.844 6.82 1 88.5 721 GLU B CA 1
ATOM 12252 C C . GLU B 1 721 ? -60.281 38.375 7.293 1 88.5 721 GLU B C 1
ATOM 12254 O O . GLU B 1 721 ? -59.562 37.656 7.977 1 88.5 721 GLU B O 1
ATOM 12259 N N . VAL B 1 722 ? -60.062 39.5 6.977 1 88.94 722 VAL B N 1
ATOM 12260 C CA . VAL B 1 722 ? -58.812 40.094 7.367 1 88.94 722 VAL B CA 1
ATOM 12261 C C . VAL B 1 722 ? -58.781 40.344 8.875 1 88.94 722 VAL B C 1
ATOM 12263 O O . VAL B 1 722 ? -57.75 40.156 9.523 1 88.94 722 VAL B O 1
ATOM 12266 N N . THR B 1 723 ? -59.938 40.719 9.359 1 89.94 723 THR B N 1
ATOM 12267 C CA . THR B 1 723 ? -60.031 40.906 10.805 1 89.94 723 THR B CA 1
ATOM 12268 C C . THR B 1 723 ? -59.844 39.562 11.539 1 89.94 723 THR B C 1
ATOM 12270 O O . THR B 1 723 ? -59.219 39.531 12.609 1 89.94 723 THR B O 1
ATOM 12273 N N . ARG B 1 724 ? -60.312 38.5 10.93 1 90.88 724 ARG B N 1
ATOM 12274 C CA . ARG B 1 724 ? -60.094 37.156 11.5 1 90.88 724 ARG B CA 1
ATOM 12275 C C . ARG B 1 724 ? -58.625 36.781 11.492 1 90.88 724 ARG B C 1
ATOM 12277 O O . ARG B 1 724 ? -58.125 36.219 12.453 1 90.88 724 ARG B O 1
ATOM 12284 N N . VAL B 1 725 ? -57.938 37.031 10.453 1 92.94 725 VAL B N 1
ATOM 12285 C CA . VAL B 1 725 ? -56.531 36.75 10.328 1 92.94 725 VAL B CA 1
ATOM 12286 C C . VAL B 1 725 ? -55.719 37.562 11.344 1 92.94 725 VAL B C 1
ATOM 12288 O O . VAL B 1 725 ? -54.812 37.062 11.977 1 92.94 725 VAL B O 1
ATOM 12291 N N . ASP B 1 726 ? -56.156 38.812 11.445 1 92.38 726 ASP B N 1
ATOM 12292 C CA . ASP B 1 726 ? -55.5 39.688 12.414 1 92.38 726 ASP B CA 1
ATOM 12293 C C . ASP B 1 726 ? -55.656 39.156 13.836 1 92.38 726 ASP B C 1
ATOM 12295 O O . ASP B 1 726 ? -54.688 39.188 14.609 1 92.38 726 ASP B O 1
ATOM 12299 N N . LYS B 1 727 ? -56.812 38.688 14.125 1 92.38 727 LYS B N 1
ATOM 12300 C CA . LYS B 1 727 ? -57.031 38.125 15.445 1 92.38 727 LYS B CA 1
ATOM 12301 C C . LYS B 1 727 ? -56.219 36.875 15.664 1 92.38 727 LYS B C 1
ATOM 12303 O O . LYS B 1 727 ? -55.625 36.688 16.734 1 92.38 727 LYS B O 1
ATOM 12308 N N . HIS B 1 728 ? -56.094 36 14.695 1 93.19 728 HIS B N 1
ATOM 12309 C CA . HIS B 1 728 ? -55.344 34.781 14.797 1 93.19 728 HIS B CA 1
ATOM 12310 C C . HIS B 1 728 ? -53.844 35.062 14.961 1 93.19 728 HIS B C 1
ATOM 12312 O O . HIS B 1 728 ? -53.156 34.375 15.727 1 93.19 728 HIS B O 1
ATOM 12318 N N . VAL B 1 729 ? -53.312 35.969 14.242 1 94.44 729 VAL B N 1
ATOM 12319 C CA . VAL B 1 729 ? -51.906 36.344 14.297 1 94.44 729 VAL B CA 1
ATOM 12320 C C . VAL B 1 729 ? -51.594 36.906 15.68 1 94.44 729 VAL B C 1
ATOM 12322 O O . VAL B 1 729 ? -50.562 36.531 16.266 1 94.44 729 VAL B O 1
ATOM 12325 N N . ASN B 1 730 ? -52.531 37.75 16.141 1 93.44 730 ASN B N 1
ATOM 12326 C CA . ASN B 1 730 ? -52.344 38.312 17.469 1 93.44 730 ASN B CA 1
ATOM 12327 C C . ASN B 1 730 ? -52.406 37.25 18.562 1 93.44 730 ASN B C 1
ATOM 12329 O O . ASN B 1 730 ? -51.625 37.281 19.516 1 93.44 730 ASN B O 1
ATOM 12333 N N . ASP B 1 731 ? -53.344 36.375 18.438 1 94.25 731 ASP B N 1
ATOM 12334 C CA . ASP B 1 731 ? -53.469 35.281 19.391 1 94.25 731 ASP B CA 1
ATOM 12335 C C . ASP B 1 731 ? -52.219 34.406 19.406 1 94.25 731 ASP B C 1
ATOM 12337 O O . ASP B 1 731 ? -51.75 34 20.469 1 94.25 731 ASP B O 1
ATOM 12341 N N . THR B 1 732 ? -51.688 34.062 18.266 1 95.31 732 THR B N 1
ATOM 12342 C CA . THR B 1 732 ? -50.469 33.25 18.141 1 95.31 732 THR B CA 1
ATOM 12343 C C . THR B 1 732 ? -49.25 34 18.688 1 95.31 732 THR B C 1
ATOM 12345 O O . THR B 1 732 ? -48.344 33.375 19.266 1 95.31 732 THR B O 1
ATOM 12348 N N . MET B 1 733 ? -49.188 35.25 18.469 1 94.44 733 MET B N 1
ATOM 12349 C CA . MET B 1 733 ? -48.094 36.062 18.984 1 94.44 733 MET B CA 1
ATOM 12350 C C . MET B 1 733 ? -48.094 36.094 20.516 1 94.44 733 MET B C 1
ATOM 12352 O O . MET B 1 733 ? -47.031 35.969 21.141 1 94.44 733 MET B O 1
ATOM 12356 N N . VAL B 1 734 ? -49.312 36.25 21.078 1 94.44 734 VAL B N 1
ATOM 12357 C CA . VAL B 1 734 ? -49.438 36.219 22.531 1 94.44 734 VAL B CA 1
ATOM 12358 C C . VAL B 1 734 ? -49.031 34.844 23.062 1 94.44 734 VAL B C 1
ATOM 12360 O O . VAL B 1 734 ? -48.344 34.781 24.078 1 94.44 734 VAL B O 1
ATOM 12363 N N . TRP B 1 735 ? -49.406 33.844 22.375 1 95.62 735 TRP B N 1
ATOM 12364 C CA . TRP B 1 735 ? -49.031 32.469 22.75 1 95.62 735 TRP B CA 1
ATOM 12365 C C . TRP B 1 735 ? -47.531 32.281 22.703 1 95.62 735 TRP B C 1
ATOM 12367 O O . TRP B 1 735 ? -46.938 31.75 23.641 1 95.62 735 TRP B O 1
ATOM 12377 N N . MET B 1 736 ? -46.906 32.625 21.625 1 95.19 736 MET B N 1
ATOM 12378 C CA . MET B 1 736 ? -45.469 32.5 21.438 1 95.19 736 MET B CA 1
ATOM 12379 C C . MET B 1 736 ? -44.688 33.219 22.547 1 95.19 736 MET B C 1
ATOM 12381 O O . MET B 1 736 ? -43.781 32.656 23.141 1 95.19 736 MET B O 1
ATOM 12385 N N . ASN B 1 737 ? -45.156 34.469 22.812 1 93.62 737 ASN B N 1
ATOM 12386 C CA . ASN B 1 737 ? -44.5 35.281 23.828 1 93.62 737 ASN B CA 1
ATOM 12387 C C . ASN B 1 737 ? -44.656 34.656 25.219 1 93.62 737 ASN B C 1
ATOM 12389 O O . ASN B 1 737 ? -43.719 34.688 26.031 1 93.62 737 ASN B O 1
ATOM 12393 N N . SER B 1 738 ? -45.844 34.188 25.438 1 94.06 738 SER B N 1
ATOM 12394 C CA . SER B 1 738 ? -46.094 33.531 26.734 1 94.06 738 SER B CA 1
ATOM 12395 C C . SER B 1 738 ? -45.25 32.312 26.922 1 94.06 738 SER B C 1
ATOM 12397 O O . SER B 1 738 ? -44.625 32.125 27.969 1 94.06 738 SER B O 1
ATOM 12399 N N . LYS B 1 739 ? -45.219 31.484 25.938 1 94.81 739 LYS B N 1
ATOM 12400 C CA . LYS B 1 739 ? -44.469 30.234 26.031 1 94.81 739 LYS B CA 1
ATOM 12401 C C . LYS B 1 739 ? -42.969 30.516 26.094 1 94.81 739 LYS B C 1
ATOM 12403 O O . LYS B 1 739 ? -42.219 29.828 26.797 1 94.81 739 LYS B O 1
ATOM 12408 N N . MET B 1 740 ? -42.469 31.453 25.375 1 93.06 740 MET B N 1
ATOM 12409 C CA . MET B 1 740 ? -41.062 31.844 25.391 1 93.06 740 MET B CA 1
ATOM 12410 C C . MET B 1 740 ? -40.625 32.312 26.781 1 93.06 740 MET B C 1
ATOM 12412 O O . MET B 1 740 ? -39.562 31.938 27.25 1 93.06 740 MET B O 1
ATOM 12416 N N . ASN B 1 741 ? -41.531 33.125 27.375 1 92.62 741 ASN B N 1
ATOM 12417 C CA . ASN B 1 741 ? -41.25 33.625 28.719 1 92.62 741 ASN B CA 1
ATOM 12418 C C . ASN B 1 741 ? -41.219 32.531 29.75 1 92.62 741 ASN B C 1
ATOM 12420 O O . ASN B 1 741 ? -40.375 32.5 30.641 1 92.62 741 ASN B O 1
ATOM 12424 N N . GLN B 1 742 ? -42.188 31.641 29.641 1 93.38 742 GLN B N 1
ATOM 12425 C CA . GLN B 1 742 ? -42.25 30.5 30.562 1 93.38 742 GLN B CA 1
ATOM 12426 C C . GLN B 1 742 ? -41 29.609 30.391 1 93.38 742 GLN B C 1
ATOM 12428 O O . GLN B 1 742 ? -40.469 29.109 31.375 1 93.38 742 GLN B O 1
ATOM 12433 N N . GLN B 1 743 ? -40.688 29.391 29.188 1 93.31 743 GLN B N 1
ATOM 12434 C CA . GLN B 1 743 ? -39.531 28.531 28.891 1 93.31 743 GLN B CA 1
ATOM 12435 C C . GLN B 1 743 ? -38.25 29.156 29.391 1 93.31 743 GLN B C 1
ATOM 12437 O O . GLN B 1 743 ? -37.344 28.453 29.875 1 93.31 743 GLN B O 1
ATOM 12442 N N . ASN B 1 744 ? -38.094 30.422 29.219 1 90.44 744 ASN B N 1
ATOM 12443 C CA . ASN B 1 744 ? -36.875 31.125 29.656 1 90.44 744 ASN B CA 1
ATOM 12444 C C . ASN B 1 744 ? -36.688 31.031 31.172 1 90.44 744 ASN B C 1
ATOM 12446 O O . ASN B 1 744 ? -35.562 31.141 31.656 1 90.44 744 ASN B O 1
ATOM 12450 N N . SER B 1 745 ? -37.812 30.828 31.906 1 90.5 745 SER B N 1
ATOM 12451 C CA . SER B 1 745 ? -37.75 30.734 33.375 1 90.5 745 SER B CA 1
ATOM 12452 C C . SER B 1 745 ? -37.625 29.297 33.812 1 90.5 745 SER B C 1
ATOM 12454 O O . SER B 1 745 ? -37.406 29.031 35 1 90.5 745 SER B O 1
ATOM 12456 N N . GLN B 1 746 ? -37.719 28.359 32.875 1 91.06 746 GLN B N 1
ATOM 12457 C CA . GLN B 1 746 ? -37.688 26.938 33.219 1 91.06 746 GLN B CA 1
ATOM 12458 C C . GLN B 1 746 ? -36.25 26.422 33.312 1 91.06 746 GLN B C 1
ATOM 12460 O O . GLN B 1 746 ? -35.406 26.797 32.5 1 91.06 746 GLN B O 1
ATOM 12465 N N . ASN B 1 747 ? -36.031 25.609 34.375 1 91.81 747 ASN B N 1
ATOM 12466 C CA . ASN B 1 747 ? -34.719 24.969 34.531 1 91.81 747 ASN B CA 1
ATOM 12467 C C . ASN B 1 747 ? -34.438 24 33.406 1 91.81 747 ASN B C 1
ATOM 12469 O O . ASN B 1 747 ? -35.312 23.219 33 1 91.81 747 ASN B O 1
ATOM 12473 N N . LEU B 1 748 ? -33.281 23.984 32.812 1 93.19 748 LEU B N 1
ATOM 12474 C CA . LEU B 1 748 ? -32.906 23.188 31.641 1 93.19 748 LEU B CA 1
ATOM 12475 C C . LEU B 1 748 ? -32.906 21.703 31.984 1 93.19 748 LEU B C 1
ATOM 12477 O O . LEU B 1 748 ? -32.938 20.859 31.078 1 93.19 748 LEU B O 1
ATOM 12481 N N . THR B 1 749 ? -32.812 21.406 33.281 1 93.94 749 THR B N 1
ATOM 12482 C CA . THR B 1 749 ? -32.75 20 33.719 1 93.94 749 THR B CA 1
ATOM 12483 C C . THR B 1 749 ? -34.156 19.406 33.781 1 93.94 749 THR B C 1
ATOM 12485 O O . THR B 1 749 ? -34.312 18.203 33.969 1 93.94 749 THR B O 1
ATOM 12488 N N . MET B 1 750 ? -35.156 20.25 33.562 1 92.5 750 MET B N 1
ATOM 12489 C CA . MET B 1 750 ? -36.562 19.797 33.594 1 92.5 750 MET B CA 1
ATOM 12490 C C . MET B 1 750 ? -37.156 19.734 32.188 1 92.5 750 MET B C 1
ATOM 12492 O O . MET B 1 750 ? -36.531 20.203 31.234 1 92.5 750 MET B O 1
ATOM 12496 N N . GLU B 1 751 ? -38.25 19.078 32.031 1 91.94 751 GLU B N 1
ATOM 12497 C CA . GLU B 1 751 ? -38.969 18.984 30.766 1 91.94 751 GLU B CA 1
ATOM 12498 C C . GLU B 1 751 ? -39.344 20.375 30.234 1 91.94 751 GLU B C 1
ATOM 12500 O O . GLU B 1 751 ? -39.75 21.234 31.016 1 91.94 751 GLU B O 1
ATOM 12505 N N . PRO B 1 752 ? -39.094 20.594 29.016 1 93.44 752 PRO B N 1
ATOM 12506 C CA . PRO B 1 752 ? -39.406 21.906 28.438 1 93.44 752 PRO B CA 1
ATOM 12507 C C . PRO B 1 752 ? -40.906 22.234 28.531 1 93.44 752 PRO B C 1
ATOM 12509 O O . PRO B 1 752 ? -41.75 21.328 28.531 1 93.44 752 PRO B O 1
ATOM 12512 N N . VAL B 1 753 ? -41.125 23.516 28.672 1 93.38 753 VAL B N 1
ATOM 12513 C CA . VAL B 1 753 ? -42.5 24 28.781 1 93.38 753 VAL B CA 1
ATOM 12514 C C . VAL B 1 753 ? -43.219 23.844 27.453 1 93.38 753 VAL B C 1
ATOM 12516 O O . VAL B 1 753 ? -44.438 23.562 27.406 1 93.38 753 VAL B O 1
ATOM 12519 N N . VAL B 1 754 ? -42.5 24.047 26.391 1 94.19 754 VAL B N 1
ATOM 12520 C CA . VAL B 1 754 ? -43.031 23.906 25.047 1 94.19 754 VAL B CA 1
ATOM 12521 C C . VAL B 1 754 ? -42.062 23.094 24.188 1 94.19 754 VAL B C 1
ATOM 12523 O O . VAL B 1 754 ? -40.875 23.391 24.141 1 94.19 754 VAL B O 1
ATOM 12526 N N . LYS B 1 755 ? -42.656 22.125 23.562 1 94.88 755 LYS B N 1
ATOM 12527 C CA . LYS B 1 755 ? -41.844 21.25 22.719 1 94.88 755 LYS B CA 1
ATOM 12528 C C . LYS B 1 755 ? -41.812 21.766 21.297 1 94.88 755 LYS B C 1
ATOM 12530 O O . LYS B 1 755 ? -42.719 22.484 20.859 1 94.88 755 LYS B O 1
ATOM 12535 N N . VAL B 1 756 ? -40.781 21.469 20.594 1 95.31 756 VAL B N 1
ATOM 12536 C CA . VAL B 1 756 ? -40.594 21.906 19.203 1 95.31 756 VAL B CA 1
ATOM 12537 C C . VAL B 1 756 ? -41.75 21.422 18.344 1 95.31 756 VAL B C 1
ATOM 12539 O O . VAL B 1 756 ? -42.219 22.156 17.469 1 95.31 756 VAL B O 1
ATOM 12542 N N . GLU B 1 757 ? -42.25 20.281 18.672 1 94.75 757 GLU B N 1
ATOM 12543 C CA . GLU B 1 757 ? -43.375 19.734 17.922 1 94.75 757 GLU B CA 1
ATOM 12544 C C . GLU B 1 757 ? -44.625 20.594 18.062 1 94.75 757 GLU B C 1
ATOM 12546 O O . GLU B 1 757 ? -45.375 20.75 17.109 1 94.75 757 GLU B O 1
ATOM 12551 N N . GLU B 1 758 ? -44.781 21.141 19.125 1 94.19 758 GLU B N 1
ATOM 12552 C CA . GLU B 1 758 ? -45.938 22.016 19.391 1 94.19 758 GLU B CA 1
ATOM 12553 C C . GLU B 1 758 ? -45.781 23.344 18.641 1 94.19 758 GLU B C 1
ATOM 12555 O O . GLU B 1 758 ? -46.781 23.875 18.141 1 94.19 758 GLU B O 1
ATOM 12560 N N . ILE B 1 759 ? -44.594 23.812 18.625 1 95.44 759 ILE B N 1
ATOM 12561 C CA . ILE B 1 759 ? -44.344 25.062 17.906 1 95.44 759 ILE B CA 1
ATOM 12562 C C . ILE B 1 759 ? -44.562 24.859 16.422 1 95.44 759 ILE B C 1
ATOM 12564 O O . ILE B 1 759 ? -45.188 25.688 15.758 1 95.44 759 ILE B O 1
ATOM 12568 N N . LYS B 1 760 ? -44.188 23.812 15.984 1 95.31 760 LYS B N 1
ATOM 12569 C CA . LYS B 1 760 ? -44.375 23.484 14.57 1 95.31 760 LYS B CA 1
ATOM 12570 C C . LYS B 1 760 ? -45.875 23.312 14.25 1 95.31 760 LYS B C 1
ATOM 12572 O O . LYS B 1 760 ? -46.344 23.703 13.188 1 95.31 760 LYS B O 1
ATOM 12577 N N . ALA B 1 761 ? -46.469 22.672 15.188 1 94.69 761 ALA B N 1
ATOM 12578 C CA . ALA B 1 761 ? -47.906 22.5 15.023 1 94.69 761 ALA B CA 1
ATOM 12579 C C . ALA B 1 761 ? -48.625 23.844 14.992 1 94.69 761 ALA B C 1
ATOM 12581 O O . ALA B 1 761 ? -49.562 24.047 14.211 1 94.69 761 ALA B O 1
ATOM 12582 N N . LYS B 1 762 ? -48.219 24.797 15.805 1 94.69 762 LYS B N 1
ATOM 12583 C CA . LYS B 1 762 ? -48.781 26.141 15.844 1 94.69 762 LYS B CA 1
ATOM 12584 C C . LYS B 1 762 ? -48.469 26.891 14.555 1 94.69 762 LYS B C 1
ATOM 12586 O O . LYS B 1 762 ? -49.312 27.672 14.07 1 94.69 762 LYS B O 1
ATOM 12591 N N . THR B 1 763 ? -47.344 26.641 14.031 1 94.31 763 THR B N 1
ATOM 12592 C CA . THR B 1 763 ? -46.938 27.25 12.773 1 94.31 763 THR B CA 1
ATOM 12593 C C . THR B 1 763 ? -47.812 26.734 11.625 1 94.31 763 THR B C 1
ATOM 12595 O O . THR B 1 763 ? -48.25 27.516 10.766 1 94.31 763 THR B O 1
ATOM 12598 N N . LYS B 1 764 ? -48.125 25.5 11.742 1 94.44 764 LYS B N 1
ATOM 12599 C CA . LYS B 1 764 ? -48.969 24.906 10.727 1 94.44 764 LYS B CA 1
ATOM 12600 C C . LYS B 1 764 ? -50.406 25.406 10.844 1 94.44 764 LYS B C 1
ATOM 12602 O O . LYS B 1 764 ? -51.062 25.641 9.836 1 94.44 764 LYS B O 1
ATOM 12607 N N . GLU B 1 765 ? -50.844 25.484 11.977 1 94.19 765 GLU B N 1
ATOM 12608 C CA . GLU B 1 765 ? -52.188 26 12.242 1 94.19 765 GLU B CA 1
ATOM 12609 C C . GLU B 1 765 ? -52.344 27.438 11.727 1 94.19 765 GLU B C 1
ATOM 12611 O O . GLU B 1 765 ? -53.344 27.781 11.125 1 94.19 765 GLU B O 1
ATOM 12616 N N . LEU B 1 766 ? -51.312 28.234 11.945 1 93.69 766 LEU B N 1
ATOM 12617 C CA . LEU B 1 766 ? -51.281 29.609 11.469 1 93.69 766 LEU B CA 1
ATOM 12618 C C . LEU B 1 766 ? -51.312 29.656 9.938 1 93.69 766 LEU B C 1
ATOM 12620 O O . LEU B 1 766 ? -52.062 30.438 9.352 1 93.69 766 LEU B O 1
ATOM 12624 N N . TYR B 1 767 ? -50.594 28.812 9.406 1 93.19 767 TYR B N 1
ATOM 12625 C CA . TYR B 1 767 ? -50.531 28.75 7.953 1 93.19 767 TYR B CA 1
ATOM 12626 C C . TYR B 1 767 ? -51.875 28.312 7.367 1 93.19 767 TYR B C 1
ATOM 12628 O O . TYR B 1 767 ? -52.344 28.906 6.391 1 93.19 767 TYR B O 1
ATOM 12636 N N . SER B 1 768 ? -52.469 27.375 7.945 1 92.94 768 SER B N 1
ATOM 12637 C CA . SER B 1 768 ? -53.75 26.844 7.449 1 92.94 768 SER B CA 1
ATOM 12638 C C . SER B 1 768 ? -54.875 27.844 7.629 1 92.94 768 SER B C 1
ATOM 12640 O O . SER B 1 768 ? -55.812 27.875 6.832 1 92.94 768 SER B O 1
ATOM 12642 N N . ALA B 1 769 ? -54.781 28.672 8.578 1 91.69 769 ALA B N 1
ATOM 12643 C CA . ALA B 1 769 ? -55.844 29.625 8.898 1 91.69 769 ALA B CA 1
ATOM 12644 C C . ALA B 1 769 ? -55.688 30.906 8.094 1 91.69 769 ALA B C 1
ATOM 12646 O O . ALA B 1 769 ? -56.656 31.516 7.656 1 91.69 769 ALA B O 1
ATOM 12647 N N . CYS B 1 770 ? -54.469 31.281 7.797 1 91.88 770 CYS B N 1
ATOM 12648 C CA . CYS B 1 770 ? -54.219 32.625 7.262 1 91.88 770 CYS B CA 1
ATOM 12649 C C . CYS B 1 770 ? -53.906 32.562 5.773 1 91.88 770 CYS B C 1
ATOM 12651 O O . CYS B 1 770 ? -54.281 33.438 5.012 1 91.88 770 CYS B O 1
ATOM 12653 N N . ASN B 1 771 ? -53.281 31.516 5.391 1 89.38 771 ASN B N 1
ATOM 12654 C CA . ASN B 1 771 ? -52.75 31.484 4.035 1 89.38 771 ASN B CA 1
ATOM 12655 C C . ASN B 1 771 ? -53.875 31.484 2.992 1 89.38 771 ASN B C 1
ATOM 12657 O O . ASN B 1 771 ? -53.781 32.188 1.986 1 89.38 771 ASN B O 1
ATOM 12661 N N . PRO B 1 772 ? -54.938 30.797 3.223 1 89.19 772 PRO B N 1
ATOM 12662 C CA . PRO B 1 772 ? -56.031 30.812 2.232 1 89.19 772 PRO B CA 1
ATOM 12663 C C . PRO B 1 772 ? -56.719 32.188 2.121 1 89.19 772 PRO B C 1
ATOM 12665 O O . PRO B 1 772 ? -57.25 32.531 1.062 1 89.19 772 PRO B O 1
ATOM 12668 N N . VAL B 1 773 ? -56.719 33 3.09 1 88.62 773 VAL B N 1
ATOM 12669 C CA . VAL B 1 773 ? -57.375 34.312 3.107 1 88.62 773 VAL B CA 1
ATOM 12670 C C . VAL B 1 773 ? -56.5 35.312 2.391 1 88.62 773 VAL B C 1
ATOM 12672 O O . VAL B 1 773 ? -56.969 36.125 1.578 1 88.62 773 VAL B O 1
ATOM 12675 N N . VAL B 1 774 ? -55.219 35.188 2.586 1 84.12 774 VAL B N 1
ATOM 12676 C CA . VAL B 1 774 ? -54.344 36.25 2.092 1 84.12 774 VAL B CA 1
ATOM 12677 C C . VAL B 1 774 ? -53.969 35.938 0.641 1 84.12 774 VAL B C 1
ATOM 12679 O O . VAL B 1 774 ? -53.562 36.844 -0.101 1 84.12 774 VAL B O 1
ATOM 12682 N N . THR B 1 775 ? -54.094 34.719 0.222 1 80.5 775 THR B N 1
ATOM 12683 C CA . THR B 1 775 ? -53.719 34.375 -1.143 1 80.5 775 THR B CA 1
ATOM 12684 C C . THR B 1 775 ? -54.938 34.312 -2.051 1 80.5 775 THR B C 1
ATOM 12686 O O . THR B 1 775 ? -54.844 33.844 -3.188 1 80.5 775 THR B O 1
ATOM 12689 N N . LYS B 1 776 ? -56.125 34.719 -1.557 1 77.44 776 LYS B N 1
ATOM 12690 C CA . LYS B 1 776 ? -57.312 34.75 -2.375 1 77.44 776 LYS B CA 1
ATOM 12691 C C . LYS B 1 776 ? -57.125 35.688 -3.582 1 77.44 776 LYS B C 1
ATOM 12693 O O . LYS B 1 776 ? -56.656 36.812 -3.441 1 77.44 776 LYS B O 1
ATOM 12698 N N . PRO B 1 777 ? -57.344 35.188 -4.715 1 76.06 777 PRO B N 1
ATOM 12699 C CA . PRO B 1 777 ? -57.156 36 -5.914 1 76.06 777 PRO B CA 1
ATOM 12700 C C . PRO B 1 777 ? -58.156 37.188 -6 1 76.06 777 PRO B C 1
ATOM 12702 O O . PRO B 1 777 ? -59.25 37.094 -5.438 1 76.06 777 PRO B O 1
ATOM 12705 N N . LYS B 1 778 ? -58 38.344 -6.605 1 70.38 778 LYS B N 1
ATOM 12706 C CA . LYS B 1 778 ? -58.844 39.469 -6.859 1 70.38 778 LYS B CA 1
ATOM 12707 C C . LYS B 1 778 ? -60.094 39.062 -7.668 1 70.38 778 LYS B C 1
ATOM 12709 O O . LYS B 1 778 ? -59.969 38.281 -8.602 1 70.38 778 LYS B O 1
ATOM 12714 N N . PRO B 1 779 ? -61.312 39.188 -7.18 1 62.22 779 PRO B N 1
ATOM 12715 C CA . PRO B 1 779 ? -62.438 38.844 -8.031 1 62.22 779 PRO B CA 1
ATOM 12716 C C . PRO B 1 779 ? -62.281 39.375 -9.461 1 62.22 779 PRO B C 1
ATOM 12718 O O . PRO B 1 779 ? -61.781 40.469 -9.672 1 62.22 779 PRO B O 1
ATOM 12721 N N . LYS B 1 780 ? -62.438 38.5 -10.367 1 49.78 780 LYS B N 1
ATOM 12722 C CA . LYS B 1 780 ? -62.469 38.906 -11.766 1 49.78 780 LYS B CA 1
ATOM 12723 C C . LYS B 1 780 ? -63.594 39.938 -12.008 1 49.78 780 LYS B C 1
ATOM 12725 O O . LYS B 1 780 ? -64.75 39.656 -11.703 1 49.78 780 LYS B O 1
ATOM 12730 N N . VAL B 1 781 ? -63.625 41.094 -12.047 1 46.44 781 VAL B N 1
ATOM 12731 C CA . VAL B 1 781 ? -64.688 42 -12.523 1 46.44 781 VAL B CA 1
ATOM 12732 C C . VAL B 1 781 ? -65.188 41.531 -13.891 1 46.44 781 VAL B C 1
ATOM 12734 O O . VAL B 1 781 ? -64.375 41.344 -14.812 1 46.44 781 VAL B O 1
ATOM 12737 N N . GLU B 1 782 ? -66.25 40.75 -13.945 1 41.62 782 GLU B N 1
ATOM 12738 C CA . GLU B 1 782 ? -66.875 40.562 -15.25 1 41.62 782 GLU B CA 1
ATOM 12739 C C . GLU B 1 782 ? -66.875 41.875 -16.062 1 41.62 782 GLU B C 1
ATOM 12741 O O . GLU B 1 782 ? -67.25 42.906 -15.539 1 41.62 782 GLU B O 1
ATOM 12746 N N . PRO B 1 783 ? -66.562 41.812 -17.25 1 38.81 783 PRO B N 1
ATOM 12747 C CA . PRO B 1 783 ? -66.75 43.062 -18.016 1 38.81 783 PRO B CA 1
ATOM 12748 C C . PRO B 1 783 ? -68.188 43.406 -18.203 1 38.81 783 PRO B C 1
ATOM 12750 O O . PRO B 1 783 ? -69.062 42.531 -18.25 1 38.81 783 PRO B O 1
ATOM 12753 N N . PRO B 1 784 ? -68.812 44.344 -17.875 1 33 784 PRO B N 1
ATOM 12754 C CA . PRO B 1 784 ? -70.125 44.688 -18.328 1 33 784 PRO B CA 1
ATOM 12755 C C . PRO B 1 784 ? -70.375 44.312 -19.781 1 33 784 PRO B C 1
ATOM 12757 O O . PRO B 1 784 ? -69.438 44.25 -20.578 1 33 784 PRO B O 1
ATOM 12760 N N . LYS B 1 785 ? -71.562 43.719 -20.109 1 32.22 785 LYS B N 1
ATOM 12761 C CA . LYS B 1 785 ? -72 43.562 -21.484 1 32.22 785 LYS B CA 1
ATOM 12762 C C . LYS B 1 785 ? -71.812 44.875 -22.266 1 32.22 785 LYS B C 1
ATOM 12764 O O . LYS B 1 785 ? -72.25 45.938 -21.812 1 32.22 785 LYS B O 1
ATOM 12769 N N . GLU B 1 786 ? -71.125 44.844 -23.312 1 23.66 786 GLU B N 1
ATOM 12770 C CA . GLU B 1 786 ? -71 45.906 -24.297 1 23.66 786 GLU B CA 1
ATOM 12771 C C . GLU B 1 786 ? -72.312 46.188 -25 1 23.66 786 GLU B C 1
ATOM 12773 O O . GLU B 1 786 ? -72.812 45.312 -25.719 1 23.66 786 GLU B O 1
ATOM 12778 N N . GLU B 1 787 ? -73.5 46.594 -24.656 1 24.33 787 GLU B N 1
ATOM 12779 C CA . GLU B 1 787 ? -74.188 47.312 -25.719 1 24.33 787 GLU B CA 1
ATOM 12780 C C . GLU B 1 787 ? -73.188 48.188 -26.531 1 24.33 787 GLU B C 1
ATOM 12782 O O . GLU B 1 787 ? -72.125 48.594 -26.031 1 24.33 787 GLU B O 1
ATOM 12787 N N . LYS B 1 788 ? -73.375 48.156 -28 1 24.78 788 LYS B N 1
ATOM 12788 C CA . LYS B 1 788 ? -72.625 48.906 -28.969 1 24.78 788 LYS B CA 1
ATOM 12789 C C . LYS B 1 788 ? -72.438 50.375 -28.562 1 24.78 788 LYS B C 1
ATOM 12791 O O . LYS B 1 788 ? -71.688 51.125 -29.172 1 24.78 788 LYS B O 1
ATOM 12796 N N . THR B 1 789 ? -73.438 50.969 -27.922 1 24.22 789 THR B N 1
ATOM 12797 C CA . THR B 1 789 ? -73.5 52.25 -28.656 1 24.22 789 THR B CA 1
ATOM 12798 C C . THR B 1 789 ? -72.062 52.75 -28.922 1 24.22 789 THR B C 1
ATOM 12800 O O . THR B 1 789 ? -71.125 52.281 -28.312 1 24.22 789 THR B O 1
ATOM 12803 N N . GLU B 1 790 ? -71.812 54.062 -29.078 1 22.06 790 GLU B N 1
ATOM 12804 C CA . GLU B 1 790 ? -71.812 55.5 -29.297 1 22.06 790 GLU B CA 1
ATOM 12805 C C . GLU B 1 790 ? -70.812 56.219 -28.422 1 22.06 790 GLU B C 1
ATOM 12807 O O . GLU B 1 790 ? -70.125 57.125 -28.875 1 22.06 790 GLU B O 1
ATOM 12812 N N . ASN B 1 791 ? -70.688 56 -27.141 1 20.48 791 ASN B N 1
ATOM 12813 C CA . ASN B 1 791 ? -70.312 57.094 -26.234 1 20.48 791 ASN B CA 1
ATOM 12814 C C . ASN B 1 791 ? -68.812 57.375 -26.234 1 20.48 791 ASN B C 1
ATOM 12816 O O . ASN B 1 791 ? -68.062 56.531 -26.609 1 20.48 791 ASN B O 1
ATOM 12820 N N . GLY B 1 792 ? -68.312 58.562 -25.406 1 20.38 792 GLY B N 1
ATOM 12821 C CA . GLY B 1 792 ? -68.062 59.969 -25.141 1 20.38 792 GLY B CA 1
ATOM 12822 C C . GLY B 1 792 ? -66.75 60.188 -24.406 1 20.38 792 GLY B C 1
ATOM 12823 O O . GLY B 1 792 ? -66.438 61.312 -24.016 1 20.38 792 GLY B O 1
ATOM 12824 N N . PRO B 1 793 ? -65.688 59.531 -24.422 1 18.53 793 PRO B N 1
ATOM 12825 C CA . PRO B 1 793 ? -64.938 59.062 -23.281 1 18.53 793 PRO B CA 1
ATOM 12826 C C . PRO B 1 793 ? -64 60.156 -22.734 1 18.53 793 PRO B C 1
ATOM 12828 O O . PRO B 1 793 ? -63.031 60.594 -23.422 1 18.53 793 PRO B O 1
ATOM 12831 N N . VAL B 1 794 ? -64.375 61.219 -22.109 1 17.45 794 VAL B N 1
ATOM 12832 C CA . VAL B 1 794 ? -63.75 62.25 -21.281 1 17.45 794 VAL B CA 1
ATOM 12833 C C . VAL B 1 794 ? -62.781 61.625 -20.281 1 17.45 794 VAL B C 1
ATOM 12835 O O . VAL B 1 794 ? -62.906 60.469 -19.938 1 17.45 794 VAL B O 1
ATOM 12838 N N . ASN B 1 795 ? -61.781 62.438 -19.672 1 17.45 795 ASN B N 1
ATOM 12839 C CA . ASN B 1 795 ? -60.5 62.938 -19.109 1 17.45 795 ASN B CA 1
ATOM 12840 C C . ASN B 1 795 ? -60.5 62.812 -17.594 1 17.45 795 ASN B C 1
ATOM 12842 O O . ASN B 1 795 ? -61.438 63.219 -16.922 1 17.45 795 ASN B O 1
ATOM 12846 N N . GLY B 1 796 ? -59.781 62.062 -16.922 1 17.16 796 GLY B N 1
ATOM 12847 C CA . GLY B 1 796 ? -59.469 61.469 -15.633 1 17.16 796 GLY B CA 1
ATOM 12848 C C . GLY B 1 796 ? -59.062 62.469 -14.586 1 17.16 796 GLY B C 1
ATOM 12849 O O . GLY B 1 796 ? -58.125 63.25 -14.805 1 17.16 796 GLY B O 1
ATOM 12850 N N . GLN B 1 797 ? -59.812 62.938 -13.703 1 15.06 797 GLN B N 1
ATOM 12851 C CA . GLN B 1 797 ? -59.969 63.812 -12.547 1 15.06 797 GLN B CA 1
ATOM 12852 C C . GLN B 1 797 ? -58.906 63.5 -11.5 1 15.06 797 GLN B C 1
ATOM 12854 O O . GLN B 1 797 ? -58.344 62.406 -11.453 1 15.06 797 GLN B O 1
ATOM 12859 N N . GLU B 1 798 ? -58.594 64.375 -10.547 1 15.77 798 GLU B N 1
ATOM 12860 C CA . GLU B 1 798 ? -57.75 65.125 -9.609 1 15.77 798 GLU B CA 1
ATOM 12861 C C . GLU B 1 798 ? -57.719 64.438 -8.242 1 15.77 798 GLU B C 1
ATOM 12863 O O . GLU B 1 798 ? -56.938 64.812 -7.367 1 15.77 798 GLU B O 1
ATOM 12868 N N . ALA B 1 799 ? -58 63.344 -8 1 14.92 799 ALA B N 1
ATOM 12869 C CA . ALA B 1 799 ? -58.469 63.125 -6.633 1 14.92 799 ALA B CA 1
ATOM 12870 C C . ALA B 1 799 ? -57.438 63.656 -5.621 1 14.92 799 ALA B C 1
ATOM 12872 O O . ALA B 1 799 ? -56.25 63.562 -5.84 1 14.92 799 ALA B O 1
ATOM 12873 N N . THR B 1 800 ? -57.812 64.25 -4.605 1 15.08 800 THR B N 1
ATOM 12874 C CA . THR B 1 800 ? -57.688 65.125 -3.455 1 15.08 800 THR B CA 1
ATOM 12875 C C . THR B 1 800 ? -56.656 64.562 -2.463 1 15.08 800 THR B C 1
ATOM 12877 O O . THR B 1 800 ? -56.312 63.406 -2.512 1 15.08 800 THR B O 1
ATOM 12880 N N . GLU B 1 801 ? -56.531 65.125 -1.207 1 15.62 801 GLU B N 1
ATOM 12881 C CA . GLU B 1 801 ? -55.844 65.938 -0.25 1 15.62 801 GLU B CA 1
ATOM 12882 C C . GLU B 1 801 ? -55.406 65.188 0.988 1 15.62 801 GLU B C 1
ATOM 12884 O O . GLU B 1 801 ? -54.375 65.438 1.586 1 15.62 801 GLU B O 1
ATOM 12889 N N . ASN B 1 802 ? -56.156 64.125 1.374 1 15.53 802 ASN B N 1
ATOM 12890 C CA . ASN B 1 802 ? -56.312 64.25 2.82 1 15.53 802 ASN B CA 1
ATOM 12891 C C . ASN B 1 802 ? -55 63.938 3.543 1 15.53 802 ASN B C 1
ATOM 12893 O O . ASN B 1 802 ? -54.188 63.125 3.084 1 15.53 802 ASN B O 1
ATOM 12897 N N . GLN B 1 803 ? -54.562 64.688 4.602 1 15.81 803 GLN B N 1
ATOM 12898 C CA . GLN B 1 803 ? -53.688 65.312 5.582 1 15.81 803 GLN B CA 1
ATOM 12899 C C . GLN B 1 803 ? -53.312 64.312 6.695 1 15.81 803 GLN B C 1
ATOM 12901 O O . GLN B 1 803 ? -52.188 64.312 7.148 1 15.81 803 GLN B O 1
ATOM 12906 N N . PRO B 1 804 ? -54.156 63.375 7.141 1 16.31 804 PRO B N 1
ATOM 12907 C CA . PRO B 1 804 ? -54.125 63.625 8.586 1 16.31 804 PRO B CA 1
ATOM 12908 C C . PRO B 1 804 ? -53 62.844 9.273 1 16.31 804 PRO B C 1
ATOM 12910 O O . PRO B 1 804 ? -52.969 62.781 10.5 1 16.31 804 PRO B O 1
ATOM 12913 N N . CYS B 1 805 ? -51.906 62.656 8.672 1 16.06 805 CYS B N 1
ATOM 12914 C CA . CYS B 1 805 ? -51.062 61.719 9.414 1 16.06 805 CYS B CA 1
ATOM 12915 C C . CYS B 1 805 ? -50.906 62.156 10.859 1 16.06 805 CYS B C 1
ATOM 12917 O O . CYS B 1 805 ? -50.312 63.219 11.125 1 16.06 805 CYS B O 1
ATOM 12919 N N . ASN B 1 806 ? -51.75 61.969 11.641 1 15.23 806 ASN B N 1
ATOM 12920 C CA . ASN B 1 806 ? -51.719 62.5 13.008 1 15.23 806 ASN B CA 1
ATOM 12921 C C . ASN B 1 806 ? -50.531 61.969 13.789 1 15.23 806 ASN B C 1
ATOM 12923 O O . ASN B 1 806 ? -49.875 62.719 14.523 1 15.23 806 ASN B O 1
ATOM 12927 N N . PRO B 1 807 ? -50.312 60.688 13.859 1 16.28 807 PRO B N 1
ATOM 12928 C CA . PRO B 1 807 ? -50.469 60.5 15.305 1 16.28 807 PRO B CA 1
ATOM 12929 C C . PRO B 1 807 ? -49.281 61.031 16.094 1 16.28 807 PRO B C 1
ATOM 12931 O O . PRO B 1 807 ? -48.281 61.469 15.5 1 16.28 807 PRO B O 1
ATOM 12934 N N . ASP B 1 808 ? -48.562 60.156 16.859 1 16.06 808 ASP B N 1
ATOM 12935 C CA . ASP B 1 808 ? -48.375 60.156 18.312 1 16.06 808 ASP B CA 1
ATOM 12936 C C . ASP B 1 808 ? -47.031 60.812 18.703 1 16.06 808 ASP B C 1
ATOM 12938 O O . ASP B 1 808 ? -46.125 60.875 17.891 1 16.06 808 ASP B O 1
ATOM 12942 N N . THR B 1 809 ? -46.906 61.281 20 1 15.66 809 THR B N 1
ATOM 12943 C CA . THR B 1 809 ? -46.312 62.25 20.922 1 15.66 809 THR B CA 1
ATOM 12944 C C . THR B 1 809 ? -44.906 61.875 21.297 1 15.66 809 THR B C 1
ATOM 12946 O O . THR B 1 809 ? -44.031 62.719 21.375 1 15.66 809 THR B O 1
ATOM 12949 N N . THR B 1 810 ? -44.531 60.594 21.766 1 16.42 810 THR B N 1
ATOM 12950 C CA . THR B 1 810 ? -44 60.844 23.109 1 16.42 810 THR B CA 1
ATOM 12951 C C . THR B 1 810 ? -42.562 61.344 23.047 1 16.42 810 THR B C 1
ATOM 12953 O O . THR B 1 810 ? -41.875 61.125 22.062 1 16.42 810 THR B O 1
ATOM 12956 N N . THR B 1 811 ? -41.875 61.656 24.281 1 15.94 811 THR B N 1
ATOM 12957 C CA . THR B 1 811 ? -41.125 62.656 25.031 1 15.94 811 THR B CA 1
ATOM 12958 C C . THR B 1 811 ? -39.625 62.281 25.031 1 15.94 811 THR B C 1
ATOM 12960 O O . THR B 1 811 ? -38.812 63.062 25.531 1 15.94 811 THR B O 1
ATOM 12963 N N . SER B 1 812 ? -39.219 61.156 24.359 1 17.22 812 SER B N 1
ATOM 12964 C CA . SER B 1 812 ? -38.125 60.75 25.234 1 17.22 812 SER B CA 1
ATOM 12965 C C . SER B 1 812 ? -37 61.781 25.219 1 17.22 812 SER B C 1
ATOM 12967 O O . SER B 1 812 ? -36.75 62.406 24.188 1 17.22 812 SER B O 1
ATOM 12969 N N . THR B 1 813 ? -36.438 62 26.391 1 16.66 813 THR B N 1
ATOM 12970 C CA . THR B 1 813 ? -35.594 63 27.062 1 16.66 813 THR B CA 1
ATOM 12971 C C . THR B 1 813 ? -34.188 63.031 26.438 1 16.66 813 THR B C 1
ATOM 12973 O O . THR B 1 813 ? -33.781 62.062 25.797 1 16.66 813 THR B O 1
ATOM 12976 N N . GLY B 1 814 ? -33.406 64.062 26.75 1 15.64 814 GLY B N 1
ATOM 12977 C CA . GLY B 1 814 ? -32.406 65.062 26.422 1 15.64 814 GLY B CA 1
ATOM 12978 C C . GLY B 1 814 ? -30.984 64.562 26.453 1 15.64 814 GLY B C 1
ATOM 12979 O O . GLY B 1 814 ? -30.172 64.938 25.594 1 15.64 814 GLY B O 1
ATOM 12980 N N . THR B 1 815 ? -30.5 63.688 27.422 1 16.52 815 THR B N 1
ATOM 12981 C CA . THR B 1 815 ? -29.453 64.438 28.062 1 16.52 815 THR B CA 1
ATOM 12982 C C . THR B 1 815 ? -28.172 64.438 27.219 1 16.52 815 THR B C 1
ATOM 12984 O O . THR B 1 815 ? -28 63.594 26.344 1 16.52 815 THR B O 1
ATOM 12987 N N . GLU B 1 816 ? -26.922 64.625 27.891 1 15.95 816 GLU B N 1
ATOM 12988 C CA . GLU B 1 816 ? -25.875 65.625 27.922 1 15.95 816 GLU B CA 1
ATOM 12989 C C . GLU B 1 816 ? -24.672 65.188 27.094 1 15.95 816 GLU B C 1
ATOM 12991 O O . GLU B 1 816 ? -24.188 66 26.266 1 15.95 816 GLU B O 1
ATOM 12996 N N . GLN B 1 817 ? -23.766 64.188 27.469 1 17.67 817 GLN B N 1
ATOM 12997 C CA . GLN B 1 817 ? -22.484 64.75 27.938 1 17.67 817 GLN B CA 1
ATOM 12998 C C . GLN B 1 817 ? -21.484 64.812 26.797 1 17.67 817 GLN B C 1
ATOM 13000 O O . GLN B 1 817 ? -21.641 64.125 25.766 1 17.67 817 GLN B O 1
ATOM 13005 N N . GLU B 1 818 ? -20.078 65 27.109 1 16.67 818 GLU B N 1
ATOM 13006 C CA . GLU B 1 818 ? -18.938 65.875 26.938 1 16.67 818 GLU B CA 1
ATOM 13007 C C . GLU B 1 818 ? -17.922 65.312 25.969 1 16.67 818 GLU B C 1
ATOM 13009 O O . GLU B 1 818 ? -16.969 65.938 25.578 1 16.67 818 GLU B O 1
ATOM 13014 N N . THR B 1 819 ? -18.281 64.312 25.188 1 18.28 819 THR B N 1
ATOM 13015 C CA . THR B 1 819 ? -16.969 63.719 24.906 1 18.28 819 THR B CA 1
ATOM 13016 C C . THR B 1 819 ? -16.125 64.688 24.094 1 18.28 819 THR B C 1
ATOM 13018 O O . THR B 1 819 ? -16.609 65.312 23.141 1 18.28 819 THR B O 1
ATOM 13021 N N . VAL B 1 820 ? -14.781 64.875 24.531 1 18.34 820 VAL B N 1
ATOM 13022 C CA . VAL B 1 820 ? -13.641 65.75 24.281 1 18.34 820 VAL B CA 1
ATOM 13023 C C . VAL B 1 820 ? -13.008 65.438 22.938 1 18.34 820 VAL B C 1
ATOM 13025 O O . VAL B 1 820 ? -13.125 64.25 22.453 1 18.34 820 VAL B O 1
ATOM 13028 N N . GLU B 1 821 ? -12.242 66.312 22.359 1 16.53 821 GLU B N 1
ATOM 13029 C CA . GLU B 1 821 ? -11.688 66.875 21.141 1 16.53 821 GLU B CA 1
ATOM 13030 C C . GLU B 1 821 ? -10.391 66.188 20.75 1 16.53 821 GLU B C 1
ATOM 13032 O O . GLU B 1 821 ? -9.836 66.438 19.672 1 16.53 821 GLU B O 1
ATOM 13037 N N . LYS B 1 822 ? -9.875 65 21.156 1 18.34 822 LYS B N 1
ATOM 13038 C CA . LYS B 1 822 ? -8.422 65.125 21.047 1 18.34 822 LYS B CA 1
ATOM 13039 C C . LYS B 1 822 ? -7.984 65.125 19.578 1 18.34 822 LYS B C 1
ATOM 13041 O O . LYS B 1 822 ? -8.5 64.375 18.75 1 18.34 822 LYS B O 1
ATOM 13046 N N . LYS B 1 823 ? -7.215 66.125 19.172 1 17.41 823 LYS B N 1
ATOM 13047 C CA . LYS B 1 823 ? -6.586 66.75 18 1 17.41 823 LYS B CA 1
ATOM 13048 C C . LYS B 1 823 ? -5.539 65.812 17.406 1 17.41 823 LYS B C 1
ATOM 13050 O O . LYS B 1 823 ? -4.371 66.188 17.266 1 17.41 823 LYS B O 1
ATOM 13055 N N . LEU B 1 824 ? -5.746 64.5 17.188 1 19.09 824 LEU B N 1
ATOM 13056 C CA . LEU B 1 824 ? -4.449 63.875 16.922 1 19.09 824 LEU B CA 1
ATOM 13057 C C . LEU B 1 824 ? -3.838 64.438 15.641 1 19.09 824 LEU B C 1
ATOM 13059 O O . LEU B 1 824 ? -4.559 64.812 14.719 1 19.09 824 LEU B O 1
ATOM 13063 N N . PRO B 1 825 ? -2.389 64.625 15.633 1 21.73 825 PRO B N 1
ATOM 13064 C CA . PRO B 1 825 ? -1.431 65.312 14.773 1 21.73 825 PRO B CA 1
ATOM 13065 C C . PRO B 1 825 ? -1.333 64.75 13.375 1 21.73 825 PRO B C 1
ATOM 13067 O O . PRO B 1 825 ? -1.726 63.562 13.164 1 21.73 825 PRO B O 1
ATOM 13070 N N . GLN B 1 826 ? -0.575 65.438 12.297 1 20.16 826 GLN B N 1
ATOM 13071 C CA . GLN B 1 826 ? -0.533 65.812 10.891 1 20.16 826 GLN B CA 1
ATOM 13072 C C . GLN B 1 826 ? 0.365 64.812 10.094 1 20.16 826 GLN B C 1
ATOM 13074 O O . GLN B 1 826 ? 1.454 65.25 9.664 1 20.16 826 GLN B O 1
ATOM 13079 N N . MET B 1 827 ? 0.707 63.562 10.367 1 22.64 827 MET B N 1
ATOM 13080 C CA . MET B 1 827 ? 1.787 62.969 9.578 1 22.64 827 MET B CA 1
ATOM 13081 C C . MET B 1 827 ? 1.331 62.688 8.148 1 22.64 827 MET B C 1
ATOM 13083 O O . MET B 1 827 ? 0.211 62.219 7.934 1 22.64 827 MET B O 1
ATOM 13087 N N . ASP B 1 828 ? 1.856 63.438 7.09 1 22.31 828 ASP B N 1
ATOM 13088 C CA . ASP B 1 828 ? 1.498 63.438 5.672 1 22.31 828 ASP B CA 1
ATOM 13089 C C . ASP B 1 828 ? 2.092 62.219 4.969 1 22.31 828 ASP B C 1
ATOM 13091 O O . ASP B 1 828 ? 3.289 61.938 5.09 1 22.31 828 ASP B O 1
ATOM 13095 N N . ILE B 1 829 ? 1.569 61.062 5.004 1 24.81 829 ILE B N 1
ATOM 13096 C CA . ILE B 1 829 ? 1.995 59.875 4.285 1 24.81 829 ILE B CA 1
ATOM 13097 C C . ILE B 1 829 ? 1.841 60.094 2.781 1 24.81 829 ILE B C 1
ATOM 13099 O O . ILE B 1 829 ? 0.73 60.312 2.289 1 24.81 829 ILE B O 1
ATOM 13103 N N . ASP B 1 830 ? 2.797 60.906 2.117 1 22.73 830 ASP B N 1
ATOM 13104 C CA . ASP B 1 830 ? 2.725 60.844 0.659 1 22.73 830 ASP B CA 1
ATOM 13105 C C . ASP B 1 830 ? 3.049 59.469 0.134 1 22.73 830 ASP B C 1
ATOM 13107 O O . ASP B 1 830 ? 3.926 58.781 0.669 1 22.73 830 ASP B O 1
#

Solvent-accessible surface area (backbone atoms only — not comparable to full-atom values): 92753 Å² total; per-residue (Å²): 129,53,38,30,9,37,24,65,41,52,59,41,26,33,41,12,31,58,52,100,86,46,79,44,72,46,54,46,85,78,66,32,52,68,36,38,40,21,42,20,44,32,66,71,39,68,32,54,23,61,62,10,55,72,32,40,59,86,38,33,55,26,25,46,64,53,56,68,82,46,42,62,33,43,43,82,34,67,70,48,53,60,51,53,76,77,44,75,40,47,74,36,68,38,97,87,44,35,36,19,38,40,32,46,44,60,80,32,82,43,74,40,42,45,38,53,54,50,10,53,50,48,35,50,52,46,50,46,50,21,65,74,66,74,43,76,64,40,48,28,15,38,38,39,65,66,82,59,48,52,43,29,48,52,33,51,51,50,9,36,46,37,42,60,34,43,71,77,30,46,36,34,39,64,57,18,35,49,49,49,57,53,74,76,51,82,86,51,33,51,74,89,44,77,58,47,30,37,34,41,39,34,26,26,52,58,30,28,40,33,36,36,32,36,32,27,55,52,34,40,34,45,53,27,69,25,60,39,75,86,39,27,38,51,56,57,35,50,53,49,41,52,50,49,42,52,47,38,29,67,62,68,68,39,70,41,89,78,35,62,52,41,41,51,52,45,48,54,52,36,46,51,47,53,56,46,35,41,72,20,68,56,80,37,78,48,76,41,77,61,44,55,94,78,33,67,46,74,50,74,53,34,34,69,60,49,50,60,75,40,44,71,66,58,60,55,62,51,54,32,57,53,48,28,33,61,71,52,70,55,55,64,82,64,48,72,44,39,36,58,28,31,73,45,41,58,30,57,72,54,45,51,50,55,24,61,73,55,69,45,77,71,43,72,86,60,58,43,82,50,31,40,12,46,12,27,14,51,51,28,30,64,74,33,87,84,43,92,54,80,77,64,48,75,37,40,51,31,81,60,30,35,25,40,33,33,76,46,83,88,53,103,45,79,44,72,46,78,75,40,53,63,44,33,66,30,57,43,72,47,78,45,80,43,71,37,50,51,57,50,51,39,35,36,30,45,73,54,63,89,77,41,98,51,93,70,48,67,50,31,38,37,37,40,40,87,41,56,43,38,95,88,65,43,64,21,46,33,40,35,31,36,31,34,40,74,57,64,37,77,46,75,76,47,35,31,37,57,42,79,46,77,77,74,86,72,86,75,84,77,80,82,72,81,77,79,75,74,82,77,81,74,87,84,88,83,84,83,74,86,79,79,81,70,87,73,84,91,70,94,66,88,77,74,76,82,80,76,76,78,76,80,84,78,82,80,77,83,81,72,53,63,52,74,45,82,36,58,73,49,80,48,58,49,86,63,76,51,69,68,58,45,50,49,47,28,50,50,46,51,51,51,52,49,42,34,50,51,47,50,52,28,50,47,32,46,47,50,38,53,51,48,40,55,50,48,58,55,32,49,75,48,83,40,38,71,26,41,51,69,69,57,46,51,52,49,50,49,50,40,52,49,48,56,53,33,44,62,54,81,43,61,84,60,57,45,64,56,32,50,49,53,39,50,58,51,42,69,61,48,44,60,39,50,49,44,48,52,44,61,67,47,33,62,57,48,51,50,51,42,46,52,54,47,51,52,52,49,51,51,51,51,45,33,66,49,14,78,76,70,53,66,90,52,52,73,53,56,67,69,57,51,51,50,40,51,49,51,50,52,52,50,50,53,48,51,51,50,50,52,54,53,37,72,70,47,61,57,55,45,82,71,80,66,52,53,68,54,48,51,49,51,42,48,52,50,45,69,66,34,48,66,64,74,65,55,75,68,79,77,74,73,73,71,79,74,69,75,77,77,73,75,77,81,78,84,85,86,92,85,93,84,86,94,85,92,88,89,94,88,95,85,88,87,88,86,89,79,86,86,75,80,75,73,86,79,87,78,81,126,128,52,39,30,8,38,24,67,42,51,57,41,26,34,40,14,30,58,53,101,86,46,79,46,73,47,54,45,84,78,66,32,51,68,35,38,41,23,42,20,42,32,66,70,39,68,33,58,22,62,63,9,55,73,32,40,61,85,38,32,55,26,28,47,62,52,56,68,82,46,42,62,33,43,44,83,34,65,69,46,54,60,50,53,75,76,45,76,38,48,75,37,69,38,94,87,44,35,34,20,39,39,32,47,44,60,81,33,82,43,74,40,45,45,39,54,55,50,10,52,48,48,36,52,51,46,52,45,49,21,65,74,65,74,43,77,66,42,48,28,14,38,38,38,66,66,82,59,48,54,44,29,45,51,33,50,52,50,10,38,45,35,42,60,34,44,70,78,31,47,37,35,37,65,57,18,36,50,48,49,56,52,74,77,53,82,84,51,34,50,76,89,44,76,58,48,30,36,34,41,39,33,26,25,53,58,30,28,39,35,35,35,34,36,30,26,56,52,34,40,37,45,54,27,68,24,60,39,75,85,38,27,39,53,57,57,37,49,53,50,40,54,50,49,41,54,47,38,29,68,63,69,66,40,68,41,87,79,34,61,52,41,40,52,52,46,49,55,52,38,48,52,47,52,55,46,36,42,72,21,69,56,80,37,77,47,75,40,74,61,45,54,96,77,34,67,47,75,50,73,52,34,33,68,61,50,52,60,74,39,43,72,64,58,59,56,62,53,52,31,58,52,49,28,33,61,71,52,70,54,56,65,82,64,48,72,46,38,37,57,29,31,74,45,42,57,31,56,72,54,45,49,52,54,24,61,74,54,71,44,79,71,43,74,87,60,58,44,83,52,30,40,12,44,12,27,15,53,50,28,31,62,73,34,86,83,43,93,55,82,78,62,49,76,37,39,50,32,81,60,28,34,26,39,33,33,75,45,82,87,52,102,46,81,44,73,46,77,74,40,52,63,45,32,68,31,58,44,76,49,77,43,79,42,71,37,49,51,56,49,52,39,36,35,29,47,74,55,63,88,78,41,100,52,93,70,48,67,50,32,38,37,36,40,40,87,41,56,42,38,94,87,65,44,63,21,45,32,40,35,32,35,30,33,40,72,55,63,38,77,45,74,77,45,35,31,38,56,40,77,43,78,76,74,86,72,84,73,84,76,83,80,80,88,70,78,76,78,80,77,86,73,87,78,77,89,84,73,81,80,85,78,84,75,87,72,87,83,89,76,89,95,81,88,74,86,82,73,78,79,76,79,83,76,80,80,75,82,79,72,52,62,53,75,45,80,36,59,72,48,80,48,57,48,88,62,77,49,70,66,57,46,50,49,49,28,50,51,46,52,52,50,53,49,40,34,50,52,47,49,51,29,50,48,32,46,48,50,36,54,49,47,40,57,51,46,57,54,31,49,75,48,84,40,38,71,27,42,51,68,70,58,46,51,54,48,50,51,50,42,52,50,49,56,54,33,45,64,55,83,43,60,83,61,57,44,64,56,30,50,49,54,38,50,57,50,42,67,60,48,44,60,40,50,48,44,48,52,43,61,67,46,33,61,57,47,51,49,52,41,47,50,52,47,51,51,52,48,52,51,51,50,44,34,66,48,15,77,75,70,52,68,87,53,52,75,53,55,68,71,58,50,51,51,41,50,50,51,50,50,52,50,50,53,48,51,52,50,50,51,53,53,38,72,72,46,61,57,56,47,82,71,79,68,53,53,68,55,49,51,49,51,43,48,51,49,45,68,67,34,47,65,64,74,66,55,74,68,79,76,76,73,74,74,83,75,74,74,81,85,85,81,89,82,85,88,84,75,84,86,74,91,70,71,82,62,81,89,79,86,75,84,82,79,85,84,85,74,86,79,74,86,74,82,84,85,80,80,83,126

Sequence (1660 aa):
MSVVAFDLGFQSCYIAVARAGGIETIANEYSDRCTPSFVSFGPRNRSIGAAAKSQVVTNYKNTVQGFKRFHGRAFSDPYIQTAKSNLVYELAQMPSGSTGIKVMYMEEEKVFSIEQVTGMLLTKLKETAESALKKPVVDCVISVPSYFTDAERRSVMDAAQIAGLNCLRLMNETTAVTLAYGIYKQDLPAPEEKPRIVVFVDLGHSGYQVSVCAFNKGKLKILATAFDSELGGKDFDDILVNHFCEQFGKKYKLDVKSKPRALVRLYQECEKLKKLMSANSSDLPLNIECFMNDIDVSSTLNRGHFEEMCAELLAKVEGPLRSVMEQAKLKKEDIYAVEIVGGASRMPAIKERISRFFGKELSTTLNADEAVARGCALQCAILSPAFKVREFSITDVVPYSISLKWNSAAEDGVSDCEVFPKNHAAPFSKVLTFYRKEPFTLEAYYNNPKELPYPSTTIGQFLIQNVVPQASGESAKVKVKVRVNIHGVFSVSSASLVEVIKTPEGEEPMETDQTVKEEEVGNPKIQSTVKQSSVTFLTTEDARQEKKNDQPPQAKKPKVKTKTVELPIENSLHWQLSSEVLNMFVENEGKMIMQDKLEKERNDAKNNVEEYVYDMRDKLHGVLEKFVNEADRDAFSLKLEDTENWLYEDGEDQQKQVYIDKLAELKKIGQPIYERYIESEERPKAFEDLGRQLQMYMKIIEAYKLGRTQNKTYAHLDELEVTRVDKHVNDTMVWMNSKMNQQNSQNLTMEPVVKVEEIKAKTKELYSACNPVVTKPKPKVEPPKEEKTENGPVNGQEATENQPCNPDTTTSTGTEQETVEKKLPQMDIDMSVVAFDLGFQSCYIAVARAGGIETIANEYSDRCTPSFVSFGPRNRSIGAAAKSQVVTNYKNTVQGFKRFHGRAFSDPYIQTAKSNLVYELAQMPSGSTGIKVMYMEEEKVFSIEQVTGMLLTKLKETAESALKKPVVDCVISVPSYFTDAERRSVMDAAQIAGLNCLRLMNETTAVTLAYGIYKQDLPAPEEKPRIVVFVDLGHSGYQVSVCAFNKGKLKILATAFDSELGGKDFDDILVNHFCEQFGKKYKLDVKSKPRALVRLYQECEKLKKLMSANSSDLPLNIECFMNDIDVSSTLNRGHFEEMCAELLAKVEGPLRSVMEQAKLKKEDIYAVEIVGGASRMPAIKERISRFFGKELSTTLNADEAVARGCALQCAILSPAFKVREFSITDVVPYSISLKWNSAAEDGVSDCEVFPKNHAAPFSKVLTFYRKEPFTLEAYYNNPKELPYPSTTIGQFLIQNVVPQASGESAKVKVKVRVNIHGVFSVSSASLVEVIKTPEGEEPMETDQTVKEEEVGNPKIQSTVKQSSVTFLTTEDARQEKKNDQPPQAKKPKVKTKTVELPIENSLHWQLSSEVLNMFVENEGKMIMQDKLEKERNDAKNNVEEYVYDMRDKLHGVLEKFVNEADRDAFSLKLEDTENWLYEDGEDQQKQVYIDKLAELKKIGQPIYERYIESEERPKAFEDLGRQLQMYMKIIEAYKLGRTQNKTYAHLDELEVTRVDKHVNDTMVWMNSKMNQQNSQNLTMEPVVKVEEIKAKTKELYSACNPVVTKPKPKVEPPKEEKTENGPVNGQEATENQPCNPDTTTSTGTEQETVEKKLPQMDID

Radius of gyration: 47.35 Å; Cα contacts (8 Å, |Δi|>4): 2643; chains: 2; bounding box: 124×144×129 Å

Secondary structure (DSSP, 8-state):
---EEEEE-SSEEEEEEEETTEEEEE--TTS-S-EE-EEEE-SS-EEETHHHHTTTTTTTTTEEE-GGGGTT-BTT-HHHHHHHTT-SSEEEE-TTSBEEEEEEETTEEEEEEHHHHHHHHHHHHHHHHHHHHTS---EEEEEE-TT--HHHHHHHHHHHHHTT-EEEEEEEHHHHHHHHHHTT-S-PPPTTSPPEEEEEEEE-SS-EEEEEEEEETTEEEEEEEEEETT-SHHHHHHHHHHHHHHHHHHHS---GGG-HHHHHHHHHHHHHHHHHHHH--S-EEEEEEEEETTEEEEEEE-HHHHHHHTHHHHHTTHHHHHHHHHHHT--GGG--EEEEESGGGGSHHHHHHHHHHHTSPEE--S-TTTHHHHHHHHHHHHH-TTS-----EEEEE-SS-EEEEEE-SSSSSEEEEEEE-TT-EESEEEEEEEEESS-EEEEEEES-GGG-SSS--EEEEEEE------TTSSPEEEEEEEEE-TTS-EEEEEEEEEEEE---S-------------------------------------------------------EEEEEE--EEEEETTPPPHHHHHHHHHHHHHHHHHHHHHHHHHHHHHHHHHHHHHHHHHHTTTTGGGS-HHHHHHHHHHHHHHHHHHHTTTTT--HHHHHHHHHHHHHHHHHHHHHHHHHHHHHHHHHHHHHHHHHHHHHHHHHHHHTTS-GGGTTS-HHHHHHHHHHHHHHHHHHHHHHHHHHHS-TTS--SS-HHHHHHHHHHHHHHHHHHHTPPPP---------------------------------------------------/---EEEEE-SSEEEEEEEETTEEEEE--TTS-S-EE-EEEE-SS-EEETHHHHTTTTTTTTTEEE-GGGGTT-BTT-HHHHHHHTT-SSEEEE-TTSBEEEEEEETTEEEEEEHHHHHHHHHHHHHHHHHHHHTS---EEEEEE-TT--HHHHHHHHHHHHHTT-EEEEEEEHHHHHHHHHHTT-S-PPPTTSPPEEEEEEEE-SS-EEEEEEEEETTEEEEEEEEEETT-SHHHHHHHHHHHHHHHHHHHS---GGG-HHHHHHHHHHHHHHHHHHHH--S-EEEEEEEEETTEEEEEEE-HHHHHHHTHHHHHTTHHHHHHHHHHHT--GGG--EEEEESSGGGSHHHHHHHHHHHTSPEE--S-TTTHHHHHHHHHHHHH-TTS-----EEEEE-SS-EEEEEE-SSSSSEEEEEEE-TT-EESEEEEEEEEESS-EEEEEEES-GGG-SSS--EEEEEEE------TTSSPEEEEEEEEE-TTS-EEEEEEEEEEEE---S-------------------------------------------------------EEEEEE--EEEEETTPPPHHHHHHHHHHHHHHHHHHHHHHHHHHHHHHHHHHHHHHHHHHTTTTGGGS-HHHHHHHHHHHHHHHHHHHTTTTT--HHHHHHHHHHHHHHHHHHHHHHHHHHHHHHHHHHHHHHHHHHHHHHHHHHHHTTS-GGGTTS-HHHHHHHHHHHHHHHHHHHHHHHHHHTS-TTS--SS-HHHHHHHHHHHHHHHHHHHTPPP----------------------------------------------------

Organism: NCBI:txid205130

pLDDT: mean 82.27, std 24.69, range [14.7, 98.56]

InterPro domains:
  IPR013126 Heat shock protein 70 family [PF00012] (3-678)
  IPR013126 Heat shock protein 70 family [PTHR45639] (1-802)
  IPR018181 Heat shock protein 70, conserved site [PS01036] (338-352)
  IPR029047 Heat shock protein 70kD, peptide-binding domain superfamily [G3DSA:2.60.34.10] (390-573)
  IPR029047 Heat shock protein 70kD, peptide-binding domain superfamily [SSF100920] (386-610)
  IPR029048 Heat shock protein 70kD, C-terminal domain superfamily [G3DSA:1.20.1270.10] (577-686)
  IPR029048 Heat shock protein 70kD, C-terminal domain superfamily [G3DSA:1.20.1270.10] (687-777)
  IPR029048 Heat shock protein 70kD, C-terminal domain superfamily [SSF100934] (579-677)
  IPR029048 Heat shock protein 70kD, C-terminal domain superfamily [SSF100934] (692-785)
  IPR043129 ATPase, nucleotide binding domain [SSF53067] (1-185)
  IPR043129 ATPase, nucleotide binding domain [SSF53067] (195-383)
  IPR060486 HYOU1-like, C-terminal domain [PF27508] (709-776)

Foldseek 3Di:
DWQKEWEDDQFWIWIWTADDPAIDTAAFPVRHRIWTQKWFADLQAIDGTPRLVVCCLVRVQRIDGRLLLQALAFCPDPVNVVVQLVGSYHWDADPVRGIWGWHQHNNDTDTGRSLLSLLLRVLSVQVRVCVVVVHHAAEYEYEDAQQDDQSRLLSNVLSCVLSNHDYPAHHHLQLLLVQLVQQPDPPFAAPPDFWAKEKEWEAAAQWTKIWIWTDHVQEIATQAMFIDRRAHVVVLLVLQLVVVCVVCCVVVVDNQSVPSSLSVVSSVQSSVVQLVLLVPFDKDKGWDACSDPRDIDIDIDGLVVSCVSCVVSLVCLCVRVVVNCVSSVHDLVSHDAYEYAYDNCSRVSNLVVVCVNSVHHHDHPDPRPCSSRSSRSLVSQQPDPVHDDRRHYYKFFQQFWKKKWWQAPPDRDIDMDTDGHHRRTPFDKDKDKDWAAAKIKIWMFTDDCVSRPGNGGGFWMKIWHDQHDAPVRGTWIKIWMWTQHNNRHIDTDWIKTKAQDDDDPDDDPDPPPDDPDDDDDDDDDDDDDPDPDPCDDDDPDPPDDPDPPPDDDPDDDDPRDIDMDTTDMDIGGRNNDDPVVSVVSSVVSVVSVVSNVQVVLLVVLLVVLVVVLVVQLVCCPPLLVQQADPVLSVVLNVLSVVVNVCCPPVNVDDHSVVSVVSSVVSCVSVVVSVQLSVQVVCVVVLLVVLVVLLVVLVVLLVQCVCVVPPRCPQVQFDPVLSVVLVVLSVVLVVVSVVQVVVQVPDRSNDDGPDGSVVSVVSSVVSCVSNVCRRPDDRPDPDDPDPPVPVPDPPPDDDDDDDDDDDDYYDDDDYDYDDDDDDDDDDDDPD/DWQKEWEDDQFWIWIWTADDPAIDTAAFPVRHRIWTQKWAADLQAIDGTPRLVVCCLVRVQRIDGRLLVQALAFCPPPVNVVVQLVGSYHWDADPVRGIWGWHQHNNDIDTGRSLLSLLLRVLSVQVRVCVVVVHHAAEYAYEDAQQDDQSRLLSNVLSCVLSRHDHPAHHHLQLLLVQLPQQPDPPFAAPPDFWAKEKEWEAAAQWTKIWIWTDHVQEIATQAMFIDRRAHNVVLLVLQLVVVCVVCCVVVVDNQSVPSSLSVVSSVQSSVVQLVLLVPFDKDKGWDACSDPRDIDIDIDGLVVSCVSCVVSLVCLCVRVVVNCVSSVHDLVSHDAYEYAYDNCSRPSNLVVVCVNSVHHHDHPDPRPCSSRSSRSLVSQQPDPVHDDRRHYYKFFQQFWKKKWWQAPPDRDIDMDTDGHHRRTPFDKDKDKDWAAAKIKIWMFTPDCVSRPGNGGGFWMKIWHDQHDAPVRGTWIKIWMWTQHSRRHIDTDWMKTKAQDDPDPDDDPDPDDDPPPPDDDDDDDDDDDDDPPPPPPDDDDDDDDDPPDCDDDPDDDPPRDIDIDTTDMDIGGRPNDDPVVSVVSSVVSVVSVVSNVQVVLLVVLLVVLVVCLVVQLVCCPPLLVQQADPVLSVVLNVLSVVVNVCCPPVVVDDHSVVSVVSSVVSCVSVVVSVQLSVQVVCVVVLLVLLVVLLVVLVVLLVQCVCVVPPRCPQVQADPVLSVVLVVLSVVLVVVSVVQVVVQVPDRSNDDGSDGSVVSVVSSVVSCVSNVCRRPDDRPDPDDPDDPDDDDDDDDDDDDDDDDDPDDDDDDDDDDDDDDDDPPDDDPDPD

Nearest PDB structures (foldseek):
  6gfa-assembly1_A  TM=9.897E-01  e=4.781E-55  Homo sapiens
  6s02-assembly1_A  TM=9.245E-01  e=1.298E-38  Plasmodium falciparum 3D7
  3l6q-assembly2_B  TM=8.903E-01  e=1.512E-38  Cryptosporidium parvum Iowa II
  6rzq-assembly1_A  TM=9.281E-01  e=1.153E-37  Plasmodium falciparum 3D7
  3kvg-assembly2_B  TM=9.136E-01  e=5.383E-38  Cryptosporidium parvum Iowa II